Protein 7BVG (pdb70)

CATH classification: 2.60.120.610

Organism: Mycolicibacterium smegmatis (strain ATCC 700084 / mc(2)155) (NCBI:txid246196)

Sequence (2234 aa):
EPSRIARLIAVVAGIAGVLLCGLVPLLPVEETTATVLWPQGVGADGNVTELTAPLVAGAPRALDVTIPCRAVAELPADGGVVFSTNPAGGIEAGRNGMFIRANADVVYVAFRDTVAAVAPREAVDSGACSEIHVWADVSAVGADFAGIPDASGTLPVDKRPQVSGVFTDLKVPAQPGLAARIDIDTRFITSPTLLKTAVMVLGLACVIGSIVALALLDRGWRRRPPRTRGRAGLWTWITDTGVIGGLLIWHIVGAPTSDDGYNMTIARVASEAGYTTNYYRYFGASEAPFDWYQSVLSHLASISTAGVWMRLPATAAAIATWLIISRCVLPRIGRRVAANRVAMLTAGATFLAAWLPFNNGLRPEPLIAFAVITVWMLVENSIGTRRLWPAAVAIVIAMFSVTLAPQGLIALAPLLVGARAIGRVVTARRAGTGILASLAPLAASVAVVFVIIFRDQTLATVAESVRIKYVVGPTIPWYQEFLRYYFLTVEDSVDGSLTRRFAVLVLLLCLFGLIMVLLRRGRVPGAVSGPLWRLCGSTAIGLLLLILTPTKWAIQFGAFAGLAGALGGVTAFAFARVGLHSRRNLALYVTALLFILAWATSGLNGWFYVGNYGVPWFDKQPVIAHYPVTTIFLVLAIVGGLLAGWLHFRMDYAGHTEVADTGRNRALASTPLLIVATIMVVLELGSMVKATVGRYPVYTVGSANIAALRSAGDSCAMADAVLVEADPNEGMLQPVPGQRFGEYGPLGGEDPVGFTPNGVSDTLEPAEPVAANPGTPNSDGPVDKPNIGIGYAAGTGGGYGPEGVNGSRVFLPFGLDPSRTPVMGSYGENKLAAKATSAWYQLPPRTPDRPLVTVAAAGAIWYYEEDGSFNYGQSLKLQWGVHRPDGTYQALSEVQPIDIFQQKAWRNLRFPLAWAPPEANVARIVADDPNLSEDQWFAFTPPRVPVLQTAQQFLGSQTPVLMDIATAANFPCQRPFAERLGVAELPEYRIIPNFKQMVVSSNQWQSAADGGPFLFIQALLRTEAIPTYLRDDWYRDWGSIERYIRVVPQEQAPTAAIEEGSTRVFGWSRGGPIRALPGKDVRIARWVATIAGLLGFVLSVSIPLLPVTQTTATLNWPQQGRLDNVTAPLISQAPLELTATVPCSVVRDLPPEGGLVFGTAPAEGRDAALNAMLVNVTETRVDVIVRNVVVASVNRDRVAGPDCQRIEITSNLDGTYADFVGLTQISGEDAGKLQRTGYPDPNLRPAIVGVFTDLTGPAPQGLSVSAEIDTRFTTHPTALKLAAMLLAIVSTVIALLALWRLDRLDGRRMHRLIPTRWRTVTAVDGVVVGGMAIWYVIGANSSDDGYILQMARTAEHAGYMANYFRWFGSPEDPFGWYYNVLALMTKVSDASIWIRLPDLICALICWLLLSREVLPRLGPAVAGSRAAMWAAGLVLLGAWMPFNNGLRPEGQIATGALITYVLIERAVTSGRLTPAALAITTAAFTLGIQPTGLIAVAALLAGGRPILRIVMRRRRLVGTWPLIAPLLAAGTVILAVVFADQTIATVLEATRIRTAIGPSQEWWTENLRYYYLILPTTDGAISRRVAFVFTAMCLFPSLFMMLRRKHIAGVARGPAWRLMGIIFATMFFLMFTPTKWIHHFGLFAAVGGAMAALATVLVSPTVLRSARNRMAFLSLVLFVLAFCFASTNGWWYVSNFGAPFNNSVPKVGGVQISAIFFALSAIAALWAFWLHLTRRTESRVVDRLTAAPIPVAAGFMVVVMMASMAIGVVRQYPTYSNGWANIRAFAGGCGLADDVLVEPDSNAGFLTPLPGAYGPLGPLGGEDPQGFSPDGVPDRIIAEAIRLNNPQPGTDYDWNRPIKLDEPGINGSTVPLPYGLDPKRVPVAGTYSTEAQQESRLSSAWYELPARDETERAAHPLVVITAAGTITGESVANGLTTGQTVDLEYATRGPDGTLVPAGRVTPYDVGPTPSWRNLRYPRSEIPDDAVAVRVVAEDLSLSQGDWIAVTPPRVPELQSVQEYVGSDQPVLMDWAVGLAFPCQQPMLHANGVTEVPKFRISPDYYAKLQSTDTWQDGINGGLLGITDLLLRASVMSTYLSQDWGQDWGSLRKFDTVVEATPAELDFGSQTHSGLYSPGPLRIRPAATQEEIIAGLAEIIEEVTGIEPSEVTPEKSFVDDLDIDSLSMVEIAVQTEDKYGVKIPDEDLAGLRTVGDVVAYIQKLEEENPEAAAALREK

Nearest PDB structures (foldseek):
  7bvg-assembly1_B  TM=1.001E+00  e=0.000E+00  Mycolicibacterium smegmatis MC2 155
  6x0o-assembly1_A  TM=9.899E-01  e=0.000E+00  Mycolicibacterium smegmatis MC2 155
  7bwr-assembly1_A  TM=9.816E-01  e=0.000E+00  Mycolicibacterium smegmatis MC2 155
  7bx8-assembly1_B  TM=9.890E-01  e=0.000E+00  Mycolicibacterium smegmatis MC2 155
  7bvf-assembly1_B  TM=9.801E-01  e=0.000E+00  Mycobacterium tuberculosis H37Rv

Radius of gyration: 41.9 Å; Cα contacts (8 Å, |Δi|>4): 4707; chains: 3; bounding box: 106×120×107 Å

Foldseek 3Di:
DLLVVLLVLLFVLLVLLLVLLVCLLFFWWKFKWWKFKDQPDCADDQFGFWFFFQFLLFFFQKKWWWAFAQPWVPDPLAWAFFWKLFPPPFPQRLLFIFTQTQRNFWRWTGFNHRTFFIDGNVVRNNDQFRTQTQIQHQPWGKGDRHGDPDTMGTDDSLRGHTGRIIDGDIGHRDDPRGMIMTIGPRQQQIFGDPVSVVSLVSSVVSLVSSLVSQQSNCPVVFDDDPPPLDDQDDLLVVLLVVLLVLLVLCLFLHDAALFQQQLLQLLQQAVFQNHSFNAFFLSRAHLQLACPLSPVLNVQVVVFLAQSRSQPLLRVLLSLLLCCLLPQNQSQQFVVLNVPSQLQLLLSLLLLLLQRQFGRHSACLSVLLSLLSQLLSLLVVCLPSPGQSSVLVNLLSLLVQVSNAVLSNLSCQSVVLSPVSNVVSQVVCCVPSRNSSRCSSSNSSNSCSSCSRSVGAHPLSVVQSVVSCVVFFQFDALVVLCVLVVLLQDAQDQLNALSLLLSVLLLVVLLVVLVVCCVVPVAQPRGDRPVSVSLSSSVVVSSVSLSHHGDRFNSSSSNCSSSSSSRSSVSLRRQLVVCQQAVLSLLVVVLSLLLSSLSSQSHFHARDQQQRQQQDGRRHRDDDPNHGVSVVSVVVSVVSVVVSVVRVVCCVPVPRDGDDCDPVSSPPSRCPSSVVSVVSSCNNSCSRVVSDVPPPPLAHSSVQSVVCVVVVRDDFHQLFFKWFFPPQQVQFFDFDPDAQCPDFDQQFRPDFWQKDQQQADAQFWFPAFLFDDPRSSFFRDDPVDTDTWGDDDAQFRHAFDDQACRGNRGDDAQPHDRPRKTKIKRAPVLPTFTWGKGRWTFDDQDDLQQFKKKKKKQAFQWAAAPPRDIGDAFYKWKWFWAQPPVGDTDTDDIGGWADADGGRTIDMTIDTPVPDDNRGGTMMMTGTGRHRDNRRMIMMIGIGRGRTHGSDVVQHQPAAEAEFSRRSNSGSRHHHWHDHSSGTDAGFKYWFAFRSCCGGRRCRNSPCLGSGPVVNDSSWWHWGWIDMDGNPCNNDRGTTMIGIDTPDDCSGHPHTDTPMDMDIDTSNCNDRRRSRHD/DDPQVVLLVLLQPLLQLLQVLLVCLLFFWWWFWWFKFKPPAPQWNFWFFFAFLLQFFAKKKWKAWQVVLLPAPLQWFFAKWQFPPPFFCRLLFIWTQTHGNFWTWIGFNNDTWQIDTSVVSNDPQWTIWIQIAHQQWTWTFTHRDAACDDVPSGHGSTTTDRHNLRGHRGRTMHGDDGDTHDPGTMMMTIHPRQQQIAGDPVSVVSLVSSVVSLVSSLVSQVSLLCPVPDDDDDPDDPLLPDDDPLLVVLLVLLVQCLQLAFAAQQQQQLLQQLCQCVFANHSFNAFFLSRQHPALACLPSVVLNVQPVVPSASSRSQVCLSVLLNLLLSCLLRQQQVVFFPLLNVDVLLSLLLSLLLLLLCRFQSNYPPCLSVLLSLLRLLLSLLVVCLVVLGCSSVLVLLLSLQVSCSNAVLSCLSVLLCVLSVVSNVVSLVVSCVPSHNSSRVSSSSSSNSSSSSSSPRSHHPQSSVQSVVLCCVFPQQQALVNQCVLVVQQQDQDQQNALSLCSLPLLQCLLQPVLVVLVVVDVPQPTGDDSSVSSLNSSVVVSVVVVGVHRDRGSSSSSSSSSSSSNSSSSSLSCLACSNPVFLLVLLLSLLVLLLSNLSSQAHFPAHDAQLRQQFDRNADRDDPPPHGPSVVSNVVSVVSNVVSVVCVVVVHGPDDVSNVVRNSSSSVSSVVSSVSSVVRSVRSCVVPPPFARSNVQSVCVVVVDAFLLFQKKFFPQPQPFQFDFDDDDDPQFPQFQPDDWDQKAQAADDFQFAELDGADDDDFFFDFQSNDDDRFADDQACGNYRGDDAQPHDRVPWRKIKHHDPPDQDWTKGKGRWGFDDDQPCPVLVQQFWKKKKKAFQAQAAFDNPGGRDAWAWWKWFWACDPDRDTDTDDTFGWHFAGDGRHIDMTIGTCVRPDSGGGTMMIMITHPDRDHPGIMMTIRIGRGRIGGSCGVQDLPFEEAEFSSPRNSGRSHHHFHDYSSGTHDHFKYWFAFDVCCRPPRRVRSGLLGSGPSVNLSSWWGKGWTDMARHPRGSYGSTTMIGTDGPDDHHHGDTDMDMDMDGSNDDSDRRNRHD/DLDLVVLLQVLLVLCCVLPNDHSVQQDQFDWCVPSNPHDVVSLVVSQVVCCVLFNDRDDPVCSVVQTGSVSVSVVVSVVCPVCVVPPSPPPRD

Solvent-accessible surface area: 85361 Å² total; per-residue (Å²): 139,101,58,170,106,9,72,104,67,0,32,77,13,0,82,30,0,50,99,39,0,30,66,0,11,70,26,4,0,66,17,36,47,2,18,1,57,16,27,74,37,110,46,111,116,32,36,17,14,32,3,5,5,5,4,16,11,5,4,1,81,24,3,49,0,22,1,15,1,145,60,2,16,147,13,119,96,93,5,45,10,6,2,1,2,0,2,67,55,15,120,55,12,31,154,17,0,0,4,0,75,4,76,41,86,41,5,54,0,13,2,37,106,56,68,6,6,73,0,54,20,133,29,0,44,89,37,40,0,67,56,4,53,0,73,2,43,34,94,36,0,0,0,42,0,48,55,32,141,124,3,64,21,102,16,79,59,60,43,7,0,8,0,1,0,3,11,7,73,9,156,14,78,71,45,147,28,13,38,5,105,4,32,6,13,4,21,7,20,7,60,48,25,147,81,0,54,46,13,22,91,93,0,73,61,20,6,108,28,0,23,78,7,0,30,89,8,2,171,67,95,88,142,147,44,105,186,98,136,51,213,33,45,122,105,11,135,76,8,6,98,46,7,44,29,8,7,83,94,6,15,46,16,0,6,22,9,12,21,10,3,17,14,3,0,0,1,46,3,16,89,74,7,41,24,16,1,6,4,0,3,21,8,8,0,0,25,1,22,61,12,51,8,11,35,60,0,13,136,35,15,85,129,33,30,15,22,17,82,1,6,75,36,4,11,62,11,0,42,35,0,0,66,27,0,4,65,50,0,0,32,90,0,2,154,126,0,25,88,40,137,19,0,3,50,0,0,1,13,6,0,13,2,7,4,2,4,3,2,10,0,1,17,16,0,0,30,0,0,60,8,0,0,14,0,2,42,27,1,9,50,0,22,27,34,94,33,0,84,0,1,0,46,0,20,30,44,0,17,80,2,39,2,12,10,48,6,0,31,0,0,43,0,2,18,72,33,1,23,80,23,16,29,118,6,5,70,56,3,148,109,36,16,18,66,106,4,0,78,5,0,23,50,0,0,64,7,7,23,82,14,13,28,15,71,51,6,6,77,14,6,14,51,0,0,56,80,0,51,130,85,22,9,28,54,26,53,45,38,9,21,63,0,0,53,9,4,4,10,4,63,99,1,59,9,0,4,1,2,18,4,6,8,4,21,3,6,39,35,1,3,102,10,0,26,80,15,5,20,120,96,69,149,2,49,20,5,71,46,35,2,0,94,46,0,1,20,0,0,31,54,0,20,107,34,1,29,100,3,34,38,4,34,0,0,4,5,0,0,2,2,0,1,4,0,0,0,0,0,0,0,0,6,2,24,1,63,23,5,15,71,12,108,68,39,38,14,84,18,51,19,35,7,34,36,16,9,0,68,0,11,5,0,13,1,1,24,33,18,7,4,21,12,25,4,48,64,58,85,101,43,4,42,118,75,169,155,41,17,2,56,62,45,31,80,83,8,94,86,15,32,131,89,5,27,148,24,53,70,97,50,46,103,47,41,126,70,97,33,66,98,66,63,195,44,78,37,84,5,2,38,18,0,31,92,17,1,54,96,4,13,97,46,1,26,32,4,7,60,120,5,12,110,38,53,109,90,36,13,4,20,0,16,13,13,58,40,11,92,192,37,99,34,114,41,10,22,0,0,57,9,0,13,0,1,27,68,9,26,102,1,34,15,138,30,17,123,60,56,158,77,49,128,56,21,31,0,1,6,105,115,16,58,12,0,48,14,70,2,9,12,46,112,5,76,7,91,99,62,27,51,7,39,48,6,20,18,10,12,50,14,79,31,55,118,101,20,103,16,69,10,86,36,30,21,5,18,26,26,162,26,94,97,19,86,19,22,3,116,10,94,15,6,18,31,5,40,40,79,141,0,13,0,0,0,1,91,53,46,28,151,95,40,0,109,10,50,4,4,21,4,80,4,30,118,99,62,134,91,58,40,0,0,0,0,0,0,0,0,4,2,73,6,111,71,124,113,63,55,125,29,123,4,8,28,1,43,0,27,1,0,14,57,103,132,104,46,78,62,92,54,43,83,70,25,38,3,3,9,51,64,64,33,29,1,6,14,15,0,14,0,8,18,95,104,10,45,119,98,6,65,0,0,53,1,29,0,36,7,88,48,71,40,124,61,30,12,0,0,2,0,2,0,0,1,0,50,7,65,17,0,50,132,34,0,27,56,144,29,16,0,0,0,0,3,10,0,0,23,10,0,9,40,0,72,6,0,12,14,131,15,13,27,6,65,17,4,86,30,16,0,2,3,32,26,88,33,12,6,6,2,1,60,37,18,0,23,21,56,17,7,2,6,31,13,4,8,54,0,4,12,124,64,43,2,5,6,12,4,1,104,84,17,32,76,47,33,4,14,26,0,3,62,19,64,66,38,23,60,96,151,74,1,52,96,20,63,21,112,97,33,77,51,128,45,90,0,148,66,90,61,22,52,8,24,4,98,109,109,141,90,30,130,93,8,84,126,54,0,19,96,19,0,62,63,0,56,83,46,0,71,35,0,13,84,26,42,6,24,17,44,38,1,41,0,57,1,29,50,108,38,99,10,59,26,4,14,1,3,0,10,5,23,1,2,19,63,1,65,0,31,1,15,5,76,3,1,122,94,13,64,109,108,18,26,10,2,0,0,0,0,1,55,105,11,69,76,9,28,84,44,0,0,11,2,36,3,49,99,56,124,1,26,0,34,0,35,98,43,85,0,6,51,2,66,29,107,69,0,22,14,142,68,14,102,89,1,57,0,46,1,34,53,112,1,1,47,0,33,1,44,39,6,62,34,114,92,48,170,48,51,51,116,107,14,138,52,17,103,96,64,53,40,15,4,0,7,3,2,0,0,4,14,86,31,122,39,116,33,42,180,40,9,39,1,36,0,68,6,7,4,8,8,17,10,100,30,41,92,95,0,77,56,5,17,118,84,0,70,74,7,6,75,71,0,28,107,7,0,112,80,3,1,86,70,31,51,13,182,146,121,133,155,64,27,74,39,51,150,73,134,34,58,1,14,49,66,4,66,33,9,5,44,88,0,12,32,35,1,4,22,12,18,28,4,2,18,5,1,1,8,0,37,1,13,91,106,6,37,18,13,2,5,6,0,18,12,10,3,0,1,22,9,38,55,6,64,11,11,73,59,1,9,119,33,20,150,116,53,29,23,15,23,83,0,1,48,23,0,29,90,24,7,72,67,0,9,66,20,0,8,26,11,1,2,34,24,0,2,29,33,0,42,56,40,119,34,0,21,68,0,0,0,20,3,6,5,1,1,3,0,9,6,1,2,1,0,22,0,1,0,15,0,0,6,7,1,3,56,0,7,14,37,4,7,72,0,26,6,28,10,32,0,23,19,4,0,80,0,40,29,28,1,15,54,6,59,2,9,28,34,4,0,57,2,0,41,5,2,41,112,31,2,19,68,19,23,46,82,10,8,70,101,42,87,173,151,10,26,48,147,5,2,53,0,0,28,67,0,0,19,34,10,23,46,4,47,22,15,36,51,11,4,42,13,14,10,114,14,0,59,87,0,74,84,44,29,6,42,59,48,84,31,48,5,21,12,18,0,37,21,69,5,9,12,47,61,44,40,0,0,4,2,9,1,2,2,34,13,1,1,16,9,0,0,85,34,2,16,63,24,5,21,140,58,87,114,17,55,6,6,1,100,30,5,0,88,37,5,1,30,3,0,69,23,5,30,83,82,5,17,84,4,71,32,3,88,1,22,10,0,0,0,0,0,0,4,0,0,1,0,0,0,0,0,3,8,0,6,28,56,109,12,26,164,25,0,86,51,7,5,47,12,20,12,68,4,29,56,16,10,0,34,0,9,1,0,16,10,3,11,89,38,14,5,40,14,11,2,48,77,28,99,48,27,5,95,99,56,77,71,45,44,2,41,70,26,57,56,82,8,48,104,4,49,122,83,10,66,157,6,35,58,62,131,134,80,126,16,168,75,0,57,176,91,0,54,26,10,0,12,109,4,2,14,85,1,11,97,34,3,39,46,4,7,44,74,5,34,115,154,16,130,84,6,8,2,8,2,77,10,6,79,38,29,148,95,73,22,10,5,0,0,55,22,0,31,0,1,55,85,10,24,30,39,34,21,100,42,98,58,48,107,48,68,98,18,14,49,0,1,4,157,88,32,69,32,10,48,34,64,3,11,19,106,61,32,6,1,32,14,66,66,77,126,85,91,68,31,2,16,7,90,30,17,88,63,92,81,89,34,120,101,69,20,105,14,48,1,29,2,24,17,10,28,61,4,32,31,133,138,0,14,0,0,0,12,63,38,101,137,67,54,111,53,1,97,6,32,3,3,36,6,53,17,44,66,88,93,72,108,32,80,72,61,32,25,0,2,0,0,0,0,0,1,37,0,26,4,45,16,71,75,110,25,154,51,117,33,11,54,1,14,1,12,33,1,37,141,60,65,144,57,73,29,55,80,62,32,135,4,77,1,60,11,26,10,16,44,62,2,2,2,12,0,20,1,2,14,90,93,13,57,84,71,0,39,0,0,53,0,10,0,54,15,105,29,113,71,66,56,38,13,0,0,0,1,6,0,0,10,0,80,30,58,21,0,46,117,59,0,20,65,109,64,21,0,1,4,0,41,25,0,0,22,2,0,14,50,0,52,5,1,30,4,25,36,6,30,3,80,53,6,98,8,4,0,0,3,44,36,150,29,20,78,129,34,0,7,77,54,0,18,16,140,24,2,1,1,4,14,5,4,23,8,5,10,74,10,47,9,22,3,16,1,2,24,110,23,36,1,27,38,8,12,13,1,10,65,15,73,66,22,53,143,26,64,110,31,105,17,80,124,32,88,82,91,29,76,2,124,113,58,35,14,72,12,26,12,124,140,46,50,84,69,136,68,14,14,60,18,16,4,94,6,0,34,93,4,7,6,6,54,57,100,72,9,47,64,134,48,20,8,96,116,75,2,76,3,25,68,33,19,24,27,6,12,1,14,39,16,49,53,84,76,44,44,107,18,56,32,160,53,19,65,41,10,148,46,0,18,53,10,13,54,39,51,64,130,57,44,131,99,62,108,138,48,90,42,42,121,211,63,143

InterPro domains:
  IPR007680 Arabinofuranosyltransferase, central domain [PF04602] (193-652)
  IPR027451 Arabinofuranosyltransferase, domain 1 [G3DSA:2.60.120.610] (29-201)
  IPR032731 Arabinosyltransferase, C-terminal [PF14896] (688-1077)
  IPR040920 Arabinosyltransferas, concanavalin like domain [PF17689] (33-189)
  IPR042486 Arabinosyltransferase, C-terminal, subdomain 2 [G3DSA:2.60.120.940] (729-949)

B-factor: mean 56.6, std 13.9, range [20.0, 112.59]

Secondary structure (DSSP, 8-state):
-TTTHHHHHHHHTTHHHHHHHHTTTTS-EEPPPBEEES-----SSSS---BB--BSSSS-SEEE-----TTT---SSS---BSBSS-TTSTTSGGGS--B--TTSB--BB-SS-B----BHHHHTTTS-S-------SS--B---SSSTT---B--GGG----S-BB--------TT---EEE----S--EE-HHHHHHHHHHHHHHHHHHHHHHHHGGGS------------HHHHHHHHHHHHHHHSSSSS----TTTTHHHHHHHTTSSSSS-B-TTSGGG-B--SS-TTHHHHHHHTTT---HHHHTSHHHHHHHHHHHHIIIIIHHHH-HHHHS-HHHHHHHHHHHHHHHTTT-SSS-SHHHHHHHHHHHHHHHHHHHTTT-SSHHHHHHHHHHHHHTT-GGGGGGGHHHHTTHHHHHHHHTTSTTTT-SSTTTHHHHHSGGGHHHHSTTTS-HHHHHHHHHHHHHSS----GGGTHHHHHHHS-TT-SSS-HHHHHHHHHHHHHHHHHHHHHHHSS--TTS-HHHHHHHHHHHHHHHHHTTS-S---GGGGGGGHHHHHHHHHHHHHHHHHHHHS-HHHHHHHHHHHHHHHHHHTTS-----TTTTSS-TTSSS--BSSSSBHHHHHHHHHHHHHHHHHHHHHTTTTS---PPP-SHHHHTTSSSTTTHHHHHHHHHHHHHHHHHHHSS-SS--HHHHHHHHHHTTS-S-SSTTT-EE-SSTTSSB-PBPSS----SS-TT-SS--BT-BTT---S----SS---BPTT-SS----SSS-B-----SSSTT----S--SSS------TT--GGG---EE-SS-TTS--EEE---EEPPPP-TT---EEEE--S------SSS------EEEEEEEE--TTS--EEEEEEPPB-S---SS--EEEE-TTTS-TT--EEEEEEE-----SS---EE---B----EETTTSS-SSSEEEE-SSTTSS--SSEEPPEETTEEPPPSEEEE--HHHIIIIIHHHS-TTTT-TTTTTTTTEEEEEE-EE-SS-TT----EEEEEEESS-TTSS-B----B------SS---S------/--SSHHHHHHHHTTTSHHHHTTTTSSSS-EEEEEEEE-SSTTTB---EE--BSSSS-S-EE-EEESTTTSSS-SS--EEEESS-TTSTTHHHHSEEEE--SSEEEEEESS-EEEEEEHHHHTSTT--EEE--BSSS-EEEB-TT-B--STTT--SBS-EEE--TT-----SEE--S--SBPPTT---EEE----S-EEE-TTHHHHHTTTTHHHHHHHHHHHHHHGGGS-----SS-TTTS---HHHHHHHHHHSSHHHH----TTHHHHHHHHHSHHHHSS-B-TTSGGG-B--SS-TTHHHHHHHTTT---TTTTT-HHHHHHHHHHHHIIIIITGGG-TTTTT-HHHHHHHHHHHHHHHTTTTTSSSTHHHHHHHHHHHHHHHHHHHHHT-SHHHHHHHHHHHHHHTT-TTTTHHHHHHHHTSHHHHHHHHHHHHHH-SHHHHHHHHHHHGGGHHHHTSS--HHHHHHHHHHHHHHS----GGGTTHHHHHHHSSSSSS-STTSHHHHHHHHHHHHHHHHHHH-S--SS--HHHHHHHHHHHHHHHHTTTT-S---SGGGTTHHHHHHHHHHHHHHHTSTTTS--HHHHHHHHHHHHHHHHHHTSS----SSSTTTT-TTSSS--BSSSSBSHHHHHHHHHHHHHHHHHHHHTT----SHHHHHTSSHHHHHHHHHHHHHHHHHHHHHHHS-SS--TTHHHHHHTTT--STTTSEEE-SSTT-----B------SS-TTT-S--BS-BTT---TT--BSS---SS--TT--STTSS-SS-SS--SSS--PPPSTT--TTT---EEE--SS-----EEE---EE---SSSTTTTT---EEEEEEESB--B-SSS-B--SBB--EEEEEE-STT-EEE---BPPB--S-TTSBEEEEE-TTSS-TT--EEEEEEE----SSS--EEE---B----EEHHHHS-SSSBEEE-SSTTSS--SSB---EETTEEPPPSEEEE--HHHHTTTTTTTTBGGGT-TBTTTTTSEEEEE--EEETT-TT----EEEEEEESS--EE---EEEEEE--SS----------/---HHHHHHHHHHHHHHHT---TTS--TT-BTTTTS---HHHHHHHHHHHHHHS-----HHHHTT--BHHHHHHHHHHHHHS----GGGSS--

Structure (mmCIF, N/CA/C/O backbone):
data_7BVG
#
_entry.id   7BVG
#
_cell.length_a   1.00
_cell.length_b   1.00
_cell.length_c   1.00
_cell.angle_alpha   90.00
_cell.angle_beta   90.00
_cell.angle_gamma   90.00
#
_symmetry.space_group_name_H-M   'P 1'
#
loop_
_entity.id
_entity.type
_entity.pdbx_description
1 polymer 'Integral membrane indolylacetylinositol arabinosyltransferase EmbA'
2 polymer 'Integral membrane indolylacetylinositol arabinosyltransferase EmbB'
3 polymer 'Meromycolate extension acyl carrier protein'
4 branched alpha-D-arabinofuranose-(1-5)-alpha-D-arabinofuranose
5 non-polymer '[(2Z,6E,10E,14Z,18E,22Z,26Z)-3,7,11,15,19,23,27,31,35,39-decamethyltetraconta-2,6,10,14,18,22,26,30,34,38-decaenyl] [(2S,3S,4S,5R)-5-(hydroxymethyl)-3,4-bis(oxidanyl)oxolan-2-yl] hydrogen phosphate'
6 non-polymer CARDIOLIPIN
7 non-polymer 'CALCIUM ION'
8 non-polymer 'PHOSPHATE ION'
9 non-polymer "4'-PHOSPHOPANTETHEINE"
#
loop_
_atom_site.group_PDB
_atom_site.id
_atom_site.type_symbol
_atom_site.label_atom_id
_atom_site.label_alt_id
_atom_site.label_comp_id
_atom_site.label_asym_id
_atom_site.label_entity_id
_atom_site.label_seq_id
_atom_site.pdbx_PDB_ins_code
_atom_site.Cartn_x
_atom_site.Cartn_y
_atom_site.Cartn_z
_atom_site.occupancy
_atom_site.B_iso_or_equiv
_atom_site.auth_seq_id
_atom_site.auth_comp_id
_atom_site.auth_asym_id
_atom_site.auth_atom_id
_atom_site.pdbx_PDB_model_num
ATOM 1 N N . GLU A 1 11 ? 138.111 112.821 198.117 1.00 82.84 3 GLU A N 1
ATOM 2 C CA . GLU A 1 11 ? 139.058 112.527 197.049 1.00 82.84 3 GLU A CA 1
ATOM 3 C C . GLU A 1 11 ? 139.236 113.730 196.125 1.00 82.84 3 GLU A C 1
ATOM 4 O O . GLU A 1 11 ? 138.283 114.464 195.860 1.00 82.84 3 GLU A O 1
ATOM 10 N N . PRO A 1 12 ? 140.464 113.938 195.640 1.00 81.57 4 PRO A N 1
ATOM 11 C CA . PRO A 1 12 ? 140.722 115.071 194.739 1.00 81.57 4 PRO A CA 1
ATOM 12 C C . PRO A 1 12 ? 140.118 114.890 193.354 1.00 81.57 4 PRO A C 1
ATOM 13 O O . PRO A 1 12 ? 140.305 115.742 192.481 1.00 81.57 4 PRO A O 1
ATOM 17 N N . SER A 1 13 ? 139.403 113.788 193.132 1.00 80.33 5 SER A N 1
ATOM 18 C CA . SER A 1 13 ? 138.735 113.545 191.862 1.00 80.33 5 SER A CA 1
ATOM 19 C C . SER A 1 13 ? 137.339 114.152 191.799 1.00 80.33 5 SER A C 1
ATOM 20 O O . SER A 1 13 ? 136.780 114.267 190.703 1.00 80.33 5 SER A O 1
ATOM 23 N N . ARG A 1 14 ? 136.769 114.537 192.937 1.00 76.78 6 ARG A N 1
ATOM 24 C CA . ARG A 1 14 ? 135.454 115.161 193.007 1.00 76.78 6 ARG A CA 1
ATOM 25 C C . ARG A 1 14 ? 135.502 116.590 193.523 1.00 76.78 6 ARG A C 1
ATOM 26 O O . ARG A 1 14 ? 134.801 117.460 192.996 1.00 76.78 6 ARG A O 1
ATOM 34 N N . ILE A 1 15 ? 136.324 116.851 194.542 1.00 73.06 7 ILE A N 1
ATOM 35 C CA . ILE A 1 15 ? 136.487 118.213 195.039 1.00 73.06 7 ILE A CA 1
ATOM 36 C C . ILE A 1 15 ? 137.056 119.111 193.949 1.00 73.06 7 ILE A C 1
ATOM 37 O O . ILE A 1 15 ? 136.653 120.271 193.806 1.00 73.06 7 ILE A O 1
ATOM 42 N N . ALA A 1 16 ? 137.987 118.587 193.150 1.00 70.09 8 ALA A N 1
ATOM 43 C CA . ALA A 1 16 ? 138.562 119.386 192.074 1.00 70.09 8 ALA A CA 1
ATOM 44 C C . ALA A 1 16 ? 137.549 119.628 190.963 1.00 70.09 8 ALA A C 1
ATOM 45 O O . ALA A 1 16 ? 137.519 120.712 190.372 1.00 70.09 8 ALA A O 1
ATOM 47 N N . ARG A 1 17 ? 136.712 118.631 190.664 1.00 70.01 9 ARG A N 1
ATOM 48 C CA . ARG A 1 17 ? 135.653 118.837 189.681 1.00 70.01 9 ARG A CA 1
ATOM 49 C C . ARG A 1 17 ? 134.664 119.893 190.158 1.00 70.01 9 ARG A C 1
ATOM 50 O O . ARG A 1 17 ? 134.154 120.685 189.358 1.00 70.01 9 ARG A O 1
ATOM 58 N N . LEU A 1 18 ? 134.386 119.920 191.462 1.00 68.23 10 LEU A N 1
ATOM 59 C CA . LEU A 1 18 ? 133.502 120.945 192.007 1.00 68.23 10 LEU A CA 1
ATOM 60 C C . LEU A 1 18 ? 134.149 122.324 191.943 1.00 68.23 10 LEU A C 1
ATOM 61 O O . LEU A 1 18 ? 133.489 123.314 191.599 1.00 68.23 10 LEU A O 1
ATOM 66 N N . ILE A 1 19 ? 135.440 122.403 192.272 1.00 64.78 11 ILE A N 1
ATOM 67 C CA . ILE A 1 19 ? 136.128 123.688 192.310 1.00 64.78 11 ILE A CA 1
ATOM 68 C C . ILE A 1 19 ? 136.273 124.265 190.909 1.00 64.78 11 ILE A C 1
ATOM 69 O O . ILE A 1 19 ? 136.075 125.465 190.697 1.00 64.78 11 ILE A O 1
ATOM 74 N N . ALA A 1 20 ? 136.598 123.423 189.923 1.00 63.07 12 ALA A N 1
ATOM 75 C CA . ALA A 1 20 ? 136.788 123.902 188.559 1.00 63.07 12 ALA A CA 1
ATOM 76 C C . ALA A 1 20 ? 135.521 124.486 187.951 1.00 63.07 12 ALA A C 1
ATOM 77 O O . ALA A 1 20 ? 135.590 125.069 186.864 1.00 63.07 12 ALA A O 1
ATOM 79 N N . VAL A 1 21 ? 134.377 124.342 188.613 1.00 63.00 13 VAL A N 1
ATOM 80 C CA . VAL A 1 21 ? 133.130 124.965 188.193 1.00 63.00 13 VAL A CA 1
ATOM 81 C C . VAL A 1 21 ? 132.770 126.142 189.092 1.00 63.00 13 VAL A C 1
ATOM 82 O O . VAL A 1 21 ? 132.432 127.224 188.608 1.00 63.00 13 VAL A O 1
ATOM 86 N N . VAL A 1 22 ? 132.838 125.948 190.413 1.00 62.96 14 VAL A N 1
ATOM 87 C CA . VAL A 1 22 ? 132.443 127.015 191.327 1.00 62.96 14 VAL A CA 1
ATOM 88 C C . VAL A 1 22 ? 133.451 128.156 191.349 1.00 62.96 14 VAL A C 1
ATOM 89 O O . VAL A 1 22 ? 133.149 129.227 191.885 1.00 62.96 14 VAL A O 1
ATOM 93 N N . ALA A 1 23 ? 134.643 127.963 190.788 1.00 61.09 15 ALA A N 1
ATOM 94 C CA . ALA A 1 23 ? 135.614 129.036 190.642 1.00 61.09 15 ALA A CA 1
ATOM 95 C C . ALA A 1 23 ? 135.772 129.480 189.196 1.00 61.09 15 ALA A C 1
ATOM 96 O O . ALA A 1 23 ? 136.490 130.449 188.933 1.00 61.09 15 ALA A O 1
ATOM 98 N N . GLY A 1 24 ? 135.124 128.796 188.259 1.00 61.13 16 GLY A N 1
ATOM 99 C CA . GLY A 1 24 ? 135.107 129.227 186.879 1.00 61.13 16 GLY A CA 1
ATOM 100 C C . GLY A 1 24 ? 133.915 130.117 186.607 1.00 61.13 16 GLY A C 1
ATOM 101 O O . GLY A 1 24 ? 134.057 131.200 186.037 1.00 61.13 16 GLY A O 1
ATOM 102 N N . ILE A 1 25 ? 132.730 129.684 187.038 1.00 62.27 17 ILE A N 1
ATOM 103 C CA . ILE A 1 25 ? 131.540 130.513 186.871 1.00 62.27 17 ILE A CA 1
ATOM 104 C C . ILE A 1 25 ? 131.643 131.775 187.720 1.00 62.27 17 ILE A C 1
ATOM 105 O O . ILE A 1 25 ? 131.321 132.877 187.258 1.00 62.27 17 ILE A O 1
ATOM 110 N N . ALA A 1 26 ? 132.095 131.637 188.968 1.00 60.69 18 ALA A N 1
ATOM 111 C CA . ALA A 1 26 ? 132.305 132.812 189.806 1.00 60.69 18 ALA A CA 1
ATOM 112 C C . ALA A 1 26 ? 133.390 133.713 189.238 1.00 60.69 18 ALA A C 1
ATOM 113 O O . ALA A 1 26 ? 133.300 134.940 189.350 1.00 60.69 18 ALA A O 1
ATOM 115 N N . GLY A 1 27 ? 134.420 133.128 188.622 1.00 59.44 19 GLY A N 1
ATOM 116 C CA . GLY A 1 27 ? 135.446 133.927 187.982 1.00 59.44 19 GLY A CA 1
ATOM 117 C C . GLY A 1 27 ? 134.962 134.669 186.757 1.00 59.44 19 GLY A C 1
ATOM 118 O O . GLY A 1 27 ? 135.470 135.755 186.462 1.00 59.44 19 GLY A O 1
ATOM 119 N N . VAL A 1 28 ? 133.998 134.104 186.031 1.00 60.35 20 VAL A N 1
ATOM 120 C CA . VAL A 1 28 ? 133.378 134.839 184.932 1.00 60.35 20 VAL A CA 1
ATOM 121 C C . VAL A 1 28 ? 132.498 135.961 185.466 1.00 60.35 20 VAL A C 1
ATOM 122 O O . VAL A 1 28 ? 132.510 137.074 184.936 1.00 60.35 20 VAL A O 1
ATOM 126 N N . LEU A 1 29 ? 131.739 135.697 186.532 1.00 60.19 21 LEU A N 1
ATOM 127 C CA . LEU A 1 29 ? 130.810 136.700 187.049 1.00 60.19 21 LEU A CA 1
ATOM 128 C C . LEU A 1 29 ? 131.553 137.886 187.661 1.00 60.19 21 LEU A C 1
ATOM 129 O O . LEU A 1 29 ? 131.308 139.048 187.301 1.00 60.19 21 LEU A O 1
ATOM 134 N N . LEU A 1 30 ? 132.450 137.609 188.613 1.00 57.66 22 LEU A N 1
ATOM 135 C CA . LEU A 1 30 ? 133.191 138.650 189.314 1.00 57.66 22 LEU A CA 1
ATOM 136 C C . LEU A 1 30 ? 134.164 139.389 188.411 1.00 57.66 22 LEU A C 1
ATOM 137 O O . LEU A 1 30 ? 134.712 140.412 188.829 1.00 57.66 22 LEU A O 1
ATOM 142 N N . CYS A 1 31 ? 134.400 138.897 187.197 1.00 57.67 23 CYS A N 1
ATOM 143 C CA . CYS A 1 31 ? 135.216 139.611 186.228 1.00 57.67 23 CYS A CA 1
ATOM 144 C C . CYS A 1 31 ? 134.385 140.360 185.201 1.00 57.67 23 CYS A C 1
ATOM 145 O O . CYS A 1 31 ? 134.820 141.407 184.715 1.00 57.67 23 CYS A O 1
ATOM 148 N N . GLY A 1 32 ? 133.192 139.860 184.873 1.00 56.20 24 GLY A N 1
ATOM 149 C CA . GLY A 1 32 ? 132.300 140.589 183.997 1.00 56.20 24 GLY A CA 1
ATOM 150 C C . GLY A 1 32 ? 131.597 141.747 184.660 1.00 56.20 24 GLY A C 1
ATOM 151 O O . GLY A 1 32 ? 131.137 142.657 183.963 1.00 56.20 24 GLY A O 1
ATOM 152 N N . LEU A 1 33 ? 131.500 141.741 185.990 1.00 54.94 25 LEU A N 1
ATOM 153 C CA . LEU A 1 33 ? 130.934 142.882 186.699 1.00 54.94 25 LEU A CA 1
ATOM 154 C C . LEU A 1 33 ? 132.004 143.851 187.197 1.00 54.94 25 LEU A C 1
ATOM 155 O O . LEU A 1 33 ? 131.736 144.652 188.097 1.00 54.94 25 LEU A O 1
ATOM 160 N N . VAL A 1 34 ? 133.199 143.811 186.615 1.00 52.51 26 VAL A N 1
ATOM 161 C CA . VAL A 1 34 ? 134.269 144.753 186.953 1.00 52.51 26 VAL A CA 1
ATOM 162 C C . VAL A 1 34 ? 134.067 146.101 186.266 1.00 52.51 26 VAL A C 1
ATOM 163 O O . VAL A 1 34 ? 134.144 147.136 186.943 1.00 52.51 26 VAL A O 1
ATOM 167 N N . PRO A 1 35 ? 133.812 146.169 184.951 1.00 50.10 27 PRO A N 1
ATOM 168 C CA . PRO A 1 35 ? 133.708 147.487 184.302 1.00 50.10 27 PRO A CA 1
ATOM 169 C C . PRO A 1 35 ? 132.511 148.316 184.741 1.00 50.10 27 PRO A C 1
ATOM 170 O O . PRO A 1 35 ? 132.331 149.422 184.220 1.00 50.10 27 PRO A O 1
ATOM 174 N N . LEU A 1 36 ? 131.689 147.830 185.673 1.00 51.85 28 LEU A N 1
ATOM 175 C CA . LEU A 1 36 ? 130.519 148.563 186.132 1.00 51.85 28 LEU A CA 1
ATOM 176 C C . LEU A 1 36 ? 130.644 149.084 187.555 1.00 51.85 28 LEU A C 1
ATOM 177 O O . LEU A 1 36 ? 129.934 150.028 187.911 1.00 51.85 28 LEU A O 1
ATOM 182 N N . LEU A 1 37 ? 131.521 148.497 188.368 1.00 52.36 29 LEU A N 1
ATOM 183 C CA . LEU A 1 37 ? 131.639 148.878 189.764 1.00 52.36 29 LEU A CA 1
ATOM 184 C C . LEU A 1 37 ? 132.090 150.332 189.893 1.00 52.36 29 LEU A C 1
ATOM 185 O O . LEU A 1 37 ? 132.668 150.900 188.964 1.00 52.36 29 LEU A O 1
ATOM 190 N N . PRO A 1 38 ? 131.834 150.956 191.042 1.00 53.34 30 PRO A N 1
ATOM 191 C CA . PRO A 1 38 ? 132.137 152.382 191.188 1.00 53.34 30 PRO A CA 1
ATOM 192 C C . PRO A 1 38 ? 133.631 152.663 191.173 1.00 53.34 30 PRO A C 1
ATOM 193 O O . PRO A 1 38 ? 134.466 151.797 191.440 1.00 53.34 30 PRO A O 1
ATOM 197 N N . VAL A 1 39 ? 133.952 153.908 190.831 1.00 52.96 31 VAL A N 1
ATOM 198 C CA . VAL A 1 39 ? 135.287 154.468 190.947 1.00 52.96 31 VAL A CA 1
ATOM 199 C C . VAL A 1 39 ? 135.169 155.809 191.663 1.00 52.96 31 VAL A C 1
ATOM 200 O O . VAL A 1 39 ? 134.092 156.203 192.103 1.00 52.96 31 VAL A O 1
ATOM 204 N N . GLU A 1 40 ? 136.293 156.511 191.779 1.00 55.11 32 GLU A N 1
ATOM 205 C CA . GLU A 1 40 ? 136.316 157.851 192.353 1.00 55.11 32 GLU A CA 1
ATOM 206 C C . GLU A 1 40 ? 137.095 158.748 191.405 1.00 55.11 32 GLU A C 1
ATOM 207 O O . GLU A 1 40 ? 138.308 158.585 191.252 1.00 55.11 32 GLU A O 1
ATOM 213 N N . GLU A 1 41 ? 136.398 159.662 190.742 1.00 55.85 33 GLU A N 1
ATOM 214 C CA . GLU A 1 41 ? 137.029 160.600 189.828 1.00 55.85 33 GLU A CA 1
ATOM 215 C C . GLU A 1 41 ? 137.197 161.952 190.509 1.00 55.85 33 GLU A C 1
ATOM 216 O O . GLU A 1 41 ? 136.438 162.311 191.412 1.00 55.85 33 GLU A O 1
ATOM 222 N N . THR A 1 42 ? 138.209 162.694 190.074 1.00 55.41 34 THR A N 1
ATOM 223 C CA . THR A 1 42 ? 138.547 163.976 190.672 1.00 55.41 34 THR A CA 1
ATOM 224 C C . THR A 1 42 ? 137.953 165.114 189.855 1.00 55.41 34 THR A C 1
ATOM 225 O O . THR A 1 42 ? 137.973 165.085 188.622 1.00 55.41 34 THR A O 1
ATOM 229 N N . THR A 1 43 ? 137.425 166.114 190.552 1.00 56.57 35 THR A N 1
ATOM 230 C CA . THR A 1 43 ? 136.896 167.315 189.929 1.00 56.57 35 THR A CA 1
ATOM 231 C C . THR A 1 43 ? 137.993 168.367 189.824 1.00 56.57 35 THR A C 1
ATOM 232 O O . THR A 1 43 ? 139.066 168.229 190.414 1.00 56.57 35 THR A O 1
ATOM 236 N N . ALA A 1 44 ? 137.719 169.415 189.052 1.00 51.98 36 ALA A N 1
ATOM 237 C CA . ALA A 1 44 ? 138.684 170.492 188.853 1.00 51.98 36 ALA A CA 1
ATOM 238 C C . ALA A 1 44 ? 137.916 171.724 188.401 1.00 51.98 36 ALA A C 1
ATOM 239 O O . ALA A 1 44 ? 137.380 171.739 187.291 1.00 51.98 36 ALA A O 1
ATOM 241 N N . THR A 1 45 ? 137.861 172.752 189.246 1.00 49.83 37 THR A N 1
ATOM 242 C CA . THR A 1 45 ? 137.024 173.917 188.986 1.00 49.83 37 THR A CA 1
ATOM 243 C C . THR A 1 45 ? 137.870 175.175 189.083 1.00 49.83 37 THR A C 1
ATOM 244 O O . THR A 1 45 ? 138.405 175.487 190.151 1.00 49.83 37 THR A O 1
ATOM 248 N N . VAL A 1 46 ? 137.980 175.896 187.973 1.00 47.79 38 VAL A N 1
ATOM 249 C CA . VAL A 1 46 ? 138.682 177.173 187.953 1.00 47.79 38 VAL A CA 1
ATOM 250 C C . VAL A 1 46 ? 137.667 178.285 188.180 1.00 47.79 38 VAL A C 1
ATOM 251 O O . VAL A 1 46 ? 136.710 178.433 187.414 1.00 47.79 38 VAL A O 1
ATOM 255 N N . LEU A 1 47 ? 137.887 179.036 189.239 1.00 48.41 39 LEU A N 1
ATOM 256 C CA . LEU A 1 47 ? 137.002 180.173 189.532 1.00 48.41 39 LEU A CA 1
ATOM 257 C C . LEU A 1 47 ? 137.651 181.458 189.033 1.00 48.41 39 LEU A C 1
ATOM 258 O O . LEU A 1 47 ? 138.629 181.371 188.340 1.00 48.41 39 LEU A O 1
ATOM 263 N N . TRP A 1 48 ? 137.083 182.596 189.381 1.00 50.20 40 TRP A N 1
ATOM 264 C CA . TRP A 1 48 ? 137.602 183.926 188.991 1.00 50.20 40 TRP A CA 1
ATOM 265 C C . TRP A 1 48 ? 136.882 184.983 189.814 1.00 50.20 40 TRP A C 1
ATOM 266 O O . TRP A 1 48 ? 135.881 184.654 190.425 1.00 50.20 40 TRP A O 1
ATOM 277 N N . PRO A 1 49 ? 137.260 186.268 189.814 1.00 55.83 41 PRO A N 1
ATOM 278 C CA . PRO A 1 49 ? 138.517 186.829 190.250 1.00 55.83 41 PRO A CA 1
ATOM 279 C C . PRO A 1 49 ? 139.746 186.010 190.653 1.00 55.83 41 PRO A C 1
ATOM 280 O O . PRO A 1 49 ? 140.495 185.734 189.779 1.00 55.83 41 PRO A O 1
ATOM 284 N N . GLN A 1 50 ? 139.954 185.748 191.942 1.00 56.44 42 GLN A N 1
ATOM 285 C CA . GLN A 1 50 ? 141.180 185.050 192.406 1.00 56.44 42 GLN A CA 1
ATOM 286 C C . GLN A 1 50 ? 142.417 185.850 191.962 1.00 56.44 42 GLN A C 1
ATOM 287 O O . GLN A 1 50 ? 143.162 185.383 191.119 1.00 56.44 42 GLN A O 1
ATOM 293 N N . GLY A 1 51 ? 142.671 187.020 192.556 1.00 64.35 43 GLY A N 1
ATOM 294 C CA . GLY A 1 51 ? 143.789 187.823 192.104 1.00 64.35 43 GLY A CA 1
ATOM 295 C C . GLY A 1 51 ? 143.596 189.309 192.320 1.00 64.35 43 GLY A C 1
ATOM 296 O O . GLY A 1 51 ? 142.743 189.931 191.680 1.00 64.35 43 GLY A O 1
ATOM 297 N N . VAL A 1 52 ? 144.386 189.892 193.224 1.00 71.75 44 VAL A N 1
ATOM 298 C CA . VAL A 1 52 ? 144.331 191.336 193.426 1.00 71.75 44 VAL A CA 1
ATOM 299 C C . VAL A 1 52 ? 145.105 192.050 192.325 1.00 71.75 44 VAL A C 1
ATOM 300 O O . VAL A 1 52 ? 144.789 193.192 191.968 1.00 71.75 44 VAL A O 1
ATOM 304 N N . GLY A 1 53 ? 146.111 191.392 191.757 1.00 73.31 45 GLY A N 1
ATOM 305 C CA . GLY A 1 53 ? 146.795 191.910 190.591 1.00 73.31 45 GLY A CA 1
ATOM 306 C C . GLY A 1 53 ? 147.717 193.084 190.834 1.00 73.31 45 GLY A C 1
ATOM 307 O O . GLY A 1 53 ? 148.451 193.115 191.826 1.00 73.31 45 GLY A O 1
ATOM 308 N N . ALA A 1 54 ? 147.684 194.058 189.923 1.00 79.67 46 ALA A N 1
ATOM 309 C CA . ALA A 1 54 ? 148.651 195.149 189.964 1.00 79.67 46 ALA A CA 1
ATOM 310 C C . ALA A 1 54 ? 148.414 196.053 191.168 1.00 79.67 46 ALA A C 1
ATOM 311 O O . ALA A 1 54 ? 149.256 196.139 192.070 1.00 79.67 46 ALA A O 1
ATOM 313 N N . ASP A 1 55 ? 147.270 196.737 191.206 1.00 79.41 47 ASP A N 1
ATOM 314 C CA . ASP A 1 55 ? 146.959 197.618 192.325 1.00 79.41 47 ASP A CA 1
ATOM 315 C C . ASP A 1 55 ? 145.745 197.151 193.118 1.00 79.41 47 ASP A C 1
ATOM 316 O O . ASP A 1 55 ? 145.873 196.873 194.315 1.00 79.41 47 ASP A O 1
ATOM 321 N N . GLY A 1 56 ? 144.573 197.055 192.496 1.00 75.50 48 GLY A N 1
ATOM 322 C CA . GLY A 1 56 ? 143.414 196.513 193.177 1.00 75.50 48 GLY A CA 1
ATOM 323 C C . GLY A 1 56 ? 142.441 195.803 192.260 1.00 75.50 48 GLY A C 1
ATOM 324 O O . GLY A 1 56 ? 141.377 195.362 192.701 1.00 75.50 48 GLY A O 1
ATOM 325 N N . ASN A 1 57 ? 142.802 195.668 190.988 1.00 72.70 49 ASN A N 1
ATOM 326 C CA . ASN A 1 57 ? 141.875 195.196 189.970 1.00 72.70 49 ASN A CA 1
ATOM 327 C C . ASN A 1 57 ? 141.780 193.674 190.006 1.00 72.70 49 ASN A C 1
ATOM 328 O O . ASN A 1 57 ? 142.230 193.015 190.948 1.00 72.70 49 ASN A O 1
ATOM 333 N N . VAL A 1 58 ? 141.180 193.099 188.973 1.00 65.56 50 VAL A N 1
ATOM 334 C CA . VAL A 1 58 ? 141.165 191.667 188.789 1.00 65.56 50 VAL A CA 1
ATOM 335 C C . VAL A 1 58 ? 142.272 191.304 187.809 1.00 65.56 50 VAL A C 1
ATOM 336 O O . VAL A 1 58 ? 142.826 192.155 187.118 1.00 65.56 50 VAL A O 1
ATOM 340 N N . THR A 1 59 ? 142.607 190.022 187.749 1.00 58.68 51 THR A N 1
ATOM 341 C CA . THR A 1 59 ? 143.717 189.561 186.934 1.00 58.68 51 THR A CA 1
ATOM 342 C C . THR A 1 59 ? 143.241 188.465 185.997 1.00 58.68 51 THR A C 1
ATOM 343 O O . THR A 1 59 ? 142.491 187.571 186.401 1.00 58.68 51 THR A O 1
ATOM 347 N N . GLU A 1 60 ? 143.677 188.543 184.743 1.00 51.07 52 GLU A N 1
ATOM 348 C CA . GLU A 1 60 ? 143.440 187.467 183.801 1.00 51.07 52 GLU A CA 1
ATOM 349 C C . GLU A 1 60 ? 144.113 186.185 184.293 1.00 51.07 52 GLU A C 1
ATOM 350 O O . GLU A 1 60 ? 144.941 186.193 185.205 1.00 51.07 52 GLU A O 1
ATOM 356 N N . LEU A 1 61 ? 143.735 185.068 183.683 1.00 47.87 53 LEU A N 1
ATOM 357 C CA . LEU A 1 61 ? 144.249 183.765 184.075 1.00 47.87 53 LEU A CA 1
ATOM 358 C C . LEU A 1 61 ? 144.593 182.960 182.834 1.00 47.87 53 LEU A C 1
ATOM 359 O O . LEU A 1 61 ? 143.992 183.130 181.772 1.00 47.87 53 LEU A O 1
ATOM 364 N N . THR A 1 62 ? 145.547 182.046 182.993 1.00 46.54 54 THR A N 1
ATOM 365 C CA . THR A 1 62 ? 145.903 181.112 181.930 1.00 46.54 54 THR A CA 1
ATOM 366 C C . THR A 1 62 ? 145.623 179.707 182.443 1.00 46.54 54 THR A C 1
ATOM 367 O O . THR A 1 62 ? 146.163 179.308 183.478 1.00 46.54 54 THR A O 1
ATOM 371 N N . ALA A 1 63 ? 144.785 178.965 181.724 1.00 43.37 55 ALA A N 1
ATOM 372 C CA . ALA A 1 63 ? 144.424 177.598 182.096 1.00 43.37 55 ALA A CA 1
ATOM 373 C C . ALA A 1 63 ? 144.214 176.795 180.820 1.00 43.37 55 ALA A C 1
ATOM 374 O O . ALA A 1 63 ? 143.068 176.580 180.396 1.00 43.37 55 ALA A O 1
ATOM 376 N N . PRO A 1 64 ? 145.288 176.329 180.188 1.00 41.21 56 PRO A N 1
ATOM 377 C CA . PRO A 1 64 ? 145.186 175.612 178.897 1.00 41.21 56 PRO A CA 1
ATOM 378 C C . PRO A 1 64 ? 144.667 174.181 179.031 1.00 41.21 56 PRO A C 1
ATOM 379 O O . PRO A 1 64 ? 145.412 173.209 179.155 1.00 41.21 56 PRO A O 1
ATOM 383 N N . LEU A 1 65 ? 143.343 174.046 179.019 1.00 40.21 57 LEU A N 1
ATOM 384 C CA . LEU A 1 65 ? 142.725 172.728 179.080 1.00 40.21 57 LEU A CA 1
ATOM 385 C C . LEU A 1 65 ? 143.118 171.909 177.856 1.00 40.21 57 LEU A C 1
ATOM 386 O O . LEU A 1 65 ? 143.158 172.421 176.735 1.00 40.21 57 LEU A O 1
ATOM 391 N N . VAL A 1 66 ? 143.408 170.624 178.074 1.00 41.93 58 VAL A N 1
ATOM 392 C CA . VAL A 1 66 ? 143.834 169.781 176.962 1.00 41.93 58 VAL A CA 1
ATOM 393 C C . VAL A 1 66 ? 142.636 169.218 176.208 1.00 41.93 58 VAL A C 1
ATOM 394 O O . VAL A 1 66 ? 142.707 169.011 174.992 1.00 41.93 58 VAL A O 1
ATOM 398 N N . ALA A 1 67 ? 141.526 168.965 176.900 1.00 41.46 59 ALA A N 1
ATOM 399 C CA . ALA A 1 67 ? 140.335 168.438 176.247 1.00 41.46 59 ALA A CA 1
ATOM 400 C C . ALA A 1 67 ? 139.647 169.461 175.358 1.00 41.46 59 ALA A C 1
ATOM 401 O O . ALA A 1 67 ? 138.673 169.111 174.683 1.00 41.46 59 ALA A O 1
ATOM 403 N N . GLY A 1 68 ? 140.120 170.703 175.337 1.00 42.18 60 GLY A N 1
ATOM 404 C CA . GLY A 1 68 ? 139.460 171.744 174.580 1.00 42.18 60 GLY A CA 1
ATOM 405 C C . GLY A 1 68 ? 138.357 172.403 175.376 1.00 42.18 60 GLY A C 1
ATOM 406 O O . GLY A 1 68 ? 138.619 173.264 176.221 1.00 42.18 60 GLY A O 1
ATOM 407 N N . ALA A 1 69 ? 137.122 172.003 175.121 1.00 43.93 61 ALA A N 1
ATOM 408 C CA . ALA A 1 69 ? 135.983 172.565 175.822 1.00 43.93 61 ALA A CA 1
ATOM 409 C C . ALA A 1 69 ? 135.879 171.999 177.236 1.00 43.93 61 ALA A C 1
ATOM 410 O O . ALA A 1 69 ? 136.211 170.836 177.476 1.00 43.93 61 ALA A O 1
ATOM 412 N N . PRO A 1 70 ? 135.419 172.805 178.191 1.00 44.32 62 PRO A N 1
ATOM 413 C CA . PRO A 1 70 ? 135.125 172.273 179.526 1.00 44.32 62 PRO A CA 1
ATOM 414 C C . PRO A 1 70 ? 133.744 171.643 179.576 1.00 44.32 62 PRO A C 1
ATOM 415 O O . PRO A 1 70 ? 133.077 171.531 178.543 1.00 44.32 62 PRO A O 1
ATOM 419 N N . ARG A 1 71 ? 133.299 171.223 180.759 1.00 45.76 63 ARG A N 1
ATOM 420 C CA . ARG A 1 71 ? 131.959 170.663 180.887 1.00 45.76 63 ARG A CA 1
ATOM 421 C C . ARG A 1 71 ? 130.969 171.637 181.512 1.00 45.76 63 ARG A C 1
ATOM 422 O O . ARG A 1 71 ? 129.788 171.300 181.651 1.00 45.76 63 ARG A O 1
ATOM 430 N N . ALA A 1 72 ? 131.420 172.835 181.885 1.00 42.77 64 ALA A N 1
ATOM 431 C CA . ALA A 1 72 ? 130.537 173.859 182.441 1.00 42.77 64 ALA A CA 1
ATOM 432 C C . ALA A 1 72 ? 131.288 175.179 182.438 1.00 42.77 64 ALA A C 1
ATOM 433 O O . ALA A 1 72 ? 132.443 175.226 182.870 1.00 42.77 64 ALA A O 1
ATOM 435 N N . LEU A 1 73 ? 130.632 176.244 181.970 1.00 42.17 65 LEU A N 1
ATOM 436 C CA . LEU A 1 73 ? 131.272 177.538 181.752 1.00 42.17 65 LEU A CA 1
ATOM 437 C C . LEU A 1 73 ? 130.434 178.703 182.274 1.00 42.17 65 LEU A C 1
ATOM 438 O O . LEU A 1 73 ? 130.126 179.629 181.519 1.00 42.17 65 LEU A O 1
ATOM 443 N N . ASP A 1 74 ? 130.005 178.658 183.532 1.00 46.10 66 ASP A N 1
ATOM 444 C CA . ASP A 1 74 ? 129.190 179.747 184.060 1.00 46.10 66 ASP A CA 1
ATOM 445 C C . ASP A 1 74 ? 130.008 181.034 184.091 1.00 46.10 66 ASP A C 1
ATOM 446 O O . ASP A 1 74 ? 131.189 181.019 184.434 1.00 46.10 66 ASP A O 1
ATOM 451 N N . VAL A 1 75 ? 129.380 182.152 183.719 1.00 46.00 67 VAL A N 1
ATOM 452 C CA . VAL A 1 75 ? 130.122 183.405 183.596 1.00 46.00 67 VAL A CA 1
ATOM 453 C C . VAL A 1 75 ? 129.496 184.518 184.430 1.00 46.00 67 VAL A C 1
ATOM 454 O O . VAL A 1 75 ? 130.157 185.095 185.298 1.00 46.00 67 VAL A O 1
ATOM 458 N N . THR A 1 76 ? 128.225 184.832 184.163 1.00 51.77 68 THR A N 1
ATOM 459 C CA . THR A 1 76 ? 127.421 185.829 184.878 1.00 51.77 68 THR A CA 1
ATOM 460 C C . THR A 1 76 ? 128.185 187.065 185.358 1.00 51.77 68 THR A C 1
ATOM 461 O O . THR A 1 76 ? 128.170 187.378 186.551 1.00 51.77 68 THR A O 1
ATOM 465 N N . ILE A 1 77 ? 128.827 187.791 184.448 1.00 55.50 69 ILE A N 1
ATOM 466 C CA . ILE A 1 77 ? 129.487 189.045 184.813 1.00 55.50 69 ILE A CA 1
ATOM 467 C C . ILE A 1 77 ? 128.427 190.128 184.988 1.00 55.50 69 ILE A C 1
ATOM 468 O O . ILE A 1 77 ? 127.312 189.981 184.471 1.00 55.50 69 ILE A O 1
ATOM 473 N N . PRO A 1 78 ? 128.708 191.212 185.706 1.00 64.17 70 PRO A N 1
ATOM 474 C CA . PRO A 1 78 ? 127.779 192.342 185.750 1.00 64.17 70 PRO A CA 1
ATOM 475 C C . PRO A 1 78 ? 128.142 193.376 184.690 1.00 64.17 70 PRO A C 1
ATOM 476 O O . PRO A 1 78 ? 129.203 193.322 184.066 1.00 64.17 70 PRO A O 1
ATOM 480 N N . CYS A 1 79 ? 127.232 194.315 184.489 1.00 74.37 71 CYS A N 1
ATOM 481 C CA . CYS A 1 79 ? 127.480 195.292 183.435 1.00 74.37 71 CYS A CA 1
ATOM 482 C C . CYS A 1 79 ? 127.303 196.737 183.877 1.00 74.37 71 CYS A C 1
ATOM 483 O O . CYS A 1 79 ? 128.050 197.602 183.415 1.00 74.37 71 CYS A O 1
ATOM 486 N N . ARG A 1 80 ? 126.336 197.021 184.755 1.00 78.81 72 ARG A N 1
ATOM 487 C CA . ARG A 1 80 ? 125.966 198.409 185.023 1.00 78.81 72 ARG A CA 1
ATOM 488 C C . ARG A 1 80 ? 127.120 199.208 185.615 1.00 78.81 72 ARG A C 1
ATOM 489 O O . ARG A 1 80 ? 127.262 200.400 185.321 1.00 78.81 72 ARG A O 1
ATOM 497 N N . ALA A 1 81 ? 127.953 198.577 186.441 1.00 78.17 73 ALA A N 1
ATOM 498 C CA . ALA A 1 81 ? 129.127 199.226 187.004 1.00 78.17 73 ALA A CA 1
ATOM 499 C C . ALA A 1 81 ? 130.434 198.639 186.492 1.00 78.17 73 ALA A C 1
ATOM 500 O O . ALA A 1 81 ? 131.497 198.980 187.019 1.00 78.17 73 ALA A O 1
ATOM 502 N N . VAL A 1 82 ? 130.380 197.772 185.485 1.00 75.56 74 VAL A N 1
ATOM 503 C CA . VAL A 1 82 ? 131.567 197.073 185.011 1.00 75.56 74 VAL A CA 1
ATOM 504 C C . VAL A 1 82 ? 131.927 197.410 183.571 1.00 75.56 74 VAL A C 1
ATOM 505 O O . VAL A 1 82 ? 133.118 197.602 183.277 1.00 75.56 74 VAL A O 1
ATOM 509 N N . ALA A 1 83 ? 130.960 197.504 182.658 1.00 75.67 75 ALA A N 1
ATOM 510 C CA . ALA A 1 83 ? 131.247 197.787 181.250 1.00 75.67 75 ALA A CA 1
ATOM 511 C C . ALA A 1 83 ? 131.596 199.268 181.085 1.00 75.67 75 ALA A C 1
ATOM 512 O O . ALA A 1 83 ? 130.857 200.064 180.503 1.00 75.67 75 ALA A O 1
ATOM 514 N N . GLU A 1 84 ? 132.759 199.627 181.626 1.00 77.54 76 GLU A N 1
ATOM 515 C CA . GLU A 1 84 ? 133.287 200.980 181.537 1.00 77.54 76 GLU A CA 1
ATOM 516 C C . GLU A 1 84 ? 134.516 201.053 180.632 1.00 77.54 76 GLU A C 1
ATOM 517 O O . GLU A 1 84 ? 135.498 201.719 180.972 1.00 77.54 76 GLU A O 1
ATOM 523 N N . LEU A 1 85 ? 134.497 200.351 179.502 1.00 73.88 77 LEU A N 1
ATOM 524 C CA . LEU A 1 85 ? 135.587 200.435 178.540 1.00 73.88 77 LEU A CA 1
ATOM 525 C C . LEU A 1 85 ? 135.612 201.842 177.954 1.00 73.88 77 LEU A C 1
ATOM 526 O O . LEU A 1 85 ? 134.569 202.507 177.902 1.00 73.88 77 LEU A O 1
ATOM 531 N N . PRO A 1 86 ? 136.770 202.339 177.506 1.00 77.94 78 PRO A N 1
ATOM 532 C CA . PRO A 1 86 ? 136.887 203.777 177.217 1.00 77.94 78 PRO A CA 1
ATOM 533 C C . PRO A 1 86 ? 136.144 204.221 175.965 1.00 77.94 78 PRO A C 1
ATOM 534 O O . PRO A 1 86 ? 136.758 204.430 174.914 1.00 77.94 78 PRO A O 1
ATOM 538 N N . ALA A 1 87 ? 134.817 204.334 176.070 1.00 77.21 79 ALA A N 1
ATOM 539 C CA . ALA A 1 87 ? 133.961 204.948 175.057 1.00 77.21 79 ALA A CA 1
ATOM 540 C C . ALA A 1 87 ? 133.915 204.136 173.768 1.00 77.21 79 ALA A C 1
ATOM 541 O O . ALA A 1 87 ? 133.167 204.469 172.843 1.00 77.21 79 ALA A O 1
ATOM 543 N N . ASP A 1 88 ? 134.709 203.073 173.702 1.00 75.28 80 ASP A N 1
ATOM 544 C CA . ASP A 1 88 ? 134.690 202.137 172.584 1.00 75.28 80 ASP A CA 1
ATOM 545 C C . ASP A 1 88 ? 135.393 200.879 173.060 1.00 75.28 80 ASP A C 1
ATOM 546 O O . ASP A 1 88 ? 136.616 200.883 173.234 1.00 75.28 80 ASP A O 1
ATOM 551 N N . GLY A 1 89 ? 134.632 199.810 173.273 1.00 69.51 81 GLY A N 1
ATOM 552 C CA . GLY A 1 89 ? 135.172 198.611 173.879 1.00 69.51 81 GLY A CA 1
ATOM 553 C C . GLY A 1 89 ? 135.621 197.588 172.848 1.00 69.51 81 GLY A C 1
ATOM 554 O O . GLY A 1 89 ? 135.000 197.422 171.803 1.00 69.51 81 GLY A O 1
ATOM 555 N N . GLY A 1 90 ? 136.720 196.908 173.165 1.00 62.87 82 GLY A N 1
ATOM 556 C CA . GLY A 1 90 ? 137.219 195.854 172.309 1.00 62.87 82 GLY A CA 1
ATOM 557 C C . GLY A 1 90 ? 136.730 194.474 172.695 1.00 62.87 82 GLY A C 1
ATOM 558 O O . GLY A 1 90 ? 136.155 193.766 171.865 1.00 62.87 82 GLY A O 1
ATOM 559 N N . VAL A 1 91 ? 136.931 194.090 173.954 1.00 54.27 83 VAL A N 1
ATOM 560 C CA . VAL A 1 91 ? 136.650 192.734 174.423 1.00 54.27 83 VAL A CA 1
ATOM 561 C C . VAL A 1 91 ? 136.340 192.785 175.911 1.00 54.27 83 VAL A C 1
ATOM 562 O O . VAL A 1 91 ? 137.055 193.433 176.680 1.00 54.27 83 VAL A O 1
ATOM 566 N N . VAL A 1 92 ? 135.269 192.107 176.317 1.00 50.17 84 VAL A N 1
ATOM 567 C CA . VAL A 1 92 ? 134.976 191.838 177.719 1.00 50.17 84 VAL A CA 1
ATOM 568 C C . VAL A 1 92 ? 134.930 190.329 177.903 1.00 50.17 84 VAL A C 1
ATOM 569 O O . VAL A 1 92 ? 134.143 189.645 177.240 1.00 50.17 84 VAL A O 1
ATOM 573 N N . PHE A 1 93 ? 135.773 189.813 178.793 1.00 47.12 85 PHE A N 1
ATOM 574 C CA . PHE A 1 93 ? 135.794 188.394 179.150 1.00 47.12 85 PHE A CA 1
ATOM 575 C C . PHE A 1 93 ? 135.861 187.495 177.914 1.00 47.12 85 PHE A C 1
ATOM 576 O O . PHE A 1 93 ? 134.914 186.786 177.574 1.00 47.12 85 PHE A O 1
ATOM 584 N N . SER A 1 94 ? 136.990 187.556 177.220 1.00 46.02 86 SER A N 1
ATOM 585 C CA . SER A 1 94 ? 137.311 186.516 176.260 1.00 46.02 86 SER A CA 1
ATOM 586 C C . SER A 1 94 ? 137.810 185.274 176.987 1.00 46.02 86 SER A C 1
ATOM 587 O O . SER A 1 94 ? 138.375 185.351 178.082 1.00 46.02 86 SER A O 1
ATOM 590 N N . THR A 1 95 ? 137.601 184.116 176.368 1.00 43.64 87 THR A N 1
ATOM 591 C CA . THR A 1 95 ? 138.145 182.869 176.881 1.00 43.64 87 THR A CA 1
ATOM 592 C C . THR A 1 95 ? 139.425 182.463 176.165 1.00 43.64 87 THR A C 1
ATOM 593 O O . THR A 1 95 ? 140.062 181.484 176.565 1.00 43.64 87 THR A O 1
ATOM 597 N N . ASN A 1 96 ? 139.813 183.193 175.130 1.00 45.94 88 ASN A N 1
ATOM 598 C CA . ASN A 1 96 ? 141.078 183.047 174.431 1.00 45.94 88 ASN A CA 1
ATOM 599 C C . ASN A 1 96 ? 141.722 184.418 174.317 1.00 45.94 88 ASN A C 1
ATOM 600 O O . ASN A 1 96 ? 141.027 185.438 174.321 1.00 45.94 88 ASN A O 1
ATOM 605 N N . PRO A 1 97 ? 143.048 184.479 174.219 1.00 49.32 89 PRO A N 1
ATOM 606 C CA . PRO A 1 97 ? 143.697 185.775 173.987 1.00 49.32 89 PRO A CA 1
ATOM 607 C C . PRO A 1 97 ? 143.324 186.317 172.618 1.00 49.32 89 PRO A C 1
ATOM 608 O O . PRO A 1 97 ? 143.362 185.598 171.617 1.00 49.32 89 PRO A O 1
ATOM 612 N N . ALA A 1 98 ? 142.959 187.600 172.581 1.00 53.67 90 ALA A N 1
ATOM 613 C CA . ALA A 1 98 ? 142.528 188.217 171.331 1.00 53.67 90 ALA A CA 1
ATOM 614 C C . ALA A 1 98 ? 143.620 188.214 170.269 1.00 53.67 90 ALA A C 1
ATOM 615 O O . ALA A 1 98 ? 143.318 188.415 169.089 1.00 53.67 90 ALA A O 1
ATOM 617 N N . GLY A 1 99 ? 144.874 187.992 170.656 1.00 55.52 91 GLY A N 1
ATOM 618 C CA . GLY A 1 99 ? 145.971 188.020 169.710 1.00 55.52 91 GLY A CA 1
ATOM 619 C C . GLY A 1 99 ? 146.389 186.657 169.196 1.00 55.52 91 GLY A C 1
ATOM 620 O O . GLY A 1 99 ? 147.405 186.540 168.505 1.00 55.52 91 GLY A O 1
ATOM 621 N N . GLY A 1 100 ? 145.624 185.622 169.520 1.00 54.94 92 GLY A N 1
ATOM 622 C CA . GLY A 1 100 ? 145.911 184.291 169.030 1.00 54.94 92 GLY A CA 1
ATOM 623 C C . GLY A 1 100 ? 145.677 184.178 167.535 1.00 54.94 92 GLY A C 1
ATOM 624 O O . GLY A 1 100 ? 145.121 185.063 166.883 1.00 54.94 92 GLY A O 1
ATOM 625 N N . ILE A 1 101 ? 146.117 183.048 166.978 1.00 53.43 93 ILE A N 1
ATOM 626 C CA . ILE A 1 101 ? 145.974 182.834 165.540 1.00 53.43 93 ILE A CA 1
ATOM 627 C C . ILE A 1 101 ? 144.510 182.606 165.183 1.00 53.43 93 ILE A C 1
ATOM 628 O O . ILE A 1 101 ? 143.986 183.192 164.229 1.00 53.43 93 ILE A O 1
ATOM 633 N N . GLU A 1 102 ? 143.827 181.760 165.948 1.00 53.80 94 GLU A N 1
ATOM 634 C CA . GLU A 1 102 ? 142.383 181.581 165.847 1.00 53.80 94 GLU A CA 1
ATOM 635 C C . GLU A 1 102 ? 141.818 181.916 167.224 1.00 53.80 94 GLU A C 1
ATOM 636 O O . GLU A 1 102 ? 141.589 181.033 168.051 1.00 53.80 94 GLU A O 1
ATOM 642 N N . ALA A 1 103 ? 141.612 183.208 167.469 1.00 51.86 95 ALA A N 1
ATOM 643 C CA . ALA A 1 103 ? 141.118 183.647 168.768 1.00 51.86 95 ALA A CA 1
ATOM 644 C C . ALA A 1 103 ? 139.604 183.519 168.851 1.00 51.86 95 ALA A C 1
ATOM 645 O O . ALA A 1 103 ? 139.076 182.755 169.667 1.00 51.86 95 ALA A O 1
ATOM 647 N N . GLY A 1 104 ? 138.889 184.249 167.998 1.00 51.07 96 GLY A N 1
ATOM 648 C CA . GLY A 1 104 ? 137.440 184.229 168.021 1.00 51.07 96 GLY A CA 1
ATOM 649 C C . GLY A 1 104 ? 136.804 183.068 167.297 1.00 51.07 96 GLY A C 1
ATOM 650 O O . GLY A 1 104 ? 135.594 182.867 167.429 1.00 51.07 96 GLY A O 1
ATOM 651 N N . ARG A 1 105 ? 137.588 182.304 166.534 1.00 52.75 97 ARG A N 1
ATOM 652 C CA . ARG A 1 105 ? 137.027 181.188 165.781 1.00 52.75 97 ARG A CA 1
ATOM 653 C C . ARG A 1 105 ? 136.637 180.043 166.706 1.00 52.75 97 ARG A C 1
ATOM 654 O O . ARG A 1 105 ? 135.779 179.220 166.368 1.00 52.75 97 ARG A O 1
ATOM 662 N N . ASN A 1 106 ? 137.270 179.962 167.878 1.00 48.12 98 ASN A N 1
ATOM 663 C CA . ASN A 1 106 ? 136.890 178.991 168.897 1.00 48.12 98 ASN A CA 1
ATOM 664 C C . ASN A 1 106 ? 136.906 179.581 170.305 1.00 48.12 98 ASN A C 1
ATOM 665 O O . ASN A 1 106 ? 137.399 178.937 171.234 1.00 48.12 98 ASN A O 1
ATOM 670 N N . GLY A 1 107 ? 136.372 180.790 170.491 1.00 46.37 99 GLY A N 1
ATOM 671 C CA . GLY A 1 107 ? 136.349 181.428 171.790 1.00 46.37 99 GLY A CA 1
ATOM 672 C C . GLY A 1 107 ? 134.944 181.847 172.190 1.00 46.37 99 GLY A C 1
ATOM 673 O O . GLY A 1 107 ? 133.950 181.316 171.693 1.00 46.37 99 GLY A O 1
ATOM 674 N N . MET A 1 108 ? 134.892 182.810 173.112 1.00 46.28 100 MET A N 1
ATOM 675 C CA . MET A 1 108 ? 133.627 183.349 173.597 1.00 46.28 100 MET A CA 1
ATOM 676 C C . MET A 1 108 ? 133.433 184.821 173.254 1.00 46.28 100 MET A C 1
ATOM 677 O O . MET A 1 108 ? 132.441 185.164 172.605 1.00 46.28 100 MET A O 1
ATOM 682 N N . PHE A 1 109 ? 134.351 185.694 173.666 1.00 48.92 101 PHE A N 1
ATOM 683 C CA . PHE A 1 109 ? 134.472 187.041 173.109 1.00 48.92 101 PHE A CA 1
ATOM 684 C C . PHE A 1 109 ? 133.190 187.863 173.242 1.00 48.92 101 PHE A C 1
ATOM 685 O O . PHE A 1 109 ? 132.536 188.198 172.253 1.00 48.92 101 PHE A O 1
ATOM 693 N N . ILE A 1 110 ? 132.821 188.193 174.479 1.00 47.80 102 ILE A N 1
ATOM 694 C CA . ILE A 1 110 ? 131.768 189.183 174.680 1.00 47.80 102 ILE A CA 1
ATOM 695 C C . ILE A 1 110 ? 132.318 190.544 174.281 1.00 47.80 102 ILE A C 1
ATOM 696 O O . ILE A 1 110 ? 133.077 191.161 175.034 1.00 47.80 102 ILE A O 1
ATOM 701 N N . ARG A 1 111 ? 131.932 191.031 173.105 1.00 53.38 103 ARG A N 1
ATOM 702 C CA . ARG A 1 111 ? 132.491 192.272 172.587 1.00 53.38 103 ARG A CA 1
ATOM 703 C C . ARG A 1 111 ? 131.744 193.462 173.187 1.00 53.38 103 ARG A C 1
ATOM 704 O O . ARG A 1 111 ? 130.823 193.305 173.992 1.00 53.38 103 ARG A O 1
ATOM 712 N N . ALA A 1 112 ? 132.141 194.668 172.811 1.00 61.88 104 ALA A N 1
ATOM 713 C CA . ALA A 1 112 ? 131.406 195.869 173.194 1.00 61.88 104 ALA A CA 1
ATOM 714 C C . ALA A 1 112 ? 131.046 196.746 172.003 1.00 61.88 104 ALA A C 1
ATOM 715 O O . ALA A 1 112 ? 129.988 197.380 172.017 1.00 61.88 104 ALA A O 1
ATOM 717 N N . ASN A 1 113 ? 131.920 196.839 171.001 1.00 64.35 105 ASN A N 1
ATOM 718 C CA . ASN A 1 113 ? 131.645 197.403 169.679 1.00 64.35 105 ASN A CA 1
ATOM 719 C C . ASN A 1 113 ? 131.144 198.846 169.718 1.00 64.35 105 ASN A C 1
ATOM 720 O O . ASN A 1 113 ? 130.770 199.389 168.674 1.00 64.35 105 ASN A O 1
ATOM 725 N N . ALA A 1 114 ? 131.120 199.473 170.896 1.00 67.52 106 ALA A N 1
ATOM 726 C CA . ALA A 1 114 ? 130.772 200.879 171.095 1.00 67.52 106 ALA A CA 1
ATOM 727 C C . ALA A 1 114 ? 129.310 201.211 170.803 1.00 67.52 106 ALA A C 1
ATOM 728 O O . ALA A 1 114 ? 128.864 202.324 171.101 1.00 67.52 106 ALA A O 1
ATOM 730 N N . ASP A 1 115 ? 128.550 200.279 170.223 1.00 68.68 107 ASP A N 1
ATOM 731 C CA . ASP A 1 115 ? 127.098 200.440 170.180 1.00 68.68 107 ASP A CA 1
ATOM 732 C C . ASP A 1 115 ? 126.316 199.172 170.496 1.00 68.68 107 ASP A C 1
ATOM 733 O O . ASP A 1 115 ? 125.165 199.281 170.931 1.00 68.68 107 ASP A O 1
ATOM 738 N N . VAL A 1 116 ? 126.881 197.983 170.301 1.00 62.88 108 VAL A N 1
ATOM 739 C CA . VAL A 1 116 ? 126.202 196.731 170.607 1.00 62.88 108 VAL A CA 1
ATOM 740 C C . VAL A 1 116 ? 127.165 195.817 171.351 1.00 62.88 108 VAL A C 1
ATOM 741 O O . VAL A 1 116 ? 128.314 195.621 170.945 1.00 62.88 108 VAL A O 1
ATOM 745 N N . VAL A 1 117 ? 126.684 195.250 172.448 1.00 57.15 109 VAL A N 1
ATOM 746 C CA . VAL A 1 117 ? 127.471 194.354 173.289 1.00 57.15 109 VAL A CA 1
ATOM 747 C C . VAL A 1 117 ? 126.986 192.944 172.976 1.00 57.15 109 VAL A C 1
ATOM 748 O O . VAL A 1 117 ? 126.005 192.462 173.546 1.00 57.15 109 VAL A O 1
ATOM 752 N N . TYR A 1 118 ? 127.671 192.270 172.058 1.00 53.08 110 TYR A N 1
ATOM 753 C CA . TYR A 1 118 ? 127.241 190.969 171.574 1.00 53.08 110 TYR A CA 1
ATOM 754 C C . TYR A 1 118 ? 128.140 189.874 172.128 1.00 53.08 110 TYR A C 1
ATOM 755 O O . TYR A 1 118 ? 129.368 190.008 172.129 1.00 53.08 110 TYR A O 1
ATOM 764 N N . VAL A 1 119 ? 127.515 188.796 172.600 1.00 47.16 111 VAL A N 1
ATOM 765 C CA . VAL A 1 119 ? 128.219 187.647 173.157 1.00 47.16 111 VAL A CA 1
ATOM 766 C C . VAL A 1 119 ? 128.419 186.653 172.020 1.00 47.16 111 VAL A C 1
ATOM 767 O O . VAL A 1 119 ? 127.503 185.923 171.646 1.00 47.16 111 VAL A O 1
ATOM 771 N N . ALA A 1 120 ? 129.624 186.628 171.465 1.00 45.87 112 ALA A N 1
ATOM 772 C CA . ALA A 1 120 ? 129.921 185.738 170.358 1.00 45.87 112 ALA A CA 1
ATOM 773 C C . ALA A 1 120 ? 130.157 184.319 170.867 1.00 45.87 112 ALA A C 1
ATOM 774 O O . ALA A 1 120 ? 130.054 184.026 172.060 1.00 45.87 112 ALA A O 1
ATOM 776 N N . PHE A 1 121 ? 130.461 183.425 169.934 1.00 46.02 113 PHE A N 1
ATOM 777 C CA . PHE A 1 121 ? 130.828 182.046 170.223 1.00 46.02 113 PHE A CA 1
ATOM 778 C C . PHE A 1 121 ? 131.774 181.600 169.117 1.00 46.02 113 PHE A C 1
ATOM 779 O O . PHE A 1 121 ? 132.445 182.450 168.523 1.00 46.02 113 PHE A O 1
ATOM 787 N N . ARG A 1 122 ? 131.891 180.289 168.886 1.00 49.42 114 ARG A N 1
ATOM 788 C CA . ARG A 1 122 ? 132.770 179.751 167.849 1.00 49.42 114 ARG A CA 1
ATOM 789 C C . ARG A 1 122 ? 132.794 180.649 166.616 1.00 49.42 114 ARG A C 1
ATOM 790 O O . ARG A 1 122 ? 133.857 181.130 166.216 1.00 49.42 114 ARG A O 1
ATOM 798 N N . ASP A 1 123 ? 131.634 180.902 166.016 1.00 54.22 115 ASP A N 1
ATOM 799 C CA . ASP A 1 123 ? 131.521 181.974 165.034 1.00 54.22 115 ASP A CA 1
ATOM 800 C C . ASP A 1 123 ? 130.227 182.749 165.236 1.00 54.22 115 ASP A C 1
ATOM 801 O O . ASP A 1 123 ? 130.107 183.900 164.805 1.00 54.22 115 ASP A O 1
ATOM 806 N N . THR A 1 124 ? 129.263 182.127 165.903 1.00 52.39 116 THR A N 1
ATOM 807 C CA . THR A 1 124 ? 127.900 182.623 165.979 1.00 52.39 116 THR A CA 1
ATOM 808 C C . THR A 1 124 ? 127.758 183.681 167.071 1.00 52.39 116 THR A C 1
ATOM 809 O O . THR A 1 124 ? 128.470 183.674 168.078 1.00 52.39 116 THR A O 1
ATOM 813 N N . VAL A 1 125 ? 126.825 184.603 166.851 1.00 50.07 117 VAL A N 1
ATOM 814 C CA . VAL A 1 125 ? 126.412 185.579 167.853 1.00 50.07 117 VAL A CA 1
ATOM 815 C C . VAL A 1 125 ? 125.255 184.984 168.640 1.00 50.07 117 VAL A C 1
ATOM 816 O O . VAL A 1 125 ? 124.349 184.370 168.064 1.00 50.07 117 VAL A O 1
ATOM 820 N N . ALA A 1 126 ? 125.283 185.160 169.961 1.00 49.82 118 ALA A N 1
ATOM 821 C CA . ALA A 1 126 ? 124.291 184.556 170.838 1.00 49.82 118 ALA A CA 1
ATOM 822 C C . ALA A 1 126 ? 123.381 185.554 171.534 1.00 49.82 118 ALA A C 1
ATOM 823 O O . ALA A 1 126 ? 122.340 185.144 172.054 1.00 49.82 118 ALA A O 1
ATOM 825 N N . ALA A 1 127 ? 123.733 186.836 171.558 1.00 52.49 119 ALA A N 1
ATOM 826 C CA . ALA A 1 127 ? 122.900 187.857 172.175 1.00 52.49 119 ALA A CA 1
ATOM 827 C C . ALA A 1 127 ? 123.411 189.220 171.745 1.00 52.49 119 ALA A C 1
ATOM 828 O O . ALA A 1 127 ? 124.612 189.394 171.534 1.00 52.49 119 ALA A O 1
ATOM 830 N N . VAL A 1 128 ? 122.499 190.178 171.606 1.00 57.20 120 VAL A N 1
ATOM 831 C CA . VAL A 1 128 ? 122.840 191.540 171.222 1.00 57.20 120 VAL A CA 1
ATOM 832 C C . VAL A 1 128 ? 121.997 192.499 172.050 1.00 57.20 120 VAL A C 1
ATOM 833 O O . VAL A 1 128 ? 120.806 192.269 172.279 1.00 57.20 120 VAL A O 1
ATOM 837 N N . ALA A 1 129 ? 122.626 193.580 172.506 1.00 63.19 121 ALA A N 1
ATOM 838 C CA . ALA A 1 129 ? 121.941 194.615 173.264 1.00 63.19 121 ALA A CA 1
ATOM 839 C C . ALA A 1 129 ? 122.533 195.961 172.890 1.00 63.19 121 ALA A C 1
ATOM 840 O O . ALA A 1 129 ? 123.728 196.042 172.581 1.00 63.19 121 ALA A O 1
ATOM 842 N N . PRO A 1 130 ? 121.737 197.032 172.912 1.00 70.29 122 PRO A N 1
ATOM 843 C CA . PRO A 1 130 ? 122.281 198.370 172.637 1.00 70.29 122 PRO A CA 1
ATOM 844 C C . PRO A 1 130 ? 123.143 198.829 173.805 1.00 70.29 122 PRO A C 1
ATOM 845 O O . PRO A 1 130 ? 122.709 198.795 174.958 1.00 70.29 122 PRO A O 1
ATOM 849 N N . ARG A 1 131 ? 124.375 199.245 173.503 1.00 71.75 123 ARG A N 1
ATOM 850 C CA . ARG A 1 131 ? 125.325 199.549 174.570 1.00 71.75 123 ARG A CA 1
ATOM 851 C C . ARG A 1 131 ? 124.856 200.730 175.412 1.00 71.75 123 ARG A C 1
ATOM 852 O O . ARG A 1 131 ? 124.952 200.701 176.647 1.00 71.75 123 ARG A O 1
ATOM 860 N N . GLU A 1 132 ? 124.330 201.774 174.763 1.00 75.80 124 GLU A N 1
ATOM 861 C CA . GLU A 1 132 ? 123.836 202.940 175.487 1.00 75.80 124 GLU A CA 1
ATOM 862 C C . GLU A 1 132 ? 122.758 202.577 176.498 1.00 75.80 124 GLU A C 1
ATOM 863 O O . GLU A 1 132 ? 122.537 203.331 177.451 1.00 75.80 124 GLU A O 1
ATOM 869 N N . ALA A 1 133 ? 122.088 201.441 176.313 1.00 75.00 125 ALA A N 1
ATOM 870 C CA . ALA A 1 133 ? 121.109 200.953 177.271 1.00 75.00 125 ALA A CA 1
ATOM 871 C C . ALA A 1 133 ? 121.674 199.902 178.213 1.00 75.00 125 ALA A C 1
ATOM 872 O O . ALA A 1 133 ? 121.073 199.653 179.264 1.00 75.00 125 ALA A O 1
ATOM 874 N N . VAL A 1 134 ? 122.809 199.285 177.878 1.00 73.22 126 VAL A N 1
ATOM 875 C CA . VAL A 1 134 ? 123.360 198.250 178.744 1.00 73.22 126 VAL A CA 1
ATOM 876 C C . VAL A 1 134 ? 124.310 198.828 179.788 1.00 73.22 126 VAL A C 1
ATOM 877 O O . VAL A 1 134 ? 124.471 198.229 180.860 1.00 73.22 126 VAL A O 1
ATOM 881 N N . ASP A 1 135 ? 124.936 199.978 179.518 1.00 76.39 127 ASP A N 1
ATOM 882 C CA . ASP A 1 135 ? 125.747 200.608 180.557 1.00 76.39 127 ASP A CA 1
ATOM 883 C C . ASP A 1 135 ? 124.876 201.306 181.593 1.00 76.39 127 ASP A C 1
ATOM 884 O O . ASP A 1 135 ? 125.217 201.344 182.779 1.00 76.39 127 ASP A O 1
ATOM 889 N N . SER A 1 136 ? 123.744 201.865 181.160 1.00 78.68 128 SER A N 1
ATOM 890 C CA . SER A 1 136 ? 122.918 202.684 182.040 1.00 78.68 128 SER A CA 1
ATOM 891 C C . SER A 1 136 ? 122.209 201.881 183.125 1.00 78.68 128 SER A C 1
ATOM 892 O O . SER A 1 136 ? 121.483 202.474 183.930 1.00 78.68 128 SER A O 1
ATOM 895 N N . GLY A 1 137 ? 122.395 200.564 183.173 1.00 78.21 129 GLY A N 1
ATOM 896 C CA . GLY A 1 137 ? 121.835 199.780 184.256 1.00 78.21 129 GLY A CA 1
ATOM 897 C C . GLY A 1 137 ? 120.579 199.008 183.910 1.00 78.21 129 GLY A C 1
ATOM 898 O O . GLY A 1 137 ? 119.624 198.989 184.692 1.00 78.21 129 GLY A O 1
ATOM 899 N N . ALA A 1 138 ? 120.561 198.371 182.742 1.00 74.85 130 ALA A N 1
ATOM 900 C CA . ALA A 1 138 ? 119.442 197.528 182.341 1.00 74.85 130 ALA A CA 1
ATOM 901 C C . ALA A 1 138 ? 119.738 196.043 182.488 1.00 74.85 130 ALA A C 1
ATOM 902 O O . ALA A 1 138 ? 118.837 195.267 182.820 1.00 74.85 130 ALA A O 1
ATOM 904 N N . CYS A 1 139 ? 120.980 195.628 182.251 1.00 72.92 131 CYS A N 1
ATOM 905 C CA . CYS A 1 139 ? 121.378 194.225 182.350 1.00 72.92 131 CYS A CA 1
ATOM 906 C C . CYS A 1 139 ? 122.306 194.069 183.548 1.00 72.92 131 CYS A C 1
ATOM 907 O O . CYS A 1 139 ? 123.511 194.309 183.463 1.00 72.92 131 CYS A O 1
ATOM 910 N N . SER A 1 140 ? 121.732 193.664 184.682 1.00 68.93 132 SER A N 1
ATOM 911 C CA . SER A 1 140 ? 122.538 193.364 185.858 1.00 68.93 132 SER A CA 1
ATOM 912 C C . SER A 1 140 ? 123.314 192.061 185.719 1.00 68.93 132 SER A C 1
ATOM 913 O O . SER A 1 140 ? 124.171 191.781 186.564 1.00 68.93 132 SER A O 1
ATOM 916 N N . GLU A 1 141 ? 123.045 191.268 184.683 1.00 62.54 133 GLU A N 1
ATOM 917 C CA . GLU A 1 141 ? 123.737 190.005 184.475 1.00 62.54 133 GLU A CA 1
ATOM 918 C C . GLU A 1 141 ? 123.963 189.815 182.982 1.00 62.54 133 GLU A C 1
ATOM 919 O O . GLU A 1 141 ? 123.185 190.311 182.166 1.00 62.54 133 GLU A O 1
ATOM 925 N N . ILE A 1 142 ? 125.047 189.125 182.634 1.00 51.93 134 ILE A N 1
ATOM 926 C CA . ILE A 1 142 ? 125.388 188.844 181.242 1.00 51.93 134 ILE A CA 1
ATOM 927 C C . ILE A 1 142 ? 125.577 187.338 181.071 1.00 51.93 134 ILE A C 1
ATOM 928 O O . ILE A 1 142 ? 126.501 186.898 180.386 1.00 51.93 134 ILE A O 1
ATOM 933 N N . HIS A 1 143 ? 124.733 186.543 181.726 1.00 48.92 135 HIS A N 1
ATOM 934 C CA . HIS A 1 143 ? 124.942 185.103 181.885 1.00 48.92 135 HIS A CA 1
ATOM 935 C C . HIS A 1 143 ? 125.272 184.411 180.564 1.00 48.92 135 HIS A C 1
ATOM 936 O O . HIS A 1 143 ? 124.519 184.515 179.595 1.00 48.92 135 HIS A O 1
ATOM 943 N N . VAL A 1 144 ? 126.391 183.678 180.540 1.00 44.51 136 VAL A N 1
ATOM 944 C CA . VAL A 1 144 ? 126.924 183.068 179.320 1.00 44.51 136 VAL A CA 1
ATOM 945 C C . VAL A 1 144 ? 127.013 181.553 179.481 1.00 44.51 136 VAL A C 1
ATOM 946 O O . VAL A 1 144 ? 128.009 180.938 179.086 1.00 44.51 136 VAL A O 1
ATOM 950 N N . TRP A 1 145 ? 126.012 180.943 180.108 1.00 47.40 137 TRP A N 1
ATOM 951 C CA . TRP A 1 145 ? 126.126 179.531 180.466 1.00 47.40 137 TRP A CA 1
ATOM 952 C C . TRP A 1 145 ? 126.360 178.680 179.224 1.00 47.40 137 TRP A C 1
ATOM 953 O O . TRP A 1 145 ? 125.654 178.816 178.225 1.00 47.40 137 TRP A O 1
ATOM 964 N N . ALA A 1 146 ? 127.382 177.825 179.272 1.00 43.44 138 ALA A N 1
ATOM 965 C CA . ALA A 1 146 ? 127.816 177.075 178.098 1.00 43.44 138 ALA A CA 1
ATOM 966 C C . ALA A 1 146 ? 128.136 175.622 178.429 1.00 43.44 138 ALA A C 1
ATOM 967 O O . ALA A 1 146 ? 129.161 175.096 177.986 1.00 43.44 138 ALA A O 1
ATOM 969 N N . ASP A 1 147 ? 127.278 174.954 179.196 1.00 48.58 139 ASP A N 1
ATOM 970 C CA . ASP A 1 147 ? 127.543 173.571 179.576 1.00 48.58 139 ASP A CA 1
ATOM 971 C C . ASP A 1 147 ? 127.221 172.615 178.435 1.00 48.58 139 ASP A C 1
ATOM 972 O O . ASP A 1 147 ? 126.979 173.046 177.304 1.00 48.58 139 ASP A O 1
ATOM 977 N N . VAL A 1 148 ? 127.225 171.311 178.721 1.00 50.84 140 VAL A N 1
ATOM 978 C CA . VAL A 1 148 ? 127.074 170.311 177.667 1.00 50.84 140 VAL A CA 1
ATOM 979 C C . VAL A 1 148 ? 125.636 170.196 177.173 1.00 50.84 140 VAL A C 1
ATOM 980 O O . VAL A 1 148 ? 125.412 169.765 176.034 1.00 50.84 140 VAL A O 1
ATOM 984 N N . SER A 1 149 ? 124.653 170.600 177.976 1.00 52.66 141 SER A N 1
ATOM 985 C CA . SER A 1 149 ? 123.251 170.441 177.617 1.00 52.66 141 SER A CA 1
ATOM 986 C C . SER A 1 149 ? 122.618 171.690 177.022 1.00 52.66 141 SER A C 1
ATOM 987 O O . SER A 1 149 ? 121.537 171.589 176.433 1.00 52.66 141 SER A O 1
ATOM 990 N N . ALA A 1 150 ? 123.252 172.855 177.146 1.00 49.42 142 ALA A N 1
ATOM 991 C CA . ALA A 1 150 ? 122.667 174.092 176.654 1.00 49.42 142 ALA A CA 1
ATOM 992 C C . ALA A 1 150 ? 123.758 175.140 176.516 1.00 49.42 142 ALA A C 1
ATOM 993 O O . ALA A 1 150 ? 124.705 175.158 177.305 1.00 49.42 142 ALA A O 1
ATOM 995 N N . VAL A 1 151 ? 123.622 176.002 175.511 1.00 47.64 143 VAL A N 1
ATOM 996 C CA . VAL A 1 151 ? 124.587 177.066 175.258 1.00 47.64 143 VAL A CA 1
ATOM 997 C C . VAL A 1 151 ? 123.840 178.380 175.069 1.00 47.64 143 VAL A C 1
ATOM 998 O O . VAL A 1 151 ? 123.369 178.682 173.968 1.00 47.64 143 VAL A O 1
ATOM 1002 N N . GLY A 1 152 ? 123.729 179.176 176.135 1.00 46.95 144 GLY A N 1
ATOM 1003 C CA . GLY A 1 152 ? 122.942 180.385 176.097 1.00 46.95 144 GLY A CA 1
ATOM 1004 C C . GLY A 1 152 ? 123.654 181.562 176.735 1.00 46.95 144 GLY A C 1
ATOM 1005 O O . GLY A 1 152 ? 124.520 181.411 177.600 1.00 46.95 144 GLY A O 1
ATOM 1006 N N . ALA A 1 153 ? 123.234 182.758 176.308 1.00 47.52 145 ALA A N 1
ATOM 1007 C CA . ALA A 1 153 ? 123.901 184.019 176.622 1.00 47.52 145 ALA A CA 1
ATOM 1008 C C . ALA A 1 153 ? 122.924 185.094 177.088 1.00 47.52 145 ALA A C 1
ATOM 1009 O O . ALA A 1 153 ? 122.940 186.211 176.564 1.00 47.52 145 ALA A O 1
ATOM 1011 N N . ASP A 1 154 ? 122.079 184.778 178.065 1.00 52.79 146 ASP A N 1
ATOM 1012 C CA . ASP A 1 154 ? 121.013 185.684 178.477 1.00 52.79 146 ASP A CA 1
ATOM 1013 C C . ASP A 1 154 ? 121.577 186.960 179.092 1.00 52.79 146 ASP A C 1
ATOM 1014 O O . ASP A 1 154 ? 122.642 186.961 179.716 1.00 52.79 146 ASP A O 1
ATOM 1019 N N . PHE A 1 155 ? 120.837 188.060 178.915 1.00 55.84 147 PHE A N 1
ATOM 1020 C CA . PHE A 1 155 ? 121.231 189.369 179.420 1.00 55.84 147 PHE A CA 1
ATOM 1021 C C . PHE A 1 155 ? 120.387 189.867 180.584 1.00 55.84 147 PHE A C 1
ATOM 1022 O O . PHE A 1 155 ? 120.761 190.866 181.206 1.00 55.84 147 PHE A O 1
ATOM 1030 N N . ALA A 1 156 ? 119.254 189.228 180.879 1.00 63.19 148 ALA A N 1
ATOM 1031 C CA . ALA A 1 156 ? 118.495 189.485 182.107 1.00 63.19 148 ALA A CA 1
ATOM 1032 C C . ALA A 1 156 ? 118.077 190.951 182.244 1.00 63.19 148 ALA A C 1
ATOM 1033 O O . ALA A 1 156 ? 118.549 191.659 183.133 1.00 63.19 148 ALA A O 1
ATOM 1035 N N . GLY A 1 157 ? 117.193 191.413 181.363 1.00 68.78 149 GLY A N 1
ATOM 1036 C CA . GLY A 1 157 ? 116.632 192.741 181.521 1.00 68.78 149 GLY A CA 1
ATOM 1037 C C . GLY A 1 157 ? 116.299 193.479 180.240 1.00 68.78 149 GLY A C 1
ATOM 1038 O O . GLY A 1 157 ? 115.539 194.453 180.266 1.00 68.78 149 GLY A O 1
ATOM 1039 N N . ILE A 1 158 ? 116.853 193.038 179.117 1.00 70.03 150 ILE A N 1
ATOM 1040 C CA . ILE A 1 158 ? 116.472 193.570 177.811 1.00 70.03 150 ILE A CA 1
ATOM 1041 C C . ILE A 1 158 ? 115.311 192.722 177.304 1.00 70.03 150 ILE A C 1
ATOM 1042 O O . ILE A 1 158 ? 115.320 191.499 177.504 1.00 70.03 150 ILE A O 1
ATOM 1047 N N . PRO A 1 159 ? 114.279 193.321 176.679 1.00 70.94 151 PRO A N 1
ATOM 1048 C CA . PRO A 1 159 ? 113.141 192.527 176.193 1.00 70.94 151 PRO A CA 1
ATOM 1049 C C . PRO A 1 159 ? 113.545 191.320 175.360 1.00 70.94 151 PRO A C 1
ATOM 1050 O O . PRO A 1 159 ? 113.097 190.202 175.636 1.00 70.94 151 PRO A O 1
ATOM 1054 N N . ASP A 1 160 ? 114.386 191.518 174.342 1.00 69.77 152 ASP A N 1
ATOM 1055 C CA . ASP A 1 160 ? 114.898 190.411 173.532 1.00 69.77 152 ASP A CA 1
ATOM 1056 C C . ASP A 1 160 ? 116.417 190.542 173.425 1.00 69.77 152 ASP A C 1
ATOM 1057 O O . ASP A 1 160 ? 116.943 191.112 172.467 1.00 69.77 152 ASP A O 1
ATOM 1062 N N . ALA A 1 161 ? 117.119 190.004 174.421 1.00 61.88 153 ALA A N 1
ATOM 1063 C CA . ALA A 1 161 ? 118.571 189.825 174.381 1.00 61.88 153 ALA A CA 1
ATOM 1064 C C . ALA A 1 161 ? 118.842 188.469 175.017 1.00 61.88 153 ALA A C 1
ATOM 1065 O O . ALA A 1 161 ? 119.132 188.378 176.213 1.00 61.88 153 ALA A O 1
ATOM 1067 N N . SER A 1 162 ? 118.742 187.418 174.212 1.00 55.65 154 SER A N 1
ATOM 1068 C CA . SER A 1 162 ? 118.936 186.053 174.677 1.00 55.65 154 SER A CA 1
ATOM 1069 C C . SER A 1 162 ? 119.159 185.175 173.460 1.00 55.65 154 SER A C 1
ATOM 1070 O O . SER A 1 162 ? 118.816 185.553 172.338 1.00 55.65 154 SER A O 1
ATOM 1073 N N . GLY A 1 163 ? 119.737 184.000 173.692 1.00 50.97 155 GLY A N 1
ATOM 1074 C CA . GLY A 1 163 ? 120.008 183.095 172.596 1.00 50.97 155 GLY A CA 1
ATOM 1075 C C . GLY A 1 163 ? 120.280 181.691 173.083 1.00 50.97 155 GLY A C 1
ATOM 1076 O O . GLY A 1 163 ? 120.377 181.424 174.282 1.00 50.97 155 GLY A O 1
ATOM 1077 N N . THR A 1 164 ? 120.394 180.788 172.114 1.00 49.71 156 THR A N 1
ATOM 1078 C CA . THR A 1 164 ? 120.720 179.395 172.369 1.00 49.71 156 THR A CA 1
ATOM 1079 C C . THR A 1 164 ? 121.256 178.799 171.079 1.00 49.71 156 THR A C 1
ATOM 1080 O O . THR A 1 164 ? 120.714 179.026 169.995 1.00 49.71 156 THR A O 1
ATOM 1084 N N . LEU A 1 165 ? 122.329 178.037 171.207 1.00 49.75 157 LEU A N 1
ATOM 1085 C CA . LEU A 1 165 ? 123.070 177.485 170.085 1.00 49.75 157 LEU A CA 1
ATOM 1086 C C . LEU A 1 165 ? 123.043 175.971 170.162 1.00 49.75 157 LEU A C 1
ATOM 1087 O O . LEU A 1 165 ? 122.663 175.397 171.187 1.00 49.75 157 LEU A O 1
ATOM 1092 N N . PRO A 1 166 ? 123.426 175.287 169.088 1.00 51.58 158 PRO A N 1
ATOM 1093 C CA . PRO A 1 166 ? 123.617 173.838 169.178 1.00 51.58 158 PRO A CA 1
ATOM 1094 C C . PRO A 1 166 ? 124.740 173.497 170.144 1.00 51.58 158 PRO A C 1
ATOM 1095 O O . PRO A 1 166 ? 125.647 174.293 170.397 1.00 51.58 158 PRO A O 1
ATOM 1099 N N . VAL A 1 167 ? 124.659 172.285 170.695 1.00 52.00 159 VAL A N 1
ATOM 1100 C CA . VAL A 1 167 ? 125.622 171.847 171.702 1.00 52.00 159 VAL A CA 1
ATOM 1101 C C . VAL A 1 167 ? 127.036 171.836 171.136 1.00 52.00 159 VAL A C 1
ATOM 1102 O O . VAL A 1 167 ? 128.010 172.069 171.865 1.00 52.00 159 VAL A O 1
ATOM 1106 N N . ASP A 1 168 ? 127.179 171.613 169.831 1.00 52.78 160 ASP A N 1
ATOM 1107 C CA . ASP A 1 168 ? 128.489 171.555 169.197 1.00 52.78 160 ASP A CA 1
ATOM 1108 C C . ASP A 1 168 ? 129.123 172.928 169.009 1.00 52.78 160 ASP A C 1
ATOM 1109 O O . ASP A 1 168 ? 130.146 173.031 168.325 1.00 52.78 160 ASP A O 1
ATOM 1114 N N . LYS A 1 169 ? 128.548 173.975 169.594 1.00 50.17 161 LYS A N 1
ATOM 1115 C CA . LYS A 1 169 ? 129.138 175.313 169.589 1.00 50.17 161 LYS A CA 1
ATOM 1116 C C . LYS A 1 169 ? 129.755 175.652 170.937 1.00 50.17 161 LYS A C 1
ATOM 1117 O O . LYS A 1 169 ? 129.726 176.803 171.374 1.00 50.17 161 LYS A O 1
ATOM 1123 N N . ARG A 1 170 ? 130.313 174.655 171.619 1.00 48.62 162 ARG A N 1
ATOM 1124 C CA . ARG A 1 170 ? 130.932 174.893 172.910 1.00 48.62 162 ARG A CA 1
ATOM 1125 C C . ARG A 1 170 ? 132.258 175.629 172.731 1.00 48.62 162 ARG A C 1
ATOM 1126 O O . ARG A 1 170 ? 132.989 175.386 171.768 1.00 48.62 162 ARG A O 1
ATOM 1134 N N . PRO A 1 171 ? 132.591 176.534 173.646 1.00 45.47 163 PRO A N 1
ATOM 1135 C CA . PRO A 1 171 ? 133.831 177.302 173.509 1.00 45.47 163 PRO A CA 1
ATOM 1136 C C . PRO A 1 171 ? 135.049 176.432 173.770 1.00 45.47 163 PRO A C 1
ATOM 1137 O O . PRO A 1 171 ? 134.958 175.288 174.211 1.00 45.47 163 PRO A O 1
ATOM 1141 N N . GLN A 1 172 ? 136.211 177.006 173.486 1.00 42.99 164 GLN A N 1
ATOM 1142 C CA . GLN A 1 172 ? 137.492 176.432 173.871 1.00 42.99 164 GLN A CA 1
ATOM 1143 C C . GLN A 1 172 ? 138.102 177.343 174.925 1.00 42.99 164 GLN A C 1
ATOM 1144 O O . GLN A 1 172 ? 138.338 178.526 174.663 1.00 42.99 164 GLN A O 1
ATOM 1150 N N . VAL A 1 173 ? 138.338 176.802 176.113 1.00 41.44 165 VAL A N 1
ATOM 1151 C CA . VAL A 1 173 ? 138.857 177.577 177.230 1.00 41.44 165 VAL A CA 1
ATOM 1152 C C . VAL A 1 173 ? 140.354 177.333 177.319 1.00 41.44 165 VAL A C 1
ATOM 1153 O O . VAL A 1 173 ? 140.800 176.226 177.636 1.00 41.44 165 VAL A O 1
ATOM 1157 N N . SER A 1 174 ? 141.129 178.374 177.032 1.00 42.12 166 SER A N 1
ATOM 1158 C CA . SER A 1 174 ? 142.566 178.385 177.257 1.00 42.12 166 SER A CA 1
ATOM 1159 C C . SER A 1 174 ? 142.975 179.555 178.140 1.00 42.12 166 SER A C 1
ATOM 1160 O O . SER A 1 174 ? 144.070 180.100 177.979 1.00 42.12 166 SER A O 1
ATOM 1163 N N . GLY A 1 175 ? 142.111 179.952 179.055 1.00 42.02 167 GLY A N 1
ATOM 1164 C CA . GLY A 1 175 ? 142.358 181.069 179.946 1.00 42.02 167 GLY A CA 1
ATOM 1165 C C . GLY A 1 175 ? 141.119 181.933 180.073 1.00 42.02 167 GLY A C 1
ATOM 1166 O O . GLY A 1 175 ? 140.082 181.686 179.460 1.00 42.02 167 GLY A O 1
ATOM 1167 N N . VAL A 1 176 ? 141.235 182.971 180.891 1.00 44.60 168 VAL A N 1
ATOM 1168 C CA . VAL A 1 176 ? 140.184 183.960 181.098 1.00 44.60 168 VAL A CA 1
ATOM 1169 C C . VAL A 1 176 ? 140.841 185.323 180.969 1.00 44.60 168 VAL A C 1
ATOM 1170 O O . VAL A 1 176 ? 141.592 185.739 181.858 1.00 44.60 168 VAL A O 1
ATOM 1174 N N . PHE A 1 177 ? 140.595 186.012 179.859 1.00 46.06 169 PHE A N 1
ATOM 1175 C CA . PHE A 1 177 ? 141.292 187.254 179.537 1.00 46.06 169 PHE A CA 1
ATOM 1176 C C . PHE A 1 177 ? 140.258 188.361 179.366 1.00 46.06 169 PHE A C 1
ATOM 1177 O O . PHE A 1 177 ? 139.475 188.345 178.414 1.00 46.06 169 PHE A O 1
ATOM 1185 N N . THR A 1 178 ? 140.243 189.316 180.284 1.00 53.62 170 THR A N 1
ATOM 1186 C CA . THR A 1 178 ? 139.326 190.440 180.211 1.00 53.62 170 THR A CA 1
ATOM 1187 C C . THR A 1 178 ? 140.090 191.723 179.912 1.00 53.62 170 THR A C 1
ATOM 1188 O O . THR A 1 178 ? 141.323 191.759 179.907 1.00 53.62 170 THR A O 1
ATOM 1192 N N . ASP A 1 179 ? 139.333 192.788 179.658 1.00 58.60 171 ASP A N 1
ATOM 1193 C CA . ASP A 1 179 ? 139.889 194.121 179.478 1.00 58.60 171 ASP A CA 1
ATOM 1194 C C . ASP A 1 179 ? 139.277 195.132 180.438 1.00 58.60 171 ASP A C 1
ATOM 1195 O O . ASP A 1 179 ? 139.296 196.334 180.157 1.00 58.60 171 ASP A O 1
ATOM 1200 N N . LEU A 1 180 ? 138.734 194.673 181.559 1.00 64.86 172 LEU A N 1
ATOM 1201 C CA . LEU A 1 180 ? 138.112 195.540 182.544 1.00 64.86 172 LEU A CA 1
ATOM 1202 C C . LEU A 1 180 ? 139.125 195.961 183.604 1.00 64.86 172 LEU A C 1
ATOM 1203 O O . LEU A 1 180 ? 140.207 195.384 183.733 1.00 64.86 172 LEU A O 1
ATOM 1208 N N . LYS A 1 181 ? 138.752 196.984 184.373 1.00 70.66 173 LYS A N 1
ATOM 1209 C CA . LYS A 1 181 ? 139.582 197.485 185.460 1.00 70.66 173 LYS A CA 1
ATOM 1210 C C . LYS A 1 181 ? 138.839 197.523 186.788 1.00 70.66 173 LYS A C 1
ATOM 1211 O O . LYS A 1 181 ? 139.313 198.169 187.732 1.00 70.66 173 LYS A O 1
ATOM 1217 N N . VAL A 1 182 ? 137.695 196.859 186.890 1.00 72.43 174 VAL A N 1
ATOM 1218 C CA . VAL A 1 182 ? 136.922 196.893 188.137 1.00 72.43 174 VAL A CA 1
ATOM 1219 C C . VAL A 1 182 ? 137.657 196.095 189.209 1.00 72.43 174 VAL A C 1
ATOM 1220 O O . VAL A 1 182 ? 138.218 195.026 188.907 1.00 72.43 174 VAL A O 1
ATOM 1224 N N . PRO A 1 183 ? 137.728 196.588 190.447 1.00 73.19 175 PRO A N 1
ATOM 1225 C CA . PRO A 1 183 ? 138.494 195.855 191.471 1.00 73.19 175 PRO A CA 1
ATOM 1226 C C . PRO A 1 183 ? 137.904 194.498 191.819 1.00 73.19 175 PRO A C 1
ATOM 1227 O O . PRO A 1 183 ? 138.578 193.471 191.667 1.00 73.19 175 PRO A O 1
ATOM 1231 N N . ALA A 1 184 ? 136.657 194.469 192.277 1.00 72.69 176 ALA A N 1
ATOM 1232 C CA . ALA A 1 184 ? 135.952 193.243 192.625 1.00 72.69 176 ALA A CA 1
ATOM 1233 C C . ALA A 1 184 ? 134.489 193.591 192.830 1.00 72.69 176 ALA A C 1
ATOM 1234 O O . ALA A 1 184 ? 134.160 194.523 193.570 1.00 72.69 176 ALA A O 1
ATOM 1236 N N . GLN A 1 185 ? 133.616 192.834 192.179 1.00 70.92 177 GLN A N 1
ATOM 1237 C CA . GLN A 1 185 ? 132.200 193.148 192.214 1.00 70.92 177 GLN A CA 1
ATOM 1238 C C . GLN A 1 185 ? 131.432 192.060 192.946 1.00 70.92 177 GLN A C 1
ATOM 1239 O O . GLN A 1 185 ? 131.807 190.884 192.897 1.00 70.92 177 GLN A O 1
ATOM 1245 N N . PRO A 1 186 ? 130.350 192.427 193.639 1.00 70.95 178 PRO A N 1
ATOM 1246 C CA . PRO A 1 186 ? 129.487 191.412 194.260 1.00 70.95 178 PRO A CA 1
ATOM 1247 C C . PRO A 1 186 ? 128.681 190.600 193.261 1.00 70.95 178 PRO A C 1
ATOM 1248 O O . PRO A 1 186 ? 127.874 189.761 193.680 1.00 70.95 178 PRO A O 1
ATOM 1252 N N . GLY A 1 187 ? 128.867 190.820 191.962 1.00 64.48 179 GLY A N 1
ATOM 1253 C CA . GLY A 1 187 ? 128.149 190.078 190.949 1.00 64.48 179 GLY A CA 1
ATOM 1254 C C . GLY A 1 187 ? 129.061 189.552 189.862 1.00 64.48 179 GLY A C 1
ATOM 1255 O O . GLY A 1 187 ? 128.609 188.870 188.938 1.00 64.48 179 GLY A O 1
ATOM 1256 N N . LEU A 1 188 ? 130.351 189.862 189.962 1.00 58.67 180 LEU A N 1
ATOM 1257 C CA . LEU A 1 188 ? 131.336 189.395 188.996 1.00 58.67 180 LEU A CA 1
ATOM 1258 C C . LEU A 1 188 ? 131.828 188.018 189.412 1.00 58.67 180 LEU A C 1
ATOM 1259 O O . LEU A 1 188 ? 132.167 187.800 190.580 1.00 58.67 180 LEU A O 1
ATOM 1264 N N . ALA A 1 189 ? 131.868 187.094 188.460 1.00 49.96 181 ALA A N 1
ATOM 1265 C CA . ALA A 1 189 ? 132.257 185.725 188.759 1.00 49.96 181 ALA A CA 1
ATOM 1266 C C . ALA A 1 189 ? 132.629 185.022 187.463 1.00 49.96 181 ALA A C 1
ATOM 1267 O O . ALA A 1 189 ? 132.573 185.602 186.377 1.00 49.96 181 ALA A O 1
ATOM 1269 N N . ALA A 1 190 ? 133.033 183.765 187.609 1.00 46.93 182 ALA A N 1
ATOM 1270 C CA . ALA A 1 190 ? 133.296 182.844 186.516 1.00 46.93 182 ALA A CA 1
ATOM 1271 C C . ALA A 1 190 ? 133.544 181.482 187.137 1.00 46.93 182 ALA A C 1
ATOM 1272 O O . ALA A 1 190 ? 134.030 181.385 188.266 1.00 46.93 182 ALA A O 1
ATOM 1274 N N . ARG A 1 191 ? 133.204 180.432 186.398 1.00 45.16 183 ARG A N 1
ATOM 1275 C CA . ARG A 1 191 ? 133.322 179.085 186.936 1.00 45.16 183 ARG A CA 1
ATOM 1276 C C . ARG A 1 191 ? 133.437 178.114 185.775 1.00 45.16 183 ARG A C 1
ATOM 1277 O O . ARG A 1 191 ? 132.510 177.997 184.965 1.00 45.16 183 ARG A O 1
ATOM 1285 N N . ILE A 1 192 ? 134.572 177.426 185.704 1.00 44.02 184 ILE A N 1
ATOM 1286 C CA . ILE A 1 192 ? 134.897 176.521 184.611 1.00 44.02 184 ILE A CA 1
ATOM 1287 C C . ILE A 1 192 ? 135.147 175.146 185.207 1.00 44.02 184 ILE A C 1
ATOM 1288 O O . ILE A 1 192 ? 136.049 174.980 186.036 1.00 44.02 184 ILE A O 1
ATOM 1293 N N . ASP A 1 193 ? 134.358 174.164 184.787 1.00 45.24 185 ASP A N 1
ATOM 1294 C CA . ASP A 1 193 ? 134.495 172.791 185.264 1.00 45.24 185 ASP A CA 1
ATOM 1295 C C . ASP A 1 193 ? 135.247 171.987 184.211 1.00 45.24 185 ASP A C 1
ATOM 1296 O O . ASP A 1 193 ? 134.719 171.723 183.126 1.00 45.24 185 ASP A O 1
ATOM 1301 N N . ILE A 1 194 ? 136.475 171.598 184.534 1.00 46.80 186 ILE A N 1
ATOM 1302 C CA . ILE A 1 194 ? 137.324 170.879 183.593 1.00 46.80 186 ILE A CA 1
ATOM 1303 C C . ILE A 1 194 ? 136.823 169.451 183.439 1.00 46.80 186 ILE A C 1
ATOM 1304 O O . ILE A 1 194 ? 136.293 168.845 184.377 1.00 46.80 186 ILE A O 1
ATOM 1309 N N . ASP A 1 195 ? 136.994 168.903 182.235 1.00 49.93 187 ASP A N 1
ATOM 1310 C CA . ASP A 1 195 ? 136.483 167.573 181.905 1.00 49.93 187 ASP A CA 1
ATOM 1311 C C . ASP A 1 195 ? 137.505 166.511 182.311 1.00 49.93 187 ASP A C 1
ATOM 1312 O O . ASP A 1 195 ? 138.178 165.888 181.489 1.00 49.93 187 ASP A O 1
ATOM 1317 N N . THR A 1 196 ? 137.610 166.313 183.624 1.00 48.99 188 THR A N 1
ATOM 1318 C CA . THR A 1 196 ? 138.502 165.297 184.182 1.00 48.99 188 THR A CA 1
ATOM 1319 C C . THR A 1 196 ? 137.720 164.002 184.406 1.00 48.99 188 THR A C 1
ATOM 1320 O O . THR A 1 196 ? 137.454 163.573 185.530 1.00 48.99 188 THR A O 1
ATOM 1324 N N . ARG A 1 197 ? 137.349 163.377 183.290 1.00 46.99 189 ARG A N 1
ATOM 1325 C CA . ARG A 1 197 ? 136.613 162.122 183.327 1.00 46.99 189 ARG A CA 1
ATOM 1326 C C . ARG A 1 197 ? 137.512 160.899 183.222 1.00 46.99 189 ARG A C 1
ATOM 1327 O O . ARG A 1 197 ? 137.065 159.791 183.533 1.00 46.99 189 ARG A O 1
ATOM 1335 N N . PHE A 1 198 ? 138.760 161.071 182.791 1.00 41.05 190 PHE A N 1
ATOM 1336 C CA . PHE A 1 198 ? 139.695 159.969 182.624 1.00 41.05 190 PHE A CA 1
ATOM 1337 C C . PHE A 1 198 ? 140.617 159.779 183.821 1.00 41.05 190 PHE A C 1
ATOM 1338 O O . PHE A 1 198 ? 141.505 158.926 183.767 1.00 41.05 190 PHE A O 1
ATOM 1346 N N . ILE A 1 199 ? 140.422 160.535 184.900 1.00 43.64 191 ILE A N 1
ATOM 1347 C CA . ILE A 1 199 ? 141.381 160.575 185.998 1.00 43.64 191 ILE A CA 1
ATOM 1348 C C . ILE A 1 199 ? 140.803 159.809 187.183 1.00 43.64 191 ILE A C 1
ATOM 1349 O O . ILE A 1 199 ? 141.109 160.100 188.345 1.00 43.64 191 ILE A O 1
ATOM 1354 N N . THR A 1 200 ? 139.950 158.831 186.893 1.00 48.94 192 THR A N 1
ATOM 1355 C CA . THR A 1 200 ? 139.358 158.002 187.929 1.00 48.94 192 THR A CA 1
ATOM 1356 C C . THR A 1 200 ? 140.435 157.239 188.703 1.00 48.94 192 THR A C 1
ATOM 1357 O O . THR A 1 200 ? 141.583 157.105 188.273 1.00 48.94 192 THR A O 1
ATOM 1361 N N . SER A 1 201 ? 140.040 156.731 189.872 1.00 52.42 193 SER A N 1
ATOM 1362 C CA . SER A 1 201 ? 140.878 155.886 190.702 1.00 52.42 193 SER A CA 1
ATOM 1363 C C . SER A 1 201 ? 139.961 154.817 191.286 1.00 52.42 193 SER A C 1
ATOM 1364 O O . SER A 1 201 ? 138.850 155.141 191.742 1.00 52.42 193 SER A O 1
ATOM 1367 N N . PRO A 1 202 ? 140.373 153.551 191.283 1.00 51.12 194 PRO A N 1
ATOM 1368 C CA . PRO A 1 202 ? 139.474 152.491 191.752 1.00 51.12 194 PRO A CA 1
ATOM 1369 C C . PRO A 1 202 ? 139.215 152.598 193.245 1.00 51.12 194 PRO A C 1
ATOM 1370 O O . PRO A 1 202 ? 140.111 152.918 194.030 1.00 51.12 194 PRO A O 1
ATOM 1374 N N . THR A 1 203 ? 137.972 152.329 193.631 1.00 53.73 195 THR A N 1
ATOM 1375 C CA . THR A 1 203 ? 137.582 152.354 195.034 1.00 53.73 195 THR A CA 1
ATOM 1376 C C . THR A 1 203 ? 137.993 151.037 195.691 1.00 53.73 195 THR A C 1
ATOM 1377 O O . THR A 1 203 ? 138.720 150.225 195.114 1.00 53.73 195 THR A O 1
ATOM 1381 N N . LEU A 1 204 ? 137.526 150.811 196.919 1.00 53.25 196 LEU A N 1
ATOM 1382 C CA . LEU A 1 204 ? 137.865 149.574 197.614 1.00 53.25 196 LEU A CA 1
ATOM 1383 C C . LEU A 1 204 ? 137.063 148.395 197.079 1.00 53.25 196 LEU A C 1
ATOM 1384 O O . LEU A 1 204 ? 137.593 147.285 196.960 1.00 53.25 196 LEU A O 1
ATOM 1389 N N . LEU A 1 205 ? 135.787 148.618 196.753 1.00 52.49 197 LEU A N 1
ATOM 1390 C CA . LEU A 1 205 ? 134.957 147.536 196.235 1.00 52.49 197 LEU A CA 1
ATOM 1391 C C . LEU A 1 205 ? 135.486 147.025 194.901 1.00 52.49 197 LEU A C 1
ATOM 1392 O O . LEU A 1 205 ? 135.552 145.811 194.675 1.00 52.49 197 LEU A O 1
ATOM 1397 N N . LYS A 1 206 ? 135.880 147.937 194.009 1.00 51.11 198 LYS A N 1
ATOM 1398 C CA . LYS A 1 206 ? 136.392 147.516 192.710 1.00 51.11 198 LYS A CA 1
ATOM 1399 C C . LYS A 1 206 ? 137.689 146.732 192.855 1.00 51.11 198 LYS A C 1
ATOM 1400 O O . LYS A 1 206 ? 137.884 145.720 192.177 1.00 51.11 198 LYS A O 1
ATOM 1406 N N . THR A 1 207 ? 138.577 147.166 193.753 1.00 52.81 199 THR A N 1
ATOM 1407 C CA . THR A 1 207 ? 139.837 146.456 193.947 1.00 52.81 199 THR A CA 1
ATOM 1408 C C . THR A 1 207 ? 139.607 145.079 194.560 1.00 52.81 199 THR A C 1
ATOM 1409 O O . THR A 1 207 ? 140.233 144.093 194.146 1.00 52.81 199 THR A O 1
ATOM 1413 N N . ALA A 1 208 ? 138.717 144.994 195.552 1.00 53.07 200 ALA A N 1
ATOM 1414 C CA . ALA A 1 208 ? 138.408 143.703 196.156 1.00 53.07 200 ALA A CA 1
ATOM 1415 C C . ALA A 1 208 ? 137.812 142.745 195.134 1.00 53.07 200 ALA A C 1
ATOM 1416 O O . ALA A 1 208 ? 138.195 141.571 195.076 1.00 53.07 200 ALA A O 1
ATOM 1418 N N . VAL A 1 209 ? 136.881 143.227 194.311 1.00 53.48 201 VAL A N 1
ATOM 1419 C CA . VAL A 1 209 ? 136.281 142.361 193.303 1.00 53.48 201 VAL A CA 1
ATOM 1420 C C . VAL A 1 209 ? 137.310 141.963 192.251 1.00 53.48 201 VAL A C 1
ATOM 1421 O O . VAL A 1 209 ? 137.301 140.830 191.759 1.00 53.48 201 VAL A O 1
ATOM 1425 N N . MET A 1 210 ? 138.222 142.873 191.900 1.00 53.36 202 MET A N 1
ATOM 1426 C CA . MET A 1 210 ? 139.263 142.529 190.939 1.00 53.36 202 MET A CA 1
ATOM 1427 C C . MET A 1 210 ? 140.155 141.417 191.468 1.00 53.36 202 MET A C 1
ATOM 1428 O O . MET A 1 210 ? 140.412 140.433 190.764 1.00 53.36 202 MET A O 1
ATOM 1433 N N . VAL A 1 211 ? 140.625 141.540 192.712 1.00 53.95 203 VAL A N 1
ATOM 1434 C CA . VAL A 1 211 ? 141.502 140.498 193.238 1.00 53.95 203 VAL A CA 1
ATOM 1435 C C . VAL A 1 211 ? 140.736 139.194 193.449 1.00 53.95 203 VAL A C 1
ATOM 1436 O O . VAL A 1 211 ? 141.295 138.109 193.254 1.00 53.95 203 VAL A O 1
ATOM 1440 N N . LEU A 1 212 ? 139.444 139.263 193.786 1.00 55.27 204 LEU A N 1
ATOM 1441 C CA . LEU A 1 212 ? 138.668 138.040 193.972 1.00 55.27 204 LEU A CA 1
ATOM 1442 C C . LEU A 1 212 ? 138.456 137.318 192.645 1.00 55.27 204 LEU A C 1
ATOM 1443 O O . LEU A 1 212 ? 138.676 136.105 192.544 1.00 55.27 204 LEU A O 1
ATOM 1448 N N . GLY A 1 213 ? 138.026 138.046 191.615 1.00 55.18 205 GLY A N 1
ATOM 1449 C CA . GLY A 1 213 ? 137.840 137.463 190.300 1.00 55.18 205 GLY A CA 1
ATOM 1450 C C . GLY A 1 213 ? 139.124 137.109 189.582 1.00 55.18 205 GLY A C 1
ATOM 1451 O O . GLY A 1 213 ? 139.073 136.365 188.598 1.00 55.18 205 GLY A O 1
ATOM 1452 N N . LEU A 1 214 ? 140.264 137.623 190.043 1.00 54.07 206 LEU A N 1
ATOM 1453 C CA . LEU A 1 214 ? 141.550 137.206 189.507 1.00 54.07 206 LEU A CA 1
ATOM 1454 C C . LEU A 1 214 ? 142.157 136.043 190.276 1.00 54.07 206 LEU A C 1
ATOM 1455 O O . LEU A 1 214 ? 143.025 135.349 189.737 1.00 54.07 206 LEU A O 1
ATOM 1460 N N . ALA A 1 215 ? 141.722 135.818 191.516 1.00 55.86 207 ALA A N 1
ATOM 1461 C CA . ALA A 1 215 ? 142.107 134.605 192.226 1.00 55.86 207 ALA A CA 1
ATOM 1462 C C . ALA A 1 215 ? 141.217 133.429 191.851 1.00 55.86 207 ALA A C 1
ATOM 1463 O O . ALA A 1 215 ? 141.673 132.281 191.874 1.00 55.86 207 ALA A O 1
ATOM 1465 N N . CYS A 1 216 ? 139.956 133.692 191.496 1.00 57.33 208 CYS A N 1
ATOM 1466 C CA . CYS A 1 216 ? 139.078 132.613 191.053 1.00 57.33 208 CYS A CA 1
ATOM 1467 C C . CYS A 1 216 ? 139.579 131.986 189.758 1.00 57.33 208 CYS A C 1
ATOM 1468 O O . CYS A 1 216 ? 139.473 130.769 189.571 1.00 57.33 208 CYS A O 1
ATOM 1471 N N . VAL A 1 217 ? 140.129 132.796 188.852 1.00 55.21 209 VAL A N 1
ATOM 1472 C CA . VAL A 1 217 ? 140.669 132.265 187.602 1.00 55.21 209 VAL A CA 1
ATOM 1473 C C . VAL A 1 217 ? 141.830 131.319 187.886 1.00 55.21 209 VAL A C 1
ATOM 1474 O O . VAL A 1 217 ? 141.909 130.215 187.332 1.00 55.21 209 VAL A O 1
ATOM 1478 N N . ILE A 1 218 ? 142.752 131.743 188.752 1.00 55.65 210 ILE A N 1
ATOM 1479 C CA . ILE A 1 218 ? 143.900 130.907 189.084 1.00 55.65 210 ILE A CA 1
ATOM 1480 C C . ILE A 1 218 ? 143.451 129.637 189.793 1.00 55.65 210 ILE A C 1
ATOM 1481 O O . ILE A 1 218 ? 143.986 128.551 189.544 1.00 55.65 210 ILE A O 1
ATOM 1486 N N . GLY A 1 219 ? 142.463 129.749 190.683 1.00 54.98 211 GLY A N 1
ATOM 1487 C CA . GLY A 1 219 ? 141.942 128.562 191.339 1.00 54.98 211 GLY A CA 1
ATOM 1488 C C . GLY A 1 219 ? 141.320 127.583 190.363 1.00 54.98 211 GLY A C 1
ATOM 1489 O O . GLY A 1 219 ? 141.530 126.372 190.463 1.00 54.98 211 GLY A O 1
ATOM 1490 N N . SER A 1 220 ? 140.559 128.097 189.393 1.00 55.81 212 SER A N 1
ATOM 1491 C CA . SER A 1 220 ? 139.950 127.231 188.391 1.00 55.81 212 SER A CA 1
ATOM 1492 C C . SER A 1 220 ? 141.008 126.554 187.531 1.00 55.81 212 SER A C 1
ATOM 1493 O O . SER A 1 220 ? 140.883 125.371 187.195 1.00 55.81 212 SER A O 1
ATOM 1496 N N . ILE A 1 221 ? 142.069 127.281 187.173 1.00 54.28 213 ILE A N 1
ATOM 1497 C CA . ILE A 1 221 ? 143.099 126.678 186.332 1.00 54.28 213 ILE A CA 1
ATOM 1498 C C . ILE A 1 221 ? 143.905 125.644 187.111 1.00 54.28 213 ILE A C 1
ATOM 1499 O O . ILE A 1 221 ? 144.283 124.601 186.564 1.00 54.28 213 ILE A O 1
ATOM 1504 N N . VAL A 1 222 ? 144.163 125.889 188.397 1.00 55.01 214 VAL A N 1
ATOM 1505 C CA . VAL A 1 222 ? 144.847 124.887 189.209 1.00 55.01 214 VAL A CA 1
ATOM 1506 C C . VAL A 1 222 ? 143.969 123.653 189.385 1.00 55.01 214 VAL A C 1
ATOM 1507 O O . VAL A 1 222 ? 144.457 122.515 189.347 1.00 55.01 214 VAL A O 1
ATOM 1511 N N . ALA A 1 223 ? 142.661 123.851 189.566 1.00 56.61 215 ALA A N 1
ATOM 1512 C CA . ALA A 1 223 ? 141.755 122.711 189.655 1.00 56.61 215 ALA A CA 1
ATOM 1513 C C . ALA A 1 223 ? 141.705 121.937 188.349 1.00 56.61 215 ALA A C 1
ATOM 1514 O O . ALA A 1 223 ? 141.606 120.707 188.363 1.00 56.61 215 ALA A O 1
ATOM 1516 N N . LEU A 1 224 ? 141.801 122.629 187.213 1.00 54.50 216 LEU A N 1
ATOM 1517 C CA . LEU A 1 224 ? 141.873 121.937 185.931 1.00 54.50 216 LEU A CA 1
ATOM 1518 C C . LEU A 1 224 ? 143.165 121.138 185.809 1.00 54.50 216 LEU A C 1
ATOM 1519 O O . LEU A 1 224 ? 143.162 120.014 185.292 1.00 54.50 216 LEU A O 1
ATOM 1524 N N . ALA A 1 225 ? 144.278 121.706 186.278 1.00 55.85 217 ALA A N 1
ATOM 1525 C CA . ALA A 1 225 ? 145.548 120.986 186.250 1.00 55.85 217 ALA A CA 1
ATOM 1526 C C . ALA A 1 225 ? 145.483 119.723 187.098 1.00 55.85 217 ALA A C 1
ATOM 1527 O O . ALA A 1 225 ? 145.973 118.665 186.688 1.00 55.85 217 ALA A O 1
ATOM 1529 N N . LEU A 1 226 ? 144.884 119.814 188.287 1.00 57.16 218 LEU A N 1
ATOM 1530 C CA . LEU A 1 226 ? 144.711 118.626 189.118 1.00 57.16 218 LEU A CA 1
ATOM 1531 C C . LEU A 1 226 ? 143.674 117.665 188.552 1.00 57.16 218 LEU A C 1
ATOM 1532 O O . LEU A 1 226 ? 143.714 116.472 188.873 1.00 57.16 218 LEU A O 1
ATOM 1537 N N . LEU A 1 227 ? 142.750 118.151 187.726 1.00 59.90 219 LEU A N 1
ATOM 1538 C CA . LEU A 1 227 ? 141.796 117.272 187.065 1.00 59.90 219 LEU A CA 1
ATOM 1539 C C . LEU A 1 227 ? 142.402 116.554 185.869 1.00 59.90 219 LEU A C 1
ATOM 1540 O O . LEU A 1 227 ? 141.904 115.493 185.482 1.00 59.90 219 LEU A O 1
ATOM 1545 N N . ASP A 1 228 ? 143.459 117.109 185.280 1.00 59.74 220 ASP A N 1
ATOM 1546 C CA . ASP A 1 228 ? 144.149 116.473 184.165 1.00 59.74 220 ASP A CA 1
ATOM 1547 C C . ASP A 1 228 ? 145.074 115.344 184.600 1.00 59.74 220 ASP A C 1
ATOM 1548 O O . ASP A 1 228 ? 145.661 114.682 183.739 1.00 59.74 220 ASP A O 1
ATOM 1553 N N . ARG A 1 229 ? 145.219 115.110 185.905 1.00 64.76 221 ARG A N 1
ATOM 1554 C CA . ARG A 1 229 ? 146.139 114.097 186.408 1.00 64.76 221 ARG A CA 1
ATOM 1555 C C . ARG A 1 229 ? 145.734 112.678 186.033 1.00 64.76 221 ARG A C 1
ATOM 1556 O O . ARG A 1 229 ? 146.562 111.769 186.148 1.00 64.76 221 ARG A O 1
ATOM 1564 N N . GLY A 1 230 ? 144.497 112.463 185.595 1.00 65.37 222 GLY A N 1
ATOM 1565 C CA . GLY A 1 230 ? 144.042 111.127 185.267 1.00 65.37 222 GLY A CA 1
ATOM 1566 C C . GLY A 1 230 ? 144.048 110.828 183.783 1.00 65.37 222 GLY A C 1
ATOM 1567 O O . GLY A 1 230 ? 143.936 109.666 183.380 1.00 65.37 222 GLY A O 1
ATOM 1568 N N . TRP A 1 231 ? 144.180 111.866 182.957 1.00 65.44 223 TRP A N 1
ATOM 1569 C CA . TRP A 1 231 ? 144.124 111.720 181.507 1.00 65.44 223 TRP A CA 1
ATOM 1570 C C . TRP A 1 231 ? 145.409 112.175 180.825 1.00 65.44 223 TRP A C 1
ATOM 1571 O O . TRP A 1 231 ? 145.421 112.368 179.606 1.00 65.44 223 TRP A O 1
ATOM 1582 N N . ARG A 1 232 ? 146.491 112.351 181.579 1.00 65.81 224 ARG A N 1
ATOM 1583 C CA . ARG A 1 232 ? 147.747 112.823 181.006 1.00 65.81 224 ARG A CA 1
ATOM 1584 C C . ARG A 1 232 ? 148.426 111.677 180.268 1.00 65.81 224 ARG A C 1
ATOM 1585 O O . ARG A 1 232 ? 148.858 110.697 180.886 1.00 65.81 224 ARG A O 1
ATOM 1593 N N . ARG A 1 233 ? 148.513 111.792 178.946 1.00 67.91 225 ARG A N 1
ATOM 1594 C CA . ARG A 1 233 ? 149.262 110.831 178.148 1.00 67.91 225 ARG A CA 1
ATOM 1595 C C . ARG A 1 233 ? 150.751 110.995 178.428 1.00 67.91 225 ARG A C 1
ATOM 1596 O O . ARG A 1 233 ? 151.329 112.048 178.143 1.00 67.91 225 ARG A O 1
ATOM 1604 N N . ARG A 1 234 ? 151.372 109.958 178.987 1.00 74.39 226 ARG A N 1
ATOM 1605 C CA . ARG A 1 234 ? 152.774 110.030 179.377 1.00 74.39 226 ARG A CA 1
ATOM 1606 C C . ARG A 1 234 ? 153.649 109.648 178.192 1.00 74.39 226 ARG A C 1
ATOM 1607 O O . ARG A 1 234 ? 153.613 108.485 177.761 1.00 74.39 226 ARG A O 1
ATOM 1615 N N . PRO A 1 235 ? 154.437 110.565 177.642 1.00 77.61 227 PRO A N 1
ATOM 1616 C CA . PRO A 1 235 ? 155.259 110.240 176.472 1.00 77.61 227 PRO A CA 1
ATOM 1617 C C . PRO A 1 235 ? 156.404 109.318 176.847 1.00 77.61 227 PRO A C 1
ATOM 1618 O O . PRO A 1 235 ? 156.795 109.245 178.023 1.00 77.61 227 PRO A O 1
ATOM 1622 N N . PRO A 1 236 ? 156.969 108.594 175.880 1.00 81.36 228 PRO A N 1
ATOM 1623 C CA . PRO A 1 236 ? 158.065 107.664 176.175 1.00 81.36 228 PRO A CA 1
ATOM 1624 C C . PRO A 1 236 ? 159.442 108.306 176.274 1.00 81.36 228 PRO A C 1
ATOM 1625 O O . PRO A 1 236 ? 160.435 107.575 176.284 1.00 81.36 228 PRO A O 1
ATOM 1629 N N . ARG A 1 237 ? 159.528 109.636 176.346 1.00 81.92 229 ARG A N 1
ATOM 1630 C CA . ARG A 1 237 ? 160.790 110.358 176.526 1.00 81.92 229 ARG A CA 1
ATOM 1631 C C . ARG A 1 237 ? 161.781 110.021 175.406 1.00 81.92 229 ARG A C 1
ATOM 1632 O O . ARG A 1 237 ? 162.849 109.444 175.624 1.00 81.92 229 ARG A O 1
ATOM 1640 N N . THR A 1 238 ? 161.391 110.402 174.190 1.00 79.38 230 THR A N 1
ATOM 1641 C CA . THR A 1 238 ? 162.187 110.143 172.996 1.00 79.38 230 THR A CA 1
ATOM 1642 C C . THR A 1 238 ? 162.542 111.432 172.259 1.00 79.38 230 THR A C 1
ATOM 1643 O O . THR A 1 238 ? 162.529 111.476 171.027 1.00 79.38 230 THR A O 1
ATOM 1647 N N . ARG A 1 239 ? 162.871 112.489 173.003 1.00 74.11 231 ARG A N 1
ATOM 1648 C CA . ARG A 1 239 ? 163.223 113.759 172.374 1.00 74.11 231 ARG A CA 1
ATOM 1649 C C . ARG A 1 239 ? 164.686 113.780 171.938 1.00 74.11 231 ARG A C 1
ATOM 1650 O O . ARG A 1 239 ? 164.988 113.916 170.748 1.00 74.11 231 ARG A O 1
ATOM 1658 N N . GLY A 1 240 ? 165.609 113.645 172.891 1.00 73.00 232 GLY A N 1
ATOM 1659 C CA . GLY A 1 240 ? 167.028 113.674 172.605 1.00 73.00 232 GLY A CA 1
ATOM 1660 C C . GLY A 1 240 ? 167.710 114.857 173.275 1.00 73.00 232 GLY A C 1
ATOM 1661 O O . GLY A 1 240 ? 167.305 115.296 174.360 1.00 73.00 232 GLY A O 1
ATOM 1662 N N . ARG A 1 241 ? 168.748 115.366 172.616 1.00 69.24 233 ARG A N 1
ATOM 1663 C CA . ARG A 1 241 ? 169.516 116.502 173.108 1.00 69.24 233 ARG A CA 1
ATOM 1664 C C . ARG A 1 241 ? 169.565 117.579 172.031 1.00 69.24 233 ARG A C 1
ATOM 1665 O O . ARG A 1 241 ? 168.888 117.494 171.001 1.00 69.24 233 ARG A O 1
ATOM 1673 N N . ALA A 1 242 ? 170.379 118.608 172.276 1.00 60.36 234 ALA A N 1
ATOM 1674 C CA . ALA A 1 242 ? 170.410 119.764 171.386 1.00 60.36 234 ALA A CA 1
ATOM 1675 C C . ALA A 1 242 ? 171.211 119.474 170.122 1.00 60.36 234 ALA A C 1
ATOM 1676 O O . ALA A 1 242 ? 170.672 119.500 169.010 1.00 60.36 234 ALA A O 1
ATOM 1678 N N . GLY A 1 243 ? 172.498 119.189 170.272 1.00 54.95 235 GLY A N 1
ATOM 1679 C CA . GLY A 1 243 ? 173.374 119.030 169.133 1.00 54.95 235 GLY A CA 1
ATOM 1680 C C . GLY A 1 243 ? 174.230 120.264 168.893 1.00 54.95 235 GLY A C 1
ATOM 1681 O O . GLY A 1 243 ? 173.935 121.368 169.356 1.00 54.95 235 GLY A O 1
ATOM 1682 N N . LEU A 1 244 ? 175.321 120.066 168.153 1.00 51.51 236 LEU A N 1
ATOM 1683 C CA . LEU A 1 244 ? 176.268 121.151 167.926 1.00 51.51 236 LEU A CA 1
ATOM 1684 C C . LEU A 1 244 ? 175.655 122.253 167.068 1.00 51.51 236 LEU A C 1
ATOM 1685 O O . LEU A 1 244 ? 175.606 123.420 167.472 1.00 51.51 236 LEU A O 1
ATOM 1690 N N . TRP A 1 245 ? 175.176 121.898 165.877 1.00 50.00 237 TRP A N 1
ATOM 1691 C CA . TRP A 1 245 ? 174.794 122.900 164.886 1.00 50.00 237 TRP A CA 1
ATOM 1692 C C . TRP A 1 245 ? 173.562 123.705 165.272 1.00 50.00 237 TRP A C 1
ATOM 1693 O O . TRP A 1 245 ? 173.174 124.593 164.503 1.00 50.00 237 TRP A O 1
ATOM 1704 N N . THR A 1 246 ? 172.935 123.439 166.416 1.00 48.51 238 THR A N 1
ATOM 1705 C CA . THR A 1 246 ? 171.918 124.345 166.933 1.00 48.51 238 THR A CA 1
ATOM 1706 C C . THR A 1 246 ? 172.468 125.301 167.978 1.00 48.51 238 THR A C 1
ATOM 1707 O O . THR A 1 246 ? 171.991 126.436 168.073 1.00 48.51 238 THR A O 1
ATOM 1711 N N . TRP A 1 247 ? 173.484 124.886 168.740 1.00 49.34 239 TRP A N 1
ATOM 1712 C CA . TRP A 1 247 ? 174.172 125.822 169.623 1.00 49.34 239 TRP A CA 1
ATOM 1713 C C . TRP A 1 247 ? 174.864 126.915 168.822 1.00 49.34 239 TRP A C 1
ATOM 1714 O O . TRP A 1 247 ? 174.855 128.085 169.216 1.00 49.34 239 TRP A O 1
ATOM 1725 N N . ILE A 1 248 ? 175.459 126.552 167.683 1.00 47.35 240 ILE A N 1
ATOM 1726 C CA . ILE A 1 248 ? 176.117 127.541 166.836 1.00 47.35 240 ILE A CA 1
ATOM 1727 C C . ILE A 1 248 ? 175.100 128.526 166.274 1.00 47.35 240 ILE A C 1
ATOM 1728 O O . ILE A 1 248 ? 175.349 129.737 166.226 1.00 47.35 240 ILE A O 1
ATOM 1733 N N . THR A 1 249 ? 173.934 128.029 165.854 1.00 45.78 241 THR A N 1
ATOM 1734 C CA . THR A 1 249 ? 172.903 128.917 165.327 1.00 45.78 241 THR A CA 1
ATOM 1735 C C . THR A 1 249 ? 172.355 129.831 166.415 1.00 45.78 241 THR A C 1
ATOM 1736 O O . THR A 1 249 ? 172.123 131.020 166.173 1.00 45.78 241 THR A O 1
ATOM 1740 N N . ASP A 1 250 ? 172.141 129.292 167.618 1.00 45.60 242 ASP A N 1
ATOM 1741 C CA . ASP A 1 250 ? 171.695 130.124 168.729 1.00 45.60 242 ASP A CA 1
ATOM 1742 C C . ASP A 1 250 ? 172.716 131.206 169.046 1.00 45.60 242 ASP A C 1
ATOM 1743 O O . ASP A 1 250 ? 172.353 132.371 169.244 1.00 45.60 242 ASP A O 1
ATOM 1748 N N . THR A 1 251 ? 173.999 130.844 169.092 1.00 45.65 243 THR A N 1
ATOM 1749 C CA . THR A 1 251 ? 175.042 131.826 169.366 1.00 45.65 243 THR A CA 1
ATOM 1750 C C . THR A 1 251 ? 175.070 132.908 168.295 1.00 45.65 243 THR A C 1
ATOM 1751 O O . THR A 1 251 ? 175.123 134.101 168.607 1.00 45.65 243 THR A O 1
ATOM 1755 N N . GLY A 1 252 ? 175.011 132.509 167.024 1.00 44.59 244 GLY A N 1
ATOM 1756 C CA . GLY A 1 252 ? 175.042 133.489 165.950 1.00 44.59 244 GLY A CA 1
ATOM 1757 C C . GLY A 1 252 ? 173.852 134.427 165.980 1.00 44.59 244 GLY A C 1
ATOM 1758 O O . GLY A 1 252 ? 173.998 135.643 165.830 1.00 44.59 244 GLY A O 1
ATOM 1759 N N . VAL A 1 253 ? 172.654 133.875 166.184 1.00 42.27 245 VAL A N 1
ATOM 1760 C CA . VAL A 1 253 ? 171.449 134.696 166.176 1.00 42.27 245 VAL A CA 1
ATOM 1761 C C . VAL A 1 253 ? 171.430 135.631 167.378 1.00 42.27 245 VAL A C 1
ATOM 1762 O O . VAL A 1 253 ? 171.096 136.814 167.251 1.00 42.27 245 VAL A O 1
ATOM 1766 N N . ILE A 1 254 ? 171.813 135.135 168.555 1.00 42.70 246 ILE A N 1
ATOM 1767 C CA . ILE A 1 254 ? 171.814 135.984 169.740 1.00 42.70 246 ILE A CA 1
ATOM 1768 C C . ILE A 1 254 ? 172.890 137.059 169.628 1.00 42.70 246 ILE A C 1
ATOM 1769 O O . ILE A 1 254 ? 172.695 138.196 170.069 1.00 42.70 246 ILE A O 1
ATOM 1774 N N . GLY A 1 255 ? 174.026 136.735 169.007 1.00 42.82 247 GLY A N 1
ATOM 1775 C CA . GLY A 1 255 ? 175.045 137.749 168.794 1.00 42.82 247 GLY A CA 1
ATOM 1776 C C . GLY A 1 255 ? 174.586 138.835 167.842 1.00 42.82 247 GLY A C 1
ATOM 1777 O O . GLY A 1 255 ? 174.744 140.026 168.117 1.00 42.82 247 GLY A O 1
ATOM 1778 N N . GLY A 1 256 ? 174.015 138.437 166.704 1.00 42.20 248 GLY A N 1
ATOM 1779 C CA . GLY A 1 256 ? 173.488 139.411 165.762 1.00 42.20 248 GLY A CA 1
ATOM 1780 C C . GLY A 1 256 ? 172.248 140.130 166.242 1.00 42.20 248 GLY A C 1
ATOM 1781 O O . GLY A 1 256 ? 171.851 141.126 165.628 1.00 42.20 248 GLY A O 1
ATOM 1782 N N . LEU A 1 257 ? 171.632 139.646 167.318 1.00 41.53 249 LEU A N 1
ATOM 1783 C CA . LEU A 1 257 ? 170.486 140.297 167.930 1.00 41.53 249 LEU A CA 1
ATOM 1784 C C . LEU A 1 257 ? 170.873 141.202 169.088 1.00 41.53 249 LEU A C 1
ATOM 1785 O O . LEU A 1 257 ? 170.101 142.102 169.437 1.00 41.53 249 LEU A O 1
ATOM 1790 N N . LEU A 1 258 ? 172.037 140.975 169.692 1.00 41.83 250 LEU A N 1
ATOM 1791 C CA . LEU A 1 258 ? 172.561 141.848 170.733 1.00 41.83 250 LEU A CA 1
ATOM 1792 C C . LEU A 1 258 ? 173.482 142.929 170.190 1.00 41.83 250 LEU A C 1
ATOM 1793 O O . LEU A 1 258 ? 173.661 143.955 170.852 1.00 41.83 250 LEU A O 1
ATOM 1798 N N . ILE A 1 259 ? 174.067 142.729 169.009 1.00 41.99 251 ILE A N 1
ATOM 1799 C CA . ILE A 1 259 ? 174.856 143.780 168.376 1.00 41.99 251 ILE A CA 1
ATOM 1800 C C . ILE A 1 259 ? 173.950 144.544 167.420 1.00 41.99 251 ILE A C 1
ATOM 1801 O O . ILE A 1 259 ? 174.419 145.317 166.579 1.00 41.99 251 ILE A O 1
ATOM 1806 N N . TRP A 1 260 ? 172.642 144.325 167.547 1.00 41.77 252 TRP A N 1
ATOM 1807 C CA . TRP A 1 260 ? 171.637 145.158 166.912 1.00 41.77 252 TRP A CA 1
ATOM 1808 C C . TRP A 1 260 ? 170.816 145.943 167.918 1.00 41.77 252 TRP A C 1
ATOM 1809 O O . TRP A 1 260 ? 170.250 146.979 167.557 1.00 41.77 252 TRP A O 1
ATOM 1820 N N . HIS A 1 261 ? 170.751 145.486 169.170 1.00 42.98 253 HIS A N 1
ATOM 1821 C CA . HIS A 1 261 ? 170.164 146.266 170.249 1.00 42.98 253 HIS A CA 1
ATOM 1822 C C . HIS A 1 261 ? 170.931 147.554 170.509 1.00 42.98 253 HIS A C 1
ATOM 1823 O O . HIS A 1 261 ? 170.380 148.481 171.112 1.00 42.98 253 HIS A O 1
ATOM 1830 N N . ILE A 1 262 ? 172.183 147.640 170.061 1.00 42.83 254 ILE A N 1
ATOM 1831 C CA . ILE A 1 262 ? 173.025 148.812 170.281 1.00 42.83 254 ILE A CA 1
ATOM 1832 C C . ILE A 1 262 ? 173.097 149.680 169.028 1.00 42.83 254 ILE A C 1
ATOM 1833 O O . ILE A 1 262 ? 172.623 150.816 169.024 1.00 42.83 254 ILE A O 1
ATOM 1838 N N . VAL A 1 263 ? 173.685 149.158 167.952 1.00 42.12 255 VAL A N 1
ATOM 1839 C CA . VAL A 1 263 ? 173.709 149.862 166.674 1.00 42.12 255 VAL A CA 1
ATOM 1840 C C . VAL A 1 263 ? 172.517 149.437 165.820 1.00 42.12 255 VAL A C 1
ATOM 1841 O O . VAL A 1 263 ? 172.620 148.545 164.971 1.00 42.12 255 VAL A O 1
ATOM 1845 N N . GLY A 1 264 ? 171.377 150.089 166.028 1.00 44.04 256 GLY A N 1
ATOM 1846 C CA . GLY A 1 264 ? 170.169 149.737 165.309 1.00 44.04 256 GLY A CA 1
ATOM 1847 C C . GLY A 1 264 ? 169.138 150.843 165.322 1.00 44.04 256 GLY A C 1
ATOM 1848 O O . GLY A 1 264 ? 168.879 151.446 166.368 1.00 44.04 256 GLY A O 1
ATOM 1849 N N . ALA A 1 265 ? 168.539 151.118 164.168 1.00 46.71 257 ALA A N 1
ATOM 1850 C CA . ALA A 1 265 ? 167.589 152.214 164.073 1.00 46.71 257 ALA A CA 1
ATOM 1851 C C . ALA A 1 265 ? 166.291 151.857 164.791 1.00 46.71 257 ALA A C 1
ATOM 1852 O O . ALA A 1 265 ? 165.795 150.733 164.661 1.00 46.71 257 ALA A O 1
ATOM 1854 N N . PRO A 1 266 ? 165.720 152.783 165.553 1.00 46.80 258 PRO A N 1
ATOM 1855 C CA . PRO A 1 266 ? 164.415 152.539 166.167 1.00 46.80 258 PRO A CA 1
ATOM 1856 C C . PRO A 1 266 ? 163.287 152.746 165.169 1.00 46.80 258 PRO A C 1
ATOM 1857 O O . PRO A 1 266 ? 163.461 153.331 164.098 1.00 46.80 258 PRO A O 1
ATOM 1861 N N . THR A 1 267 ? 162.111 152.257 165.545 1.00 47.85 259 THR A N 1
ATOM 1862 C CA . THR A 1 267 ? 160.953 152.278 164.661 1.00 47.85 259 THR A CA 1
ATOM 1863 C C . THR A 1 267 ? 160.330 153.672 164.646 1.00 47.85 259 THR A C 1
ATOM 1864 O O . THR A 1 267 ? 160.884 154.638 165.176 1.00 47.85 259 THR A O 1
ATOM 1868 N N . SER A 1 268 ? 159.152 153.786 164.030 1.00 47.27 260 SER A N 1
ATOM 1869 C CA . SER A 1 268 ? 158.504 155.080 163.854 1.00 47.27 260 SER A CA 1
ATOM 1870 C C . SER A 1 268 ? 157.801 155.571 165.110 1.00 47.27 260 SER A C 1
ATOM 1871 O O . SER A 1 268 ? 157.499 156.765 165.206 1.00 47.27 260 SER A O 1
ATOM 1874 N N . ASP A 1 269 ? 157.553 154.666 166.065 1.00 47.12 261 ASP A N 1
ATOM 1875 C CA . ASP A 1 269 ? 156.791 155.034 167.292 1.00 47.12 261 ASP A CA 1
ATOM 1876 C C . ASP A 1 269 ? 157.647 154.949 168.563 1.00 47.12 261 ASP A C 1
ATOM 1877 O O . ASP A 1 269 ? 157.050 154.798 169.648 1.00 47.12 261 ASP A O 1
ATOM 1882 N N . ASP A 1 270 ? 158.976 155.040 168.454 1.00 45.01 262 ASP A N 1
ATOM 1883 C CA . ASP A 1 270 ? 159.805 155.010 169.650 1.00 45.01 262 ASP A CA 1
ATOM 1884 C C . ASP A 1 270 ? 159.677 156.296 170.453 1.00 45.01 262 ASP A C 1
ATOM 1885 O O . ASP A 1 270 ? 159.918 156.285 171.663 1.00 45.01 262 ASP A O 1
ATOM 1890 N N . GLY A 1 271 ? 159.293 157.396 169.813 1.00 41.56 263 GLY A N 1
ATOM 1891 C CA . GLY A 1 271 ? 159.129 158.655 170.510 1.00 41.56 263 GLY A CA 1
ATOM 1892 C C . GLY A 1 271 ? 157.705 158.882 170.970 1.00 41.56 263 GLY A C 1
ATOM 1893 O O . GLY A 1 271 ? 157.461 159.623 171.926 1.00 41.56 263 GLY A O 1
ATOM 1894 N N . TYR A 1 272 ? 156.756 158.246 170.286 1.00 41.09 264 TYR A N 1
ATOM 1895 C CA . TYR A 1 272 ? 155.359 158.317 170.698 1.00 41.09 264 TYR A CA 1
ATOM 1896 C C . TYR A 1 272 ? 155.153 157.579 172.016 1.00 41.09 264 TYR A C 1
ATOM 1897 O O . TYR A 1 272 ? 154.745 158.173 173.024 1.00 41.09 264 TYR A O 1
ATOM 1906 N N . ASN A 1 273 ? 155.481 156.283 172.016 1.00 41.05 265 ASN A N 1
ATOM 1907 C CA . ASN A 1 273 ? 155.307 155.409 173.209 1.00 41.05 265 ASN A CA 1
ATOM 1908 C C . ASN A 1 273 ? 156.223 155.849 174.360 1.00 41.05 265 ASN A C 1
ATOM 1909 O O . ASN A 1 273 ? 155.993 155.383 175.494 1.00 41.05 265 ASN A O 1
ATOM 1914 N N . MET A 1 274 ? 157.214 156.705 174.089 1.00 43.10 266 MET A N 1
ATOM 1915 C CA . MET A 1 274 ? 158.129 157.152 175.129 1.00 43.10 266 MET A CA 1
ATOM 1916 C C . MET A 1 274 ? 157.578 158.339 175.903 1.00 43.10 266 MET A C 1
ATOM 1917 O O . MET A 1 274 ? 157.544 158.315 177.135 1.00 43.10 266 MET A O 1
ATOM 1922 N N . THR A 1 275 ? 157.125 159.380 175.202 1.00 38.66 267 THR A N 1
ATOM 1923 C CA . THR A 1 275 ? 156.483 160.489 175.896 1.00 38.66 267 THR A CA 1
ATOM 1924 C C . THR A 1 275 ? 155.153 160.059 176.498 1.00 38.66 267 THR A C 1
ATOM 1925 O O . THR A 1 275 ? 154.797 160.500 177.597 1.00 38.66 267 THR A O 1
ATOM 1929 N N . ILE A 1 276 ? 154.410 159.191 175.802 1.00 38.62 268 ILE A N 1
ATOM 1930 C CA . ILE A 1 276 ? 153.163 158.673 176.364 1.00 38.62 268 ILE A CA 1
ATOM 1931 C C . ILE A 1 276 ? 153.424 158.002 177.705 1.00 38.62 268 ILE A C 1
ATOM 1932 O O . ILE A 1 276 ? 152.615 158.105 178.636 1.00 38.62 268 ILE A O 1
ATOM 1937 N N . ALA A 1 277 ? 154.567 157.329 177.839 1.00 39.92 269 ALA A N 1
ATOM 1938 C CA . ALA A 1 277 ? 154.884 156.638 179.081 1.00 39.92 269 ALA A CA 1
ATOM 1939 C C . ALA A 1 277 ? 155.507 157.565 180.115 1.00 39.92 269 ALA A C 1
ATOM 1940 O O . ALA A 1 277 ? 155.383 157.316 181.319 1.00 39.92 269 ALA A O 1
ATOM 1942 N N . ARG A 1 278 ? 156.179 158.628 179.675 1.00 39.53 270 ARG A N 1
ATOM 1943 C CA . ARG A 1 278 ? 156.800 159.541 180.627 1.00 39.53 270 ARG A CA 1
ATOM 1944 C C . ARG A 1 278 ? 155.783 160.480 181.263 1.00 39.53 270 ARG A C 1
ATOM 1945 O O . ARG A 1 278 ? 155.900 160.807 182.450 1.00 39.53 270 ARG A O 1
ATOM 1953 N N . VAL A 1 279 ? 154.780 160.924 180.506 1.00 40.28 271 VAL A N 1
ATOM 1954 C CA . VAL A 1 279 ? 153.818 161.884 181.038 1.00 40.28 271 VAL A CA 1
ATOM 1955 C C . VAL A 1 279 ? 152.628 161.152 181.644 1.00 40.28 271 VAL A C 1
ATOM 1956 O O . VAL A 1 279 ? 151.621 161.775 181.997 1.00 40.28 271 VAL A O 1
ATOM 1960 N N . ALA A 1 280 ? 152.731 159.831 181.775 1.00 39.68 272 ALA A N 1
ATOM 1961 C CA . ALA A 1 280 ? 151.632 159.035 182.303 1.00 39.68 272 ALA A CA 1
ATOM 1962 C C . ALA A 1 280 ? 151.716 158.813 183.806 1.00 39.68 272 ALA A C 1
ATOM 1963 O O . ALA A 1 280 ? 150.719 158.404 184.408 1.00 39.68 272 ALA A O 1
ATOM 1965 N N . SER A 1 281 ? 152.870 159.070 184.425 1.00 42.22 273 SER A N 1
ATOM 1966 C CA . SER A 1 281 ? 152.960 158.967 185.877 1.00 42.22 273 SER A CA 1
ATOM 1967 C C . SER A 1 281 ? 152.095 160.028 186.539 1.00 42.22 273 SER A C 1
ATOM 1968 O O . SER A 1 281 ? 151.263 159.720 187.400 1.00 42.22 273 SER A O 1
ATOM 1971 N N . GLU A 1 282 ? 152.279 161.286 186.148 1.00 44.62 274 GLU A N 1
ATOM 1972 C CA . GLU A 1 282 ? 151.314 162.330 186.456 1.00 44.62 274 GLU A CA 1
ATOM 1973 C C . GLU A 1 282 ? 150.175 162.254 185.448 1.00 44.62 274 GLU A C 1
ATOM 1974 O O . GLU A 1 282 ? 150.067 161.270 184.709 1.00 44.62 274 GLU A O 1
ATOM 1980 N N . ALA A 1 283 ? 149.304 163.265 185.442 1.00 40.43 275 ALA A N 1
ATOM 1981 C CA . ALA A 1 283 ? 148.168 163.358 184.527 1.00 40.43 275 ALA A CA 1
ATOM 1982 C C . ALA A 1 283 ? 147.096 162.323 184.843 1.00 40.43 275 ALA A C 1
ATOM 1983 O O . ALA A 1 283 ? 146.041 162.311 184.205 1.00 40.43 275 ALA A O 1
ATOM 1985 N N . GLY A 1 284 ? 147.349 161.458 185.823 1.00 40.10 276 GLY A N 1
ATOM 1986 C CA . GLY A 1 284 ? 146.348 160.542 186.324 1.00 40.10 276 GLY A CA 1
ATOM 1987 C C . GLY A 1 284 ? 146.080 159.309 185.489 1.00 40.10 276 GLY A C 1
ATOM 1988 O O . GLY A 1 284 ? 145.639 158.295 186.041 1.00 40.10 276 GLY A O 1
ATOM 1989 N N . TYR A 1 285 ? 146.324 159.348 184.180 1.00 37.96 277 TYR A N 1
ATOM 1990 C CA . TYR A 1 285 ? 145.985 158.223 183.319 1.00 37.96 277 TYR A CA 1
ATOM 1991 C 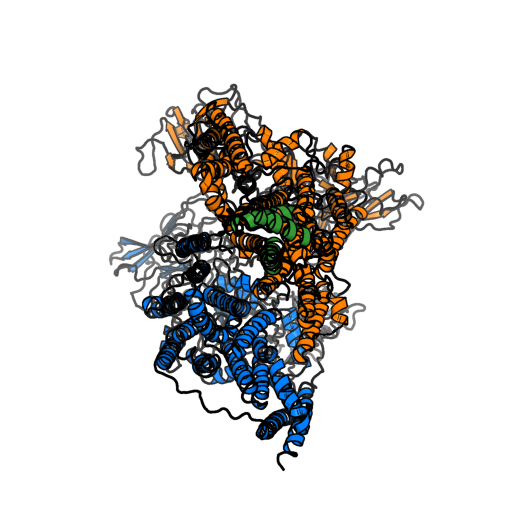C . TYR A 1 285 ? 146.967 158.162 182.156 1.00 37.96 277 TYR A C 1
ATOM 1992 O O . TYR A 1 285 ? 147.892 158.972 182.051 1.00 37.96 277 TYR A O 1
ATOM 2001 N N . THR A 1 286 ? 146.758 157.182 181.277 1.00 38.46 278 THR A N 1
ATOM 2002 C CA . THR A 1 286 ? 147.631 156.965 180.123 1.00 38.46 278 THR A CA 1
ATOM 2003 C C . THR A 1 286 ? 147.110 157.775 178.934 1.00 38.46 278 THR A C 1
ATOM 2004 O O . THR A 1 286 ? 146.517 157.262 177.987 1.00 38.46 278 THR A O 1
ATOM 2008 N N . THR A 1 287 ? 147.351 159.080 179.010 1.00 37.79 279 THR A N 1
ATOM 2009 C CA . THR A 1 287 ? 146.841 160.000 178.004 1.00 37.79 279 THR A CA 1
ATOM 2010 C C . THR A 1 287 ? 147.571 159.833 176.678 1.00 37.79 279 THR A C 1
ATOM 2011 O O . THR A 1 287 ? 148.793 159.669 176.638 1.00 37.79 279 THR A O 1
ATOM 2015 N N . ASN A 1 288 ? 146.809 159.855 175.586 1.00 37.11 280 ASN A N 1
ATOM 2016 C CA . ASN A 1 288 ? 147.396 159.974 174.256 1.00 37.11 280 ASN A CA 1
ATOM 2017 C C . ASN A 1 288 ? 147.880 161.405 174.081 1.00 37.11 280 ASN A C 1
ATOM 2018 O O . ASN A 1 288 ? 147.077 162.326 173.910 1.00 37.11 280 ASN A O 1
ATOM 2023 N N . TYR A 1 289 ? 149.180 161.594 174.297 1.00 37.15 281 TYR A N 1
ATOM 2024 C CA . TYR A 1 289 ? 149.832 162.914 174.336 1.00 37.15 281 TYR A CA 1
ATOM 2025 C C . TYR A 1 289 ? 149.916 163.831 173.113 1.00 37.15 281 TYR A C 1
ATOM 2026 O O . TYR A 1 289 ? 150.238 165.010 173.259 1.00 37.15 281 TYR A O 1
ATOM 2035 N N . TYR A 1 290 ? 149.638 163.323 171.924 1.00 37.60 282 TYR A N 1
ATOM 2036 C CA . TYR A 1 290 ? 149.747 164.161 170.739 1.00 37.60 282 TYR A CA 1
ATOM 2037 C C . TYR A 1 290 ? 148.457 164.295 169.941 1.00 37.60 282 TYR A C 1
ATOM 2038 O O . TYR A 1 290 ? 148.474 164.945 168.894 1.00 37.60 282 TYR A O 1
ATOM 2047 N N . ARG A 1 291 ? 147.349 163.718 170.389 1.00 37.70 283 ARG A N 1
ATOM 2048 C CA . ARG A 1 291 ? 146.146 163.719 169.562 1.00 37.70 283 ARG A CA 1
ATOM 2049 C C . ARG A 1 291 ? 144.947 163.315 170.417 1.00 37.70 283 ARG A C 1
ATOM 2050 O O . ARG A 1 291 ? 145.074 163.023 171.609 1.00 37.70 283 ARG A O 1
ATOM 2058 N N . TYR A 1 292 ? 143.773 163.328 169.785 1.00 37.20 284 TYR A N 1
ATOM 2059 C CA . TYR A 1 292 ? 142.534 162.749 170.298 1.00 37.20 284 TYR A CA 1
ATOM 2060 C C . TYR A 1 292 ? 141.992 163.456 171.535 1.00 37.20 284 TYR A C 1
ATOM 2061 O O . TYR A 1 292 ? 141.260 162.846 172.317 1.00 37.20 284 TYR A O 1
ATOM 2070 N N . PHE A 1 293 ? 142.323 164.733 171.726 1.00 39.20 285 PHE A N 1
ATOM 2071 C CA . PHE A 1 293 ? 141.719 165.557 172.777 1.00 39.20 285 PHE A CA 1
ATOM 2072 C C . PHE A 1 293 ? 141.914 164.942 174.160 1.00 39.20 285 PHE A C 1
ATOM 2073 O O . PHE A 1 293 ? 141.002 164.930 174.988 1.00 39.20 285 PHE A O 1
ATOM 2081 N N . GLY A 1 294 ? 143.110 164.419 174.413 1.00 39.68 286 GLY A N 1
ATOM 2082 C CA . GLY A 1 294 ? 143.399 163.836 175.706 1.00 39.68 286 GLY A CA 1
ATOM 2083 C C . GLY A 1 294 ? 142.753 162.497 175.976 1.00 39.68 286 GLY A C 1
ATOM 2084 O O . GLY A 1 294 ? 142.800 162.027 177.115 1.00 39.68 286 GLY A O 1
ATOM 2085 N N . ALA A 1 295 ? 142.146 161.871 174.971 1.00 37.87 287 ALA A N 1
ATOM 2086 C CA . ALA A 1 295 ? 141.553 160.555 175.162 1.00 37.87 287 ALA A CA 1
ATOM 2087 C C . ALA A 1 295 ? 142.634 159.533 175.481 1.00 37.87 287 ALA A C 1
ATOM 2088 O O . ALA A 1 295 ? 143.672 159.482 174.818 1.00 37.87 287 ALA A O 1
ATOM 2090 N N . SER A 1 296 ? 142.387 158.717 176.501 1.00 40.06 288 SER A N 1
ATOM 2091 C CA . SER A 1 296 ? 143.351 157.706 176.896 1.00 40.06 288 SER A CA 1
ATOM 2092 C C . SER A 1 296 ? 143.454 156.615 175.835 1.00 40.06 288 SER A C 1
ATOM 2093 O O . SER A 1 296 ? 142.692 156.569 174.867 1.00 40.06 288 SER A O 1
ATOM 2096 N N . GLU A 1 297 ? 144.424 155.727 176.029 1.00 43.07 289 GLU A N 1
ATOM 2097 C CA . GLU A 1 297 ? 144.553 154.511 175.231 1.00 43.07 289 GLU A CA 1
ATOM 2098 C C . GLU A 1 297 ? 143.864 153.420 176.041 1.00 43.07 289 GLU A C 1
ATOM 2099 O O . GLU A 1 297 ? 144.509 152.541 176.607 1.00 43.07 289 GLU A O 1
ATOM 2105 N N . ALA A 1 298 ? 142.537 153.469 176.072 1.00 43.79 290 ALA A N 1
ATOM 2106 C CA . ALA A 1 298 ? 141.760 152.785 177.097 1.00 43.79 290 ALA A CA 1
ATOM 2107 C C . ALA A 1 298 ? 141.921 151.266 177.069 1.00 43.79 290 ALA A C 1
ATOM 2108 O O . ALA A 1 298 ? 142.239 150.678 178.111 1.00 43.79 290 ALA A O 1
ATOM 2110 N N . PRO A 1 299 ? 141.721 150.579 175.935 1.00 42.14 291 PRO A N 1
ATOM 2111 C CA . PRO A 1 299 ? 141.877 149.118 175.954 1.00 42.14 291 PRO A CA 1
ATOM 2112 C C . PRO A 1 299 ? 143.318 148.649 175.868 1.00 42.14 291 PRO A C 1
ATOM 2113 O O . PRO A 1 299 ? 143.602 147.514 176.272 1.00 42.14 291 PRO A O 1
ATOM 2117 N N . PHE A 1 300 ? 144.235 149.479 175.370 1.00 43.08 292 PHE A N 1
ATOM 2118 C CA . PHE A 1 300 ? 145.580 149.048 175.018 1.00 43.08 292 PHE A CA 1
ATOM 2119 C C . PHE A 1 300 ? 146.667 149.752 175.828 1.00 43.08 292 PHE A C 1
ATOM 2120 O O . PHE A 1 300 ? 147.671 150.183 175.251 1.00 43.08 292 PHE A O 1
ATOM 2128 N N . ASP A 1 301 ? 146.497 149.882 177.144 1.00 44.10 293 ASP A N 1
ATOM 2129 C CA . ASP A 1 301 ? 147.430 150.644 177.966 1.00 44.10 293 ASP A CA 1
ATOM 2130 C C . ASP A 1 301 ? 148.052 149.828 179.097 1.00 44.10 293 ASP A C 1
ATOM 2131 O O . ASP A 1 301 ? 148.385 150.381 180.147 1.00 44.10 293 ASP A O 1
ATOM 2136 N N . TRP A 1 302 ? 148.217 148.519 178.912 1.00 42.40 294 TRP A N 1
ATOM 2137 C CA . TRP A 1 302 ? 148.979 147.748 179.887 1.00 42.40 294 TRP A CA 1
ATOM 2138 C C . TRP A 1 302 ? 150.458 147.673 179.542 1.00 42.40 294 TRP A C 1
ATOM 2139 O O . TRP A 1 302 ? 151.270 147.382 180.427 1.00 42.40 294 TRP A O 1
ATOM 2150 N N . TYR A 1 303 ? 150.826 147.944 178.289 1.00 42.48 295 TYR A N 1
ATOM 2151 C CA . TYR A 1 303 ? 152.235 148.002 177.920 1.00 42.48 295 TYR A CA 1
ATOM 2152 C C . TYR A 1 303 ? 152.833 149.366 178.235 1.00 42.48 295 TYR A C 1
ATOM 2153 O O . TYR A 1 303 ? 153.979 149.457 178.694 1.00 42.48 295 TYR A O 1
ATOM 2162 N N . GLN A 1 304 ? 152.079 150.438 177.988 1.00 42.24 296 GLN A N 1
ATOM 2163 C CA . GLN A 1 304 ? 152.542 151.759 178.392 1.00 42.24 296 GLN A CA 1
ATOM 2164 C C . GLN A 1 304 ? 152.610 151.882 179.907 1.00 42.24 296 GLN A C 1
ATOM 2165 O O . GLN A 1 304 ? 153.453 152.619 180.425 1.00 42.24 296 GLN A O 1
ATOM 2171 N N . SER A 1 305 ? 151.770 151.145 180.631 1.00 43.18 297 SER A N 1
ATOM 2172 C CA . SER A 1 305 ? 151.834 151.152 182.086 1.00 43.18 297 SER A CA 1
ATOM 2173 C C . SER A 1 305 ? 153.032 150.385 182.627 1.00 43.18 297 SER A C 1
ATOM 2174 O O . SER A 1 305 ? 153.333 150.501 183.817 1.00 43.18 297 SER A O 1
ATOM 2177 N N . VAL A 1 306 ? 153.715 149.609 181.789 1.00 41.93 298 VAL A N 1
ATOM 2178 C CA . VAL A 1 306 ? 154.980 148.992 182.173 1.00 41.93 298 VAL A CA 1
ATOM 2179 C C . VAL A 1 306 ? 156.156 149.849 181.729 1.00 41.93 298 VAL A C 1
ATOM 2180 O O . VAL A 1 306 ? 157.139 150.003 182.461 1.00 41.93 298 VAL A O 1
ATOM 2184 N N . LEU A 1 307 ? 156.059 150.419 180.525 1.00 41.60 299 LEU A N 1
ATOM 2185 C CA . LEU A 1 307 ? 157.069 151.371 180.076 1.00 41.60 299 LEU A CA 1
ATOM 2186 C C . LEU A 1 307 ? 157.171 152.563 181.018 1.00 41.60 299 LEU A C 1
ATOM 2187 O O . LEU A 1 307 ? 158.263 153.106 181.213 1.00 41.60 299 LEU A O 1
ATOM 2192 N N . SER A 1 308 ? 156.052 152.983 181.613 1.00 42.34 300 SER A N 1
ATOM 2193 C CA . SER A 1 308 ? 156.076 154.088 182.561 1.00 42.34 300 SER A CA 1
ATOM 2194 C C . SER A 1 308 ? 156.779 153.723 183.858 1.00 42.34 300 SER A C 1
ATOM 2195 O O . SER A 1 308 ? 157.202 154.623 184.591 1.00 42.34 300 SER A O 1
ATOM 2198 N N . HIS A 1 309 ? 156.912 152.434 184.162 1.00 44.32 301 HIS A N 1
ATOM 2199 C CA . HIS A 1 309 ? 157.725 152.007 185.292 1.00 44.32 301 HIS A CA 1
ATOM 2200 C C . HIS A 1 309 ? 159.170 151.762 184.899 1.00 44.32 301 HIS A C 1
ATOM 2201 O O . HIS A 1 309 ? 160.057 151.852 185.756 1.00 44.32 301 HIS A O 1
ATOM 2208 N N . LEU A 1 310 ? 159.427 151.449 183.629 1.00 42.36 302 LEU A N 1
ATOM 2209 C CA . LEU A 1 310 ? 160.801 151.418 183.143 1.00 42.36 302 LEU A CA 1
ATOM 2210 C C . LEU A 1 310 ? 161.347 152.818 182.892 1.00 42.36 302 LEU A C 1
ATOM 2211 O O . LEU A 1 310 ? 162.543 153.053 183.085 1.00 42.36 302 LEU A O 1
ATOM 2216 N N . ALA A 1 311 ? 160.497 153.755 182.470 1.00 42.59 303 ALA A N 1
ATOM 2217 C CA . ALA A 1 311 ? 160.922 155.122 182.200 1.00 42.59 303 ALA A CA 1
ATOM 2218 C C . ALA A 1 311 ? 161.150 155.940 183.462 1.00 42.59 303 ALA A C 1
ATOM 2219 O O . ALA A 1 311 ? 161.444 157.135 183.356 1.00 42.59 303 ALA A O 1
ATOM 2221 N N . SER A 1 312 ? 161.019 155.340 184.641 1.00 44.24 304 SER A N 1
ATOM 2222 C CA . SER A 1 312 ? 161.328 156.024 185.889 1.00 44.24 304 SER A CA 1
ATOM 2223 C C . SER A 1 312 ? 162.717 155.697 186.410 1.00 44.24 304 SER A C 1
ATOM 2224 O O . SER A 1 312 ? 163.315 156.521 187.109 1.00 44.24 304 SER A O 1
ATOM 2227 N N . ILE A 1 313 ? 163.243 154.516 186.083 1.00 44.59 305 ILE A N 1
ATOM 2228 C CA . ILE A 1 313 ? 164.614 154.180 186.451 1.00 44.59 305 ILE A CA 1
ATOM 2229 C C . ILE A 1 313 ? 165.595 154.967 185.591 1.00 44.59 305 ILE A C 1
ATOM 2230 O O . ILE A 1 313 ? 166.451 155.698 186.102 1.00 44.59 305 ILE A O 1
ATOM 2235 N N . SER A 1 314 ? 165.482 154.828 184.272 1.00 43.31 306 SER A N 1
ATOM 2236 C CA . SER A 1 314 ? 166.316 155.574 183.342 1.00 43.31 306 SER A CA 1
ATOM 2237 C C . SER A 1 314 ? 165.605 155.638 182.000 1.00 43.31 306 SER A C 1
ATOM 2238 O O . SER A 1 314 ? 164.987 154.661 181.574 1.00 43.31 306 SER A O 1
ATOM 2241 N N . THR A 1 315 ? 165.698 156.791 181.343 1.00 42.83 307 THR A N 1
ATOM 2242 C CA . THR A 1 315 ? 165.063 157.006 180.051 1.00 42.83 307 THR A CA 1
ATOM 2243 C C . THR A 1 315 ? 165.970 156.668 178.876 1.00 42.83 307 THR A C 1
ATOM 2244 O O . THR A 1 315 ? 165.576 156.892 177.728 1.00 42.83 307 THR A O 1
ATOM 2248 N N . ALA A 1 316 ? 167.170 156.150 179.133 1.00 41.28 308 ALA A N 1
ATOM 2249 C CA . ALA A 1 316 ? 168.083 155.796 178.055 1.00 41.28 308 ALA A CA 1
ATOM 2250 C C . ALA A 1 316 ? 167.437 154.795 177.107 1.00 41.28 308 ALA A C 1
ATOM 2251 O O . ALA A 1 316 ? 166.820 153.817 177.536 1.00 41.28 308 ALA A O 1
ATOM 2253 N N . GLY A 1 317 ? 167.580 155.050 175.805 1.00 42.00 309 GLY A N 1
ATOM 2254 C CA . GLY A 1 317 ? 166.981 154.183 174.806 1.00 42.00 309 GLY A CA 1
ATOM 2255 C C . GLY A 1 317 ? 167.535 152.777 174.789 1.00 42.00 309 GLY A C 1
ATOM 2256 O O . GLY A 1 317 ? 166.880 151.870 174.266 1.00 42.00 309 GLY A O 1
ATOM 2257 N N . VAL A 1 318 ? 168.731 152.572 175.348 1.00 42.03 310 VAL A N 1
ATOM 2258 C CA . VAL A 1 318 ? 169.304 151.230 175.432 1.00 42.03 310 VAL A CA 1
ATOM 2259 C C . VAL A 1 318 ? 168.693 150.423 176.565 1.00 42.03 310 VAL A C 1
ATOM 2260 O O . VAL A 1 318 ? 168.881 149.203 176.621 1.00 42.03 310 VAL A O 1
ATOM 2264 N N . TRP A 1 319 ? 167.944 151.068 177.457 1.00 41.31 311 TRP A N 1
ATOM 2265 C CA . TRP A 1 319 ? 167.317 150.402 178.589 1.00 41.31 311 TRP A CA 1
ATOM 2266 C C . TRP A 1 319 ? 165.813 150.249 178.444 1.00 41.31 311 TRP A C 1
ATOM 2267 O O . TRP A 1 319 ? 165.253 149.280 178.958 1.00 41.31 311 TRP A O 1
ATOM 2278 N N . MET A 1 320 ? 165.151 151.171 177.744 1.00 42.90 312 MET A N 1
ATOM 2279 C CA . MET A 1 320 ? 163.710 151.070 177.549 1.00 42.90 312 MET A CA 1
ATOM 2280 C C . MET A 1 320 ? 163.340 150.006 176.526 1.00 42.90 312 MET A C 1
ATOM 2281 O O . MET A 1 320 ? 162.234 149.460 176.581 1.00 42.90 312 MET A O 1
ATOM 2286 N N . ARG A 1 321 ? 164.242 149.699 175.592 1.00 42.27 313 ARG A N 1
ATOM 2287 C CA . ARG A 1 321 ? 164.013 148.660 174.595 1.00 42.27 313 ARG A CA 1
ATOM 2288 C C . ARG A 1 321 ? 164.559 147.308 175.031 1.00 42.27 313 ARG A C 1
ATOM 2289 O O . ARG A 1 321 ? 164.920 146.484 174.182 1.00 42.27 313 ARG A O 1
ATOM 2297 N N . LEU A 1 322 ? 164.637 147.066 176.333 1.00 41.65 314 LEU A N 1
ATOM 2298 C CA . LEU A 1 322 ? 165.096 145.792 176.870 1.00 41.65 314 LEU A CA 1
ATOM 2299 C C . LEU A 1 322 ? 164.009 144.722 176.766 1.00 41.65 314 LEU A C 1
ATOM 2300 O O . LEU A 1 322 ? 164.322 143.579 176.413 1.00 41.65 314 LEU A O 1
ATOM 2305 N N . PRO A 1 323 ? 162.736 145.020 177.063 1.00 40.80 315 PRO A N 1
ATOM 2306 C CA . PRO A 1 323 ? 161.689 144.011 176.833 1.00 40.80 315 PRO A CA 1
ATOM 2307 C C . PRO A 1 323 ? 161.436 143.703 175.366 1.00 40.80 315 PRO A C 1
ATOM 2308 O O . PRO A 1 323 ? 160.663 142.782 175.076 1.00 40.80 315 PRO A O 1
ATOM 2312 N N . ALA A 1 324 ? 162.047 144.435 174.436 1.00 40.46 316 ALA A N 1
ATOM 2313 C CA . ALA A 1 324 ? 161.943 144.135 173.016 1.00 40.46 316 ALA A CA 1
ATOM 2314 C C . ALA A 1 324 ? 163.132 143.334 172.506 1.00 40.46 316 ALA A C 1
ATOM 2315 O O . ALA A 1 324 ? 163.223 143.073 171.303 1.00 40.46 316 ALA A O 1
ATOM 2317 N N . THR A 1 325 ? 164.046 142.948 173.393 1.00 39.62 317 THR A N 1
ATOM 2318 C CA . THR A 1 325 ? 165.160 142.064 173.074 1.00 39.62 317 THR A CA 1
ATOM 2319 C C . THR A 1 325 ? 165.079 140.736 173.807 1.00 39.62 317 THR A C 1
ATOM 2320 O O . THR A 1 325 ? 165.427 139.696 173.243 1.00 39.62 317 THR A O 1
ATOM 2324 N N . ALA A 1 326 ? 164.616 140.747 175.059 1.00 37.91 318 ALA A N 1
ATOM 2325 C CA . ALA A 1 326 ? 164.316 139.495 175.742 1.00 37.91 318 ALA A CA 1
ATOM 2326 C C . ALA A 1 326 ? 163.180 138.759 175.047 1.00 37.91 318 ALA A C 1
ATOM 2327 O O . ALA A 1 326 ? 163.194 137.527 174.948 1.00 37.91 318 ALA A O 1
ATOM 2329 N N . ALA A 1 327 ? 162.192 139.500 174.544 1.00 37.68 319 ALA A N 1
ATOM 2330 C CA . ALA A 1 327 ? 161.088 138.904 173.803 1.00 37.68 319 ALA A CA 1
ATOM 2331 C C . ALA A 1 327 ? 161.498 138.418 172.423 1.00 37.68 319 ALA A C 1
ATOM 2332 O O . ALA A 1 327 ? 160.677 137.807 171.733 1.00 37.68 319 ALA A O 1
ATOM 2334 N N . ALA A 1 328 ? 162.733 138.683 172.002 1.00 37.39 320 ALA A N 1
ATOM 2335 C CA . ALA A 1 328 ? 163.300 138.115 170.788 1.00 37.39 320 ALA A CA 1
ATOM 2336 C C . ALA A 1 328 ? 164.209 136.933 171.079 1.00 37.39 320 ALA A C 1
ATOM 2337 O O . ALA A 1 328 ? 164.184 135.936 170.351 1.00 37.39 320 ALA A O 1
ATOM 2339 N N . ILE A 1 329 ? 165.002 137.027 172.147 1.00 37.07 321 ILE A N 1
ATOM 2340 C CA . ILE A 1 329 ? 165.821 135.896 172.570 1.00 37.07 321 ILE A CA 1
ATOM 2341 C C . ILE A 1 329 ? 164.936 134.716 172.953 1.00 37.07 321 ILE A C 1
ATOM 2342 O O . ILE A 1 329 ? 165.187 133.574 172.546 1.00 37.07 321 ILE A O 1
ATOM 2347 N N . ALA A 1 330 ? 163.877 134.972 173.727 1.00 36.63 322 ALA A N 1
ATOM 2348 C CA . ALA A 1 330 ? 162.954 133.905 174.095 1.00 36.63 322 ALA A CA 1
ATOM 2349 C C . ALA A 1 330 ? 162.232 133.356 172.873 1.00 36.63 322 ALA A C 1
ATOM 2350 O O . ALA A 1 330 ? 162.015 132.144 172.767 1.00 36.63 322 ALA A O 1
ATOM 2352 N N . THR A 1 331 ? 161.852 134.233 171.940 1.00 37.18 323 THR A N 1
ATOM 2353 C CA . THR A 1 331 ? 161.197 133.778 170.719 1.00 37.18 323 THR A CA 1
ATOM 2354 C C . THR A 1 331 ? 162.093 132.831 169.932 1.00 37.18 323 THR A C 1
ATOM 2355 O O . THR A 1 331 ? 161.644 131.769 169.486 1.00 37.18 323 THR A O 1
ATOM 2359 N N . TRP A 1 332 ? 163.368 133.188 169.763 1.00 38.77 324 TRP A N 1
ATOM 2360 C CA . TRP A 1 332 ? 164.262 132.320 169.005 1.00 38.77 324 TRP A CA 1
ATOM 2361 C C . TRP A 1 332 ? 164.540 131.019 169.744 1.00 38.77 324 TRP A C 1
ATOM 2362 O O . TRP A 1 332 ? 164.607 129.953 169.121 1.00 38.77 324 TRP A O 1
ATOM 2373 N N . LEU A 1 333 ? 164.720 131.079 171.067 1.00 37.68 325 LEU A N 1
ATOM 2374 C CA . LEU A 1 333 ? 164.951 129.852 171.822 1.00 37.68 325 LEU A CA 1
ATOM 2375 C C . LEU A 1 333 ? 163.758 128.912 171.714 1.00 37.68 325 LEU A C 1
ATOM 2376 O O . LEU A 1 333 ? 163.926 127.698 171.547 1.00 37.68 325 LEU A O 1
ATOM 2381 N N . ILE A 1 334 ? 162.542 129.459 171.786 1.00 38.52 326 ILE A N 1
ATOM 2382 C CA . ILE A 1 334 ? 161.349 128.646 171.581 1.00 38.52 326 ILE A CA 1
ATOM 2383 C C . ILE A 1 334 ? 161.365 128.037 170.185 1.00 38.52 326 ILE A C 1
ATOM 2384 O O . ILE A 1 334 ? 161.250 126.818 170.024 1.00 38.52 326 ILE A O 1
ATOM 2389 N N . ILE A 1 335 ? 161.556 128.875 169.162 1.00 38.35 327 ILE A N 1
ATOM 2390 C CA . ILE A 1 335 ? 161.519 128.411 167.777 1.00 38.35 327 ILE A CA 1
ATOM 2391 C C . ILE A 1 335 ? 162.516 127.280 167.554 1.00 38.35 327 ILE A C 1
ATOM 2392 O O . ILE A 1 335 ? 162.233 126.318 166.830 1.00 38.35 327 ILE A O 1
ATOM 2397 N N . SER A 1 336 ? 163.683 127.361 168.186 1.00 39.32 328 SER A N 1
ATOM 2398 C CA . SER A 1 336 ? 164.749 126.410 167.912 1.00 39.32 328 SER A CA 1
ATOM 2399 C C . SER A 1 336 ? 164.780 125.220 168.862 1.00 39.32 328 SER A C 1
ATOM 2400 O O . SER A 1 336 ? 165.524 124.270 168.600 1.00 39.32 328 SER A O 1
ATOM 2403 N N . ARG A 1 337 ? 164.009 125.231 169.947 1.00 43.59 329 ARG A N 1
ATOM 2404 C CA . ARG A 1 337 ? 164.088 124.101 170.867 1.00 43.59 329 ARG A CA 1
ATOM 2405 C C . ARG A 1 337 ? 162.753 123.444 171.182 1.00 43.59 329 ARG A C 1
ATOM 2406 O O . ARG A 1 337 ? 162.737 122.281 171.589 1.00 43.59 329 ARG A O 1
ATOM 2414 N N . CYS A 1 338 ? 161.629 124.139 171.015 1.00 44.10 330 CYS A N 1
ATOM 2415 C CA . CYS A 1 338 ? 160.324 123.568 171.323 1.00 44.10 330 CYS A CA 1
ATOM 2416 C C . CYS A 1 338 ? 159.436 123.437 170.092 1.00 44.10 330 CYS A C 1
ATOM 2417 O O . CYS A 1 338 ? 158.468 122.673 170.108 1.00 44.10 330 CYS A O 1
ATOM 2420 N N . VAL A 1 339 ? 159.743 124.171 169.023 1.00 42.73 331 VAL A N 1
ATOM 2421 C CA . VAL A 1 339 ? 158.888 124.153 167.840 1.00 42.73 331 VAL A CA 1
ATOM 2422 C C . VAL A 1 339 ? 159.463 123.234 166.771 1.00 42.73 331 VAL A C 1
ATOM 2423 O O . VAL A 1 339 ? 158.782 122.325 166.284 1.00 42.73 331 VAL A O 1
ATOM 2427 N N . LEU A 1 340 ? 160.719 123.454 166.386 1.00 42.98 332 LEU A N 1
ATOM 2428 C CA . LEU A 1 340 ? 161.335 122.670 165.321 1.00 42.98 332 LEU A CA 1
ATOM 2429 C C . LEU A 1 340 ? 161.539 121.212 165.727 1.00 42.98 332 LEU A C 1
ATOM 2430 O O . LEU A 1 340 ? 161.290 120.319 164.908 1.00 42.98 332 LEU A O 1
ATOM 2435 N N . PRO A 1 341 ? 161.986 120.907 166.952 1.00 45.77 333 PRO A N 1
ATOM 2436 C CA . PRO A 1 341 ? 162.007 119.498 167.377 1.00 45.77 333 PRO A CA 1
ATOM 2437 C C . PRO A 1 341 ? 160.629 118.868 167.477 1.00 45.77 333 PRO A C 1
ATOM 2438 O O . PRO A 1 341 ? 160.538 117.635 167.544 1.00 45.77 333 PRO A O 1
ATOM 2442 N N . ARG A 1 342 ? 159.557 119.663 167.486 1.00 45.69 334 ARG A N 1
ATOM 2443 C CA . ARG A 1 342 ? 158.210 119.105 167.519 1.00 45.69 334 ARG A CA 1
ATOM 2444 C C . ARG A 1 342 ? 157.724 118.757 166.118 1.00 45.69 334 ARG A C 1
ATOM 2445 O O . ARG A 1 342 ? 157.140 117.690 165.902 1.00 45.69 334 ARG A O 1
ATOM 2453 N N . ILE A 1 343 ? 157.953 119.655 165.155 1.00 46.25 335 ILE A N 1
ATOM 2454 C CA . ILE A 1 343 ? 157.553 119.406 163.773 1.00 46.25 335 ILE A CA 1
ATOM 2455 C C . ILE A 1 343 ? 158.200 118.137 163.239 1.00 46.25 335 ILE A C 1
ATOM 2456 O O . ILE A 1 343 ? 157.591 117.405 162.450 1.00 46.25 335 ILE A O 1
ATOM 2461 N N . GLY A 1 344 ? 159.421 117.844 163.665 1.00 48.85 336 GLY A N 1
ATOM 2462 C CA . GLY A 1 344 ? 160.073 116.617 163.254 1.00 48.85 336 GLY A CA 1
ATOM 2463 C C . GLY A 1 344 ? 161.408 116.461 163.941 1.00 48.85 336 GLY A C 1
ATOM 2464 O O . GLY A 1 344 ? 162.032 117.439 164.363 1.00 48.85 336 GLY A O 1
ATOM 2465 N N . ARG A 1 345 ? 161.835 115.207 164.055 1.00 57.46 337 ARG A N 1
ATOM 2466 C CA . ARG A 1 345 ? 163.143 114.898 164.613 1.00 57.46 337 ARG A CA 1
ATOM 2467 C C . ARG A 1 345 ? 164.265 115.071 163.599 1.00 57.46 337 ARG A C 1
ATOM 2468 O O . ARG A 1 345 ? 165.410 115.312 163.996 1.00 57.46 337 ARG A O 1
ATOM 2476 N N . ARG A 1 346 ? 163.960 114.978 162.307 1.00 54.95 338 ARG A N 1
ATOM 2477 C CA . ARG A 1 346 ? 164.954 115.131 161.255 1.00 54.95 338 ARG A CA 1
ATOM 2478 C C . ARG A 1 346 ? 164.944 116.516 160.625 1.00 54.95 338 ARG A C 1
ATOM 2479 O O . ARG A 1 346 ? 165.743 116.775 159.722 1.00 54.95 338 ARG A O 1
ATOM 2487 N N . VAL A 1 347 ? 164.061 117.409 161.073 1.00 51.00 339 VAL A N 1
ATOM 2488 C CA . VAL A 1 347 ? 164.092 118.796 160.626 1.00 51.00 339 VAL A CA 1
ATOM 2489 C C . VAL A 1 347 ? 164.897 119.672 161.584 1.00 51.00 339 VAL A C 1
ATOM 2490 O O . VAL A 1 347 ? 165.409 120.722 161.165 1.00 51.00 339 VAL A O 1
ATOM 2494 N N . ALA A 1 348 ? 165.053 119.258 162.839 1.00 51.05 340 ALA A N 1
ATOM 2495 C CA . ALA A 1 348 ? 165.915 119.961 163.779 1.00 51.05 340 ALA A CA 1
ATOM 2496 C C . ALA A 1 348 ? 167.356 119.480 163.716 1.00 51.05 340 ALA A C 1
ATOM 2497 O O . ALA A 1 348 ? 168.274 120.267 163.971 1.00 51.05 340 ALA A O 1
ATOM 2499 N N . ALA A 1 349 ? 167.573 118.210 163.384 1.00 50.78 341 ALA A N 1
ATOM 2500 C CA . ALA A 1 349 ? 168.910 117.653 163.239 1.00 50.78 341 ALA A CA 1
ATOM 2501 C C . ALA A 1 349 ? 169.490 117.868 161.848 1.00 50.78 341 ALA A C 1
ATOM 2502 O O . ALA A 1 349 ? 170.513 117.264 161.517 1.00 50.78 341 ALA A O 1
ATOM 2504 N N . ASN A 1 350 ? 168.860 118.708 161.029 1.00 50.77 342 ASN A N 1
ATOM 2505 C CA . ASN A 1 350 ? 169.363 119.031 159.699 1.00 50.77 342 ASN A CA 1
ATOM 2506 C C . ASN A 1 350 ? 170.231 120.278 159.813 1.00 50.77 342 ASN A C 1
ATOM 2507 O O . ASN A 1 350 ? 169.732 121.364 160.123 1.00 50.77 342 ASN A O 1
ATOM 2512 N N . ARG A 1 351 ? 171.534 120.120 159.566 1.00 51.84 343 ARG A N 1
ATOM 2513 C CA . ARG A 1 351 ? 172.480 121.207 159.793 1.00 51.84 343 ARG A CA 1
ATOM 2514 C C . ARG A 1 351 ? 172.229 122.407 158.889 1.00 51.84 343 ARG A C 1
ATOM 2515 O O . ARG A 1 351 ? 172.746 123.493 159.169 1.00 51.84 343 ARG A O 1
ATOM 2523 N N . VAL A 1 352 ? 171.447 122.246 157.824 1.00 48.93 344 VAL A N 1
ATOM 2524 C CA . VAL A 1 352 ? 171.170 123.338 156.898 1.00 48.93 344 VAL A CA 1
ATOM 2525 C C . VAL A 1 352 ? 169.725 123.805 156.963 1.00 48.93 344 VAL A C 1
ATOM 2526 O O . VAL A 1 352 ? 169.392 124.830 156.345 1.00 48.93 344 VAL A O 1
ATOM 2530 N N . ALA A 1 353 ? 168.860 123.106 157.694 1.00 48.06 345 ALA A N 1
ATOM 2531 C CA . ALA A 1 353 ? 167.494 123.556 157.915 1.00 48.06 345 ALA A CA 1
ATOM 2532 C C . ALA A 1 353 ? 167.345 124.352 159.201 1.00 48.06 345 ALA A C 1
ATOM 2533 O O . ALA A 1 353 ? 166.257 124.868 159.473 1.00 48.06 345 ALA A O 1
ATOM 2535 N N . MET A 1 354 ? 168.406 124.454 160.000 1.00 47.04 346 MET A N 1
ATOM 2536 C CA . MET A 1 354 ? 168.437 125.293 161.189 1.00 47.04 346 MET A CA 1
ATOM 2537 C C . MET A 1 354 ? 169.138 126.620 160.940 1.00 47.04 346 MET A C 1
ATOM 2538 O O . MET A 1 354 ? 168.686 127.661 161.431 1.00 47.04 346 MET A O 1
ATOM 2543 N N . LEU A 1 355 ? 170.239 126.603 160.185 1.00 44.82 347 LEU A N 1
ATOM 2544 C CA . LEU A 1 355 ? 170.899 127.846 159.809 1.00 44.82 347 LEU A CA 1
ATOM 2545 C C . LEU A 1 355 ? 169.972 128.729 158.986 1.00 44.82 347 LEU A C 1
ATOM 2546 O O . LEU A 1 355 ? 169.933 129.949 159.175 1.00 44.82 347 LEU A O 1
ATOM 2551 N N . THR A 1 356 ? 169.202 128.127 158.076 1.00 43.99 348 THR A N 1
ATOM 2552 C CA . THR A 1 356 ? 168.270 128.917 157.283 1.00 43.99 348 THR A CA 1
ATOM 2553 C C . THR A 1 356 ? 167.114 129.432 158.128 1.00 43.99 348 THR A C 1
ATOM 2554 O O . THR A 1 356 ? 166.619 130.536 157.886 1.00 43.99 348 THR A O 1
ATOM 2558 N N . ALA A 1 357 ? 166.698 128.674 159.146 1.00 42.52 349 ALA A N 1
ATOM 2559 C CA . ALA A 1 357 ? 165.662 129.167 160.046 1.00 42.52 349 ALA A CA 1
ATOM 2560 C C . ALA A 1 357 ? 166.160 130.361 160.842 1.00 42.52 349 ALA A C 1
ATOM 2561 O O . ALA A 1 357 ? 165.444 131.358 160.991 1.00 42.52 349 ALA A O 1
ATOM 2563 N N . GLY A 1 358 ? 167.392 130.286 161.346 1.00 41.36 350 GLY A N 1
ATOM 2564 C CA . GLY A 1 358 ? 167.966 131.426 162.043 1.00 41.36 350 GLY A CA 1
ATOM 2565 C C . GLY A 1 358 ? 168.131 132.637 161.144 1.00 41.36 350 GLY A C 1
ATOM 2566 O O . GLY A 1 358 ? 167.832 133.766 161.545 1.00 41.36 350 GLY A O 1
ATOM 2567 N N . ALA A 1 359 ? 168.597 132.419 159.913 1.00 42.01 351 ALA A N 1
ATOM 2568 C CA . ALA A 1 359 ? 168.779 133.527 158.983 1.00 42.01 351 ALA A CA 1
ATOM 2569 C C . ALA A 1 359 ? 167.449 134.173 158.620 1.00 42.01 351 ALA A C 1
ATOM 2570 O O . ALA A 1 359 ? 167.354 135.403 158.538 1.00 42.01 351 ALA A O 1
ATOM 2572 N N . THR A 1 360 ? 166.404 133.368 158.416 1.00 41.38 352 THR A N 1
ATOM 2573 C CA . THR A 1 360 ? 165.096 133.928 158.099 1.00 41.38 352 THR A CA 1
ATOM 2574 C C . THR A 1 360 ? 164.503 134.655 159.300 1.00 41.38 352 THR A C 1
ATOM 2575 O O . THR A 1 360 ? 163.884 135.714 159.146 1.00 41.38 352 THR A O 1
ATOM 2579 N N . PHE A 1 361 ? 164.694 134.112 160.505 1.00 39.51 353 PHE A N 1
ATOM 2580 C CA . PHE A 1 361 ? 164.229 134.799 161.703 1.00 39.51 353 PHE A CA 1
ATOM 2581 C C . PHE A 1 361 ? 164.906 136.153 161.854 1.00 39.51 353 PHE A C 1
ATOM 2582 O O . PHE A 1 361 ? 164.252 137.148 162.180 1.00 39.51 353 PHE A O 1
ATOM 2590 N N . LEU A 1 362 ? 166.217 136.214 161.615 1.00 40.49 354 LEU A N 1
ATOM 2591 C CA . LEU A 1 362 ? 166.920 137.491 161.691 1.00 40.49 354 LEU A CA 1
ATOM 2592 C C . LEU A 1 362 ? 166.423 138.457 160.623 1.00 40.49 354 LEU A C 1
ATOM 2593 O O . LEU A 1 362 ? 166.118 139.620 160.911 1.00 40.49 354 LEU A O 1
ATOM 2598 N N . ALA A 1 363 ? 166.334 137.991 159.374 1.00 41.25 355 ALA A N 1
ATOM 2599 C CA . ALA A 1 363 ? 165.914 138.857 158.279 1.00 41.25 355 ALA A CA 1
ATOM 2600 C C . ALA A 1 363 ? 164.470 139.318 158.420 1.00 41.25 355 ALA A C 1
ATOM 2601 O O . ALA A 1 363 ? 164.088 140.315 157.798 1.00 41.25 355 ALA A O 1
ATOM 2603 N N . ALA A 1 364 ? 163.657 138.617 159.209 1.00 40.97 356 ALA A N 1
ATOM 2604 C CA . ALA A 1 364 ? 162.283 139.036 159.443 1.00 40.97 356 ALA A CA 1
ATOM 2605 C C . ALA A 1 364 ? 162.101 139.816 160.738 1.00 40.97 356 ALA A C 1
ATOM 2606 O O . ALA A 1 364 ? 161.096 140.521 160.877 1.00 40.97 356 ALA A O 1
ATOM 2608 N N . TRP A 1 365 ? 163.034 139.708 161.683 1.00 39.71 357 TRP A N 1
ATOM 2609 C CA . TRP A 1 365 ? 162.913 140.424 162.944 1.00 39.71 357 TRP A CA 1
ATOM 2610 C C . TRP A 1 365 ? 163.624 141.770 162.926 1.00 39.71 357 TRP A C 1
ATOM 2611 O O . TRP A 1 365 ? 163.135 142.731 163.529 1.00 39.71 357 TRP A O 1
ATOM 2622 N N . LEU A 1 366 ? 164.774 141.862 162.257 1.00 40.26 358 LEU A N 1
ATOM 2623 C CA . LEU A 1 366 ? 165.539 143.108 162.281 1.00 40.26 358 LEU A CA 1
ATOM 2624 C C . LEU A 1 366 ? 164.794 144.291 161.673 1.00 40.26 358 LEU A C 1
ATOM 2625 O O . LEU A 1 366 ? 164.755 145.356 162.312 1.00 40.26 358 LEU A O 1
ATOM 2630 N N . PRO A 1 367 ? 164.196 144.200 160.477 1.00 41.74 359 PRO A N 1
ATOM 2631 C CA . PRO A 1 367 ? 163.583 145.401 159.887 1.00 41.74 359 PRO A CA 1
ATOM 2632 C C . PRO A 1 367 ? 162.352 145.899 160.622 1.00 41.74 359 PRO A C 1
ATOM 2633 O O . PRO A 1 367 ? 161.996 147.073 160.460 1.00 41.74 359 PRO A O 1
ATOM 2637 N N . PHE A 1 368 ? 161.691 145.064 161.423 1.00 42.85 360 PHE A N 1
ATOM 2638 C CA . PHE A 1 368 ? 160.409 145.429 162.014 1.00 42.85 360 PHE A CA 1
ATOM 2639 C C . PHE A 1 368 ? 160.438 145.685 163.512 1.00 42.85 360 PHE A C 1
ATOM 2640 O O . PHE A 1 368 ? 159.911 146.717 163.943 1.00 42.85 360 PHE A O 1
ATOM 2648 N N . ASN A 1 369 ? 161.029 144.802 164.320 1.00 42.54 361 ASN A N 1
ATOM 2649 C CA . ASN A 1 369 ? 160.822 144.798 165.769 1.00 42.54 361 ASN A CA 1
ATOM 2650 C C . ASN A 1 369 ? 162.114 145.199 166.479 1.00 42.54 361 ASN A C 1
ATOM 2651 O O . ASN A 1 369 ? 162.920 144.347 166.855 1.00 42.54 361 ASN A O 1
ATOM 2656 N N . ASN A 1 370 ? 162.306 146.504 166.669 1.00 45.24 362 ASN A N 1
ATOM 2657 C CA . ASN A 1 370 ? 163.408 147.007 167.474 1.00 45.24 362 ASN A CA 1
ATOM 2658 C C . ASN A 1 370 ? 163.001 148.109 168.443 1.00 45.24 362 ASN A C 1
ATOM 2659 O O . ASN A 1 370 ? 163.670 148.289 169.466 1.00 45.24 362 ASN A O 1
ATOM 2664 N N . GLY A 1 371 ? 161.924 148.839 168.166 1.00 43.68 363 GLY A N 1
ATOM 2665 C CA . GLY A 1 371 ? 161.559 149.966 169.000 1.00 43.68 363 GLY A CA 1
ATOM 2666 C C . GLY A 1 371 ? 160.645 149.595 170.148 1.00 43.68 363 GLY A C 1
ATOM 2667 O O . GLY A 1 371 ? 160.679 148.462 170.636 1.00 43.68 363 GLY A O 1
ATOM 2668 N N . LEU A 1 372 ? 159.822 150.546 170.589 1.00 40.93 364 LEU A N 1
ATOM 2669 C CA . LEU A 1 372 ? 158.858 150.319 171.655 1.00 40.93 364 LEU A CA 1
ATOM 2670 C C . LEU A 1 372 ? 157.487 149.922 171.125 1.00 40.93 364 LEU A C 1
ATOM 2671 O O . LEU A 1 372 ? 156.480 150.131 171.811 1.00 40.93 364 LEU A O 1
ATOM 2676 N N . ARG A 1 373 ? 157.429 149.362 169.921 1.00 43.41 365 ARG A N 1
ATOM 2677 C CA . ARG A 1 373 ? 156.188 148.841 169.386 1.00 43.41 365 ARG A CA 1
ATOM 2678 C C . ARG A 1 373 ? 155.757 147.607 170.174 1.00 43.41 365 ARG A C 1
ATOM 2679 O O . ARG A 1 373 ? 156.574 146.965 170.838 1.00 43.41 365 ARG A O 1
ATOM 2687 N N . PRO A 1 374 ? 154.468 147.260 170.130 1.00 42.46 366 PRO A N 1
ATOM 2688 C CA . PRO A 1 374 ? 154.008 146.029 170.781 1.00 42.46 366 PRO A CA 1
ATOM 2689 C C . PRO A 1 374 ? 154.239 144.767 169.966 1.00 42.46 366 PRO A C 1
ATOM 2690 O O . PRO A 1 374 ? 153.933 143.674 170.455 1.00 42.46 366 PRO A O 1
ATOM 2694 N N . GLU A 1 375 ? 154.766 144.880 168.751 1.00 42.54 367 GLU A N 1
ATOM 2695 C CA . GLU A 1 375 ? 155.010 143.726 167.892 1.00 42.54 367 GLU A CA 1
ATOM 2696 C C . GLU A 1 375 ? 156.116 142.812 168.420 1.00 42.54 367 GLU A C 1
ATOM 2697 O O . GLU A 1 375 ? 156.001 141.588 168.278 1.00 42.54 367 GLU A O 1
ATOM 2703 N N . PRO A 1 376 ? 157.210 143.337 169.020 1.00 41.25 368 PRO A N 1
ATOM 2704 C CA . PRO A 1 376 ? 158.193 142.434 169.638 1.00 41.25 368 PRO A CA 1
ATOM 2705 C C . PRO A 1 376 ? 157.593 141.508 170.684 1.00 41.25 368 PRO A C 1
ATOM 2706 O O . PRO A 1 376 ? 158.178 140.470 171.004 1.00 41.25 368 PRO A O 1
ATOM 2710 N N . LEU A 1 377 ? 156.430 141.871 171.222 1.00 39.21 369 LEU A N 1
ATOM 2711 C CA . LEU A 1 377 ? 155.728 141.041 172.191 1.00 39.21 369 LEU A CA 1
ATOM 2712 C C . LEU A 1 377 ? 154.598 140.235 171.572 1.00 39.21 369 LEU A C 1
ATOM 2713 O O . LEU A 1 377 ? 154.331 139.117 172.024 1.00 39.21 369 LEU A O 1
ATOM 2718 N N . ILE A 1 378 ? 153.934 140.770 170.547 1.00 38.44 370 ILE A N 1
ATOM 2719 C CA . ILE A 1 378 ? 152.903 140.004 169.852 1.00 38.44 370 ILE A CA 1
ATOM 2720 C C . ILE A 1 378 ? 153.520 138.810 169.136 1.00 38.44 370 ILE A C 1
ATOM 2721 O O . ILE A 1 378 ? 152.963 137.704 169.145 1.00 38.44 370 ILE A O 1
ATOM 2726 N N . ALA A 1 379 ? 154.683 139.009 168.507 1.00 38.19 371 ALA A N 1
ATOM 2727 C CA . ALA A 1 379 ? 155.362 137.920 167.815 1.00 38.19 371 ALA A CA 1
ATOM 2728 C C . ALA A 1 379 ? 155.850 136.843 168.772 1.00 38.19 371 ALA A C 1
ATOM 2729 O O . ALA A 1 379 ? 156.028 135.695 168.356 1.00 38.19 371 ALA A O 1
ATOM 2731 N N . PHE A 1 380 ? 156.072 137.189 170.038 1.00 36.39 372 PHE A N 1
ATOM 2732 C CA . PHE A 1 380 ? 156.443 136.191 171.033 1.00 36.39 372 PHE A CA 1
ATOM 2733 C C . PHE A 1 380 ? 155.212 135.481 171.580 1.00 36.39 372 PHE A C 1
ATOM 2734 O O . PHE A 1 380 ? 155.232 134.261 171.786 1.00 36.39 372 PHE A O 1
ATOM 2742 N N . ALA A 1 381 ? 154.131 136.232 171.808 1.00 36.25 373 ALA A N 1
ATOM 2743 C CA . ALA A 1 381 ? 152.898 135.636 172.302 1.00 36.25 373 ALA A CA 1
ATOM 2744 C C . ALA A 1 381 ? 152.301 134.668 171.293 1.00 36.25 373 ALA A C 1
ATOM 2745 O O . ALA A 1 381 ? 151.734 133.645 171.687 1.00 36.25 373 ALA A O 1
ATOM 2747 N N . VAL A 1 382 ? 152.436 134.954 169.998 1.00 36.05 374 VAL A N 1
ATOM 2748 C CA . VAL A 1 382 ? 151.899 134.052 168.981 1.00 36.05 374 VAL A CA 1
ATOM 2749 C C . VAL A 1 382 ? 152.573 132.688 169.073 1.00 36.05 374 VAL A C 1
ATOM 2750 O O . VAL A 1 382 ? 151.908 131.646 169.108 1.00 36.05 374 VAL A O 1
ATOM 2754 N N . ILE A 1 383 ? 153.905 132.673 169.138 1.00 36.69 375 ILE A N 1
ATOM 2755 C CA . ILE A 1 383 ? 154.611 131.397 169.143 1.00 36.69 375 ILE A CA 1
ATOM 2756 C C . ILE A 1 383 ? 154.477 130.702 170.494 1.00 36.69 375 ILE A C 1
ATOM 2757 O O . ILE A 1 383 ? 154.439 129.466 170.557 1.00 36.69 375 ILE A O 1
ATOM 2762 N N . THR A 1 384 ? 154.355 131.458 171.590 1.00 36.50 376 THR A N 1
ATOM 2763 C CA . THR A 1 384 ? 154.177 130.811 172.883 1.00 36.50 376 THR A CA 1
ATOM 2764 C C . THR A 1 384 ? 152.742 130.363 173.117 1.00 36.50 376 THR A C 1
ATOM 2765 O O . THR A 1 384 ? 152.495 129.597 174.054 1.00 36.50 376 THR A O 1
ATOM 2769 N N . VAL A 1 385 ? 151.798 130.823 172.297 1.00 36.76 377 VAL A N 1
ATOM 2770 C CA . VAL A 1 385 ? 150.463 130.239 172.296 1.00 36.76 377 VAL A CA 1
ATOM 2771 C C . VAL A 1 385 ? 150.428 129.015 171.392 1.00 36.76 377 VAL A C 1
ATOM 2772 O O . VAL A 1 385 ? 149.776 128.014 171.708 1.00 36.76 377 VAL A O 1
ATOM 2776 N N . TRP A 1 386 ? 151.144 129.069 170.267 1.00 38.16 378 TRP A N 1
ATOM 2777 C CA . TRP A 1 386 ? 151.235 127.912 169.382 1.00 38.16 378 TRP A CA 1
ATOM 2778 C C . TRP A 1 386 ? 151.853 126.718 170.099 1.00 38.16 378 TRP A C 1
ATOM 2779 O O . TRP A 1 386 ? 151.319 125.602 170.043 1.00 38.16 378 TRP A O 1
ATOM 2790 N N . MET A 1 387 ? 152.983 126.932 170.778 1.00 39.55 379 MET A N 1
ATOM 2791 C CA . MET A 1 387 ? 153.642 125.820 171.455 1.00 39.55 379 MET A CA 1
ATOM 2792 C C . MET A 1 387 ? 152.787 125.264 172.589 1.00 39.55 379 MET A C 1
ATOM 2793 O O . MET A 1 387 ? 152.776 124.050 172.809 1.00 39.55 379 MET A O 1
ATOM 2798 N N . LEU A 1 388 ? 152.030 126.116 173.285 1.00 38.14 380 LEU A N 1
ATOM 2799 C CA . LEU A 1 388 ? 151.187 125.625 174.369 1.00 38.14 380 LEU A CA 1
ATOM 2800 C C . LEU A 1 388 ? 149.985 124.859 173.832 1.00 38.14 380 LEU A C 1
ATOM 2801 O O . LEU A 1 388 ? 149.579 123.844 174.409 1.00 38.14 380 LEU A O 1
ATOM 2806 N N . VAL A 1 389 ? 149.407 125.320 172.722 1.00 39.27 381 VAL A N 1
ATOM 2807 C CA . VAL A 1 389 ? 148.322 124.575 172.092 1.00 39.27 381 VAL A CA 1
ATOM 2808 C C . VAL A 1 389 ? 148.814 123.210 171.628 1.00 39.27 381 VAL A C 1
ATOM 2809 O O . VAL A 1 389 ? 148.133 122.195 171.807 1.00 39.27 381 VAL A O 1
ATOM 2813 N N . GLU A 1 390 ? 150.009 123.160 171.031 1.00 40.79 382 GLU A N 1
ATOM 2814 C CA . GLU A 1 390 ? 150.551 121.875 170.596 1.00 40.79 382 GLU A CA 1
ATOM 2815 C C . GLU A 1 390 ? 150.906 120.981 171.776 1.00 40.79 382 GLU A C 1
ATOM 2816 O O . GLU A 1 390 ? 150.844 119.754 171.661 1.00 40.79 382 GLU A O 1
ATOM 2822 N N . ASN A 1 391 ? 151.287 121.572 172.911 1.00 42.43 383 ASN A N 1
ATOM 2823 C CA . ASN A 1 391 ? 151.534 120.788 174.115 1.00 42.43 383 ASN A CA 1
ATOM 2824 C C . ASN A 1 391 ? 150.238 120.298 174.743 1.00 42.43 383 ASN A C 1
ATOM 2825 O O . ASN A 1 391 ? 150.254 119.316 175.489 1.00 42.43 383 ASN A O 1
ATOM 2830 N N . SER A 1 392 ? 149.122 120.974 174.472 1.00 44.05 384 SER A N 1
ATOM 2831 C CA . SER A 1 392 ? 147.831 120.512 174.967 1.00 44.05 384 SER A CA 1
ATOM 2832 C C . SER A 1 392 ? 147.210 119.450 174.069 1.00 44.05 384 SER A C 1
ATOM 2833 O O . SER A 1 392 ? 146.538 118.543 174.572 1.00 44.05 384 SER A O 1
ATOM 2836 N N . ILE A 1 393 ? 147.407 119.546 172.754 1.00 43.62 385 ILE A N 1
ATOM 2837 C CA . ILE A 1 393 ? 146.805 118.581 171.835 1.00 43.62 385 ILE A CA 1
ATOM 2838 C C . ILE A 1 393 ? 147.396 117.195 172.064 1.00 43.62 385 ILE A C 1
ATOM 2839 O O . ILE A 1 393 ? 146.697 116.265 172.479 1.00 43.62 385 ILE A O 1
ATOM 2844 N N . GLY A 1 394 ? 148.691 117.036 171.798 1.00 45.60 386 GLY A N 1
ATOM 2845 C CA . GLY A 1 394 ? 149.393 115.865 172.275 1.00 45.60 386 GLY A CA 1
ATOM 2846 C C . GLY A 1 394 ? 149.625 115.945 173.769 1.00 45.60 386 GLY A C 1
ATOM 2847 O O . GLY A 1 394 ? 149.510 117.007 174.378 1.00 45.60 386 GLY A O 1
ATOM 2848 N N . THR A 1 395 ? 149.964 114.806 174.373 1.00 49.70 387 THR A N 1
ATOM 2849 C CA . THR A 1 395 ? 150.094 114.711 175.827 1.00 49.70 387 THR A CA 1
ATOM 2850 C C . THR A 1 395 ? 148.858 115.311 176.499 1.00 49.70 387 THR A C 1
ATOM 2851 O O . THR A 1 395 ? 148.904 116.365 177.129 1.00 49.70 387 THR A O 1
ATOM 2855 N N . ARG A 1 396 ? 147.745 114.597 176.335 1.00 52.40 388 ARG A N 1
ATOM 2856 C CA . ARG A 1 396 ? 146.419 115.206 176.379 1.00 52.40 388 ARG A CA 1
ATOM 2857 C C . ARG A 1 396 ? 146.169 115.845 177.738 1.00 52.40 388 ARG A C 1
ATOM 2858 O O . ARG A 1 396 ? 145.934 115.154 178.734 1.00 52.40 388 ARG A O 1
ATOM 2866 N N . ARG A 1 397 ? 146.209 117.174 177.761 1.00 50.21 389 ARG A N 1
ATOM 2867 C CA . ARG A 1 397 ? 145.997 117.986 178.946 1.00 50.21 389 ARG A CA 1
ATOM 2868 C C . ARG A 1 397 ? 145.287 119.263 178.526 1.00 50.21 389 ARG A C 1
ATOM 2869 O O . ARG A 1 397 ? 145.353 119.677 177.366 1.00 50.21 389 ARG A O 1
ATOM 2877 N N . LEU A 1 398 ? 144.606 119.894 179.481 1.00 49.78 390 LEU A N 1
ATOM 2878 C CA . LEU A 1 398 ? 143.828 121.085 179.178 1.00 49.78 390 LEU A CA 1
ATOM 2879 C C . LEU A 1 398 ? 144.354 122.359 179.822 1.00 49.78 390 LEU A C 1
ATOM 2880 O O . LEU A 1 398 ? 143.984 123.447 179.373 1.00 49.78 390 LEU A O 1
ATOM 2885 N N . TRP A 1 399 ? 145.198 122.261 180.847 1.00 47.13 391 TRP A N 1
ATOM 2886 C CA . TRP A 1 399 ? 145.706 123.475 181.479 1.00 47.13 391 TRP A CA 1
ATOM 2887 C C . TRP A 1 399 ? 146.680 124.241 180.581 1.00 47.13 391 TRP A C 1
ATOM 2888 O O . TRP A 1 399 ? 146.736 125.475 180.679 1.00 47.13 391 TRP A O 1
ATOM 2899 N N . PRO A 1 400 ? 147.457 123.593 179.696 1.00 44.45 392 PRO A N 1
ATOM 2900 C CA . PRO A 1 400 ? 148.195 124.394 178.705 1.00 44.45 392 PRO A CA 1
ATOM 2901 C C . PRO A 1 400 ? 147.277 125.173 177.785 1.00 44.45 392 PRO A C 1
ATOM 2902 O O . PRO A 1 400 ? 147.549 126.342 177.488 1.00 44.45 392 PRO A O 1
ATOM 2906 N N . ALA A 1 401 ? 146.183 124.558 177.334 1.00 42.62 393 ALA A N 1
ATOM 2907 C CA . ALA A 1 401 ? 145.200 125.252 176.513 1.00 42.62 393 ALA A CA 1
ATOM 2908 C C . ALA A 1 401 ? 144.362 126.238 177.308 1.00 42.62 393 ALA A C 1
ATOM 2909 O O . ALA A 1 401 ? 143.538 126.938 176.713 1.00 42.62 393 ALA A O 1
ATOM 2911 N N . ALA A 1 402 ? 144.536 126.301 178.628 1.00 43.15 394 ALA A N 1
ATOM 2912 C CA . ALA A 1 402 ? 143.912 127.327 179.451 1.00 43.15 394 ALA A CA 1
ATOM 2913 C C . ALA A 1 402 ? 144.848 128.484 179.754 1.00 43.15 394 ALA A C 1
ATOM 2914 O O . ALA A 1 402 ? 144.383 129.616 179.917 1.00 43.15 394 ALA A O 1
ATOM 2916 N N . VAL A 1 403 ? 146.154 128.226 179.835 1.00 41.72 395 VAL A N 1
ATOM 2917 C CA . VAL A 1 403 ? 147.117 129.316 179.961 1.00 41.72 395 VAL A CA 1
ATOM 2918 C C . VAL A 1 403 ? 147.355 129.979 178.608 1.00 41.72 395 VAL A C 1
ATOM 2919 O O . VAL A 1 403 ? 147.676 131.175 178.541 1.00 41.72 395 VAL A O 1
ATOM 2923 N N . ALA A 1 404 ? 147.198 129.230 177.513 1.00 40.50 396 ALA A N 1
ATOM 2924 C CA . ALA A 1 404 ? 147.316 129.827 176.190 1.00 40.50 396 ALA A CA 1
ATOM 2925 C C . ALA A 1 404 ? 146.246 130.882 175.957 1.00 40.50 396 ALA A C 1
ATOM 2926 O O . ALA A 1 404 ? 146.509 131.895 175.303 1.00 40.50 396 ALA A O 1
ATOM 2928 N N . ILE A 1 405 ? 145.046 130.680 176.503 1.00 41.43 397 ILE A N 1
ATOM 2929 C CA . ILE A 1 405 ? 144.004 131.690 176.352 1.00 41.43 397 ILE A CA 1
ATOM 2930 C C . ILE A 1 405 ? 144.330 132.930 177.173 1.00 41.43 397 ILE A C 1
ATOM 2931 O O . ILE A 1 405 ? 144.048 134.052 176.744 1.00 41.43 397 ILE A O 1
ATOM 2936 N N . VAL A 1 406 ? 144.941 132.762 178.346 1.00 40.22 398 VAL A N 1
ATOM 2937 C CA . VAL A 1 406 ? 145.354 133.922 179.134 1.00 40.22 398 VAL A CA 1
ATOM 2938 C C . VAL A 1 406 ? 146.427 134.710 178.394 1.00 40.22 398 VAL A C 1
ATOM 2939 O O . VAL A 1 406 ? 146.404 135.947 178.361 1.00 40.22 398 VAL A O 1
ATOM 2943 N N . ILE A 1 407 ? 147.376 134.007 177.774 1.00 39.21 399 ILE A N 1
ATOM 2944 C CA . ILE A 1 407 ? 148.416 134.694 177.012 1.00 39.21 399 ILE A CA 1
ATOM 2945 C C . ILE A 1 407 ? 147.816 135.397 175.799 1.00 39.21 399 ILE A C 1
ATOM 2946 O O . ILE A 1 407 ? 148.197 136.526 175.465 1.00 39.21 399 ILE A O 1
ATOM 2951 N N . ALA A 1 408 ? 146.862 134.753 175.125 1.00 39.91 400 ALA A N 1
ATOM 2952 C CA . ALA A 1 408 ? 146.210 135.391 173.990 1.00 39.91 400 ALA A CA 1
ATOM 2953 C C . ALA A 1 408 ? 145.401 136.608 174.419 1.00 39.91 400 ALA A C 1
ATOM 2954 O O . ALA A 1 408 ? 145.321 137.586 173.673 1.00 39.91 400 ALA A O 1
ATOM 2956 N N . MET A 1 409 ? 144.810 136.574 175.614 1.00 42.57 401 MET A N 1
ATOM 2957 C CA . MET A 1 409 ? 144.076 137.734 176.104 1.00 42.57 401 MET A CA 1
ATOM 2958 C C . MET A 1 409 ? 145.017 138.860 176.503 1.00 42.57 401 MET A C 1
ATOM 2959 O O . MET A 1 409 ? 144.658 140.036 176.387 1.00 42.57 401 MET A O 1
ATOM 2964 N N . PHE A 1 410 ? 146.219 138.525 176.974 1.00 40.28 402 PHE A N 1
ATOM 2965 C CA . PHE A 1 410 ? 147.217 139.560 177.221 1.00 40.28 402 PHE A CA 1
ATOM 2966 C C . PHE A 1 410 ? 147.760 140.131 175.918 1.00 40.28 402 PHE A C 1
ATOM 2967 O O . PHE A 1 410 ? 148.204 141.283 175.886 1.00 40.28 402 PHE A O 1
ATOM 2975 N N . SER A 1 411 ? 147.739 139.344 174.845 1.00 40.26 403 SER A N 1
ATOM 2976 C CA . SER A 1 411 ? 148.222 139.805 173.548 1.00 40.26 403 SER A CA 1
ATOM 2977 C C . SER A 1 411 ? 147.181 140.583 172.756 1.00 40.26 403 SER A C 1
ATOM 2978 O O . SER A 1 411 ? 147.555 141.428 171.936 1.00 40.26 403 SER A O 1
ATOM 2981 N N . VAL A 1 412 ? 145.892 140.319 172.974 1.00 41.21 404 VAL A N 1
ATOM 2982 C CA . VAL A 1 412 ? 144.854 141.062 172.265 1.00 41.21 404 VAL A CA 1
ATOM 2983 C C . VAL A 1 412 ? 144.803 142.508 172.739 1.00 41.21 404 VAL A C 1
ATOM 2984 O O . VAL A 1 412 ? 144.520 143.418 171.951 1.00 41.21 404 VAL A O 1
ATOM 2988 N N . THR A 1 413 ? 145.105 142.754 174.014 1.00 42.26 405 THR A N 1
ATOM 2989 C CA . THR A 1 413 ? 145.054 144.094 174.584 1.00 42.26 405 THR A CA 1
ATOM 2990 C C . THR A 1 413 ? 146.391 144.816 174.501 1.00 42.26 405 THR A C 1
ATOM 2991 O O . THR A 1 413 ? 146.684 145.674 175.341 1.00 42.26 405 THR A O 1
ATOM 2995 N N . LEU A 1 414 ? 147.210 144.487 173.503 1.00 41.59 406 LEU A N 1
ATOM 2996 C CA . LEU A 1 414 ? 148.443 145.202 173.208 1.00 41.59 406 LEU A CA 1
ATOM 2997 C C . LEU A 1 414 ? 148.265 146.188 172.063 1.00 41.59 406 LEU A C 1
ATOM 2998 O O . LEU A 1 414 ? 148.717 147.333 172.147 1.00 41.59 406 LEU A O 1
ATOM 3003 N N . ALA A 1 415 ? 147.606 145.758 170.993 1.00 42.32 407 ALA A N 1
ATOM 3004 C CA . ALA A 1 415 ? 147.333 146.598 169.838 1.00 42.32 407 ALA A CA 1
ATOM 3005 C C . ALA A 1 415 ? 146.227 145.940 169.029 1.00 42.32 407 ALA A C 1
ATOM 3006 O O . ALA A 1 415 ? 145.992 144.734 169.166 1.00 42.32 407 ALA A O 1
ATOM 3008 N N . PRO A 1 416 ? 145.514 146.706 168.199 1.00 44.35 408 PRO A N 1
ATOM 3009 C CA . PRO A 1 416 ? 144.480 146.096 167.349 1.00 44.35 408 PRO A CA 1
ATOM 3010 C C . PRO A 1 416 ? 144.989 144.947 166.500 1.00 44.35 408 PRO A C 1
ATOM 3011 O O . PRO A 1 416 ? 144.232 144.009 166.229 1.00 44.35 408 PRO A O 1
ATOM 3015 N N . GLN A 1 417 ? 146.250 144.986 166.075 1.00 44.29 409 GLN A N 1
ATOM 3016 C CA . GLN A 1 417 ? 146.853 143.876 165.348 1.00 44.29 409 GLN A CA 1
ATOM 3017 C C . GLN A 1 417 ? 147.226 142.712 166.253 1.00 44.29 409 GLN A C 1
ATOM 3018 O O . GLN A 1 417 ? 147.842 141.752 165.779 1.00 44.29 409 GLN A O 1
ATOM 3024 N N . GLY A 1 418 ? 146.872 142.770 167.536 1.00 41.21 410 GLY A N 1
ATOM 3025 C CA . GLY A 1 418 ? 147.244 141.734 168.475 1.00 41.21 410 GLY A CA 1
ATOM 3026 C C . GLY A 1 418 ? 146.390 140.490 168.446 1.00 41.21 410 GLY A C 1
ATOM 3027 O O . GLY A 1 418 ? 146.778 139.482 169.044 1.00 41.21 410 GLY A O 1
ATOM 3028 N N . LEU A 1 419 ? 145.238 140.524 167.772 1.00 42.42 411 LEU A N 1
ATOM 3029 C CA . LEU A 1 419 ? 144.386 139.343 167.728 1.00 42.42 411 LEU A CA 1
ATOM 3030 C C . LEU A 1 419 ? 144.952 138.245 166.841 1.00 42.42 411 LEU A C 1
ATOM 3031 O O . LEU A 1 419 ? 144.294 137.212 166.672 1.00 42.42 411 LEU A O 1
ATOM 3036 N N . ILE A 1 420 ? 146.141 138.445 166.269 1.00 42.31 412 ILE A N 1
ATOM 3037 C CA . ILE A 1 420 ? 146.822 137.375 165.549 1.00 42.31 412 ILE A CA 1
ATOM 3038 C C . ILE A 1 420 ? 147.097 136.203 166.479 1.00 42.31 412 ILE A C 1
ATOM 3039 O O . ILE A 1 420 ? 147.086 135.043 166.052 1.00 42.31 412 ILE A O 1
ATOM 3044 N N . ALA A 1 421 ? 147.329 136.481 167.764 1.00 40.58 413 ALA A N 1
ATOM 3045 C CA . ALA A 1 421 ? 147.579 135.430 168.743 1.00 40.58 413 ALA A CA 1
ATOM 3046 C C . ALA A 1 421 ? 146.390 134.501 168.933 1.00 40.58 413 ALA A C 1
ATOM 3047 O O . ALA A 1 421 ? 146.527 133.485 169.622 1.00 40.58 413 ALA A O 1
ATOM 3049 N N . LEU A 1 422 ? 145.234 134.818 168.352 1.00 41.85 414 LEU A N 1
ATOM 3050 C CA . LEU A 1 422 ? 144.081 133.932 168.405 1.00 41.85 414 LEU A CA 1
ATOM 3051 C C . LEU A 1 422 ? 144.085 132.889 167.299 1.00 41.85 414 LEU A C 1
ATOM 3052 O O . LEU A 1 422 ? 143.415 131.860 167.436 1.00 41.85 414 LEU A O 1
ATOM 3057 N N . ALA A 1 423 ? 144.811 133.134 166.208 1.00 40.79 415 ALA A N 1
ATOM 3058 C CA . ALA A 1 423 ? 144.865 132.162 165.118 1.00 40.79 415 ALA A CA 1
ATOM 3059 C C . ALA A 1 423 ? 145.394 130.804 165.561 1.00 40.79 415 ALA A C 1
ATOM 3060 O O . ALA A 1 423 ? 144.789 129.783 165.186 1.00 40.79 415 ALA A O 1
ATOM 3062 N N . PRO A 1 424 ? 146.487 130.698 166.329 1.00 38.49 416 PRO A N 1
ATOM 3063 C CA . PRO A 1 424 ? 146.896 129.373 166.822 1.00 38.49 416 PRO A CA 1
ATOM 3064 C C . PRO A 1 424 ? 145.897 128.742 167.773 1.00 38.49 416 PRO A C 1
ATOM 3065 O O . PRO A 1 424 ? 145.996 127.536 168.030 1.00 38.49 416 PRO A O 1
ATOM 3069 N N . LEU A 1 425 ? 144.947 129.510 168.302 1.00 39.51 417 LEU A N 1
ATOM 3070 C CA . LEU A 1 425 ? 143.885 128.959 169.133 1.00 39.51 417 LEU A CA 1
ATOM 3071 C C . LEU A 1 425 ? 142.663 128.557 168.324 1.00 39.51 417 LEU A C 1
ATOM 3072 O O . LEU A 1 425 ? 141.923 127.657 168.737 1.00 39.51 417 LEU A O 1
ATOM 3077 N N . LEU A 1 426 ? 142.434 129.206 167.182 1.00 40.75 418 LEU A N 1
ATOM 3078 C CA . LEU A 1 426 ? 141.293 128.860 166.345 1.00 40.75 418 LEU A CA 1
ATOM 3079 C C . LEU A 1 426 ? 141.606 127.686 165.427 1.00 40.75 418 LEU A C 1
ATOM 3080 O O . LEU A 1 426 ? 140.749 126.823 165.210 1.00 40.75 418 LEU A O 1
ATOM 3085 N N . VAL A 1 427 ? 142.824 127.630 164.879 1.00 40.26 419 VAL A N 1
ATOM 3086 C CA . VAL A 1 427 ? 143.187 126.503 164.029 1.00 40.26 419 VAL A CA 1
ATOM 3087 C C . VAL A 1 427 ? 143.364 125.225 164.832 1.00 40.26 419 VAL A C 1
ATOM 3088 O O . VAL A 1 427 ? 143.276 124.127 164.271 1.00 40.26 419 VAL A O 1
ATOM 3092 N N . GLY A 1 428 ? 143.609 125.333 166.134 1.00 42.02 420 GLY A N 1
ATOM 3093 C CA . GLY A 1 428 ? 143.759 124.161 166.971 1.00 42.02 420 GLY A CA 1
ATOM 3094 C C . GLY A 1 428 ? 142.612 123.995 167.943 1.00 42.02 420 GLY A C 1
ATOM 3095 O O . GLY A 1 428 ? 142.819 123.611 169.096 1.00 42.02 420 GLY A O 1
ATOM 3096 N N . ALA A 1 429 ? 141.393 124.281 167.488 1.00 43.24 421 ALA A N 1
ATOM 3097 C CA . ALA A 1 429 ? 140.208 124.157 168.323 1.00 43.24 421 ALA A CA 1
ATOM 3098 C C . ALA A 1 429 ? 139.502 122.821 168.166 1.00 43.24 421 ALA A C 1
ATOM 3099 O O . ALA A 1 429 ? 138.926 122.323 169.137 1.00 43.24 421 ALA A O 1
ATOM 3101 N N . ARG A 1 430 ? 139.546 122.218 166.978 1.00 47.39 422 ARG A N 1
ATOM 3102 C CA . ARG A 1 430 ? 138.929 120.909 166.798 1.00 47.39 422 ARG A CA 1
ATOM 3103 C C . ARG A 1 430 ? 139.662 119.839 167.598 1.00 47.39 422 ARG A C 1
ATOM 3104 O O . ARG A 1 430 ? 139.029 118.969 168.205 1.00 47.39 422 ARG A O 1
ATOM 3112 N N . ALA A 1 431 ? 140.995 119.891 167.623 1.00 46.02 423 ALA A N 1
ATOM 3113 C CA . ALA A 1 431 ? 141.748 118.913 168.401 1.00 46.02 423 ALA A CA 1
ATOM 3114 C C . ALA A 1 431 ? 141.536 119.101 169.899 1.00 46.02 423 ALA A C 1
ATOM 3115 O O . ALA A 1 431 ? 141.496 118.117 170.647 1.00 46.02 423 ALA A O 1
ATOM 3117 N N . ILE A 1 432 ? 141.383 120.344 170.356 1.00 46.15 424 ILE A N 1
ATOM 3118 C CA . ILE A 1 432 ? 141.088 120.561 171.768 1.00 46.15 424 ILE A CA 1
ATOM 3119 C C . ILE A 1 432 ? 139.678 120.086 172.093 1.00 46.15 424 ILE A C 1
ATOM 3120 O O . ILE A 1 432 ? 139.439 119.519 173.164 1.00 46.15 424 ILE A O 1
ATOM 3125 N N . GLY A 1 433 ? 138.728 120.278 171.178 1.00 48.98 425 GLY A N 1
ATOM 3126 C CA . GLY A 1 433 ? 137.419 119.680 171.366 1.00 48.98 425 GLY A CA 1
ATOM 3127 C C . GLY A 1 433 ? 137.484 118.166 171.423 1.00 48.98 425 GLY A C 1
ATOM 3128 O O . GLY A 1 433 ? 136.733 117.527 172.162 1.00 48.98 425 GLY A O 1
ATOM 3129 N N . ARG A 1 434 ? 138.395 117.574 170.650 1.00 51.71 426 ARG A N 1
ATOM 3130 C CA . ARG A 1 434 ? 138.545 116.124 170.659 1.00 51.71 426 ARG A CA 1
ATOM 3131 C C . ARG A 1 434 ? 139.155 115.629 171.964 1.00 51.71 426 ARG A C 1
ATOM 3132 O O . ARG A 1 434 ? 138.788 114.555 172.450 1.00 51.71 426 ARG A O 1
ATOM 3140 N N . VAL A 1 435 ? 140.080 116.395 172.551 1.00 50.62 427 VAL A N 1
ATOM 3141 C CA . VAL A 1 435 ? 140.623 116.011 173.855 1.00 50.62 427 VAL A CA 1
ATOM 3142 C C . VAL A 1 435 ? 139.701 116.394 175.000 1.00 50.62 427 VAL A C 1
ATOM 3143 O O . VAL A 1 435 ? 139.921 115.947 176.132 1.00 50.62 427 VAL A O 1
ATOM 3147 N N . VAL A 1 436 ? 138.684 117.210 174.742 1.00 52.45 428 VAL A N 1
ATOM 3148 C CA . VAL A 1 436 ? 137.673 117.524 175.751 1.00 52.45 428 VAL A CA 1
ATOM 3149 C C . VAL A 1 436 ? 136.565 116.480 175.770 1.00 52.45 428 VAL A C 1
ATOM 3150 O O . VAL A 1 436 ? 136.180 115.990 176.835 1.00 52.45 428 VAL A O 1
ATOM 3154 N N . THR A 1 437 ? 136.040 116.118 174.600 1.00 56.14 429 THR A N 1
ATOM 3155 C CA . THR A 1 437 ? 134.928 115.175 174.516 1.00 56.14 429 THR A CA 1
ATOM 3156 C C . THR A 1 437 ? 135.337 113.772 174.948 1.00 56.14 429 THR A C 1
ATOM 3157 O O . THR A 1 437 ? 134.491 112.878 175.042 1.00 56.14 429 THR A O 1
ATOM 3161 N N . ALA A 1 438 ? 136.626 113.565 175.209 1.00 58.96 430 ALA A N 1
ATOM 3162 C CA . ALA A 1 438 ? 137.087 112.316 175.797 1.00 58.96 430 ALA A CA 1
ATOM 3163 C C . ALA A 1 438 ? 136.932 112.296 177.311 1.00 58.96 430 ALA A C 1
ATOM 3164 O O . ALA A 1 438 ? 137.341 111.320 177.948 1.00 58.96 430 ALA A O 1
ATOM 3166 N N . ARG A 1 439 ? 136.356 113.346 177.894 1.00 62.58 431 ARG A N 1
ATOM 3167 C CA . ARG A 1 439 ? 136.114 113.417 179.326 1.00 62.58 431 ARG A CA 1
ATOM 3168 C C . ARG A 1 439 ? 134.641 113.574 179.673 1.00 62.58 431 ARG A C 1
ATOM 3169 O O . ARG A 1 439 ? 134.312 113.680 180.859 1.00 62.58 431 ARG A O 1
ATOM 3177 N N . ARG A 1 440 ? 133.750 113.609 178.677 1.00 66.25 432 ARG A N 1
ATOM 3178 C CA . ARG A 1 440 ? 132.326 113.766 178.954 1.00 66.25 432 ARG A CA 1
ATOM 3179 C C . ARG A 1 440 ? 131.805 112.664 179.866 1.00 66.25 432 ARG A C 1
ATOM 3180 O O . ARG A 1 440 ? 130.863 112.889 180.634 1.00 66.25 432 ARG A O 1
ATOM 3188 N N . ALA A 1 441 ? 132.400 111.473 179.799 1.00 68.17 433 ALA A N 1
ATOM 3189 C CA . ALA A 1 441 ? 132.018 110.398 180.707 1.00 68.17 433 ALA A CA 1
ATOM 3190 C C . ALA A 1 441 ? 132.682 110.564 182.069 1.00 68.17 433 ALA A C 1
ATOM 3191 O O . ALA A 1 441 ? 132.049 110.345 183.107 1.00 68.17 433 ALA A O 1
ATOM 3193 N N . GLY A 1 442 ? 133.954 110.952 182.081 1.00 68.35 434 GLY A N 1
ATOM 3194 C CA . GLY A 1 442 ? 134.697 111.078 183.318 1.00 68.35 434 GLY A CA 1
ATOM 3195 C C . GLY A 1 442 ? 134.253 112.227 184.200 1.00 68.35 434 GLY A C 1
ATOM 3196 O O . GLY A 1 442 ? 133.716 112.005 185.289 1.00 68.35 434 GLY A O 1
ATOM 3197 N N . THR A 1 443 ? 134.466 113.462 183.742 1.00 66.61 435 THR A N 1
ATOM 3198 C CA . THR A 1 443 ? 134.163 114.642 184.537 1.00 66.61 435 THR A CA 1
ATOM 3199 C C . THR A 1 443 ? 133.024 115.488 183.988 1.00 66.61 435 THR A C 1
ATOM 3200 O O . THR A 1 443 ? 132.278 116.071 184.782 1.00 66.61 435 THR A O 1
ATOM 3204 N N . GLY A 1 444 ? 132.864 115.573 182.672 1.00 65.57 436 GLY A N 1
ATOM 3205 C CA . GLY A 1 444 ? 131.806 116.381 182.099 1.00 65.57 436 GLY A CA 1
ATOM 3206 C C . GLY A 1 444 ? 132.325 117.503 181.226 1.00 65.57 436 GLY A C 1
ATOM 3207 O O . GLY A 1 444 ? 133.460 117.958 181.397 1.00 65.57 436 GLY A O 1
ATOM 3208 N N . ILE A 1 445 ? 131.500 117.960 180.281 1.00 63.76 437 ILE A N 1
ATOM 3209 C CA . ILE A 1 445 ? 131.906 119.043 179.387 1.00 63.76 437 ILE A CA 1
ATOM 3210 C C . ILE A 1 445 ? 131.832 120.406 180.054 1.00 63.76 437 ILE A C 1
ATOM 3211 O O . ILE A 1 445 ? 132.290 121.397 179.472 1.00 63.76 437 ILE A O 1
ATOM 3216 N N . LEU A 1 446 ? 131.281 120.484 181.264 1.00 63.24 438 LEU A N 1
ATOM 3217 C CA . LEU A 1 446 ? 131.207 121.748 181.987 1.00 63.24 438 LEU A CA 1
ATOM 3218 C C . LEU A 1 446 ? 132.427 121.977 182.868 1.00 63.24 438 LEU A C 1
ATOM 3219 O O . LEU A 1 446 ? 132.967 123.089 182.898 1.00 63.24 438 LEU A O 1
ATOM 3224 N N . ALA A 1 447 ? 132.878 120.944 183.580 1.00 61.49 439 ALA A N 1
ATOM 3225 C CA . ALA A 1 447 ? 134.043 121.071 184.447 1.00 61.49 439 ALA A CA 1
ATOM 3226 C C . ALA A 1 447 ? 135.346 121.201 183.671 1.00 61.49 439 ALA A C 1
ATOM 3227 O O . ALA A 1 447 ? 136.388 121.445 184.287 1.00 61.49 439 ALA A O 1
ATOM 3229 N N . SER A 1 448 ? 135.316 121.044 182.349 1.00 59.35 440 SER A N 1
ATOM 3230 C CA . SER A 1 448 ? 136.500 121.197 181.517 1.00 59.35 440 SER A CA 1
ATOM 3231 C C . SER A 1 448 ? 136.406 122.391 180.579 1.00 59.35 440 SER A C 1
ATOM 3232 O O . SER A 1 448 ? 137.384 122.697 179.889 1.00 59.35 440 SER A O 1
ATOM 3235 N N . LEU A 1 449 ? 135.260 123.069 180.532 1.00 57.27 441 LEU A N 1
ATOM 3236 C CA . LEU A 1 449 ? 135.109 124.296 179.766 1.00 57.27 441 LEU A CA 1
ATOM 3237 C C . LEU A 1 449 ? 134.877 125.522 180.635 1.00 57.27 441 LEU A C 1
ATOM 3238 O O . LEU A 1 449 ? 135.033 126.645 180.142 1.00 57.27 441 LEU A O 1
ATOM 3243 N N . ALA A 1 450 ? 134.510 125.345 181.900 1.00 57.27 442 ALA A N 1
ATOM 3244 C CA . ALA A 1 450 ? 134.392 126.472 182.815 1.00 57.27 442 ALA A CA 1
ATOM 3245 C C . ALA A 1 450 ? 135.759 127.090 183.101 1.00 57.27 442 ALA A C 1
ATOM 3246 O O . ALA A 1 450 ? 135.872 128.322 183.117 1.00 57.27 442 ALA A O 1
ATOM 3248 N N . PRO A 1 451 ? 136.819 126.303 183.337 1.00 55.26 443 PRO A N 1
ATOM 3249 C CA . PRO A 1 451 ? 138.149 126.923 183.439 1.00 55.26 443 PRO A CA 1
ATOM 3250 C C . PRO A 1 451 ? 138.620 127.539 182.135 1.00 55.26 443 PRO A C 1
ATOM 3251 O O . PRO A 1 451 ? 139.376 128.516 182.164 1.00 55.26 443 PRO A O 1
ATOM 3255 N N . LEU A 1 452 ? 138.199 126.997 180.990 1.00 52.79 444 LEU A N 1
ATOM 3256 C CA . LEU A 1 452 ? 138.549 127.589 179.707 1.00 52.79 444 LEU A CA 1
ATOM 3257 C C . LEU A 1 452 ? 137.721 128.826 179.392 1.00 52.79 444 LEU A C 1
ATOM 3258 O O . LEU A 1 452 ? 138.105 129.603 178.513 1.00 52.79 444 LEU A O 1
ATOM 3263 N N . ALA A 1 453 ? 136.602 129.024 180.085 1.00 53.39 445 ALA A N 1
ATOM 3264 C CA . ALA A 1 453 ? 135.781 130.214 179.908 1.00 53.39 445 ALA A CA 1
ATOM 3265 C C . ALA A 1 453 ? 136.098 131.306 180.916 1.00 53.39 445 ALA A C 1
ATOM 3266 O O . ALA A 1 453 ? 135.885 132.486 180.622 1.00 53.39 445 ALA A O 1
ATOM 3268 N N . ALA A 1 454 ? 136.600 130.941 182.097 1.00 54.19 446 ALA A N 1
ATOM 3269 C CA . ALA A 1 454 ? 137.030 131.943 183.062 1.00 54.19 446 ALA A CA 1
ATOM 3270 C C . ALA A 1 454 ? 138.361 132.570 182.678 1.00 54.19 446 ALA A C 1
ATOM 3271 O O . ALA A 1 454 ? 138.716 133.620 183.223 1.00 54.19 446 ALA A O 1
ATOM 3273 N N . SER A 1 455 ? 139.100 131.960 181.752 1.00 50.75 447 SER A N 1
ATOM 3274 C CA . SER A 1 455 ? 140.357 132.544 181.301 1.00 50.75 447 SER A CA 1
ATOM 3275 C C . SER A 1 455 ? 140.121 133.641 180.273 1.00 50.75 447 SER A C 1
ATOM 3276 O O . SER A 1 455 ? 140.850 134.637 180.245 1.00 50.75 447 SER A O 1
ATOM 3279 N N . VAL A 1 456 ? 139.108 133.474 179.419 1.00 50.44 448 VAL A N 1
ATOM 3280 C CA . VAL A 1 456 ? 138.743 134.516 178.468 1.00 50.44 448 VAL A CA 1
ATOM 3281 C C . VAL A 1 456 ? 138.233 135.759 179.183 1.00 50.44 448 VAL A C 1
ATOM 3282 O O . VAL A 1 456 ? 138.225 136.849 178.602 1.00 50.44 448 VAL A O 1
ATOM 3286 N N . ALA A 1 457 ? 137.814 135.625 180.443 1.00 51.88 449 ALA A N 1
ATOM 3287 C CA . ALA A 1 457 ? 137.269 136.734 181.215 1.00 51.88 449 ALA A CA 1
ATOM 3288 C C . ALA A 1 457 ? 138.332 137.475 182.014 1.00 51.88 449 ALA A C 1
ATOM 3289 O O . ALA A 1 457 ? 138.017 138.076 183.048 1.00 51.88 449 ALA A O 1
ATOM 3291 N N . VAL A 1 458 ? 139.589 137.442 181.571 1.00 49.97 450 VAL A N 1
ATOM 3292 C CA . VAL A 1 458 ? 140.638 138.240 182.197 1.00 49.97 450 VAL A CA 1
ATOM 3293 C C . VAL A 1 458 ? 140.875 139.544 181.446 1.00 49.97 450 VAL A C 1
ATOM 3294 O O . VAL A 1 458 ? 141.531 140.451 181.986 1.00 49.97 450 VAL A O 1
ATOM 3298 N N . VAL A 1 459 ? 140.346 139.679 180.227 1.00 48.92 451 VAL A N 1
ATOM 3299 C CA . VAL A 1 459 ? 140.415 140.958 179.531 1.00 48.92 451 VAL A CA 1
ATOM 3300 C C . VAL A 1 459 ? 139.636 142.018 180.288 1.00 48.92 451 VAL A C 1
ATOM 3301 O O . VAL A 1 459 ? 139.993 143.200 180.260 1.00 48.92 451 VAL A O 1
ATOM 3305 N N . PHE A 1 460 ? 138.571 141.622 180.987 1.00 49.64 452 PHE A N 1
ATOM 3306 C CA . PHE A 1 460 ? 137.784 142.589 181.739 1.00 49.64 452 PHE A CA 1
ATOM 3307 C C . PHE A 1 460 ? 138.532 143.122 182.953 1.00 49.64 452 PHE A C 1
ATOM 3308 O O . PHE A 1 460 ? 138.155 144.170 183.485 1.00 49.64 452 PHE A O 1
ATOM 3316 N N . VAL A 1 461 ? 139.575 142.429 183.401 1.00 48.77 453 VAL A N 1
ATOM 3317 C CA . VAL A 1 461 ? 140.442 142.970 184.439 1.00 48.77 453 VAL A CA 1
ATOM 3318 C C . VAL A 1 461 ? 141.640 143.694 183.832 1.00 48.77 453 VAL A C 1
ATOM 3319 O O . VAL A 1 461 ? 142.112 144.687 184.394 1.00 48.77 453 VAL A O 1
ATOM 3323 N N . ILE A 1 462 ? 142.131 143.228 182.683 1.00 45.77 454 ILE A N 1
ATOM 3324 C CA . ILE A 1 462 ? 143.273 143.876 182.045 1.00 45.77 454 ILE A CA 1
ATOM 3325 C C . ILE A 1 462 ? 142.890 145.261 181.533 1.00 45.77 454 ILE A C 1
ATOM 3326 O O . ILE A 1 462 ? 143.670 146.215 181.644 1.00 45.77 454 ILE A O 1
ATOM 3331 N N . ILE A 1 463 ? 141.686 145.402 180.982 1.00 44.79 455 ILE A N 1
ATOM 3332 C CA . ILE A 1 463 ? 141.268 146.671 180.396 1.00 44.79 455 ILE A CA 1
ATOM 3333 C C . ILE A 1 463 ? 140.725 147.610 181.465 1.00 44.79 455 ILE A C 1
ATOM 3334 O O . ILE A 1 463 ? 141.219 148.728 181.646 1.00 44.79 455 ILE A O 1
ATOM 3339 N N . PHE A 1 464 ? 139.701 147.170 182.188 1.00 45.91 456 PHE A N 1
ATOM 3340 C CA . PHE A 1 464 ? 139.007 148.019 183.155 1.00 45.91 456 PHE A CA 1
ATOM 3341 C C . PHE A 1 464 ? 139.596 147.844 184.553 1.00 45.91 456 PHE A C 1
ATOM 3342 O O . PHE A 1 464 ? 138.910 147.488 185.509 1.00 45.91 456 PHE A O 1
ATOM 3350 N N . ARG A 1 465 ? 140.897 148.109 184.666 1.00 46.08 457 ARG A N 1
ATOM 3351 C CA . ARG A 1 465 ? 141.551 148.123 185.966 1.00 46.08 457 ARG A CA 1
ATOM 3352 C C . ARG A 1 465 ? 141.729 149.526 186.522 1.00 46.08 457 ARG A C 1
ATOM 3353 O O . ARG A 1 465 ? 141.846 149.683 187.742 1.00 46.08 457 ARG A O 1
ATOM 3361 N N . ASP A 1 466 ? 141.748 150.539 185.664 1.00 47.32 458 ASP A N 1
ATOM 3362 C CA . ASP A 1 466 ? 141.781 151.934 186.079 1.00 47.32 458 ASP A CA 1
ATOM 3363 C C . ASP A 1 466 ? 140.557 152.714 185.631 1.00 47.32 458 ASP A C 1
ATOM 3364 O O . ASP A 1 466 ? 140.080 153.578 186.369 1.00 47.32 458 ASP A O 1
ATOM 3369 N N . GLN A 1 467 ? 140.030 152.423 184.444 1.00 45.02 459 GLN A N 1
ATOM 3370 C CA . GLN A 1 467 ? 138.941 153.184 183.858 1.00 45.02 459 GLN A CA 1
ATOM 3371 C C . GLN A 1 467 ? 137.683 152.330 183.751 1.00 45.02 459 GLN A C 1
ATOM 3372 O O . GLN A 1 467 ? 137.739 151.098 183.739 1.00 45.02 459 GLN A O 1
ATOM 3378 N N . THR A 1 468 ? 136.542 153.009 183.672 1.00 47.77 460 THR A N 1
ATOM 3379 C CA . THR A 1 468 ? 135.241 152.364 183.630 1.00 47.77 460 THR A CA 1
ATOM 3380 C C . THR A 1 468 ? 134.878 151.977 182.198 1.00 47.77 460 THR A C 1
ATOM 3381 O O . THR A 1 468 ? 135.704 152.011 181.285 1.00 47.77 460 THR A O 1
ATOM 3385 N N . LEU A 1 469 ? 133.614 151.591 182.001 1.00 46.95 461 LEU A N 1
ATOM 3386 C CA . LEU A 1 469 ? 133.142 151.241 180.665 1.00 46.95 461 LEU A CA 1
ATOM 3387 C C . LEU A 1 469 ? 132.775 152.487 179.867 1.00 46.95 461 LEU A C 1
ATOM 3388 O O . LEU A 1 469 ? 133.092 152.586 178.675 1.00 46.95 461 LEU A O 1
ATOM 3393 N N . ALA A 1 470 ? 132.107 153.446 180.510 1.00 46.76 462 ALA A N 1
ATOM 3394 C CA . ALA A 1 470 ? 131.740 154.697 179.860 1.00 46.76 462 ALA A CA 1
ATOM 3395 C C . ALA A 1 470 ? 132.950 155.525 179.457 1.00 46.76 462 ALA A C 1
ATOM 3396 O O . ALA A 1 470 ? 132.806 156.451 178.653 1.00 46.76 462 ALA A O 1
ATOM 3398 N N . THR A 1 471 ? 134.127 155.220 179.999 1.00 43.80 463 THR A N 1
ATOM 3399 C CA . THR A 1 471 ? 135.364 155.889 179.619 1.00 43.80 463 THR A CA 1
ATOM 3400 C C . THR A 1 471 ? 136.010 155.236 178.405 1.00 43.80 463 THR A C 1
ATOM 3401 O O . THR A 1 471 ? 136.437 155.934 177.478 1.00 43.80 463 THR A O 1
ATOM 3405 N N . VAL A 1 472 ? 136.077 153.904 178.388 1.00 42.00 464 VAL A N 1
ATOM 3406 C CA . VAL A 1 472 ? 136.626 153.200 177.235 1.00 42.00 464 VAL A CA 1
ATOM 3407 C C . VAL A 1 472 ? 135.748 153.420 176.009 1.00 42.00 464 VAL A C 1
ATOM 3408 O O . VAL A 1 472 ? 136.249 153.564 174.885 1.00 42.00 464 VAL A O 1
ATOM 3412 N N . ALA A 1 473 ? 134.428 153.461 176.205 1.00 42.62 465 ALA A N 1
ATOM 3413 C CA . ALA A 1 473 ? 133.527 153.726 175.089 1.00 42.62 465 ALA A CA 1
ATOM 3414 C C . ALA A 1 473 ? 133.807 155.090 174.473 1.00 42.62 465 ALA A C 1
ATOM 3415 O O . ALA A 1 473 ? 133.898 155.224 173.247 1.00 42.62 465 ALA A O 1
ATOM 3417 N N . GLU A 1 474 ? 133.970 156.114 175.313 1.00 44.63 466 GLU A N 1
ATOM 3418 C CA . GLU A 1 474 ? 134.242 157.451 174.799 1.00 44.63 466 GLU A CA 1
ATOM 3419 C C . GLU A 1 474 ? 135.615 157.525 174.144 1.00 44.63 466 GLU A C 1
ATOM 3420 O O . GLU A 1 474 ? 135.787 158.210 173.130 1.00 44.63 466 GLU A O 1
ATOM 3426 N N . SER A 1 475 ? 136.604 156.829 174.706 1.00 40.65 467 SER A N 1
ATOM 3427 C CA . SER A 1 475 ? 137.930 156.804 174.096 1.00 40.65 467 SER A CA 1
ATOM 3428 C C . SER A 1 475 ? 137.878 156.214 172.692 1.00 40.65 467 SER A C 1
ATOM 3429 O O . SER A 1 475 ? 138.445 156.776 171.745 1.00 40.65 467 SER A O 1
ATOM 3432 N N . VAL A 1 476 ? 137.195 155.078 172.538 1.00 39.79 468 VAL A N 1
ATOM 3433 C CA . VAL A 1 476 ? 137.095 154.450 171.224 1.00 39.79 468 VAL A CA 1
ATOM 3434 C C . VAL A 1 476 ? 136.292 155.327 170.271 1.00 39.79 468 VAL A C 1
ATOM 3435 O O . VAL A 1 476 ? 136.614 155.431 169.081 1.00 39.79 468 VAL A O 1
ATOM 3439 N N . ARG A 1 477 ? 135.251 155.993 170.778 1.00 40.52 469 ARG A N 1
ATOM 3440 C CA . ARG A 1 477 ? 134.466 156.880 169.929 1.00 40.52 469 ARG A CA 1
ATOM 3441 C C . ARG A 1 477 ? 135.308 158.039 169.412 1.00 40.52 469 ARG A C 1
ATOM 3442 O O . ARG A 1 477 ? 135.214 158.405 168.235 1.00 40.52 469 ARG A O 1
ATOM 3450 N N . ILE A 1 478 ? 136.135 158.633 170.277 1.00 39.18 470 ILE A N 1
ATOM 3451 C CA . ILE A 1 478 ? 137.011 159.719 169.841 1.00 39.18 470 ILE A CA 1
ATOM 3452 C C . ILE A 1 478 ? 138.005 159.212 168.808 1.00 39.18 470 ILE A C 1
ATOM 3453 O O . ILE A 1 478 ? 138.203 159.829 167.754 1.00 39.18 470 ILE A O 1
ATOM 3458 N N . LYS A 1 479 ? 138.648 158.077 169.095 1.00 38.44 471 LYS A N 1
ATOM 3459 C CA . LYS A 1 479 ? 139.641 157.542 168.171 1.00 38.44 471 LYS A CA 1
ATOM 3460 C C . LYS A 1 479 ? 139.033 157.155 166.831 1.00 38.44 471 LYS A C 1
ATOM 3461 O O . LYS A 1 479 ? 139.751 157.118 165.826 1.00 38.44 471 LYS A O 1
ATOM 3467 N N . TYR A 1 480 ? 137.733 156.865 166.790 1.00 40.40 472 TYR A N 1
ATOM 3468 C CA . TYR A 1 480 ? 137.088 156.576 165.513 1.00 40.40 472 TYR A CA 1
ATOM 3469 C C . TYR A 1 480 ? 136.675 157.846 164.779 1.00 40.40 472 TYR A C 1
ATOM 3470 O O . TYR A 1 480 ? 136.881 157.953 163.567 1.00 40.40 472 TYR A O 1
ATOM 3479 N N . VAL A 1 481 ? 136.087 158.815 165.486 1.00 38.87 473 VAL A N 1
ATOM 3480 C CA . VAL A 1 481 ? 135.568 159.991 164.794 1.00 38.87 473 VAL A CA 1
ATOM 3481 C C . VAL A 1 481 ? 136.692 160.935 164.389 1.00 38.87 473 VAL A C 1
ATOM 3482 O O . VAL A 1 481 ? 136.516 161.763 163.488 1.00 38.87 473 VAL A O 1
ATOM 3486 N N . VAL A 1 482 ? 137.856 160.838 165.029 1.00 38.54 474 VAL A N 1
ATOM 3487 C CA . VAL A 1 482 ? 138.939 161.780 164.778 1.00 38.54 474 VAL A CA 1
ATOM 3488 C C . VAL A 1 482 ? 140.052 161.201 163.915 1.00 38.54 474 VAL A C 1
ATOM 3489 O O . VAL A 1 482 ? 140.327 161.756 162.840 1.00 38.54 474 VAL A O 1
ATOM 3493 N N . GLY A 1 483 ? 140.688 160.111 164.330 1.00 41.57 475 GLY A N 1
ATOM 3494 C CA . GLY A 1 483 ? 141.916 159.666 163.718 1.00 41.57 475 GLY A CA 1
ATOM 3495 C C . GLY A 1 483 ? 141.728 158.982 162.382 1.00 41.57 475 GLY A C 1
ATOM 3496 O O . GLY A 1 483 ? 140.608 158.680 161.958 1.00 41.57 475 GLY A O 1
ATOM 3497 N N . PRO A 1 484 ? 142.836 158.727 161.689 1.00 43.03 476 PRO A N 1
ATOM 3498 C CA . PRO A 1 484 ? 142.780 158.084 160.370 1.00 43.03 476 PRO A CA 1
ATOM 3499 C C . PRO A 1 484 ? 142.563 156.585 160.498 1.00 43.03 476 PRO A C 1
ATOM 3500 O O . PRO A 1 484 ? 143.462 155.840 160.899 1.00 43.03 476 PRO A O 1
ATOM 3504 N N . THR A 1 485 ? 141.359 156.138 160.154 1.00 43.70 477 THR A N 1
ATOM 3505 C CA . THR A 1 485 ? 141.016 154.724 160.131 1.00 43.70 477 THR A CA 1
ATOM 3506 C C . THR A 1 485 ? 140.488 154.378 158.749 1.00 43.70 477 THR A C 1
ATOM 3507 O O . THR A 1 485 ? 139.618 155.078 158.222 1.00 43.70 477 THR A O 1
ATOM 3511 N N . ILE A 1 486 ? 141.011 153.306 158.165 1.00 44.89 478 ILE A N 1
ATOM 3512 C CA . ILE A 1 486 ? 140.598 152.902 156.825 1.00 44.89 478 ILE A CA 1
ATOM 3513 C C . ILE A 1 486 ? 139.725 151.656 156.932 1.00 44.89 478 ILE A C 1
ATOM 3514 O O . ILE A 1 486 ? 139.942 150.820 157.820 1.00 44.89 478 ILE A O 1
ATOM 3519 N N . PRO A 1 487 ? 138.719 151.506 156.071 1.00 44.80 479 PRO A N 1
ATOM 3520 C CA . PRO A 1 487 ? 137.755 150.411 156.243 1.00 44.80 479 PRO A CA 1
ATOM 3521 C C . PRO A 1 487 ? 138.339 149.038 155.958 1.00 44.80 479 PRO A C 1
ATOM 3522 O O . PRO A 1 487 ? 139.520 148.905 155.631 1.00 44.80 479 PRO A O 1
ATOM 3526 N N . TRP A 1 488 ? 137.502 148.006 156.081 1.00 45.20 480 TRP A N 1
ATOM 3527 C CA . TRP A 1 488 ? 137.970 146.641 155.874 1.00 45.20 480 TRP A CA 1
ATOM 3528 C C . TRP A 1 488 ? 138.140 146.312 154.396 1.00 45.20 480 TRP A C 1
ATOM 3529 O O . TRP A 1 488 ? 139.015 145.515 154.042 1.00 45.20 480 TRP A O 1
ATOM 3540 N N . TYR A 1 489 ? 137.322 146.903 153.522 1.00 44.99 481 TYR A N 1
ATOM 3541 C CA . TYR A 1 489 ? 137.400 146.574 152.103 1.00 44.99 481 TYR A CA 1
ATOM 3542 C C . TYR A 1 489 ? 138.623 147.174 151.427 1.00 44.99 481 TYR A C 1
ATOM 3543 O O . TYR A 1 489 ? 138.897 146.843 150.269 1.00 44.99 481 TYR A O 1
ATOM 3552 N N . GLN A 1 490 ? 139.356 148.044 152.115 1.00 45.53 482 GLN A N 1
ATOM 3553 C CA . GLN A 1 490 ? 140.618 148.557 151.602 1.00 45.53 482 GLN A CA 1
ATOM 3554 C C . GLN A 1 490 ? 141.823 147.862 152.217 1.00 45.53 482 GLN A C 1
ATOM 3555 O O . GLN A 1 490 ? 142.831 148.525 152.471 1.00 45.53 482 GLN A O 1
ATOM 3561 N N . GLU A 1 491 ? 141.735 146.556 152.482 1.00 47.37 483 GLU A N 1
ATOM 3562 C CA . GLU A 1 491 ? 142.827 145.856 153.149 1.00 47.37 483 GLU A CA 1
ATOM 3563 C C . GLU A 1 491 ? 144.070 145.787 152.274 1.00 47.37 483 GLU A C 1
ATOM 3564 O O . GLU A 1 491 ? 145.192 145.882 152.786 1.00 47.37 483 GLU A O 1
ATOM 3570 N N . PHE A 1 492 ? 143.898 145.625 150.959 1.00 45.93 484 PHE A N 1
ATOM 3571 C CA . PHE A 1 492 ? 145.038 145.603 150.048 1.00 45.93 484 PHE A CA 1
ATOM 3572 C C . PHE A 1 492 ? 145.902 146.851 150.168 1.00 45.93 484 PHE A C 1
ATOM 3573 O O . PHE A 1 492 ? 147.046 146.843 149.699 1.00 45.93 484 PHE A O 1
ATOM 3581 N N . LEU A 1 493 ? 145.388 147.912 150.791 1.00 46.35 485 LEU A N 1
ATOM 3582 C CA . LEU A 1 493 ? 146.190 149.107 151.007 1.00 46.35 485 LEU A CA 1
ATOM 3583 C C . LEU A 1 493 ? 147.413 148.812 151.864 1.00 46.35 485 LEU A C 1
ATOM 3584 O O . LEU A 1 493 ? 148.431 149.495 151.740 1.00 46.35 485 LEU A O 1
ATOM 3589 N N . ARG A 1 494 ? 147.346 147.783 152.713 1.00 45.04 486 ARG A N 1
ATOM 3590 C CA . ARG A 1 494 ? 148.509 147.404 153.509 1.00 45.04 486 ARG A CA 1
ATOM 3591 C C . ARG A 1 494 ? 149.629 146.866 152.627 1.00 45.04 486 ARG A C 1
ATOM 3592 O O . ARG A 1 494 ? 150.773 147.335 152.696 1.00 45.04 486 ARG A O 1
ATOM 3600 N N . TYR A 1 495 ? 149.318 145.879 151.784 1.00 45.49 487 TYR A N 1
ATOM 3601 C CA . TYR A 1 495 ? 150.311 145.348 150.859 1.00 45.49 487 TYR A CA 1
ATOM 3602 C C . TYR A 1 495 ? 150.743 146.380 149.830 1.00 45.49 487 TYR A C 1
ATOM 3603 O O . TYR A 1 495 ? 151.840 146.261 149.275 1.00 45.49 487 TYR A O 1
ATOM 3612 N N . TYR A 1 496 ? 149.909 147.385 149.562 1.00 46.92 488 TYR A N 1
ATOM 3613 C CA . TYR A 1 496 ? 150.348 148.492 148.720 1.00 46.92 488 TYR A CA 1
ATOM 3614 C C . TYR A 1 496 ? 151.384 149.341 149.444 1.00 46.92 488 TYR A C 1
ATOM 3615 O O . TYR A 1 496 ? 152.465 149.606 148.909 1.00 46.92 488 TYR A O 1
ATOM 3624 N N . PHE A 1 497 ? 151.063 149.778 150.666 1.00 45.50 489 PHE A N 1
ATOM 3625 C CA . PHE A 1 497 ? 152.010 150.526 151.489 1.00 45.50 489 PHE A CA 1
ATOM 3626 C C . PHE A 1 497 ? 153.338 149.798 151.611 1.00 45.50 489 PHE A C 1
ATOM 3627 O O . PHE A 1 497 ? 154.401 150.427 151.657 1.00 45.50 489 PHE A O 1
ATOM 3635 N N . LEU A 1 498 ? 153.296 148.466 151.676 1.00 45.16 490 LEU A N 1
ATOM 3636 C CA . LEU A 1 498 ? 154.531 147.698 151.794 1.00 45.16 490 LEU A CA 1
ATOM 3637 C C . LEU A 1 498 ? 155.424 147.892 150.576 1.00 45.16 490 LEU A C 1
ATOM 3638 O O . LEU A 1 498 ? 156.654 147.932 150.699 1.00 45.16 490 LEU A O 1
ATOM 3643 N N . THR A 1 499 ? 154.830 148.019 149.393 1.00 47.35 491 THR A N 1
ATOM 3644 C CA . THR A 1 499 ? 155.571 148.169 148.141 1.00 47.35 491 THR A CA 1
ATOM 3645 C C . THR A 1 499 ? 155.164 149.487 147.490 1.00 47.35 491 THR A C 1
ATOM 3646 O O . THR A 1 499 ? 154.270 149.529 146.644 1.00 47.35 491 THR A O 1
ATOM 3650 N N . VAL A 1 500 ? 155.842 150.564 147.877 1.00 50.45 492 VAL A N 1
ATOM 3651 C CA . VAL A 1 500 ? 155.651 151.882 147.285 1.00 50.45 492 VAL A CA 1
ATOM 3652 C C . VAL A 1 500 ? 156.998 152.372 146.776 1.00 50.45 492 VAL A C 1
ATOM 3653 O O . VAL A 1 500 ? 158.013 152.257 147.472 1.00 50.45 492 VAL A O 1
ATOM 3657 N N . GLU A 1 501 ? 157.006 152.914 145.562 1.00 54.60 493 GLU A N 1
ATOM 3658 C CA . GLU A 1 501 ? 158.236 153.433 144.983 1.00 54.60 493 GLU A CA 1
ATOM 3659 C C . GLU A 1 501 ? 158.724 154.642 145.774 1.00 54.60 493 GLU A C 1
ATOM 3660 O O . GLU A 1 501 ? 157.942 155.539 146.100 1.00 54.60 493 GLU A O 1
ATOM 3666 N N . ASP A 1 502 ? 160.021 154.650 146.092 1.00 59.13 494 ASP A N 1
ATOM 3667 C CA . ASP A 1 502 ? 160.669 155.777 146.765 1.00 59.13 494 ASP A CA 1
ATOM 3668 C C . ASP A 1 502 ? 160.042 156.046 148.133 1.00 59.13 494 ASP A C 1
ATOM 3669 O O . ASP A 1 502 ? 159.659 157.172 148.458 1.00 59.13 494 ASP A O 1
ATOM 3674 N N . SER A 1 503 ? 159.942 154.995 148.943 1.00 55.28 495 SER A N 1
ATOM 3675 C CA . SER A 1 503 ? 159.367 155.096 150.275 1.00 55.28 495 SER A CA 1
ATOM 3676 C C . SER A 1 503 ? 160.276 154.411 151.285 1.00 55.28 495 SER A C 1
ATOM 3677 O O . SER A 1 503 ? 161.019 153.485 150.950 1.00 55.28 495 SER A O 1
ATOM 3680 N N . VAL A 1 504 ? 160.208 154.880 152.530 1.00 51.25 496 VAL A N 1
ATOM 3681 C CA . VAL A 1 504 ? 160.961 154.292 153.631 1.00 51.25 496 VAL A CA 1
ATOM 3682 C C . VAL A 1 504 ? 160.084 153.469 154.554 1.00 51.25 496 VAL A C 1
ATOM 3683 O O . VAL A 1 504 ? 160.611 152.805 155.459 1.00 51.25 496 VAL A O 1
ATOM 3687 N N . ASP A 1 505 ? 158.764 153.487 154.363 1.00 51.75 497 ASP A N 1
ATOM 3688 C CA . ASP A 1 505 ? 157.908 152.559 155.094 1.00 51.75 497 ASP A CA 1
ATOM 3689 C C . ASP A 1 505 ? 158.153 151.132 154.629 1.00 51.75 497 ASP A C 1
ATOM 3690 O O . ASP A 1 505 ? 158.413 150.238 155.442 1.00 51.75 497 ASP A O 1
ATOM 3695 N N . GLY A 1 506 ? 158.060 150.896 153.325 1.00 49.54 498 GLY A N 1
ATOM 3696 C CA . GLY A 1 506 ? 158.506 149.639 152.768 1.00 49.54 498 GLY A CA 1
ATOM 3697 C C . GLY A 1 506 ? 159.883 149.760 152.150 1.00 49.54 498 GLY A C 1
ATOM 3698 O O . GLY A 1 506 ? 160.022 150.206 151.008 1.00 49.54 498 GLY A O 1
ATOM 3699 N N . SER A 1 507 ? 160.908 149.364 152.895 1.00 47.58 499 SER A N 1
ATOM 3700 C CA . SER A 1 507 ? 162.267 149.331 152.375 1.00 47.58 499 SER A CA 1
ATOM 3701 C C . SER A 1 507 ? 162.448 148.039 151.585 1.00 47.58 499 SER A C 1
ATOM 3702 O O . SER A 1 507 ? 161.501 147.280 151.372 1.00 47.58 499 SER A O 1
ATOM 3705 N N . LEU A 1 508 ? 163.672 147.763 151.139 1.00 46.34 500 LEU A N 1
ATOM 3706 C CA . LEU A 1 508 ? 163.930 146.457 150.553 1.00 46.34 500 LEU A CA 1
ATOM 3707 C C . LEU A 1 508 ? 164.041 145.386 151.628 1.00 46.34 500 LEU A C 1
ATOM 3708 O O . LEU A 1 508 ? 163.590 144.253 151.423 1.00 46.34 500 LEU A O 1
ATOM 3713 N N . THR A 1 509 ? 164.607 145.738 152.784 1.00 45.65 501 THR A N 1
ATOM 3714 C CA . THR A 1 509 ? 164.700 144.803 153.895 1.00 45.65 501 THR A CA 1
ATOM 3715 C C . THR A 1 509 ? 163.335 144.442 154.460 1.00 45.65 501 THR A C 1
ATOM 3716 O O . THR A 1 509 ? 163.191 143.376 155.067 1.00 45.65 501 THR A O 1
ATOM 3720 N N . ARG A 1 510 ? 162.332 145.301 154.278 1.00 45.43 502 ARG A N 1
ATOM 3721 C CA . ARG A 1 510 ? 160.982 144.998 154.735 1.00 45.43 502 ARG A CA 1
ATOM 3722 C C . ARG A 1 510 ? 160.156 144.282 153.680 1.00 45.43 502 ARG A C 1
ATOM 3723 O O . ARG A 1 510 ? 159.303 143.458 154.030 1.00 45.43 502 ARG A O 1
ATOM 3731 N N . ARG A 1 511 ? 160.376 144.582 152.399 1.00 45.81 503 ARG A N 1
ATOM 3732 C CA . ARG A 1 511 ? 159.718 143.816 151.346 1.00 45.81 503 ARG A CA 1
ATOM 3733 C C . ARG A 1 511 ? 160.215 142.378 151.326 1.00 45.81 503 ARG A C 1
ATOM 3734 O O . ARG A 1 511 ? 159.429 141.449 151.108 1.00 45.81 503 ARG A O 1
ATOM 3742 N N . PHE A 1 512 ? 161.518 142.182 151.539 1.00 46.29 504 PHE A N 1
ATOM 3743 C CA . PHE A 1 512 ? 162.090 140.842 151.459 1.00 46.29 504 PHE A CA 1
ATOM 3744 C C . PHE A 1 512 ? 161.469 139.916 152.494 1.00 46.29 504 PHE A C 1
ATOM 3745 O O . PHE A 1 512 ? 161.110 138.775 152.185 1.00 46.29 504 PHE A O 1
ATOM 3753 N N . ALA A 1 513 ? 161.337 140.392 153.735 1.00 44.64 505 ALA A N 1
ATOM 3754 C CA . ALA A 1 513 ? 160.788 139.554 154.796 1.00 44.64 505 ALA A CA 1
ATOM 3755 C C . ALA A 1 513 ? 159.385 139.068 154.465 1.00 44.64 505 ALA A C 1
ATOM 3756 O O . ALA A 1 513 ? 159.109 137.865 154.552 1.00 44.64 505 ALA A O 1
ATOM 3758 N N . VAL A 1 514 ? 158.497 139.973 154.067 1.00 44.18 506 VAL A N 1
ATOM 3759 C CA . VAL A 1 514 ? 157.115 139.606 153.783 1.00 44.18 506 VAL A CA 1
ATOM 3760 C C . VAL A 1 514 ? 157.014 138.741 152.534 1.00 44.18 506 VAL A C 1
ATOM 3761 O O . VAL A 1 514 ? 156.234 137.785 152.499 1.00 44.18 506 VAL A O 1
ATOM 3765 N N . LEU A 1 515 ? 157.790 139.051 151.490 1.00 44.55 507 LEU A N 1
ATOM 3766 C CA . LEU A 1 515 ? 157.742 138.233 150.284 1.00 44.55 507 LEU A CA 1
ATOM 3767 C C . LEU A 1 515 ? 158.235 136.819 150.558 1.00 44.55 507 LEU A C 1
ATOM 3768 O O . LEU A 1 515 ? 157.664 135.849 150.051 1.00 44.55 507 LEU A O 1
ATOM 3773 N N . VAL A 1 516 ? 159.275 136.677 151.381 1.00 44.62 508 VAL A N 1
ATOM 3774 C CA . VAL A 1 516 ? 159.769 135.345 151.713 1.00 44.62 508 VAL A CA 1
ATOM 3775 C C . VAL A 1 516 ? 158.773 134.609 152.600 1.00 44.62 508 VAL A C 1
ATOM 3776 O O . VAL A 1 516 ? 158.587 133.394 152.466 1.00 44.62 508 VAL A O 1
ATOM 3780 N N . LEU A 1 517 ? 158.108 135.325 153.510 1.00 44.38 509 LEU A N 1
ATOM 3781 C CA . LEU A 1 517 ? 157.081 134.689 154.331 1.00 44.38 509 LEU A CA 1
ATOM 3782 C C . LEU A 1 517 ? 155.951 134.148 153.464 1.00 44.38 509 LEU A C 1
ATOM 3783 O O . LEU A 1 517 ? 155.507 133.006 153.640 1.00 44.38 509 LEU A O 1
ATOM 3788 N N . LEU A 1 518 ? 155.482 134.954 152.509 1.00 44.35 510 LEU A N 1
ATOM 3789 C CA . LEU A 1 518 ? 154.407 134.507 151.628 1.00 44.35 510 LEU A CA 1
ATOM 3790 C C . LEU A 1 518 ? 154.864 133.364 150.731 1.00 44.35 510 LEU A C 1
ATOM 3791 O O . LEU A 1 518 ? 154.103 132.421 150.486 1.00 44.35 510 LEU A O 1
ATOM 3796 N N . LEU A 1 519 ? 156.102 133.427 150.236 1.00 44.44 511 LEU A N 1
ATOM 3797 C CA . LEU A 1 519 ? 156.640 132.337 149.429 1.00 44.44 511 LEU A CA 1
ATOM 3798 C C . LEU A 1 519 ? 156.665 131.036 150.216 1.00 44.44 511 LEU A C 1
ATOM 3799 O O . LEU A 1 519 ? 156.193 130.000 149.737 1.00 44.44 511 LEU A O 1
ATOM 3804 N N . CYS A 1 520 ? 157.222 131.071 151.428 1.00 46.92 512 CYS A N 1
ATOM 3805 C CA . CYS A 1 520 ? 157.279 129.873 152.254 1.00 46.92 512 CYS A CA 1
ATOM 3806 C C . CYS A 1 520 ? 155.889 129.339 152.562 1.00 46.92 512 CYS A C 1
ATOM 3807 O O . CYS A 1 520 ? 155.654 128.131 152.455 1.00 46.92 512 CYS A O 1
ATOM 3810 N N . LEU A 1 521 ? 154.954 130.218 152.926 1.00 46.29 513 LEU A N 1
ATOM 3811 C CA . LEU A 1 521 ? 153.602 129.778 153.251 1.00 46.29 513 LEU A CA 1
ATOM 3812 C C . LEU A 1 521 ? 152.925 129.114 152.055 1.00 46.29 513 LEU A C 1
ATOM 3813 O O . LEU A 1 521 ? 152.438 127.981 152.160 1.00 46.29 513 LEU A O 1
ATOM 3818 N N . PHE A 1 522 ? 152.887 129.801 150.912 1.00 47.43 514 PHE A N 1
ATOM 3819 C CA . PHE A 1 522 ? 152.192 129.283 149.741 1.00 47.43 514 PHE A CA 1
ATOM 3820 C C . PHE A 1 522 ? 152.959 128.179 149.029 1.00 47.43 514 PHE A C 1
ATOM 3821 O O . PHE A 1 522 ? 152.398 127.545 148.130 1.00 47.43 514 PHE A O 1
ATOM 3829 N N . GLY A 1 523 ? 154.215 127.936 149.391 1.00 47.95 515 GLY A N 1
ATOM 3830 C CA . GLY A 1 523 ? 154.922 126.785 148.874 1.00 47.95 515 GLY A CA 1
ATOM 3831 C C . GLY A 1 523 ? 154.692 125.572 149.746 1.00 47.95 515 GLY A C 1
ATOM 3832 O O . GLY A 1 523 ? 154.495 124.464 149.240 1.00 47.95 515 GLY A O 1
ATOM 3833 N N . LEU A 1 524 ? 154.690 125.775 151.064 1.00 47.85 516 LEU A N 1
ATOM 3834 C CA . LEU A 1 524 ? 154.415 124.673 151.975 1.00 47.85 516 LEU A CA 1
ATOM 3835 C C . LEU A 1 524 ? 152.978 124.191 151.836 1.00 47.85 516 LEU A C 1
ATOM 3836 O O . LEU A 1 524 ? 152.715 122.986 151.899 1.00 47.85 516 LEU A O 1
ATOM 3841 N N . ILE A 1 525 ? 152.035 125.113 151.628 1.00 47.15 517 ILE A N 1
ATOM 3842 C CA . ILE A 1 525 ? 150.647 124.705 151.427 1.00 47.15 517 ILE A CA 1
ATOM 3843 C C . ILE A 1 525 ? 150.509 123.909 150.135 1.00 47.15 517 ILE A C 1
ATOM 3844 O O . ILE A 1 525 ? 149.814 122.886 150.088 1.00 47.15 517 ILE A O 1
ATOM 3849 N N . MET A 1 526 ? 151.183 124.352 149.071 1.00 48.86 518 MET A N 1
ATOM 3850 C CA . MET A 1 526 ? 151.126 123.625 147.807 1.00 48.86 518 MET A CA 1
ATOM 3851 C C . MET A 1 526 ? 151.757 122.245 147.930 1.00 48.86 518 MET A C 1
ATOM 3852 O O . MET A 1 526 ? 151.271 121.279 147.335 1.00 48.86 518 MET A O 1
ATOM 3857 N N . VAL A 1 527 ? 152.848 122.132 148.690 1.00 47.60 519 VAL A N 1
ATOM 3858 C CA . VAL A 1 527 ? 153.484 120.831 148.866 1.00 47.60 519 VAL A CA 1
ATOM 3859 C C . VAL A 1 527 ? 152.618 119.918 149.724 1.00 47.60 519 VAL A C 1
ATOM 3860 O O . VAL A 1 527 ? 152.567 118.704 149.496 1.00 47.60 519 VAL A O 1
ATOM 3864 N N . LEU A 1 528 ? 151.905 120.478 150.702 1.00 46.52 520 LEU A N 1
ATOM 3865 C CA . LEU A 1 528 ? 151.037 119.665 151.545 1.00 46.52 520 LEU A CA 1
ATOM 3866 C C . LEU A 1 528 ? 149.763 119.250 150.823 1.00 46.52 520 LEU A C 1
ATOM 3867 O O . LEU A 1 528 ? 149.158 118.234 151.180 1.00 46.52 520 LEU A O 1
ATOM 3872 N N . LEU A 1 529 ? 149.332 120.023 149.825 1.00 46.13 521 LEU A N 1
ATOM 3873 C CA . LEU A 1 529 ? 148.182 119.617 149.023 1.00 46.13 521 LEU A CA 1
ATOM 3874 C C . LEU A 1 529 ? 148.583 118.616 147.946 1.00 46.13 521 LEU A C 1
ATOM 3875 O O . LEU A 1 529 ? 148.008 117.524 147.860 1.00 46.13 521 LEU A O 1
ATOM 3880 N N . ARG A 1 530 ? 149.560 118.975 147.113 1.00 51.13 522 ARG A N 1
ATOM 3881 C CA . ARG A 1 530 ? 150.033 118.126 146.027 1.00 51.13 522 ARG A CA 1
ATOM 3882 C C . ARG A 1 530 ? 150.509 116.778 146.550 1.00 51.13 522 ARG A C 1
ATOM 3883 O O . ARG A 1 530 ? 149.930 115.739 146.220 1.00 51.13 522 ARG A O 1
ATOM 3891 N N . ARG A 1 531 ? 151.557 116.786 147.367 1.00 54.25 523 ARG A N 1
ATOM 3892 C CA . ARG A 1 531 ? 151.982 115.582 148.064 1.00 54.25 523 ARG A CA 1
ATOM 3893 C C . ARG A 1 531 ? 151.216 115.455 149.371 1.00 54.25 523 ARG A C 1
ATOM 3894 O O . ARG A 1 531 ? 150.930 116.452 150.038 1.00 54.25 523 ARG A O 1
ATOM 3902 N N . GLY A 1 532 ? 150.879 114.218 149.737 1.00 55.72 524 GLY A N 1
ATOM 3903 C CA . GLY A 1 532 ? 150.094 113.996 150.938 1.00 55.72 524 GLY A CA 1
ATOM 3904 C C . GLY A 1 532 ? 150.750 114.493 152.208 1.00 55.72 524 GLY A C 1
ATOM 3905 O O . GLY A 1 532 ? 150.048 114.818 153.172 1.00 55.72 524 GLY A O 1
ATOM 3906 N N . ARG A 1 533 ? 152.076 114.569 152.232 1.00 59.53 525 ARG A N 1
ATOM 3907 C CA . ARG A 1 533 ? 152.812 114.913 153.439 1.00 59.53 525 ARG A CA 1
ATOM 3908 C C . ARG A 1 533 ? 154.215 115.352 153.042 1.00 59.53 525 ARG A C 1
ATOM 3909 O O . ARG A 1 533 ? 154.583 115.338 151.864 1.00 59.53 525 ARG A O 1
ATOM 3917 N N . VAL A 1 534 ? 154.996 115.747 154.040 1.00 56.98 526 VAL A N 1
ATOM 3918 C CA . VAL A 1 534 ? 156.413 116.046 153.885 1.00 56.98 526 VAL A CA 1
ATOM 3919 C C . VAL A 1 534 ? 157.188 114.997 154.680 1.00 56.98 526 VAL A C 1
ATOM 3920 O O . VAL A 1 534 ? 157.062 114.940 155.911 1.00 56.98 526 VAL A O 1
ATOM 3924 N N . PRO A 1 535 ? 157.982 114.145 154.031 1.00 57.44 527 PRO A N 1
ATOM 3925 C CA . PRO A 1 535 ? 158.659 113.066 154.765 1.00 57.44 527 PRO A CA 1
ATOM 3926 C C . PRO A 1 535 ? 159.716 113.620 155.709 1.00 57.44 527 PRO A C 1
ATOM 3927 O O . PRO A 1 535 ? 160.523 114.471 155.332 1.00 57.44 527 PRO A O 1
ATOM 3931 N N . GLY A 1 536 ? 159.701 113.127 156.945 1.00 53.88 528 GLY A N 1
ATOM 3932 C CA . GLY A 1 536 ? 160.625 113.589 157.960 1.00 53.88 528 GLY A CA 1
ATOM 3933 C C . GLY A 1 536 ? 159.954 114.469 158.993 1.00 53.88 528 GLY A C 1
ATOM 3934 O O . GLY A 1 536 ? 160.222 114.351 160.192 1.00 53.88 528 GLY A O 1
ATOM 3935 N N . ALA A 1 537 ? 159.076 115.355 158.536 1.00 49.91 529 ALA A N 1
ATOM 3936 C CA . ALA A 1 537 ? 158.317 116.238 159.408 1.00 49.91 529 ALA A CA 1
ATOM 3937 C C . ALA A 1 537 ? 156.905 115.695 159.572 1.00 49.91 529 ALA A C 1
ATOM 3938 O O . ALA A 1 537 ? 156.214 115.445 158.580 1.00 49.91 529 ALA A O 1
ATOM 3940 N N . VAL A 1 538 ? 156.481 115.510 160.824 1.00 46.70 530 VAL A N 1
ATOM 3941 C CA . VAL A 1 538 ? 155.137 115.008 161.079 1.00 46.70 530 VAL A CA 1
ATOM 3942 C C . VAL A 1 538 ? 154.114 116.007 160.558 1.00 46.70 530 VAL A C 1
ATOM 3943 O O . VAL A 1 538 ? 154.279 117.228 160.687 1.00 46.70 530 VAL A O 1
ATOM 3947 N N . SER A 1 539 ? 153.062 115.490 159.929 1.00 47.57 531 SER A N 1
ATOM 3948 C CA . SER A 1 539 ? 152.093 116.316 159.221 1.00 47.57 531 SER A CA 1
ATOM 3949 C C . SER A 1 539 ? 150.982 116.846 160.114 1.00 47.57 531 SER A C 1
ATOM 3950 O O . SER A 1 539 ? 150.097 117.550 159.620 1.00 47.57 531 SER A O 1
ATOM 3953 N N . GLY A 1 540 ? 150.998 116.529 161.405 1.00 46.41 532 GLY A N 1
ATOM 3954 C CA . GLY A 1 540 ? 149.999 117.038 162.311 1.00 46.41 532 GLY A CA 1
ATOM 3955 C C . GLY A 1 540 ? 150.161 118.522 162.568 1.00 46.41 532 GLY A C 1
ATOM 3956 O O . GLY A 1 540 ? 149.343 119.343 162.141 1.00 46.41 532 GLY A O 1
ATOM 3957 N N . PRO A 1 541 ? 151.233 118.899 163.271 1.00 43.96 533 PRO A N 1
ATOM 3958 C CA . PRO A 1 541 ? 151.469 120.326 163.532 1.00 43.96 533 PRO A CA 1
ATOM 3959 C C . PRO A 1 541 ? 151.951 121.097 162.322 1.00 43.96 533 PRO A C 1
ATOM 3960 O O . PRO A 1 541 ? 151.880 122.332 162.331 1.00 43.96 533 PRO A O 1
ATOM 3964 N N . LEU A 1 542 ? 152.448 120.422 161.284 1.00 44.91 534 LEU A N 1
ATOM 3965 C CA . LEU A 1 542 ? 152.856 121.122 160.074 1.00 44.91 534 LEU A CA 1
ATOM 3966 C C . LEU A 1 542 ? 151.676 121.762 159.360 1.00 44.91 534 LEU A C 1
ATOM 3967 O O . LEU A 1 542 ? 151.862 122.745 158.634 1.00 44.91 534 LEU A O 1
ATOM 3972 N N . TRP A 1 543 ? 150.468 121.234 159.556 1.00 43.30 535 TRP A N 1
ATOM 3973 C CA . TRP A 1 543 ? 149.278 121.850 158.983 1.00 43.30 535 TRP A CA 1
ATOM 3974 C C . TRP A 1 543 ? 148.808 123.025 159.829 1.00 43.30 535 TRP A C 1
ATOM 3975 O O . TRP A 1 543 ? 148.371 124.048 159.291 1.00 43.30 535 TRP A O 1
ATOM 3986 N N . ARG A 1 544 ? 148.905 122.901 161.154 1.00 42.72 536 ARG A N 1
ATOM 3987 C CA . ARG A 1 544 ? 148.486 123.988 162.030 1.00 42.72 536 ARG A CA 1
ATOM 3988 C C . ARG A 1 544 ? 149.450 125.163 161.967 1.00 42.72 536 ARG A C 1
ATOM 3989 O O . ARG A 1 544 ? 149.035 126.309 162.165 1.00 42.72 536 ARG A O 1
ATOM 3997 N N . LEU A 1 545 ? 150.726 124.911 161.663 1.00 43.20 537 LEU A N 1
ATOM 3998 C CA . LEU A 1 545 ? 151.675 126.012 161.532 1.00 43.20 537 LEU A CA 1
ATOM 3999 C C . LEU A 1 545 ? 151.357 126.890 160.328 1.00 43.20 537 LEU A C 1
ATOM 4000 O O . LEU A 1 545 ? 151.616 128.098 160.359 1.00 43.20 537 LEU A O 1
ATOM 4005 N N . CYS A 1 546 ? 150.801 126.309 159.266 1.00 44.49 538 CYS A N 1
ATOM 4006 C CA . CYS A 1 546 ? 150.355 127.089 158.119 1.00 44.49 538 CYS A CA 1
ATOM 4007 C C . CYS A 1 546 ? 148.964 127.667 158.324 1.00 44.49 538 CYS A C 1
ATOM 4008 O O . CYS A 1 546 ? 148.685 128.781 157.859 1.00 44.49 538 CYS A O 1
ATOM 4011 N N . GLY A 1 547 ? 148.089 126.930 159.010 1.00 43.89 539 GLY A N 1
ATOM 4012 C CA . GLY A 1 547 ? 146.786 127.474 159.343 1.00 43.89 539 GLY A CA 1
ATOM 4013 C C . GLY A 1 547 ? 146.882 128.713 160.209 1.00 43.89 539 GLY A C 1
ATOM 4014 O O . GLY A 1 547 ? 146.125 129.667 160.026 1.00 43.89 539 GLY A O 1
ATOM 4015 N N . SER A 1 548 ? 147.817 128.719 161.162 1.00 42.25 540 SER A N 1
ATOM 4016 C CA . SER A 1 548 ? 148.001 129.886 162.016 1.00 42.25 540 SER A CA 1
ATOM 4017 C C . SER A 1 548 ? 148.383 131.109 161.194 1.00 42.25 540 SER A C 1
ATOM 4018 O O . SER A 1 548 ? 147.815 132.192 161.369 1.00 42.25 540 SER A O 1
ATOM 4021 N N . THR A 1 549 ? 149.331 130.949 160.269 1.00 42.92 541 THR A N 1
ATOM 4022 C CA . THR A 1 549 ? 149.766 132.078 159.454 1.00 42.92 541 THR A CA 1
ATOM 4023 C C . THR A 1 549 ? 148.656 132.554 158.527 1.00 42.92 541 THR A C 1
ATOM 4024 O O . THR A 1 549 ? 148.461 133.763 158.354 1.00 42.92 541 THR A O 1
ATOM 4028 N N . ALA A 1 550 ? 147.910 131.621 157.928 1.00 43.22 542 ALA A N 1
ATOM 4029 C CA . ALA A 1 550 ? 146.828 132.018 157.032 1.00 43.22 542 ALA A CA 1
ATOM 4030 C C . ALA A 1 550 ? 145.720 132.742 157.787 1.00 43.22 542 ALA A C 1
ATOM 4031 O O . ALA A 1 550 ? 145.236 133.790 157.341 1.00 43.22 542 ALA A O 1
ATOM 4033 N N . ILE A 1 551 ? 145.309 132.208 158.940 1.00 42.49 543 ILE A N 1
ATOM 4034 C CA . ILE A 1 551 ? 144.261 132.853 159.719 1.00 42.49 543 ILE A CA 1
ATOM 4035 C C . ILE A 1 551 ? 144.745 134.182 160.281 1.00 42.49 543 ILE A C 1
ATOM 4036 O O . ILE A 1 551 ? 143.952 135.109 160.451 1.00 42.49 543 ILE A O 1
ATOM 4041 N N . GLY A 1 552 ? 146.044 134.323 160.549 1.00 41.95 544 GLY A N 1
ATOM 4042 C CA . GLY A 1 552 ? 146.555 135.619 160.966 1.00 41.95 544 GLY A CA 1
ATOM 4043 C C . GLY A 1 552 ? 146.499 136.644 159.850 1.00 41.95 544 GLY A C 1
ATOM 4044 O O . GLY A 1 552 ? 146.052 137.779 160.048 1.00 41.95 544 GLY A O 1
ATOM 4045 N N . LEU A 1 553 ? 146.952 136.255 158.655 1.00 41.86 545 LEU A N 1
ATOM 4046 C CA . LEU A 1 553 ? 146.885 137.159 157.513 1.00 41.86 545 LEU A CA 1
ATOM 4047 C C . LEU A 1 553 ? 145.445 137.505 157.154 1.00 41.86 545 LEU A C 1
ATOM 4048 O O . LEU A 1 553 ? 145.189 138.560 156.565 1.00 41.86 545 LEU A O 1
ATOM 4053 N N . LEU A 1 554 ? 144.497 136.630 157.492 1.00 41.66 546 LEU A N 1
ATOM 4054 C CA . LEU A 1 554 ? 143.092 136.946 157.256 1.00 41.66 546 LEU A CA 1
ATOM 4055 C C . LEU A 1 554 ? 142.529 137.860 158.340 1.00 41.66 546 LEU A C 1
ATOM 4056 O O . LEU A 1 554 ? 141.835 138.834 158.033 1.00 41.66 546 LEU A O 1
ATOM 4061 N N . LEU A 1 555 ? 142.811 137.561 159.611 1.00 42.38 547 LEU A N 1
ATOM 4062 C CA . LEU A 1 555 ? 142.366 138.403 160.715 1.00 42.38 547 LEU A CA 1
ATOM 4063 C C . LEU A 1 555 ? 142.974 139.796 160.659 1.00 42.38 547 LEU A C 1
ATOM 4064 O O . LEU A 1 555 ? 142.431 140.720 161.274 1.00 42.38 547 LEU A O 1
ATOM 4069 N N . LEU A 1 556 ? 144.083 139.969 159.947 1.00 43.49 548 LEU A N 1
ATOM 4070 C CA . LEU A 1 556 ? 144.638 141.315 159.802 1.00 43.49 548 LEU A CA 1
ATOM 4071 C C . LEU A 1 556 ? 143.751 142.244 158.970 1.00 43.49 548 LEU A C 1
ATOM 4072 O O . LEU A 1 556 ? 144.153 143.384 158.712 1.00 43.49 548 LEU A O 1
ATOM 4077 N N . ILE A 1 557 ? 142.571 141.790 158.546 1.00 43.83 549 ILE A N 1
ATOM 4078 C CA . ILE A 1 557 ? 141.649 142.642 157.804 1.00 43.83 549 ILE A CA 1
ATOM 4079 C C . ILE A 1 557 ? 140.932 143.608 158.740 1.00 43.83 549 ILE A C 1
ATOM 4080 O O . ILE A 1 557 ? 140.689 144.768 158.389 1.00 43.83 549 ILE A O 1
ATOM 4085 N N . LEU A 1 558 ? 140.607 143.156 159.953 1.00 44.15 550 LEU A N 1
ATOM 4086 C CA . LEU A 1 558 ? 139.748 143.916 160.852 1.00 44.15 550 LEU A CA 1
ATOM 4087 C C . LEU A 1 558 ? 140.445 145.105 161.502 1.00 44.15 550 LEU A C 1
ATOM 4088 O O . LEU A 1 558 ? 139.758 145.981 162.038 1.00 44.15 550 LEU A O 1
ATOM 4093 N N . THR A 1 559 ? 141.773 145.158 161.478 1.00 44.66 551 THR A N 1
ATOM 4094 C CA . THR A 1 559 ? 142.481 146.225 162.170 1.00 44.66 551 THR A CA 1
ATOM 4095 C C . THR A 1 559 ? 142.164 147.577 161.534 1.00 44.66 551 THR A C 1
ATOM 4096 O O . THR A 1 559 ? 142.053 147.678 160.308 1.00 44.66 551 THR A O 1
ATOM 4100 N N . PRO A 1 560 ? 142.006 148.632 162.340 1.00 45.08 552 PRO A N 1
ATOM 4101 C CA . PRO A 1 560 ? 141.651 149.946 161.787 1.00 45.08 552 PRO A CA 1
ATOM 4102 C C . PRO A 1 560 ? 142.777 150.583 160.992 1.00 45.08 552 PRO A C 1
ATOM 4103 O O . PRO A 1 560 ? 142.561 151.074 159.880 1.00 45.08 552 PRO A O 1
ATOM 4107 N N . THR A 1 561 ? 143.980 150.583 161.555 1.00 44.43 553 THR A N 1
ATOM 4108 C CA . THR A 1 561 ? 145.155 151.162 160.915 1.00 44.43 553 THR A CA 1
ATOM 4109 C C . THR A 1 561 ? 145.939 150.041 160.250 1.00 44.43 553 THR A C 1
ATOM 4110 O O . THR A 1 561 ? 146.205 149.010 160.877 1.00 44.43 553 THR A O 1
ATOM 4114 N N . LYS A 1 562 ? 146.309 150.245 158.987 1.00 43.79 554 LYS A N 1
ATOM 4115 C CA . LYS A 1 562 ? 146.919 149.206 158.172 1.00 43.79 554 LYS A CA 1
ATOM 4116 C C . LYS A 1 562 ? 148.299 149.599 157.656 1.00 43.79 554 LYS A C 1
ATOM 4117 O O . LYS A 1 562 ? 148.588 149.425 156.467 1.00 43.79 554 LYS A O 1
ATOM 4123 N N . TRP A 1 563 ? 149.156 150.134 158.524 1.00 43.77 555 TRP A N 1
ATOM 4124 C CA . TRP A 1 563 ? 150.522 150.467 158.138 1.00 43.77 555 TRP A CA 1
ATOM 4125 C C . TRP A 1 563 ? 151.284 149.212 157.734 1.00 43.77 555 TRP A C 1
ATOM 4126 O O . TRP A 1 563 ? 150.837 148.092 157.999 1.00 43.77 555 TRP A O 1
ATOM 4137 N N . ALA A 1 564 ? 152.441 149.388 157.100 1.00 44.46 556 ALA A N 1
ATOM 4138 C CA . ALA A 1 564 ? 153.251 148.265 156.655 1.00 44.46 556 ALA A CA 1
ATOM 4139 C C . ALA A 1 564 ? 154.181 147.734 157.735 1.00 44.46 556 ALA A C 1
ATOM 4140 O O . ALA A 1 564 ? 154.826 146.702 157.523 1.00 44.46 556 ALA A O 1
ATOM 4142 N N . ILE A 1 565 ? 154.267 148.409 158.886 1.00 43.54 557 ILE A N 1
ATOM 4143 C CA . ILE A 1 565 ? 155.116 147.950 159.979 1.00 43.54 557 ILE A CA 1
ATOM 4144 C C . ILE A 1 565 ? 154.407 146.949 160.880 1.00 43.54 557 ILE A C 1
ATOM 4145 O O . ILE A 1 565 ? 155.028 146.412 161.807 1.00 43.54 557 ILE A O 1
ATOM 4150 N N . GLN A 1 566 ? 153.132 146.665 160.630 1.00 44.18 558 GLN A N 1
ATOM 4151 C CA . GLN A 1 566 ? 152.397 145.704 161.440 1.00 44.18 558 GLN A CA 1
ATOM 4152 C C . GLN A 1 566 ? 152.617 144.266 160.995 1.00 44.18 558 GLN A C 1
ATOM 4153 O O . GLN A 1 566 ? 152.009 143.358 161.572 1.00 44.18 558 GLN A O 1
ATOM 4159 N N . PHE A 1 567 ? 153.458 144.037 159.990 1.00 42.55 559 PHE A N 1
ATOM 4160 C CA . PHE A 1 567 ? 153.851 142.686 159.614 1.00 42.55 559 PHE A CA 1
ATOM 4161 C C . PHE A 1 567 ? 154.887 142.096 160.557 1.00 42.55 559 PHE A C 1
ATOM 4162 O O . PHE A 1 567 ? 155.237 140.921 160.408 1.00 42.55 559 PHE A O 1
ATOM 4170 N N . GLY A 1 568 ? 155.387 142.877 161.513 1.00 42.06 560 GLY A N 1
ATOM 4171 C CA . GLY A 1 568 ? 156.368 142.381 162.458 1.00 42.06 560 GLY A CA 1
ATOM 4172 C C . GLY A 1 568 ? 155.838 141.355 163.432 1.00 42.06 560 GLY A C 1
ATOM 4173 O O . GLY A 1 568 ? 156.637 140.717 164.126 1.00 42.06 560 GLY A O 1
ATOM 4174 N N . ALA A 1 569 ? 154.517 141.181 163.504 1.00 41.15 561 ALA A N 1
ATOM 4175 C CA . ALA A 1 569 ? 153.936 140.166 164.369 1.00 41.15 561 ALA A CA 1
ATOM 4176 C C . ALA A 1 569 ? 154.124 138.757 163.827 1.00 41.15 561 ALA A C 1
ATOM 4177 O O . ALA A 1 569 ? 153.878 137.792 164.559 1.00 41.15 561 ALA A O 1
ATOM 4179 N N . PHE A 1 570 ? 154.551 138.615 162.574 1.00 42.02 562 PHE A N 1
ATOM 4180 C CA . PHE A 1 570 ? 154.791 137.316 161.964 1.00 42.02 562 PHE A CA 1
ATOM 4181 C C . PHE A 1 570 ? 156.266 136.947 161.937 1.00 42.02 562 PHE A C 1
ATOM 4182 O O . PHE A 1 570 ? 156.641 135.998 161.244 1.00 42.02 562 PHE A O 1
ATOM 4190 N N . ALA A 1 571 ? 157.112 137.680 162.662 1.00 41.32 563 ALA A N 1
ATOM 4191 C CA . ALA A 1 571 ? 158.529 137.350 162.704 1.00 41.32 563 ALA A CA 1
ATOM 4192 C C . ALA A 1 571 ? 158.818 136.118 163.549 1.00 41.32 563 ALA A C 1
ATOM 4193 O O . ALA A 1 571 ? 159.950 135.628 163.531 1.00 41.32 563 ALA A O 1
ATOM 4195 N N . GLY A 1 572 ? 157.830 135.613 164.281 1.00 43.56 564 GLY A N 1
ATOM 4196 C CA . GLY A 1 572 ? 157.986 134.377 165.019 1.00 43.56 564 GLY A CA 1
ATOM 4197 C C . GLY A 1 572 ? 157.525 133.189 164.205 1.00 43.56 564 GLY A C 1
ATOM 4198 O O . GLY A 1 572 ? 158.002 132.068 164.395 1.00 43.56 564 GLY A O 1
ATOM 4199 N N . LEU A 1 573 ? 156.586 133.425 163.289 1.00 44.11 565 LEU A N 1
ATOM 4200 C CA . LEU A 1 573 ? 156.135 132.362 162.403 1.00 44.11 565 LEU A CA 1
ATOM 4201 C C . LEU A 1 573 ? 157.035 132.219 161.183 1.00 44.11 565 LEU A C 1
ATOM 4202 O O . LEU A 1 573 ? 157.237 131.099 160.703 1.00 44.11 565 LEU A O 1
ATOM 4207 N N . ALA A 1 574 ? 157.590 133.323 160.679 1.00 43.45 566 ALA A N 1
ATOM 4208 C CA . ALA A 1 574 ? 158.447 133.247 159.501 1.00 43.45 566 ALA A CA 1
ATOM 4209 C C . ALA A 1 574 ? 159.729 132.481 159.793 1.00 43.45 566 ALA A C 1
ATOM 4210 O O . ALA A 1 574 ? 160.203 131.713 158.950 1.00 43.45 566 ALA A O 1
ATOM 4212 N N . GLY A 1 575 ? 160.301 132.669 160.983 1.00 43.51 567 GLY A N 1
ATOM 4213 C CA . GLY A 1 575 ? 161.511 131.944 161.330 1.00 43.51 567 GLY A CA 1
ATOM 4214 C C . GLY A 1 575 ? 161.291 130.446 161.411 1.00 43.51 567 GLY A C 1
ATOM 4215 O O . GLY A 1 575 ? 162.114 129.662 160.932 1.00 43.51 567 GLY A O 1
ATOM 4216 N N . ALA A 1 576 ? 160.180 130.027 162.018 1.00 43.97 568 ALA A N 1
ATOM 4217 C CA . ALA A 1 576 ? 159.868 128.608 162.125 1.00 43.97 568 ALA A CA 1
ATOM 4218 C C . ALA A 1 576 ? 159.311 128.027 160.834 1.00 43.97 568 ALA A C 1
ATOM 4219 O O . ALA A 1 576 ? 159.259 126.802 160.697 1.00 43.97 568 ALA A O 1
ATOM 4221 N N . LEU A 1 577 ? 158.890 128.870 159.893 1.00 47.06 569 LEU A N 1
ATOM 4222 C CA . LEU A 1 577 ? 158.335 128.384 158.638 1.00 47.06 569 LEU A CA 1
ATOM 4223 C C . LEU A 1 577 ? 159.391 128.274 157.544 1.00 47.06 569 LEU A C 1
ATOM 4224 O O . LEU A 1 577 ? 159.344 127.343 156.731 1.00 47.06 569 LEU A O 1
ATOM 4229 N N . GLY A 1 578 ? 160.346 129.202 157.509 1.00 46.26 570 GLY A N 1
ATOM 4230 C CA . GLY A 1 578 ? 161.441 129.123 156.564 1.00 46.26 570 GLY A CA 1
ATOM 4231 C C . GLY A 1 578 ? 162.465 128.057 156.867 1.00 46.26 570 GLY A C 1
ATOM 4232 O O . GLY A 1 578 ? 163.370 127.839 156.057 1.00 46.26 570 GLY A O 1
ATOM 4233 N N . GLY A 1 579 ? 162.354 127.390 158.011 1.00 47.76 571 GLY A N 1
ATOM 4234 C CA . GLY A 1 579 ? 163.237 126.291 158.335 1.00 47.76 571 GLY A CA 1
ATOM 4235 C C . GLY A 1 579 ? 162.601 124.958 158.011 1.00 47.76 571 GLY A C 1
ATOM 4236 O O . GLY A 1 579 ? 163.266 123.919 158.030 1.00 47.76 571 GLY A O 1
ATOM 4237 N N . VAL A 1 580 ? 161.303 124.980 157.713 1.00 49.77 572 VAL A N 1
ATOM 4238 C CA . VAL A 1 580 ? 160.590 123.793 157.258 1.00 49.77 572 VAL A CA 1
ATOM 4239 C C . VAL A 1 580 ? 160.461 123.859 155.745 1.00 49.77 572 VAL A C 1
ATOM 4240 O O . VAL A 1 580 ? 160.435 122.827 155.065 1.00 49.77 572 VAL A O 1
ATOM 4244 N N . THR A 1 581 ? 160.384 125.076 155.205 1.00 52.22 573 THR A N 1
ATOM 4245 C CA . THR A 1 581 ? 160.347 125.230 153.755 1.00 52.22 573 THR A CA 1
ATOM 4246 C C . THR A 1 581 ? 161.661 124.788 153.121 1.00 52.22 573 THR A C 1
ATOM 4247 O O . THR A 1 581 ? 161.662 124.057 152.125 1.00 52.22 573 THR A O 1
ATOM 4251 N N . ALA A 1 582 ? 162.790 125.214 153.688 1.00 53.09 574 ALA A N 1
ATOM 4252 C CA . ALA A 1 582 ? 164.090 124.832 153.153 1.00 53.09 574 ALA A CA 1
ATOM 4253 C C . ALA A 1 582 ? 164.436 123.375 153.414 1.00 53.09 574 ALA A C 1
ATOM 4254 O O . ALA A 1 582 ? 165.500 122.924 152.976 1.00 53.09 574 ALA A O 1
ATOM 4256 N N . PHE A 1 583 ? 163.583 122.633 154.112 1.00 54.38 575 PHE A N 1
ATOM 4257 C CA . PHE A 1 583 ? 163.740 121.196 154.282 1.00 54.38 575 PHE A CA 1
ATOM 4258 C C . PHE A 1 583 ? 162.789 120.398 153.410 1.00 54.38 575 PHE A C 1
ATOM 4259 O O . PHE A 1 583 ? 163.166 119.345 152.894 1.00 54.38 575 PHE A O 1
ATOM 4267 N N . ALA A 1 584 ? 161.558 120.880 153.235 1.00 56.46 576 ALA A N 1
ATOM 4268 C CA . ALA A 1 584 ? 160.631 120.233 152.314 1.00 56.46 576 ALA A CA 1
ATOM 4269 C C . ALA A 1 584 ? 161.083 120.413 150.871 1.00 56.46 576 ALA A C 1
ATOM 4270 O O . ALA A 1 584 ? 161.079 119.458 150.083 1.00 56.46 576 ALA A O 1
ATOM 4272 N N . PHE A 1 585 ? 161.484 121.634 150.506 1.00 58.22 577 PHE A N 1
ATOM 4273 C CA . PHE A 1 585 ? 161.887 121.895 149.133 1.00 58.22 577 PHE A CA 1
ATOM 4274 C C . PHE A 1 585 ? 163.164 121.164 148.752 1.00 58.22 577 PHE A C 1
ATOM 4275 O O . PHE A 1 585 ? 163.389 120.934 147.563 1.00 58.22 577 PHE A O 1
ATOM 4283 N N . ALA A 1 586 ? 163.988 120.769 149.723 1.00 62.70 578 ALA A N 1
ATOM 4284 C CA . ALA A 1 586 ? 165.142 119.933 149.413 1.00 62.70 578 ALA A CA 1
ATOM 4285 C C . ALA A 1 586 ? 164.703 118.620 148.778 1.00 62.70 578 ALA A C 1
ATOM 4286 O O . ALA A 1 586 ? 165.097 118.291 147.653 1.00 62.70 578 ALA A O 1
ATOM 4288 N N . ARG A 1 587 ? 163.872 117.857 149.494 1.00 66.65 579 ARG A N 1
ATOM 4289 C CA . ARG A 1 587 ? 163.350 116.610 148.948 1.00 66.65 579 ARG A CA 1
ATOM 4290 C C . ARG A 1 587 ? 162.508 116.849 147.701 1.00 66.65 579 ARG A C 1
ATOM 4291 O O . ARG A 1 587 ? 162.485 116.003 146.801 1.00 66.65 579 ARG A O 1
ATOM 4299 N N . VAL A 1 588 ? 161.806 117.983 147.630 1.00 64.45 580 VAL A N 1
ATOM 4300 C CA . VAL A 1 588 ? 160.956 118.251 146.472 1.00 64.45 580 VAL A CA 1
ATOM 4301 C C . VAL A 1 588 ? 161.802 118.455 145.219 1.00 64.45 580 VAL A C 1
ATOM 4302 O O . VAL A 1 588 ? 161.635 117.750 144.218 1.00 64.45 580 VAL A O 1
ATOM 4306 N N . GLY A 1 589 ? 162.723 119.419 145.253 1.00 66.38 581 GLY A N 1
ATOM 4307 C CA . GLY A 1 589 ? 163.595 119.730 144.146 1.00 66.38 581 GLY A CA 1
ATOM 4308 C C . GLY A 1 589 ? 164.756 118.787 143.952 1.00 66.38 581 GLY A C 1
ATOM 4309 O O . GLY A 1 589 ? 165.567 119.001 143.047 1.00 66.38 581 GLY A O 1
ATOM 4310 N N . LEU A 1 590 ? 164.876 117.754 144.783 1.00 72.98 582 LEU A N 1
ATOM 4311 C CA . LEU A 1 590 ? 165.844 116.697 144.525 1.00 72.98 582 LEU A CA 1
ATOM 4312 C C . LEU A 1 590 ? 165.279 115.618 143.614 1.00 72.98 582 LEU A C 1
ATOM 4313 O O . LEU A 1 590 ? 166.044 114.920 142.940 1.00 72.98 582 LEU A O 1
ATOM 4318 N N . HIS A 1 591 ? 163.958 115.468 143.576 1.00 75.25 583 HIS A N 1
ATOM 4319 C CA . HIS A 1 591 ? 163.314 114.486 142.716 1.00 75.25 583 HIS A CA 1
ATOM 4320 C C . HIS A 1 591 ? 163.132 114.972 141.285 1.00 75.25 583 HIS A C 1
ATOM 4321 O O . HIS A 1 591 ? 162.616 114.215 140.455 1.00 75.25 583 HIS A O 1
ATOM 4328 N N . SER A 1 592 ? 163.547 116.197 140.973 1.00 67.99 584 SER A N 1
ATOM 4329 C CA . SER A 1 592 ? 163.377 116.744 139.635 1.00 67.99 584 SER A CA 1
ATOM 4330 C C . SER A 1 592 ? 164.296 117.941 139.466 1.00 67.99 584 SER A C 1
ATOM 4331 O O . SER A 1 592 ? 164.632 118.625 140.436 1.00 67.99 584 SER A O 1
ATOM 4334 N N . ARG A 1 593 ? 164.701 118.187 138.222 1.00 66.18 585 ARG A N 1
ATOM 4335 C CA . ARG A 1 593 ? 165.536 119.335 137.900 1.00 66.18 585 ARG A CA 1
ATOM 4336 C C . ARG A 1 593 ? 164.728 120.572 137.538 1.00 66.18 585 ARG A C 1
ATOM 4337 O O . ARG A 1 593 ? 165.312 121.649 137.383 1.00 66.18 585 ARG A O 1
ATOM 4345 N N . ARG A 1 594 ? 163.408 120.448 137.404 1.00 61.05 586 ARG A N 1
ATOM 4346 C CA . ARG A 1 594 ? 162.560 121.585 137.071 1.00 61.05 586 ARG A CA 1
ATOM 4347 C C . ARG A 1 594 ? 162.046 122.298 138.313 1.00 61.05 586 ARG A C 1
ATOM 4348 O O . ARG A 1 594 ? 161.958 123.531 138.327 1.00 61.05 586 ARG A O 1
ATOM 4356 N N . ASN A 1 595 ? 161.698 121.546 139.360 1.00 58.89 587 ASN A N 1
ATOM 4357 C CA . ASN A 1 595 ? 161.250 122.171 140.600 1.00 58.89 587 ASN A CA 1
ATOM 4358 C C . ASN A 1 595 ? 162.363 122.996 141.229 1.00 58.89 587 ASN A C 1
ATOM 4359 O O . ASN A 1 595 ? 162.110 124.069 141.789 1.00 58.89 587 ASN A O 1
ATOM 4364 N N . LEU A 1 596 ? 163.606 122.517 141.139 1.00 57.57 588 LEU A N 1
ATOM 4365 C CA . LEU A 1 596 ? 164.734 123.282 141.658 1.00 57.57 588 LEU A CA 1
ATOM 4366 C C . LEU A 1 596 ? 164.908 124.589 140.895 1.00 57.57 588 LEU A C 1
ATOM 4367 O O . LEU A 1 596 ? 165.139 125.643 141.501 1.00 57.57 588 LEU A O 1
ATOM 4372 N N . ALA A 1 597 ? 164.794 124.542 139.566 1.00 54.90 589 ALA A N 1
ATOM 4373 C CA . ALA A 1 597 ? 164.912 125.758 138.772 1.00 54.90 589 ALA A CA 1
ATOM 4374 C C . ALA A 1 597 ? 163.781 126.729 139.080 1.00 54.90 589 ALA A C 1
ATOM 4375 O O . ALA A 1 597 ? 164.003 127.942 139.150 1.00 54.90 589 ALA A O 1
ATOM 4377 N N . LEU A 1 598 ? 162.565 126.214 139.281 1.00 53.66 590 LEU A N 1
ATOM 4378 C CA . LEU A 1 598 ? 161.441 127.080 139.627 1.00 53.66 590 LEU A CA 1
ATOM 4379 C C . LEU A 1 598 ? 161.646 127.731 140.987 1.00 53.66 590 LEU A C 1
ATOM 4380 O O . LEU A 1 598 ? 161.375 128.924 141.161 1.00 53.66 590 LEU A O 1
ATOM 4385 N N . TYR A 1 599 ? 162.120 126.959 141.962 1.00 52.76 591 TYR A N 1
ATOM 4386 C CA . TYR A 1 599 ? 162.444 127.498 143.279 1.00 52.76 591 TYR A CA 1
ATOM 4387 C C . TYR A 1 599 ? 163.482 128.611 143.175 1.00 52.76 591 TYR A C 1
ATOM 4388 O O . TYR A 1 599 ? 163.313 129.699 143.748 1.00 52.76 591 TYR A O 1
ATOM 4397 N N . VAL A 1 600 ? 164.562 128.359 142.431 1.00 50.19 592 VAL A N 1
ATOM 4398 C CA . VAL A 1 600 ? 165.639 129.337 142.321 1.00 50.19 592 VAL A CA 1
ATOM 4399 C C . VAL A 1 600 ? 165.155 130.600 141.619 1.00 50.19 592 VAL A C 1
ATOM 4400 O O . VAL A 1 600 ? 165.482 131.719 142.035 1.00 50.19 592 VAL A O 1
ATOM 4404 N N . THR A 1 601 ? 164.358 130.455 140.554 1.00 51.86 593 THR A N 1
ATOM 4405 C CA . THR A 1 601 ? 163.914 131.651 139.844 1.00 51.86 593 THR A CA 1
ATOM 4406 C C . THR A 1 601 ? 162.856 132.408 140.635 1.00 51.86 593 THR A C 1
ATOM 4407 O O . THR A 1 601 ? 162.763 133.632 140.512 1.00 51.86 593 THR A O 1
ATOM 4411 N N . ALA A 1 602 ? 162.074 131.719 141.470 1.00 49.56 594 ALA A N 1
ATOM 4412 C CA . ALA A 1 602 ? 161.163 132.427 142.362 1.00 49.56 594 ALA A CA 1
ATOM 4413 C C . ALA A 1 602 ? 161.934 133.245 143.386 1.00 49.56 594 ALA A C 1
ATOM 4414 O O . ALA A 1 602 ? 161.592 134.404 143.654 1.00 49.56 594 ALA A O 1
ATOM 4416 N N . LEU A 1 603 ? 162.989 132.661 143.963 1.00 48.88 595 LEU A N 1
ATOM 4417 C CA . LEU A 1 603 ? 163.839 133.423 144.875 1.00 48.88 595 LEU A CA 1
ATOM 4418 C C . LEU A 1 603 ? 164.472 134.620 144.175 1.00 48.88 595 LEU A C 1
ATOM 4419 O O . LEU A 1 603 ? 164.533 135.719 144.738 1.00 48.88 595 LEU A O 1
ATOM 4424 N N . LEU A 1 604 ? 164.941 134.428 142.939 1.00 49.50 596 LEU A N 1
ATOM 4425 C CA . LEU A 1 604 ? 165.581 135.521 142.216 1.00 49.50 596 LEU A CA 1
ATOM 4426 C C . LEU A 1 604 ? 164.588 136.616 141.849 1.00 49.50 596 LEU A C 1
ATOM 4427 O O . LEU A 1 604 ? 164.938 137.800 141.875 1.00 49.50 596 LEU A O 1
ATOM 4432 N N . PHE A 1 605 ? 163.346 136.253 141.526 1.00 50.36 597 PHE A N 1
ATOM 4433 C CA . PHE A 1 605 ? 162.340 137.268 141.240 1.00 50.36 597 PHE A CA 1
ATOM 4434 C C . PHE A 1 605 ? 161.945 138.020 142.504 1.00 50.36 597 PHE A C 1
ATOM 4435 O O . PHE A 1 605 ? 161.710 139.233 142.463 1.00 50.36 597 PHE A O 1
ATOM 4443 N N . ILE A 1 606 ? 161.872 137.322 143.639 1.00 47.65 598 ILE A N 1
ATOM 4444 C CA . ILE A 1 606 ? 161.603 138.000 144.903 1.00 47.65 598 ILE A CA 1
ATOM 4445 C C . ILE A 1 606 ? 162.724 138.979 145.227 1.00 47.65 598 ILE A C 1
ATOM 4446 O O . ILE A 1 606 ? 162.479 140.097 145.695 1.00 47.65 598 ILE A O 1
ATOM 4451 N N . LEU A 1 607 ? 163.971 138.583 144.964 1.00 47.40 599 LEU A N 1
ATOM 4452 C CA . LEU A 1 607 ? 165.095 139.491 145.177 1.00 47.40 599 LEU A CA 1
ATOM 4453 C C . LEU A 1 607 ? 165.024 140.693 144.242 1.00 47.40 599 LEU A C 1
ATOM 4454 O O . LEU A 1 607 ? 165.286 141.826 144.661 1.00 47.40 599 LEU A O 1
ATOM 4459 N N . ALA A 1 608 ? 164.688 140.464 142.970 1.00 48.68 600 ALA A N 1
ATOM 4460 C CA . ALA A 1 608 ? 164.583 141.565 142.018 1.00 48.68 600 ALA A CA 1
ATOM 4461 C C . ALA A 1 608 ? 163.461 142.521 142.387 1.00 48.68 600 ALA A C 1
ATOM 4462 O O . ALA A 1 608 ? 163.563 143.726 142.138 1.00 48.68 600 ALA A O 1
ATOM 4464 N N . TRP A 1 609 ? 162.383 142.003 142.975 1.00 47.61 601 TRP A N 1
ATOM 4465 C CA . TRP A 1 609 ? 161.286 142.862 143.402 1.00 47.61 601 TRP A CA 1
ATOM 4466 C C . TRP A 1 609 ? 161.671 143.655 144.644 1.00 47.61 601 TRP A C 1
ATOM 4467 O O . TRP A 1 609 ? 161.401 144.857 144.733 1.00 47.61 601 TRP A O 1
ATOM 4478 N N . ALA A 1 610 ? 162.307 142.997 145.615 1.00 47.00 602 ALA A N 1
ATOM 4479 C CA . ALA A 1 610 ? 162.694 143.678 146.845 1.00 47.00 602 ALA A CA 1
ATOM 4480 C C . ALA A 1 610 ? 163.731 144.761 146.576 1.00 47.00 602 ALA A C 1
ATOM 4481 O O . ALA A 1 610 ? 163.588 145.899 147.036 1.00 47.00 602 ALA A O 1
ATOM 4483 N N . THR A 1 611 ? 164.776 144.433 145.812 1.00 47.56 603 THR A N 1
ATOM 4484 C CA . THR A 1 611 ? 165.890 145.346 145.579 1.00 47.56 603 THR A CA 1
ATOM 4485 C C . THR A 1 611 ? 165.497 146.567 144.750 1.00 47.56 603 THR A C 1
ATOM 4486 O O . THR A 1 611 ? 166.345 147.434 144.510 1.00 47.56 603 THR A O 1
ATOM 4490 N N . SER A 1 612 ? 164.243 146.674 144.324 1.00 47.94 604 SER A N 1
ATOM 4491 C CA . SER A 1 612 ? 163.776 147.826 143.567 1.00 47.94 604 SER A CA 1
ATOM 4492 C C . SER A 1 612 ? 163.379 148.996 144.457 1.00 47.94 604 SER A C 1
ATOM 4493 O O . SER A 1 612 ? 162.969 150.039 143.938 1.00 47.94 604 SER A O 1
ATOM 4496 N N . GLY A 1 613 ? 163.487 148.850 145.777 1.00 48.48 605 GLY A N 1
ATOM 4497 C CA . GLY A 1 613 ? 163.160 149.900 146.712 1.00 48.48 605 GLY A CA 1
ATOM 4498 C C . GLY A 1 613 ? 164.391 150.475 147.393 1.00 48.48 605 GLY A C 1
ATOM 4499 O O . GLY A 1 613 ? 165.526 150.075 147.151 1.00 48.48 605 GLY A O 1
ATOM 4500 N N . LEU A 1 614 ? 164.134 151.442 148.269 1.00 49.95 606 LEU A N 1
ATOM 4501 C CA . LEU A 1 614 ? 165.199 152.132 148.977 1.00 49.95 606 LEU A CA 1
ATOM 4502 C C . LEU A 1 614 ? 165.751 151.260 150.102 1.00 49.95 606 LEU A C 1
ATOM 4503 O O . LEU A 1 614 ? 165.314 150.127 150.325 1.00 49.95 606 LEU A O 1
ATOM 4508 N N . ASN A 1 615 ? 166.729 151.803 150.826 1.00 48.36 607 ASN A N 1
ATOM 4509 C CA . ASN A 1 615 ? 167.289 151.158 152.007 1.00 48.36 607 ASN A CA 1
ATOM 4510 C C . ASN A 1 615 ? 167.158 152.044 153.242 1.00 48.36 607 ASN A C 1
ATOM 4511 O O . ASN A 1 615 ? 167.834 151.810 154.248 1.00 48.36 607 ASN A O 1
ATOM 4516 N N . GLY A 1 616 ? 166.298 153.056 153.187 1.00 49.36 608 GLY A N 1
ATOM 4517 C CA . GLY A 1 616 ? 166.160 153.962 154.310 1.00 49.36 608 GLY A CA 1
ATOM 4518 C C . GLY A 1 616 ? 165.461 153.309 155.485 1.00 49.36 608 GLY A C 1
ATOM 4519 O O . GLY A 1 616 ? 164.675 152.374 155.334 1.00 49.36 608 GLY A O 1
ATOM 4520 N N . TRP A 1 617 ? 165.753 153.817 156.683 1.00 47.06 609 TRP A N 1
ATOM 4521 C CA . TRP A 1 617 ? 165.182 153.260 157.903 1.00 47.06 609 TRP A CA 1
ATOM 4522 C C . TRP A 1 617 ? 164.235 154.228 158.597 1.00 47.06 609 TRP A C 1
ATOM 4523 O O . TRP A 1 617 ? 163.058 153.901 158.773 1.00 47.06 609 TRP A O 1
ATOM 4534 N N . PHE A 1 618 ? 164.698 155.413 158.978 1.00 46.51 610 PHE A N 1
ATOM 4535 C CA . PHE A 1 618 ? 163.849 156.401 159.638 1.00 46.51 610 PHE A CA 1
ATOM 4536 C C . PHE A 1 618 ? 164.606 157.726 159.703 1.00 46.51 610 PHE A C 1
ATOM 4537 O O . PHE A 1 618 ? 165.654 157.898 159.069 1.00 46.51 610 PHE A O 1
ATOM 4545 N N . TYR A 1 619 ? 164.056 158.655 160.478 1.00 44.02 611 TYR A N 1
ATOM 4546 C CA . TYR A 1 619 ? 164.627 159.987 160.642 1.00 44.02 611 TYR A CA 1
ATOM 4547 C C . TYR A 1 619 ? 166.118 159.996 160.971 1.00 44.02 611 TYR A C 1
ATOM 4548 O O . TYR A 1 619 ? 166.903 160.644 160.279 1.00 44.02 611 TYR A O 1
ATOM 4557 N N . VAL A 1 620 ? 166.510 159.283 162.022 1.00 44.50 612 VAL A N 1
ATOM 4558 C CA . VAL A 1 620 ? 167.917 159.270 162.419 1.00 44.50 612 VAL A CA 1
ATOM 4559 C C . VAL A 1 620 ? 168.649 158.019 161.947 1.00 44.50 612 VAL A C 1
ATOM 4560 O O . VAL A 1 620 ? 169.882 158.051 161.802 1.00 44.50 612 VAL A O 1
ATOM 4564 N N . GLY A 1 621 ? 167.929 156.939 161.642 1.00 45.67 613 GLY A N 1
ATOM 4565 C CA . GLY A 1 621 ? 168.582 155.714 161.217 1.00 45.67 613 GLY A CA 1
ATOM 4566 C C . GLY A 1 621 ? 169.292 155.816 159.884 1.00 45.67 613 GLY A C 1
ATOM 4567 O O . GLY A 1 621 ? 170.121 154.957 159.571 1.00 45.67 613 GLY A O 1
ATOM 4568 N N . ASN A 1 622 ? 168.994 156.850 159.098 1.00 46.28 614 ASN A N 1
ATOM 4569 C CA . ASN A 1 622 ? 169.559 157.019 157.767 1.00 46.28 614 ASN A CA 1
ATOM 4570 C C . ASN A 1 622 ? 170.836 157.852 157.763 1.00 46.28 614 ASN A C 1
ATOM 4571 O O . ASN A 1 622 ? 171.153 158.473 156.744 1.00 46.28 614 ASN A O 1
ATOM 4576 N N . TYR A 1 623 ? 171.573 157.884 158.870 1.00 45.86 615 TYR A N 1
ATOM 4577 C CA . TYR A 1 623 ? 172.791 158.688 158.959 1.00 45.86 615 TYR A CA 1
ATOM 4578 C C . TYR A 1 623 ? 173.976 157.791 158.630 1.00 45.86 615 TYR A C 1
ATOM 4579 O O . TYR A 1 623 ? 174.568 157.160 159.504 1.00 45.86 615 TYR A O 1
ATOM 4588 N N . GLY A 1 624 ? 174.326 157.738 157.347 1.00 46.30 616 GLY A N 1
ATOM 4589 C CA . GLY A 1 624 ? 175.430 156.925 156.884 1.00 46.30 616 GLY A CA 1
ATOM 4590 C C . GLY A 1 624 ? 175.039 155.634 156.200 1.00 46.30 616 GLY A C 1
ATOM 4591 O O . GLY A 1 624 ? 175.928 154.898 155.757 1.00 46.30 616 GLY A O 1
ATOM 4592 N N . VAL A 1 625 ? 173.747 155.332 156.109 1.00 47.12 617 VAL A N 1
ATOM 4593 C CA . VAL A 1 625 ? 173.311 154.111 155.423 1.00 47.12 617 VAL A CA 1
ATOM 4594 C C . VAL A 1 625 ? 173.665 154.220 153.945 1.00 47.12 617 VAL A C 1
ATOM 4595 O O . VAL A 1 625 ? 173.541 155.314 153.359 1.00 47.12 617 VAL A O 1
ATOM 4599 N N . PRO A 1 626 ? 174.134 153.146 153.298 1.00 47.75 618 PRO A N 1
ATOM 4600 C CA . PRO A 1 626 ? 174.593 153.274 151.902 1.00 47.75 618 PRO A CA 1
ATOM 4601 C C . PRO A 1 626 ? 173.549 153.801 150.928 1.00 47.75 618 PRO A C 1
ATOM 4602 O O . PRO A 1 626 ? 173.787 154.819 150.267 1.00 47.75 618 PRO A O 1
ATOM 4606 N N . TRP A 1 627 ? 172.393 153.141 150.817 1.00 48.85 619 TRP A N 1
ATOM 4607 C CA . TRP A 1 627 ? 171.433 153.440 149.758 1.00 48.85 619 TRP A CA 1
ATOM 4608 C C . TRP A 1 627 ? 170.100 153.947 150.296 1.00 48.85 619 TRP A C 1
ATOM 4609 O O . TRP A 1 627 ? 169.045 153.508 149.831 1.00 48.85 619 TRP A O 1
ATOM 4620 N N . PHE A 1 628 ? 170.119 154.862 151.266 1.00 49.43 620 PHE A N 1
ATOM 4621 C CA . PHE A 1 628 ? 168.867 155.307 151.871 1.00 49.43 620 PHE A CA 1
ATOM 4622 C C . PHE A 1 628 ? 168.089 156.245 150.957 1.00 49.43 620 PHE A C 1
ATOM 4623 O O . PHE A 1 628 ? 166.853 156.252 150.985 1.00 49.43 620 PHE A O 1
ATOM 4631 N N . ASP A 1 629 ? 168.783 157.040 150.142 1.00 52.26 621 ASP A N 1
ATOM 4632 C CA . ASP A 1 629 ? 168.131 158.059 149.329 1.00 52.26 621 ASP A CA 1
ATOM 4633 C C . ASP A 1 629 ? 167.780 157.598 147.922 1.00 52.26 621 ASP A C 1
ATOM 4634 O O . ASP A 1 629 ? 166.911 158.208 147.290 1.00 52.26 621 ASP A O 1
ATOM 4639 N N . LYS A 1 630 ? 168.424 156.550 147.416 1.00 51.70 622 LYS A N 1
ATOM 4640 C CA . LYS A 1 630 ? 168.176 156.070 146.065 1.00 51.70 622 LYS A CA 1
ATOM 4641 C C . LYS A 1 630 ? 168.216 154.550 146.055 1.00 51.70 622 LYS A C 1
ATOM 4642 O O . LYS A 1 630 ? 168.774 153.918 146.954 1.00 51.70 622 LYS A O 1
ATOM 4648 N N . GLN A 1 631 ? 167.613 153.967 145.023 1.00 51.48 623 GLN A N 1
ATOM 4649 C CA . GLN A 1 631 ? 167.576 152.519 144.917 1.00 51.48 623 GLN A CA 1
ATOM 4650 C C . GLN A 1 631 ? 168.968 151.982 144.578 1.00 51.48 623 GLN A C 1
ATOM 4651 O O . GLN A 1 631 ? 169.785 152.688 143.982 1.00 51.48 623 GLN A O 1
ATOM 4657 N N . PRO A 1 632 ? 169.268 150.742 144.966 1.00 52.22 624 PRO A N 1
ATOM 4658 C CA . PRO A 1 632 ? 170.651 150.249 144.874 1.00 52.22 624 PRO A CA 1
ATOM 4659 C C . PRO A 1 632 ? 171.135 150.147 143.435 1.00 52.22 624 PRO A C 1
ATOM 4660 O O . PRO A 1 632 ? 170.430 149.644 142.557 1.00 52.22 624 PRO A O 1
ATOM 4664 N N . VAL A 1 633 ? 172.353 150.633 143.202 1.00 55.55 625 VAL A N 1
ATOM 4665 C CA . VAL A 1 633 ? 173.053 150.477 141.933 1.00 55.55 625 VAL A CA 1
ATOM 4666 C C . VAL A 1 633 ? 174.452 149.962 142.237 1.00 55.55 625 VAL A C 1
ATOM 4667 O O . VAL A 1 633 ? 175.000 150.227 143.312 1.00 55.55 625 VAL A O 1
ATOM 4671 N N . ILE A 1 634 ? 175.034 149.221 141.297 1.00 60.08 626 ILE A N 1
ATOM 4672 C CA . ILE A 1 634 ? 176.337 148.604 141.506 1.00 60.08 626 ILE A CA 1
ATOM 4673 C C . ILE A 1 634 ? 177.469 149.498 141.016 1.00 60.08 626 ILE A C 1
ATOM 4674 O O . ILE A 1 634 ? 178.314 149.916 141.807 1.00 60.08 626 ILE A O 1
ATOM 4679 N N . ALA A 1 635 ? 177.504 149.801 139.719 1.00 63.98 627 ALA A N 1
ATOM 4680 C CA . ALA A 1 635 ? 178.410 150.823 139.211 1.00 63.98 627 ALA A CA 1
ATOM 4681 C C . ALA A 1 635 ? 177.593 151.956 138.609 1.00 63.98 627 ALA A C 1
ATOM 4682 O O . ALA A 1 635 ? 177.658 153.100 139.072 1.00 63.98 627 ALA A O 1
ATOM 4684 N N . HIS A 1 636 ? 176.817 151.636 137.574 1.00 66.32 628 HIS A N 1
ATOM 4685 C CA . HIS A 1 636 ? 175.763 152.504 137.078 1.00 66.32 628 HIS A CA 1
ATOM 4686 C C . HIS A 1 636 ? 174.483 151.751 136.751 1.00 66.32 628 HIS A C 1
ATOM 4687 O O . HIS A 1 636 ? 173.466 152.390 136.463 1.00 66.32 628 HIS A O 1
ATOM 4694 N N . TYR A 1 637 ? 174.512 150.424 136.788 1.00 62.60 629 TYR A N 1
ATOM 4695 C CA . TYR A 1 637 ? 173.329 149.621 136.512 1.00 62.60 629 TYR A CA 1
ATOM 4696 C C . TYR A 1 637 ? 172.557 149.380 137.803 1.00 62.60 629 TYR A C 1
ATOM 4697 O O . TYR A 1 637 ? 173.167 149.091 138.835 1.00 62.60 629 TYR A O 1
ATOM 4706 N N . PRO A 1 638 ? 171.230 149.492 137.788 1.00 57.33 630 PRO A N 1
ATOM 4707 C CA . PRO A 1 638 ? 170.454 149.113 138.972 1.00 57.33 630 PRO A CA 1
ATOM 4708 C C . PRO A 1 638 ? 170.594 147.625 139.254 1.00 57.33 630 PRO A C 1
ATOM 4709 O O . PRO A 1 638 ? 170.821 146.818 138.351 1.00 57.33 630 PRO A O 1
ATOM 4713 N N . VAL A 1 639 ? 170.458 147.266 140.531 1.00 53.25 631 VAL A N 1
ATOM 4714 C CA . VAL A 1 639 ? 170.591 145.865 140.914 1.00 53.25 631 VAL A CA 1
ATOM 4715 C C . VAL A 1 639 ? 169.332 145.089 140.551 1.00 53.25 631 VAL A C 1
ATOM 4716 O O . VAL A 1 639 ? 169.387 143.879 140.289 1.00 53.25 631 VAL A O 1
ATOM 4720 N N . THR A 1 640 ? 168.183 145.770 140.512 1.00 52.35 632 THR A N 1
ATOM 4721 C CA . THR A 1 640 ? 166.936 145.090 140.184 1.00 52.35 632 THR A CA 1
ATOM 4722 C C . THR A 1 640 ? 166.942 144.566 138.754 1.00 52.35 632 THR A C 1
ATOM 4723 O O . THR A 1 640 ? 166.414 143.481 138.498 1.00 52.35 632 THR A O 1
ATOM 4727 N N . THR A 1 641 ? 167.568 145.284 137.820 1.00 53.57 633 THR A N 1
ATOM 4728 C CA . THR A 1 641 ? 167.641 144.783 136.453 1.00 53.57 633 THR A CA 1
ATOM 4729 C C . THR A 1 641 ? 168.590 143.598 136.341 1.00 53.57 633 THR A C 1
ATOM 4730 O O . THR A 1 641 ? 168.340 142.681 135.553 1.00 53.57 633 THR A O 1
ATOM 4734 N N . ILE A 1 642 ? 169.672 143.593 137.121 1.00 53.96 634 ILE A N 1
ATOM 4735 C CA . ILE A 1 642 ? 170.569 142.438 137.147 1.00 53.96 634 ILE A CA 1
ATOM 4736 C C . ILE A 1 642 ? 169.826 141.206 137.648 1.00 53.96 634 ILE A C 1
ATOM 4737 O O . ILE A 1 642 ? 169.872 140.130 137.036 1.00 53.96 634 ILE A O 1
ATOM 4742 N N . PHE A 1 643 ? 169.120 141.347 138.771 1.00 51.93 635 PHE A N 1
ATOM 4743 C CA . PHE A 1 643 ? 168.384 140.202 139.293 1.00 51.93 635 PHE A CA 1
ATOM 4744 C C . PHE A 1 643 ? 167.235 139.806 138.372 1.00 51.93 635 PHE A C 1
ATOM 4745 O O . PHE A 1 643 ? 166.879 138.627 138.306 1.00 51.93 635 PHE A O 1
ATOM 4753 N N . LEU A 1 644 ? 166.681 140.756 137.614 1.00 53.68 636 LEU A N 1
ATOM 4754 C CA . LEU A 1 644 ? 165.617 140.415 136.676 1.00 53.68 636 LEU A CA 1
ATOM 4755 C C . LEU A 1 644 ? 166.156 139.646 135.475 1.00 53.68 636 LEU A C 1
ATOM 4756 O O . LEU A 1 644 ? 165.525 138.688 135.015 1.00 53.68 636 LEU A O 1
ATOM 4761 N N . VAL A 1 645 ? 167.314 140.049 134.946 1.00 54.56 637 VAL A N 1
ATOM 4762 C CA . VAL A 1 645 ? 167.904 139.310 133.835 1.00 54.56 637 VAL A CA 1
ATOM 4763 C C . VAL A 1 645 ? 168.513 137.994 134.285 1.00 54.56 637 VAL A C 1
ATOM 4764 O O . VAL A 1 645 ? 168.823 137.147 133.441 1.00 54.56 637 VAL A O 1
ATOM 4768 N N . LEU A 1 646 ? 168.700 137.802 135.593 1.00 54.99 638 LEU A N 1
ATOM 4769 C CA . LEU A 1 646 ? 169.010 136.464 136.090 1.00 54.99 638 LEU A CA 1
ATOM 4770 C C . LEU A 1 646 ? 167.747 135.623 136.247 1.00 54.99 638 LEU A C 1
ATOM 4771 O O . LEU A 1 646 ? 167.752 134.421 135.948 1.00 54.99 638 LEU A O 1
ATOM 4776 N N . ALA A 1 647 ? 166.656 136.239 136.708 1.00 55.41 639 ALA A N 1
ATOM 4777 C CA . ALA A 1 647 ? 165.408 135.508 136.892 1.00 55.41 639 ALA A CA 1
ATOM 4778 C C . ALA A 1 647 ? 164.820 135.065 135.560 1.00 55.41 639 ALA A C 1
ATOM 4779 O O . ALA A 1 647 ? 164.238 133.979 135.466 1.00 55.41 639 ALA A O 1
ATOM 4781 N N . ILE A 1 648 ? 164.965 135.882 134.513 1.00 58.17 640 ILE A N 1
ATOM 4782 C CA . ILE A 1 648 ? 164.441 135.474 133.213 1.00 58.17 640 ILE A CA 1
ATOM 4783 C C . ILE A 1 648 ? 165.275 134.340 132.629 1.00 58.17 640 ILE A C 1
ATOM 4784 O O . ILE A 1 648 ? 164.740 133.457 131.949 1.00 58.17 640 ILE A O 1
ATOM 4789 N N . VAL A 1 649 ? 166.582 134.324 132.898 1.00 58.57 641 VAL A N 1
ATOM 4790 C CA . VAL A 1 649 ? 167.408 133.196 132.478 1.00 58.57 641 VAL A CA 1
ATOM 4791 C C . VAL A 1 649 ? 166.986 131.930 133.213 1.00 58.57 641 VAL A C 1
ATOM 4792 O O . VAL A 1 649 ? 166.856 130.857 132.609 1.00 58.57 641 VAL A O 1
ATOM 4796 N N . GLY A 1 650 ? 166.761 132.036 134.523 1.00 58.91 642 GLY A N 1
ATOM 4797 C CA . GLY A 1 650 ? 166.258 130.894 135.270 1.00 58.91 642 GLY A CA 1
ATOM 4798 C C . GLY A 1 650 ? 164.920 130.403 134.751 1.00 58.91 642 GLY A C 1
ATOM 4799 O O . GLY A 1 650 ? 164.674 129.197 134.678 1.00 58.91 642 GLY A O 1
ATOM 4800 N N . GLY A 1 651 ? 164.043 131.332 134.368 1.00 60.20 643 GLY A N 1
ATOM 4801 C CA . GLY A 1 651 ? 162.748 130.940 133.838 1.00 60.20 643 GLY A CA 1
ATOM 4802 C C . GLY A 1 651 ? 162.847 130.262 132.485 1.00 60.20 643 GLY A C 1
ATOM 4803 O O . GLY A 1 651 ? 162.140 129.288 132.216 1.00 60.20 643 GLY A O 1
ATOM 4804 N N . LEU A 1 652 ? 163.723 130.767 131.613 1.00 60.24 644 LEU A N 1
ATOM 4805 C CA . LEU A 1 652 ? 163.942 130.109 130.329 1.00 60.24 644 LEU A CA 1
ATOM 4806 C C . LEU A 1 652 ? 164.526 128.715 130.519 1.00 60.24 644 LEU A C 1
ATOM 4807 O O . LEU A 1 652 ? 164.165 127.779 129.797 1.00 60.24 644 LEU A O 1
ATOM 4812 N N . LEU A 1 653 ? 165.416 128.552 131.500 1.00 61.56 645 LEU A N 1
ATOM 4813 C CA . LEU A 1 653 ? 165.977 127.229 131.760 1.00 61.56 645 LEU A CA 1
ATOM 4814 C C . LEU A 1 653 ? 164.918 126.285 132.319 1.00 61.56 645 LEU A C 1
ATOM 4815 O O . LEU A 1 653 ? 164.881 125.100 131.964 1.00 61.56 645 LEU A O 1
ATOM 4820 N N . ALA A 1 654 ? 164.040 126.793 133.188 1.00 61.14 646 ALA A N 1
ATOM 4821 C CA . ALA A 1 654 ? 162.941 125.976 133.690 1.00 61.14 646 ALA A CA 1
ATOM 4822 C C . ALA A 1 654 ? 161.996 125.578 132.565 1.00 61.14 646 ALA A C 1
ATOM 4823 O O . ALA A 1 654 ? 161.510 124.443 132.524 1.00 61.14 646 ALA A O 1
ATOM 4825 N N . GLY A 1 655 ? 161.734 126.494 131.631 1.00 63.84 647 GLY A N 1
ATOM 4826 C CA . GLY A 1 655 ? 160.894 126.156 130.495 1.00 63.84 647 GLY A CA 1
ATOM 4827 C C . GLY A 1 655 ? 161.533 125.125 129.585 1.00 63.84 647 GLY A C 1
ATOM 4828 O O . GLY A 1 655 ? 160.851 124.243 129.055 1.00 63.84 647 GLY A O 1
ATOM 4829 N N . TRP A 1 656 ? 162.851 125.219 129.390 1.00 64.44 648 TRP A N 1
ATOM 4830 C CA . TRP A 1 656 ? 163.539 124.236 128.562 1.00 64.44 648 TRP A CA 1
ATOM 4831 C C . TRP A 1 656 ? 163.588 122.872 129.235 1.00 64.44 648 TRP A C 1
ATOM 4832 O O . TRP A 1 656 ? 163.565 121.845 128.549 1.00 64.44 648 TRP A O 1
ATOM 4843 N N . LEU A 1 657 ? 163.654 122.837 130.566 1.00 63.84 649 LEU A N 1
ATOM 4844 C CA . LEU A 1 657 ? 163.578 121.564 131.274 1.00 63.84 649 LEU A CA 1
ATOM 4845 C C . LEU A 1 657 ? 162.153 121.035 131.366 1.00 63.84 649 LEU A C 1
ATOM 4846 O O . LEU A 1 657 ? 161.962 119.836 131.590 1.00 63.84 649 LEU A O 1
ATOM 4851 N N . HIS A 1 658 ? 161.156 121.903 131.204 1.00 65.04 650 HIS A N 1
ATOM 4852 C CA . HIS A 1 658 ? 159.766 121.462 131.198 1.00 65.04 650 HIS A CA 1
ATOM 4853 C C . HIS A 1 658 ? 159.373 120.885 129.844 1.00 65.04 650 HIS A C 1
ATOM 4854 O O . HIS A 1 658 ? 158.704 119.849 129.773 1.00 65.04 650 HIS A O 1
ATOM 4861 N N . PHE A 1 659 ? 159.783 121.544 128.760 1.00 64.08 651 PHE A N 1
ATOM 4862 C CA . PHE A 1 659 ? 159.399 121.110 127.423 1.00 64.08 651 PHE A CA 1
ATOM 4863 C C . PHE A 1 659 ? 160.041 119.793 127.010 1.00 64.08 651 PHE A C 1
ATOM 4864 O O . PHE A 1 659 ? 159.581 119.183 126.039 1.00 64.08 651 PHE A O 1
ATOM 4872 N N . ARG A 1 660 ? 161.080 119.335 127.710 1.00 68.95 652 ARG A N 1
ATOM 4873 C CA . ARG A 1 660 ? 161.776 118.106 127.343 1.00 68.95 652 ARG A CA 1
ATOM 4874 C C . ARG A 1 660 ? 161.538 116.983 128.347 1.00 68.95 652 ARG A C 1
ATOM 4875 O O . ARG A 1 660 ? 162.246 115.971 128.318 1.00 68.95 652 ARG A O 1
ATOM 4883 N N . MET A 1 661 ? 160.545 117.128 129.226 1.00 71.70 653 MET A N 1
ATOM 4884 C CA . MET A 1 661 ? 160.211 116.061 130.161 1.00 71.70 653 MET A CA 1
ATOM 4885 C C . MET A 1 661 ? 159.550 114.868 129.483 1.00 71.70 653 MET A C 1
ATOM 4886 O O . MET A 1 661 ? 159.361 113.836 130.133 1.00 71.70 653 MET A O 1
ATOM 4891 N N . ASP A 1 662 ? 159.192 114.985 128.204 1.00 73.32 654 ASP A N 1
ATOM 4892 C CA . ASP A 1 662 ? 158.572 113.899 127.461 1.00 73.32 654 ASP A CA 1
ATOM 4893 C C . ASP A 1 662 ? 159.550 113.125 126.584 1.00 73.32 654 ASP A C 1
ATOM 4894 O O . ASP A 1 662 ? 159.201 112.040 126.107 1.00 73.32 654 ASP A O 1
ATOM 4899 N N . TYR A 1 663 ? 160.756 113.646 126.363 1.00 74.94 655 TYR A N 1
ATOM 4900 C CA . TYR A 1 663 ? 161.760 112.982 125.539 1.00 74.94 655 TYR A CA 1
ATOM 4901 C C . TYR A 1 663 ? 162.838 112.301 126.372 1.00 74.94 655 TYR A C 1
ATOM 4902 O O . TYR A 1 663 ? 163.178 111.142 126.119 1.00 74.94 655 TYR A O 1
ATOM 4911 N N . ALA A 1 664 ? 163.383 112.998 127.361 1.00 79.44 656 ALA A N 1
ATOM 4912 C CA . ALA A 1 664 ? 164.350 112.395 128.272 1.00 79.44 656 ALA A CA 1
ATOM 4913 C C . ALA A 1 664 ? 163.698 111.542 129.343 1.00 79.44 656 ALA A C 1
ATOM 4914 O O . ALA A 1 664 ? 164.387 111.151 130.296 1.00 79.44 656 ALA A O 1
ATOM 4916 N N . GLY A 1 665 ? 162.409 111.237 129.214 1.00 82.94 657 GLY A N 1
ATOM 4917 C CA . GLY A 1 665 ? 161.714 110.522 130.268 1.00 82.94 657 GLY A CA 1
ATOM 4918 C C . GLY A 1 665 ? 161.654 111.361 131.526 1.00 82.94 657 GLY A C 1
ATOM 4919 O O . GLY A 1 665 ? 161.484 112.584 131.483 1.00 82.94 657 GLY A O 1
ATOM 4920 N N . HIS A 1 666 ? 161.796 110.699 132.671 1.00 85.88 658 HIS A N 1
ATOM 4921 C CA . HIS A 1 666 ? 161.893 111.378 133.955 1.00 85.88 658 HIS A CA 1
ATOM 4922 C C . HIS A 1 666 ? 163.066 110.788 134.720 1.00 85.88 658 HIS A C 1
ATOM 4923 O O . HIS A 1 666 ? 162.939 109.720 135.327 1.00 85.88 658 HIS A O 1
ATOM 4930 N N . THR A 1 667 ? 164.198 111.483 134.693 1.00 85.94 659 THR A N 1
ATOM 4931 C CA . THR A 1 667 ? 165.400 111.058 135.391 1.00 85.94 659 THR A CA 1
ATOM 4932 C C . THR A 1 667 ? 165.658 111.990 136.565 1.00 85.94 659 THR A C 1
ATOM 4933 O O . THR A 1 667 ? 165.513 113.211 136.448 1.00 85.94 659 THR A O 1
ATOM 4937 N N . GLU A 1 668 ? 166.023 111.405 137.700 1.00 85.54 660 GLU A N 1
ATOM 4938 C CA . GLU A 1 668 ? 166.259 112.161 138.916 1.00 85.54 660 GLU A CA 1
ATOM 4939 C C . GLU A 1 668 ? 167.745 112.493 139.033 1.00 85.54 660 GLU A C 1
ATOM 4940 O O . GLU A 1 668 ? 168.579 112.001 138.269 1.00 85.54 660 GLU A O 1
ATOM 4946 N N . VAL A 1 669 ? 168.085 113.335 139.995 1.00 85.64 661 VAL A N 1
ATOM 4947 C CA . VAL A 1 669 ? 169.481 113.661 140.258 1.00 85.64 661 VAL A CA 1
ATOM 4948 C C . VAL A 1 669 ? 170.040 112.629 141.226 1.00 85.64 661 VAL A C 1
ATOM 4949 O O . VAL A 1 669 ? 169.319 112.068 142.059 1.00 85.64 661 VAL A O 1
ATOM 4953 N N . ALA A 1 670 ? 171.337 112.363 141.107 1.00 89.14 662 ALA A N 1
ATOM 4954 C CA . ALA A 1 670 ? 171.978 111.403 141.994 1.00 89.14 662 ALA A CA 1
ATOM 4955 C C . ALA A 1 670 ? 172.135 111.999 143.387 1.00 89.14 662 ALA A C 1
ATOM 4956 O O . ALA A 1 670 ? 172.512 113.163 143.543 1.00 89.14 662 ALA A O 1
ATOM 4958 N N . ASP A 1 671 ? 171.843 111.191 144.403 1.00 90.81 663 ASP A N 1
ATOM 4959 C CA . ASP A 1 671 ? 171.893 111.640 145.792 1.00 90.81 663 ASP A CA 1
ATOM 4960 C C . ASP A 1 671 ? 173.340 111.572 146.263 1.00 90.81 663 ASP A C 1
ATOM 4961 O O . ASP A 1 671 ? 173.710 110.704 147.056 1.00 90.81 663 ASP A O 1
ATOM 4966 N N . THR A 1 672 ? 174.161 112.492 145.772 1.00 88.70 664 THR A N 1
ATOM 4967 C CA . THR A 1 672 ? 175.552 112.621 146.183 1.00 88.70 664 THR A CA 1
ATOM 4968 C C . THR A 1 672 ? 175.692 113.835 147.096 1.00 88.70 664 THR A C 1
ATOM 4969 O O . THR A 1 672 ? 174.719 114.524 147.407 1.00 88.70 664 THR A O 1
ATOM 4973 N N . GLY A 1 673 ? 176.927 114.096 147.526 1.00 85.79 665 GLY A N 1
ATOM 4974 C CA . GLY A 1 673 ? 177.172 115.236 148.390 1.00 85.79 665 GLY A CA 1
ATOM 4975 C C . GLY A 1 673 ? 176.948 116.567 147.703 1.00 85.79 665 GLY A C 1
ATOM 4976 O O . GLY A 1 673 ? 176.463 117.516 148.325 1.00 85.79 665 GLY A O 1
ATOM 4977 N N . ARG A 1 674 ? 177.293 116.659 146.417 1.00 86.90 666 ARG A N 1
ATOM 4978 C CA . ARG A 1 674 ? 177.160 117.924 145.704 1.00 86.90 666 ARG A CA 1
ATOM 4979 C C . ARG A 1 674 ? 175.701 118.294 145.468 1.00 86.90 666 ARG A C 1
ATOM 4980 O O . ARG A 1 674 ? 175.393 119.470 145.245 1.00 86.90 666 ARG A O 1
ATOM 4988 N N . ASN A 1 675 ? 174.794 117.319 145.516 1.00 84.44 667 ASN A N 1
ATOM 4989 C CA . ASN A 1 675 ? 173.376 117.583 145.307 1.00 84.44 667 ASN A CA 1
ATOM 4990 C C . ASN A 1 675 ? 172.548 117.473 146.579 1.00 84.44 667 ASN A C 1
ATOM 4991 O O . ASN A 1 675 ? 171.445 118.029 146.629 1.00 84.44 667 ASN A O 1
ATOM 4996 N N . ARG A 1 676 ? 173.044 116.771 147.598 1.00 81.10 668 ARG A N 1
ATOM 4997 C CA . ARG A 1 676 ? 172.321 116.696 148.863 1.00 81.10 668 ARG A CA 1
ATOM 4998 C C . ARG A 1 676 ? 172.243 118.055 149.543 1.00 81.10 668 ARG A C 1
ATOM 4999 O O . ARG A 1 676 ? 171.292 118.325 150.286 1.00 81.10 668 ARG A O 1
ATOM 5007 N N . ALA A 1 677 ? 173.225 118.925 149.300 1.00 75.37 669 ALA A N 1
ATOM 5008 C CA . ALA A 1 677 ? 173.285 120.233 149.938 1.00 75.37 669 ALA A CA 1
ATOM 5009 C C . ALA A 1 677 ? 173.187 121.381 148.941 1.00 75.37 669 ALA A C 1
ATOM 5010 O O . ALA A 1 677 ? 173.486 122.526 149.301 1.00 75.37 669 ALA A O 1
ATOM 5012 N N . LEU A 1 678 ? 172.782 121.111 147.702 1.00 72.24 670 LEU A N 1
ATOM 5013 C CA . LEU A 1 678 ? 172.585 122.158 146.708 1.00 72.24 670 LEU A CA 1
ATOM 5014 C C . LEU A 1 678 ? 171.123 122.543 146.550 1.00 72.24 670 LEU A C 1
ATOM 5015 O O . LEU A 1 678 ? 170.826 123.713 146.288 1.00 72.24 670 LEU A O 1
ATOM 5020 N N . ALA A 1 679 ? 170.205 121.594 146.721 1.00 65.99 671 ALA A N 1
ATOM 5021 C CA . ALA A 1 679 ? 168.780 121.868 146.613 1.00 65.99 671 ALA A CA 1
ATOM 5022 C C . ALA A 1 679 ? 168.209 122.560 147.845 1.00 65.99 671 ALA A C 1
ATOM 5023 O O . ALA A 1 679 ? 167.041 122.960 147.821 1.00 65.99 671 ALA A O 1
ATOM 5025 N N . SER A 1 680 ? 168.995 122.710 148.912 1.00 62.66 672 SER A N 1
ATOM 5026 C CA . SER A 1 680 ? 168.522 123.321 150.146 1.00 62.66 672 SER A CA 1
ATOM 5027 C C . SER A 1 680 ? 169.272 124.584 150.541 1.00 62.66 672 SER A C 1
ATOM 5028 O O . SER A 1 680 ? 168.826 125.283 151.458 1.00 62.66 672 SER A O 1
ATOM 5031 N N . THR A 1 681 ? 170.387 124.899 149.887 1.00 60.10 673 THR A N 1
ATOM 5032 C CA . THR A 1 681 ? 171.188 126.083 150.181 1.00 60.10 673 THR A CA 1
ATOM 5033 C C . THR A 1 681 ? 170.489 127.377 149.755 1.00 60.10 673 THR A C 1
ATOM 5034 O O . THR A 1 681 ? 170.683 128.415 150.406 1.00 60.10 673 THR A O 1
ATOM 5038 N N . PRO A 1 682 ? 169.699 127.385 148.674 1.00 55.52 674 PRO A N 1
ATOM 5039 C CA . PRO A 1 682 ? 168.830 128.540 148.426 1.00 55.52 674 PRO A CA 1
ATOM 5040 C C . PRO A 1 682 ? 167.912 128.819 149.607 1.00 55.52 674 PRO A C 1
ATOM 5041 O O . PRO A 1 682 ? 167.551 127.919 150.369 1.00 55.52 674 PRO A O 1
ATOM 5045 N N . LEU A 1 683 ? 167.566 130.101 149.760 1.00 52.38 675 LEU A N 1
ATOM 5046 C CA . LEU A 1 683 ? 166.780 130.651 150.865 1.00 52.38 675 LEU A CA 1
ATOM 5047 C C . LEU A 1 683 ? 167.611 130.675 152.140 1.00 52.38 675 LEU A C 1
ATOM 5048 O O . LEU A 1 683 ? 167.186 131.223 153.161 1.00 52.38 675 LEU A O 1
ATOM 5053 N N . LEU A 1 684 ? 168.803 130.088 152.088 1.00 50.79 676 LEU A N 1
ATOM 5054 C CA . LEU A 1 684 ? 169.842 130.387 153.059 1.00 50.79 676 LEU A CA 1
ATOM 5055 C C . LEU A 1 684 ? 170.825 131.390 152.483 1.00 50.79 676 LEU A C 1
ATOM 5056 O O . LEU A 1 684 ? 171.212 132.340 153.168 1.00 50.79 676 LEU A O 1
ATOM 5061 N N . ILE A 1 685 ? 171.194 131.211 151.213 1.00 50.46 677 ILE A N 1
ATOM 5062 C CA . ILE A 1 685 ? 172.088 132.157 150.547 1.00 50.46 677 ILE A CA 1
ATOM 5063 C C . ILE A 1 685 ? 171.489 133.559 150.566 1.00 50.46 677 ILE A C 1
ATOM 5064 O O . ILE A 1 685 ? 172.096 134.507 151.078 1.00 50.46 677 ILE A O 1
ATOM 5069 N N . VAL A 1 686 ? 170.283 133.710 150.014 1.00 49.63 678 VAL A N 1
ATOM 5070 C CA . VAL A 1 686 ? 169.687 135.038 149.905 1.00 49.63 678 VAL A CA 1
ATOM 5071 C C . VAL A 1 686 ? 169.327 135.593 151.279 1.00 49.63 678 VAL A C 1
ATOM 5072 O O . VAL A 1 686 ? 169.424 136.805 151.513 1.00 49.63 678 VAL A O 1
ATOM 5076 N N . ALA A 1 687 ? 168.942 134.726 152.217 1.00 49.31 679 ALA A N 1
ATOM 5077 C CA . ALA A 1 687 ? 168.583 135.203 153.547 1.00 49.31 679 ALA A CA 1
ATOM 5078 C C . ALA A 1 687 ? 169.802 135.735 154.288 1.00 49.31 679 ALA A C 1
ATOM 5079 O O . ALA A 1 687 ? 169.737 136.797 154.917 1.00 49.31 679 ALA A O 1
ATOM 5081 N N . THR A 1 688 ? 170.933 135.026 154.211 1.00 49.47 680 THR A N 1
ATOM 5082 C CA . THR A 1 688 ? 172.132 135.530 154.865 1.00 49.47 680 THR A CA 1
ATOM 5083 C C . THR A 1 688 ? 172.703 136.727 154.119 1.00 49.47 680 THR A C 1
ATOM 5084 O O . THR A 1 688 ? 173.331 137.589 154.737 1.00 49.47 680 THR A O 1
ATOM 5088 N N . ILE A 1 689 ? 172.455 136.831 152.810 1.00 50.21 681 ILE A N 1
ATOM 5089 C CA . ILE A 1 689 ? 172.846 138.040 152.091 1.00 50.21 681 ILE A CA 1
ATOM 5090 C C . ILE A 1 689 ? 172.065 139.241 152.606 1.00 50.21 681 ILE A C 1
ATOM 5091 O O . ILE A 1 689 ? 172.639 140.304 152.862 1.00 50.21 681 ILE A O 1
ATOM 5096 N N . MET A 1 690 ? 170.752 139.087 152.788 1.00 49.59 682 MET A N 1
ATOM 5097 C CA . MET A 1 690 ? 169.950 140.191 153.313 1.00 49.59 682 MET A CA 1
ATOM 5098 C C . MET A 1 690 ? 170.336 140.527 154.748 1.00 49.59 682 MET A C 1
ATOM 5099 O O . MET A 1 690 ? 170.379 141.705 155.125 1.00 49.59 682 MET A O 1
ATOM 5104 N N . VAL A 1 691 ? 170.616 139.509 155.566 1.00 47.95 683 VAL A N 1
ATOM 5105 C CA . VAL A 1 691 ? 171.029 139.753 156.946 1.00 47.95 683 VAL A CA 1
ATOM 5106 C C . VAL A 1 691 ? 172.348 140.517 156.979 1.00 47.95 683 VAL A C 1
ATOM 5107 O O . VAL A 1 691 ? 172.497 141.505 157.708 1.00 47.95 683 VAL A O 1
ATOM 5111 N N . VAL A 1 692 ? 173.324 140.071 156.185 1.00 47.69 684 VAL A N 1
ATOM 5112 C CA . VAL A 1 692 ? 174.617 140.744 156.139 1.00 47.69 684 VAL A CA 1
ATOM 5113 C C . VAL A 1 692 ? 174.456 142.166 155.624 1.00 47.69 684 VAL A C 1
ATOM 5114 O O . VAL A 1 692 ? 175.098 143.093 156.121 1.00 47.69 684 VAL A O 1
ATOM 5118 N N . LEU A 1 693 ? 173.573 142.367 154.645 1.00 48.48 685 LEU A N 1
ATOM 5119 C CA . LEU A 1 693 ? 173.354 143.708 154.114 1.00 48.48 685 LEU A CA 1
ATOM 5120 C C . LEU A 1 693 ? 172.779 144.634 155.180 1.00 48.48 685 LEU A C 1
ATOM 5121 O O . LEU A 1 693 ? 173.310 145.723 155.419 1.00 48.48 685 LEU A O 1
ATOM 5126 N N . GLU A 1 694 ? 171.701 144.212 155.839 1.00 47.76 686 GLU A N 1
ATOM 5127 C CA . GLU A 1 694 ? 171.030 145.079 156.800 1.00 47.76 686 GLU A CA 1
ATOM 5128 C C . GLU A 1 694 ? 171.730 145.135 158.151 1.00 47.76 686 GLU A C 1
ATOM 5129 O O . GLU A 1 694 ? 171.302 145.905 159.016 1.00 47.76 686 GLU A O 1
ATOM 5135 N N . LEU A 1 695 ? 172.780 144.345 158.361 1.00 46.26 687 LEU A N 1
ATOM 5136 C CA . LEU A 1 695 ? 173.638 144.523 159.526 1.00 46.26 687 LEU A CA 1
ATOM 5137 C C . LEU A 1 695 ? 174.878 145.349 159.216 1.00 46.26 687 LEU A C 1
ATOM 5138 O O . LEU A 1 695 ? 175.300 146.164 160.046 1.00 46.26 687 LEU A O 1
ATOM 5143 N N . GLY A 1 696 ? 175.465 145.166 158.034 1.00 47.66 688 GLY A N 1
ATOM 5144 C CA . GLY A 1 696 ? 176.593 145.986 157.642 1.00 47.66 688 GLY A CA 1
ATOM 5145 C C . GLY A 1 696 ? 176.195 147.421 157.371 1.00 47.66 688 GLY A C 1
ATOM 5146 O O . GLY A 1 696 ? 176.943 148.345 157.690 1.00 47.66 688 GLY A O 1
ATOM 5147 N N . SER A 1 697 ? 175.000 147.636 156.814 1.00 47.44 689 SER A N 1
ATOM 5148 C CA . SER A 1 697 ? 174.540 148.995 156.559 1.00 47.44 689 SER A CA 1
ATOM 5149 C C . SER A 1 697 ? 174.354 149.802 157.834 1.00 47.44 689 SER A C 1
ATOM 5150 O O . SER A 1 697 ? 174.127 151.012 157.750 1.00 47.44 689 SER A O 1
ATOM 5153 N N . MET A 1 698 ? 174.446 149.170 159.000 1.00 45.79 690 MET A N 1
ATOM 5154 C CA . MET A 1 698 ? 174.428 149.858 160.283 1.00 45.79 690 MET A CA 1
ATOM 5155 C C . MET A 1 698 ? 175.776 149.843 160.983 1.00 45.79 690 MET A C 1
ATOM 5156 O O . MET A 1 698 ? 176.201 150.872 161.513 1.00 45.79 690 MET A O 1
ATOM 5161 N N . VAL A 1 699 ? 176.474 148.703 160.983 1.00 45.84 691 VAL A N 1
ATOM 5162 C CA . VAL A 1 699 ? 177.794 148.663 161.604 1.00 45.84 691 VAL A CA 1
ATOM 5163 C C . VAL A 1 699 ? 178.768 149.575 160.870 1.00 45.84 691 VAL A C 1
ATOM 5164 O O . VAL A 1 699 ? 179.585 150.253 161.502 1.00 45.84 691 VAL A O 1
ATOM 5168 N N . LYS A 1 700 ? 178.687 149.632 159.538 1.00 46.62 692 LYS A N 1
ATOM 5169 C CA . LYS A 1 700 ? 179.531 150.545 158.778 1.00 46.62 692 LYS A CA 1
ATOM 5170 C C . LYS A 1 700 ? 179.132 151.994 159.021 1.00 46.62 692 LYS A C 1
ATOM 5171 O O . LYS A 1 700 ? 179.997 152.861 159.187 1.00 46.62 692 LYS A O 1
ATOM 5177 N N . ALA A 1 701 ? 177.828 152.274 159.054 1.00 46.76 693 ALA A N 1
ATOM 5178 C CA . ALA A 1 701 ? 177.376 153.634 159.321 1.00 46.76 693 ALA A CA 1
ATOM 5179 C C . ALA A 1 701 ? 177.795 154.102 160.707 1.00 46.76 693 ALA A C 1
ATOM 5180 O O . ALA A 1 701 ? 177.943 155.306 160.933 1.00 46.76 693 ALA A O 1
ATOM 5182 N N . THR A 1 702 ? 177.995 153.174 161.641 1.00 45.35 694 THR A N 1
ATOM 5183 C CA . THR A 1 702 ? 178.437 153.544 162.981 1.00 45.35 694 THR A CA 1
ATOM 5184 C C . THR A 1 702 ? 179.954 153.665 163.087 1.00 45.35 694 THR A C 1
ATOM 5185 O O . THR A 1 702 ? 180.452 154.632 163.673 1.00 45.35 694 THR A O 1
ATOM 5189 N N . VAL A 1 703 ? 180.707 152.713 162.529 1.00 46.75 695 VAL A N 1
ATOM 5190 C CA . VAL A 1 703 ? 182.166 152.794 162.592 1.00 46.75 695 VAL A CA 1
ATOM 5191 C C . VAL A 1 703 ? 182.668 153.979 161.778 1.00 46.75 695 VAL A C 1
ATOM 5192 O O . VAL A 1 703 ? 183.423 154.819 162.281 1.00 46.75 695 VAL A O 1
ATOM 5196 N N . GLY A 1 704 ? 182.269 154.064 160.512 1.00 48.79 696 GLY A N 1
ATOM 5197 C CA . GLY A 1 704 ? 182.432 155.309 159.790 1.00 48.79 696 GLY A CA 1
ATOM 5198 C C . GLY A 1 704 ? 181.608 156.409 160.429 1.00 48.79 696 GLY A C 1
ATOM 5199 O O . GLY A 1 704 ? 180.588 156.150 161.067 1.00 48.79 696 GLY A O 1
ATOM 5200 N N . ARG A 1 705 ? 181.948 157.646 160.135 1.00 48.06 697 ARG A N 1
ATOM 5201 C CA . ARG A 1 705 ? 181.024 158.634 160.695 1.00 48.06 697 ARG A CA 1
ATOM 5202 C C . ARG A 1 705 ? 181.063 158.430 162.192 1.00 48.06 697 ARG A C 1
ATOM 5203 O O . ARG A 1 705 ? 180.092 158.032 162.734 1.00 48.06 697 ARG A O 1
ATOM 5211 N N . TYR A 1 706 ? 182.217 158.619 162.798 1.00 51.83 698 TYR A N 1
ATOM 5212 C CA . TYR A 1 706 ? 182.297 158.522 164.265 1.00 51.83 698 TYR A CA 1
ATOM 5213 C C . TYR A 1 706 ? 183.304 159.553 164.750 1.00 51.83 698 TYR A C 1
ATOM 5214 O O . TYR A 1 706 ? 184.403 159.509 164.246 1.00 51.83 698 TYR A O 1
ATOM 5223 N N . PRO A 1 707 ? 183.007 160.474 165.689 1.00 51.46 699 PRO A N 1
ATOM 5224 C CA . PRO A 1 707 ? 181.654 160.704 166.212 1.00 51.46 699 PRO A CA 1
ATOM 5225 C C . PRO A 1 707 ? 180.548 161.270 165.307 1.00 51.46 699 PRO A C 1
ATOM 5226 O O . PRO A 1 707 ? 179.613 160.581 165.103 1.00 51.46 699 PRO A O 1
ATOM 5230 N N . VAL A 1 708 ? 180.702 162.481 164.792 1.00 49.54 700 VAL A N 1
ATOM 5231 C CA . VAL A 1 708 ? 179.664 163.145 163.951 1.00 49.54 700 VAL A CA 1
ATOM 5232 C C . VAL A 1 708 ? 178.270 162.925 164.552 1.00 49.54 700 VAL A C 1
ATOM 5233 O O . VAL A 1 708 ? 177.673 163.917 165.012 1.00 49.54 700 VAL A O 1
ATOM 5237 N N . TYR A 1 709 ? 177.830 161.660 164.603 1.00 46.04 701 TYR A N 1
ATOM 5238 C CA . TYR A 1 709 ? 176.593 161.303 165.346 1.00 46.04 701 TYR A CA 1
ATOM 5239 C C . TYR A 1 709 ? 175.882 160.199 164.613 1.00 46.04 701 TYR A C 1
ATOM 5240 O O . TYR A 1 709 ? 175.758 160.439 163.403 1.00 46.04 701 TYR A O 1
ATOM 5249 N N . THR A 1 710 ? 175.550 159.091 165.316 1.00 46.42 702 THR A N 1
ATOM 5250 C CA . THR A 1 710 ? 174.811 157.939 164.811 1.00 46.42 702 THR A CA 1
ATOM 5251 C C . THR A 1 710 ? 173.909 157.444 165.928 1.00 46.42 702 THR A C 1
ATOM 5252 O O . THR A 1 710 ? 174.161 157.699 167.109 1.00 46.42 702 THR A O 1
ATOM 5256 N N . VAL A 1 711 ? 172.851 156.727 165.543 1.00 45.09 703 VAL A N 1
ATOM 5257 C CA . VAL A 1 711 ? 171.966 156.118 166.531 1.00 45.09 703 VAL A CA 1
ATOM 5258 C C . VAL A 1 711 ? 172.652 155.006 167.310 1.00 45.09 703 VAL A C 1
ATOM 5259 O O . VAL A 1 711 ? 172.113 154.541 168.319 1.00 45.09 703 VAL A O 1
ATOM 5263 N N . GLY A 1 712 ? 173.834 154.577 166.873 1.00 44.68 704 GLY A N 1
ATOM 5264 C CA . GLY A 1 712 ? 174.606 153.592 167.600 1.00 44.68 704 GLY A CA 1
ATOM 5265 C C . GLY A 1 712 ? 175.623 154.233 168.521 1.00 44.68 704 GLY A C 1
ATOM 5266 O O . GLY A 1 712 ? 175.906 153.713 169.604 1.00 44.68 704 GLY A O 1
ATOM 5267 N N . SER A 1 713 ? 176.174 155.374 168.104 1.00 46.01 705 SER A N 1
ATOM 5268 C CA . SER A 1 713 ? 177.112 156.091 168.960 1.00 46.01 705 SER A CA 1
ATOM 5269 C C . SER A 1 713 ? 176.425 156.638 170.202 1.00 46.01 705 SER A C 1
ATOM 5270 O O . SER A 1 713 ? 177.030 156.669 171.279 1.00 46.01 705 SER A O 1
ATOM 5273 N N . ALA A 1 714 ? 175.167 157.067 170.077 1.00 45.39 706 ALA A N 1
ATOM 5274 C CA . ALA A 1 714 ? 174.414 157.506 171.246 1.00 45.39 706 ALA A CA 1
ATOM 5275 C C . ALA A 1 714 ? 174.268 156.377 172.259 1.00 45.39 706 ALA A C 1
ATOM 5276 O O . ALA A 1 714 ? 174.466 156.575 173.462 1.00 45.39 706 ALA A O 1
ATOM 5278 N N . ASN A 1 715 ? 173.928 155.177 171.783 1.00 45.43 707 ASN A N 1
ATOM 5279 C CA . ASN A 1 715 ? 173.769 154.043 172.687 1.00 45.43 707 ASN A CA 1
ATOM 5280 C C . ASN A 1 715 ? 175.103 153.617 173.284 1.00 45.43 707 ASN A C 1
ATOM 5281 O O . ASN A 1 715 ? 175.167 153.224 174.453 1.00 45.43 707 ASN A O 1
ATOM 5286 N N . ILE A 1 716 ? 176.184 153.696 172.505 1.00 46.56 708 ILE A N 1
ATOM 5287 C CA . ILE A 1 716 ? 177.503 153.363 173.040 1.00 46.56 708 ILE A CA 1
ATOM 5288 C C . ILE A 1 716 ? 177.900 154.352 174.129 1.00 46.56 708 ILE A C 1
ATOM 5289 O O . ILE A 1 716 ? 178.453 153.969 175.167 1.00 46.56 708 ILE A O 1
ATOM 5294 N N . ALA A 1 717 ? 177.608 155.638 173.920 1.00 48.41 709 ALA A N 1
ATOM 5295 C CA . ALA A 1 717 ? 177.909 156.640 174.937 1.00 48.41 709 ALA A CA 1
ATOM 5296 C C . ALA A 1 717 ? 177.051 156.443 176.179 1.00 48.41 709 ALA A C 1
ATOM 5297 O O . ALA A 1 717 ? 177.522 156.645 177.303 1.00 48.41 709 ALA A O 1
ATOM 5299 N N . ALA A 1 718 ? 175.788 156.048 175.997 1.00 49.77 710 ALA A N 1
ATOM 5300 C CA . ALA A 1 718 ? 174.928 155.781 177.146 1.00 49.77 710 ALA A CA 1
ATOM 5301 C C . ALA A 1 718 ? 175.390 154.553 177.918 1.00 49.77 710 ALA A C 1
ATOM 5302 O O . ALA A 1 718 ? 175.240 154.502 179.144 1.00 49.77 710 ALA A O 1
ATOM 5304 N N . LEU A 1 719 ? 175.949 153.559 177.225 1.00 48.99 711 LEU A N 1
ATOM 5305 C CA . LEU A 1 719 ? 176.503 152.398 177.913 1.00 48.99 711 LEU A CA 1
ATOM 5306 C C . LEU A 1 719 ? 177.773 152.760 178.670 1.00 48.99 711 LEU A C 1
ATOM 5307 O O . LEU A 1 719 ? 177.965 152.330 179.812 1.00 48.99 711 LEU A O 1
ATOM 5312 N N . ARG A 1 720 ? 178.654 153.547 178.048 1.00 54.19 712 ARG A N 1
ATOM 5313 C CA . ARG A 1 720 ? 179.909 153.911 178.700 1.00 54.19 712 ARG A CA 1
ATOM 5314 C C . ARG A 1 720 ? 179.673 154.823 179.897 1.00 54.19 712 ARG A C 1
ATOM 5315 O O . ARG A 1 720 ? 180.319 154.664 180.940 1.00 54.19 712 ARG A O 1
ATOM 5323 N N . SER A 1 721 ? 178.757 155.779 179.772 1.00 56.86 713 SER A N 1
ATOM 5324 C CA . SER A 1 721 ? 178.484 156.742 180.830 1.00 56.86 713 SER A CA 1
ATOM 5325 C C . SER A 1 721 ? 177.434 156.257 181.820 1.00 56.86 713 SER A C 1
ATOM 5326 O O . SER A 1 721 ? 176.927 157.061 182.607 1.00 56.86 713 SER A O 1
ATOM 5329 N N . ALA A 1 722 ? 177.082 154.970 181.782 1.00 58.16 714 ALA A N 1
ATOM 5330 C CA . ALA A 1 722 ? 176.147 154.346 182.717 1.00 58.16 714 ALA A CA 1
ATOM 5331 C C . ALA A 1 722 ? 174.745 154.943 182.643 1.00 58.16 714 ALA A C 1
ATOM 5332 O O . ALA A 1 722 ? 173.884 154.610 183.464 1.00 58.16 714 ALA A O 1
ATOM 5334 N N . GLY A 1 723 ? 174.488 155.821 181.677 1.00 60.50 715 GLY A N 1
ATOM 5335 C CA . GLY A 1 723 ? 173.148 156.336 181.475 1.00 60.50 715 GLY A CA 1
ATOM 5336 C C . GLY A 1 723 ? 172.904 157.737 182.000 1.00 60.50 715 GLY A C 1
ATOM 5337 O O . GLY A 1 723 ? 171.822 158.020 182.524 1.00 60.50 715 GLY A O 1
ATOM 5338 N N . ASP A 1 724 ? 173.890 158.625 181.867 1.00 61.43 716 ASP A N 1
ATOM 5339 C CA . ASP A 1 724 ? 173.722 160.027 182.237 1.00 61.43 716 ASP A CA 1
ATOM 5340 C C . ASP A 1 724 ? 174.275 160.954 181.161 1.00 61.43 716 ASP A C 1
ATOM 5341 O O . ASP A 1 724 ? 174.684 162.082 181.453 1.00 61.43 716 ASP A O 1
ATOM 5346 N N . SER A 1 725 ? 174.288 160.497 179.912 1.00 56.27 717 SER A N 1
ATOM 5347 C CA . SER A 1 725 ? 174.727 161.296 178.776 1.00 56.27 717 SER A CA 1
ATOM 5348 C C . SER A 1 725 ? 173.603 161.323 177.751 1.00 56.27 717 SER A C 1
ATOM 5349 O O . SER A 1 725 ? 173.213 160.274 177.230 1.00 56.27 717 SER A O 1
ATOM 5352 N N . CYS A 1 726 ? 173.086 162.516 177.467 1.00 50.98 718 CYS A N 1
ATOM 5353 C CA . CYS A 1 726 ? 171.969 162.639 176.544 1.00 50.98 718 CYS A CA 1
ATOM 5354 C C . CYS A 1 726 ? 172.410 162.305 175.124 1.00 50.98 718 CYS A C 1
ATOM 5355 O O . CYS A 1 726 ? 173.572 162.490 174.750 1.00 50.98 718 CYS A O 1
ATOM 5358 N N . ALA A 1 727 ? 171.465 161.809 174.326 1.00 44.96 719 ALA A N 1
ATOM 5359 C CA . ALA A 1 727 ? 171.819 161.229 173.032 1.00 44.96 719 ALA A CA 1
ATOM 5360 C C . ALA A 1 727 ? 172.113 162.300 171.985 1.00 44.96 719 ALA A C 1
ATOM 5361 O O . ALA A 1 727 ? 173.232 162.388 171.473 1.00 44.96 719 ALA A O 1
ATOM 5363 N N . MET A 1 728 ? 171.122 163.129 171.661 1.00 42.65 720 MET A N 1
ATOM 5364 C CA . MET A 1 728 ? 171.272 164.093 170.581 1.00 42.65 720 MET A CA 1
ATOM 5365 C C . MET A 1 728 ? 171.429 165.528 171.064 1.00 42.65 720 MET A C 1
ATOM 5366 O O . MET A 1 728 ? 171.811 166.390 170.267 1.00 42.65 720 MET A O 1
ATOM 5371 N N . ALA A 1 729 ? 171.157 165.809 172.336 1.00 43.59 721 ALA A N 1
ATOM 5372 C CA . ALA A 1 729 ? 171.407 167.153 172.842 1.00 43.59 721 ALA A CA 1
ATOM 5373 C C . ALA A 1 729 ? 172.885 167.440 173.028 1.00 43.59 721 ALA A C 1
ATOM 5374 O O . ALA A 1 729 ? 173.238 168.577 173.354 1.00 43.59 721 ALA A O 1
ATOM 5376 N N . ASP A 1 730 ? 173.751 166.446 172.838 1.00 47.09 722 ASP A N 1
ATOM 5377 C CA . ASP A 1 730 ? 175.190 166.653 172.877 1.00 47.09 722 ASP A CA 1
ATOM 5378 C C . ASP A 1 730 ? 175.788 166.898 171.500 1.00 47.09 722 ASP A C 1
ATOM 5379 O O . ASP A 1 730 ? 176.840 167.537 171.405 1.00 47.09 722 ASP A O 1
ATOM 5384 N N . ALA A 1 731 ? 175.145 166.406 170.440 1.00 44.44 723 ALA A N 1
ATOM 5385 C CA . ALA A 1 731 ? 175.626 166.654 169.087 1.00 44.44 723 ALA A CA 1
ATOM 5386 C C . ALA A 1 731 ? 175.142 168.001 168.567 1.00 44.44 723 ALA A C 1
ATOM 5387 O O . ALA A 1 731 ? 175.925 168.775 168.009 1.00 44.44 723 ALA A O 1
ATOM 5389 N N . VAL A 1 732 ? 173.853 168.293 168.740 1.00 41.73 724 VAL A N 1
ATOM 5390 C CA . VAL A 1 732 ? 173.272 169.522 168.214 1.00 41.73 724 VAL A CA 1
ATOM 5391 C C . VAL A 1 732 ? 173.895 170.727 168.903 1.00 41.73 724 VAL A C 1
ATOM 5392 O O . VAL A 1 732 ? 174.032 170.758 170.133 1.00 41.73 724 VAL A O 1
ATOM 5396 N N . LEU A 1 733 ? 174.278 171.725 168.113 1.00 43.19 725 LEU A N 1
ATOM 5397 C CA . LEU A 1 733 ? 174.786 172.995 168.615 1.00 43.19 725 LEU A CA 1
ATOM 5398 C C . LEU A 1 733 ? 173.784 174.085 168.263 1.00 43.19 725 LEU A C 1
ATOM 5399 O O . LEU A 1 733 ? 173.476 174.288 167.085 1.00 43.19 725 LEU A O 1
ATOM 5404 N N . VAL A 1 734 ? 173.281 174.781 169.277 1.00 45.30 726 VAL A N 1
ATOM 5405 C CA . VAL A 1 734 ? 172.303 175.840 169.080 1.00 45.30 726 VAL A CA 1
ATOM 5406 C C . VAL A 1 734 ? 172.986 177.185 169.296 1.00 45.30 726 VAL A C 1
ATOM 5407 O O . VAL A 1 734 ? 174.128 177.266 169.747 1.00 45.30 726 VAL A O 1
ATOM 5411 N N . GLU A 1 735 ? 172.270 178.256 168.958 1.00 53.14 727 GLU A N 1
ATOM 5412 C CA . GLU A 1 735 ? 172.808 179.615 169.049 1.00 53.14 727 GLU A CA 1
ATOM 5413 C C . GLU A 1 735 ? 171.711 180.529 169.591 1.00 53.14 727 GLU A C 1
ATOM 5414 O O . GLU A 1 735 ? 170.854 181.003 168.840 1.00 53.14 727 GLU A O 1
ATOM 5420 N N . ALA A 1 736 ? 171.735 180.763 170.897 1.00 56.58 728 ALA A N 1
ATOM 5421 C CA . ALA A 1 736 ? 170.893 181.788 171.489 1.00 56.58 728 ALA A CA 1
ATOM 5422 C C . ALA A 1 736 ? 171.507 183.160 171.240 1.00 56.58 728 ALA A C 1
ATOM 5423 O O . ALA A 1 736 ? 172.730 183.306 171.150 1.00 56.58 728 ALA A O 1
ATOM 5425 N N . ASP A 1 737 ? 170.640 184.172 171.138 1.00 61.35 729 ASP A N 1
ATOM 5426 C CA . ASP A 1 737 ? 171.055 185.541 170.842 1.00 61.35 729 ASP A CA 1
ATOM 5427 C C . ASP A 1 737 ? 171.908 185.566 169.577 1.00 61.35 729 ASP A C 1
ATOM 5428 O O . ASP A 1 737 ? 173.126 185.761 169.656 1.00 61.35 729 ASP A O 1
ATOM 5433 N N . PRO A 1 738 ? 171.314 185.366 168.397 1.00 59.14 730 PRO A N 1
ATOM 5434 C CA . PRO A 1 738 ? 172.122 185.253 167.175 1.00 59.14 730 PRO A CA 1
ATOM 5435 C C . PRO A 1 738 ? 172.634 186.588 166.657 1.00 59.14 730 PRO A C 1
ATOM 5436 O O . PRO A 1 738 ? 173.114 186.669 165.522 1.00 59.14 730 PRO A O 1
ATOM 5440 N N . ASN A 1 739 ? 172.533 187.643 167.467 1.00 61.51 731 ASN A N 1
ATOM 5441 C CA . ASN A 1 739 ? 173.102 188.931 167.105 1.00 61.51 731 ASN A CA 1
ATOM 5442 C C . ASN A 1 739 ? 174.316 189.312 167.936 1.00 61.51 731 ASN A C 1
ATOM 5443 O O . ASN A 1 739 ? 174.853 190.407 167.745 1.00 61.51 731 ASN A O 1
ATOM 5448 N N . GLU A 1 740 ? 174.757 188.448 168.852 1.00 63.40 732 GLU A N 1
ATOM 5449 C CA . GLU A 1 740 ? 176.033 188.644 169.526 1.00 63.40 732 GLU A CA 1
ATOM 5450 C C . GLU A 1 740 ? 177.183 187.976 168.791 1.00 63.40 732 GLU A C 1
ATOM 5451 O O . GLU A 1 740 ? 178.322 188.038 169.267 1.00 63.40 732 GLU A O 1
ATOM 5457 N N . GLY A 1 741 ? 176.912 187.336 167.657 1.00 61.25 733 GLY A N 1
ATOM 5458 C CA . GLY A 1 741 ? 177.940 186.684 166.874 1.00 61.25 733 GLY A CA 1
ATOM 5459 C C . GLY A 1 741 ? 178.202 187.400 165.568 1.00 61.25 733 GLY A C 1
ATOM 5460 O O . GLY A 1 741 ? 179.053 186.976 164.780 1.00 61.25 733 GLY A O 1
ATOM 5461 N N . MET A 1 742 ? 177.470 188.486 165.325 1.00 62.86 734 MET A N 1
ATOM 5462 C CA . MET A 1 742 ? 177.671 189.279 164.124 1.00 62.86 734 MET A CA 1
ATOM 5463 C C . MET A 1 742 ? 179.088 189.839 164.084 1.00 62.86 734 MET A C 1
ATOM 5464 O O . MET A 1 742 ? 179.780 189.933 165.101 1.00 62.86 734 MET A O 1
ATOM 5469 N N . LEU A 1 743 ? 179.516 190.218 162.886 1.00 64.01 735 LEU A N 1
ATOM 5470 C CA . LEU A 1 743 ? 180.868 190.701 162.655 1.00 64.01 735 LEU A CA 1
ATOM 5471 C C . LEU A 1 743 ? 180.839 192.185 162.320 1.00 64.01 735 LEU A C 1
ATOM 5472 O O . LEU A 1 743 ? 179.949 192.653 161.604 1.00 64.01 735 LEU A O 1
ATOM 5477 N N . GLN A 1 744 ? 181.814 192.918 162.845 1.00 69.77 736 GLN A N 1
ATOM 5478 C CA . GLN A 1 744 ? 181.879 194.343 162.567 1.00 69.77 736 GLN A CA 1
ATOM 5479 C C . GLN A 1 744 ? 182.897 194.629 161.473 1.00 69.77 736 GLN A C 1
ATOM 5480 O O . GLN A 1 744 ? 183.969 194.016 161.448 1.00 69.77 736 GLN A O 1
ATOM 5486 N N . PRO A 1 745 ? 182.587 195.546 160.558 1.00 72.64 737 PRO A N 1
ATOM 5487 C CA . PRO A 1 745 ? 183.542 195.874 159.494 1.00 72.64 737 PRO A CA 1
ATOM 5488 C C . PRO A 1 745 ? 184.817 196.475 160.063 1.00 72.64 737 PRO A C 1
ATOM 5489 O O . PRO A 1 745 ? 184.830 197.040 161.159 1.00 72.64 737 PRO A O 1
ATOM 5493 N N . VAL A 1 746 ? 185.900 196.338 159.306 1.00 77.57 738 VAL A N 1
ATOM 5494 C CA . VAL A 1 746 ? 187.144 197.011 159.691 1.00 77.57 738 VAL A CA 1
ATOM 5495 C C . VAL A 1 746 ? 186.925 198.519 159.616 1.00 77.57 738 VAL A C 1
ATOM 5496 O O . VAL A 1 746 ? 186.325 199.006 158.637 1.00 77.57 738 VAL A O 1
ATOM 5500 N N . PRO A 1 747 ? 187.362 199.296 160.614 1.00 81.26 739 PRO A N 1
ATOM 5501 C CA . PRO A 1 747 ? 186.973 200.720 160.670 1.00 81.26 739 PRO A CA 1
ATOM 5502 C C . PRO A 1 747 ? 187.222 201.522 159.399 1.00 81.26 739 PRO A C 1
ATOM 5503 O O . PRO A 1 747 ? 186.285 202.131 158.869 1.00 81.26 739 PRO A O 1
ATOM 5507 N N . GLY A 1 748 ? 188.450 201.539 158.888 1.00 82.52 740 GLY A N 1
ATOM 5508 C CA . GLY A 1 748 ? 188.758 202.412 157.772 1.00 82.52 740 GLY A CA 1
ATOM 5509 C C . GLY A 1 748 ? 188.433 201.827 156.413 1.00 82.52 740 GLY A C 1
ATOM 5510 O O . GLY A 1 748 ? 189.207 201.036 155.866 1.00 82.52 740 GLY A O 1
ATOM 5511 N N . GLN A 1 749 ? 187.294 202.227 155.851 1.00 80.08 741 GLN A N 1
ATOM 5512 C CA . GLN A 1 749 ? 186.847 201.757 154.545 1.00 80.08 741 GLN A CA 1
ATOM 5513 C C . GLN A 1 749 ? 186.064 202.879 153.872 1.00 80.08 741 GLN A C 1
ATOM 5514 O O . GLN A 1 749 ? 185.970 203.995 154.392 1.00 80.08 741 GLN A O 1
ATOM 5520 N N . ARG A 1 750 ? 185.499 202.577 152.705 1.00 85.20 742 ARG A N 1
ATOM 5521 C CA . ARG A 1 750 ? 184.637 203.493 151.956 1.00 85.20 742 ARG A CA 1
ATOM 5522 C C . ARG A 1 750 ? 183.301 202.786 151.744 1.00 85.20 742 ARG A C 1
ATOM 5523 O O . ARG A 1 750 ? 183.150 201.976 150.826 1.00 85.20 742 ARG A O 1
ATOM 5531 N N . PHE A 1 751 ? 182.330 203.097 152.601 1.00 83.67 743 PHE A N 1
ATOM 5532 C CA . PHE A 1 751 ? 181.061 202.380 152.605 1.00 83.67 743 PHE A CA 1
ATOM 5533 C C . PHE A 1 751 ? 180.164 202.787 151.444 1.00 83.67 743 PHE A C 1
ATOM 5534 O O . PHE A 1 751 ? 179.857 201.963 150.580 1.00 83.67 743 PHE A O 1
ATOM 5542 N N . GLY A 1 752 ? 179.747 204.054 151.398 1.00 84.59 744 GLY A N 1
ATOM 5543 C CA . GLY A 1 752 ? 178.870 204.540 150.352 1.00 84.59 744 GLY A CA 1
ATOM 5544 C C . GLY A 1 752 ? 177.621 205.191 150.929 1.00 84.59 744 GLY A C 1
ATOM 5545 O O . GLY A 1 752 ? 177.673 205.851 151.974 1.00 84.59 744 GLY A O 1
ATOM 5546 N N . GLU A 1 753 ? 176.497 204.998 150.238 1.00 84.55 745 GLU A N 1
ATOM 5547 C CA . GLU A 1 753 ? 175.269 205.707 150.575 1.00 84.55 745 GLU A CA 1
ATOM 5548 C C . GLU A 1 753 ? 174.377 204.957 151.561 1.00 84.55 745 GLU A C 1
ATOM 5549 O O . GLU A 1 753 ? 173.640 205.600 152.316 1.00 84.55 745 GLU A O 1
ATOM 5555 N N . TYR A 1 754 ? 174.412 203.624 151.584 1.00 79.28 746 TYR A N 1
ATOM 5556 C CA . TYR A 1 754 ? 173.692 202.868 152.610 1.00 79.28 746 TYR A CA 1
ATOM 5557 C C . TYR A 1 754 ? 174.502 201.642 153.014 1.00 79.28 746 TYR A C 1
ATOM 5558 O O . TYR A 1 754 ? 174.745 200.753 152.194 1.00 79.28 746 TYR A O 1
ATOM 5567 N N . GLY A 1 755 ? 174.940 201.615 154.271 1.00 77.17 747 GLY A N 1
ATOM 5568 C CA . GLY A 1 755 ? 175.443 200.416 154.898 1.00 77.17 747 GLY A CA 1
ATOM 5569 C C . GLY A 1 755 ? 176.776 199.921 154.374 1.00 77.17 747 GLY A C 1
ATOM 5570 O O . GLY A 1 755 ? 177.157 200.167 153.227 1.00 77.17 747 GLY A O 1
ATOM 5571 N N . PRO A 1 756 ? 177.525 199.212 155.230 1.00 73.74 748 PRO A N 1
ATOM 5572 C CA . PRO A 1 756 ? 178.727 198.490 154.792 1.00 73.74 748 PRO A CA 1
ATOM 5573 C C . PRO A 1 756 ? 178.429 197.087 154.263 1.00 73.74 748 PRO A C 1
ATOM 5574 O O . PRO A 1 756 ? 179.111 196.118 154.600 1.00 73.74 748 PRO A O 1
ATOM 5578 N N . LEU A 1 757 ? 177.397 196.980 153.426 1.00 69.13 749 LEU A N 1
ATOM 5579 C CA . LEU A 1 757 ? 177.111 195.757 152.686 1.00 69.13 749 LEU A CA 1
ATOM 5580 C C . LEU A 1 757 ? 177.267 195.964 151.188 1.00 69.13 749 LEU A C 1
ATOM 5581 O O . LEU A 1 757 ? 176.980 195.050 150.405 1.00 69.13 749 LEU A O 1
ATOM 5586 N N . GLY A 1 758 ? 177.702 197.147 150.774 1.00 74.23 750 GLY A N 1
ATOM 5587 C CA . GLY A 1 758 ? 178.160 197.395 149.427 1.00 74.23 750 GLY A CA 1
ATOM 5588 C C . GLY A 1 758 ? 179.163 198.523 149.485 1.00 74.23 750 GLY A C 1
ATOM 5589 O O . GLY A 1 758 ? 178.824 199.627 149.915 1.00 74.23 750 GLY A O 1
ATOM 5590 N N . GLY A 1 759 ? 180.396 198.271 149.057 1.00 80.34 751 GLY A N 1
ATOM 5591 C CA . GLY A 1 759 ? 181.446 199.254 149.224 1.00 80.34 751 GLY A CA 1
ATOM 5592 C C . GLY A 1 759 ? 181.471 200.258 148.096 1.00 80.34 751 GLY A C 1
ATOM 5593 O O . GLY A 1 759 ? 181.495 201.471 148.325 1.00 80.34 751 GLY A O 1
ATOM 5594 N N . GLU A 1 760 ? 181.477 199.756 146.866 1.00 83.56 752 GLU A N 1
ATOM 5595 C CA . GLU A 1 760 ? 181.432 200.587 145.674 1.00 83.56 752 GLU A CA 1
ATOM 5596 C C . GLU A 1 760 ? 180.226 200.181 144.845 1.00 83.56 752 GLU A C 1
ATOM 5597 O O . GLU A 1 760 ? 179.983 198.988 144.633 1.00 83.56 752 GLU A O 1
ATOM 5603 N N . ASP A 1 761 ? 179.452 201.186 144.421 1.00 83.54 753 ASP A N 1
ATOM 5604 C CA . ASP A 1 761 ? 178.328 201.146 143.484 1.00 83.54 753 ASP A CA 1
ATOM 5605 C C . ASP A 1 761 ? 177.578 199.814 143.486 1.00 83.54 753 ASP A C 1
ATOM 5606 O O . ASP A 1 761 ? 177.626 199.071 142.496 1.00 83.54 753 ASP A O 1
ATOM 5611 N N . PRO A 1 762 ? 176.859 199.479 144.567 1.00 79.57 754 PRO A N 1
ATOM 5612 C CA . PRO A 1 762 ? 176.078 198.234 144.561 1.00 79.57 754 PRO A CA 1
ATOM 5613 C C . PRO A 1 762 ? 174.957 198.298 143.539 1.00 79.57 754 PRO A C 1
ATOM 5614 O O . PRO A 1 762 ? 173.985 199.042 143.708 1.00 79.57 754 PRO A O 1
ATOM 5618 N N . VAL A 1 763 ? 175.088 197.520 142.469 1.00 79.52 755 VAL A N 1
ATOM 5619 C CA . VAL A 1 763 ? 174.172 197.595 141.337 1.00 79.52 755 VAL A CA 1
ATOM 5620 C C . VAL A 1 763 ? 172.898 196.836 141.688 1.00 79.52 755 VAL A C 1
ATOM 5621 O O . VAL A 1 763 ? 172.919 195.617 141.858 1.00 79.52 755 VAL A O 1
ATOM 5625 N N . GLY A 1 764 ? 171.789 197.562 141.815 1.00 77.65 756 GLY A N 1
ATOM 5626 C CA . GLY A 1 764 ? 170.483 196.933 141.934 1.00 77.65 756 GLY A CA 1
ATOM 5627 C C . GLY A 1 764 ? 170.296 196.070 143.160 1.00 77.65 756 GLY A C 1
ATOM 5628 O O . GLY A 1 764 ? 169.559 195.080 143.103 1.00 77.65 756 GLY A O 1
ATOM 5629 N N . PHE A 1 765 ? 170.939 196.415 144.271 1.00 74.50 757 PHE A N 1
ATOM 5630 C CA . PHE A 1 765 ? 170.783 195.699 145.536 1.00 74.50 757 PHE A CA 1
ATOM 5631 C C . PHE A 1 765 ? 170.298 196.705 146.576 1.00 74.50 757 PHE A C 1
ATOM 5632 O O . PHE A 1 765 ? 171.098 197.375 147.233 1.00 74.50 757 PHE A O 1
ATOM 5640 N N . THR A 1 766 ? 168.979 196.805 146.720 1.00 75.05 758 THR A N 1
ATOM 5641 C CA . THR A 1 766 ? 168.273 197.728 147.597 1.00 75.05 758 THR A CA 1
ATOM 5642 C C . THR A 1 766 ? 167.982 197.078 148.943 1.00 75.05 758 THR A C 1
ATOM 5643 O O . THR A 1 766 ? 167.633 195.894 148.996 1.00 75.05 758 THR A O 1
ATOM 5647 N N . PRO A 1 767 ? 168.126 197.829 150.037 1.00 72.60 759 PRO A N 1
ATOM 5648 C CA . PRO A 1 767 ? 167.837 197.253 151.360 1.00 72.60 759 PRO A CA 1
ATOM 5649 C C . PRO A 1 767 ? 166.412 196.753 151.500 1.00 72.60 759 PRO A C 1
ATOM 5650 O O . PRO A 1 767 ? 166.174 195.786 152.234 1.00 72.60 759 PRO A O 1
ATOM 5654 N N . ASN A 1 768 ? 165.455 197.372 150.809 1.00 74.19 760 ASN A N 1
ATOM 5655 C CA . ASN A 1 768 ? 164.069 196.918 150.808 1.00 74.19 760 ASN A CA 1
ATOM 5656 C C . ASN A 1 768 ? 163.780 195.944 149.675 1.00 74.19 760 ASN A C 1
ATOM 5657 O O . ASN A 1 768 ? 162.626 195.826 149.239 1.00 74.19 760 ASN A O 1
ATOM 5662 N N . GLY A 1 769 ? 164.801 195.237 149.186 1.00 73.24 761 GLY A N 1
ATOM 5663 C CA . GLY A 1 769 ? 164.633 194.373 148.033 1.00 73.24 761 GLY A CA 1
ATOM 5664 C C . GLY A 1 769 ? 164.028 193.021 148.327 1.00 73.24 761 GLY A C 1
ATOM 5665 O O . GLY A 1 769 ? 163.624 192.324 147.393 1.00 73.24 761 GLY A O 1
ATOM 5666 N N . VAL A 1 770 ? 163.953 192.625 149.598 1.00 71.72 762 VAL A N 1
ATOM 5667 C CA . VAL A 1 770 ? 163.455 191.297 149.931 1.00 71.72 762 VAL A CA 1
ATOM 5668 C C . VAL A 1 770 ? 161.963 191.215 149.640 1.00 71.72 762 VAL A C 1
ATOM 5669 O O . VAL A 1 770 ? 161.197 192.137 149.950 1.00 71.72 762 VAL A O 1
ATOM 5673 N N . SER A 1 771 ? 161.541 190.101 149.046 1.00 72.96 763 SER A N 1
ATOM 5674 C CA . SER A 1 771 ? 160.131 189.864 148.792 1.00 72.96 763 SER A CA 1
ATOM 5675 C C . SER A 1 771 ? 159.394 189.603 150.104 1.00 72.96 763 SER A C 1
ATOM 5676 O O . SER A 1 771 ? 159.978 189.607 151.191 1.00 72.96 763 SER A O 1
ATOM 5679 N N . ASP A 1 772 ? 158.086 189.373 149.996 1.00 74.13 764 ASP A N 1
ATOM 5680 C CA . ASP A 1 772 ? 157.246 189.182 151.168 1.00 74.13 764 ASP A CA 1
ATOM 5681 C C . ASP A 1 772 ? 156.344 187.959 151.076 1.00 74.13 764 ASP A C 1
ATOM 5682 O O . ASP A 1 772 ? 155.514 187.753 151.969 1.00 74.13 764 ASP A O 1
ATOM 5687 N N . THR A 1 773 ? 156.480 187.145 150.032 1.00 74.61 765 THR A N 1
ATOM 5688 C CA . THR A 1 773 ? 155.736 185.899 149.903 1.00 74.61 765 THR A CA 1
ATOM 5689 C C . THR A 1 773 ? 156.698 184.753 149.588 1.00 74.61 765 THR A C 1
ATOM 5690 O O . THR A 1 773 ? 156.516 184.009 148.622 1.00 74.61 765 THR A O 1
ATOM 5694 N N . LEU A 1 774 ? 157.770 184.644 150.372 1.00 70.07 766 LEU A N 1
ATOM 5695 C CA . LEU A 1 774 ? 158.754 183.589 150.171 1.00 70.07 766 LEU A CA 1
ATOM 5696 C C . LEU A 1 774 ? 158.102 182.229 150.362 1.00 70.07 766 LEU A C 1
ATOM 5697 O O . LEU A 1 774 ? 157.752 181.849 151.482 1.00 70.07 766 LEU A O 1
ATOM 5702 N N . GLU A 1 775 ? 157.948 181.495 149.260 1.00 76.63 767 GLU A N 1
ATOM 5703 C CA . GLU A 1 775 ? 157.159 180.280 149.252 1.00 76.63 767 GLU A CA 1
ATOM 5704 C C . GLU A 1 775 ? 157.829 179.243 148.361 1.00 76.63 767 GLU A C 1
ATOM 5705 O O . GLU A 1 775 ? 158.148 179.554 147.202 1.00 76.63 767 GLU A O 1
ATOM 5711 N N . PRO A 1 776 ? 158.061 178.030 148.864 1.00 77.98 768 PRO A N 1
ATOM 5712 C CA . PRO A 1 776 ? 158.717 177.001 148.045 1.00 77.98 768 PRO A CA 1
ATOM 5713 C C . PRO A 1 776 ? 157.897 176.672 146.807 1.00 77.98 768 PRO A C 1
ATOM 5714 O O . PRO A 1 776 ? 156.707 176.367 146.893 1.00 77.98 768 PRO A O 1
ATOM 5718 N N . ALA A 1 777 ? 158.559 176.722 145.647 1.00 81.54 769 ALA A N 1
ATOM 5719 C CA . ALA A 1 777 ? 157.859 176.594 144.371 1.00 81.54 769 ALA A CA 1
ATOM 5720 C C . ALA A 1 777 ? 157.122 175.266 144.248 1.00 81.54 769 ALA A C 1
ATOM 5721 O O . ALA A 1 777 ? 156.115 175.182 143.537 1.00 81.54 769 ALA A O 1
ATOM 5723 N N . GLU A 1 778 ? 157.600 174.224 144.924 1.00 82.69 770 GLU A N 1
ATOM 5724 C CA . GLU A 1 778 ? 156.948 172.929 144.866 1.00 82.69 770 GLU A CA 1
ATOM 5725 C C . GLU A 1 778 ? 156.636 172.438 146.274 1.00 82.69 770 GLU A C 1
ATOM 5726 O O . GLU A 1 778 ? 157.416 172.673 147.206 1.00 82.69 770 GLU A O 1
ATOM 5732 N N . PRO A 1 779 ? 155.495 171.775 146.465 1.00 78.52 771 PRO A N 1
ATOM 5733 C CA . PRO A 1 779 ? 155.184 171.211 147.783 1.00 78.52 771 PRO A CA 1
ATOM 5734 C C . PRO A 1 779 ? 156.014 169.972 148.080 1.00 78.52 771 PRO A C 1
ATOM 5735 O O . PRO A 1 779 ? 156.907 169.615 147.304 1.00 78.52 771 PRO A O 1
ATOM 5739 N N . VAL A 1 780 ? 155.731 169.309 149.196 1.00 71.23 772 VAL A N 1
ATOM 5740 C CA . VAL A 1 780 ? 156.522 168.151 149.599 1.00 71.23 772 VAL A CA 1
ATOM 5741 C C . VAL A 1 780 ? 155.968 166.859 149.013 1.00 71.23 772 VAL A C 1
ATOM 5742 O O . VAL A 1 780 ? 156.735 165.971 148.634 1.00 71.23 772 VAL A O 1
ATOM 5746 N N . ALA A 1 781 ? 154.641 166.737 148.924 1.00 69.87 773 ALA A N 1
ATOM 5747 C CA . ALA A 1 781 ? 153.988 165.576 148.312 1.00 69.87 773 ALA A CA 1
ATOM 5748 C C . ALA A 1 781 ? 154.403 164.276 148.999 1.00 69.87 773 ALA A C 1
ATOM 5749 O O . ALA A 1 781 ? 155.036 163.405 148.401 1.00 69.87 773 ALA A O 1
ATOM 5751 N N . ALA A 1 782 ? 154.052 164.163 150.282 1.00 65.49 774 ALA A N 1
ATOM 5752 C CA . ALA A 1 782 ? 154.381 162.992 151.089 1.00 65.49 774 ALA A CA 1
ATOM 5753 C C . ALA A 1 782 ? 153.958 161.689 150.425 1.00 65.49 774 ALA A C 1
ATOM 5754 O O . ALA A 1 782 ? 152.899 161.618 149.794 1.00 65.49 774 ALA A O 1
ATOM 5756 N N . ASN A 1 783 ? 154.777 160.657 150.570 1.00 58.77 775 ASN A N 1
ATOM 5757 C CA . ASN A 1 783 ? 154.459 159.347 150.034 1.00 58.77 775 ASN A CA 1
ATOM 5758 C C . ASN A 1 783 ? 153.455 158.624 150.930 1.00 58.77 775 ASN A C 1
ATOM 5759 O O . ASN A 1 783 ? 153.448 158.809 152.149 1.00 58.77 775 ASN A O 1
ATOM 5764 N N . PRO A 1 784 ? 152.577 157.811 150.343 1.00 52.76 776 PRO A N 1
ATOM 5765 C CA . PRO A 1 784 ? 151.561 157.127 151.151 1.00 52.76 776 PRO A CA 1
ATOM 5766 C C . PRO A 1 784 ? 152.178 156.036 152.010 1.00 52.76 776 PRO A C 1
ATOM 5767 O O . PRO A 1 784 ? 153.070 155.305 151.575 1.00 52.76 776 PRO A O 1
ATOM 5771 N N . GLY A 1 785 ? 151.689 155.934 153.245 1.00 49.77 777 GLY A N 1
ATOM 5772 C CA . GLY A 1 785 ? 152.162 154.939 154.184 1.00 49.77 777 GLY A CA 1
ATOM 5773 C C . GLY A 1 785 ? 152.920 155.482 155.373 1.00 49.77 777 GLY A C 1
ATOM 5774 O O . GLY A 1 785 ? 153.329 154.690 156.230 1.00 49.77 777 GLY A O 1
ATOM 5775 N N . THR A 1 786 ? 153.129 156.791 155.459 1.00 48.53 778 THR A N 1
ATOM 5776 C CA . THR A 1 786 ? 153.826 157.359 156.605 1.00 48.53 778 THR A CA 1
ATOM 5777 C C . THR A 1 786 ? 153.052 157.035 157.880 1.00 48.53 778 THR A C 1
ATOM 5778 O O . THR A 1 786 ? 151.850 157.318 157.956 1.00 48.53 778 THR A O 1
ATOM 5782 N N . PRO A 1 787 ? 153.695 156.447 158.892 1.00 46.63 779 PRO A N 1
ATOM 5783 C CA . PRO A 1 787 ? 152.935 155.889 160.022 1.00 46.63 779 PRO A CA 1
ATOM 5784 C C . PRO A 1 787 ? 152.184 156.920 160.848 1.00 46.63 779 PRO A C 1
ATOM 5785 O O . PRO A 1 787 ? 151.265 156.539 161.583 1.00 46.63 779 PRO A O 1
ATOM 5789 N N . ASN A 1 788 ? 152.578 158.192 160.738 1.00 45.43 780 ASN A N 1
ATOM 5790 C CA . ASN A 1 788 ? 151.920 159.276 161.517 1.00 45.43 780 ASN A CA 1
ATOM 5791 C C . ASN A 1 788 ? 151.480 160.401 160.573 1.00 45.43 780 ASN A C 1
ATOM 5792 O O . ASN A 1 788 ? 152.217 161.400 160.462 1.00 45.43 780 ASN A O 1
ATOM 5797 N N . SER A 1 789 ? 150.322 160.236 159.926 1.00 48.73 781 SER A N 1
ATOM 5798 C CA . SER A 1 789 ? 149.802 161.250 159.022 1.00 48.73 781 SER A CA 1
ATOM 5799 C C . SER A 1 789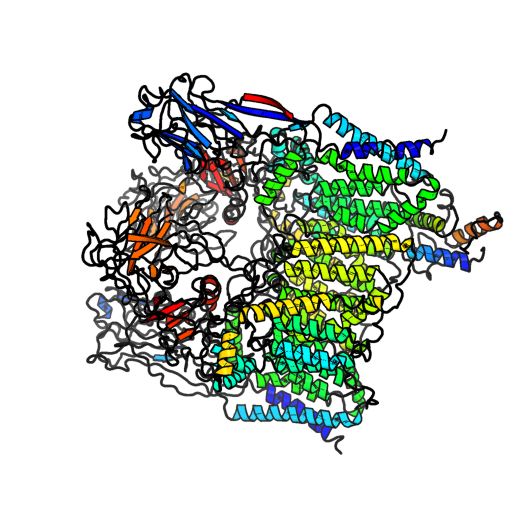 ? 148.321 160.989 158.802 1.00 48.73 781 SER A C 1
ATOM 5800 O O . SER A 1 789 ? 147.911 159.871 158.479 1.00 48.73 781 SER A O 1
ATOM 5803 N N . ASP A 1 790 ? 147.519 162.036 158.979 1.00 50.21 782 ASP A N 1
ATOM 5804 C CA . ASP A 1 790 ? 146.072 161.933 158.862 1.00 50.21 782 ASP A CA 1
ATOM 5805 C C . ASP A 1 790 ? 145.576 162.187 157.445 1.00 50.21 782 ASP A C 1
ATOM 5806 O O . ASP A 1 790 ? 144.362 162.268 157.231 1.00 50.21 782 ASP A O 1
ATOM 5811 N N . GLY A 1 791 ? 146.480 162.320 156.479 1.00 56.55 783 GLY A N 1
ATOM 5812 C CA . GLY A 1 791 ? 146.102 162.565 155.109 1.00 56.55 783 GLY A CA 1
ATOM 5813 C C . GLY A 1 791 ? 145.320 161.415 154.509 1.00 56.55 783 GLY A C 1
ATOM 5814 O O . GLY A 1 791 ? 145.516 160.249 154.864 1.00 56.55 783 GLY A O 1
ATOM 5815 N N . PRO A 1 792 ? 144.406 161.728 153.591 1.00 63.04 784 PRO A N 1
ATOM 5816 C CA . PRO A 1 792 ? 143.621 160.669 152.947 1.00 63.04 784 PRO A CA 1
ATOM 5817 C C . PRO A 1 792 ? 144.506 159.760 152.108 1.00 63.04 784 PRO A C 1
ATOM 5818 O O . PRO A 1 792 ? 145.579 160.156 151.649 1.00 63.04 784 PRO A O 1
ATOM 5822 N N . VAL A 1 793 ? 144.041 158.524 151.910 1.00 63.16 785 VAL A N 1
ATOM 5823 C CA . VAL A 1 793 ? 144.834 157.524 151.199 1.00 63.16 785 VAL A CA 1
ATOM 5824 C C . VAL A 1 793 ? 144.535 157.464 149.711 1.00 63.16 785 VAL A C 1
ATOM 5825 O O . VAL A 1 793 ? 145.267 156.795 148.971 1.00 63.16 785 VAL A O 1
ATOM 5829 N N . ASP A 1 794 ? 143.485 158.141 149.249 1.00 67.44 786 ASP A N 1
ATOM 5830 C CA . ASP A 1 794 ? 143.094 158.119 147.847 1.00 67.44 786 ASP A CA 1
ATOM 5831 C C . ASP A 1 794 ? 143.570 159.351 147.084 1.00 67.44 786 ASP A C 1
ATOM 5832 O O . ASP A 1 794 ? 143.094 159.607 145.973 1.00 67.44 786 ASP A O 1
ATOM 5837 N N . LYS A 1 795 ? 144.499 160.112 147.653 1.00 70.59 787 LYS A N 1
ATOM 5838 C CA . LYS A 1 795 ? 145.025 161.308 147.011 1.00 70.59 787 LYS A CA 1
ATOM 5839 C C . LYS A 1 795 ? 146.355 161.655 147.663 1.00 70.59 787 LYS A C 1
ATOM 5840 O O . LYS A 1 795 ? 146.602 161.273 148.813 1.00 70.59 787 LYS A O 1
ATOM 5846 N N . PRO A 1 796 ? 147.235 162.361 146.954 1.00 72.99 788 PRO A N 1
ATOM 5847 C CA . PRO A 1 796 ? 148.534 162.719 147.534 1.00 72.99 788 PRO A CA 1
ATOM 5848 C C . PRO A 1 796 ? 148.387 163.602 148.766 1.00 72.99 788 PRO A C 1
ATOM 5849 O O . PRO A 1 796 ? 147.369 164.265 148.979 1.00 72.99 788 PRO A O 1
ATOM 5853 N N . ASN A 1 797 ? 149.436 163.598 149.586 1.00 69.94 789 ASN A N 1
ATOM 5854 C CA . ASN A 1 797 ? 149.483 164.370 150.827 1.00 69.94 789 ASN A CA 1
ATOM 5855 C C . ASN A 1 797 ? 150.306 165.628 150.561 1.00 69.94 789 ASN A C 1
ATOM 5856 O O . ASN A 1 797 ? 151.511 165.671 150.809 1.00 69.94 789 ASN A O 1
ATOM 5861 N N . ILE A 1 798 ? 149.643 166.659 150.051 1.00 73.71 790 ILE A N 1
ATOM 5862 C CA . ILE A 1 798 ? 150.302 167.911 149.696 1.00 73.71 790 ILE A CA 1
ATOM 5863 C C . ILE A 1 798 ? 150.284 168.843 150.900 1.00 73.71 790 ILE A C 1
ATOM 5864 O O . ILE A 1 798 ? 149.224 169.100 151.483 1.00 73.71 790 ILE A O 1
ATOM 5869 N N . GLY A 1 799 ? 151.460 169.349 151.274 1.00 71.37 791 GLY A N 1
ATOM 5870 C CA . GLY A 1 799 ? 151.569 170.292 152.368 1.00 71.37 791 GLY A CA 1
ATOM 5871 C C . GLY A 1 799 ? 152.753 171.212 152.160 1.00 71.37 791 GLY A C 1
ATOM 5872 O O . GLY A 1 799 ? 153.567 171.019 151.254 1.00 71.37 791 GLY A O 1
ATOM 5873 N N . ILE A 1 800 ? 152.838 172.227 153.020 1.00 69.59 792 ILE A N 1
ATOM 5874 C CA . ILE A 1 800 ? 153.935 173.186 152.978 1.00 69.59 792 ILE A CA 1
ATOM 5875 C C . ILE A 1 800 ? 153.971 173.915 154.313 1.00 69.59 792 ILE A C 1
ATOM 5876 O O . ILE A 1 800 ? 152.947 174.056 154.985 1.00 69.59 792 ILE A O 1
ATOM 5881 N N . GLY A 1 801 ? 155.163 174.362 154.705 1.00 64.93 793 GLY A N 1
ATOM 5882 C CA . GLY A 1 801 ? 155.309 175.062 155.969 1.00 64.93 793 GLY A CA 1
ATOM 5883 C C . GLY A 1 801 ? 156.579 175.882 156.011 1.00 64.93 793 GLY A C 1
ATOM 5884 O O . GLY A 1 801 ? 157.455 175.767 155.153 1.00 64.93 793 GLY A O 1
ATOM 5885 N N . TYR A 1 802 ? 156.659 176.727 157.037 1.00 66.95 794 TYR A N 1
ATOM 5886 C CA . TYR A 1 802 ? 157.822 177.560 157.293 1.00 66.95 794 TYR A CA 1
ATOM 5887 C C . TYR A 1 802 ? 158.241 177.361 158.741 1.00 66.95 794 TYR A C 1
ATOM 5888 O O . TYR A 1 802 ? 157.445 176.922 159.575 1.00 66.95 794 TYR A O 1
ATOM 5897 N N . ALA A 1 803 ? 159.507 177.667 159.041 1.00 60.47 795 ALA A N 1
ATOM 5898 C CA . ALA A 1 803 ? 160.023 177.344 160.366 1.00 60.47 795 ALA A CA 1
ATOM 5899 C C . ALA A 1 803 ? 159.303 178.134 161.454 1.00 60.47 795 ALA A C 1
ATOM 5900 O O . ALA A 1 803 ? 158.439 177.598 162.154 1.00 60.47 795 ALA A O 1
ATOM 5902 N N . ALA A 1 804 ? 159.611 179.424 161.587 1.00 58.02 796 ALA A N 1
ATOM 5903 C CA . ALA A 1 804 ? 158.884 180.251 162.542 1.00 58.02 796 ALA A CA 1
ATOM 5904 C C . ALA A 1 804 ? 158.336 181.518 161.902 1.00 58.02 796 ALA A C 1
ATOM 5905 O O . ALA A 1 804 ? 157.142 181.820 162.009 1.00 58.02 796 ALA A O 1
ATOM 5907 N N . GLY A 1 805 ? 159.212 182.261 161.237 1.00 62.93 797 GLY A N 1
ATOM 5908 C CA . GLY A 1 805 ? 158.861 183.511 160.600 1.00 62.93 797 GLY A CA 1
ATOM 5909 C C . GLY A 1 805 ? 159.668 183.693 159.335 1.00 62.93 797 GLY A C 1
ATOM 5910 O O . GLY A 1 805 ? 159.572 184.719 158.656 1.00 62.93 797 GLY A O 1
ATOM 5911 N N . THR A 1 806 ? 160.479 182.688 159.020 1.00 62.45 798 THR A N 1
ATOM 5912 C CA . THR A 1 806 ? 161.258 182.669 157.789 1.00 62.45 798 THR A CA 1
ATOM 5913 C C . THR A 1 806 ? 160.289 182.540 156.623 1.00 62.45 798 THR A C 1
ATOM 5914 O O . THR A 1 806 ? 159.747 181.465 156.363 1.00 62.45 798 THR A O 1
ATOM 5918 N N . GLY A 1 807 ? 160.053 183.649 155.931 1.00 65.98 799 GLY A N 1
ATOM 5919 C CA . GLY A 1 807 ? 159.060 183.688 154.879 1.00 65.98 799 GLY A CA 1
ATOM 5920 C C . GLY A 1 807 ? 157.929 184.631 155.229 1.00 65.98 799 GLY A C 1
ATOM 5921 O O . GLY A 1 807 ? 156.803 184.468 154.753 1.00 65.98 799 GLY A O 1
ATOM 5922 N N . GLY A 1 808 ? 158.223 185.620 156.059 1.00 69.46 800 GLY A N 1
ATOM 5923 C CA . GLY A 1 808 ? 157.239 186.544 156.579 1.00 69.46 800 GLY A CA 1
ATOM 5924 C C . GLY A 1 808 ? 157.116 187.802 155.747 1.00 69.46 800 GLY A C 1
ATOM 5925 O O . GLY A 1 808 ? 157.379 187.806 154.539 1.00 69.46 800 GLY A O 1
ATOM 5926 N N . GLY A 1 809 ? 156.711 188.887 156.402 1.00 72.99 801 GLY A N 1
ATOM 5927 C CA . GLY A 1 809 ? 156.450 190.133 155.709 1.00 72.99 801 GLY A CA 1
ATOM 5928 C C . GLY A 1 809 ? 157.331 191.290 156.131 1.00 72.99 801 GLY A C 1
ATOM 5929 O O . GLY A 1 809 ? 158.557 191.228 156.001 1.00 72.99 801 GLY A O 1
ATOM 5930 N N . TYR A 1 810 ? 156.714 192.349 156.641 1.00 75.72 802 TYR A N 1
ATOM 5931 C CA . TYR A 1 810 ? 157.390 193.601 156.944 1.00 75.72 802 TYR A CA 1
ATOM 5932 C C . TYR A 1 810 ? 157.601 193.747 158.446 1.00 75.72 802 TYR A C 1
ATOM 5933 O O . TYR A 1 810 ? 157.034 193.011 159.258 1.00 75.72 802 TYR A O 1
ATOM 5942 N N . GLY A 1 811 ? 158.436 194.719 158.803 1.00 76.10 803 GLY A N 1
ATOM 5943 C CA . GLY A 1 811 ? 158.731 195.015 160.185 1.00 76.10 803 GLY A CA 1
ATOM 5944 C C . GLY A 1 811 ? 159.151 196.458 160.373 1.00 76.10 803 GLY A C 1
ATOM 5945 O O . GLY A 1 811 ? 158.940 197.307 159.502 1.00 76.10 803 GLY A O 1
ATOM 5946 N N . PRO A 1 812 ? 159.755 196.764 161.518 1.00 78.20 804 PRO A N 1
ATOM 5947 C CA . PRO A 1 812 ? 160.187 198.141 161.783 1.00 78.20 804 PRO A CA 1
ATOM 5948 C C . PRO A 1 812 ? 161.421 198.505 160.971 1.00 78.20 804 PRO A C 1
ATOM 5949 O O . PRO A 1 812 ? 162.037 197.677 160.298 1.00 78.20 804 PRO A O 1
ATOM 5953 N N . GLU A 1 813 ? 161.779 199.786 161.047 1.00 77.97 805 GLU A N 1
ATOM 5954 C CA . GLU A 1 813 ? 162.918 200.301 160.297 1.00 77.97 805 GLU A CA 1
ATOM 5955 C C . GLU A 1 813 ? 164.219 199.708 160.823 1.00 77.97 805 GLU A C 1
ATOM 5956 O O . GLU A 1 813 ? 164.456 199.677 162.034 1.00 77.97 805 GLU A O 1
ATOM 5962 N N . GLY A 1 814 ? 165.063 199.240 159.907 1.00 76.64 806 GLY A N 1
ATOM 5963 C CA . GLY A 1 814 ? 166.344 198.668 160.275 1.00 76.64 806 GLY A CA 1
ATOM 5964 C C . GLY A 1 814 ? 167.445 199.698 160.420 1.00 76.64 806 GLY A C 1
ATOM 5965 O O . GLY A 1 814 ? 167.211 200.797 160.931 1.00 76.64 806 GLY A O 1
ATOM 5966 N N . VAL A 1 815 ? 168.651 199.355 159.974 1.00 73.66 807 VAL A N 1
ATOM 5967 C CA . VAL A 1 815 ? 169.782 200.276 160.045 1.00 73.66 807 VAL A CA 1
ATOM 5968 C C . VAL A 1 815 ? 169.906 201.098 158.770 1.00 73.66 807 VAL A C 1
ATOM 5969 O O . VAL A 1 815 ? 170.154 202.305 158.822 1.00 73.66 807 VAL A O 1
ATOM 5973 N N . ASN A 1 816 ? 169.735 200.459 157.616 1.00 73.62 808 ASN A N 1
ATOM 5974 C CA . ASN A 1 816 ? 169.794 201.113 156.314 1.00 73.62 808 ASN A CA 1
ATOM 5975 C C . ASN A 1 816 ? 168.410 201.185 155.678 1.00 73.62 808 ASN A C 1
ATOM 5976 O O . ASN A 1 816 ? 168.252 201.006 154.469 1.00 73.62 808 ASN A O 1
ATOM 5981 N N . GLY A 1 817 ? 167.398 201.450 156.488 1.00 75.40 809 GLY A N 1
ATOM 5982 C CA . GLY A 1 817 ? 166.009 201.339 156.037 1.00 75.40 809 GLY A CA 1
ATOM 5983 C C . GLY A 1 817 ? 165.501 199.904 156.167 1.00 75.40 809 GLY A C 1
ATOM 5984 O O . GLY A 1 817 ? 165.404 199.387 157.274 1.00 75.40 809 GLY A O 1
ATOM 5985 N N . SER A 1 818 ? 165.196 199.279 155.032 1.00 74.65 810 SER A N 1
ATOM 5986 C CA . SER A 1 818 ? 164.918 197.845 154.952 1.00 74.65 810 SER A CA 1
ATOM 5987 C C . SER A 1 818 ? 163.840 197.422 155.949 1.00 74.65 810 SER A C 1
ATOM 5988 O O . SER A 1 818 ? 164.087 196.681 156.902 1.00 74.65 810 SER A O 1
ATOM 5991 N N . ARG A 1 819 ? 162.625 197.913 155.720 1.00 75.82 811 ARG A N 1
ATOM 5992 C CA . ARG A 1 819 ? 161.482 197.526 156.544 1.00 75.82 811 ARG A CA 1
ATOM 5993 C C . ARG A 1 819 ? 161.086 196.106 156.161 1.00 75.82 811 ARG A C 1
ATOM 5994 O O . ARG A 1 819 ? 160.047 195.879 155.539 1.00 75.82 811 ARG A O 1
ATOM 6002 N N . VAL A 1 820 ? 161.920 195.141 156.545 1.00 71.30 812 VAL A N 1
ATOM 6003 C CA . VAL A 1 820 ? 161.690 193.735 156.240 1.00 71.30 812 VAL A CA 1
ATOM 6004 C C . VAL A 1 820 ? 161.843 192.947 157.533 1.00 71.30 812 VAL A C 1
ATOM 6005 O O . VAL A 1 820 ? 162.629 193.309 158.412 1.00 71.30 812 VAL A O 1
ATOM 6009 N N . PHE A 1 821 ? 161.070 191.870 157.652 1.00 68.06 813 PHE A N 1
ATOM 6010 C CA . PHE A 1 821 ? 161.043 191.069 158.871 1.00 68.06 813 PHE A CA 1
ATOM 6011 C C . PHE A 1 821 ? 162.284 190.188 158.927 1.00 68.06 813 PHE A C 1
ATOM 6012 O O . PHE A 1 821 ? 162.454 189.287 158.100 1.00 68.06 813 PHE A O 1
ATOM 6020 N N . LEU A 1 822 ? 163.154 190.448 159.902 1.00 63.33 814 LEU A N 1
ATOM 6021 C CA . LEU A 1 822 ? 164.357 189.650 160.086 1.00 63.33 814 LEU A CA 1
ATOM 6022 C C . LEU A 1 822 ? 164.050 188.460 160.983 1.00 63.33 814 LEU A C 1
ATOM 6023 O O . LEU A 1 822 ? 163.614 188.657 162.124 1.00 63.33 814 LEU A O 1
ATOM 6028 N N . PRO A 1 823 ? 164.262 187.231 160.525 1.00 58.07 815 PRO A N 1
ATOM 6029 C CA . PRO A 1 823 ? 163.927 186.065 161.349 1.00 58.07 815 PRO A CA 1
ATOM 6030 C C . PRO A 1 823 ? 165.003 185.734 162.370 1.00 58.07 815 PRO A C 1
ATOM 6031 O O . PRO A 1 823 ? 165.968 186.487 162.533 1.00 58.07 815 PRO A O 1
ATOM 6035 N N . PHE A 1 824 ? 164.816 184.621 163.082 1.00 54.05 816 PHE A N 1
ATOM 6036 C CA . PHE A 1 824 ? 165.790 184.075 164.022 1.00 54.05 816 PHE A CA 1
ATOM 6037 C C . PHE A 1 824 ? 166.012 184.986 165.223 1.00 54.05 816 PHE A C 1
ATOM 6038 O O . PHE A 1 824 ? 166.808 184.664 166.108 1.00 54.05 816 PHE A O 1
ATOM 6046 N N . GLY A 1 825 ? 165.307 186.110 165.278 1.00 56.58 817 GLY A N 1
ATOM 6047 C CA . GLY A 1 825 ? 165.513 187.066 166.345 1.00 56.58 817 GLY A CA 1
ATOM 6048 C C . GLY A 1 825 ? 166.646 188.036 166.111 1.00 56.58 817 GLY A C 1
ATOM 6049 O O . GLY A 1 825 ? 167.209 188.558 167.079 1.00 56.58 817 GLY A O 1
ATOM 6050 N N . LEU A 1 826 ? 167.003 188.290 164.855 1.00 59.76 818 LEU A N 1
ATOM 6051 C CA . LEU A 1 826 ? 168.057 189.247 164.546 1.00 59.76 818 LEU A CA 1
ATOM 6052 C C . LEU A 1 826 ? 167.555 190.660 164.804 1.00 59.76 818 LEU A C 1
ATOM 6053 O O . LEU A 1 826 ? 166.529 191.071 164.253 1.00 59.76 818 LEU A O 1
ATOM 6058 N N . ASP A 1 827 ? 168.272 191.398 165.638 1.00 66.54 819 ASP A N 1
ATOM 6059 C CA . ASP A 1 827 ? 167.871 192.754 165.989 1.00 66.54 819 ASP A CA 1
ATOM 6060 C C . ASP A 1 827 ? 167.980 193.649 164.761 1.00 66.54 819 ASP A C 1
ATOM 6061 O O . ASP A 1 827 ? 169.074 193.782 164.201 1.00 66.54 819 ASP A O 1
ATOM 6066 N N . PRO A 1 828 ? 166.889 194.274 164.310 1.00 68.20 820 PRO A N 1
ATOM 6067 C CA . PRO A 1 828 ? 166.976 195.143 163.127 1.00 68.20 820 PRO A CA 1
ATOM 6068 C C . PRO A 1 828 ? 167.719 196.443 163.375 1.00 68.20 820 PRO A C 1
ATOM 6069 O O . PRO A 1 828 ? 168.106 197.104 162.403 1.00 68.20 820 PRO A O 1
ATOM 6073 N N . SER A 1 829 ? 167.938 196.830 164.633 1.00 69.38 821 SER A N 1
ATOM 6074 C CA . SER A 1 829 ? 168.712 198.032 164.913 1.00 69.38 821 SER A CA 1
ATOM 6075 C C . SER A 1 829 ? 170.211 197.797 164.784 1.00 69.38 821 SER A C 1
ATOM 6076 O O . SER A 1 829 ? 170.992 198.729 165.000 1.00 69.38 821 SER A O 1
ATOM 6079 N N . ARG A 1 830 ? 170.627 196.579 164.440 1.00 67.92 822 ARG A N 1
ATOM 6080 C CA . ARG A 1 830 ? 172.036 196.244 164.283 1.00 67.92 822 ARG A CA 1
ATOM 6081 C C . ARG A 1 830 ? 172.295 195.344 163.080 1.00 67.92 822 ARG A C 1
ATOM 6082 O O . ARG A 1 830 ? 173.310 194.639 163.059 1.00 67.92 822 ARG A O 1
ATOM 6090 N N . THR A 1 831 ? 171.413 195.343 162.082 1.00 65.81 823 THR A N 1
ATOM 6091 C CA . THR A 1 831 ? 171.479 194.373 160.991 1.00 65.81 823 THR A CA 1
ATOM 6092 C C . THR A 1 831 ? 171.001 195.004 159.689 1.00 65.81 823 THR A C 1
ATOM 6093 O O . THR A 1 831 ? 169.789 195.176 159.481 1.00 65.81 823 THR A O 1
ATOM 6097 N N . PRO A 1 832 ? 171.916 195.381 158.801 1.00 63.61 824 PRO A N 1
ATOM 6098 C CA . PRO A 1 832 ? 171.512 195.832 157.465 1.00 63.61 824 PRO A CA 1
ATOM 6099 C C . PRO A 1 832 ? 171.083 194.659 156.597 1.00 63.61 824 PRO A C 1
ATOM 6100 O O . PRO A 1 832 ? 171.325 193.491 156.905 1.00 63.61 824 PRO A O 1
ATOM 6104 N N . VAL A 1 833 ? 170.422 194.991 155.488 1.00 66.29 825 VAL A N 1
ATOM 6105 C CA . VAL A 1 833 ? 169.904 194.004 154.548 1.00 66.29 825 VAL A CA 1
ATOM 6106 C C . VAL A 1 833 ? 170.171 194.500 153.132 1.00 66.29 825 VAL A C 1
ATOM 6107 O O . VAL A 1 833 ? 170.265 195.707 152.886 1.00 66.29 825 VAL A O 1
ATOM 6111 N N . MET A 1 834 ? 170.309 193.557 152.201 1.00 67.46 826 MET A N 1
ATOM 6112 C CA . MET A 1 834 ? 170.387 193.851 150.776 1.00 67.46 826 MET A CA 1
ATOM 6113 C C . MET A 1 834 ? 169.576 192.807 150.023 1.00 67.46 826 MET A C 1
ATOM 6114 O O . MET A 1 834 ? 169.443 191.668 150.472 1.00 67.46 826 MET A O 1
ATOM 6119 N N . GLY A 1 835 ? 169.037 193.200 148.871 1.00 70.97 827 GLY A N 1
ATOM 6120 C CA . GLY A 1 835 ? 168.166 192.313 148.121 1.00 70.97 827 GLY A CA 1
ATOM 6121 C C . GLY A 1 835 ? 168.054 192.637 146.645 1.00 70.97 827 GLY A C 1
ATOM 6122 O O . GLY A 1 835 ? 168.169 193.799 146.247 1.00 70.97 827 GLY A O 1
ATOM 6123 N N . SER A 1 836 ? 167.826 191.613 145.823 1.00 73.73 828 SER A N 1
ATOM 6124 C CA . SER A 1 836 ? 167.771 191.770 144.376 1.00 73.73 828 SER A CA 1
ATOM 6125 C C . SER A 1 836 ? 166.394 191.495 143.786 1.00 73.73 828 SER A C 1
ATOM 6126 O O . SER A 1 836 ? 166.289 191.314 142.568 1.00 73.73 828 SER A O 1
ATOM 6129 N N . TYR A 1 837 ? 165.344 191.453 144.599 1.00 74.54 829 TYR A N 1
ATOM 6130 C CA . TYR A 1 837 ? 163.988 191.244 144.108 1.00 74.54 829 TYR A CA 1
ATOM 6131 C C . TYR A 1 837 ? 163.327 192.597 143.887 1.00 74.54 829 TYR A C 1
ATOM 6132 O O . TYR A 1 837 ? 163.221 193.402 144.820 1.00 74.54 829 TYR A O 1
ATOM 6141 N N . GLY A 1 838 ? 162.881 192.841 142.660 1.00 81.40 830 GLY A N 1
ATOM 6142 C CA . GLY A 1 838 ? 162.305 194.119 142.296 1.00 81.40 830 GLY A CA 1
ATOM 6143 C C . GLY A 1 838 ? 163.083 194.774 141.177 1.00 81.40 830 GLY A C 1
ATOM 6144 O O . GLY A 1 838 ? 162.504 195.391 140.277 1.00 81.40 830 GLY A O 1
ATOM 6145 N N . GLU A 1 839 ? 164.407 194.643 141.228 1.00 82.75 831 GLU A N 1
ATOM 6146 C CA . GLU A 1 839 ? 165.284 195.094 140.148 1.00 82.75 831 GLU A CA 1
ATOM 6147 C C . GLU A 1 839 ? 165.575 193.931 139.198 1.00 82.75 831 GLU A C 1
ATOM 6148 O O . GLU A 1 839 ? 166.718 193.546 138.955 1.00 82.75 831 GLU A O 1
ATOM 6154 N N . ASN A 1 840 ? 164.492 193.370 138.658 1.00 84.73 832 ASN A N 1
ATOM 6155 C CA . ASN A 1 840 ? 164.577 192.155 137.859 1.00 84.73 832 ASN A CA 1
ATOM 6156 C C . ASN A 1 840 ? 165.159 192.386 136.470 1.00 84.73 832 ASN A C 1
ATOM 6157 O O . ASN A 1 840 ? 165.383 191.410 135.749 1.00 84.73 832 ASN A O 1
ATOM 6162 N N . LYS A 1 841 ? 165.412 193.635 136.079 1.00 85.05 833 LYS A N 1
ATOM 6163 C CA . LYS A 1 841 ? 165.930 193.954 134.753 1.00 85.05 833 LYS A CA 1
ATOM 6164 C C . LYS A 1 841 ? 167.272 194.678 134.799 1.00 85.05 833 LYS A C 1
ATOM 6165 O O . LYS A 1 841 ? 167.525 195.537 133.948 1.00 85.05 833 LYS A O 1
ATOM 6171 N N . LEU A 1 842 ? 168.139 194.358 135.761 1.00 84.65 834 LEU A N 1
ATOM 6172 C CA . LEU A 1 842 ? 169.363 195.121 135.953 1.00 84.65 834 LEU A CA 1
ATOM 6173 C C . LEU A 1 842 ? 170.619 194.267 136.101 1.00 84.65 834 LEU A C 1
ATOM 6174 O O . LEU A 1 842 ? 171.724 194.813 136.010 1.00 84.65 834 LEU A O 1
ATOM 6179 N N . ALA A 1 843 ? 170.488 192.953 136.301 1.00 83.32 835 ALA A N 1
ATOM 6180 C CA . ALA A 1 843 ? 171.631 192.063 136.513 1.00 83.32 835 ALA A CA 1
ATOM 6181 C C . ALA A 1 843 ? 172.455 192.525 137.719 1.00 83.32 835 ALA A C 1
ATOM 6182 O O . ALA A 1 843 ? 173.610 192.942 137.602 1.00 83.32 835 ALA A O 1
ATOM 6184 N N . ALA A 1 844 ? 171.823 192.449 138.887 1.00 80.21 836 ALA A N 1
ATOM 6185 C CA . ALA A 1 844 ? 172.368 193.060 140.092 1.00 80.21 836 ALA A CA 1
ATOM 6186 C C . ALA A 1 844 ? 173.670 192.395 140.526 1.00 80.21 836 ALA A C 1
ATOM 6187 O O . ALA A 1 844 ? 173.844 191.180 140.398 1.00 80.21 836 ALA A O 1
ATOM 6189 N N . LYS A 1 845 ? 174.589 193.211 141.045 1.00 77.06 837 LYS A N 1
ATOM 6190 C CA . LYS A 1 845 ? 175.872 192.752 141.562 1.00 77.06 837 LYS A CA 1
ATOM 6191 C C . LYS A 1 845 ? 176.241 193.604 142.769 1.00 77.06 837 LYS A C 1
ATOM 6192 O O . LYS A 1 845 ? 175.870 194.778 142.850 1.00 77.06 837 LYS A O 1
ATOM 6198 N N . ALA A 1 846 ? 176.979 193.008 143.704 1.00 71.77 838 ALA A N 1
ATOM 6199 C CA . ALA A 1 846 ? 177.312 193.679 144.955 1.00 71.77 838 ALA A CA 1
ATOM 6200 C C . ALA A 1 846 ? 178.472 192.961 145.634 1.00 71.77 838 ALA A C 1
ATOM 6201 O O . ALA A 1 846 ? 178.662 191.749 145.478 1.00 71.77 838 ALA A O 1
ATOM 6203 N N . THR A 1 847 ? 179.228 193.733 146.413 1.00 69.34 839 THR A N 1
ATOM 6204 C CA . THR A 1 847 ? 180.399 193.253 147.132 1.00 69.34 839 THR A CA 1
ATOM 6205 C C . THR A 1 847 ? 180.444 193.926 148.497 1.00 69.34 839 THR A C 1
ATOM 6206 O O . THR A 1 847 ? 180.278 195.142 148.608 1.00 69.34 839 THR A O 1
ATOM 6210 N N . SER A 1 848 ? 180.685 193.129 149.533 1.00 67.55 840 SER A N 1
ATOM 6211 C CA . SER A 1 848 ? 180.610 193.570 150.919 1.00 67.55 840 SER A CA 1
ATOM 6212 C C . SER A 1 848 ? 181.861 194.360 151.292 1.00 67.55 840 SER A C 1
ATOM 6213 O O . SER A 1 848 ? 182.666 194.737 150.437 1.00 67.55 840 SER A O 1
ATOM 6216 N N . ALA A 1 849 ? 182.016 194.618 152.594 1.00 69.90 841 ALA A N 1
ATOM 6217 C CA . ALA A 1 849 ? 182.998 195.572 153.094 1.00 69.90 841 ALA A CA 1
ATOM 6218 C C . ALA A 1 849 ? 183.975 194.965 154.098 1.00 69.90 841 ALA A C 1
ATOM 6219 O O . ALA A 1 849 ? 184.220 195.560 155.152 1.00 69.90 841 ALA A O 1
ATOM 6221 N N . TRP A 1 850 ? 184.535 193.789 153.794 1.00 70.82 842 TRP A N 1
ATOM 6222 C CA . TRP A 1 850 ? 185.666 193.224 154.543 1.00 70.82 842 TRP A CA 1
ATOM 6223 C C . TRP A 1 850 ? 185.371 193.112 156.040 1.00 70.82 842 TRP A C 1
ATOM 6224 O O . TRP A 1 850 ? 185.999 193.776 156.865 1.00 70.82 842 TRP A O 1
ATOM 6235 N N . TYR A 1 851 ? 184.404 192.269 156.389 1.00 67.45 843 TYR A N 1
ATOM 6236 C CA . TYR A 1 851 ? 184.103 192.036 157.794 1.00 67.45 843 TYR A CA 1
ATOM 6237 C C . TYR A 1 851 ? 185.246 191.283 158.464 1.00 67.45 843 TYR A C 1
ATOM 6238 O O . TYR A 1 851 ? 185.817 190.352 157.892 1.00 67.45 843 TYR A O 1
ATOM 6247 N N . GLN A 1 852 ? 185.573 191.688 159.688 1.00 67.55 844 GLN A N 1
ATOM 6248 C CA . GLN A 1 852 ? 186.774 191.224 160.371 1.00 67.55 844 GLN A CA 1
ATOM 6249 C C . GLN A 1 852 ? 186.450 190.006 161.228 1.00 67.55 844 GLN A C 1
ATOM 6250 O O . GLN A 1 852 ? 185.604 190.079 162.126 1.00 67.55 844 GLN A O 1
ATOM 6256 N N . LEU A 1 853 ? 187.136 188.892 160.955 1.00 66.52 845 LEU A N 1
ATOM 6257 C CA . LEU A 1 853 ? 186.929 187.635 161.656 1.00 66.52 845 LEU A CA 1
ATOM 6258 C C . LEU A 1 853 ? 187.699 187.612 162.975 1.00 66.52 845 LEU A C 1
ATOM 6259 O O . LEU A 1 853 ? 188.779 188.196 163.083 1.00 66.52 845 LEU A O 1
ATOM 6264 N N . PRO A 1 854 ? 187.161 186.942 163.989 1.00 67.56 846 PRO A N 1
ATOM 6265 C CA . PRO A 1 854 ? 187.858 186.844 165.274 1.00 67.56 846 PRO A CA 1
ATOM 6266 C C . PRO A 1 854 ? 189.005 185.854 165.193 1.00 67.56 846 PRO A C 1
ATOM 6267 O O . PRO A 1 854 ? 189.118 185.107 164.209 1.00 67.56 846 PRO A O 1
ATOM 6271 N N . PRO A 1 855 ? 189.882 185.820 166.198 1.00 70.71 847 PRO A N 1
ATOM 6272 C CA . PRO A 1 855 ? 190.947 184.812 166.205 1.00 70.71 847 PRO A CA 1
ATOM 6273 C C . PRO A 1 855 ? 190.377 183.403 166.254 1.00 70.71 847 PRO A C 1
ATOM 6274 O O . PRO A 1 855 ? 189.322 183.153 166.840 1.00 70.71 847 PRO A O 1
ATOM 6278 N N . ARG A 1 856 ? 191.092 182.479 165.619 1.00 71.85 848 ARG A N 1
ATOM 6279 C CA . ARG A 1 856 ? 190.597 181.119 165.463 1.00 71.85 848 ARG A CA 1
ATOM 6280 C C . ARG A 1 856 ? 190.507 180.401 166.804 1.00 71.85 848 ARG A C 1
ATOM 6281 O O . ARG A 1 856 ? 191.354 180.577 167.684 1.00 71.85 848 ARG A O 1
ATOM 6289 N N . THR A 1 857 ? 189.460 179.584 166.949 1.00 72.34 849 THR A N 1
ATOM 6290 C CA . THR A 1 857 ? 189.244 178.751 168.123 1.00 72.34 849 THR A CA 1
ATOM 6291 C C . THR A 1 857 ? 188.349 177.596 167.709 1.00 72.34 849 THR A C 1
ATOM 6292 O O . THR A 1 857 ? 187.429 177.804 166.906 1.00 72.34 849 THR A O 1
ATOM 6296 N N . PRO A 1 858 ? 188.594 176.380 168.197 1.00 70.28 850 PRO A N 1
ATOM 6297 C CA . PRO A 1 858 ? 187.821 175.224 167.720 1.00 70.28 850 PRO A CA 1
ATOM 6298 C C . PRO A 1 858 ? 186.382 175.198 168.214 1.00 70.28 850 PRO A C 1
ATOM 6299 O O . PRO A 1 858 ? 185.659 174.228 167.967 1.00 70.28 850 PRO A O 1
ATOM 6303 N N . ASP A 1 859 ? 185.951 176.250 168.909 1.00 68.44 851 ASP A N 1
ATOM 6304 C CA . ASP A 1 859 ? 184.607 176.295 169.468 1.00 68.44 851 ASP A CA 1
ATOM 6305 C C . ASP A 1 859 ? 183.599 177.002 168.571 1.00 68.44 851 ASP A C 1
ATOM 6306 O O . ASP A 1 859 ? 182.392 176.844 168.784 1.00 68.44 851 ASP A O 1
ATOM 6311 N N . ARG A 1 860 ? 184.052 177.772 167.583 1.00 59.65 852 ARG A N 1
ATOM 6312 C CA . ARG A 1 860 ? 183.171 178.475 166.649 1.00 59.65 852 ARG A CA 1
ATOM 6313 C C . ARG A 1 860 ? 183.616 178.179 165.221 1.00 59.65 852 ARG A C 1
ATOM 6314 O O . ARG A 1 860 ? 184.157 179.051 164.532 1.00 59.65 852 ARG A O 1
ATOM 6322 N N . PRO A 1 861 ? 183.404 176.941 164.741 1.00 56.35 853 PRO A N 1
ATOM 6323 C CA . PRO A 1 861 ? 183.888 176.534 163.418 1.00 56.35 853 PRO A CA 1
ATOM 6324 C C . PRO A 1 861 ? 182.914 176.821 162.276 1.00 56.35 853 PRO A C 1
ATOM 6325 O O . PRO A 1 861 ? 182.617 175.951 161.452 1.00 56.35 853 PRO A O 1
ATOM 6329 N N . LEU A 1 862 ? 182.413 178.053 162.208 1.00 50.97 854 LEU A N 1
ATOM 6330 C CA . LEU A 1 862 ? 181.445 178.399 161.178 1.00 50.97 854 LEU A CA 1
ATOM 6331 C C . LEU A 1 862 ? 181.455 179.899 160.928 1.00 50.97 854 LEU A C 1
ATOM 6332 O O . LEU A 1 862 ? 181.782 180.690 161.814 1.00 50.97 854 LEU A O 1
ATOM 6337 N N . VAL A 1 863 ? 181.094 180.275 159.703 1.00 51.41 855 VAL A N 1
ATOM 6338 C CA . VAL A 1 863 ? 180.735 181.642 159.354 1.00 51.41 855 VAL A CA 1
ATOM 6339 C C . VAL A 1 863 ? 179.408 181.563 158.617 1.00 51.41 855 VAL A C 1
ATOM 6340 O O . VAL A 1 863 ? 179.326 180.953 157.547 1.00 51.41 855 VAL A O 1
ATOM 6344 N N . THR A 1 864 ? 178.370 182.162 159.188 1.00 52.59 856 THR A N 1
ATOM 6345 C CA . THR A 1 864 ? 177.011 181.930 158.729 1.00 52.59 856 THR A CA 1
ATOM 6346 C C . THR A 1 864 ? 176.386 183.228 158.241 1.00 52.59 856 THR A C 1
ATOM 6347 O O . THR A 1 864 ? 176.711 184.315 158.727 1.00 52.59 856 THR A O 1
ATOM 6351 N N . VAL A 1 865 ? 175.488 183.102 157.261 1.00 54.22 857 VAL A N 1
ATOM 6352 C CA . VAL A 1 865 ? 174.706 184.224 156.752 1.00 54.22 857 VAL A CA 1
ATOM 6353 C C . VAL A 1 865 ? 173.264 183.766 156.561 1.00 54.22 857 VAL A C 1
ATOM 6354 O O . VAL A 1 865 ? 172.931 182.595 156.735 1.00 54.22 857 VAL A O 1
ATOM 6358 N N . ALA A 1 866 ? 172.405 184.716 156.204 1.00 55.44 858 ALA A N 1
ATOM 6359 C CA . ALA A 1 866 ? 170.997 184.456 155.932 1.00 55.44 858 ALA A CA 1
ATOM 6360 C C . ALA A 1 866 ? 170.726 184.708 154.456 1.00 55.44 858 ALA A C 1
ATOM 6361 O O . ALA A 1 866 ? 171.230 185.682 153.892 1.00 55.44 858 ALA A O 1
ATOM 6363 N N . ALA A 1 867 ? 169.933 183.839 153.833 1.00 58.87 859 ALA A N 1
ATOM 6364 C CA . ALA A 1 867 ? 169.829 183.820 152.378 1.00 58.87 859 ALA A CA 1
ATOM 6365 C C . ALA A 1 867 ? 168.535 184.407 151.836 1.00 58.87 859 ALA A C 1
ATOM 6366 O O . ALA A 1 867 ? 168.577 185.372 151.067 1.00 58.87 859 ALA A O 1
ATOM 6368 N N . ALA A 1 868 ? 167.384 183.852 152.214 1.00 63.05 860 ALA A N 1
ATOM 6369 C CA . ALA A 1 868 ? 166.089 184.353 151.764 1.00 63.05 860 ALA A CA 1
ATOM 6370 C C . ALA A 1 868 ? 165.983 184.468 150.247 1.00 63.05 860 ALA A C 1
ATOM 6371 O O . ALA A 1 868 ? 165.803 185.572 149.728 1.00 63.05 860 ALA A O 1
ATOM 6373 N N . GLY A 1 869 ? 166.092 183.362 149.528 1.00 64.14 861 GLY A N 1
ATOM 6374 C CA . GLY A 1 869 ? 165.926 183.437 148.082 1.00 64.14 861 GLY A CA 1
ATOM 6375 C C . GLY A 1 869 ? 166.243 182.105 147.424 1.00 64.14 861 GLY A C 1
ATOM 6376 O O . GLY A 1 869 ? 165.967 181.043 147.981 1.00 64.14 861 GLY A O 1
ATOM 6377 N N . ALA A 1 870 ? 166.823 182.196 146.229 1.00 67.33 862 ALA A N 1
ATOM 6378 C CA . ALA A 1 870 ? 167.255 181.037 145.448 1.00 67.33 862 ALA A CA 1
ATOM 6379 C C . ALA A 1 870 ? 168.739 181.215 145.148 1.00 67.33 862 ALA A C 1
ATOM 6380 O O . ALA A 1 870 ? 169.123 182.137 144.421 1.00 67.33 862 ALA A O 1
ATOM 6382 N N . ILE A 1 871 ? 169.571 180.338 145.705 1.00 66.32 863 ILE A N 1
ATOM 6383 C CA . ILE A 1 871 ? 171.019 180.469 145.616 1.00 66.32 863 ILE A CA 1
ATOM 6384 C C . ILE A 1 871 ? 171.622 179.163 145.118 1.00 66.32 863 ILE A C 1
ATOM 6385 O O . ILE A 1 871 ? 171.172 178.069 145.472 1.00 66.32 863 ILE A O 1
ATOM 6390 N N . TRP A 1 872 ? 172.648 179.293 144.279 1.00 69.70 864 TRP A N 1
ATOM 6391 C CA . TRP A 1 872 ? 173.359 178.157 143.708 1.00 69.70 864 TRP A CA 1
ATOM 6392 C C . TRP A 1 872 ? 174.363 177.621 144.719 1.00 69.70 864 TRP A C 1
ATOM 6393 O O . TRP A 1 872 ? 175.278 178.338 145.133 1.00 69.70 864 TRP A O 1
ATOM 6404 N N . TYR A 1 873 ? 174.189 176.362 145.110 1.00 67.86 865 TYR A N 1
ATOM 6405 C CA . TYR A 1 873 ? 175.096 175.724 146.051 1.00 67.86 865 TYR A CA 1
ATOM 6406 C C . TYR A 1 873 ? 175.282 174.271 145.648 1.00 67.86 865 TYR A C 1
ATOM 6407 O O . TYR A 1 873 ? 174.388 173.652 145.066 1.00 67.86 865 TYR A O 1
ATOM 6416 N N . TYR A 1 874 ? 176.456 173.733 145.964 1.00 72.40 866 TYR A N 1
ATOM 6417 C CA . TYR A 1 874 ? 176.753 172.331 145.721 1.00 72.40 866 TYR A CA 1
ATOM 6418 C C . TYR A 1 874 ? 176.201 171.483 146.856 1.00 72.40 866 TYR A C 1
ATOM 6419 O O . TYR A 1 874 ? 176.272 171.869 148.026 1.00 72.40 866 TYR A O 1
ATOM 6428 N N . GLU A 1 875 ? 175.652 170.324 146.508 1.00 71.58 867 GLU A N 1
ATOM 6429 C CA . GLU A 1 875 ? 175.161 169.392 147.511 1.00 71.58 867 GLU A CA 1
ATOM 6430 C C . GLU A 1 875 ? 176.343 168.614 148.084 1.00 71.58 867 GLU A C 1
ATOM 6431 O O . GLU A 1 875 ? 177.508 168.940 147.842 1.00 71.58 867 GLU A O 1
ATOM 6437 N N . GLU A 1 876 ? 176.056 167.570 148.862 1.00 71.10 868 GLU A N 1
ATOM 6438 C CA . GLU A 1 876 ? 177.133 166.818 149.498 1.00 71.10 868 GLU A CA 1
ATOM 6439 C C . GLU A 1 876 ? 177.966 166.064 148.470 1.00 71.10 868 GLU A C 1
ATOM 6440 O O . GLU A 1 876 ? 179.188 165.945 148.621 1.00 71.10 868 GLU A O 1
ATOM 6446 N N . ASP A 1 877 ? 177.327 165.547 147.416 1.00 74.22 869 ASP A N 1
ATOM 6447 C CA . ASP A 1 877 ? 178.009 164.765 146.382 1.00 74.22 869 ASP A CA 1
ATOM 6448 C C . ASP A 1 877 ? 177.708 165.352 145.001 1.00 74.22 869 ASP A C 1
ATOM 6449 O O . ASP A 1 877 ? 176.834 164.873 144.274 1.00 74.22 869 ASP A O 1
ATOM 6454 N N . GLY A 1 878 ? 178.447 166.395 144.631 1.00 73.81 870 GLY A N 1
ATOM 6455 C CA . GLY A 1 878 ? 178.423 166.870 143.261 1.00 73.81 870 GLY A CA 1
ATOM 6456 C C . GLY A 1 878 ? 177.169 167.613 142.848 1.00 73.81 870 GLY A C 1
ATOM 6457 O O . GLY A 1 878 ? 177.250 168.684 142.239 1.00 73.81 870 GLY A O 1
ATOM 6458 N N . SER A 1 879 ? 176.006 167.037 143.162 1.00 74.31 871 SER A N 1
ATOM 6459 C CA . SER A 1 879 ? 174.728 167.547 142.677 1.00 74.31 871 SER A CA 1
ATOM 6460 C C . SER A 1 879 ? 174.561 169.029 142.988 1.00 74.31 871 SER A C 1
ATOM 6461 O O . SER A 1 879 ? 175.083 169.538 143.984 1.00 74.31 871 SER A O 1
ATOM 6464 N N . PHE A 1 880 ? 173.826 169.717 142.123 1.00 74.32 872 PHE A N 1
ATOM 6465 C CA . PHE A 1 880 ? 173.684 171.163 142.171 1.00 74.32 872 PHE A CA 1
ATOM 6466 C C . PHE A 1 880 ? 172.238 171.559 142.440 1.00 74.32 872 PHE A C 1
ATOM 6467 O O . PHE A 1 880 ? 171.328 170.727 142.476 1.00 74.32 872 PHE A O 1
ATOM 6475 N N . ASN A 1 881 ? 172.045 172.862 142.631 1.00 72.12 873 ASN A N 1
ATOM 6476 C CA . ASN A 1 881 ? 170.725 173.475 142.697 1.00 72.12 873 ASN A CA 1
ATOM 6477 C C . ASN A 1 881 ? 170.828 174.833 142.024 1.00 72.12 873 ASN A C 1
ATOM 6478 O O . ASN A 1 881 ? 171.731 175.611 142.347 1.00 72.12 873 ASN A O 1
ATOM 6483 N N . TYR A 1 882 ? 169.914 175.109 141.087 1.00 73.72 874 TYR A N 1
ATOM 6484 C CA . TYR A 1 882 ? 170.095 176.195 140.127 1.00 73.72 874 TYR A CA 1
ATOM 6485 C C . TYR A 1 882 ? 170.424 177.531 140.788 1.00 73.72 874 TYR A C 1
ATOM 6486 O O . TYR A 1 882 ? 171.529 178.058 140.625 1.00 73.72 874 TYR A O 1
ATOM 6495 N N . GLY A 1 883 ? 169.476 178.084 141.541 1.00 71.66 875 GLY A N 1
ATOM 6496 C CA . GLY A 1 883 ? 169.706 179.280 142.334 1.00 71.66 875 GLY A CA 1
ATOM 6497 C C . GLY A 1 883 ? 170.425 180.426 141.647 1.00 71.66 875 GLY A C 1
ATOM 6498 O O . GLY A 1 883 ? 170.329 180.596 140.429 1.00 71.66 875 GLY A O 1
ATOM 6499 N N . GLN A 1 884 ? 171.151 181.221 142.432 1.00 71.99 876 GLN A N 1
ATOM 6500 C CA . GLN A 1 884 ? 171.976 182.308 141.924 1.00 71.99 876 GLN A CA 1
ATOM 6501 C C . GLN A 1 884 ? 173.317 182.282 142.642 1.00 71.99 876 GLN A C 1
ATOM 6502 O O . GLN A 1 884 ? 173.537 181.495 143.566 1.00 71.99 876 GLN A O 1
ATOM 6508 N N . SER A 1 885 ? 174.217 183.163 142.217 1.00 70.33 877 SER A N 1
ATOM 6509 C CA . SER A 1 885 ? 175.589 183.146 142.711 1.00 70.33 877 SER A CA 1
ATOM 6510 C C . SER A 1 885 ? 175.687 183.880 144.043 1.00 70.33 877 SER A C 1
ATOM 6511 O O . SER A 1 885 ? 175.317 185.054 144.143 1.00 70.33 877 SER A O 1
ATOM 6514 N N . LEU A 1 886 ? 176.188 183.186 145.061 1.00 66.60 878 LEU A N 1
ATOM 6515 C CA . LEU A 1 886 ? 176.579 183.802 146.321 1.00 66.60 878 LEU A CA 1
ATOM 6516 C C . LEU A 1 886 ? 177.782 183.038 146.847 1.00 66.60 878 LEU A C 1
ATOM 6517 O O . LEU A 1 886 ? 177.750 181.807 146.921 1.00 66.60 878 LEU A O 1
ATOM 6522 N N . LYS A 1 887 ? 178.841 183.761 147.200 1.00 63.74 879 LYS A N 1
ATOM 6523 C CA . LYS A 1 887 ? 180.072 183.151 147.675 1.00 63.74 879 LYS A CA 1
ATOM 6524 C C . LYS A 1 887 ? 180.609 183.971 148.836 1.00 63.74 879 LYS A C 1
ATOM 6525 O O . LYS A 1 887 ? 180.095 185.044 149.155 1.00 63.74 879 LYS A O 1
ATOM 6531 N N . LEU A 1 888 ? 181.655 183.455 149.472 1.00 61.85 880 LEU A N 1
ATOM 6532 C CA . LEU A 1 888 ? 182.339 184.181 150.535 1.00 61.85 880 LEU A CA 1
ATOM 6533 C C . LEU A 1 888 ? 183.831 184.159 150.251 1.00 61.85 880 LEU A C 1
ATOM 6534 O O . LEU A 1 888 ? 184.408 183.087 150.055 1.00 61.85 880 LEU A O 1
ATOM 6539 N N . GLN A 1 889 ? 184.450 185.335 150.226 1.00 64.62 881 GLN A N 1
ATOM 6540 C CA . GLN A 1 889 ? 185.847 185.480 149.837 1.00 64.62 881 GLN A CA 1
ATOM 6541 C C . GLN A 1 889 ? 186.670 185.880 151.053 1.00 64.62 881 GLN A C 1
ATOM 6542 O O . GLN A 1 889 ? 186.488 186.973 151.598 1.00 64.62 881 GLN A O 1
ATOM 6548 N N . TRP A 1 890 ? 187.577 184.999 151.466 1.00 63.57 882 TRP A N 1
ATOM 6549 C CA . TRP A 1 890 ? 188.446 185.273 152.599 1.00 63.57 882 TRP A CA 1
ATOM 6550 C C . TRP A 1 890 ? 189.503 186.306 152.216 1.00 63.57 882 TRP A C 1
ATOM 6551 O O . TRP A 1 890 ? 189.554 186.803 151.088 1.00 63.57 882 TRP A O 1
ATOM 6562 N N . GLY A 1 891 ? 190.363 186.630 153.175 1.00 69.41 883 GLY A N 1
ATOM 6563 C CA . GLY A 1 891 ? 191.425 187.584 152.938 1.00 69.41 883 GLY A CA 1
ATOM 6564 C C . GLY A 1 891 ? 192.197 187.917 154.195 1.00 69.41 883 GLY A C 1
ATOM 6565 O O . GLY A 1 891 ? 191.644 187.877 155.297 1.00 69.41 883 GLY A O 1
ATOM 6566 N N . VAL A 1 892 ? 193.474 188.239 154.047 1.00 76.61 884 VAL A N 1
ATOM 6567 C CA . VAL A 1 892 ? 194.312 188.625 155.174 1.00 76.61 884 VAL A CA 1
ATOM 6568 C C . VAL A 1 892 ? 194.362 190.143 155.237 1.00 76.61 884 VAL A C 1
ATOM 6569 O O . VAL A 1 892 ? 194.202 190.839 154.228 1.00 76.61 884 VAL A O 1
ATOM 6573 N N . HIS A 1 893 ? 194.567 190.663 156.441 1.00 83.28 885 HIS A N 1
ATOM 6574 C CA . HIS A 1 893 ? 194.636 192.100 156.689 1.00 83.28 885 HIS A CA 1
ATOM 6575 C C . HIS A 1 893 ? 196.064 192.426 157.109 1.00 83.28 885 HIS A C 1
ATOM 6576 O O . HIS A 1 893 ? 196.446 192.211 158.263 1.00 83.28 885 HIS A O 1
ATOM 6583 N N . ARG A 1 894 ? 196.849 192.937 156.166 1.00 89.03 886 ARG A N 1
ATOM 6584 C CA . ARG A 1 894 ? 198.217 193.325 156.467 1.00 89.03 886 ARG A CA 1
ATOM 6585 C C . ARG A 1 894 ? 198.219 194.450 157.502 1.00 89.03 886 ARG A C 1
ATOM 6586 O O . ARG A 1 894 ? 197.240 195.192 157.626 1.00 89.03 886 ARG A O 1
ATOM 6594 N N . PRO A 1 895 ? 199.311 194.609 158.258 1.00 92.78 887 PRO A N 1
ATOM 6595 C CA . PRO A 1 895 ? 199.330 195.633 159.313 1.00 92.78 887 PRO A CA 1
ATOM 6596 C C . PRO A 1 895 ? 199.410 197.054 158.777 1.00 92.78 887 PRO A C 1
ATOM 6597 O O . PRO A 1 895 ? 199.599 198.001 159.548 1.00 92.78 887 PRO A O 1
ATOM 6601 N N . ASP A 1 896 ? 199.271 197.220 157.458 1.00 93.13 888 ASP A N 1
ATOM 6602 C CA . ASP A 1 896 ? 199.301 198.538 156.834 1.00 93.13 888 ASP A CA 1
ATOM 6603 C C . ASP A 1 896 ? 198.085 198.789 155.945 1.00 93.13 888 ASP A C 1
ATOM 6604 O O . ASP A 1 896 ? 198.142 199.651 155.061 1.00 93.13 888 ASP A O 1
ATOM 6609 N N . GLY A 1 897 ? 196.990 198.062 156.158 1.00 91.60 889 GLY A N 1
ATOM 6610 C CA . GLY A 1 897 ? 195.754 198.301 155.435 1.00 91.60 889 GLY A CA 1
ATOM 6611 C C . GLY A 1 897 ? 195.834 198.066 153.940 1.00 91.60 889 GLY A C 1
ATOM 6612 O O . GLY A 1 897 ? 195.556 198.971 153.147 1.00 91.60 889 GLY A O 1
ATOM 6613 N N . THR A 1 898 ? 196.215 196.855 153.545 1.00 88.97 890 THR A N 1
ATOM 6614 C CA . THR A 1 898 ? 196.411 196.476 152.146 1.00 88.97 890 THR A CA 1
ATOM 6615 C C . THR A 1 898 ? 195.773 195.122 151.860 1.00 88.97 890 THR A C 1
ATOM 6616 O O . THR A 1 898 ? 196.433 194.192 151.392 1.00 88.97 890 THR A O 1
ATOM 6620 N N . TYR A 1 899 ? 194.487 194.990 152.197 1.00 81.42 891 TYR A N 1
ATOM 6621 C CA . TYR A 1 899 ? 193.722 193.762 151.985 1.00 81.42 891 TYR A CA 1
ATOM 6622 C C . TYR A 1 899 ? 194.095 193.086 150.673 1.00 81.42 891 TYR A C 1
ATOM 6623 O O . TYR A 1 899 ? 194.100 193.718 149.613 1.00 81.42 891 TYR A O 1
ATOM 6632 N N . GLN A 1 900 ? 194.411 191.796 150.747 1.00 78.25 892 GLN A N 1
ATOM 6633 C CA . GLN A 1 900 ? 194.591 190.968 149.564 1.00 78.25 892 GLN A CA 1
ATOM 6634 C C . GLN A 1 900 ? 193.602 189.813 149.635 1.00 78.25 892 GLN A C 1
ATOM 6635 O O . GLN A 1 900 ? 193.500 189.138 150.664 1.00 78.25 892 GLN A O 1
ATOM 6641 N N . ALA A 1 901 ? 192.864 189.607 148.551 1.00 72.91 893 ALA A N 1
ATOM 6642 C CA . ALA A 1 901 ? 191.784 188.633 148.530 1.00 72.91 893 ALA A CA 1
ATOM 6643 C C . ALA A 1 901 ? 192.324 187.251 148.196 1.00 72.91 893 ALA A C 1
ATOM 6644 O O . ALA A 1 901 ? 193.003 187.068 147.181 1.00 72.91 893 ALA A O 1
ATOM 6646 N N . LEU A 1 902 ? 192.021 186.284 149.052 1.00 68.86 894 LEU A N 1
ATOM 6647 C CA . LEU A 1 902 ? 192.309 184.885 148.781 1.00 68.86 894 LEU A CA 1
ATOM 6648 C C . LEU A 1 902 ? 191.134 184.262 148.037 1.00 68.86 894 LEU A C 1
ATOM 6649 O O . LEU A 1 902 ? 190.206 184.948 147.604 1.00 68.86 894 LEU A O 1
ATOM 6654 N N . SER A 1 903 ? 191.186 182.940 147.884 1.00 67.52 895 SER A N 1
ATOM 6655 C CA . SER A 1 903 ? 190.158 182.232 147.131 1.00 67.52 895 SER A CA 1
ATOM 6656 C C . SER A 1 903 ? 188.790 182.393 147.781 1.00 67.52 895 SER A C 1
ATOM 6657 O O . SER A 1 903 ? 188.693 182.624 148.990 1.00 67.52 895 SER A O 1
ATOM 6660 N N . GLU A 1 904 ? 187.731 182.272 146.988 1.00 66.08 896 GLU A N 1
ATOM 6661 C CA . GLU A 1 904 ? 186.366 182.373 147.475 1.00 66.08 896 GLU A CA 1
ATOM 6662 C C . GLU A 1 904 ? 185.705 181.002 147.438 1.00 66.08 896 GLU A C 1
ATOM 6663 O O . GLU A 1 904 ? 186.059 180.146 146.623 1.00 66.08 896 GLU A O 1
ATOM 6669 N N . VAL A 1 905 ? 184.739 180.800 148.332 1.00 62.73 897 VAL A N 1
ATOM 6670 C CA . VAL A 1 905 ? 184.138 179.490 148.540 1.00 62.73 897 VAL A CA 1
ATOM 6671 C C . VAL A 1 905 ? 182.626 179.580 148.407 1.00 62.73 897 VAL A C 1
ATOM 6672 O O . VAL A 1 905 ? 182.010 180.615 148.688 1.00 62.73 897 VAL A O 1
ATOM 6676 N N . GLN A 1 906 ? 182.037 178.471 147.952 1.00 63.13 898 GLN A N 1
ATOM 6677 C CA . GLN A 1 906 ? 180.600 178.321 147.814 1.00 63.13 898 GLN A CA 1
ATOM 6678 C C . GLN A 1 906 ? 179.954 178.180 149.191 1.00 63.13 898 GLN A C 1
ATOM 6679 O O . GLN A 1 906 ? 180.628 177.896 150.182 1.00 63.13 898 GLN A O 1
ATOM 6685 N N . PRO A 1 907 ? 178.640 178.365 149.284 1.00 59.42 899 PRO A N 1
ATOM 6686 C CA . PRO A 1 907 ? 177.944 178.123 150.547 1.00 59.42 899 PRO A CA 1
ATOM 6687 C C . PRO A 1 907 ? 177.423 176.699 150.662 1.00 59.42 899 PRO A C 1
ATOM 6688 O O . PRO A 1 907 ? 177.133 176.023 149.673 1.00 59.42 899 PRO A O 1
ATOM 6692 N N . ILE A 1 908 ? 177.317 176.247 151.900 1.00 55.92 900 ILE A N 1
ATOM 6693 C CA . ILE A 1 908 ? 176.687 174.971 152.212 1.00 55.92 900 ILE A CA 1
ATOM 6694 C C . ILE A 1 908 ? 175.219 175.222 152.523 1.00 55.92 900 ILE A C 1
ATOM 6695 O O . ILE A 1 908 ? 174.863 176.239 153.126 1.00 55.92 900 ILE A O 1
ATOM 6700 N N . ASP A 1 909 ? 174.360 174.297 152.103 1.00 60.96 901 ASP A N 1
ATOM 6701 C CA . ASP A 1 909 ? 172.939 174.402 152.386 1.00 60.96 901 ASP A CA 1
ATOM 6702 C C . ASP A 1 909 ? 172.367 173.003 152.548 1.00 60.96 901 ASP A C 1
ATOM 6703 O O . ASP A 1 909 ? 172.919 172.022 152.044 1.00 60.96 901 ASP A O 1
ATOM 6708 N N . ILE A 1 910 ? 171.246 172.924 153.258 1.00 57.05 902 ILE A N 1
ATOM 6709 C CA . ILE A 1 910 ? 170.642 171.644 153.598 1.00 57.05 902 ILE A CA 1
ATOM 6710 C C . ILE A 1 910 ? 169.312 171.406 152.896 1.00 57.05 902 ILE A C 1
ATOM 6711 O O . ILE A 1 910 ? 168.881 170.246 152.806 1.00 57.05 902 ILE A O 1
ATOM 6716 N N . PHE A 1 911 ? 168.651 172.447 152.395 1.00 61.24 903 PHE A N 1
ATOM 6717 C CA . PHE A 1 911 ? 167.354 172.285 151.758 1.00 61.24 903 PHE A CA 1
ATOM 6718 C C . PHE A 1 911 ? 167.193 173.339 150.672 1.00 61.24 903 PHE A C 1
ATOM 6719 O O . PHE A 1 911 ? 167.689 174.460 150.806 1.00 61.24 903 PHE A O 1
ATOM 6727 N N . GLN A 1 912 ? 166.500 172.968 149.597 1.00 66.47 904 GLN A N 1
ATOM 6728 C CA . GLN A 1 912 ? 166.207 173.885 148.497 1.00 66.47 904 GLN A CA 1
ATOM 6729 C C . GLN A 1 912 ? 164.845 174.514 148.765 1.00 66.47 904 GLN A C 1
ATOM 6730 O O . GLN A 1 912 ? 163.805 173.886 148.558 1.00 66.47 904 GLN A O 1
ATOM 6736 N N . GLN A 1 913 ? 164.853 175.758 149.233 1.00 63.68 905 GLN A N 1
ATOM 6737 C CA . GLN A 1 913 ? 163.628 176.460 149.584 1.00 63.68 905 GLN A CA 1
ATOM 6738 C C . GLN A 1 913 ? 163.788 177.930 149.224 1.00 63.68 905 GLN A C 1
ATOM 6739 O O . GLN A 1 913 ? 164.842 178.364 148.750 1.00 63.68 905 GLN A O 1
ATOM 6745 N N . LYS A 1 914 ? 162.728 178.702 149.456 1.00 65.95 906 LYS A N 1
ATOM 6746 C CA . LYS A 1 914 ? 162.736 180.131 149.177 1.00 65.95 906 LYS A CA 1
ATOM 6747 C C . LYS A 1 914 ? 162.863 180.989 150.425 1.00 65.95 906 LYS A C 1
ATOM 6748 O O . LYS A 1 914 ? 163.454 182.071 150.360 1.00 65.95 906 LYS A O 1
ATOM 6754 N N . ALA A 1 915 ? 162.331 180.532 151.555 1.00 61.43 907 ALA A N 1
ATOM 6755 C CA . ALA A 1 915 ? 162.303 181.332 152.768 1.00 61.43 907 ALA A CA 1
ATOM 6756 C C . ALA A 1 915 ? 163.715 181.563 153.302 1.00 61.43 907 ALA A C 1
ATOM 6757 O O . ALA A 1 915 ? 164.704 181.050 152.775 1.00 61.43 907 ALA A O 1
ATOM 6759 N N . TRP A 1 916 ? 163.796 182.358 154.367 1.00 59.05 908 TRP A N 1
ATOM 6760 C CA . TRP A 1 916 ? 165.072 182.611 155.015 1.00 59.05 908 TRP A CA 1
ATOM 6761 C C . TRP A 1 916 ? 165.690 181.304 155.502 1.00 59.05 908 TRP A C 1
ATOM 6762 O O . TRP A 1 916 ? 165.003 180.306 155.736 1.00 59.05 908 TRP A O 1
ATOM 6773 N N . ARG A 1 917 ? 167.005 181.324 155.661 1.00 58.14 909 ARG A N 1
ATOM 6774 C CA . ARG A 1 917 ? 167.771 180.132 156.005 1.00 58.14 909 ARG A CA 1
ATOM 6775 C C . ARG A 1 917 ? 169.159 180.592 156.421 1.00 58.14 909 ARG A C 1
ATOM 6776 O O . ARG A 1 917 ? 169.440 181.792 156.494 1.00 58.14 909 ARG A O 1
ATOM 6784 N N . ASN A 1 918 ? 170.029 179.628 156.700 1.00 54.29 910 ASN A N 1
ATOM 6785 C CA . ASN A 1 918 ? 171.401 179.905 157.099 1.00 54.29 910 ASN A CA 1
ATOM 6786 C C . ASN A 1 918 ? 172.346 179.226 156.120 1.00 54.29 910 ASN A C 1
ATOM 6787 O O . ASN A 1 918 ? 172.326 177.998 155.985 1.00 54.29 910 ASN A O 1
ATOM 6792 N N . LEU A 1 919 ? 173.167 180.021 155.441 1.00 53.48 911 LEU A N 1
ATOM 6793 C CA . LEU A 1 919 ? 174.251 179.498 154.624 1.00 53.48 911 LEU A CA 1
ATOM 6794 C C . LEU A 1 919 ? 175.510 179.430 155.474 1.00 53.48 911 LEU A C 1
ATOM 6795 O O . LEU A 1 919 ? 175.845 180.393 156.173 1.00 53.48 911 LEU A O 1
ATOM 6800 N N . ARG A 1 920 ? 176.206 178.300 155.401 1.00 52.55 912 ARG A N 1
ATOM 6801 C CA . ARG A 1 920 ? 177.346 178.017 156.257 1.00 52.55 912 ARG A CA 1
ATOM 6802 C C . ARG A 1 920 ? 178.636 178.000 155.450 1.00 52.55 912 ARG A C 1
ATOM 6803 O O . ARG A 1 920 ? 178.665 177.514 154.316 1.00 52.55 912 ARG A O 1
ATOM 6811 N N . PHE A 1 921 ? 179.697 178.534 156.046 1.00 55.60 913 PHE A N 1
ATOM 6812 C CA . PHE A 1 921 ? 181.041 178.505 155.478 1.00 55.60 913 PHE A CA 1
ATOM 6813 C C . PHE A 1 921 ? 181.951 178.017 156.597 1.00 55.60 913 PHE A C 1
ATOM 6814 O O . PHE A 1 921 ? 182.283 178.796 157.506 1.00 55.60 913 PHE A O 1
ATOM 6822 N N . PRO A 1 922 ? 182.324 176.741 156.610 1.00 54.34 914 PRO A N 1
ATOM 6823 C CA . PRO A 1 922 ? 183.190 176.252 157.689 1.00 54.34 914 PRO A CA 1
ATOM 6824 C C . PRO A 1 922 ? 184.534 176.961 157.681 1.00 54.34 914 PRO A C 1
ATOM 6825 O O . PRO A 1 922 ? 185.121 177.212 156.628 1.00 54.34 914 PRO A O 1
ATOM 6829 N N . LEU A 1 923 ? 185.021 177.285 158.876 1.00 59.33 915 LEU A N 1
ATOM 6830 C CA . LEU A 1 923 ? 186.315 177.935 159.023 1.00 59.33 915 LEU A CA 1
ATOM 6831 C C . LEU A 1 923 ? 187.482 176.978 158.819 1.00 59.33 915 LEU A C 1
ATOM 6832 O O . LEU A 1 923 ? 188.633 177.368 159.045 1.00 59.33 915 LEU A O 1
ATOM 6837 N N . ALA A 1 924 ? 187.213 175.743 158.402 1.00 61.31 916 ALA A N 1
ATOM 6838 C CA . ALA A 1 924 ? 188.254 174.826 157.968 1.00 61.31 916 ALA A CA 1
ATOM 6839 C C . ALA A 1 924 ? 188.546 174.938 156.480 1.00 61.31 916 ALA A C 1
ATOM 6840 O O . ALA A 1 924 ? 189.551 174.389 156.016 1.00 61.31 916 ALA A O 1
ATOM 6842 N N . TRP A 1 925 ? 187.690 175.628 155.722 1.00 59.07 917 TRP A N 1
ATOM 6843 C CA . TRP A 1 925 ? 187.974 175.893 154.318 1.00 59.07 917 TRP A CA 1
ATOM 6844 C C . TRP A 1 925 ? 188.963 177.034 154.144 1.00 59.07 917 TRP A C 1
ATOM 6845 O O . TRP A 1 925 ? 189.777 177.009 153.215 1.00 59.07 917 TRP A O 1
ATOM 6856 N N . ALA A 1 926 ? 188.906 178.032 155.019 1.00 65.74 918 ALA A N 1
ATOM 6857 C CA . ALA A 1 926 ? 189.739 179.209 154.863 1.00 65.74 918 ALA A CA 1
ATOM 6858 C C . ALA A 1 926 ? 191.205 178.871 155.114 1.00 65.74 918 ALA A C 1
ATOM 6859 O O . ALA A 1 926 ? 191.519 178.002 155.931 1.00 65.74 918 ALA A O 1
ATOM 6861 N N . PRO A 1 927 ? 192.120 179.534 154.411 1.00 71.42 919 PRO A N 1
ATOM 6862 C CA . PRO A 1 927 ? 193.532 179.391 154.740 1.00 71.42 919 PRO A CA 1
ATOM 6863 C C . PRO A 1 927 ? 193.790 179.835 156.164 1.00 71.42 919 PRO A C 1
ATOM 6864 O O . PRO A 1 927 ? 193.016 180.624 156.738 1.00 71.42 919 PRO A O 1
ATOM 6868 N N . PRO A 1 928 ? 194.876 179.360 156.778 1.00 74.26 920 PRO A N 1
ATOM 6869 C CA . PRO A 1 928 ? 195.111 179.662 158.198 1.00 74.26 920 PRO A CA 1
ATOM 6870 C C . PRO A 1 928 ? 195.468 181.117 158.465 1.00 74.26 920 PRO A C 1
ATOM 6871 O O . PRO A 1 928 ? 195.797 181.477 159.600 1.00 74.26 920 PRO A O 1
ATOM 6875 N N . GLU A 1 929 ? 195.406 181.963 157.437 1.00 75.26 921 GLU A N 1
ATOM 6876 C CA . GLU A 1 929 ? 195.722 183.381 157.563 1.00 75.26 921 GLU A CA 1
ATOM 6877 C C . GLU A 1 929 ? 194.552 184.257 157.122 1.00 75.26 921 GLU A C 1
ATOM 6878 O O . GLU A 1 929 ? 194.754 185.351 156.594 1.00 75.26 921 GLU A O 1
ATOM 6884 N N . ALA A 1 930 ? 193.325 183.790 157.329 1.00 71.60 922 ALA A N 1
ATOM 6885 C CA . ALA A 1 930 ? 192.134 184.537 156.935 1.00 71.60 922 ALA A CA 1
ATOM 6886 C C . ALA A 1 930 ? 191.674 185.389 158.112 1.00 71.60 922 ALA A C 1
ATOM 6887 O O . ALA A 1 930 ? 191.068 184.879 159.060 1.00 71.60 922 ALA A O 1
ATOM 6889 N N . ASN A 1 931 ? 191.961 186.689 158.052 1.00 70.94 923 ASN A N 1
ATOM 6890 C CA . ASN A 1 931 ? 191.561 187.619 159.099 1.00 70.94 923 ASN A CA 1
ATOM 6891 C C . ASN A 1 931 ? 190.254 188.338 158.801 1.00 70.94 923 ASN A C 1
ATOM 6892 O O . ASN A 1 931 ? 189.551 188.728 159.739 1.00 70.94 923 ASN A O 1
ATOM 6897 N N . VAL A 1 932 ? 189.915 188.529 157.526 1.00 68.96 924 VAL A N 1
ATOM 6898 C CA . VAL A 1 932 ? 188.722 189.265 157.129 1.00 68.96 924 VAL A CA 1
ATOM 6899 C C . VAL A 1 932 ? 187.992 188.484 156.043 1.00 68.96 924 VAL A C 1
ATOM 6900 O O . VAL A 1 932 ? 188.553 187.599 155.396 1.00 68.96 924 VAL A O 1
ATOM 6904 N N . ALA A 1 933 ? 186.719 188.827 155.853 1.00 66.52 925 ALA A N 1
ATOM 6905 C CA . ALA A 1 933 ? 185.885 188.161 154.862 1.00 66.52 925 ALA A CA 1
ATOM 6906 C C . ALA A 1 933 ? 184.824 189.131 154.362 1.00 66.52 925 ALA A C 1
ATOM 6907 O O . ALA A 1 933 ? 184.527 190.141 155.005 1.00 66.52 925 ALA A O 1
ATOM 6909 N N . ARG A 1 934 ? 184.253 188.810 153.203 1.00 66.31 926 ARG A N 1
ATOM 6910 C CA . ARG A 1 934 ? 183.227 189.647 152.599 1.00 66.31 926 ARG A CA 1
ATOM 6911 C C . ARG A 1 934 ? 182.424 188.815 151.608 1.00 66.31 926 ARG A C 1
ATOM 6912 O O . ARG A 1 934 ? 182.942 187.873 151.006 1.00 66.31 926 ARG A O 1
ATOM 6920 N N . ILE A 1 935 ? 181.152 189.171 151.459 1.00 64.44 927 ILE A N 1
ATOM 6921 C CA . ILE A 1 935 ? 180.245 188.471 150.555 1.00 64.44 927 ILE A CA 1
ATOM 6922 C C . ILE A 1 935 ? 180.306 189.138 149.188 1.00 64.44 927 ILE A C 1
ATOM 6923 O O . ILE A 1 935 ? 180.075 190.345 149.067 1.00 64.44 927 ILE A O 1
ATOM 6928 N N . VAL A 1 936 ? 180.615 188.359 148.159 1.00 64.90 928 VAL A N 1
ATOM 6929 C CA . VAL A 1 936 ? 180.592 188.824 146.779 1.00 64.90 928 VAL A CA 1
ATOM 6930 C C . VAL A 1 936 ? 179.392 188.157 146.116 1.00 64.90 928 VAL A C 1
ATOM 6931 O O . VAL A 1 936 ? 179.461 187.000 145.687 1.00 64.90 928 VAL A O 1
ATOM 6935 N N . ALA A 1 937 ? 178.275 188.878 146.039 1.00 69.08 929 ALA A N 1
ATOM 6936 C CA . ALA A 1 937 ? 177.010 188.294 145.611 1.00 69.08 929 ALA A CA 1
ATOM 6937 C C . ALA A 1 937 ? 176.543 188.995 144.348 1.00 69.08 929 ALA A C 1
ATOM 6938 O O . ALA A 1 937 ? 176.679 190.215 144.230 1.00 69.08 929 ALA A O 1
ATOM 6940 N N . ASP A 1 938 ? 175.989 188.230 143.411 1.00 73.32 930 ASP A N 1
ATOM 6941 C CA . ASP A 1 938 ? 175.531 188.768 142.141 1.00 73.32 930 ASP A CA 1
ATOM 6942 C C . ASP A 1 938 ? 174.644 187.754 141.433 1.00 73.32 930 ASP A C 1
ATOM 6943 O O . ASP A 1 938 ? 174.979 186.572 141.337 1.00 73.32 930 ASP A O 1
ATOM 6948 N N . ASP A 1 939 ? 173.496 188.226 140.954 1.00 77.44 931 ASP A N 1
ATOM 6949 C CA . ASP A 1 939 ? 172.592 187.404 140.161 1.00 77.44 931 ASP A CA 1
ATOM 6950 C C . ASP A 1 939 ? 172.567 187.918 138.727 1.00 77.44 931 ASP A C 1
ATOM 6951 O O . ASP A 1 939 ? 172.112 189.049 138.481 1.00 77.44 931 ASP A O 1
ATOM 6956 N N . PRO A 1 940 ? 173.067 187.153 137.761 1.00 80.46 932 PRO A N 1
ATOM 6957 C CA . PRO A 1 940 ? 173.028 187.607 136.365 1.00 80.46 932 PRO A CA 1
ATOM 6958 C C . PRO A 1 940 ? 171.654 187.430 135.743 1.00 80.46 932 PRO A C 1
ATOM 6959 O O . PRO A 1 940 ? 171.248 188.220 134.884 1.00 80.46 932 PRO A O 1
ATOM 6963 N N . ASN A 1 941 ? 170.935 186.394 136.168 1.00 80.42 933 ASN A N 1
ATOM 6964 C CA . ASN A 1 941 ? 169.635 186.091 135.588 1.00 80.42 933 ASN A CA 1
ATOM 6965 C C . ASN A 1 941 ? 168.648 187.221 135.860 1.00 80.42 933 ASN A C 1
ATOM 6966 O O . ASN A 1 941 ? 168.762 187.956 136.845 1.00 80.42 933 ASN A O 1
ATOM 6971 N N . LEU A 1 942 ? 167.665 187.349 134.969 1.00 82.32 934 LEU A N 1
ATOM 6972 C CA . LEU A 1 942 ? 166.664 188.405 135.049 1.00 82.32 934 LEU A CA 1
ATOM 6973 C C . LEU A 1 942 ? 165.249 187.863 135.196 1.00 82.32 934 LEU A C 1
ATOM 6974 O O . LEU A 1 942 ? 164.288 188.623 135.030 1.00 82.32 934 LEU A O 1
ATOM 6979 N N . SER A 1 943 ? 165.093 186.575 135.494 1.00 81.84 935 SER A N 1
ATOM 6980 C CA . SER A 1 943 ? 163.769 185.988 135.623 1.00 81.84 935 SER A CA 1
ATOM 6981 C C . SER A 1 943 ? 163.017 186.607 136.802 1.00 81.84 935 SER A C 1
ATOM 6982 O O . SER A 1 943 ? 163.575 187.334 137.627 1.00 81.84 935 SER A O 1
ATOM 6985 N N . GLU A 1 944 ? 161.720 186.302 136.871 1.00 81.48 936 GLU A N 1
ATOM 6986 C CA . GLU A 1 944 ? 160.866 186.929 137.876 1.00 81.48 936 GLU A CA 1
ATOM 6987 C C . GLU A 1 944 ? 161.113 186.365 139.270 1.00 81.48 936 GLU A C 1
ATOM 6988 O O . GLU A 1 944 ? 160.934 187.080 140.262 1.00 81.48 936 GLU A O 1
ATOM 6994 N N . ASP A 1 945 ? 161.524 185.102 139.372 1.00 78.47 937 ASP A N 1
ATOM 6995 C CA . ASP A 1 945 ? 161.709 184.450 140.659 1.00 78.47 937 ASP A CA 1
ATOM 6996 C C . ASP A 1 945 ? 163.168 184.188 141.006 1.00 78.47 937 ASP A C 1
ATOM 6997 O O . ASP A 1 945 ? 163.446 183.673 142.093 1.00 78.47 937 ASP A O 1
ATOM 7002 N N . GLN A 1 946 ? 164.104 184.526 140.122 1.00 75.35 938 GLN A N 1
ATOM 7003 C CA . GLN A 1 946 ? 165.523 184.291 140.375 1.00 75.35 938 GLN A CA 1
ATOM 7004 C C . GLN A 1 946 ? 166.094 185.523 141.064 1.00 75.35 938 GLN A C 1
ATOM 7005 O O . GLN A 1 946 ? 166.551 186.471 140.425 1.00 75.35 938 GLN A O 1
ATOM 7011 N N . TRP A 1 947 ? 166.062 185.501 142.394 1.00 69.85 939 TRP A N 1
ATOM 7012 C CA . TRP A 1 947 ? 166.560 186.589 143.217 1.00 69.85 939 TRP A CA 1
ATOM 7013 C C . TRP A 1 947 ? 167.095 185.989 144.510 1.00 69.85 939 TRP A C 1
ATOM 7014 O O . TRP A 1 947 ? 167.007 184.779 144.735 1.00 69.85 939 TRP A O 1
ATOM 7025 N N . PHE A 1 948 ? 167.644 186.844 145.365 1.00 66.99 940 PHE A N 1
ATOM 7026 C CA . PHE A 1 948 ? 168.068 186.430 146.698 1.00 66.99 940 PHE A CA 1
ATOM 7027 C C . PHE A 1 948 ? 168.349 187.679 147.523 1.00 66.99 940 PHE A C 1
ATOM 7028 O O . PHE A 1 948 ? 168.236 188.810 147.041 1.00 66.99 940 PHE A O 1
ATOM 7036 N N . ALA A 1 949 ? 168.715 187.456 148.780 1.00 62.63 941 ALA A N 1
ATOM 7037 C CA . ALA A 1 949 ? 169.101 188.514 149.695 1.00 62.63 941 ALA A CA 1
ATOM 7038 C C . ALA A 1 949 ? 170.255 187.994 150.535 1.00 62.63 941 ALA A C 1
ATOM 7039 O O . ALA A 1 949 ? 170.717 186.867 150.351 1.00 62.63 941 ALA A O 1
ATOM 7041 N N . PHE A 1 950 ? 170.728 188.822 151.456 1.00 59.84 942 PHE A N 1
ATOM 7042 C CA . PHE A 1 950 ? 171.725 188.361 152.417 1.00 59.84 942 PHE A CA 1
ATOM 7043 C C . PHE A 1 950 ? 171.773 189.338 153.583 1.00 59.84 942 PHE A C 1
ATOM 7044 O O . PHE A 1 950 ? 170.942 190.243 153.704 1.00 59.84 942 PHE A O 1
ATOM 7052 N N . THR A 1 951 ? 172.762 189.133 154.446 1.00 59.70 943 THR A N 1
ATOM 7053 C CA . THR A 1 951 ? 172.852 189.704 155.779 1.00 59.70 943 THR A CA 1
ATOM 7054 C C . THR A 1 951 ? 174.319 189.651 156.171 1.00 59.70 943 THR A C 1
ATOM 7055 O O . THR A 1 951 ? 175.035 188.751 155.717 1.00 59.70 943 THR A O 1
ATOM 7059 N N . PRO A 1 952 ? 174.808 190.605 156.962 1.00 60.68 944 PRO A N 1
ATOM 7060 C CA . PRO A 1 952 ? 176.216 190.581 157.369 1.00 60.68 944 PRO A CA 1
ATOM 7061 C C . PRO A 1 952 ? 176.609 189.227 157.928 1.00 60.68 944 PRO A C 1
ATOM 7062 O O . PRO A 1 952 ? 175.807 188.563 158.603 1.00 60.68 944 PRO A O 1
ATOM 7066 N N . PRO A 1 953 ? 177.835 188.783 157.669 1.00 58.74 945 PRO A N 1
ATOM 7067 C CA . PRO A 1 953 ? 178.243 187.453 158.121 1.00 58.74 945 PRO A CA 1
ATOM 7068 C C . PRO A 1 953 ? 178.468 187.436 159.620 1.00 58.74 945 PRO A C 1
ATOM 7069 O O . PRO A 1 953 ? 178.895 188.424 160.222 1.00 58.74 945 PRO A O 1
ATOM 7073 N N . ARG A 1 954 ? 178.171 186.291 160.225 1.00 53.36 946 ARG A N 1
ATOM 7074 C CA . ARG A 1 954 ? 178.316 186.137 161.663 1.00 53.36 946 ARG A CA 1
ATOM 7075 C C . ARG A 1 954 ? 178.972 184.802 161.964 1.00 53.36 946 ARG A C 1
ATOM 7076 O O . ARG A 1 954 ? 178.605 183.777 161.383 1.00 53.36 946 ARG A O 1
ATOM 7084 N N . VAL A 1 955 ? 179.952 184.823 162.862 1.00 53.69 947 VAL A N 1
ATOM 7085 C CA . VAL A 1 955 ? 180.564 183.611 163.394 1.00 53.69 947 VAL A CA 1
ATOM 7086 C C . VAL A 1 955 ? 179.882 183.297 164.725 1.00 53.69 947 VAL A C 1
ATOM 7087 O O . VAL A 1 955 ? 180.090 184.029 165.706 1.00 53.69 947 VAL A O 1
ATOM 7091 N N . PRO A 1 956 ? 179.043 182.264 164.796 1.00 50.81 948 PRO A N 1
ATOM 7092 C CA . PRO A 1 956 ? 178.217 182.054 165.993 1.00 50.81 948 PRO A CA 1
ATOM 7093 C C . PRO A 1 956 ? 179.020 181.731 167.242 1.00 50.81 948 PRO A C 1
ATOM 7094 O O . PRO A 1 956 ? 180.246 181.599 167.192 1.00 50.81 948 PRO A O 1
ATOM 7098 N N . VAL A 1 957 ? 178.329 181.603 168.372 1.00 52.91 949 VAL A N 1
ATOM 7099 C CA . VAL A 1 957 ? 178.963 181.201 169.620 1.00 52.91 949 VAL A CA 1
ATOM 7100 C C . VAL A 1 957 ? 178.764 179.722 169.918 1.00 52.91 949 VAL A C 1
ATOM 7101 O O . VAL A 1 957 ? 179.579 179.144 170.655 1.00 52.91 949 VAL A O 1
ATOM 7105 N N . LEU A 1 958 ? 177.717 179.098 169.378 1.00 48.99 950 LEU A N 1
ATOM 7106 C CA . LEU A 1 958 ? 177.580 177.642 169.337 1.00 48.99 950 LEU A CA 1
ATOM 7107 C C . LEU A 1 958 ? 177.614 177.014 170.729 1.00 48.99 950 LEU A C 1
ATOM 7108 O O . LEU A 1 958 ? 178.518 176.250 171.073 1.00 48.99 950 LEU A O 1
ATOM 7113 N N . GLN A 1 959 ? 176.615 177.348 171.540 1.00 47.00 951 GLN A N 1
ATOM 7114 C CA . GLN A 1 959 ? 176.380 176.612 172.773 1.00 47.00 951 GLN A CA 1
ATOM 7115 C C . GLN A 1 959 ? 175.576 175.356 172.465 1.00 47.00 951 GLN A C 1
ATOM 7116 O O . GLN A 1 959 ? 174.616 175.393 171.693 1.00 47.00 951 GLN A O 1
ATOM 7122 N N . THR A 1 960 ? 175.977 174.235 173.059 1.00 43.89 952 THR A N 1
ATOM 7123 C CA . THR A 1 960 ? 175.339 172.967 172.739 1.00 43.89 952 THR A CA 1
ATOM 7124 C C . THR A 1 960 ? 173.887 172.958 173.211 1.00 43.89 952 THR A C 1
ATOM 7125 O O . THR A 1 960 ? 173.469 173.766 174.044 1.00 43.89 952 THR A O 1
ATOM 7129 N N . ALA A 1 961 ? 173.113 172.023 172.660 1.00 42.35 953 ALA A N 1
ATOM 7130 C CA . ALA A 1 961 ? 171.677 171.961 172.890 1.00 42.35 953 ALA A CA 1
ATOM 7131 C C . ALA A 1 961 ? 171.310 171.223 174.168 1.00 42.35 953 ALA A C 1
ATOM 7132 O O . ALA A 1 961 ? 170.156 170.813 174.325 1.00 42.35 953 ALA A O 1
ATOM 7134 N N . GLN A 1 962 ? 172.261 171.041 175.080 1.00 44.47 954 GLN A N 1
ATOM 7135 C CA . GLN A 1 962 ? 171.980 170.480 176.393 1.00 44.47 954 GLN A CA 1
ATOM 7136 C C . GLN A 1 962 ? 172.214 171.472 177.519 1.00 44.47 954 GLN A C 1
ATOM 7137 O O . GLN A 1 962 ? 171.452 171.480 178.487 1.00 44.47 954 GLN A O 1
ATOM 7143 N N . GLN A 1 963 ? 173.238 172.318 177.404 1.00 46.85 955 GLN A N 1
ATOM 7144 C CA . GLN A 1 963 ? 173.392 173.422 178.343 1.00 46.85 955 GLN A CA 1
ATOM 7145 C C . GLN A 1 963 ? 172.362 174.511 178.083 1.00 46.85 955 GLN A C 1
ATOM 7146 O O . GLN A 1 963 ? 172.007 175.261 178.999 1.00 46.85 955 GLN A O 1
ATOM 7152 N N . PHE A 1 964 ? 171.879 174.614 176.844 1.00 43.51 956 PHE A N 1
ATOM 7153 C CA . PHE A 1 964 ? 170.906 175.644 176.500 1.00 43.51 956 PHE A CA 1
ATOM 7154 C C . PHE A 1 964 ? 169.554 175.349 177.136 1.00 43.51 956 PHE A C 1
ATOM 7155 O O . PHE A 1 964 ? 169.045 176.136 177.942 1.00 43.51 956 PHE A O 1
ATOM 7163 N N . LEU A 1 965 ? 168.960 174.216 176.788 1.00 41.32 957 LEU A N 1
ATOM 7164 C CA . LEU A 1 965 ? 167.687 173.778 177.351 1.00 41.32 957 LEU A CA 1
ATOM 7165 C C . LEU A 1 965 ? 167.944 172.526 178.188 1.00 41.32 957 LEU A C 1
ATOM 7166 O O . LEU A 1 965 ? 168.077 171.421 177.658 1.00 41.32 957 LEU A O 1
ATOM 7171 N N . GLY A 1 966 ? 168.041 172.716 179.501 1.00 43.40 958 GLY A N 1
ATOM 7172 C CA . GLY A 1 966 ? 168.400 171.648 180.413 1.00 43.40 958 GLY A CA 1
ATOM 7173 C C . GLY A 1 966 ? 167.324 170.605 180.629 1.00 43.40 958 GLY A C 1
ATOM 7174 O O . GLY A 1 966 ? 166.423 170.444 179.801 1.00 43.40 958 GLY A O 1
ATOM 7175 N N . SER A 1 967 ? 167.413 169.885 181.747 1.00 45.80 959 SER A N 1
ATOM 7176 C CA . SER A 1 967 ? 166.462 168.825 182.056 1.00 45.80 959 SER A CA 1
ATOM 7177 C C . SER A 1 967 ? 165.285 169.300 182.893 1.00 45.80 959 SER A C 1
ATOM 7178 O O . SER A 1 967 ? 164.583 168.465 183.472 1.00 45.80 959 SER A O 1
ATOM 7181 N N . GLN A 1 968 ? 165.053 170.609 182.976 1.00 46.41 960 GLN A N 1
ATOM 7182 C CA . GLN A 1 968 ? 163.925 171.156 183.717 1.00 46.41 960 GLN A CA 1
ATOM 7183 C C . GLN A 1 968 ? 163.000 172.015 182.873 1.00 46.41 960 GLN A C 1
ATOM 7184 O O . GLN A 1 968 ? 161.843 172.206 183.250 1.00 46.41 960 GLN A O 1
ATOM 7190 N N . THR A 1 969 ? 163.477 172.532 181.751 1.00 41.72 961 THR A N 1
ATOM 7191 C CA . THR A 1 969 ? 162.636 173.357 180.894 1.00 41.72 961 THR A CA 1
ATOM 7192 C C . THR A 1 969 ? 161.604 172.484 180.188 1.00 41.72 961 THR A C 1
ATOM 7193 O O . THR A 1 969 ? 161.971 171.476 179.574 1.00 41.72 961 THR A O 1
ATOM 7197 N N . PRO A 1 970 ? 160.317 172.826 180.254 1.00 39.04 962 PRO A N 1
ATOM 7198 C CA . PRO A 1 970 ? 159.309 172.023 179.551 1.00 39.04 962 PRO A CA 1
ATOM 7199 C C . PRO A 1 970 ? 159.344 172.266 178.053 1.00 39.04 962 PRO A C 1
ATOM 7200 O O . PRO A 1 970 ? 159.021 173.365 177.592 1.00 39.04 962 PRO A O 1
ATOM 7204 N N . VAL A 1 971 ? 159.742 171.258 177.286 1.00 36.72 963 VAL A N 1
ATOM 7205 C CA . VAL A 1 971 ? 159.836 171.375 175.841 1.00 36.72 963 VAL A CA 1
ATOM 7206 C C . VAL A 1 971 ? 158.748 170.523 175.204 1.00 36.72 963 VAL A C 1
ATOM 7207 O O . VAL A 1 971 ? 158.241 169.565 175.793 1.00 36.72 963 VAL A O 1
ATOM 7211 N N . LEU A 1 972 ? 158.377 170.892 173.984 1.00 36.33 964 LEU A N 1
ATOM 7212 C CA . LEU A 1 972 ? 157.431 170.120 173.184 1.00 36.33 964 LEU A CA 1
ATOM 7213 C C . LEU A 1 972 ? 158.236 169.385 172.120 1.00 36.33 964 LEU A C 1
ATOM 7214 O O . LEU A 1 972 ? 158.697 169.984 171.147 1.00 36.33 964 LEU A O 1
ATOM 7219 N N . MET A 1 973 ? 158.424 168.086 172.321 1.00 38.03 965 MET A N 1
ATOM 7220 C CA . MET A 1 973 ? 159.146 167.244 171.380 1.00 38.03 965 MET A CA 1
ATOM 7221 C C . MET A 1 973 ? 158.135 166.550 170.480 1.00 38.03 965 MET A C 1
ATOM 7222 O O . MET A 1 973 ? 157.207 165.900 170.972 1.00 38.03 965 MET A O 1
ATOM 7227 N N . ASP A 1 974 ? 158.314 166.686 169.171 1.00 40.06 966 ASP A N 1
ATOM 7228 C CA . ASP A 1 974 ? 157.389 166.085 168.225 1.00 40.06 966 ASP A CA 1
ATOM 7229 C C . ASP A 1 974 ? 157.512 164.563 168.259 1.00 40.06 966 ASP A C 1
ATOM 7230 O O . ASP A 1 974 ? 158.297 163.986 169.015 1.00 40.06 966 ASP A O 1
ATOM 7235 N N . ILE A 1 975 ? 156.711 163.904 167.420 1.00 41.11 967 ILE A N 1
ATOM 7236 C CA . ILE A 1 975 ? 156.623 162.449 167.462 1.00 41.11 967 ILE A CA 1
ATOM 7237 C C . ILE A 1 975 ? 157.951 161.800 167.098 1.00 41.11 967 ILE A C 1
ATOM 7238 O O . ILE A 1 975 ? 158.301 160.745 167.639 1.00 41.11 967 ILE A O 1
ATOM 7243 N N . ALA A 1 976 ? 158.715 162.409 166.194 1.00 40.94 968 ALA A N 1
ATOM 7244 C CA . ALA A 1 976 ? 159.948 161.792 165.721 1.00 40.94 968 ALA A CA 1
ATOM 7245 C C . ALA A 1 976 ? 161.148 162.112 166.604 1.00 40.94 968 ALA A C 1
ATOM 7246 O O . ALA A 1 976 ? 162.026 161.261 166.779 1.00 40.94 968 ALA A O 1
ATOM 7248 N N . THR A 1 977 ? 161.206 163.317 167.170 1.00 39.97 969 THR A N 1
ATOM 7249 C CA . THR A 1 977 ? 162.366 163.776 167.925 1.00 39.97 969 THR A CA 1
ATOM 7250 C C . THR A 1 977 ? 162.205 163.587 169.427 1.00 39.97 969 THR A C 1
ATOM 7251 O O . THR A 1 977 ? 162.722 164.389 170.210 1.00 39.97 969 THR A O 1
ATOM 7255 N N . ALA A 1 978 ? 161.497 162.542 169.850 1.00 39.95 970 ALA A N 1
ATOM 7256 C CA . ALA A 1 978 ? 161.301 162.282 171.267 1.00 39.95 970 ALA A CA 1
ATOM 7257 C C . ALA A 1 978 ? 162.172 161.154 171.796 1.00 39.95 970 ALA A C 1
ATOM 7258 O O . ALA A 1 978 ? 162.319 161.027 173.016 1.00 39.95 970 ALA A O 1
ATOM 7260 N N . ALA A 1 979 ? 162.747 160.334 170.918 1.00 41.66 971 ALA A N 1
ATOM 7261 C CA . ALA A 1 979 ? 163.652 159.274 171.336 1.00 41.66 971 ALA A CA 1
ATOM 7262 C C . ALA A 1 979 ? 165.111 159.698 171.310 1.00 41.66 971 ALA A C 1
ATOM 7263 O O . ALA A 1 979 ? 165.937 159.068 171.980 1.00 41.66 971 ALA A O 1
ATOM 7265 N N . ASN A 1 980 ? 165.445 160.746 170.556 1.00 42.12 972 ASN A N 1
ATOM 7266 C CA . ASN A 1 980 ? 166.820 161.219 170.481 1.00 42.12 972 ASN A CA 1
ATOM 7267 C C . ASN A 1 980 ? 167.162 162.170 171.619 1.00 42.12 972 ASN A C 1
ATOM 7268 O O . ASN A 1 980 ? 168.342 162.365 171.923 1.00 42.12 972 ASN A O 1
ATOM 7273 N N . PHE A 1 981 ? 166.155 162.778 172.242 1.00 41.34 973 PHE A N 1
ATOM 7274 C CA . PHE A 1 981 ? 166.351 163.672 173.379 1.00 41.34 973 PHE A CA 1
ATOM 7275 C C . PHE A 1 981 ? 165.740 163.037 174.621 1.00 41.34 973 PHE A C 1
ATOM 7276 O O . PHE A 1 981 ? 164.629 163.411 175.023 1.00 41.34 973 PHE A O 1
ATOM 7284 N N . PRO A 1 982 ? 166.410 162.079 175.263 1.00 43.69 974 PRO A N 1
ATOM 7285 C CA . PRO A 1 982 ? 165.810 161.373 176.408 1.00 43.69 974 PRO A CA 1
ATOM 7286 C C . PRO A 1 982 ? 166.097 161.990 177.771 1.00 43.69 974 PRO A C 1
ATOM 7287 O O . PRO A 1 982 ? 165.675 161.408 178.776 1.00 43.69 974 PRO A O 1
ATOM 7291 N N . CYS A 1 983 ? 166.786 163.126 177.832 1.00 45.58 975 CYS A N 1
ATOM 7292 C CA . CYS A 1 983 ? 167.048 163.804 179.093 1.00 45.58 975 CYS A CA 1
ATOM 7293 C C . CYS A 1 983 ? 166.233 165.069 179.281 1.00 45.58 975 CYS A C 1
ATOM 7294 O O . CYS A 1 983 ? 166.230 165.628 180.377 1.00 45.58 975 CYS A O 1
ATOM 7297 N N . GLN A 1 984 ? 165.545 165.531 178.242 1.00 42.53 976 GLN A N 1
ATOM 7298 C CA . GLN A 1 984 ? 164.682 166.692 178.363 1.00 42.53 976 GLN A CA 1
ATOM 7299 C C . GLN A 1 984 ? 163.327 166.291 178.931 1.00 42.53 976 GLN A C 1
ATOM 7300 O O . GLN A 1 984 ? 162.928 165.125 178.880 1.00 42.53 976 GLN A O 1
ATOM 7306 N N . ARG A 1 985 ? 162.618 167.276 179.477 1.00 39.29 977 ARG A N 1
ATOM 7307 C CA . ARG A 1 985 ? 161.350 167.023 180.141 1.00 39.29 977 ARG A CA 1
ATOM 7308 C C . ARG A 1 985 ? 160.212 167.572 179.297 1.00 39.29 977 ARG A C 1
ATOM 7309 O O . ARG A 1 985 ? 160.122 168.796 179.123 1.00 39.29 977 ARG A O 1
ATOM 7317 N N . PRO A 1 986 ? 159.326 166.733 178.764 1.00 37.57 978 PRO A N 1
ATOM 7318 C CA . PRO A 1 986 ? 158.177 167.259 178.022 1.00 37.57 978 PRO A CA 1
ATOM 7319 C C . PRO A 1 986 ? 157.176 167.896 178.971 1.00 37.57 978 PRO A C 1
ATOM 7320 O O . PRO A 1 986 ? 157.035 167.475 180.121 1.00 37.57 978 PRO A O 1
ATOM 7324 N N . PHE A 1 987 ? 156.491 168.931 178.485 1.00 36.43 979 PHE A N 1
ATOM 7325 C CA . PHE A 1 987 ? 155.559 169.658 179.336 1.00 36.43 979 PHE A CA 1
ATOM 7326 C C . PHE A 1 987 ? 154.475 168.721 179.850 1.00 36.43 979 PHE A C 1
ATOM 7327 O O . PHE A 1 987 ? 153.963 167.871 179.118 1.00 36.43 979 PHE A O 1
ATOM 7335 N N . ALA A 1 988 ? 154.139 168.868 181.125 1.00 39.66 980 ALA A N 1
ATOM 7336 C CA . ALA A 1 988 ? 153.301 167.910 181.828 1.00 39.66 980 ALA A CA 1
ATOM 7337 C C . ALA A 1 988 ? 151.864 168.401 181.895 1.00 39.66 980 ALA A C 1
ATOM 7338 O O . ALA A 1 988 ? 151.610 169.545 182.288 1.00 39.66 980 ALA A O 1
ATOM 7340 N N . GLU A 1 989 ? 150.934 167.535 181.513 1.00 41.72 981 GLU A N 1
ATOM 7341 C CA . GLU A 1 989 ? 149.517 167.771 181.733 1.00 41.72 981 GLU A CA 1
ATOM 7342 C C . GLU A 1 989 ? 149.128 167.206 183.090 1.00 41.72 981 GLU A C 1
ATOM 7343 O O . GLU A 1 989 ? 149.645 166.169 183.513 1.00 41.72 981 GLU A O 1
ATOM 7349 N N . ARG A 1 990 ? 148.229 167.899 183.782 1.00 44.26 982 ARG A N 1
ATOM 7350 C CA . ARG A 1 990 ? 147.808 167.455 185.102 1.00 44.26 982 ARG A CA 1
ATOM 7351 C C . ARG A 1 990 ? 146.438 168.029 185.420 1.00 44.26 982 ARG A C 1
ATOM 7352 O O . ARG A 1 990 ? 146.236 169.241 185.309 1.00 44.26 982 ARG A O 1
ATOM 7360 N N . LEU A 1 991 ? 145.506 167.156 185.807 1.00 44.48 983 LEU A N 1
ATOM 7361 C CA . LEU A 1 991 ? 144.162 167.555 186.222 1.00 44.48 983 LEU A CA 1
ATOM 7362 C C . LEU A 1 991 ? 143.414 168.288 185.113 1.00 44.48 983 LEU A C 1
ATOM 7363 O O . LEU A 1 991 ? 142.585 169.161 185.381 1.00 44.48 983 LEU A O 1
ATOM 7368 N N . GLY A 1 992 ? 143.698 167.943 183.861 1.00 42.63 984 GLY A N 1
ATOM 7369 C CA . GLY A 1 992 ? 143.014 168.561 182.743 1.00 42.63 984 GLY A CA 1
ATOM 7370 C C . GLY A 1 992 ? 143.780 169.715 182.135 1.00 42.63 984 GLY A C 1
ATOM 7371 O O . GLY A 1 992 ? 143.785 169.885 180.913 1.00 42.63 984 GLY A O 1
ATOM 7372 N N . VAL A 1 993 ? 144.424 170.525 182.972 1.00 41.55 985 VAL A N 1
ATOM 7373 C CA . VAL A 1 993 ? 145.209 171.641 182.465 1.00 41.55 985 VAL A CA 1
ATOM 7374 C C . VAL A 1 993 ? 146.613 171.167 182.112 1.00 41.55 985 VAL A C 1
ATOM 7375 O O . VAL A 1 993 ? 147.113 170.161 182.621 1.00 41.55 985 VAL A O 1
ATOM 7379 N N . ALA A 1 994 ? 147.254 171.903 181.213 1.00 41.46 986 ALA A N 1
ATOM 7380 C CA . ALA A 1 994 ? 148.627 171.645 180.819 1.00 41.46 986 ALA A CA 1
ATOM 7381 C C . ALA A 1 994 ? 149.493 172.843 181.174 1.00 41.46 986 ALA A C 1
ATOM 7382 O O . ALA A 1 994 ? 149.010 173.970 181.305 1.00 41.46 986 ALA A O 1
ATOM 7384 N N . GLU A 1 995 ? 150.787 172.591 181.329 1.00 40.20 987 GLU A N 1
ATOM 7385 C CA . GLU A 1 995 ? 151.758 173.652 181.535 1.00 40.20 987 GLU A CA 1
ATOM 7386 C C . GLU A 1 995 ? 152.380 174.020 180.195 1.00 40.20 987 GLU A C 1
ATOM 7387 O O . GLU A 1 995 ? 152.657 173.149 179.366 1.00 40.20 987 GLU A O 1
ATOM 7393 N N . LEU A 1 996 ? 152.563 175.308 179.977 1.00 38.98 988 LEU A N 1
ATOM 7394 C CA . LEU A 1 996 ? 152.928 175.782 178.648 1.00 38.98 988 LEU A CA 1
ATOM 7395 C C . LEU A 1 996 ? 154.406 175.523 178.385 1.00 38.98 988 LEU A C 1
ATOM 7396 O O . LEU A 1 996 ? 155.247 175.857 179.224 1.00 38.98 988 LEU A O 1
ATOM 7401 N N . PRO A 1 997 ? 154.757 174.937 177.242 1.00 36.79 989 PRO A N 1
ATOM 7402 C CA . PRO A 1 997 ? 156.167 174.688 176.942 1.00 36.79 989 PRO A CA 1
ATOM 7403 C C . PRO A 1 997 ? 156.924 175.982 176.702 1.00 36.79 989 PRO A C 1
ATOM 7404 O O . PRO A 1 997 ? 156.345 177.048 176.484 1.00 36.79 989 PRO A O 1
ATOM 7408 N N . GLU A 1 998 ? 158.249 175.875 176.752 1.00 39.59 990 GLU A N 1
ATOM 7409 C CA . GLU A 1 998 ? 159.124 177.003 176.468 1.00 39.59 990 GLU A CA 1
ATOM 7410 C C . GLU A 1 998 ? 159.838 176.890 175.133 1.00 39.59 990 GLU A C 1
ATOM 7411 O O . GLU A 1 998 ? 160.103 177.914 174.503 1.00 39.59 990 GLU A O 1
ATOM 7417 N N . TYR A 1 999 ? 160.145 175.675 174.688 1.00 38.44 991 TYR A N 1
ATOM 7418 C CA . TYR A 1 999 ? 160.764 175.442 173.395 1.00 38.44 991 TYR A CA 1
ATOM 7419 C C . TYR A 1 999 ? 160.044 174.308 172.685 1.00 38.44 991 TYR A C 1
ATOM 7420 O O . TYR A 1 999 ? 159.281 173.549 173.287 1.00 38.44 991 TYR A O 1
ATOM 7429 N N . ARG A 1 1000 ? 160.291 174.204 171.383 1.00 38.14 992 ARG A N 1
ATOM 7430 C CA . ARG A 1 1000 ? 159.812 173.089 170.584 1.00 38.14 992 ARG A CA 1
ATOM 7431 C C . ARG A 1 1000 ? 160.982 172.463 169.845 1.00 38.14 992 ARG A C 1
ATOM 7432 O O . ARG A 1 1000 ? 161.915 173.151 169.426 1.00 38.14 992 ARG A O 1
ATOM 7440 N N . ILE A 1 1001 ? 160.915 171.149 169.678 1.00 38.58 993 ILE A N 1
ATOM 7441 C CA . ILE A 1 1001 ? 161.931 170.386 168.969 1.00 38.58 993 ILE A CA 1
ATOM 7442 C C . ILE A 1 1001 ? 161.267 169.712 167.779 1.00 38.58 993 ILE A C 1
ATOM 7443 O O . ILE A 1 1001 ? 160.258 169.016 167.937 1.00 38.58 993 ILE A O 1
ATOM 7448 N N . ILE A 1 1002 ? 161.833 169.921 166.595 1.00 41.26 994 ILE A N 1
ATOM 7449 C CA . ILE A 1 1002 ? 161.163 169.588 165.340 1.00 41.26 994 ILE A CA 1
ATOM 7450 C C . ILE A 1 1002 ? 162.010 168.623 164.518 1.00 41.26 994 ILE A C 1
ATOM 7451 O O . ILE A 1 1002 ? 163.244 168.730 164.516 1.00 41.26 994 ILE A O 1
ATOM 7456 N N . PRO A 1 1003 ? 161.401 167.674 163.805 1.00 43.54 995 PRO A N 1
ATOM 7457 C CA . PRO A 1 1003 ? 162.167 166.856 162.856 1.00 43.54 995 PRO A CA 1
ATOM 7458 C C . PRO A 1 1003 ? 162.563 167.654 161.626 1.00 43.54 995 PRO A C 1
ATOM 7459 O O . PRO A 1 1003 ? 162.360 168.870 161.582 1.00 43.54 995 PRO A O 1
ATOM 7463 N N . ASN A 1 1004 ? 163.133 166.988 160.624 1.00 48.08 996 ASN A N 1
ATOM 7464 C CA . ASN A 1 1004 ? 163.494 167.675 159.396 1.00 48.08 996 ASN A CA 1
ATOM 7465 C C . ASN A 1 1004 ? 162.243 168.214 158.700 1.00 48.08 996 ASN A C 1
ATOM 7466 O O . ASN A 1 1004 ? 161.109 167.951 159.102 1.00 48.08 996 ASN A O 1
ATOM 7471 N N . PHE A 1 1005 ? 162.468 168.978 157.631 1.00 52.52 997 PHE A N 1
ATOM 7472 C CA . PHE A 1 1005 ? 161.382 169.713 156.990 1.00 52.52 997 PHE A CA 1
ATOM 7473 C C . PHE A 1 1005 ? 160.318 168.772 156.438 1.00 52.52 997 PHE A C 1
ATOM 7474 O O . PHE A 1 1005 ? 159.126 168.910 156.743 1.00 52.52 997 PHE A O 1
ATOM 7482 N N . LYS A 1 1006 ? 160.730 167.821 155.595 1.00 51.65 998 LYS A N 1
ATOM 7483 C CA . LYS A 1 1006 ? 159.761 166.936 154.957 1.00 51.65 998 LYS A CA 1
ATOM 7484 C C . LYS A 1 1006 ? 159.023 166.094 155.987 1.00 51.65 998 LYS A C 1
ATOM 7485 O O . LYS A 1 1006 ? 157.813 165.878 155.868 1.00 51.65 998 LYS A O 1
ATOM 7491 N N . GLN A 1 1007 ? 159.731 165.615 157.010 1.00 50.07 999 GLN A N 1
ATOM 7492 C CA . GLN A 1 1007 ? 159.061 164.880 158.077 1.00 50.07 999 GLN A CA 1
ATOM 7493 C C . GLN A 1 1007 ? 158.120 165.786 158.856 1.00 50.07 999 GLN A C 1
ATOM 7494 O O . GLN A 1 1007 ? 157.006 165.378 159.203 1.00 50.07 999 GLN A O 1
ATOM 7500 N N . MET A 1 1008 ? 158.549 167.019 159.134 1.00 49.52 1000 MET A N 1
ATOM 7501 C CA . MET A 1 1008 ? 157.704 167.957 159.863 1.00 49.52 1000 MET A CA 1
ATOM 7502 C C . MET A 1 1008 ? 156.379 168.168 159.145 1.00 49.52 1000 MET A C 1
ATOM 7503 O O . MET A 1 1008 ? 155.322 167.780 159.650 1.00 49.52 1000 MET A O 1
ATOM 7508 N N . VAL A 1 1009 ? 156.431 168.726 157.935 1.00 50.81 1001 VAL A N 1
ATOM 7509 C CA . VAL A 1 1009 ? 155.232 169.182 157.244 1.00 50.81 1001 VAL A CA 1
ATOM 7510 C C . VAL A 1 1009 ? 154.240 168.070 156.933 1.00 50.81 1001 VAL A C 1
ATOM 7511 O O . VAL A 1 1009 ? 153.117 168.364 156.519 1.00 50.81 1001 VAL A O 1
ATOM 7515 N N . VAL A 1 1010 ? 154.613 166.807 157.116 1.00 48.69 1002 VAL A N 1
ATOM 7516 C CA . VAL A 1 1010 ? 153.736 165.696 156.766 1.00 48.69 1002 VAL A CA 1
ATOM 7517 C C . VAL A 1 1010 ? 153.397 164.833 157.975 1.00 48.69 1002 VAL A C 1
ATOM 7518 O O . VAL A 1 1010 ? 152.471 164.024 157.912 1.00 48.69 1002 VAL A O 1
ATOM 7522 N N . SER A 1 1011 ? 154.123 164.972 159.086 1.00 47.04 1003 SER A N 1
ATOM 7523 C CA . SER A 1 1011 ? 153.876 164.121 160.237 1.00 47.04 1003 SER A CA 1
ATOM 7524 C C . SER A 1 1011 ? 153.659 164.869 161.542 1.00 47.04 1003 SER A C 1
ATOM 7525 O O . SER A 1 1011 ? 152.982 164.336 162.426 1.00 47.04 1003 SER A O 1
ATOM 7528 N N . SER A 1 1012 ? 154.209 166.069 161.704 1.00 45.45 1004 SER A N 1
ATOM 7529 C CA . SER A 1 1012 ? 154.068 166.815 162.946 1.00 45.45 1004 SER A CA 1
ATOM 7530 C C . SER A 1 1012 ? 153.003 167.896 162.861 1.00 45.45 1004 SER A C 1
ATOM 7531 O O . SER A 1 1012 ? 152.319 168.164 163.850 1.00 45.45 1004 SER A O 1
ATOM 7534 N N . ASN A 1 1013 ? 152.851 168.525 161.696 1.00 46.82 1005 ASN A N 1
ATOM 7535 C CA . ASN A 1 1013 ? 151.815 169.528 161.511 1.00 46.82 1005 ASN A CA 1
ATOM 7536 C C . ASN A 1 1013 ? 150.459 168.914 161.195 1.00 46.82 1005 ASN A C 1
ATOM 7537 O O . ASN A 1 1013 ? 149.439 169.598 161.324 1.00 46.82 1005 ASN A O 1
ATOM 7542 N N . GLN A 1 1014 ? 150.424 167.648 160.786 1.00 46.55 1006 GLN A N 1
ATOM 7543 C CA . GLN A 1 1014 ? 149.183 166.966 160.444 1.00 46.55 1006 GLN A CA 1
ATOM 7544 C C . GLN A 1 1014 ? 148.667 166.070 161.560 1.00 46.55 1006 GLN A C 1
ATOM 7545 O O . GLN A 1 1014 ? 147.453 165.960 161.747 1.00 46.55 1006 GLN A O 1
ATOM 7551 N N . TRP A 1 1015 ? 149.561 165.419 162.305 1.00 40.76 1007 TRP A N 1
ATOM 7552 C CA . TRP A 1 1015 ? 149.121 164.564 163.403 1.00 40.76 1007 TRP A CA 1
ATOM 7553 C C . TRP A 1 1015 ? 148.701 165.388 164.611 1.00 40.76 1007 TRP A C 1
ATOM 7554 O O . TRP A 1 1015 ? 147.642 165.143 165.199 1.00 40.76 1007 TRP A O 1
ATOM 7565 N N . GLN A 1 1016 ? 149.512 166.372 164.995 1.00 41.04 1008 GLN A N 1
ATOM 7566 C CA . GLN A 1 1016 ? 149.262 167.171 166.184 1.00 41.04 1008 GLN A CA 1
ATOM 7567 C C . GLN A 1 1016 ? 148.493 168.451 165.889 1.00 41.04 1008 GLN A C 1
ATOM 7568 O O . GLN A 1 1016 ? 148.641 169.432 166.624 1.00 41.04 1008 GLN A O 1
ATOM 7574 N N . SER A 1 1017 ? 147.682 168.469 164.835 1.00 41.57 1009 SER A N 1
ATOM 7575 C CA . SER A 1 1017 ? 146.952 169.678 164.492 1.00 41.57 1009 SER A CA 1
ATOM 7576 C C . SER A 1 1017 ? 145.940 170.020 165.580 1.00 41.57 1009 SER A C 1
ATOM 7577 O O . SER A 1 1017 ? 145.580 169.189 166.416 1.00 41.57 1009 SER A O 1
ATOM 7580 N N . ALA A 1 1018 ? 145.481 171.270 165.563 1.00 40.90 1010 ALA A N 1
ATOM 7581 C CA . ALA A 1 1018 ? 144.455 171.701 166.501 1.00 40.90 1010 ALA A CA 1
ATOM 7582 C C . ALA A 1 1018 ? 143.074 171.199 166.114 1.00 40.90 1010 ALA A C 1
ATOM 7583 O O . ALA A 1 1018 ? 142.188 171.136 166.971 1.00 40.90 1010 ALA A O 1
ATOM 7585 N N . ALA A 1 1019 ? 142.874 170.847 164.847 1.00 43.25 1011 ALA A N 1
ATOM 7586 C CA . ALA A 1 1019 ? 141.633 170.247 164.382 1.00 43.25 1011 ALA A CA 1
ATOM 7587 C C . ALA A 1 1019 ? 141.595 168.740 164.589 1.00 43.25 1011 ALA A C 1
ATOM 7588 O O . ALA A 1 1019 ? 140.762 168.067 163.975 1.00 43.25 1011 ALA A O 1
ATOM 7590 N N . ASP A 1 1020 ? 142.491 168.194 165.408 1.00 41.45 1012 ASP A N 1
ATOM 7591 C CA . ASP A 1 1020 ? 142.488 166.776 165.726 1.00 41.45 1012 ASP A CA 1
ATOM 7592 C C . ASP A 1 1020 ? 142.748 166.495 167.198 1.00 41.45 1012 ASP A C 1
ATOM 7593 O O . ASP A 1 1020 ? 142.771 165.326 167.590 1.00 41.45 1012 ASP A O 1
ATOM 7598 N N . GLY A 1 1021 ? 142.947 167.523 168.018 1.00 39.47 1013 GLY A N 1
ATOM 7599 C CA . GLY A 1 1021 ? 143.148 167.349 169.439 1.00 39.47 1013 GLY A CA 1
ATOM 7600 C C . GLY A 1 1021 ? 144.582 167.433 169.906 1.00 39.47 1013 GLY A C 1
ATOM 7601 O O . GLY A 1 1021 ? 144.831 167.276 171.107 1.00 39.47 1013 GLY A O 1
ATOM 7602 N N . GLY A 1 1022 ? 145.529 167.674 169.006 1.00 38.93 1014 GLY A N 1
ATOM 7603 C CA . GLY A 1 1022 ? 146.928 167.688 169.356 1.00 38.93 1014 GLY A CA 1
ATOM 7604 C C . GLY A 1 1022 ? 147.284 168.788 170.331 1.00 38.93 1014 GLY A C 1
ATOM 7605 O O . GLY A 1 1022 ? 146.443 169.600 170.725 1.00 38.93 1014 GLY A O 1
ATOM 7606 N N . PRO A 1 1023 ? 148.556 168.838 170.740 1.00 39.49 1015 PRO A N 1
ATOM 7607 C CA . PRO A 1 1023 ? 148.990 169.884 171.675 1.00 39.49 1015 PRO A CA 1
ATOM 7608 C C . PRO A 1 1023 ? 148.940 171.286 171.097 1.00 39.49 1015 PRO A C 1
ATOM 7609 O O . PRO A 1 1023 ? 149.297 172.236 171.801 1.00 39.49 1015 PRO A O 1
ATOM 7613 N N . PHE A 1 1024 ? 148.509 171.452 169.847 1.00 40.81 1016 PHE A N 1
ATOM 7614 C CA . PHE A 1 1024 ? 148.439 172.781 169.257 1.00 40.81 1016 PHE A CA 1
ATOM 7615 C C . PHE A 1 1024 ? 147.186 173.536 169.669 1.00 40.81 1016 PHE A C 1
ATOM 7616 O O . PHE A 1 1024 ? 147.170 174.764 169.551 1.00 40.81 1016 PHE A O 1
ATOM 7624 N N . LEU A 1 1025 ? 146.166 172.832 170.170 1.00 40.40 1017 LEU A N 1
ATOM 7625 C CA . LEU A 1 1025 ? 144.912 173.464 170.580 1.00 40.40 1017 LEU A CA 1
ATOM 7626 C C . LEU A 1 1025 ? 145.153 174.701 171.433 1.00 40.40 1017 LEU A C 1
ATOM 7627 O O . LEU A 1 1025 ? 144.645 175.787 171.135 1.00 40.40 1017 LEU A O 1
ATOM 7632 N N . PHE A 1 1026 ? 145.930 174.554 172.502 1.00 39.47 1018 PHE A N 1
ATOM 7633 C CA . PHE A 1 1026 ? 146.216 175.644 173.419 1.00 39.47 1018 PHE A CA 1
ATOM 7634 C C . PHE A 1 1026 ? 147.570 176.290 173.167 1.00 39.47 1018 PHE A C 1
ATOM 7635 O O . PHE A 1 1026 ? 147.907 177.272 173.835 1.00 39.47 1018 PHE A O 1
ATOM 7643 N N . ILE A 1 1027 ? 148.352 175.769 172.227 1.00 40.28 1019 ILE A N 1
ATOM 7644 C CA . ILE A 1 1027 ? 149.650 176.359 171.928 1.00 40.28 1019 ILE A CA 1
ATOM 7645 C C . ILE A 1 1027 ? 149.548 177.416 170.834 1.00 40.28 1019 ILE A C 1
ATOM 7646 O O . ILE A 1 1027 ? 150.234 178.441 170.899 1.00 40.28 1019 ILE A O 1
ATOM 7651 N N . GLN A 1 1028 ? 148.683 177.209 169.843 1.00 42.00 1020 GLN A N 1
ATOM 7652 C CA . GLN A 1 1028 ? 148.497 178.197 168.793 1.00 42.00 1020 GLN A CA 1
ATOM 7653 C C . GLN A 1 1028 ? 147.730 179.418 169.275 1.00 42.00 1020 GLN A C 1
ATOM 7654 O O . GLN A 1 1028 ? 147.876 180.496 168.691 1.00 42.00 1020 GLN A O 1
ATOM 7660 N N . ALA A 1 1029 ? 146.935 179.279 170.333 1.00 42.18 1021 ALA A N 1
ATOM 7661 C CA . ALA A 1 1029 ? 146.143 180.387 170.842 1.00 42.18 1021 ALA A CA 1
ATOM 7662 C C . ALA A 1 1029 ? 146.801 181.111 172.004 1.00 42.18 1021 ALA A C 1
ATOM 7663 O O . ALA A 1 1029 ? 146.249 182.105 172.483 1.00 42.18 1021 ALA A O 1
ATOM 7665 N N . LEU A 1 1030 ? 147.961 180.643 172.470 1.00 41.51 1022 LEU A N 1
ATOM 7666 C CA . LEU A 1 1030 ? 148.614 181.225 173.632 1.00 41.51 1022 LEU A CA 1
ATOM 7667 C C . LEU A 1 1030 ? 150.093 181.522 173.444 1.00 41.51 1022 LEU A C 1
ATOM 7668 O O . LEU A 1 1030 ? 150.670 182.212 174.292 1.00 41.51 1022 LEU A O 1
ATOM 7673 N N . LEU A 1 1031 ? 150.725 181.031 172.381 1.00 40.59 1023 LEU A N 1
ATOM 7674 C CA . LEU A 1 1031 ? 152.164 181.165 172.203 1.00 40.59 1023 LEU A CA 1
ATOM 7675 C C . LEU A 1 1031 ? 152.490 181.549 170.768 1.00 40.59 1023 LEU A C 1
ATOM 7676 O O . LEU A 1 1031 ? 151.861 181.058 169.826 1.00 40.59 1023 LEU A O 1
ATOM 7681 N N . ARG A 1 1032 ? 153.477 182.426 170.610 1.00 45.44 1024 ARG A N 1
ATOM 7682 C CA . ARG A 1 1032 ? 154.043 182.785 169.320 1.00 45.44 1024 ARG A CA 1
ATOM 7683 C C . ARG A 1 1032 ? 155.402 182.117 169.163 1.00 45.44 1024 ARG A C 1
ATOM 7684 O O . ARG A 1 1032 ? 156.111 181.879 170.143 1.00 45.44 1024 ARG A O 1
ATOM 7692 N N . THR A 1 1033 ? 155.766 181.825 167.921 1.00 46.40 1025 THR A N 1
ATOM 7693 C CA . THR A 1 1033 ? 156.973 181.072 167.622 1.00 46.40 1025 THR A CA 1
ATOM 7694 C C . THR A 1 1033 ? 158.134 181.996 167.269 1.00 46.40 1025 THR A C 1
ATOM 7695 O O . THR A 1 1033 ? 157.950 183.144 166.856 1.00 46.40 1025 THR A O 1
ATOM 7699 N N . GLU A 1 1034 ? 159.344 181.468 167.433 1.00 46.88 1026 GLU A N 1
ATOM 7700 C CA . GLU A 1 1034 ? 160.555 182.118 166.957 1.00 46.88 1026 GLU A CA 1
ATOM 7701 C C . GLU A 1 1034 ? 161.587 181.033 166.686 1.00 46.88 1026 GLU A C 1
ATOM 7702 O O . GLU A 1 1034 ? 161.680 180.060 167.432 1.00 46.88 1026 GLU A O 1
ATOM 7708 N N . ALA A 1 1035 ? 162.352 181.190 165.615 1.00 47.09 1027 ALA A N 1
ATOM 7709 C CA . ALA A 1 1035 ? 163.274 180.132 165.231 1.00 47.09 1027 ALA A CA 1
ATOM 7710 C C . ALA A 1 1035 ? 164.608 180.285 165.952 1.00 47.09 1027 ALA A C 1
ATOM 7711 O O . ALA A 1 1035 ? 164.969 181.367 166.420 1.00 47.09 1027 ALA A O 1
ATOM 7713 N N . ILE A 1 1036 ? 165.342 179.180 166.042 1.00 45.13 1028 ILE A N 1
ATOM 7714 C CA . ILE A 1 1036 ? 166.694 179.206 166.591 1.00 45.13 1028 ILE A CA 1
ATOM 7715 C C . ILE A 1 1036 ? 167.619 178.488 165.616 1.00 45.13 1028 ILE A C 1
ATOM 7716 O O . ILE A 1 1036 ? 167.316 177.364 165.193 1.00 45.13 1028 ILE A O 1
ATOM 7721 N N . PRO A 1 1037 ? 168.741 179.091 165.224 1.00 47.01 1029 PRO A N 1
ATOM 7722 C CA . PRO A 1 1037 ? 169.666 178.409 164.306 1.00 47.01 1029 PRO A CA 1
ATOM 7723 C C . PRO A 1 1037 ? 170.427 177.307 165.030 1.00 47.01 1029 PRO A C 1
ATOM 7724 O O . PRO A 1 1037 ? 171.177 177.567 165.972 1.00 47.01 1029 PRO A O 1
ATOM 7728 N N . THR A 1 1038 ? 170.226 176.066 164.584 1.00 45.23 1030 THR A N 1
ATOM 7729 C CA . THR A 1 1038 ? 170.867 174.904 165.179 1.00 45.23 1030 THR A CA 1
ATOM 7730 C C . THR A 1 1038 ? 171.650 174.151 164.114 1.00 45.23 1030 THR A C 1
ATOM 7731 O O . THR A 1 1038 ? 171.286 174.152 162.935 1.00 45.23 1030 THR A O 1
ATOM 7735 N N . TYR A 1 1039 ? 172.728 173.496 164.544 1.00 45.82 1031 TYR A N 1
ATOM 7736 C CA . TYR A 1 1039 ? 173.591 172.736 163.652 1.00 45.82 1031 TYR A CA 1
ATOM 7737 C C . TYR A 1 1039 ? 174.046 171.465 164.349 1.00 45.82 1031 TYR A C 1
ATOM 7738 O O . TYR A 1 1039 ? 174.240 171.458 165.568 1.00 45.82 1031 TYR A O 1
ATOM 7747 N N . LEU A 1 1040 ? 174.212 170.391 163.580 1.00 43.62 1032 LEU A N 1
ATOM 7748 C CA . LEU A 1 1040 ? 174.920 169.231 164.098 1.00 43.62 1032 LEU A CA 1
ATOM 7749 C C . LEU A 1 1040 ? 176.388 169.582 164.309 1.00 43.62 1032 LEU A C 1
ATOM 7750 O O . LEU A 1 1040 ? 176.899 170.568 163.772 1.00 43.62 1032 LEU A O 1
ATOM 7755 N N . ARG A 1 1041 ? 177.075 168.761 165.103 1.00 46.03 1033 ARG A N 1
ATOM 7756 C CA . ARG A 1 1041 ? 178.407 169.138 165.560 1.00 46.03 1033 ARG A CA 1
ATOM 7757 C C . ARG A 1 1041 ? 179.421 169.114 164.421 1.00 46.03 1033 ARG A C 1
ATOM 7758 O O . ARG A 1 1041 ? 180.300 169.977 164.341 1.00 46.03 1033 ARG A O 1
ATOM 7766 N N . ASP A 1 1042 ? 179.319 168.129 163.529 1.00 47.94 1034 ASP A N 1
ATOM 7767 C CA . ASP A 1 1042 ? 180.271 168.017 162.435 1.00 47.94 1034 ASP A CA 1
ATOM 7768 C C . ASP A 1 1042 ? 179.653 167.639 161.100 1.00 47.94 1034 ASP A C 1
ATOM 7769 O O . ASP A 1 1042 ? 180.393 167.474 160.125 1.00 47.94 1034 ASP A O 1
ATOM 7774 N N . ASP A 1 1043 ? 178.332 167.495 161.023 1.00 49.91 1035 ASP A N 1
ATOM 7775 C CA . ASP A 1 1043 ? 177.663 167.233 159.750 1.00 49.91 1035 ASP A CA 1
ATOM 7776 C C . ASP A 1 1043 ? 176.984 168.521 159.295 1.00 49.91 1035 ASP A C 1
ATOM 7777 O O . ASP A 1 1043 ? 175.794 168.754 159.520 1.00 49.91 1035 ASP A O 1
ATOM 7782 N N . TRP A 1 1044 ? 177.767 169.376 158.639 1.00 47.62 1036 TRP A N 1
ATOM 7783 C CA . TRP A 1 1044 ? 177.264 170.666 158.187 1.00 47.62 1036 TRP A CA 1
ATOM 7784 C C . TRP A 1 1044 ? 176.317 170.556 157.000 1.00 47.62 1036 TRP A C 1
ATOM 7785 O O . TRP A 1 1044 ? 175.795 171.583 156.557 1.00 47.62 1036 TRP A O 1
ATOM 7796 N N . TYR A 1 1045 ? 176.080 169.356 156.477 1.00 52.12 1037 TYR A N 1
ATOM 7797 C CA . TYR A 1 1045 ? 175.167 169.148 155.363 1.00 52.12 1037 TYR A CA 1
ATOM 7798 C C . TYR A 1 1045 ? 173.845 168.534 155.797 1.00 52.12 1037 TYR A C 1
ATOM 7799 O O . TYR A 1 1045 ? 173.023 168.191 154.942 1.00 52.12 1037 TYR A O 1
ATOM 7808 N N . ARG A 1 1046 ? 173.619 168.390 157.098 1.00 49.41 1038 ARG A N 1
ATOM 7809 C CA . ARG A 1 1046 ? 172.513 167.596 157.615 1.00 49.41 1038 ARG A CA 1
ATOM 7810 C C . ARG A 1 1046 ? 171.387 168.496 158.100 1.00 49.41 1038 ARG A C 1
ATOM 7811 O O . ARG A 1 1046 ? 171.618 169.427 158.878 1.00 49.41 1038 ARG A O 1
ATOM 7819 N N . ASP A 1 1047 ? 170.170 168.210 157.636 1.00 49.35 1039 ASP A N 1
ATOM 7820 C CA . ASP A 1 1047 ? 168.964 168.872 158.130 1.00 49.35 1039 ASP A CA 1
ATOM 7821 C C . ASP A 1 1047 ? 168.405 168.030 159.273 1.00 49.35 1039 ASP A C 1
ATOM 7822 O O . ASP A 1 1047 ? 167.447 167.270 159.123 1.00 49.35 1039 ASP A O 1
ATOM 7827 N N . TRP A 1 1048 ? 169.033 168.170 160.441 1.00 44.43 1040 TRP A N 1
ATOM 7828 C CA . TRP A 1 1048 ? 168.630 167.360 161.586 1.00 44.43 1040 TRP A CA 1
ATOM 7829 C C . TRP A 1 1048 ? 167.255 167.760 162.099 1.00 44.43 1040 TRP A C 1
ATOM 7830 O O . TRP A 1 1048 ? 166.542 166.926 162.664 1.00 44.43 1040 TRP A O 1
ATOM 7841 N N . GLY A 1 1049 ? 166.867 169.006 161.914 1.00 45.20 1041 GLY A N 1
ATOM 7842 C CA . GLY A 1 1049 ? 165.592 169.492 162.392 1.00 45.20 1041 GLY A CA 1
ATOM 7843 C C . GLY A 1 1049 ? 165.670 170.990 162.651 1.00 45.20 1041 GLY A C 1
ATOM 7844 O O . GLY A 1 1049 ? 166.245 171.731 161.851 1.00 45.20 1041 GLY A O 1
ATOM 7845 N N . SER A 1 1050 ? 165.096 171.408 163.775 1.00 44.04 1042 SER A N 1
ATOM 7846 C CA . SER A 1 1050 ? 165.073 172.814 164.157 1.00 44.04 1042 SER A CA 1
ATOM 7847 C C . SER A 1 1050 ? 164.608 172.912 165.603 1.00 44.04 1042 SER A C 1
ATOM 7848 O O . SER A 1 1050 ? 164.136 171.936 166.191 1.00 44.04 1042 SER A O 1
ATOM 7851 N N . ILE A 1 1051 ? 164.750 174.107 166.168 1.00 42.54 1043 ILE A N 1
ATOM 7852 C CA . ILE A 1 1051 ? 164.293 174.407 167.521 1.00 42.54 1043 ILE A CA 1
ATOM 7853 C C . ILE A 1 1051 ? 163.588 175.754 167.492 1.00 42.54 1043 ILE A C 1
ATOM 7854 O O . ILE A 1 1051 ? 164.016 176.678 166.791 1.00 42.54 1043 ILE A O 1
ATOM 7859 N N . GLU A 1 1052 ? 162.493 175.861 168.238 1.00 43.32 1044 GLU A N 1
ATOM 7860 C CA . GLU A 1 1052 ? 161.688 177.070 168.278 1.00 43.32 1044 GLU A CA 1
ATOM 7861 C C . GLU A 1 1052 ? 161.477 177.520 169.713 1.00 43.32 1044 GLU A C 1
ATOM 7862 O O . GLU A 1 1052 ? 161.059 176.737 170.568 1.00 43.32 1044 GLU A O 1
ATOM 7868 N N . ARG A 1 1053 ? 161.767 178.788 169.962 1.00 41.44 1045 ARG A N 1
ATOM 7869 C CA . ARG A 1 1053 ? 161.459 179.446 171.218 1.00 41.44 1045 ARG A CA 1
ATOM 7870 C C . ARG A 1 1053 ? 160.017 179.931 171.185 1.00 41.44 1045 ARG A C 1
ATOM 7871 O O . ARG A 1 1053 ? 159.535 180.411 170.154 1.00 41.44 1045 ARG A O 1
ATOM 7879 N N . TYR A 1 1054 ? 159.328 179.791 172.314 1.00 39.65 1046 TYR A N 1
ATOM 7880 C CA . TYR A 1 1054 ? 157.936 180.201 172.457 1.00 39.65 1046 TYR A CA 1
ATOM 7881 C C . TYR A 1 1054 ? 157.864 181.466 173.299 1.00 39.65 1046 TYR A C 1
ATOM 7882 O O . TYR A 1 1054 ? 158.410 181.512 174.406 1.00 39.65 1046 TYR A O 1
ATOM 7891 N N . ILE A 1 1055 ? 157.186 182.483 172.776 1.00 44.38 1047 ILE A N 1
ATOM 7892 C CA . ILE A 1 1055 ? 156.980 183.748 173.470 1.00 44.38 1047 ILE A CA 1
ATOM 7893 C C . ILE A 1 1055 ? 155.493 183.884 173.760 1.00 44.38 1047 ILE A C 1
ATOM 7894 O O . ILE A 1 1055 ? 154.667 183.765 172.850 1.00 44.38 1047 ILE A O 1
ATOM 7899 N N . ARG A 1 1056 ? 155.150 184.127 175.021 1.00 50.21 1048 ARG A N 1
ATOM 7900 C CA . ARG A 1 1056 ? 153.746 184.177 175.405 1.00 50.21 1048 ARG A CA 1
ATOM 7901 C C . ARG A 1 1056 ? 153.051 185.375 174.772 1.00 50.21 1048 ARG A C 1
ATOM 7902 O O . ARG A 1 1056 ? 153.623 186.461 174.663 1.00 50.21 1048 ARG A O 1
ATOM 7910 N N . VAL A 1 1057 ? 151.802 185.167 174.350 1.00 50.98 1049 VAL A N 1
ATOM 7911 C CA . VAL A 1 1057 ? 151.011 186.261 173.795 1.00 50.98 1049 VAL A CA 1
ATOM 7912 C C . VAL A 1 1057 ? 150.648 187.253 174.891 1.00 50.98 1049 VAL A C 1
ATOM 7913 O O . VAL A 1 1057 ? 150.804 188.470 174.731 1.00 50.98 1049 VAL A O 1
ATOM 7917 N N . VAL A 1 1058 ? 150.158 186.750 176.018 1.00 53.67 1050 VAL A N 1
ATOM 7918 C CA . VAL A 1 1058 ? 149.887 187.548 177.206 1.00 53.67 1050 VAL A CA 1
ATOM 7919 C C . VAL A 1 1058 ? 151.019 187.287 178.198 1.00 53.67 1050 VAL A C 1
ATOM 7920 O O . VAL A 1 1058 ? 151.164 186.157 178.685 1.00 53.67 1050 VAL A O 1
ATOM 7924 N N . PRO A 1 1059 ? 151.845 188.283 178.519 1.00 56.19 1051 PRO A N 1
ATOM 7925 C CA . PRO A 1 1059 ? 152.985 188.043 179.410 1.00 56.19 1051 PRO A CA 1
ATOM 7926 C C . PRO A 1 1059 ? 152.534 187.577 180.784 1.00 56.19 1051 PRO A C 1
ATOM 7927 O O . PRO A 1 1059 ? 151.424 187.865 181.234 1.00 56.19 1051 PRO A O 1
ATOM 7931 N N . GLN A 1 1060 ? 153.421 186.843 181.454 1.00 56.87 1052 GLN A N 1
ATOM 7932 C CA . GLN A 1 1060 ? 153.100 186.237 182.740 1.00 56.87 1052 GLN A CA 1
ATOM 7933 C C . GLN A 1 1060 ? 153.066 187.240 183.887 1.00 56.87 1052 GLN A C 1
ATOM 7934 O O . GLN A 1 1060 ? 152.793 186.840 185.024 1.00 56.87 1052 GLN A O 1
ATOM 7940 N N . GLU A 1 1061 ? 153.337 188.520 183.628 1.00 59.00 1053 GLU A N 1
ATOM 7941 C CA . GLU A 1 1061 ? 153.147 189.537 184.658 1.00 59.00 1053 GLU A CA 1
ATOM 7942 C C . GLU A 1 1061 ? 151.696 189.557 185.117 1.00 59.00 1053 GLU A C 1
ATOM 7943 O O . GLU A 1 1061 ? 151.393 189.302 186.288 1.00 59.00 1053 GLU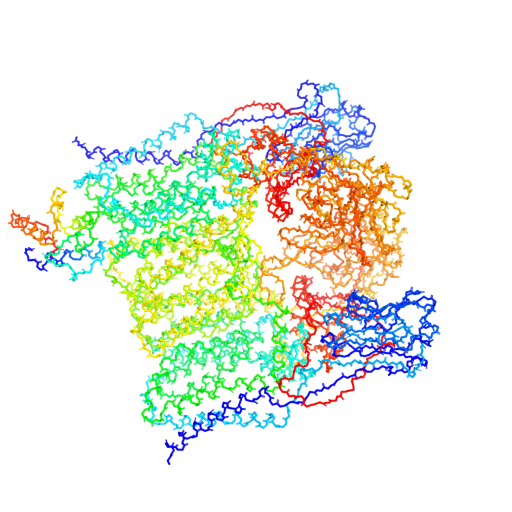 A O 1
ATOM 7949 N N . GLN A 1 1062 ? 150.782 189.861 184.201 1.00 56.95 1054 GLN A N 1
ATOM 7950 C CA . GLN A 1 1062 ? 149.385 189.518 184.394 1.00 56.95 1054 GLN A CA 1
ATOM 7951 C C . GLN A 1 1062 ? 149.159 188.090 183.905 1.00 56.95 1054 GLN A C 1
ATOM 7952 O O . GLN A 1 1062 ? 150.086 187.399 183.479 1.00 56.95 1054 GLN A O 1
ATOM 7958 N N . ALA A 1 1063 ? 147.913 187.636 183.972 1.00 52.15 1055 ALA A N 1
ATOM 7959 C CA . ALA A 1 1063 ? 147.519 186.318 183.486 1.00 52.15 1055 ALA A CA 1
ATOM 7960 C C . ALA A 1 1063 ? 148.424 185.182 183.970 1.00 52.15 1055 ALA A C 1
ATOM 7961 O O . ALA A 1 1063 ? 149.019 184.467 183.156 1.00 52.15 1055 ALA A O 1
ATOM 7963 N N . PRO A 1 1064 ? 148.555 184.986 185.279 1.00 50.73 1056 PRO A N 1
ATOM 7964 C CA . PRO A 1 1064 ? 149.312 183.838 185.781 1.00 50.73 1056 PRO A CA 1
ATOM 7965 C C . PRO A 1 1064 ? 148.483 182.564 185.684 1.00 50.73 1056 PRO A C 1
ATOM 7966 O O . PRO A 1 1064 ? 147.332 182.568 185.250 1.00 50.73 1056 PRO A O 1
ATOM 7970 N N . THR A 1 1065 ? 149.095 181.459 186.098 1.00 49.34 1057 THR A N 1
ATOM 7971 C CA . THR A 1 1065 ? 148.386 180.192 186.104 1.00 49.34 1057 THR A CA 1
ATOM 7972 C C . THR A 1 1065 ? 147.239 180.231 187.114 1.00 49.34 1057 THR A C 1
ATOM 7973 O O . THR A 1 1065 ? 147.155 181.112 187.974 1.00 49.34 1057 THR A O 1
ATOM 7977 N N . ALA A 1 1066 ? 146.348 179.252 187.005 1.00 52.41 1058 ALA A N 1
ATOM 7978 C CA . ALA A 1 1066 ? 145.109 179.226 187.766 1.00 52.41 1058 ALA A CA 1
ATOM 7979 C C . ALA A 1 1066 ? 145.143 178.124 188.814 1.00 52.41 1058 ALA A C 1
ATOM 7980 O O . ALA A 1 1066 ? 145.737 177.064 188.597 1.00 52.41 1058 ALA A O 1
ATOM 7982 N N . ALA A 1 1067 ? 144.502 178.382 189.951 1.00 54.43 1059 ALA A N 1
ATOM 7983 C CA . ALA A 1 1067 ? 144.345 177.368 190.982 1.00 54.43 1059 ALA A CA 1
ATOM 7984 C C . ALA A 1 1067 ? 143.207 176.430 190.600 1.00 54.43 1059 ALA A C 1
ATOM 7985 O O . ALA A 1 1067 ? 142.127 176.879 190.203 1.00 54.43 1059 ALA A O 1
ATOM 7987 N N . ILE A 1 1068 ? 143.449 175.127 190.725 1.00 53.28 1060 ILE A N 1
ATOM 7988 C CA . ILE A 1 1068 ? 142.539 174.125 190.184 1.00 53.28 1060 ILE A CA 1
ATOM 7989 C C . ILE A 1 1068 ? 141.433 173.725 191.159 1.00 53.28 1060 ILE A C 1
ATOM 7990 O O . ILE A 1 1068 ? 140.296 173.483 190.720 1.00 53.28 1060 ILE A O 1
ATOM 7995 N N . GLU A 1 1069 ? 141.720 173.670 192.460 1.00 55.48 1061 GLU A N 1
ATOM 7996 C CA . GLU A 1 1069 ? 140.708 173.406 193.482 1.00 55.48 1061 GLU A CA 1
ATOM 7997 C C . GLU A 1 1069 ? 140.002 172.076 193.223 1.00 55.48 1061 GLU A C 1
ATOM 7998 O O . GLU A 1 1069 ? 138.801 172.016 192.952 1.00 55.48 1061 GLU A O 1
ATOM 8004 N N . GLU A 1 1070 ? 140.771 170.993 193.297 1.00 58.17 1062 GLU A N 1
ATOM 8005 C CA . GLU A 1 1070 ? 140.245 169.687 192.940 1.00 58.17 1062 GLU A CA 1
ATOM 8006 C C . GLU A 1 1070 ? 139.434 169.095 194.092 1.00 58.17 1062 GLU A C 1
ATOM 8007 O O . GLU A 1 1070 ? 139.468 169.569 195.231 1.00 58.17 1062 GLU A O 1
ATOM 8013 N N . GLY A 1 1071 ? 138.695 168.037 193.773 1.00 59.93 1063 GLY A N 1
ATOM 8014 C CA . GLY A 1 1071 ? 137.877 167.333 194.754 1.00 59.93 1063 GLY A CA 1
ATOM 8015 C C . GLY A 1 1071 ? 137.786 165.872 194.410 1.00 59.93 1063 GLY A C 1
ATOM 8016 O O . GLY A 1 1071 ? 138.756 165.285 193.911 1.00 59.93 1063 GLY A O 1
ATOM 8017 N N . SER A 1 1072 ? 136.625 165.271 194.667 1.00 61.93 1064 SER A N 1
ATOM 8018 C CA . SER A 1 1072 ? 136.427 163.860 194.368 1.00 61.93 1064 SER A CA 1
ATOM 8019 C C . SER A 1 1072 ? 134.939 163.542 194.380 1.00 61.93 1064 SER A C 1
ATOM 8020 O O . SER A 1 1072 ? 134.168 164.142 195.132 1.00 61.93 1064 SER A O 1
ATOM 8023 N N . THR A 1 1073 ? 134.551 162.590 193.533 1.00 59.49 1065 THR A N 1
ATOM 8024 C CA . THR A 1 1073 ? 133.189 162.073 193.505 1.00 59.49 1065 THR A CA 1
ATOM 8025 C C . THR A 1 1073 ? 133.250 160.553 193.536 1.00 59.49 1065 THR A C 1
ATOM 8026 O O . THR A 1 1073 ? 134.313 159.958 193.716 1.00 59.49 1065 THR A O 1
ATOM 8030 N N . ARG A 1 1074 ? 132.086 159.927 193.362 1.00 58.57 1066 ARG A N 1
ATOM 8031 C CA . ARG A 1 1074 ? 131.996 158.472 193.387 1.00 58.57 1066 ARG A CA 1
ATOM 8032 C C . ARG A 1 1074 ? 131.137 157.950 192.242 1.00 58.57 1066 ARG A C 1
ATOM 8033 O O . ARG A 1 1074 ? 130.232 157.140 192.463 1.00 58.57 1066 ARG A O 1
ATOM 8041 N N . VAL A 1 1075 ? 131.399 158.421 191.021 1.00 57.35 1067 VAL A N 1
ATOM 8042 C CA . VAL A 1 1075 ? 130.594 158.025 189.871 1.00 57.35 1067 VAL A CA 1
ATOM 8043 C C . VAL A 1 1075 ? 130.673 156.519 189.663 1.00 57.35 1067 VAL A C 1
ATOM 8044 O O . VAL A 1 1075 ? 131.640 155.862 190.072 1.00 57.35 1067 VAL A O 1
ATOM 8048 N N . PHE A 1 1076 ? 129.642 155.963 189.032 1.00 57.87 1068 PHE A N 1
ATOM 8049 C CA . PHE A 1 1076 ? 129.589 154.541 1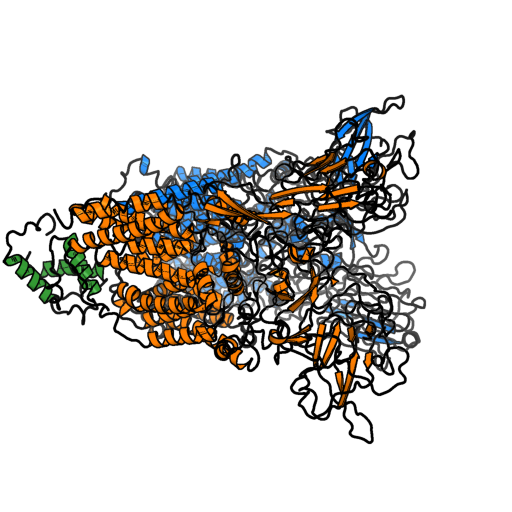88.737 1.00 57.87 1068 PHE A CA 1
ATOM 8050 C C . PHE A 1 1076 ? 130.338 154.245 187.441 1.00 57.87 1068 PHE A C 1
ATOM 8051 O O . PHE A 1 1076 ? 131.073 155.079 186.908 1.00 57.87 1068 PHE A O 1
ATOM 8059 N N . GLY A 1 1077 ? 130.152 153.034 186.923 1.00 54.81 1069 GLY A N 1
ATOM 8060 C CA . GLY A 1 1077 ? 130.841 152.610 185.726 1.00 54.81 1069 GLY A CA 1
ATOM 8061 C C . GLY A 1 1077 ? 130.070 152.732 184.433 1.00 54.81 1069 GLY A C 1
ATOM 8062 O O . GLY A 1 1077 ? 130.472 152.132 183.433 1.00 54.81 1069 GLY A O 1
ATOM 8063 N N . TRP A 1 1078 ? 128.972 153.486 184.412 1.00 58.27 1070 TRP A N 1
ATOM 8064 C CA . TRP A 1 1078 ? 128.169 153.642 183.209 1.00 58.27 1070 TRP A CA 1
ATOM 8065 C C . TRP A 1 1078 ? 127.616 155.048 183.021 1.00 58.27 1070 TRP A C 1
ATOM 8066 O O . TRP A 1 1078 ? 126.749 155.240 182.160 1.00 58.27 1070 TRP A O 1
ATOM 8077 N N . SER A 1 1079 ? 128.076 156.031 183.800 1.00 58.58 1071 SER A N 1
ATOM 8078 C CA . SER A 1 1079 ? 127.436 157.344 183.793 1.00 58.58 1071 SER A CA 1
ATOM 8079 C C . SER A 1 1079 ? 127.535 158.012 182.427 1.00 58.58 1071 SER A C 1
ATOM 8080 O O . SER A 1 1079 ? 126.521 158.210 181.747 1.00 58.58 1071 SER A O 1
ATOM 8083 N N . ARG A 1 1080 ? 128.754 158.344 181.998 1.00 56.43 1072 ARG A N 1
ATOM 8084 C CA . ARG A 1 1080 ? 128.991 159.074 180.755 1.00 56.43 1072 ARG A CA 1
ATOM 8085 C C . ARG A 1 1080 ? 128.086 160.293 180.631 1.00 56.43 1072 ARG A C 1
ATOM 8086 O O . ARG A 1 1080 ? 127.242 160.356 179.733 1.00 56.43 1072 ARG A O 1
ATOM 8094 N N . GLY A 1 1081 ? 128.232 161.257 181.536 1.00 57.20 1073 GLY A N 1
ATOM 8095 C CA . GLY A 1 1081 ? 127.439 162.464 181.426 1.00 57.20 1073 GLY A CA 1
ATOM 8096 C C . GLY A 1 1081 ? 127.908 163.342 180.287 1.00 57.20 1073 GLY A C 1
ATOM 8097 O O . GLY A 1 1081 ? 128.951 163.995 180.385 1.00 57.20 1073 GLY A O 1
ATOM 8098 N N . GLY A 1 1082 ? 127.141 163.371 179.200 1.00 54.88 1074 GLY A N 1
ATOM 8099 C CA . GLY A 1 1082 ? 127.476 164.167 178.044 1.00 54.88 1074 GLY A CA 1
ATOM 8100 C C . GLY A 1 1082 ? 128.671 163.633 177.278 1.00 54.88 1074 GLY A C 1
ATOM 8101 O O . GLY A 1 1082 ? 129.549 162.967 177.833 1.00 54.88 1074 GLY A O 1
ATOM 8102 N N . PRO A 1 1083 ? 128.724 163.915 175.980 1.00 53.27 1075 PRO A N 1
ATOM 8103 C CA . PRO A 1 1083 ? 129.895 163.521 175.189 1.00 53.27 1075 PRO A CA 1
ATOM 8104 C C . PRO A 1 1083 ? 131.027 164.522 175.324 1.00 53.27 1075 PRO A C 1
ATOM 8105 O O . PRO A 1 1083 ? 130.933 165.475 176.103 1.00 53.27 1075 PRO A O 1
ATOM 8109 N N . ILE A 1 1084 ? 132.099 164.318 174.574 1.00 49.65 1076 ILE A N 1
ATOM 8110 C CA . ILE A 1 1084 ? 133.231 165.234 174.566 1.00 49.65 1076 ILE A CA 1
ATOM 8111 C C . ILE A 1 1084 ? 133.183 166.044 173.280 1.00 49.65 1076 ILE A C 1
ATOM 8112 O O . ILE A 1 1084 ? 132.706 165.576 172.239 1.00 49.65 1076 ILE A O 1
ATOM 8117 N N . ARG A 1 1085 ? 133.653 167.290 173.356 1.00 50.70 1077 ARG A N 1
ATOM 8118 C CA . ARG A 1 1085 ? 133.663 168.183 172.199 1.00 50.70 1077 ARG A CA 1
ATOM 8119 C C . ARG A 1 1085 ? 134.867 167.826 171.332 1.00 50.70 1077 ARG A C 1
ATOM 8120 O O . ARG A 1 1085 ? 135.918 168.469 171.365 1.00 50.70 1077 ARG A O 1
ATOM 8128 N N . ALA A 1 1086 ? 134.714 166.756 170.555 1.00 49.31 1078 ALA A N 1
ATOM 8129 C CA . ALA A 1 1086 ? 135.726 166.355 169.582 1.00 49.31 1078 ALA A CA 1
ATOM 8130 C C . ALA A 1 1086 ? 135.079 166.323 168.204 1.00 49.31 1078 ALA A C 1
ATOM 8131 O O . ALA A 1 1086 ? 134.703 165.261 167.705 1.00 49.31 1078 ALA A O 1
ATOM 8133 N N . LEU A 1 1087 ? 134.966 167.494 167.583 1.00 52.28 1079 LEU A N 1
ATOM 8134 C CA . LEU A 1 1087 ? 134.581 167.589 166.183 1.00 52.28 1079 LEU A CA 1
ATOM 8135 C C . LEU A 1 1087 ? 135.006 168.946 165.630 1.00 52.28 1079 LEU A C 1
ATOM 8136 O O . LEU A 1 1087 ? 134.478 169.985 166.042 1.00 52.28 1079 LEU A O 1
ATOM 8141 N N . PRO A 1 1088 ? 135.999 168.982 164.738 1.00 53.86 1080 PRO A N 1
ATOM 8142 C CA . PRO A 1 1088 ? 136.363 170.202 164.020 1.00 53.86 1080 PRO A CA 1
ATOM 8143 C C . PRO A 1 1088 ? 136.323 170.031 162.504 1.00 53.86 1080 PRO A C 1
ATOM 8144 O O . PRO A 1 1088 ? 136.067 168.923 162.033 1.00 53.86 1080 PRO A O 1
ATOM 8148 N N . GLY B 2 20 ? 158.358 112.497 91.021 1.00 74.56 20 GLY B N 1
ATOM 8149 C CA . GLY B 2 20 ? 157.007 113.022 90.946 1.00 74.56 20 GLY B CA 1
ATOM 8150 C C . GLY B 2 20 ? 156.106 112.508 92.051 1.00 74.56 20 GLY B C 1
ATOM 8151 O O . GLY B 2 20 ? 155.954 111.299 92.228 1.00 74.56 20 GLY B O 1
ATOM 8152 N N . LYS B 2 21 ? 155.502 113.433 92.793 1.00 71.97 21 LYS B N 1
ATOM 8153 C CA . LYS B 2 21 ? 154.635 113.091 93.913 1.00 71.97 21 LYS B CA 1
ATOM 8154 C C . LYS B 2 21 ? 153.888 114.345 94.339 1.00 71.97 21 LYS B C 1
ATOM 8155 O O . LYS B 2 21 ? 154.305 115.467 94.039 1.00 71.97 21 LYS B O 1
ATOM 8161 N N . ASP B 2 22 ? 152.775 114.139 95.037 1.00 69.38 22 ASP B N 1
ATOM 8162 C CA . ASP B 2 22 ? 152.018 115.236 95.624 1.00 69.38 22 ASP B CA 1
ATOM 8163 C C . ASP B 2 22 ? 152.483 115.574 97.033 1.00 69.38 22 ASP B C 1
ATOM 8164 O O . ASP B 2 22 ? 151.943 116.501 97.645 1.00 69.38 22 ASP B O 1
ATOM 8169 N N . VAL B 2 23 ? 153.469 114.844 97.558 1.00 66.43 23 VAL B N 1
ATOM 8170 C CA . VAL B 2 23 ? 154.042 115.112 98.868 1.00 66.43 23 VAL B CA 1
ATOM 8171 C C . VAL B 2 23 ? 155.492 115.566 98.765 1.00 66.43 23 VAL B C 1
ATOM 8172 O O . VAL B 2 23 ? 155.927 116.447 99.518 1.00 66.43 23 VAL B O 1
ATOM 8176 N N . ARG B 2 24 ? 156.260 114.978 97.845 1.00 66.26 24 ARG B N 1
ATOM 8177 C CA . ARG B 2 24 ? 157.627 115.427 97.618 1.00 66.26 24 ARG B CA 1
ATOM 8178 C C . ARG B 2 24 ? 157.682 116.870 97.145 1.00 66.26 24 ARG B C 1
ATOM 8179 O O . ARG B 2 24 ? 158.692 117.545 97.363 1.00 66.26 24 ARG B O 1
ATOM 8187 N N . ILE B 2 25 ? 156.621 117.355 96.505 1.00 62.82 25 ILE B N 1
ATOM 8188 C CA . ILE B 2 25 ? 156.559 118.752 96.103 1.00 62.82 25 ILE B CA 1
ATOM 8189 C C . ILE B 2 25 ? 155.991 119.625 97.219 1.00 62.82 25 ILE B C 1
ATOM 8190 O O . ILE B 2 25 ? 156.417 120.772 97.382 1.00 62.82 25 ILE B O 1
ATOM 8195 N N . ALA B 2 26 ? 155.055 119.096 98.009 1.00 59.96 26 ALA B N 1
ATOM 8196 C CA . ALA B 2 26 ? 154.521 119.859 99.131 1.00 59.96 26 ALA B CA 1
ATOM 8197 C C . ALA B 2 26 ? 155.582 120.112 100.192 1.00 59.96 26 ALA B C 1
ATOM 8198 O O . ALA B 2 26 ? 155.574 121.169 100.832 1.00 59.96 26 ALA B O 1
ATOM 8200 N N . ARG B 2 27 ? 156.518 119.178 100.377 1.00 59.60 27 ARG B N 1
ATOM 8201 C CA . ARG B 2 27 ? 157.605 119.414 101.324 1.00 59.60 27 ARG B CA 1
ATOM 8202 C C . ARG B 2 27 ? 158.486 120.573 100.870 1.00 59.60 27 ARG B C 1
ATOM 8203 O O . ARG B 2 27 ? 158.878 121.424 101.679 1.00 59.60 27 ARG B O 1
ATOM 8211 N N . TRP B 2 28 ? 158.793 120.633 99.574 1.00 59.60 28 TRP B N 1
ATOM 8212 C CA . TRP B 2 28 ? 159.593 121.739 99.060 1.00 59.60 28 TRP B CA 1
ATOM 8213 C C . TRP B 2 28 ? 158.826 123.053 99.127 1.00 59.60 28 TRP B C 1
ATOM 8214 O O . TRP B 2 28 ? 159.405 124.100 99.432 1.00 59.60 28 TRP B O 1
ATOM 8225 N N . VAL B 2 29 ? 157.523 123.021 98.839 1.00 56.04 29 VAL B N 1
ATOM 8226 C CA . VAL B 2 29 ? 156.717 124.236 98.889 1.00 56.04 29 VAL B CA 1
ATOM 8227 C C . VAL B 2 29 ? 156.486 124.687 100.328 1.00 56.04 29 VAL B C 1
ATOM 8228 O O . VAL B 2 29 ? 156.156 125.853 100.568 1.00 56.04 29 VAL B O 1
ATOM 8232 N N . ALA B 2 30 ? 156.678 123.798 101.301 1.00 56.41 30 ALA B N 1
ATOM 8233 C CA . ALA B 2 30 ? 156.623 124.200 102.700 1.00 56.41 30 ALA B CA 1
ATOM 8234 C C . ALA B 2 30 ? 157.968 124.679 103.229 1.00 56.41 30 ALA B C 1
ATOM 8235 O O . ALA B 2 30 ? 158.000 125.511 104.143 1.00 56.41 30 ALA B O 1
ATOM 8237 N N . THR B 2 31 ? 159.078 124.178 102.681 1.00 58.59 31 THR B N 1
ATOM 8238 C CA . THR B 2 31 ? 160.389 124.670 103.103 1.00 58.59 31 THR B CA 1
ATOM 8239 C C . THR B 2 31 ? 160.742 125.977 102.399 1.00 58.59 31 THR B C 1
ATOM 8240 O O . THR B 2 31 ? 160.900 127.021 103.043 1.00 58.59 31 THR B O 1
ATOM 8244 N N . ILE B 2 32 ? 160.889 125.932 101.072 1.00 58.02 32 ILE B N 1
ATOM 8245 C CA . ILE B 2 32 ? 160.912 127.157 100.289 1.00 58.02 32 ILE B CA 1
ATOM 8246 C C . ILE B 2 32 ? 159.507 127.739 100.293 1.00 58.02 32 ILE B C 1
ATOM 8247 O O . ILE B 2 32 ? 158.524 127.033 100.550 1.00 58.02 32 ILE B O 1
ATOM 8252 N N . ALA B 2 33 ? 159.399 129.039 100.028 1.00 56.78 33 ALA B N 1
ATOM 8253 C CA . ALA B 2 33 ? 158.157 129.798 100.145 1.00 56.78 33 ALA B CA 1
ATOM 8254 C C . ALA B 2 33 ? 157.590 129.743 101.555 1.00 56.78 33 ALA B C 1
ATOM 8255 O O . ALA B 2 33 ? 156.447 130.148 101.764 1.00 56.78 33 ALA B O 1
ATOM 8257 N N . GLY B 2 34 ? 158.337 129.213 102.521 1.00 56.24 34 GLY B N 1
ATOM 8258 C CA . GLY B 2 34 ? 158.028 129.355 103.925 1.00 56.24 34 GLY B CA 1
ATOM 8259 C C . GLY B 2 34 ? 159.226 129.957 104.623 1.00 56.24 34 GLY B C 1
ATOM 8260 O O . GLY B 2 34 ? 159.101 130.596 105.672 1.00 56.24 34 GLY B O 1
ATOM 8261 N N . LEU B 2 35 ? 160.406 129.750 104.034 1.00 59.20 35 LEU B N 1
ATOM 8262 C CA . LEU B 2 35 ? 161.622 130.412 104.492 1.00 59.20 35 LEU B CA 1
ATOM 8263 C C . LEU B 2 35 ? 161.785 131.803 103.890 1.00 59.20 35 LEU B C 1
ATOM 8264 O O . LEU B 2 35 ? 162.188 132.739 104.591 1.00 59.20 35 LEU B O 1
ATOM 8269 N N . LEU B 2 36 ? 161.492 131.960 102.597 1.00 57.82 36 LEU B N 1
ATOM 8270 C CA . LEU B 2 36 ? 161.571 133.290 102.007 1.00 57.82 36 LEU B CA 1
ATOM 8271 C C . LEU B 2 36 ? 160.449 134.180 102.517 1.00 57.82 36 LEU B C 1
ATOM 8272 O O . LEU B 2 36 ? 160.639 135.392 102.652 1.00 57.82 36 LEU B O 1
ATOM 8277 N N . GLY B 2 37 ? 159.289 133.600 102.830 1.00 56.48 37 GLY B N 1
ATOM 8278 C CA . GLY B 2 37 ? 158.219 134.359 103.454 1.00 56.48 37 GLY B CA 1
ATOM 8279 C C . GLY B 2 37 ? 158.530 134.803 104.865 1.00 56.48 37 GLY B C 1
ATOM 8280 O O . GLY B 2 37 ? 157.728 135.519 105.474 1.00 56.48 37 GLY B O 1
ATOM 8281 N N . PHE B 2 38 ? 159.676 134.389 105.401 1.00 58.39 38 PHE B N 1
ATOM 8282 C CA . PHE B 2 38 ? 160.163 134.858 106.686 1.00 58.39 38 PHE B CA 1
ATOM 8283 C C . PHE B 2 38 ? 161.372 135.768 106.542 1.00 58.39 38 PHE B C 1
ATOM 8284 O O . PHE B 2 38 ? 161.521 136.707 107.332 1.00 58.39 38 PHE B O 1
ATOM 8292 N N . VAL B 2 39 ? 162.234 135.526 105.554 1.00 58.57 39 VAL B N 1
ATOM 8293 C CA . VAL B 2 39 ? 163.356 136.435 105.343 1.00 58.57 39 VAL B CA 1
ATOM 8294 C C . VAL B 2 39 ? 162.893 137.721 104.661 1.00 58.57 39 VAL B C 1
ATOM 8295 O O . VAL B 2 39 ? 163.576 138.747 104.743 1.00 58.57 39 VAL B O 1
ATOM 8299 N N . LEU B 2 40 ? 161.745 137.698 103.984 1.00 57.93 40 LEU B N 1
ATOM 8300 C CA . LEU B 2 40 ? 161.159 138.895 103.402 1.00 57.93 40 LEU B CA 1
ATOM 8301 C C . LEU B 2 40 ? 160.221 139.612 104.358 1.00 57.93 40 LEU B C 1
ATOM 8302 O O . LEU B 2 40 ? 159.607 140.611 103.969 1.00 57.93 40 LEU B O 1
ATOM 8307 N N . SER B 2 41 ? 160.089 139.127 105.591 1.00 57.94 41 SER B N 1
ATOM 8308 C CA . SER B 2 41 ? 159.223 139.752 106.577 1.00 57.94 41 SER B CA 1
ATOM 8309 C C . SER B 2 41 ? 159.987 140.476 107.672 1.00 57.94 41 SER B C 1
ATOM 8310 O O . SER B 2 41 ? 159.446 141.418 108.257 1.00 57.94 41 SER B O 1
ATOM 8313 N N . VAL B 2 42 ? 161.225 140.063 107.963 1.00 59.09 42 VAL B N 1
ATOM 8314 C CA . VAL B 2 42 ? 162.079 140.812 108.882 1.00 59.09 42 VAL B CA 1
ATOM 8315 C C . VAL B 2 42 ? 162.863 141.900 108.174 1.00 59.09 42 VAL B C 1
ATOM 8316 O O . VAL B 2 42 ? 163.630 142.621 108.826 1.00 59.09 42 VAL B O 1
ATOM 8320 N N . SER B 2 43 ? 162.695 142.046 106.860 1.00 57.67 43 SER B N 1
ATOM 8321 C CA . SER B 2 43 ? 163.338 143.102 106.094 1.00 57.67 43 SER B CA 1
ATOM 8322 C C . SER B 2 43 ? 162.356 144.180 105.663 1.00 57.67 43 SER B C 1
ATOM 8323 O O . SER B 2 43 ? 162.697 145.020 104.824 1.00 57.67 43 SER B O 1
ATOM 8326 N N . ILE B 2 44 ? 161.145 144.175 106.211 1.00 57.26 44 ILE B N 1
ATOM 8327 C CA . ILE B 2 44 ? 160.154 145.211 105.932 1.00 57.26 44 ILE B CA 1
ATOM 8328 C C . ILE B 2 44 ? 160.488 146.476 106.718 1.00 57.26 44 ILE B C 1
ATOM 8329 O O . ILE B 2 44 ? 160.431 147.572 106.143 1.00 57.26 44 ILE B O 1
ATOM 8334 N N . PRO B 2 45 ? 160.838 146.403 108.010 1.00 55.39 45 PRO B N 1
ATOM 8335 C CA . PRO B 2 45 ? 161.254 147.632 108.706 1.00 55.39 45 PRO B CA 1
ATOM 8336 C C . PRO B 2 45 ? 162.476 148.297 108.101 1.00 55.39 45 PRO B C 1
ATOM 8337 O O . PRO B 2 45 ? 162.752 149.456 108.431 1.00 55.39 45 PRO B O 1
ATOM 8341 N N . LEU B 2 46 ? 163.210 147.615 107.226 1.00 56.42 46 LEU B N 1
ATOM 8342 C CA . LEU B 2 46 ? 164.458 148.126 106.663 1.00 56.42 46 LEU B CA 1
ATOM 8343 C C . LEU B 2 46 ? 164.321 148.118 105.146 1.00 56.42 46 LEU B C 1
ATOM 8344 O O . LEU B 2 46 ? 164.757 147.179 104.479 1.00 56.42 46 LEU B O 1
ATOM 8349 N N . LEU B 2 47 ? 163.733 149.181 104.601 1.00 53.83 47 LEU B N 1
ATOM 8350 C CA . LEU B 2 47 ? 163.498 149.296 103.168 1.00 53.83 47 LEU B CA 1
ATOM 8351 C C . LEU B 2 47 ? 163.238 150.757 102.845 1.00 53.83 47 LEU B C 1
ATOM 8352 O O . LEU B 2 47 ? 162.743 151.494 103.704 1.00 53.83 47 LEU B O 1
ATOM 8357 N N . PRO B 2 48 ? 163.561 151.207 101.634 1.00 52.60 48 PRO B N 1
ATOM 8358 C CA . PRO B 2 48 ? 163.361 152.622 101.299 1.00 52.60 48 PRO B CA 1
ATOM 8359 C C . PRO B 2 48 ? 161.888 153.002 101.319 1.00 52.60 48 PRO B C 1
ATOM 8360 O O . PRO B 2 48 ? 161.033 152.274 100.810 1.00 52.60 48 PRO B O 1
ATOM 8364 N N . VAL B 2 49 ? 161.599 154.156 101.915 1.00 50.98 49 VAL B N 1
ATOM 8365 C CA . VAL B 2 49 ? 160.249 154.696 101.992 1.00 50.98 49 VAL B CA 1
ATOM 8366 C C . VAL B 2 49 ? 160.297 156.169 101.609 1.00 50.98 49 VAL B C 1
ATOM 8367 O O . VAL B 2 49 ? 161.225 156.890 101.991 1.00 50.98 49 VAL B O 1
ATOM 8371 N N . THR B 2 50 ? 159.318 156.608 100.825 1.00 52.19 50 THR B N 1
ATOM 8372 C CA . THR B 2 50 ? 159.280 157.974 100.322 1.00 52.19 50 THR B CA 1
ATOM 8373 C C . THR B 2 50 ? 158.542 158.876 101.302 1.00 52.19 50 THR B C 1
ATOM 8374 O O . THR B 2 50 ? 157.492 158.505 101.834 1.00 52.19 50 THR B O 1
ATOM 8378 N N . GLN B 2 51 ? 159.095 160.064 101.536 1.00 55.00 51 GLN B N 1
ATOM 8379 C CA . GLN B 2 51 ? 158.565 161.018 102.494 1.00 55.00 51 GLN B CA 1
ATOM 8380 C C . GLN B 2 51 ? 158.349 162.363 101.816 1.00 55.00 51 GLN B C 1
ATOM 8381 O O . GLN B 2 51 ? 159.200 162.828 101.049 1.00 55.00 51 GLN B O 1
ATOM 8387 N N . THR B 2 52 ? 157.212 162.989 102.109 1.00 55.44 52 THR B N 1
ATOM 8388 C CA . THR B 2 52 ? 156.885 164.300 101.568 1.00 55.44 52 THR B CA 1
ATOM 8389 C C . THR B 2 52 ? 157.346 165.379 102.544 1.00 55.44 52 THR B C 1
ATOM 8390 O O . THR B 2 52 ? 157.012 165.340 103.734 1.00 55.44 52 THR B O 1
ATOM 8394 N N . THR B 2 53 ? 158.140 166.317 102.045 1.00 56.54 53 THR B N 1
ATOM 8395 C CA . THR B 2 53 ? 158.713 167.386 102.843 1.00 56.54 53 THR B CA 1
ATOM 8396 C C . THR B 2 53 ? 157.974 168.691 102.586 1.00 56.54 53 THR B C 1
ATOM 8397 O O . THR B 2 53 ? 157.551 168.976 101.463 1.00 56.54 53 THR B O 1
ATOM 8401 N N . ALA B 2 54 ? 157.830 169.485 103.644 1.00 54.27 54 ALA B N 1
ATOM 8402 C CA . ALA B 2 54 ? 157.169 170.777 103.577 1.00 54.27 54 ALA B CA 1
ATOM 8403 C C . ALA B 2 54 ? 158.116 171.856 104.076 1.00 54.27 54 ALA B C 1
ATOM 8404 O O . ALA B 2 54 ? 158.851 171.650 105.046 1.00 54.27 54 ALA B O 1
ATOM 8406 N N . THR B 2 55 ? 158.092 173.004 103.408 1.00 55.47 55 THR B N 1
ATOM 8407 C CA . THR B 2 55 ? 158.933 174.142 103.741 1.00 55.47 55 THR B CA 1
ATOM 8408 C C . THR B 2 55 ? 158.076 175.397 103.755 1.00 55.47 55 THR B C 1
ATOM 8409 O O . THR B 2 55 ? 157.270 175.617 102.843 1.00 55.47 55 THR B O 1
ATOM 8413 N N . LEU B 2 56 ? 158.243 176.211 104.793 1.00 54.09 56 LEU B N 1
ATOM 8414 C CA . LEU B 2 56 ? 157.458 177.426 104.983 1.00 54.09 56 LEU B CA 1
ATOM 8415 C C . LEU B 2 56 ? 158.364 178.622 104.710 1.00 54.09 56 LEU B C 1
ATOM 8416 O O . LEU B 2 56 ? 159.226 178.960 105.527 1.00 54.09 56 LEU B O 1
ATOM 8421 N N . ASN B 2 57 ? 158.134 179.365 103.627 1.00 58.31 57 ASN B N 1
ATOM 8422 C CA . ASN B 2 57 ? 158.920 180.601 103.335 1.00 58.31 57 ASN B CA 1
ATOM 8423 C C . ASN B 2 57 ? 158.027 181.828 103.482 1.00 58.31 57 ASN B C 1
ATOM 8424 O O . ASN B 2 57 ? 156.853 181.641 103.369 1.00 58.31 57 ASN B O 1
ATOM 8429 N N . TRP B 2 58 ? 158.554 183.038 103.658 1.00 60.85 58 TRP B N 1
ATOM 8430 C CA . TRP B 2 58 ? 157.637 184.176 103.906 1.00 60.85 58 TRP B CA 1
ATOM 8431 C C . TRP B 2 58 ? 158.295 185.529 103.679 1.00 60.85 58 TRP B C 1
ATOM 8432 O O . TRP B 2 58 ? 158.856 186.028 104.587 1.00 60.85 58 TRP B O 1
ATOM 8443 N N . PRO B 2 59 ? 158.042 186.276 102.606 1.00 63.17 59 PRO B N 1
ATOM 8444 C CA . PRO B 2 59 ? 156.889 187.127 102.550 1.00 63.17 59 PRO B CA 1
ATOM 8445 C C . PRO B 2 59 ? 155.816 186.636 101.562 1.00 63.17 59 PRO B C 1
ATOM 8446 O O . PRO B 2 59 ? 154.997 187.424 101.153 1.00 63.17 59 PRO B O 1
ATOM 8450 N N . GLN B 2 60 ? 155.833 185.342 101.242 1.00 65.52 60 GLN B N 1
ATOM 8451 C CA . GLN B 2 60 ? 154.872 184.687 100.318 1.00 65.52 60 GLN B CA 1
ATOM 8452 C C . GLN B 2 60 ? 154.902 185.355 98.946 1.00 65.52 60 GLN B C 1
ATOM 8453 O O . GLN B 2 60 ? 155.829 185.077 98.188 1.00 65.52 60 GLN B O 1
ATOM 8459 N N . GLN B 2 61 ? 153.957 186.259 98.694 1.00 72.30 61 GLN B N 1
ATOM 8460 C CA . GLN B 2 61 ? 153.710 186.863 97.390 1.00 72.30 61 GLN B CA 1
ATOM 8461 C C . GLN B 2 61 ? 154.002 188.360 97.379 1.00 72.30 61 GLN B C 1
ATOM 8462 O O . GLN B 2 61 ? 153.212 189.133 96.828 1.00 72.30 61 GLN B O 1
ATOM 8468 N N . GLY B 2 62 ? 155.110 188.785 97.973 1.00 75.57 62 GLY B N 1
ATOM 8469 C CA . GLY B 2 62 ? 155.480 190.183 97.964 1.00 75.57 62 GLY B CA 1
ATOM 8470 C C . GLY B 2 62 ? 154.753 191.053 98.961 1.00 75.57 62 GLY B C 1
ATOM 8471 O O . GLY B 2 62 ? 154.965 192.272 98.963 1.00 75.57 62 GLY B O 1
ATOM 8472 N N . ARG B 2 63 ? 153.902 190.475 99.805 1.00 74.13 63 ARG B N 1
ATOM 8473 C CA . ARG B 2 63 ? 153.167 191.217 100.819 1.00 74.13 63 ARG B CA 1
ATOM 8474 C C . ARG B 2 63 ? 153.550 190.691 102.193 1.00 74.13 63 ARG B C 1
ATOM 8475 O O . ARG B 2 63 ? 153.612 189.474 102.401 1.00 74.13 63 ARG B O 1
ATOM 8483 N N . LEU B 2 64 ? 153.806 191.604 103.125 1.00 70.56 64 LEU B N 1
ATOM 8484 C CA . LEU B 2 64 ? 154.237 191.238 104.474 1.00 70.56 64 LEU B CA 1
ATOM 8485 C C . LEU B 2 64 ? 153.051 191.024 105.409 1.00 70.56 64 LEU B C 1
ATOM 8486 O O . LEU B 2 64 ? 152.977 191.598 106.493 1.00 70.56 64 LEU B O 1
ATOM 8491 N N . ASP B 2 65 ? 152.109 190.185 104.992 1.00 65.78 65 ASP B N 1
ATOM 8492 C CA . ASP B 2 65 ? 150.986 189.849 105.849 1.00 65.78 65 ASP B CA 1
ATOM 8493 C C . ASP B 2 65 ? 151.413 188.835 106.906 1.00 65.78 65 ASP B C 1
ATOM 8494 O O . ASP B 2 65 ? 152.359 188.066 106.721 1.00 65.78 65 ASP B O 1
ATOM 8499 N N . ASN B 2 66 ? 150.705 188.845 108.032 1.00 58.20 66 ASN B N 1
ATOM 8500 C CA . ASN B 2 66 ? 150.890 187.795 109.021 1.00 58.20 66 ASN B CA 1
ATOM 8501 C C . ASN B 2 66 ? 150.435 186.464 108.439 1.00 58.20 66 ASN B C 1
ATOM 8502 O O . ASN B 2 66 ? 149.473 186.397 107.670 1.00 58.20 66 ASN B O 1
ATOM 8507 N N . VAL B 2 67 ? 151.130 185.391 108.807 1.00 52.42 67 VAL B N 1
ATOM 8508 C CA . VAL B 2 67 ? 150.870 184.081 108.219 1.00 52.42 67 VAL B CA 1
ATOM 8509 C C . VAL B 2 67 ? 150.808 183.051 109.333 1.00 52.42 67 VAL B C 1
ATOM 8510 O O . VAL B 2 67 ? 151.803 182.822 110.023 1.00 52.42 67 VAL B O 1
ATOM 8514 N N . THR B 2 68 ? 149.653 182.416 109.502 1.00 50.07 68 THR B N 1
ATOM 8515 C CA . THR B 2 68 ? 149.472 181.395 110.526 1.00 50.07 68 THR B CA 1
ATOM 8516 C C . THR B 2 68 ? 149.747 180.031 109.900 1.00 50.07 68 THR B C 1
ATOM 8517 O O . THR B 2 68 ? 149.238 179.719 108.819 1.00 50.07 68 THR B O 1
ATOM 8521 N N . ALA B 2 69 ? 150.577 179.234 110.569 1.00 45.49 69 ALA B N 1
ATOM 8522 C CA . ALA B 2 69 ? 150.902 177.881 110.124 1.00 45.49 69 ALA B CA 1
ATOM 8523 C C . ALA B 2 69 ? 151.266 177.063 111.354 1.00 45.49 69 ALA B C 1
ATOM 8524 O O . ALA B 2 69 ? 152.432 176.673 111.525 1.00 45.49 69 ALA B O 1
ATOM 8526 N N . PRO B 2 70 ? 150.300 176.775 112.228 1.00 43.24 70 PRO B N 1
ATOM 8527 C CA . PRO B 2 70 ? 150.632 176.147 113.514 1.00 43.24 70 PRO B CA 1
ATOM 8528 C C . PRO B 2 70 ? 151.061 174.697 113.375 1.00 43.24 70 PRO B C 1
ATOM 8529 O O . PRO B 2 70 ? 150.255 173.829 113.028 1.00 43.24 70 PRO B O 1
ATOM 8533 N N . LEU B 2 71 ? 152.334 174.427 113.644 1.00 43.28 71 LEU B N 1
ATOM 8534 C CA . LEU B 2 71 ? 152.855 173.075 113.523 1.00 43.28 71 LEU B CA 1
ATOM 8535 C C . LEU B 2 71 ? 152.280 172.172 114.605 1.00 43.28 71 LEU B C 1
ATOM 8536 O O . LEU B 2 71 ? 151.891 172.625 115.684 1.00 43.28 71 LEU B O 1
ATOM 8541 N N . ILE B 2 72 ? 152.224 170.875 114.301 1.00 44.03 72 ILE B N 1
ATOM 8542 C CA . ILE B 2 72 ? 151.730 169.910 115.274 1.00 44.03 72 ILE B CA 1
ATOM 8543 C C . ILE B 2 72 ? 152.852 169.448 116.196 1.00 44.03 72 ILE B C 1
ATOM 8544 O O . ILE B 2 72 ? 152.610 169.138 117.368 1.00 44.03 72 ILE B O 1
ATOM 8549 N N . SER B 2 73 ? 154.090 169.415 115.703 1.00 45.96 73 SER B N 1
ATOM 8550 C CA . SER B 2 73 ? 155.226 168.967 116.495 1.00 45.96 73 SER B CA 1
ATOM 8551 C C . SER B 2 73 ? 155.844 170.077 117.331 1.00 45.96 73 SER B C 1
ATOM 8552 O O . SER B 2 73 ? 156.740 169.799 118.135 1.00 45.96 73 SER B O 1
ATOM 8555 N N . GLN B 2 74 ? 155.401 171.321 117.147 1.00 46.39 74 GLN B N 1
ATOM 8556 C CA . GLN B 2 74 ? 155.776 172.477 117.955 1.00 46.39 74 GLN B CA 1
ATOM 8557 C C . GLN B 2 74 ? 157.249 172.841 117.846 1.00 46.39 74 GLN B C 1
ATOM 8558 O O . GLN B 2 74 ? 157.769 173.528 118.731 1.00 46.39 74 GLN B O 1
ATOM 8564 N N . ALA B 2 75 ? 157.942 172.395 116.800 1.00 47.63 75 ALA B N 1
ATOM 8565 C CA . ALA B 2 75 ? 159.331 172.770 116.574 1.00 47.63 75 ALA B CA 1
ATOM 8566 C C . ALA B 2 75 ? 159.714 172.372 115.161 1.00 47.63 75 ALA B C 1
ATOM 8567 O O . ALA B 2 75 ? 159.443 171.240 114.747 1.00 47.63 75 ALA B O 1
ATOM 8569 N N . PRO B 2 76 ? 160.346 173.262 114.401 1.00 47.94 76 PRO B N 1
ATOM 8570 C CA . PRO B 2 76 ? 160.791 172.892 113.054 1.00 47.94 76 PRO B CA 1
ATOM 8571 C C . PRO B 2 76 ? 162.074 172.080 113.083 1.00 47.94 76 PRO B C 1
ATOM 8572 O O . PRO B 2 76 ? 162.583 171.751 114.159 1.00 47.94 76 PRO B O 1
ATOM 8576 N N . LEU B 2 77 ? 162.606 171.749 111.910 1.00 50.57 77 LEU B N 1
ATOM 8577 C CA . LEU B 2 77 ? 163.917 171.114 111.826 1.00 50.57 77 LEU B CA 1
ATOM 8578 C C . LEU B 2 77 ? 165.018 172.167 111.738 1.00 50.57 77 LEU B C 1
ATOM 8579 O O . LEU B 2 77 ? 165.910 172.219 112.590 1.00 50.57 77 LEU B O 1
ATOM 8584 N N . GLU B 2 78 ? 164.964 173.007 110.711 1.00 51.80 78 GLU B N 1
ATOM 8585 C CA . GLU B 2 78 ? 165.856 174.145 110.570 1.00 51.80 78 GLU B CA 1
ATOM 8586 C C . GLU B 2 78 ? 165.042 175.430 110.611 1.00 51.80 78 GLU B C 1
ATOM 8587 O O . GLU B 2 78 ? 163.814 175.410 110.492 1.00 51.80 78 GLU B O 1
ATOM 8593 N N . LEU B 2 79 ? 165.736 176.549 110.790 1.00 50.52 79 LEU B N 1
ATOM 8594 C CA . LEU B 2 79 ? 165.139 177.866 110.624 1.00 50.52 79 LEU B CA 1
ATOM 8595 C C . LEU B 2 79 ? 166.228 178.832 110.193 1.00 50.52 79 LEU B C 1
ATOM 8596 O O . LEU B 2 79 ? 167.192 179.056 110.932 1.00 50.52 79 LEU B O 1
ATOM 8601 N N . THR B 2 80 ? 166.074 179.403 109.004 1.00 51.81 80 THR B N 1
ATOM 8602 C CA . THR B 2 80 ? 167.035 180.350 108.451 1.00 51.81 80 THR B CA 1
ATOM 8603 C C . THR B 2 80 ? 166.284 181.614 108.076 1.00 51.81 80 THR B C 1
ATOM 8604 O O . THR B 2 80 ? 165.462 181.597 107.155 1.00 51.81 80 THR B O 1
ATOM 8608 N N . ALA B 2 81 ? 166.566 182.708 108.784 1.00 52.89 81 ALA B N 1
ATOM 8609 C CA . ALA B 2 81 ? 165.822 183.960 108.633 1.00 52.89 81 ALA B CA 1
ATOM 8610 C C . ALA B 2 81 ? 166.808 185.097 108.387 1.00 52.89 81 ALA B C 1
ATOM 8611 O O . ALA B 2 81 ? 167.245 185.772 109.320 1.00 52.89 81 ALA B O 1
ATOM 8613 N N . THR B 2 82 ? 167.150 185.311 107.121 1.00 59.51 82 THR B N 1
ATOM 8614 C CA . THR B 2 82 ? 167.963 186.461 106.755 1.00 59.51 82 THR B CA 1
ATOM 8615 C C . THR B 2 82 ? 167.110 187.721 106.764 1.00 59.51 82 THR B C 1
ATOM 8616 O O . THR B 2 82 ? 166.099 187.804 106.061 1.00 59.51 82 THR B O 1
ATOM 8620 N N . VAL B 2 83 ? 167.517 188.702 107.559 1.00 63.60 83 VAL B N 1
ATOM 8621 C CA . VAL B 2 83 ? 166.819 189.974 107.673 1.00 63.60 83 VAL B CA 1
ATOM 8622 C C . VAL B 2 83 ? 167.760 191.070 107.186 1.00 63.60 83 VAL B C 1
ATOM 8623 O O . VAL B 2 83 ? 168.869 191.205 107.706 1.00 63.60 83 VAL B O 1
ATOM 8627 N N . PRO B 2 84 ? 167.376 191.869 106.192 1.00 71.06 84 PRO B N 1
ATOM 8628 C CA . PRO B 2 84 ? 168.227 192.992 105.786 1.00 71.06 84 PRO B CA 1
ATOM 8629 C C . PRO B 2 84 ? 168.170 194.113 106.807 1.00 71.06 84 PRO B C 1
ATOM 8630 O O . PRO B 2 84 ? 167.466 193.998 107.815 1.00 71.06 84 PRO B O 1
ATOM 8634 N N . CYS B 2 85 ? 168.892 195.203 106.562 1.00 81.25 85 CYS B N 1
ATOM 8635 C CA . CYS B 2 85 ? 168.953 196.305 107.508 1.00 81.25 85 CYS B CA 1
ATOM 8636 C C . CYS B 2 85 ? 168.342 197.590 106.975 1.00 81.25 85 CYS B C 1
ATOM 8637 O O . CYS B 2 85 ? 168.340 198.600 107.687 1.00 81.25 85 CYS B O 1
ATOM 8640 N N . SER B 2 86 ? 167.828 197.585 105.748 1.00 83.81 86 SER B N 1
ATOM 8641 C CA . SER B 2 86 ? 167.007 198.689 105.272 1.00 83.81 86 SER B CA 1
ATOM 8642 C C . SER B 2 86 ? 165.602 198.654 105.855 1.00 83.81 86 SER B C 1
ATOM 8643 O O . SER B 2 86 ? 164.789 199.523 105.524 1.00 83.81 86 SER B O 1
ATOM 8646 N N . VAL B 2 87 ? 165.304 197.674 106.708 1.00 82.44 87 VAL B N 1
ATOM 8647 C CA . VAL B 2 87 ? 164.011 197.555 107.370 1.00 82.44 87 VAL B CA 1
ATOM 8648 C C . VAL B 2 87 ? 164.084 197.909 108.842 1.00 82.44 87 VAL B C 1
ATOM 8649 O O . VAL B 2 87 ? 163.057 197.857 109.534 1.00 82.44 87 VAL B O 1
ATOM 8653 N N . VAL B 2 88 ? 165.264 198.260 109.349 1.00 84.84 88 VAL B N 1
ATOM 8654 C CA . VAL B 2 88 ? 165.417 198.666 110.741 1.00 84.84 88 VAL B CA 1
ATOM 8655 C C . VAL B 2 88 ? 165.465 200.186 110.796 1.00 84.84 88 VAL B C 1
ATOM 8656 O O . VAL B 2 88 ? 164.948 200.805 111.735 1.00 84.84 88 VAL B O 1
ATOM 8660 N N . ARG B 2 89 ? 166.071 200.801 109.778 1.00 87.94 89 ARG B N 1
ATOM 8661 C CA . ARG B 2 89 ? 166.184 202.255 109.753 1.00 87.94 89 ARG B CA 1
ATOM 8662 C C . ARG B 2 89 ? 164.840 202.925 109.493 1.00 87.94 89 ARG B C 1
ATOM 8663 O O . ARG B 2 89 ? 164.641 204.080 109.888 1.00 87.94 89 ARG B O 1
ATOM 8671 N N . ASP B 2 90 ? 163.910 202.229 108.836 1.00 87.26 90 ASP B N 1
ATOM 8672 C CA . ASP B 2 90 ? 162.609 202.809 108.526 1.00 87.26 90 ASP B CA 1
ATOM 8673 C C . ASP B 2 90 ? 161.563 202.547 109.601 1.00 87.26 90 ASP B C 1
ATOM 8674 O O . ASP B 2 90 ? 160.511 203.198 109.591 1.00 87.26 90 ASP B O 1
ATOM 8679 N N . LEU B 2 91 ? 161.818 201.611 110.512 1.00 84.57 91 LEU B N 1
ATOM 8680 C CA . LEU B 2 91 ? 160.893 201.356 111.603 1.00 84.57 91 LEU B CA 1
ATOM 8681 C C . LEU B 2 91 ? 160.723 202.618 112.449 1.00 84.57 91 LEU B C 1
ATOM 8682 O O . LEU B 2 91 ? 161.645 203.431 112.557 1.00 84.57 91 LEU B O 1
ATOM 8687 N N . PRO B 2 92 ? 159.550 202.813 113.049 1.00 85.84 92 PRO B N 1
ATOM 8688 C CA . PRO B 2 92 ? 159.322 204.002 113.882 1.00 85.84 92 PRO B CA 1
ATOM 8689 C C . PRO B 2 92 ? 160.289 204.046 115.053 1.00 85.84 92 PRO B C 1
ATOM 8690 O O . PRO B 2 92 ? 160.886 203.020 115.414 1.00 85.84 92 PRO B O 1
ATOM 8694 N N . PRO B 2 93 ? 160.473 205.219 115.669 1.00 85.59 93 PRO B N 1
ATOM 8695 C CA . PRO B 2 93 ? 161.506 205.343 116.712 1.00 85.59 93 PRO B CA 1
ATOM 8696 C C . PRO B 2 93 ? 161.326 204.397 117.885 1.00 85.59 93 PRO B C 1
ATOM 8697 O O . PRO B 2 93 ? 162.328 203.918 118.432 1.00 85.59 93 PRO B O 1
ATOM 8701 N N . GLU B 2 94 ? 160.091 204.105 118.295 1.00 83.96 94 GLU B N 1
ATOM 8702 C CA . GLU B 2 94 ? 159.912 203.159 119.391 1.00 83.96 94 GLU B CA 1
ATOM 8703 C C . GLU B 2 94 ? 160.019 201.718 118.912 1.00 83.96 94 GLU B C 1
ATOM 8704 O O . GLU B 2 94 ? 160.453 200.848 119.674 1.00 83.96 94 GLU B O 1
ATOM 8710 N N . GLY B 2 95 ? 159.642 201.450 117.663 1.00 79.14 95 GLY B N 1
ATOM 8711 C CA . GLY B 2 95 ? 159.831 200.145 117.064 1.00 79.14 95 GLY B CA 1
ATOM 8712 C C . GLY B 2 95 ? 158.986 199.035 117.654 1.00 79.14 95 GLY B C 1
ATOM 8713 O O . GLY B 2 95 ? 158.449 199.160 118.759 1.00 79.14 95 GLY B O 1
ATOM 8714 N N . GLY B 2 96 ? 158.862 197.938 116.915 1.00 68.59 96 GLY B N 1
ATOM 8715 C CA . GLY B 2 96 ? 158.154 196.770 117.395 1.00 68.59 96 GLY B CA 1
ATOM 8716 C C . GLY B 2 96 ? 158.861 195.499 116.981 1.00 68.59 96 GLY B C 1
ATOM 8717 O O . GLY B 2 96 ? 160.069 195.360 117.190 1.00 68.59 96 GLY B O 1
ATOM 8718 N N . LEU B 2 97 ? 158.121 194.561 116.400 1.00 60.71 97 LEU B N 1
ATOM 8719 C CA . LEU B 2 97 ? 158.746 193.380 115.834 1.00 60.71 97 LEU B CA 1
ATOM 8720 C C . LEU B 2 97 ? 159.334 193.689 114.462 1.00 60.71 97 LEU B C 1
ATOM 8721 O O . LEU B 2 97 ? 158.993 194.683 113.815 1.00 60.71 97 LEU B O 1
ATOM 8726 N N . VAL B 2 98 ? 160.239 192.824 114.030 1.00 56.83 98 VAL B N 1
ATOM 8727 C CA . VAL B 2 98 ? 160.621 192.704 112.630 1.00 56.83 98 VAL B CA 1
ATOM 8728 C C . VAL B 2 98 ? 160.024 191.443 112.023 1.00 56.83 98 VAL B C 1
ATOM 8729 O O . VAL B 2 98 ? 159.438 191.478 110.940 1.00 56.83 98 VAL B O 1
ATOM 8733 N N . PHE B 2 99 ? 160.153 190.322 112.724 1.00 53.51 99 PHE B N 1
ATOM 8734 C CA . PHE B 2 99 ? 159.370 189.127 112.459 1.00 53.51 99 PHE B CA 1
ATOM 8735 C C . PHE B 2 99 ? 159.354 188.311 113.742 1.00 53.51 99 PHE B C 1
ATOM 8736 O O . PHE B 2 99 ? 160.157 188.531 114.650 1.00 53.51 99 PHE B O 1
ATOM 8744 N N . GLY B 2 100 ? 158.425 187.368 113.808 1.00 51.23 100 GLY B N 1
ATOM 8745 C CA . GLY B 2 100 ? 158.297 186.526 114.980 1.00 51.23 100 GLY B CA 1
ATOM 8746 C C . GLY B 2 100 ? 157.423 185.337 114.670 1.00 51.23 100 GLY B C 1
ATOM 8747 O O . GLY B 2 100 ? 156.512 185.418 113.842 1.00 51.23 100 GLY B O 1
ATOM 8748 N N . THR B 2 101 ? 157.700 184.224 115.343 1.00 48.01 101 THR B N 1
ATOM 8749 C CA . THR B 2 101 ? 156.995 182.970 115.095 1.00 48.01 101 THR B CA 1
ATOM 8750 C C . THR B 2 101 ? 155.876 182.745 116.099 1.00 48.01 101 THR B C 1
ATOM 8751 O O . THR B 2 101 ? 155.549 181.607 116.442 1.00 48.01 101 THR B O 1
ATOM 8755 N N . ALA B 2 102 ? 155.272 183.834 116.573 1.00 51.34 102 ALA B N 1
ATOM 8756 C CA . ALA B 2 102 ? 154.135 183.841 117.481 1.00 51.34 102 ALA B CA 1
ATOM 8757 C C . ALA B 2 102 ? 153.648 185.277 117.625 1.00 51.34 102 ALA B C 1
ATOM 8758 O O . ALA B 2 102 ? 154.438 186.212 117.450 1.00 51.34 102 ALA B O 1
ATOM 8760 N N . PRO B 2 103 ? 152.368 185.497 117.921 1.00 54.80 103 PRO B N 1
ATOM 8761 C CA . PRO B 2 103 ? 151.903 186.868 118.162 1.00 54.80 103 PRO B CA 1
ATOM 8762 C C . PRO B 2 103 ? 152.646 187.488 119.335 1.00 54.80 103 PRO B C 1
ATOM 8763 O O . PRO B 2 103 ? 152.897 186.834 120.348 1.00 54.80 103 PRO B O 1
ATOM 8767 N N . ALA B 2 104 ? 153.005 188.766 119.180 1.00 59.55 104 ALA B N 1
ATOM 8768 C CA . ALA B 2 104 ? 153.849 189.433 120.168 1.00 59.55 104 ALA B CA 1
ATOM 8769 C C . ALA B 2 104 ? 153.226 189.426 121.558 1.00 59.55 104 ALA B C 1
ATOM 8770 O O . ALA B 2 104 ? 153.950 189.476 122.559 1.00 59.55 104 ALA B O 1
ATOM 8772 N N . GLU B 2 105 ? 151.896 189.361 121.647 1.00 63.17 105 GLU B N 1
ATOM 8773 C CA . GLU B 2 105 ? 151.202 189.413 122.929 1.00 63.17 105 GLU B CA 1
ATOM 8774 C C . GLU B 2 105 ? 150.464 188.116 123.245 1.00 63.17 105 GLU B C 1
ATOM 8775 O O . GLU B 2 105 ? 149.547 188.117 124.071 1.00 63.17 105 GLU B O 1
ATOM 8781 N N . GLY B 2 106 ? 150.844 187.010 122.610 1.00 60.26 106 GLY B N 1
ATOM 8782 C CA . GLY B 2 106 ? 150.278 185.729 122.973 1.00 60.26 106 GLY B CA 1
ATOM 8783 C C . GLY B 2 106 ? 150.710 185.287 124.358 1.00 60.26 106 GLY B C 1
ATOM 8784 O O . GLY B 2 106 ? 151.652 185.816 124.948 1.00 60.26 106 GLY B O 1
ATOM 8785 N N . ARG B 2 107 ? 149.999 184.297 124.889 1.00 60.83 107 ARG B N 1
ATOM 8786 C CA . ARG B 2 107 ? 150.325 183.766 126.207 1.00 60.83 107 ARG B CA 1
ATOM 8787 C C . ARG B 2 107 ? 151.674 183.061 126.151 1.00 60.83 107 ARG B C 1
ATOM 8788 O O . ARG B 2 107 ? 151.823 182.049 125.458 1.00 60.83 107 ARG B O 1
ATOM 8796 N N . ASP B 2 108 ? 152.654 183.599 126.881 1.00 59.31 108 ASP B N 1
ATOM 8797 C CA . ASP B 2 108 ? 154.037 183.126 126.839 1.00 59.31 108 ASP B CA 1
ATOM 8798 C C . ASP B 2 108 ? 154.577 183.174 125.408 1.00 59.31 108 ASP B C 1
ATOM 8799 O O . ASP B 2 108 ? 154.966 182.164 124.821 1.00 59.31 108 ASP B O 1
ATOM 8804 N N . ALA B 2 109 ? 154.594 184.389 124.855 1.00 57.17 109 ALA B N 1
ATOM 8805 C CA . ALA B 2 109 ? 154.997 184.565 123.465 1.00 57.17 109 ALA B CA 1
ATOM 8806 C C . ALA B 2 109 ? 156.504 184.418 123.296 1.00 57.17 109 ALA B C 1
ATOM 8807 O O . ALA B 2 109 ? 156.969 183.849 122.303 1.00 57.17 109 ALA B O 1
ATOM 8809 N N . ALA B 2 110 ? 157.280 184.926 124.251 1.00 56.03 110 ALA B N 1
ATOM 8810 C CA . ALA B 2 110 ? 158.733 184.857 124.166 1.00 56.03 110 ALA B CA 1
ATOM 8811 C C . ALA B 2 110 ? 159.308 183.611 124.818 1.00 56.03 110 ALA B C 1
ATOM 8812 O O . ALA B 2 110 ? 160.421 183.204 124.468 1.00 56.03 110 ALA B O 1
ATOM 8814 N N . LEU B 2 111 ? 158.582 182.997 125.754 1.00 55.43 111 LEU B N 1
ATOM 8815 C CA . LEU B 2 111 ? 159.070 181.791 126.407 1.00 55.43 111 LEU B CA 1
ATOM 8816 C C . LEU B 2 111 ? 159.060 180.586 125.476 1.00 55.43 111 LEU B C 1
ATOM 8817 O O . LEU B 2 111 ? 159.756 179.601 125.746 1.00 55.43 111 LEU B O 1
ATOM 8822 N N . ASN B 2 112 ? 158.314 180.647 124.372 1.00 53.49 112 ASN B N 1
ATOM 8823 C CA . ASN B 2 112 ? 158.172 179.500 123.488 1.00 53.49 112 ASN B CA 1
ATOM 8824 C C . ASN B 2 112 ? 158.539 179.765 122.037 1.00 53.49 112 ASN B C 1
ATOM 8825 O O . ASN B 2 112 ? 158.610 178.806 121.264 1.00 53.49 112 ASN B O 1
ATOM 8830 N N . ALA B 2 113 ? 158.783 181.009 121.638 1.00 50.85 113 ALA B N 1
ATOM 8831 C CA . ALA B 2 113 ? 158.993 181.322 120.235 1.00 50.85 113 ALA B CA 1
ATOM 8832 C C . ALA B 2 113 ? 160.183 182.258 120.080 1.00 50.85 113 ALA B C 1
ATOM 8833 O O . ALA B 2 113 ? 160.815 182.670 121.057 1.00 50.85 113 ALA B O 1
ATOM 8835 N N . MET B 2 114 ? 160.485 182.589 118.829 1.00 51.27 114 MET B N 1
ATOM 8836 C CA . MET B 2 114 ? 161.557 183.511 118.491 1.00 51.27 114 MET B CA 1
ATOM 8837 C C . MET B 2 114 ? 160.972 184.878 118.170 1.00 51.27 114 MET B C 1
ATOM 8838 O O . MET B 2 114 ? 159.957 184.983 117.476 1.00 51.27 114 MET B O 1
ATOM 8843 N N . LEU B 2 115 ? 161.617 185.924 118.680 1.00 54.97 115 LEU B N 1
ATOM 8844 C CA . LEU B 2 115 ? 161.167 187.298 118.480 1.00 54.97 115 LEU B CA 1
ATOM 8845 C C . LEU B 2 115 ? 162.388 188.156 118.190 1.00 54.97 115 LEU B C 1
ATOM 8846 O O . LEU B 2 115 ? 163.245 188.333 119.061 1.00 54.97 115 LEU B O 1
ATOM 8851 N N . VAL B 2 116 ? 162.481 188.668 116.966 1.00 55.94 116 VAL B N 1
ATOM 8852 C CA . VAL B 2 116 ? 163.559 189.601 116.602 1.00 55.94 116 VAL B CA 1
ATOM 8853 C C . VAL B 2 116 ? 162.991 190.998 116.821 1.00 55.94 116 VAL B C 1
ATOM 8854 O O . VAL B 2 116 ? 162.442 191.641 115.923 1.00 55.94 116 VAL B O 1
ATOM 8858 N N . ASN B 2 117 ? 163.124 191.480 118.053 1.00 62.26 117 ASN B N 1
ATOM 8859 C CA . ASN B 2 117 ? 162.523 192.754 118.408 1.00 62.26 117 ASN B CA 1
ATOM 8860 C C . ASN B 2 117 ? 163.389 193.913 117.921 1.00 62.26 117 ASN B C 1
ATOM 8861 O O . ASN B 2 117 ? 164.541 193.743 117.512 1.00 62.26 117 ASN B O 1
ATOM 8866 N N . VAL B 2 118 ? 162.811 195.111 117.972 1.00 70.42 118 VAL B N 1
ATOM 8867 C CA . VAL B 2 118 ? 163.534 196.355 117.735 1.00 70.42 118 VAL B CA 1
ATOM 8868 C C . VAL B 2 118 ? 163.004 197.357 118.751 1.00 70.42 118 VAL B C 1
ATOM 8869 O O . VAL B 2 118 ? 161.879 197.849 118.613 1.00 70.42 118 VAL B O 1
ATOM 8873 N N . THR B 2 119 ? 163.792 197.634 119.783 1.00 76.73 119 THR B N 1
ATOM 8874 C CA . THR B 2 119 ? 163.419 198.597 120.803 1.00 76.73 119 THR B CA 1
ATOM 8875 C C . THR B 2 119 ? 163.847 199.978 120.296 1.00 76.73 119 THR B C 1
ATOM 8876 O O . THR B 2 119 ? 164.274 200.124 119.147 1.00 76.73 119 THR B O 1
ATOM 8880 N N . GLU B 2 120 ? 163.745 201.012 121.129 1.00 82.08 120 GLU B N 1
ATOM 8881 C CA . GLU B 2 120 ? 164.184 202.334 120.698 1.00 82.08 120 GLU B CA 1
ATOM 8882 C C . GLU B 2 120 ? 165.696 202.503 120.778 1.00 82.08 120 GLU B C 1
ATOM 8883 O O . GLU B 2 120 ? 166.226 203.471 120.223 1.00 82.08 120 GLU B O 1
ATOM 8889 N N . THR B 2 121 ? 166.398 201.592 121.455 1.00 81.23 121 THR B N 1
ATOM 8890 C CA . THR B 2 121 ? 167.852 201.630 121.544 1.00 81.23 121 THR B CA 1
ATOM 8891 C C . THR B 2 121 ? 168.537 200.353 121.083 1.00 81.23 121 THR B C 1
ATOM 8892 O O . THR B 2 121 ? 169.684 200.419 120.635 1.00 81.23 121 THR B O 1
ATOM 8896 N N . ARG B 2 122 ? 167.882 199.201 121.185 1.00 78.96 122 ARG B N 1
ATOM 8897 C CA . ARG B 2 122 ? 168.525 197.918 120.939 1.00 78.96 122 ARG B CA 1
ATOM 8898 C C . ARG B 2 122 ? 167.781 197.120 119.877 1.00 78.96 122 ARG B C 1
ATOM 8899 O O . ARG B 2 122 ? 166.665 197.452 119.468 1.00 78.96 122 ARG B O 1
ATOM 8907 N N . VAL B 2 123 ? 168.433 196.048 119.434 1.00 70.90 123 VAL B N 1
ATOM 8908 C CA . VAL B 2 123 ? 167.866 195.048 118.542 1.00 70.90 123 VAL B CA 1
ATOM 8909 C C . VAL B 2 123 ? 168.291 193.701 119.103 1.00 70.90 123 VAL B C 1
ATOM 8910 O O . VAL B 2 123 ? 169.475 193.344 119.038 1.00 70.90 123 VAL B O 1
ATOM 8914 N N . ASP B 2 124 ? 167.348 192.976 119.691 1.00 64.84 124 ASP B N 1
ATOM 8915 C CA . ASP B 2 124 ? 167.623 191.690 120.309 1.00 64.84 124 ASP B CA 1
ATOM 8916 C C . ASP B 2 124 ? 166.856 190.586 119.598 1.00 64.84 124 ASP B C 1
ATOM 8917 O O . ASP B 2 124 ? 165.821 190.823 118.969 1.00 64.84 124 ASP B O 1
ATOM 8922 N N . VAL B 2 125 ? 167.396 189.379 119.685 1.00 56.88 125 VAL B N 1
ATOM 8923 C CA . VAL B 2 125 ? 166.798 188.191 119.083 1.00 56.88 125 VAL B CA 1
ATOM 8924 C C . VAL B 2 125 ? 166.545 187.220 120.229 1.00 56.88 125 VAL B C 1
ATOM 8925 O O . VAL B 2 125 ? 167.422 186.445 120.617 1.00 56.88 125 VAL B O 1
ATOM 8929 N N . ILE B 2 126 ? 165.341 187.253 120.780 1.00 56.25 126 ILE B N 1
ATOM 8930 C CA . ILE B 2 126 ? 165.005 186.439 121.939 1.00 56.25 126 ILE B CA 1
ATOM 8931 C C . ILE B 2 126 ? 164.474 185.097 121.465 1.00 56.25 126 ILE B C 1
ATOM 8932 O O . ILE B 2 126 ? 163.604 185.032 120.591 1.00 56.25 126 ILE B O 1
ATOM 8937 N N . VAL B 2 127 ? 165.001 184.018 122.039 1.00 53.46 127 VAL B N 1
ATOM 8938 C CA . VAL B 2 127 ? 164.594 182.662 121.686 1.00 53.46 127 VAL B CA 1
ATOM 8939 C C . VAL B 2 127 ? 164.391 181.892 122.983 1.00 53.46 127 VAL B C 1
ATOM 8940 O O . VAL B 2 127 ? 165.367 181.514 123.640 1.00 53.46 127 VAL B O 1
ATOM 8944 N N . ARG B 2 128 ? 163.132 181.660 123.352 1.00 52.81 128 ARG B N 1
ATOM 8945 C CA . ARG B 2 128 ? 162.780 180.899 124.550 1.00 52.81 128 ARG B CA 1
ATOM 8946 C C . ARG B 2 128 ? 163.426 181.499 125.797 1.00 52.81 128 ARG B C 1
ATOM 8947 O O . ARG B 2 128 ? 164.044 180.804 126.606 1.00 52.81 128 ARG B O 1
ATOM 8955 N N . ASN B 2 129 ? 163.280 182.819 125.938 1.00 56.10 129 ASN B N 1
ATOM 8956 C CA . ASN B 2 129 ? 163.812 183.565 127.080 1.00 56.10 129 ASN B CA 1
ATOM 8957 C C . ASN B 2 129 ? 165.327 183.418 127.189 1.00 56.10 129 ASN B C 1
ATOM 8958 O O . ASN B 2 129 ? 165.885 183.330 128.283 1.00 56.10 129 ASN B O 1
ATOM 8963 N N . VAL B 2 130 ? 165.999 183.391 126.041 1.00 55.72 130 VAL B N 1
ATOM 8964 C CA . VAL B 2 130 ? 167.453 183.288 125.971 1.00 55.72 130 VAL B CA 1
ATOM 8965 C C . VAL B 2 130 ? 167.906 184.341 124.968 1.00 55.72 130 VAL B C 1
ATOM 8966 O O . VAL B 2 130 ? 167.824 184.128 123.754 1.00 55.72 130 VAL B O 1
ATOM 8970 N N . VAL B 2 131 ? 168.367 185.487 125.472 1.00 57.73 131 VAL B N 1
ATOM 8971 C CA . VAL B 2 131 ? 168.772 186.586 124.602 1.00 57.73 131 VAL B CA 1
ATOM 8972 C C . VAL B 2 131 ? 169.955 186.144 123.756 1.00 57.73 131 VAL B C 1
ATOM 8973 O O . VAL B 2 131 ? 171.021 185.798 124.281 1.00 57.73 131 VAL B O 1
ATOM 8977 N N . VAL B 2 132 ? 169.773 186.150 122.440 1.00 58.87 132 VAL B N 1
ATOM 8978 C CA . VAL B 2 132 ? 170.815 185.763 121.497 1.00 58.87 132 VAL B CA 1
ATOM 8979 C C . VAL B 2 132 ? 171.207 186.978 120.670 1.00 58.87 132 VAL B C 1
ATOM 8980 O O . VAL B 2 132 ? 170.390 187.507 119.906 1.00 58.87 132 VAL B O 1
ATOM 8984 N N . ALA B 2 133 ? 172.453 187.422 120.826 1.00 64.03 133 ALA B N 1
ATOM 8985 C CA . ALA B 2 133 ? 173.044 188.457 119.977 1.00 64.03 133 ALA B CA 1
ATOM 8986 C C . ALA B 2 133 ? 172.243 189.757 120.005 1.00 64.03 133 ALA B C 1
ATOM 8987 O O . ALA B 2 133 ? 171.755 190.233 118.979 1.00 64.03 133 ALA B O 1
ATOM 8989 N N . SER B 2 134 ? 172.102 190.339 121.193 1.00 68.07 134 SER B N 1
ATOM 8990 C CA . SER B 2 134 ? 171.595 191.700 121.287 1.00 68.07 134 SER B CA 1
ATOM 8991 C C . SER B 2 134 ? 172.648 192.680 120.784 1.00 68.07 134 SER B C 1
ATOM 8992 O O . SER B 2 134 ? 173.839 192.535 121.072 1.00 68.07 134 SER B O 1
ATOM 8995 N N . VAL B 2 135 ? 172.209 193.684 120.027 1.00 74.53 135 VAL B N 1
ATOM 8996 C CA . VAL B 2 135 ? 173.112 194.654 119.417 1.00 74.53 135 VAL B CA 1
ATOM 8997 C C . VAL B 2 135 ? 172.476 196.035 119.497 1.00 74.53 135 VAL B C 1
ATOM 8998 O O . VAL B 2 135 ? 171.283 196.193 119.227 1.00 74.53 135 VAL B O 1
ATOM 9002 N N . ASN B 2 136 ? 173.274 197.037 119.861 1.00 81.95 136 ASN B N 1
ATOM 9003 C CA . ASN B 2 136 ? 172.759 198.399 119.936 1.00 81.95 136 ASN B CA 1
ATOM 9004 C C . ASN B 2 136 ? 172.255 198.847 118.569 1.00 81.95 136 ASN B C 1
ATOM 9005 O O . ASN B 2 136 ? 172.919 198.650 117.547 1.00 81.95 136 ASN B O 1
ATOM 9010 N N . ARG B 2 137 ? 171.069 199.461 118.557 1.00 83.76 137 ARG B N 1
ATOM 9011 C CA . ARG B 2 137 ? 170.371 199.709 117.300 1.00 83.76 137 ARG B CA 1
ATOM 9012 C C . ARG B 2 137 ? 171.051 200.789 116.466 1.00 83.76 137 ARG B C 1
ATOM 9013 O O . ARG B 2 137 ? 170.979 200.752 115.232 1.00 83.76 137 ARG B O 1
ATOM 9021 N N . ASP B 2 138 ? 171.716 201.752 117.110 1.00 86.49 138 ASP B N 1
ATOM 9022 C CA . ASP B 2 138 ? 172.404 202.800 116.365 1.00 86.49 138 ASP B CA 1
ATOM 9023 C C . ASP B 2 138 ? 173.516 202.247 115.485 1.00 86.49 138 ASP B C 1
ATOM 9024 O O . ASP B 2 138 ? 173.873 202.875 114.482 1.00 86.49 138 ASP B O 1
ATOM 9029 N N . ARG B 2 139 ? 174.071 201.086 115.838 1.00 87.10 139 ARG B N 1
ATOM 9030 C CA . ARG B 2 139 ? 175.102 200.464 115.015 1.00 87.10 139 ARG B CA 1
ATOM 9031 C C . ARG B 2 139 ? 174.489 199.704 113.846 1.00 87.10 139 ARG B C 1
ATOM 9032 O O . ARG B 2 139 ? 174.922 199.859 112.698 1.00 87.10 139 ARG B O 1
ATOM 9040 N N . VAL B 2 140 ? 173.478 198.877 114.120 1.00 85.00 140 VAL B N 1
ATOM 9041 C CA . VAL B 2 140 ? 172.886 198.053 113.072 1.00 85.00 140 VAL B CA 1
ATOM 9042 C C . VAL B 2 140 ? 172.150 198.915 112.054 1.00 85.00 140 VAL B C 1
ATOM 9043 O O . VAL B 2 140 ? 172.081 198.564 110.869 1.00 85.00 140 VAL B O 1
ATOM 9047 N N . ALA B 2 141 ? 171.600 200.052 112.480 1.00 87.86 141 ALA B N 1
ATOM 9048 C CA . ALA B 2 141 ? 170.914 200.952 111.562 1.00 87.86 141 ALA B CA 1
ATOM 9049 C C . ALA B 2 141 ? 171.870 201.796 110.732 1.00 87.86 141 ALA B C 1
ATOM 9050 O O . ALA B 2 141 ? 171.415 202.516 109.836 1.00 87.86 141 ALA B O 1
ATOM 9052 N N . GLY B 2 142 ? 173.175 201.729 111.002 1.00 90.44 142 GLY B N 1
ATOM 9053 C CA . GLY B 2 142 ? 174.130 202.520 110.282 1.00 90.44 142 GLY B CA 1
ATOM 9054 C C . GLY B 2 142 ? 174.410 201.962 108.899 1.00 90.44 142 GLY B C 1
ATOM 9055 O O . GLY B 2 142 ? 173.813 200.966 108.466 1.00 90.44 142 GLY B O 1
ATOM 9056 N N . PRO B 2 143 ? 175.333 202.609 108.184 1.00 91.20 143 PRO B N 1
ATOM 9057 C CA . PRO B 2 143 ? 175.685 202.146 106.836 1.00 91.20 143 PRO B CA 1
ATOM 9058 C C . PRO B 2 143 ? 176.744 201.055 106.850 1.00 91.20 143 PRO B C 1
ATOM 9059 O O . PRO B 2 143 ? 177.335 200.739 105.812 1.00 91.20 143 PRO B O 1
ATOM 9063 N N . ASP B 2 144 ? 176.995 200.474 108.024 1.00 90.63 144 ASP B N 1
ATOM 9064 C CA . ASP B 2 144 ? 178.059 199.497 108.193 1.00 90.63 144 ASP B CA 1
ATOM 9065 C C . ASP B 2 144 ? 177.576 198.055 108.259 1.00 90.63 144 ASP B C 1
ATOM 9066 O O . ASP B 2 144 ? 178.413 197.148 108.309 1.00 90.63 144 ASP B O 1
ATOM 9071 N N . CYS B 2 145 ? 176.268 197.813 108.258 1.00 84.67 145 CYS B N 1
ATOM 9072 C CA . CYS B 2 145 ? 175.725 196.468 108.389 1.00 84.67 145 CYS B CA 1
ATOM 9073 C C . CYS B 2 145 ? 175.006 196.085 107.104 1.00 84.67 145 CYS B C 1
ATOM 9074 O O . CYS B 2 145 ? 174.473 196.953 106.405 1.00 84.67 145 CYS B O 1
ATOM 9077 N N . GLN B 2 146 ? 174.994 194.789 106.799 1.00 81.24 146 GLN B N 1
ATOM 9078 C CA . GLN B 2 146 ? 174.366 194.292 105.583 1.00 81.24 146 GLN B CA 1
ATOM 9079 C C . GLN B 2 146 ? 173.185 193.368 105.842 1.00 81.24 146 GLN B C 1
ATOM 9080 O O . GLN B 2 146 ? 172.138 193.534 105.208 1.00 81.24 146 GLN B O 1
ATOM 9086 N N . ARG B 2 147 ? 173.315 192.411 106.756 1.00 72.00 147 ARG B N 1
ATOM 9087 C CA . ARG B 2 147 ? 172.282 191.402 106.950 1.00 72.00 147 ARG B CA 1
ATOM 9088 C C . ARG B 2 147 ? 172.311 190.931 108.399 1.00 72.00 147 ARG B C 1
ATOM 9089 O O . ARG B 2 147 ? 173.189 191.304 109.181 1.00 72.00 147 ARG B O 1
ATOM 9097 N N . ILE B 2 148 ? 171.327 190.103 108.746 1.00 64.38 148 ILE B N 1
ATOM 9098 C CA . ILE B 2 148 ? 171.232 189.453 110.048 1.00 64.38 148 ILE B CA 1
ATOM 9099 C C . ILE B 2 148 ? 170.765 188.030 109.780 1.00 64.38 148 ILE B C 1
ATOM 9100 O O . ILE B 2 148 ? 169.628 187.823 109.345 1.00 64.38 148 ILE B O 1
ATOM 9105 N N . GLU B 2 149 ? 171.632 187.053 110.025 1.00 62.48 149 GLU B N 1
ATOM 9106 C CA . GLU B 2 149 ? 171.335 185.654 109.741 1.00 62.48 149 GLU B CA 1
ATOM 9107 C C . GLU B 2 149 ? 171.102 184.925 111.056 1.00 62.48 149 GLU B C 1
ATOM 9108 O O . GLU B 2 149 ? 172.005 184.845 111.891 1.00 62.48 149 GLU B O 1
ATOM 9114 N N . ILE B 2 150 ? 169.909 184.361 111.218 1.00 56.35 150 ILE B N 1
ATOM 9115 C CA . ILE B 2 150 ? 169.438 183.910 112.523 1.00 56.35 150 ILE B CA 1
ATOM 9116 C C . ILE B 2 150 ? 169.279 182.395 112.524 1.00 56.35 150 ILE B C 1
ATOM 9117 O O . ILE B 2 150 ? 168.333 181.860 113.112 1.00 56.35 150 ILE B O 1
ATOM 9122 N N . THR B 2 151 ? 170.180 181.703 111.823 1.00 55.63 151 THR B N 1
ATOM 9123 C CA . THR B 2 151 ? 170.149 180.247 111.727 1.00 55.63 151 THR B CA 1
ATOM 9124 C C . THR B 2 151 ? 169.919 179.590 113.083 1.00 55.63 151 THR B C 1
ATOM 9125 O O . THR B 2 151 ? 170.470 180.009 114.106 1.00 55.63 151 THR B O 1
ATOM 9129 N N . SER B 2 152 ? 169.076 178.560 113.072 1.00 54.05 152 SER B N 1
ATOM 9130 C CA . SER B 2 152 ? 168.695 177.834 114.279 1.00 54.05 152 SER B CA 1
ATOM 9131 C C . SER B 2 152 ? 168.362 176.409 113.864 1.00 54.05 152 SER B C 1
ATOM 9132 O O . SER B 2 152 ? 167.360 176.183 113.180 1.00 54.05 152 SER B O 1
ATOM 9135 N N . ASN B 2 153 ? 169.203 175.460 114.258 1.00 56.97 153 ASN B N 1
ATOM 9136 C CA . ASN B 2 153 ? 169.043 174.069 113.853 1.00 56.97 153 ASN B CA 1
ATOM 9137 C C . ASN B 2 153 ? 169.586 173.181 114.968 1.00 56.97 153 ASN B C 1
ATOM 9138 O O . ASN B 2 153 ? 169.772 173.632 116.102 1.00 56.97 153 ASN B O 1
ATOM 9143 N N . LEU B 2 154 ? 169.830 171.907 114.645 1.00 60.01 154 LEU B N 1
ATOM 9144 C CA . LEU B 2 154 ? 170.272 170.949 115.653 1.00 60.01 154 LEU B CA 1
ATOM 9145 C C . LEU B 2 154 ? 171.622 171.330 116.248 1.00 60.01 154 LEU B C 1
ATOM 9146 O O . LEU B 2 154 ? 171.90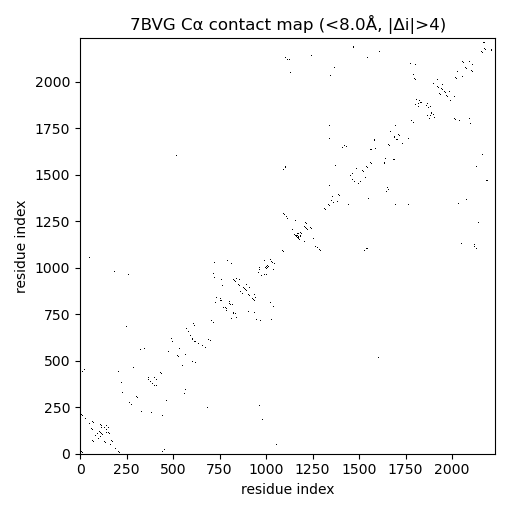7 170.992 117.402 1.00 60.01 154 LEU B O 1
ATOM 9151 N N . ASP B 2 155 ? 172.466 172.023 115.481 1.00 61.70 155 ASP B N 1
ATOM 9152 C CA . ASP B 2 155 ? 173.767 172.439 115.994 1.00 61.70 155 ASP B CA 1
ATOM 9153 C C . ASP B 2 155 ? 173.612 173.490 117.088 1.00 61.70 155 ASP B C 1
ATOM 9154 O O . ASP B 2 155 ? 174.066 173.297 118.221 1.00 61.70 155 ASP B O 1
ATOM 9159 N N . GLY B 2 156 ? 172.973 174.607 116.765 1.00 59.86 156 GLY B N 1
ATOM 9160 C CA . GLY B 2 156 ? 172.770 175.662 117.741 1.00 59.86 156 GLY B CA 1
ATOM 9161 C C . GLY B 2 156 ? 172.118 176.860 117.089 1.00 59.86 156 GLY B C 1
ATOM 9162 O O . GLY B 2 156 ? 172.040 176.965 115.861 1.00 59.86 156 GLY B O 1
ATOM 9163 N N . THR B 2 157 ? 171.657 177.773 117.939 1.00 59.51 157 THR B N 1
ATOM 9164 C CA . THR B 2 157 ? 170.949 178.979 117.507 1.00 59.51 157 THR B CA 1
ATOM 9165 C C . THR B 2 157 ? 171.949 180.131 117.500 1.00 59.51 157 THR B C 1
ATOM 9166 O O . THR B 2 157 ? 172.345 180.635 118.549 1.00 59.51 157 THR B O 1
ATOM 9170 N N . TYR B 2 158 ? 172.358 180.555 116.307 1.00 62.52 158 TYR B N 1
ATOM 9171 C CA . TYR B 2 158 ? 173.404 181.562 116.162 1.00 62.52 158 TYR B CA 1
ATOM 9172 C C . TYR B 2 158 ? 172.885 182.725 115.328 1.00 62.52 158 TYR B C 1
ATOM 9173 O O . TYR B 2 158 ? 172.529 182.544 114.160 1.00 62.52 158 TYR B O 1
ATOM 9182 N N . ALA B 2 159 ? 172.850 183.918 115.926 1.00 62.86 159 ALA B N 1
ATOM 9183 C CA . ALA B 2 159 ? 172.345 185.115 115.254 1.00 62.86 159 ALA B CA 1
ATOM 9184 C C . ALA B 2 159 ? 173.526 185.986 114.834 1.00 62.86 159 ALA B C 1
ATOM 9185 O O . ALA B 2 159 ? 173.931 186.920 115.525 1.00 62.86 159 ALA B O 1
ATOM 9187 N N . ASP B 2 160 ? 174.076 185.669 113.668 1.00 67.95 160 ASP B N 1
ATOM 9188 C CA . ASP B 2 160 ? 175.178 186.438 113.112 1.00 67.95 160 ASP B CA 1
ATOM 9189 C C . ASP B 2 160 ? 174.682 187.775 112.574 1.00 67.95 160 ASP B C 1
ATOM 9190 O O . ASP B 2 160 ? 173.579 187.884 112.032 1.00 67.95 160 ASP B O 1
ATOM 9195 N N . PHE B 2 161 ? 175.528 188.800 112.715 1.00 69.41 161 PHE B N 1
ATOM 9196 C CA . PHE B 2 161 ? 175.280 190.147 112.191 1.00 69.41 161 PHE B CA 1
ATOM 9197 C C . PHE B 2 161 ? 176.377 190.431 111.168 1.00 69.41 161 PHE B C 1
ATOM 9198 O O . PHE B 2 161 ? 177.442 190.946 111.515 1.00 69.41 161 PHE B O 1
ATOM 9206 N N . VAL B 2 162 ? 176.114 190.082 109.908 1.00 75.16 162 VAL B N 1
ATOM 9207 C CA . VAL B 2 162 ? 177.110 190.253 108.858 1.00 75.16 162 VAL B CA 1
ATOM 9208 C C . VAL B 2 162 ? 177.469 191.723 108.723 1.00 75.16 162 VAL B C 1
ATOM 9209 O O . VAL B 2 162 ? 176.617 192.560 108.409 1.00 75.16 162 VAL B O 1
ATOM 9213 N N . GLY B 2 163 ? 178.742 192.041 108.959 1.00 81.45 163 GLY B N 1
ATOM 9214 C CA . GLY B 2 163 ? 179.251 193.385 108.820 1.00 81.45 163 GLY B CA 1
ATOM 9215 C C . GLY B 2 163 ? 179.596 194.074 110.123 1.00 81.45 163 GLY B C 1
ATOM 9216 O O . GLY B 2 163 ? 180.245 195.127 110.097 1.00 81.45 163 GLY B O 1
ATOM 9217 N N . LEU B 2 164 ? 179.187 193.516 111.257 1.00 85.64 164 LEU B N 1
ATOM 9218 C CA . LEU B 2 164 ? 179.420 194.121 112.560 1.00 85.64 164 LEU B CA 1
ATOM 9219 C C . LEU B 2 164 ? 180.461 193.330 113.339 1.00 85.64 164 LEU B C 1
ATOM 9220 O O . LEU B 2 164 ? 180.412 192.097 113.388 1.00 85.64 164 LEU B O 1
ATOM 9225 N N . THR B 2 165 ? 181.400 194.051 113.942 1.00 92.51 165 THR B N 1
ATOM 9226 C CA . THR B 2 165 ? 182.412 193.479 114.811 1.00 92.51 165 THR B CA 1
ATOM 9227 C C . THR B 2 165 ? 182.080 193.818 116.258 1.00 92.51 165 THR B C 1
ATOM 9228 O O . THR B 2 165 ? 181.556 194.895 116.553 1.00 92.51 165 THR B O 1
ATOM 9232 N N . GLN B 2 166 ? 182.374 192.881 117.157 1.00 95.80 166 GLN B N 1
ATOM 9233 C CA . GLN B 2 166 ? 182.097 193.095 118.571 1.00 95.80 166 GLN B CA 1
ATOM 9234 C C . GLN B 2 166 ? 182.872 194.299 119.093 1.00 95.80 166 GLN B C 1
ATOM 9235 O O . GLN B 2 166 ? 184.000 194.566 118.671 1.00 95.80 166 GLN B O 1
ATOM 9241 N N . ILE B 2 167 ? 182.249 195.034 120.009 1.00 100.59 167 ILE B N 1
ATOM 9242 C CA . ILE B 2 167 ? 182.886 196.186 120.631 1.00 100.59 167 ILE B CA 1
ATOM 9243 C C . ILE B 2 167 ? 183.108 196.000 122.126 1.00 100.59 167 ILE B C 1
ATOM 9244 O O . ILE B 2 167 ? 184.087 196.542 122.666 1.00 100.59 167 ILE B O 1
ATOM 9249 N N . SER B 2 168 ? 182.268 195.229 122.813 1.00 106.59 168 SER B N 1
ATOM 9250 C CA . SER B 2 168 ? 182.446 194.969 124.234 1.00 106.59 168 SER B CA 1
ATOM 9251 C C . SER B 2 168 ? 182.458 193.469 124.491 1.00 106.59 168 SER B C 1
ATOM 9252 O O . SER B 2 168 ? 182.462 192.673 123.546 1.00 106.59 168 SER B O 1
ATOM 9255 N N . GLY B 2 169 ? 182.457 193.072 125.758 1.00 110.06 169 GLY B N 1
ATOM 9256 C CA . GLY B 2 169 ? 182.528 191.660 126.089 1.00 110.06 169 GLY B CA 1
ATOM 9257 C C . GLY B 2 169 ? 183.932 191.097 126.060 1.00 110.06 169 GLY B C 1
ATOM 9258 O O . GLY B 2 169 ? 184.153 190.030 125.472 1.00 110.06 169 GLY B O 1
ATOM 9259 N N . GLU B 2 170 ? 184.900 191.839 126.607 1.00 110.76 170 GLU B N 1
ATOM 9260 C CA . GLU B 2 170 ? 186.268 191.416 126.916 1.00 110.76 170 GLU B CA 1
ATOM 9261 C C . GLU B 2 170 ? 187.041 190.924 125.696 1.00 110.76 170 GLU B C 1
ATOM 9262 O O . GLU B 2 170 ? 188.204 190.525 125.821 1.00 110.76 170 GLU B O 1
ATOM 9268 N N . ASP B 2 171 ? 186.430 190.959 124.512 1.00 106.39 171 ASP B N 1
ATOM 9269 C CA . ASP B 2 171 ? 187.112 190.577 123.281 1.00 106.39 171 ASP B CA 1
ATOM 9270 C C . ASP B 2 171 ? 187.212 191.750 122.313 1.00 106.39 171 ASP B C 1
ATOM 9271 O O . ASP B 2 171 ? 188.316 192.135 121.922 1.00 106.39 171 ASP B O 1
ATOM 9276 N N . ALA B 2 172 ? 186.080 192.332 121.915 1.00 104.51 172 ALA B N 1
ATOM 9277 C CA . ALA B 2 172 ? 185.985 193.402 120.926 1.00 104.51 172 ALA B CA 1
ATOM 9278 C C . ALA B 2 172 ? 186.658 193.058 119.602 1.00 104.51 172 ALA B C 1
ATOM 9279 O O . ALA B 2 172 ? 186.890 193.960 118.787 1.00 104.51 172 ALA B O 1
ATOM 9281 N N . GLY B 2 173 ? 186.984 191.790 119.359 1.00 102.43 173 GLY B N 1
ATOM 9282 C CA . GLY B 2 173 ? 187.681 191.420 118.143 1.00 102.43 173 GLY B CA 1
ATOM 9283 C C . GLY B 2 173 ? 186.974 190.427 117.242 1.00 102.43 173 GLY B C 1
ATOM 9284 O O . GLY B 2 173 ? 187.152 190.466 116.022 1.00 102.43 173 GLY B O 1
ATOM 9285 N N . LYS B 2 174 ? 186.172 189.532 117.817 1.00 100.01 174 LYS B N 1
ATOM 9286 C CA . LYS B 2 174 ? 185.503 188.529 117.002 1.00 100.01 174 LYS B CA 1
ATOM 9287 C C . LYS B 2 174 ? 184.356 189.152 116.211 1.00 100.01 174 LYS B C 1
ATOM 9288 O O . LYS B 2 174 ? 183.992 190.317 116.393 1.00 100.01 174 LYS B O 1
ATOM 9294 N N . LEU B 2 175 ? 183.786 188.352 115.315 1.00 91.57 175 LEU B N 1
ATOM 9295 C CA . LEU B 2 175 ? 182.601 188.767 114.585 1.00 91.57 175 LEU B CA 1
ATOM 9296 C C . LEU B 2 175 ? 181.382 188.737 115.504 1.00 91.57 175 LEU B C 1
ATOM 9297 O O . LEU B 2 175 ? 181.399 188.153 116.591 1.00 91.57 175 LEU B O 1
ATOM 9302 N N . GLN B 2 176 ? 180.307 189.381 115.052 1.00 80.91 176 GLN B N 1
ATOM 9303 C CA . GLN B 2 176 ? 179.118 189.543 115.879 1.00 80.91 176 GLN B CA 1
ATOM 9304 C C . GLN B 2 176 ? 178.320 188.253 116.047 1.00 80.91 176 GLN B C 1
ATOM 9305 O O . GLN B 2 176 ? 177.294 188.273 116.736 1.00 80.91 176 GLN B O 1
ATOM 9311 N N . ARG B 2 177 ? 178.754 187.140 115.455 1.00 72.27 177 ARG B N 1
ATOM 9312 C CA . ARG B 2 177 ? 178.019 185.888 115.587 1.00 72.27 177 ARG B CA 1
ATOM 9313 C C . ARG B 2 177 ? 177.955 185.450 117.044 1.00 72.27 177 ARG B C 1
ATOM 9314 O O . ARG B 2 177 ? 178.972 185.068 117.631 1.00 72.27 177 ARG B O 1
ATOM 9322 N N . THR B 2 178 ? 176.762 185.500 117.629 1.00 67.88 178 THR B N 1
ATOM 9323 C CA . THR B 2 178 ? 176.550 185.140 119.021 1.00 67.88 178 THR B CA 1
ATOM 9324 C C . THR B 2 178 ? 175.393 184.159 119.116 1.00 67.88 178 THR B C 1
ATOM 9325 O O . THR B 2 178 ? 174.433 184.230 118.343 1.00 67.88 178 THR B O 1
ATOM 9329 N N . GLY B 2 179 ? 175.489 183.237 120.068 1.00 62.94 179 GLY B N 1
ATOM 9330 C CA . GLY B 2 179 ? 174.413 182.280 120.262 1.00 62.94 179 GLY B CA 1
ATOM 9331 C C . GLY B 2 179 ? 174.794 181.198 121.245 1.00 62.94 179 GLY B C 1
ATOM 9332 O O . GLY B 2 179 ? 175.621 181.410 122.139 1.00 62.94 179 GLY B O 1
ATOM 9333 N N . TYR B 2 180 ? 174.174 180.030 121.066 1.00 61.87 180 TYR B N 1
ATOM 9334 C CA . TYR B 2 180 ? 174.374 178.900 121.952 1.00 61.87 180 TYR B CA 1
ATOM 9335 C C . TYR B 2 180 ? 174.245 177.616 121.147 1.00 61.87 180 TYR B C 1
ATOM 9336 O O . TYR B 2 180 ? 173.324 177.501 120.325 1.00 61.87 180 TYR B O 1
ATOM 9345 N N . PRO B 2 181 ? 175.145 176.649 121.347 1.00 61.42 181 PRO B N 1
ATOM 9346 C CA . PRO B 2 181 ? 175.077 175.360 120.647 1.00 61.42 181 PRO B CA 1
ATOM 9347 C C . PRO B 2 181 ? 174.140 174.358 121.320 1.00 61.42 181 PRO B C 1
ATOM 9348 O O . PRO B 2 181 ? 174.496 173.201 121.546 1.00 61.42 181 PRO B O 1
ATOM 9352 N N . ASP B 2 182 ? 172.929 174.810 121.644 1.00 60.20 182 ASP B N 1
ATOM 9353 C CA . ASP B 2 182 ? 171.955 173.969 122.321 1.00 60.20 182 ASP B CA 1
ATOM 9354 C C . ASP B 2 182 ? 170.887 173.534 121.333 1.00 60.20 182 ASP B C 1
ATOM 9355 O O . ASP B 2 182 ? 170.210 174.396 120.752 1.00 60.20 182 ASP B O 1
ATOM 9360 N N . PRO B 2 183 ? 170.696 172.231 121.108 1.00 57.38 183 PRO B N 1
ATOM 9361 C CA . PRO B 2 183 ? 169.656 171.794 120.165 1.00 57.38 183 PRO B CA 1
ATOM 9362 C C . PRO B 2 183 ? 168.241 172.010 120.670 1.00 57.38 183 PRO B C 1
ATOM 9363 O O . PRO B 2 183 ? 167.300 171.914 119.872 1.00 57.38 183 PRO B O 1
ATOM 9367 N N . ASN B 2 184 ? 168.055 172.300 121.959 1.00 56.59 184 ASN B N 1
ATOM 9368 C CA . ASN B 2 184 ? 166.732 172.503 122.536 1.00 56.59 184 ASN B CA 1
ATOM 9369 C C . ASN B 2 184 ? 166.306 173.964 122.530 1.00 56.59 184 ASN B C 1
ATOM 9370 O O . ASN B 2 184 ? 165.506 174.377 123.380 1.00 56.59 184 ASN B O 1
ATOM 9375 N N . LEU B 2 185 ? 166.818 174.763 121.594 1.00 54.84 185 LEU B N 1
ATOM 9376 C CA . LEU B 2 185 ? 166.459 176.169 121.476 1.00 54.84 185 LEU B CA 1
ATOM 9377 C C . LEU B 2 185 ? 165.774 176.463 120.145 1.00 54.84 185 LEU B C 1
ATOM 9378 O O . LEU B 2 185 ? 165.834 177.585 119.643 1.00 54.84 185 LEU B O 1
ATOM 9383 N N . ARG B 2 186 ? 165.138 175.465 119.558 1.00 51.35 186 ARG B N 1
ATOM 9384 C CA . ARG B 2 186 ? 164.387 175.695 118.330 1.00 51.35 186 ARG B CA 1
ATOM 9385 C C . ARG B 2 186 ? 163.018 176.274 118.672 1.00 51.35 186 ARG B C 1
ATOM 9386 O O . ARG B 2 186 ? 162.291 175.695 119.485 1.00 51.35 186 ARG B O 1
ATOM 9394 N N . PRO B 2 187 ? 162.635 177.403 118.081 1.00 48.06 187 PRO B N 1
ATOM 9395 C CA . PRO B 2 187 ? 161.409 178.083 118.512 1.00 48.06 187 PRO B CA 1
ATOM 9396 C C . PRO B 2 187 ? 160.157 177.377 118.018 1.00 48.06 187 PRO B C 1
ATOM 9397 O O . PRO B 2 187 ? 160.083 176.922 116.874 1.00 48.06 187 PRO B O 1
ATOM 9401 N N . ALA B 2 188 ? 159.161 177.299 118.897 1.00 45.99 188 ALA B N 1
ATOM 9402 C CA . ALA B 2 188 ? 157.882 176.688 118.551 1.00 45.99 188 ALA B CA 1
ATOM 9403 C C . ALA B 2 188 ? 157.175 177.550 117.515 1.00 45.99 188 ALA B C 1
ATOM 9404 O O . ALA B 2 188 ? 156.727 178.658 117.819 1.00 45.99 188 ALA B O 1
ATOM 9406 N N . ILE B 2 189 ? 157.078 177.046 116.290 1.00 46.47 189 ILE B N 1
ATOM 9407 C CA . ILE B 2 189 ? 156.472 177.802 115.201 1.00 46.47 189 ILE B CA 1
ATOM 9408 C C . ILE B 2 189 ? 154.956 177.742 115.328 1.00 46.47 189 ILE B C 1
ATOM 9409 O O . ILE B 2 189 ? 154.368 176.659 115.401 1.00 46.47 189 ILE B O 1
ATOM 9414 N N . VAL B 2 190 ? 154.325 178.912 115.369 1.00 45.64 190 VAL B N 1
ATOM 9415 C CA . VAL B 2 190 ? 152.892 179.045 115.144 1.00 45.64 190 VAL B CA 1
ATOM 9416 C C . VAL B 2 190 ? 152.599 179.786 113.851 1.00 45.64 190 VAL B C 1
ATOM 9417 O O . VAL B 2 190 ? 151.605 179.470 113.177 1.00 45.64 190 VAL B O 1
ATOM 9421 N N . GLY B 2 191 ? 153.464 180.712 113.456 1.00 47.54 191 GLY B N 1
ATOM 9422 C CA . GLY B 2 191 ? 153.369 181.355 112.156 1.00 47.54 191 GLY B CA 1
ATOM 9423 C C . GLY B 2 191 ? 154.566 182.253 111.945 1.00 47.54 191 GLY B C 1
ATOM 9424 O O . GLY B 2 191 ? 155.666 181.966 112.424 1.00 47.54 191 GLY B O 1
ATOM 9425 N N . VAL B 2 192 ? 154.341 183.334 111.208 1.00 51.38 192 VAL B N 1
ATOM 9426 C CA . VAL B 2 192 ? 155.267 184.454 111.115 1.00 51.38 192 VAL B CA 1
ATOM 9427 C C . VAL B 2 192 ? 154.419 185.711 111.218 1.00 51.38 192 VAL B C 1
ATOM 9428 O O . VAL B 2 192 ? 153.581 185.975 110.344 1.00 51.38 192 VAL B O 1
ATOM 9432 N N . PHE B 2 193 ? 154.608 186.465 112.296 1.00 52.06 193 PHE B N 1
ATOM 9433 C CA . PHE B 2 193 ? 153.785 187.628 112.616 1.00 52.06 193 PHE B CA 1
ATOM 9434 C C . PHE B 2 193 ? 154.693 188.851 112.687 1.00 52.06 193 PHE B C 1
ATOM 9435 O O . PHE B 2 193 ? 155.185 189.212 113.758 1.00 52.06 193 PHE B O 1
ATOM 9443 N N . THR B 2 194 ? 154.906 189.492 111.544 1.00 57.91 194 THR B N 1
ATOM 9444 C CA . THR B 2 194 ? 155.748 190.673 111.484 1.00 57.91 194 THR B CA 1
ATOM 9445 C C . THR B 2 194 ? 155.016 191.882 112.060 1.00 57.91 194 THR B C 1
ATOM 9446 O O . THR B 2 194 ? 153.868 191.802 112.504 1.00 57.91 194 THR B O 1
ATOM 9450 N N . ASP B 2 195 ? 155.701 193.023 112.053 1.00 64.33 195 ASP B N 1
ATOM 9451 C CA . ASP B 2 195 ? 155.098 194.295 112.414 1.00 64.33 195 ASP B CA 1
ATOM 9452 C C . ASP B 2 195 ? 155.247 195.329 111.308 1.00 64.33 195 ASP B C 1
ATOM 9453 O O . ASP B 2 195 ? 154.802 196.468 111.483 1.00 64.33 195 ASP B O 1
ATOM 9458 N N . LEU B 2 196 ? 155.854 194.964 110.182 1.00 70.17 196 LEU B N 1
ATOM 9459 C CA . LEU B 2 196 ? 156.025 195.864 109.051 1.00 70.17 196 LEU B CA 1
ATOM 9460 C C . LEU B 2 196 ? 154.733 195.912 108.239 1.00 70.17 196 LEU B C 1
ATOM 9461 O O . LEU B 2 196 ? 153.693 195.387 108.645 1.00 70.17 196 LEU B O 1
ATOM 9466 N N . THR B 2 197 ? 154.790 196.539 107.067 1.00 75.57 197 THR B N 1
ATOM 9467 C CA . THR B 2 197 ? 153.639 196.642 106.180 1.00 75.57 197 THR B CA 1
ATOM 9468 C C . THR B 2 197 ? 154.130 197.078 104.807 1.00 75.57 197 THR B C 1
ATOM 9469 O O . THR B 2 197 ? 155.299 197.428 104.626 1.00 75.57 197 THR B O 1
ATOM 9473 N N . GLY B 2 198 ? 153.216 197.054 103.840 1.00 77.83 198 GLY B N 1
ATOM 9474 C CA . GLY B 2 198 ? 153.520 197.469 102.492 1.00 77.83 198 GLY B CA 1
ATOM 9475 C C . GLY B 2 198 ? 154.036 196.330 101.639 1.00 77.83 198 GLY B C 1
ATOM 9476 O O . GLY B 2 198 ? 153.794 195.152 101.918 1.00 77.83 198 GLY B O 1
ATOM 9477 N N . PRO B 2 199 ? 154.762 196.661 100.576 1.00 78.77 199 PRO B N 1
ATOM 9478 C CA . PRO B 2 199 ? 155.350 195.623 99.727 1.00 78.77 199 PRO B CA 1
ATOM 9479 C C . PRO B 2 199 ? 156.587 195.015 100.372 1.00 78.77 199 PRO B C 1
ATOM 9480 O O . PRO B 2 199 ? 157.203 195.588 101.273 1.00 78.77 199 PRO B O 1
ATOM 9484 N N . ALA B 2 200 ? 156.942 193.834 99.890 1.00 78.62 200 ALA B N 1
ATOM 9485 C CA . ALA B 2 200 ? 158.056 193.093 100.469 1.00 78.62 200 ALA B CA 1
ATOM 9486 C C . ALA B 2 200 ? 159.382 193.733 100.085 1.00 78.62 200 ALA B C 1
ATOM 9487 O O . ALA B 2 200 ? 159.674 193.863 98.889 1.00 78.62 200 ALA B O 1
ATOM 9489 N N . PRO B 2 201 ? 160.205 194.147 101.044 1.00 76.82 201 PRO B N 1
ATOM 9490 C CA . PRO B 2 201 ? 161.549 194.622 100.703 1.00 76.82 201 PRO B CA 1
ATOM 9491 C C . PRO B 2 201 ? 162.445 193.460 100.307 1.00 76.82 201 PRO B C 1
ATOM 9492 O O . PRO B 2 201 ? 162.400 192.385 100.910 1.00 76.82 201 PRO B O 1
ATOM 9496 N N . GLN B 2 202 ? 163.260 193.684 99.280 1.00 75.72 202 GLN B N 1
ATOM 9497 C CA . GLN B 2 202 ? 164.112 192.625 98.758 1.00 75.72 202 GLN B CA 1
ATOM 9498 C C . GLN B 2 202 ? 165.172 192.239 99.781 1.00 75.72 202 GLN B C 1
ATOM 9499 O O . GLN B 2 202 ? 165.842 193.103 100.356 1.00 75.72 202 GLN B O 1
ATOM 9505 N N . GLY B 2 203 ? 165.323 190.936 100.008 1.00 69.75 203 GLY B N 1
ATOM 9506 C CA . GLY B 2 203 ? 166.295 190.443 100.962 1.00 69.75 203 GLY B CA 1
ATOM 9507 C C . GLY B 2 203 ? 165.673 189.732 102.145 1.00 69.75 203 GLY B C 1
ATOM 9508 O O . GLY B 2 203 ? 166.209 188.730 102.626 1.00 69.75 203 GLY B O 1
ATOM 9509 N N . LEU B 2 204 ? 164.541 190.245 102.624 1.00 63.58 204 LEU B N 1
ATOM 9510 C CA . LEU B 2 204 ? 163.884 189.657 103.784 1.00 63.58 204 LEU B CA 1
ATOM 9511 C C . LEU B 2 204 ? 163.387 188.254 103.465 1.00 63.58 204 LEU B C 1
ATOM 9512 O O . LEU B 2 204 ? 162.854 187.996 102.383 1.00 63.58 204 LEU B O 1
ATOM 9517 N N . SER B 2 205 ? 163.564 187.345 104.420 1.00 56.51 205 SER B N 1
ATOM 9518 C CA . SER B 2 205 ? 163.126 185.970 104.244 1.00 56.51 205 SER B CA 1
ATOM 9519 C C . SER B 2 205 ? 163.056 185.287 105.599 1.00 56.51 205 SER B C 1
ATOM 9520 O O . SER B 2 205 ? 163.808 185.622 106.517 1.00 56.51 205 SER B O 1
ATOM 9523 N N . VAL B 2 206 ? 162.142 184.325 105.707 1.00 53.21 206 VAL B N 1
ATOM 9524 C CA . VAL B 2 206 ? 162.034 183.440 106.861 1.00 53.21 206 VAL B CA 1
ATOM 9525 C C . VAL B 2 206 ? 161.694 182.063 106.306 1.00 53.21 206 VAL B C 1
ATOM 9526 O O . VAL B 2 206 ? 160.590 181.856 105.791 1.00 53.21 206 VAL B O 1
ATOM 9530 N N . SER B 2 207 ? 162.636 181.127 106.398 1.00 50.92 207 SER B N 1
ATOM 9531 C CA . SER B 2 207 ? 162.522 179.827 105.741 1.00 50.92 207 SER B CA 1
ATOM 9532 C C . SER B 2 207 ? 162.580 178.722 106.788 1.00 50.92 207 SER B C 1
ATOM 9533 O O . SER B 2 207 ? 163.650 178.191 107.091 1.00 50.92 207 SER B O 1
ATOM 9536 N N . ALA B 2 208 ? 161.424 178.368 107.337 1.00 51.61 208 ALA B N 1
ATOM 9537 C CA . ALA B 2 208 ? 161.351 177.235 108.243 1.00 51.61 208 ALA B CA 1
ATOM 9538 C C . ALA B 2 208 ? 161.199 175.940 107.452 1.00 51.61 208 ALA B C 1
ATOM 9539 O O . ALA B 2 208 ? 160.696 175.921 106.328 1.00 51.61 208 ALA B O 1
ATOM 9541 N N . GLU B 2 209 ? 161.618 174.840 108.067 1.00 52.95 209 GLU B N 1
ATOM 9542 C CA . GLU B 2 209 ? 161.522 173.524 107.452 1.00 52.95 209 GLU B CA 1
ATOM 9543 C C . GLU B 2 209 ? 160.736 172.612 108.378 1.00 52.95 209 GLU B C 1
ATOM 9544 O O . GLU B 2 209 ? 161.206 172.271 109.467 1.00 52.95 209 GLU B O 1
ATOM 9550 N N . ILE B 2 210 ? 159.548 172.228 107.945 1.00 52.77 210 ILE B N 1
ATOM 9551 C CA . ILE B 2 210 ? 158.606 171.481 108.768 1.00 52.77 210 ILE B CA 1
ATOM 9552 C C . ILE B 2 210 ? 159.177 170.095 109.028 1.00 52.77 210 ILE B C 1
ATOM 9553 O O . ILE B 2 210 ? 159.949 169.561 108.226 1.00 52.77 210 ILE B O 1
ATOM 9558 N N . ASP B 2 211 ? 158.796 169.501 110.158 1.00 55.04 211 ASP B N 1
ATOM 9559 C CA . ASP B 2 211 ? 159.251 168.160 110.518 1.00 55.04 211 ASP B CA 1
ATOM 9560 C C . ASP B 2 211 ? 158.150 167.167 110.159 1.00 55.04 211 ASP B C 1
ATOM 9561 O O . ASP B 2 211 ? 157.361 166.729 110.997 1.00 55.04 211 ASP B O 1
ATOM 9566 N N . THR B 2 212 ? 158.094 166.816 108.876 1.00 53.48 212 THR B N 1
ATOM 9567 C CA . THR B 2 212 ? 157.158 165.811 108.378 1.00 53.48 212 THR B CA 1
ATOM 9568 C C . THR B 2 212 ? 157.932 164.511 108.199 1.00 53.48 212 THR B C 1
ATOM 9569 O O . THR B 2 212 ? 158.231 164.094 107.081 1.00 53.48 212 THR B O 1
ATOM 9573 N N . ARG B 2 213 ? 158.257 163.863 109.317 1.00 51.80 213 ARG B N 1
ATOM 9574 C CA . ARG B 2 213 ? 158.993 162.609 109.289 1.00 51.80 213 ARG B CA 1
ATOM 9575 C C . ARG B 2 213 ? 158.104 161.387 109.447 1.00 51.80 213 ARG B C 1
ATOM 9576 O O . ARG B 2 213 ? 158.578 160.268 109.225 1.00 51.80 213 ARG B O 1
ATOM 9584 N N . PHE B 2 214 ? 156.838 161.565 109.818 1.00 45.95 214 PHE B N 1
ATOM 9585 C CA . PHE B 2 214 ? 155.906 160.457 109.951 1.00 45.95 214 PHE B CA 1
ATOM 9586 C C . PHE B 2 214 ? 154.988 160.303 108.746 1.00 45.95 214 PHE B C 1
ATOM 9587 O O . PHE B 2 214 ? 154.300 159.285 108.639 1.00 45.95 214 PHE B O 1
ATOM 9595 N N . THR B 2 215 ? 154.963 161.282 107.840 1.00 47.54 215 THR B N 1
ATOM 9596 C CA . THR B 2 215 ? 154.088 161.236 106.669 1.00 47.54 215 THR B CA 1
ATOM 9597 C C . THR B 2 215 ? 154.857 160.608 105.511 1.00 47.54 215 THR B C 1
ATOM 9598 O O . THR B 2 215 ? 155.273 161.270 104.559 1.00 47.54 215 THR B O 1
ATOM 9602 N N . THR B 2 216 ? 155.042 159.295 105.603 1.00 50.65 216 THR B N 1
ATOM 9603 C CA . THR B 2 216 ? 155.740 158.516 104.595 1.00 50.65 216 THR B CA 1
ATOM 9604 C C . THR B 2 216 ? 154.775 157.557 103.908 1.00 50.65 216 THR B C 1
ATOM 9605 O O . THR B 2 216 ? 153.694 157.256 104.419 1.00 50.65 216 THR B O 1
ATOM 9609 N N . HIS B 2 217 ? 155.181 157.079 102.730 1.00 50.62 217 HIS B N 1
ATOM 9610 C CA . HIS B 2 217 ? 154.404 156.091 101.997 1.00 50.62 217 HIS B CA 1
ATOM 9611 C C . HIS B 2 217 ? 155.368 155.140 101.305 1.00 50.62 217 HIS B C 1
ATOM 9612 O O . HIS B 2 217 ? 156.393 155.591 100.777 1.00 50.62 217 HIS B O 1
ATOM 9619 N N . PRO B 2 218 ? 155.076 153.838 101.297 1.00 51.08 218 PRO B N 1
ATOM 9620 C CA . PRO B 2 218 ? 156.055 152.862 100.806 1.00 51.08 218 PRO B CA 1
ATOM 9621 C C . PRO B 2 218 ? 156.444 153.101 99.354 1.00 51.08 218 PRO B C 1
ATOM 9622 O O . PRO B 2 218 ? 155.675 153.640 98.558 1.00 51.08 218 PRO B O 1
ATOM 9626 N N . THR B 2 219 ? 157.664 152.685 99.021 1.00 54.31 219 THR B N 1
ATOM 9627 C CA . THR B 2 219 ? 158.197 152.820 97.673 1.00 54.31 219 THR B CA 1
ATOM 9628 C C . THR B 2 219 ? 157.664 151.666 96.820 1.00 54.31 219 THR B C 1
ATOM 9629 O O . THR B 2 219 ? 156.767 150.924 97.230 1.00 54.31 219 THR B O 1
ATOM 9633 N N . ALA B 2 220 ? 158.206 151.501 95.615 1.00 55.05 220 ALA B N 1
ATOM 9634 C CA . ALA B 2 220 ? 157.830 150.393 94.748 1.00 55.05 220 ALA B CA 1
ATOM 9635 C C . ALA B 2 220 ? 158.541 149.096 95.104 1.00 55.05 220 ALA B C 1
ATOM 9636 O O . ALA B 2 220 ? 158.322 148.084 94.431 1.00 55.05 220 ALA B O 1
ATOM 9638 N N . LEU B 2 221 ? 159.382 149.100 96.134 1.00 54.04 221 LEU B N 1
ATOM 9639 C CA . LEU B 2 221 ? 160.061 147.903 96.616 1.00 54.04 221 LEU B CA 1
ATOM 9640 C C . LEU B 2 221 ? 159.509 147.402 97.939 1.00 54.04 221 LEU B C 1
ATOM 9641 O O . LEU B 2 221 ? 159.347 146.191 98.119 1.00 54.04 221 LEU B O 1
ATOM 9646 N N . LYS B 2 222 ? 159.215 148.309 98.873 1.00 52.54 222 LYS B N 1
ATOM 9647 C CA . LYS B 2 222 ? 158.538 147.905 100.099 1.00 52.54 222 LYS B CA 1
ATOM 9648 C C . LYS B 2 222 ? 157.177 147.293 99.798 1.00 52.54 222 LYS B C 1
ATOM 9649 O O . LYS B 2 222 ? 156.770 146.329 100.456 1.00 52.54 222 LYS B O 1
ATOM 9655 N N . LEU B 2 223 ? 156.472 147.820 98.795 1.00 56.11 223 LEU B N 1
ATOM 9656 C CA . LEU B 2 223 ? 155.202 147.227 98.390 1.00 56.11 223 LEU B CA 1
ATOM 9657 C C . LEU B 2 223 ? 155.405 145.840 97.797 1.00 56.11 223 LEU B C 1
ATOM 9658 O O . LEU B 2 223 ? 154.624 144.921 98.074 1.00 56.11 223 LEU B O 1
ATOM 9663 N N . ALA B 2 224 ? 156.440 145.673 96.970 1.00 55.96 224 ALA B N 1
ATOM 9664 C CA . ALA B 2 224 ? 156.717 144.365 96.386 1.00 55.96 224 ALA B CA 1
ATOM 9665 C C . ALA B 2 224 ? 157.087 143.345 97.450 1.00 55.96 224 ALA B C 1
ATOM 9666 O O . ALA B 2 224 ? 156.808 142.152 97.291 1.00 55.96 224 ALA B O 1
ATOM 9668 N N . ALA B 2 225 ? 157.717 143.790 98.537 1.00 56.21 225 ALA B N 1
ATOM 9669 C CA . ALA B 2 225 ? 158.050 142.866 99.616 1.00 56.21 225 ALA B CA 1
ATOM 9670 C C . ALA B 2 225 ? 156.838 142.562 100.490 1.00 56.21 225 ALA B C 1
ATOM 9671 O O . ALA B 2 225 ? 156.675 141.429 100.958 1.00 56.21 225 ALA B O 1
ATOM 9673 N N . MET B 2 226 ? 155.974 143.556 100.710 1.00 57.47 226 MET B N 1
ATOM 9674 C CA . MET B 2 226 ? 154.808 143.349 101.562 1.00 57.47 226 MET B CA 1
ATOM 9675 C C . MET B 2 226 ? 153.740 142.515 100.870 1.00 57.47 226 MET B C 1
ATOM 9676 O O . MET B 2 226 ? 153.021 141.761 101.534 1.00 57.47 226 MET B O 1
ATOM 9681 N N . LEU B 2 227 ? 153.613 142.635 99.551 1.00 58.11 227 LEU B N 1
ATOM 9682 C CA . LEU B 2 227 ? 152.675 141.824 98.792 1.00 58.11 227 LEU B CA 1
ATOM 9683 C C . LEU B 2 227 ? 153.259 140.474 98.405 1.00 58.11 227 LEU B C 1
ATOM 9684 O O . LEU B 2 227 ? 152.619 139.724 97.662 1.00 58.11 227 LEU B O 1
ATOM 9689 N N . LEU B 2 228 ? 154.451 140.153 98.891 1.00 56.93 228 LEU B N 1
ATOM 9690 C CA . LEU B 2 228 ? 155.079 138.857 98.679 1.00 56.93 228 LEU B CA 1
ATOM 9691 C C . LEU B 2 228 ? 155.228 138.064 99.963 1.00 56.93 228 LEU B C 1
ATOM 9692 O O . LEU B 2 228 ? 155.055 136.841 99.952 1.00 56.93 228 LEU B O 1
ATOM 9697 N N . ALA B 2 229 ? 155.523 138.733 101.081 1.00 55.76 229 ALA B N 1
ATOM 9698 C CA . ALA B 2 229 ? 155.613 138.072 102.381 1.00 55.76 229 ALA B CA 1
ATOM 9699 C C . ALA B 2 229 ? 154.257 137.631 102.918 1.00 55.76 229 ALA B C 1
ATOM 9700 O O . ALA B 2 229 ? 154.178 137.149 104.054 1.00 55.76 229 ALA B O 1
ATOM 9702 N N . ILE B 2 230 ? 153.198 137.795 102.123 1.00 55.67 230 ILE B N 1
ATOM 9703 C CA . ILE B 2 230 ? 151.870 137.305 102.455 1.00 55.67 230 ILE B CA 1
ATOM 9704 C C . ILE B 2 230 ? 151.424 136.208 101.499 1.00 55.67 230 ILE B C 1
ATOM 9705 O O . ILE B 2 230 ? 150.834 135.205 101.922 1.00 55.67 230 ILE B O 1
ATOM 9710 N N . VAL B 2 231 ? 151.696 136.377 100.203 1.00 55.26 231 VAL B N 1
ATOM 9711 C CA . VAL B 2 231 ? 151.476 135.300 99.243 1.00 55.26 231 VAL B CA 1
ATOM 9712 C C . VAL B 2 231 ? 152.307 134.083 99.624 1.00 55.26 231 VAL B C 1
ATOM 9713 O O . VAL B 2 231 ? 151.805 132.953 99.672 1.00 55.26 231 VAL B O 1
ATOM 9717 N N . SER B 2 232 ? 153.588 134.298 99.925 1.00 55.65 232 SER B N 1
ATOM 9718 C CA . SER B 2 232 ? 154.463 133.218 100.347 1.00 55.65 232 SER B CA 1
ATOM 9719 C C . SER B 2 232 ? 154.370 132.942 101.837 1.00 55.65 232 SER B C 1
ATOM 9720 O O . SER B 2 232 ? 155.319 132.422 102.429 1.00 55.65 232 SER B O 1
ATOM 9723 N N . THR B 2 233 ? 153.261 133.327 102.456 1.00 55.97 233 THR B N 1
ATOM 9724 C CA . THR B 2 233 ? 152.837 132.802 103.746 1.00 55.97 233 THR B CA 1
ATOM 9725 C C . THR B 2 233 ? 151.580 131.961 103.627 1.00 55.97 233 THR B C 1
ATOM 9726 O O . THR B 2 233 ? 151.504 130.874 104.209 1.00 55.97 233 THR B O 1
ATOM 9730 N N . VAL B 2 234 ? 150.602 132.430 102.847 1.00 54.69 234 VAL B N 1
ATOM 9731 C CA . VAL B 2 234 ? 149.421 131.613 102.588 1.00 54.69 234 VAL B CA 1
ATOM 9732 C C . VAL B 2 234 ? 149.793 130.377 101.781 1.00 54.69 234 VAL B C 1
ATOM 9733 O O . VAL B 2 234 ? 149.193 129.310 101.960 1.00 54.69 234 VAL B O 1
ATOM 9737 N N . ILE B 2 235 ? 150.813 130.471 100.922 1.00 52.92 235 ILE B N 1
ATOM 9738 C CA . ILE B 2 235 ? 151.245 129.292 100.176 1.00 52.92 235 ILE B CA 1
ATOM 9739 C C . ILE B 2 235 ? 151.925 128.293 101.104 1.00 52.92 235 ILE B C 1
ATOM 9740 O O . ILE B 2 235 ? 151.712 127.078 100.996 1.00 52.92 235 ILE B O 1
ATOM 9745 N N . ALA B 2 236 ? 152.744 128.784 102.036 1.00 52.69 236 ALA B N 1
ATOM 9746 C CA . ALA B 2 236 ? 153.356 127.904 103.026 1.00 52.69 236 ALA B CA 1
ATOM 9747 C C . ALA B 2 236 ? 152.298 127.214 103.878 1.00 52.69 236 ALA B C 1
ATOM 9748 O O . ALA B 2 236 ? 152.412 126.020 104.177 1.00 52.69 236 ALA B O 1
ATOM 9750 N N . LEU B 2 237 ? 151.259 127.951 104.276 1.00 52.47 237 LEU B N 1
ATOM 9751 C CA . LEU B 2 237 ? 150.193 127.345 105.068 1.00 52.47 237 LEU B CA 1
ATOM 9752 C C . LEU B 2 237 ? 149.397 126.327 104.260 1.00 52.47 237 LEU B C 1
ATOM 9753 O O . LEU B 2 237 ? 148.987 125.297 104.803 1.00 52.47 237 LEU B O 1
ATOM 9758 N N . LEU B 2 238 ? 149.181 126.581 102.967 1.00 53.04 238 LEU B N 1
ATOM 9759 C CA . LEU B 2 238 ? 148.499 125.595 102.134 1.00 53.04 238 LEU B CA 1
ATOM 9760 C C . LEU B 2 238 ? 149.337 124.332 101.975 1.00 53.04 238 LEU B C 1
ATOM 9761 O O . LEU B 2 238 ? 148.799 123.218 101.970 1.00 53.04 238 LEU B O 1
ATOM 9766 N N . ALA B 2 239 ? 150.657 124.483 101.856 1.00 52.79 239 ALA B N 1
ATOM 9767 C CA . ALA B 2 239 ? 151.524 123.310 101.786 1.00 52.79 239 ALA B CA 1
ATOM 9768 C C . ALA B 2 239 ? 151.502 122.531 103.096 1.00 52.79 239 ALA B C 1
ATOM 9769 O O . ALA B 2 239 ? 151.455 121.295 103.093 1.00 52.79 239 ALA B O 1
ATOM 9771 N N . LEU B 2 240 ? 151.542 123.240 104.226 1.00 52.97 240 LEU B N 1
ATOM 9772 C CA . LEU B 2 240 ? 151.444 122.574 105.521 1.00 52.97 240 LEU B CA 1
ATOM 9773 C C . LEU B 2 240 ? 150.112 121.846 105.665 1.00 52.97 240 LEU B C 1
ATOM 9774 O O . LEU B 2 240 ? 150.050 120.763 106.253 1.00 52.97 240 LEU B O 1
ATOM 9779 N N . TRP B 2 241 ? 149.037 122.422 105.124 1.00 55.34 241 TRP B N 1
ATOM 9780 C CA . TRP B 2 241 ? 147.735 121.761 105.165 1.00 55.34 241 TRP B CA 1
ATOM 9781 C C . TRP B 2 241 ? 147.722 120.503 104.303 1.00 55.34 241 TRP B C 1
ATOM 9782 O O . TRP B 2 241 ? 147.176 119.468 104.708 1.00 55.34 241 TRP B O 1
ATOM 9793 N N . ARG B 2 242 ? 148.309 120.578 103.106 1.00 56.83 242 ARG B N 1
ATOM 9794 C CA . ARG B 2 242 ? 148.400 119.393 102.256 1.00 56.83 242 ARG B CA 1
ATOM 9795 C C . ARG B 2 242 ? 149.246 118.308 102.908 1.00 56.83 242 ARG B C 1
ATOM 9796 O O . ARG B 2 242 ? 149.002 117.115 102.695 1.00 56.83 242 ARG B O 1
ATOM 9804 N N . LEU B 2 243 ? 150.235 118.700 103.715 1.00 55.60 243 LEU B N 1
ATOM 9805 C CA . LEU B 2 243 ? 151.006 117.714 104.465 1.00 55.60 243 LEU B CA 1
ATOM 9806 C C . LEU B 2 243 ? 150.185 117.120 105.603 1.00 55.60 243 LEU B C 1
ATOM 9807 O O . LEU B 2 243 ? 150.241 115.911 105.855 1.00 55.60 243 LEU B O 1
ATOM 9812 N N . ASP B 2 244 ? 149.421 117.960 106.304 1.00 56.52 244 ASP B N 1
ATOM 9813 C CA . ASP B 2 244 ? 148.622 117.491 107.432 1.00 56.52 244 ASP B CA 1
ATOM 9814 C C . ASP B 2 244 ? 147.495 116.572 106.987 1.00 56.52 244 ASP B C 1
ATOM 9815 O O . ASP B 2 244 ? 147.040 115.732 107.770 1.00 56.52 244 ASP B O 1
ATOM 9820 N N . ARG B 2 245 ? 147.034 116.710 105.747 1.00 57.93 245 ARG B N 1
ATOM 9821 C CA . ARG B 2 245 ? 145.965 115.857 105.243 1.00 57.93 245 ARG B CA 1
ATOM 9822 C C . ARG B 2 245 ? 146.447 114.459 104.868 1.00 57.93 245 ARG B C 1
ATOM 9823 O O . ARG B 2 245 ? 145.731 113.736 104.166 1.00 57.93 245 ARG B O 1
ATOM 9831 N N . LEU B 2 246 ? 147.641 114.066 105.319 1.00 59.02 246 LEU B N 1
ATOM 9832 C CA . LEU B 2 246 ? 148.173 112.751 104.982 1.00 59.02 246 LEU B CA 1
ATOM 9833 C C . LEU B 2 246 ? 147.494 111.636 105.769 1.00 59.02 246 LEU B C 1
ATOM 9834 O O . LEU B 2 246 ? 147.356 110.520 105.259 1.00 59.02 246 LEU B O 1
ATOM 9839 N N . ASP B 2 247 ? 147.070 111.913 107.005 1.00 62.42 247 ASP B N 1
ATOM 9840 C CA . ASP B 2 247 ? 146.554 110.866 107.879 1.00 62.42 247 ASP B CA 1
ATOM 9841 C C . ASP B 2 247 ? 145.254 110.247 107.382 1.00 62.42 247 ASP B C 1
ATOM 9842 O O . ASP B 2 247 ? 144.850 109.204 107.907 1.00 62.42 247 ASP B O 1
ATOM 9847 N N . GLY B 2 248 ? 144.596 110.849 106.398 1.00 64.41 248 GLY B N 1
ATOM 9848 C CA . GLY B 2 248 ? 143.395 110.270 105.835 1.00 64.41 248 GLY B CA 1
ATOM 9849 C C . GLY B 2 248 ? 142.098 110.749 106.440 1.00 64.41 248 GLY B C 1
ATOM 9850 O O . GLY B 2 248 ? 141.094 110.032 106.358 1.00 64.41 248 GLY B O 1
ATOM 9851 N N . ARG B 2 249 ? 142.079 111.932 107.043 1.00 64.96 249 ARG B N 1
ATOM 9852 C CA . ARG B 2 249 ? 140.885 112.479 107.667 1.00 64.96 249 ARG B CA 1
ATOM 9853 C C . ARG B 2 249 ? 140.378 113.668 106.865 1.00 64.96 249 ARG B C 1
ATOM 9854 O O . ARG B 2 249 ? 141.169 114.434 106.306 1.00 64.96 249 ARG B O 1
ATOM 9862 N N . ARG B 2 250 ? 139.057 113.818 106.814 1.00 68.78 250 ARG B N 1
ATOM 9863 C CA . ARG B 2 250 ? 138.412 114.908 106.098 1.00 68.78 250 ARG B CA 1
ATOM 9864 C C . ARG B 2 250 ? 137.381 115.572 107.001 1.00 68.78 250 ARG B C 1
ATOM 9865 O O . ARG B 2 250 ? 137.250 115.246 108.183 1.00 68.78 250 ARG B O 1
ATOM 9873 N N . MET B 2 251 ? 136.646 116.518 106.423 1.00 69.18 251 MET B N 1
ATOM 9874 C CA . MET B 2 251 ? 135.582 117.230 107.118 1.00 69.18 251 MET B CA 1
ATOM 9875 C C . MET B 2 251 ? 134.244 116.776 106.552 1.00 69.18 251 MET B C 1
ATOM 9876 O O . MET B 2 251 ? 133.966 116.981 105.366 1.00 69.18 251 MET B O 1
ATOM 9881 N N . HIS B 2 252 ? 133.422 116.159 107.398 1.00 71.02 252 HIS B N 1
ATOM 9882 C CA . HIS B 2 252 ? 132.138 115.630 106.959 1.00 71.02 252 HIS B CA 1
ATOM 9883 C C . HIS B 2 252 ? 130.990 116.611 107.137 1.00 71.02 252 HIS B C 1
ATOM 9884 O O . HIS B 2 252 ? 130.022 116.553 106.369 1.00 71.02 252 HIS B O 1
ATOM 9891 N N . ARG B 2 253 ? 131.104 117.498 108.112 1.00 64.73 253 ARG B N 1
ATOM 9892 C CA . ARG B 2 253 ? 130.061 118.418 108.420 1.00 64.73 253 ARG B CA 1
ATOM 9893 C C . ARG B 2 253 ? 130.597 119.825 108.590 1.00 64.73 253 ARG B C 1
ATOM 9894 O O . ARG B 2 253 ? 131.630 120.010 109.215 1.00 64.73 253 ARG B O 1
ATOM 9902 N N . LEU B 2 254 ? 129.913 120.826 108.040 1.00 62.15 254 LEU B N 1
ATOM 9903 C CA . LEU B 2 254 ? 130.360 122.201 108.228 1.00 62.15 254 LEU B CA 1
ATOM 9904 C C . LEU B 2 254 ? 130.105 122.679 109.651 1.00 62.15 254 LEU B C 1
ATOM 9905 O O . LEU B 2 254 ? 130.804 123.572 110.140 1.00 62.15 254 LEU B O 1
ATOM 9910 N N . ILE B 2 255 ? 129.121 122.090 110.332 1.00 58.69 255 ILE B N 1
ATOM 9911 C CA . ILE B 2 255 ? 128.762 122.471 111.688 1.00 58.69 255 ILE B CA 1
ATOM 9912 C C . ILE B 2 255 ? 128.758 121.214 112.548 1.00 58.69 255 ILE B C 1
ATOM 9913 O O . ILE B 2 255 ? 127.976 120.294 112.290 1.00 58.69 255 ILE B O 1
ATOM 9918 N N . PRO B 2 256 ? 129.620 121.109 113.557 1.00 57.34 256 PRO B N 1
ATOM 9919 C CA . PRO B 2 256 ? 129.607 119.923 114.419 1.00 57.34 256 PRO B CA 1
ATOM 9920 C C . PRO B 2 256 ? 128.266 119.760 115.116 1.00 57.34 256 PRO B C 1
ATOM 9921 O O . PRO B 2 256 ? 127.563 120.732 115.394 1.00 57.34 256 PRO B O 1
ATOM 9925 N N . THR B 2 257 ? 127.914 118.505 115.398 1.00 57.80 257 THR B N 1
ATOM 9926 C CA . THR B 2 257 ? 126.621 118.213 116.006 1.00 57.80 257 THR B CA 1
ATOM 9927 C C . THR B 2 257 ? 126.496 118.743 117.427 1.00 57.80 257 THR B C 1
ATOM 9928 O O . THR B 2 257 ? 125.375 118.803 117.944 1.00 57.80 257 THR B O 1
ATOM 9932 N N . ARG B 2 258 ? 127.597 119.126 118.068 1.00 55.86 258 ARG B N 1
ATOM 9933 C CA . ARG B 2 258 ? 127.515 119.773 119.371 1.00 55.86 258 ARG B CA 1
ATOM 9934 C C . ARG B 2 258 ? 127.260 121.270 119.264 1.00 55.86 258 ARG B C 1
ATOM 9935 O O . ARG B 2 258 ? 127.105 121.932 120.296 1.00 55.86 258 ARG B O 1
ATOM 9943 N N . TRP B 2 259 ? 127.216 121.813 118.048 1.00 53.98 259 TRP B N 1
ATOM 9944 C CA . TRP B 2 259 ? 126.861 123.207 117.831 1.00 53.98 259 TRP B CA 1
ATOM 9945 C C . TRP B 2 259 ? 125.371 123.416 117.611 1.00 53.98 259 TRP B C 1
ATOM 9946 O O . TRP B 2 259 ? 124.819 124.397 118.121 1.00 53.98 259 TRP B O 1
ATOM 9957 N N . ARG B 2 260 ? 124.712 122.524 116.876 1.00 59.18 260 ARG B N 1
ATOM 9958 C CA . ARG B 2 260 ? 123.296 122.678 116.547 1.00 59.18 260 ARG B CA 1
ATOM 9959 C C . ARG B 2 260 ? 122.475 122.354 117.788 1.00 59.18 260 ARG B C 1
ATOM 9960 O O . ARG B 2 260 ? 121.837 121.305 117.887 1.00 59.18 260 ARG B O 1
ATOM 9968 N N . THR B 2 261 ? 122.500 123.272 118.749 1.00 56.31 261 THR B N 1
ATOM 9969 C CA . THR B 2 261 ? 121.672 123.182 119.942 1.00 56.31 261 THR B CA 1
ATOM 9970 C C . THR B 2 261 ? 121.446 124.590 120.466 1.00 56.31 261 THR B C 1
ATOM 9971 O O . THR B 2 261 ? 122.301 125.467 120.314 1.00 56.31 261 THR B O 1
ATOM 9975 N N . VAL B 2 262 ? 120.280 124.803 121.068 1.00 52.52 262 VAL B N 1
ATOM 9976 C CA . VAL B 2 262 ? 119.903 126.101 121.612 1.00 52.52 262 VAL B CA 1
ATOM 9977 C C . VAL B 2 262 ? 119.452 125.904 123.049 1.00 52.52 262 VAL B C 1
ATOM 9978 O O . VAL B 2 262 ? 118.676 124.987 123.341 1.00 52.52 262 VAL B O 1
ATOM 9982 N N . THR B 2 263 ? 119.938 126.758 123.943 1.00 50.62 263 THR B N 1
ATOM 9983 C CA . THR B 2 263 ? 119.615 126.701 125.358 1.00 50.62 263 THR B CA 1
ATOM 9984 C C . THR B 2 263 ? 118.954 128.013 125.766 1.00 50.62 263 THR B C 1
ATOM 9985 O O . THR B 2 263 ? 118.913 128.978 125.000 1.00 50.62 263 THR B O 1
ATOM 9989 N N . ALA B 2 264 ? 118.426 128.045 126.988 1.00 46.49 264 ALA B N 1
ATOM 9990 C CA . ALA B 2 264 ? 117.857 129.267 127.538 1.00 46.49 264 ALA B CA 1
ATOM 9991 C C . ALA B 2 264 ? 118.920 130.272 127.956 1.00 46.49 264 ALA B C 1
ATOM 9992 O O . ALA B 2 264 ? 118.571 131.392 128.345 1.00 46.49 264 ALA B O 1
ATOM 9994 N N . VAL B 2 265 ? 120.196 129.903 127.887 1.00 46.33 265 VAL B N 1
ATOM 9995 C CA . VAL B 2 265 ? 121.271 130.841 128.184 1.00 46.33 265 VAL B CA 1
ATOM 9996 C C . VAL B 2 265 ? 121.686 131.618 126.939 1.00 46.33 265 VAL B C 1
ATOM 9997 O O . VAL B 2 265 ? 122.081 132.785 127.044 1.00 46.33 265 VAL B O 1
ATOM 10001 N N . ASP B 2 266 ? 121.610 130.992 125.761 1.00 48.11 266 ASP B N 1
ATOM 10002 C CA . ASP B 2 266 ? 121.936 131.691 124.524 1.00 48.11 266 ASP B CA 1
ATOM 10003 C C . ASP B 2 266 ? 121.021 132.888 124.321 1.00 48.11 266 ASP B C 1
ATOM 10004 O O . ASP B 2 266 ? 121.483 133.989 124.002 1.00 48.11 266 ASP B O 1
ATOM 10009 N N . GLY B 2 267 ? 119.713 132.689 124.502 1.00 47.04 267 GLY B N 1
ATOM 10010 C CA . GLY B 2 267 ? 118.774 133.789 124.413 1.00 47.04 267 GLY B CA 1
ATOM 10011 C C . GLY B 2 267 ? 119.068 134.915 125.378 1.00 47.04 267 GLY B C 1
ATOM 10012 O O . GLY B 2 267 ? 119.075 136.079 124.972 1.00 47.04 267 GLY B O 1
ATOM 10013 N N . VAL B 2 268 ? 119.337 134.594 126.640 1.00 46.23 268 VAL B N 1
ATOM 10014 C CA . VAL B 2 268 ? 119.634 135.609 127.643 1.00 46.23 268 VAL B CA 1
ATOM 10015 C C . VAL B 2 268 ? 120.891 136.388 127.289 1.00 46.23 268 VAL B C 1
ATOM 10016 O O . VAL B 2 268 ? 120.892 137.620 127.313 1.00 46.23 268 VAL B O 1
ATOM 10020 N N . VAL B 2 269 ? 121.971 135.694 126.928 1.00 46.75 269 VAL B N 1
ATOM 10021 C CA . VAL B 2 269 ? 123.225 136.387 126.641 1.00 46.75 269 VAL B CA 1
ATOM 10022 C C . VAL B 2 269 ? 123.095 137.242 125.386 1.00 46.75 269 VAL B C 1
ATOM 10023 O O . VAL B 2 269 ? 123.553 138.392 125.353 1.00 46.75 269 VAL B O 1
ATOM 10027 N N . VAL B 2 270 ? 122.455 136.712 124.340 1.00 46.86 270 VAL B N 1
ATOM 10028 C CA . VAL B 2 270 ? 122.316 137.467 123.098 1.00 46.86 270 VAL B CA 1
ATOM 10029 C C . VAL B 2 270 ? 121.436 138.692 123.317 1.00 46.86 270 VAL B C 1
ATOM 10030 O O . VAL B 2 270 ? 121.766 139.800 122.879 1.00 46.86 270 VAL B O 1
ATOM 10034 N N . GLY B 2 271 ? 120.307 138.517 124.007 1.00 46.28 271 GLY B N 1
ATOM 10035 C CA . GLY B 2 271 ? 119.426 139.639 124.253 1.00 46.28 271 GLY B CA 1
ATOM 10036 C C . GLY B 2 271 ? 119.919 140.592 125.318 1.00 46.28 271 GLY B C 1
ATOM 10037 O O . GLY B 2 271 ? 119.355 141.679 125.463 1.00 46.28 271 GLY B O 1
ATOM 10038 N N . GLY B 2 272 ? 120.949 140.213 126.068 1.00 46.17 272 GLY B N 1
ATOM 10039 C CA . GLY B 2 272 ? 121.518 141.113 127.049 1.00 46.17 272 GLY B CA 1
ATOM 10040 C C . GLY B 2 272 ? 122.763 141.802 126.542 1.00 46.17 272 GLY B C 1
ATOM 10041 O O . GLY B 2 272 ? 123.236 142.769 127.145 1.00 46.17 272 GLY B O 1
ATOM 10042 N N . MET B 2 273 ? 123.314 141.304 125.438 1.00 47.43 273 MET B N 1
ATOM 10043 C CA . MET B 2 273 ? 124.387 142.003 124.747 1.00 47.43 273 MET B CA 1
ATOM 10044 C C . MET B 2 273 ? 123.891 142.781 123.536 1.00 47.43 273 MET B C 1
ATOM 10045 O O . MET B 2 273 ? 124.640 143.602 122.997 1.00 47.43 273 MET B O 1
ATOM 10050 N N . ALA B 2 274 ? 122.654 142.551 123.102 1.00 46.09 274 ALA B N 1
ATOM 10051 C CA . ALA B 2 274 ? 122.079 143.320 122.009 1.00 46.09 274 ALA B CA 1
ATOM 10052 C C . ALA B 2 274 ? 121.228 144.489 122.479 1.00 46.09 274 ALA B C 1
ATOM 10053 O O . ALA B 2 274 ? 120.888 145.348 121.661 1.00 46.09 274 ALA B O 1
ATOM 10055 N N . ILE B 2 275 ? 120.868 144.547 123.762 1.00 44.90 275 ILE B N 1
ATOM 10056 C CA . ILE B 2 275 ? 120.182 145.709 124.316 1.00 44.90 275 ILE B CA 1
ATOM 10057 C C . ILE B 2 275 ? 121.057 146.480 125.278 1.00 44.90 275 ILE B C 1
ATOM 10058 O O . ILE B 2 275 ? 120.654 147.554 125.739 1.00 44.90 275 ILE B O 1
ATOM 10063 N N . TRP B 2 276 ? 122.239 145.968 125.605 1.00 42.29 276 TRP B N 1
ATOM 10064 C CA . TRP B 2 276 ? 123.266 146.749 126.273 1.00 42.29 276 TRP B CA 1
ATOM 10065 C C . TRP B 2 276 ? 124.183 147.440 125.280 1.00 42.29 276 TRP B C 1
ATOM 10066 O O . TRP B 2 276 ? 124.871 148.397 125.646 1.00 42.29 276 TRP B O 1
ATOM 10077 N N . TYR B 2 277 ? 124.093 147.036 124.018 1.00 44.37 277 TYR B N 1
ATOM 10078 C CA . TYR B 2 277 ? 124.867 147.660 122.959 1.00 44.37 277 TYR B CA 1
ATOM 10079 C C . TYR B 2 277 ? 124.157 148.943 122.518 1.00 44.37 277 TYR B C 1
ATOM 10080 O O . TYR B 2 277 ? 124.748 149.789 121.847 1.00 44.37 277 TYR B O 1
ATOM 10089 N N . VAL B 2 278 ? 122.886 149.082 122.899 1.00 43.13 278 VAL B N 1
ATOM 10090 C CA . VAL B 2 278 ? 122.103 150.261 122.548 1.00 43.13 278 VAL B CA 1
ATOM 10091 C C . VAL B 2 278 ? 122.033 151.251 123.703 1.00 43.13 278 VAL B C 1
ATOM 10092 O O . VAL B 2 278 ? 122.287 152.444 123.525 1.00 43.13 278 VAL B O 1
ATOM 10096 N N . ILE B 2 279 ? 121.689 150.781 124.905 1.00 42.30 279 ILE B N 1
ATOM 10097 C CA . ILE B 2 279 ? 121.483 151.671 126.043 1.00 42.30 279 ILE B CA 1
ATOM 10098 C C . ILE B 2 279 ? 122.638 151.643 127.029 1.00 42.30 279 ILE B C 1
ATOM 10099 O O . ILE B 2 279 ? 122.571 152.319 128.061 1.00 42.30 279 ILE B O 1
ATOM 10104 N N . GLY B 2 280 ? 123.692 150.891 126.747 1.00 42.32 280 GLY B N 1
ATOM 10105 C CA . GLY B 2 280 ? 124.730 150.673 127.732 1.00 42.32 280 GLY B CA 1
ATOM 10106 C C . GLY B 2 280 ? 125.787 151.756 127.749 1.00 42.32 280 GLY B C 1
ATOM 10107 O O . GLY B 2 280 ? 125.863 152.610 126.870 1.00 42.32 280 GLY B O 1
ATOM 10108 N N . ALA B 2 281 ? 126.617 151.700 128.786 1.00 47.05 281 ALA B N 1
ATOM 10109 C CA . ALA B 2 281 ? 127.663 152.688 128.981 1.00 47.05 281 ALA B CA 1
ATOM 10110 C C . ALA B 2 281 ? 128.806 152.471 127.995 1.00 47.05 281 ALA B C 1
ATOM 10111 O O . ALA B 2 281 ? 128.912 151.435 127.335 1.00 47.05 281 ALA B O 1
ATOM 10113 N N . ASN B 2 282 ? 129.672 153.475 127.905 1.00 48.16 282 ASN B N 1
ATOM 10114 C CA . ASN B 2 282 ? 130.845 153.439 127.050 1.00 48.16 282 ASN B CA 1
ATOM 10115 C C . ASN B 2 282 ? 132.087 153.735 127.880 1.00 48.16 282 ASN B C 1
ATOM 10116 O O . ASN B 2 282 ? 132.015 154.418 128.905 1.00 48.16 282 ASN B O 1
ATOM 10121 N N . SER B 2 283 ? 133.227 153.217 127.432 1.00 50.87 283 SER B N 1
ATOM 10122 C CA . SER B 2 283 ? 134.474 153.406 128.161 1.00 50.87 283 SER B CA 1
ATOM 10123 C C . SER B 2 283 ? 134.922 154.865 128.075 1.00 50.87 283 SER B C 1
ATOM 10124 O O . SER B 2 283 ? 134.295 155.706 127.425 1.00 50.87 283 SER B O 1
ATOM 10127 N N . SER B 2 284 ? 136.031 155.168 128.745 1.00 52.15 284 SER B N 1
ATOM 10128 C CA . SER B 2 284 ? 136.557 156.524 128.811 1.00 52.15 284 SER B CA 1
ATOM 10129 C C . SER B 2 284 ? 137.424 156.890 127.614 1.00 52.15 284 SER B C 1
ATOM 10130 O O . SER B 2 284 ? 137.747 158.068 127.438 1.00 52.15 284 SER B O 1
ATOM 10133 N N . ASP B 2 285 ? 137.810 155.919 126.791 1.00 53.89 285 ASP B N 1
ATOM 10134 C CA . ASP B 2 285 ? 138.692 156.165 125.660 1.00 53.89 285 ASP B CA 1
ATOM 10135 C C . ASP B 2 285 ? 137.994 156.014 124.318 1.00 53.89 285 ASP B C 1
ATOM 10136 O O . ASP B 2 285 ? 138.602 155.505 123.374 1.00 53.89 285 ASP B O 1
ATOM 10141 N N . ASP B 2 286 ? 136.736 156.436 124.206 1.00 50.72 286 ASP B N 1
ATOM 10142 C CA . ASP B 2 286 ? 136.066 156.368 122.914 1.00 50.72 286 ASP B CA 1
ATOM 10143 C C . ASP B 2 286 ? 136.193 157.678 122.153 1.00 50.72 286 ASP B C 1
ATOM 10144 O O . ASP B 2 286 ? 136.362 157.669 120.930 1.00 50.72 286 ASP B O 1
ATOM 10149 N N . GLY B 2 287 ? 136.109 158.808 122.854 1.00 49.07 287 GLY B N 1
ATOM 10150 C CA . GLY B 2 287 ? 136.380 160.079 122.207 1.00 49.07 287 GLY B CA 1
ATOM 10151 C C . GLY B 2 287 ? 137.806 160.170 121.709 1.00 49.07 287 GLY B C 1
ATOM 10152 O O . GLY B 2 287 ? 138.056 160.631 120.595 1.00 49.07 287 GLY B O 1
ATOM 10153 N N . TYR B 2 288 ? 138.659 159.599 122.527 1.00 47.92 288 TYR B N 1
ATOM 10154 C CA . TYR B 2 288 ? 140.104 159.587 122.306 1.00 47.92 288 TYR B CA 1
ATOM 10155 C C . TYR B 2 288 ? 140.433 158.907 121.010 1.00 47.92 288 TYR B C 1
ATOM 10156 O O . TYR B 2 288 ? 141.203 159.439 120.321 1.00 47.92 288 TYR B O 1
ATOM 10165 N N . ILE B 2 289 ? 139.932 157.716 120.793 1.00 45.33 289 ILE B N 1
ATOM 10166 C CA . ILE B 2 289 ? 140.163 156.874 119.624 1.00 45.33 289 ILE B CA 1
ATOM 10167 C C . ILE B 2 289 ? 139.355 157.367 118.428 1.00 45.33 289 ILE B C 1
ATOM 10168 O O . ILE B 2 289 ? 139.832 157.336 117.289 1.00 45.33 289 ILE B O 1
ATOM 10173 N N . LEU B 2 290 ? 138.137 157.851 118.663 1.00 43.79 290 LEU B N 1
ATOM 10174 C CA . LEU B 2 290 ? 137.330 158.350 117.554 1.00 43.79 290 LEU B CA 1
ATOM 10175 C C . LEU B 2 290 ? 137.944 159.600 116.936 1.00 43.79 290 LEU B C 1
ATOM 10176 O O . LEU B 2 290 ? 137.932 159.760 115.710 1.00 43.79 290 LEU B O 1
ATOM 10181 N N . GLN B 2 291 ? 138.446 160.469 117.785 1.00 43.50 291 GLN B N 1
ATOM 10182 C CA . GLN B 2 291 ? 139.095 161.716 117.355 1.00 43.50 291 GLN B CA 1
ATOM 10183 C C . GLN B 2 291 ? 140.364 161.351 116.632 1.00 43.50 291 GLN B C 1
ATOM 10184 O O . GLN B 2 291 ? 140.691 162.060 115.755 1.00 43.50 291 GLN B O 1
ATOM 10190 N N . MET B 2 292 ? 141.061 160.293 117.063 1.00 30.00 292 MET B N 1
ATOM 10191 C CA . MET B 2 292 ? 142.363 159.902 116.451 1.00 30.00 292 MET B CA 1
ATOM 10192 C C . MET B 2 292 ? 142.143 159.067 115.183 1.00 30.00 292 MET B C 1
ATOM 10193 O O . MET B 2 292 ? 143.122 158.850 114.442 1.00 30.00 292 MET B O 1
ATOM 10198 N N . ALA B 2 293 ? 140.906 158.622 114.951 1.00 42.68 293 ALA B N 1
ATOM 10199 C CA . ALA B 2 293 ? 140.570 157.809 113.791 1.00 42.68 293 ALA B CA 1
ATOM 10200 C C . ALA B 2 293 ? 139.845 158.591 112.705 1.00 42.68 293 ALA B C 1
ATOM 10201 O O . ALA B 2 293 ? 139.898 158.195 111.536 1.00 42.68 293 ALA B O 1
ATOM 10203 N N . ARG B 2 294 ? 139.168 159.682 113.061 1.00 42.25 294 ARG B N 1
ATOM 10204 C CA . ARG B 2 294 ? 138.525 160.507 112.046 1.00 42.25 294 ARG B CA 1
ATOM 10205 C C . ARG B 2 294 ? 139.537 161.322 111.250 1.00 42.25 294 ARG B C 1
ATOM 10206 O O . ARG B 2 294 ? 139.271 161.681 110.098 1.00 42.25 294 ARG B O 1
ATOM 10214 N N . THR B 2 295 ? 140.690 161.629 111.842 1.00 43.01 295 THR B N 1
ATOM 10215 C CA . THR B 2 295 ? 141.701 162.470 111.214 1.00 43.01 295 THR B CA 1
ATOM 10216 C C . THR B 2 295 ? 142.831 161.677 110.570 1.00 43.01 295 THR B C 1
ATOM 10217 O O . THR B 2 295 ? 143.719 162.280 109.956 1.00 43.01 295 THR B O 1
ATOM 10221 N N . ALA B 2 296 ? 142.825 160.350 110.689 1.00 42.65 296 ALA B N 1
ATOM 10222 C CA . ALA B 2 296 ? 143.923 159.536 110.186 1.00 42.65 296 ALA B CA 1
ATOM 10223 C C . ALA B 2 296 ? 143.950 159.436 108.669 1.00 42.65 296 ALA B C 1
ATOM 10224 O O . ALA B 2 296 ? 144.998 159.107 108.107 1.00 42.65 296 ALA B O 1
ATOM 10226 N N . GLU B 2 297 ? 142.835 159.709 107.991 1.00 43.87 297 GLU B N 1
ATOM 10227 C CA . GLU B 2 297 ? 142.839 159.693 106.534 1.00 43.87 297 GLU B CA 1
ATOM 10228 C C . GLU B 2 297 ? 143.439 160.969 105.965 1.00 43.87 297 GLU B C 1
ATOM 10229 O O . GLU B 2 297 ? 144.093 160.931 104.917 1.00 43.87 297 GLU B O 1
ATOM 10235 N N . HIS B 2 298 ? 143.230 162.099 106.641 1.00 45.00 298 HIS B N 1
ATOM 10236 C CA . HIS B 2 298 ? 143.787 163.368 106.191 1.00 45.00 298 HIS B CA 1
ATOM 10237 C C . HIS B 2 298 ? 145.240 163.523 106.618 1.00 45.00 298 HIS B C 1
ATOM 10238 O O . HIS B 2 298 ? 146.064 164.022 105.844 1.00 45.00 298 HIS B O 1
ATOM 10245 N N . ALA B 2 299 ? 145.568 163.110 107.845 1.00 42.10 299 ALA B N 1
ATOM 10246 C CA . ALA B 2 299 ? 146.931 163.277 108.340 1.00 42.10 299 ALA B CA 1
ATOM 10247 C C . ALA B 2 299 ? 147.928 162.471 107.518 1.00 42.10 299 ALA B C 1
ATOM 10248 O O . ALA B 2 299 ? 149.056 162.919 107.285 1.00 42.10 299 ALA B O 1
ATOM 10250 N N . GLY B 2 300 ? 147.532 161.283 107.071 1.00 42.84 300 GLY B N 1
ATOM 10251 C CA . GLY B 2 300 ? 148.424 160.390 106.366 1.00 42.84 300 GLY B CA 1
ATOM 10252 C C . GLY B 2 300 ? 149.026 159.298 107.218 1.00 42.84 300 GLY B C 1
ATOM 10253 O O . GLY B 2 300 ? 149.777 158.469 106.691 1.00 42.84 300 GLY B O 1
ATOM 10254 N N . TYR B 2 301 ? 148.721 159.272 108.512 1.00 41.44 301 TYR B N 1
ATOM 10255 C CA . TYR B 2 301 ? 149.224 158.248 109.418 1.00 41.44 301 TYR B CA 1
ATOM 10256 C C . TYR B 2 301 ? 148.366 158.268 110.674 1.00 41.44 301 TYR B C 1
ATOM 10257 O O . TYR B 2 301 ? 147.568 159.181 110.890 1.00 41.44 301 TYR B O 1
ATOM 10266 N N . MET B 2 302 ? 148.542 157.243 111.507 1.00 45.73 302 MET B N 1
ATOM 10267 C CA . MET B 2 302 ? 147.727 157.079 112.710 1.00 45.73 302 MET B CA 1
ATOM 10268 C C . MET B 2 302 ? 148.344 157.898 113.839 1.00 45.73 302 MET B C 1
ATOM 10269 O O . MET B 2 302 ? 148.978 157.380 114.760 1.00 45.73 302 MET B O 1
ATOM 10274 N N . ALA B 2 303 ? 148.133 159.207 113.767 1.00 42.99 303 ALA B N 1
ATOM 10275 C CA . ALA B 2 303 ? 148.728 160.128 114.724 1.00 42.99 303 ALA B CA 1
ATOM 10276 C C . ALA B 2 303 ? 148.019 160.050 116.066 1.00 42.99 303 ALA B C 1
ATOM 10277 O O . ALA B 2 303 ? 146.786 160.077 116.129 1.00 42.99 303 ALA B O 1
ATOM 10279 N N . ASN B 2 304 ? 148.798 159.949 117.141 1.00 43.96 304 ASN B N 1
ATOM 10280 C CA . ASN B 2 304 ? 148.260 160.166 118.479 1.00 43.96 304 ASN B CA 1
ATOM 10281 C C . ASN B 2 304 ? 147.901 161.639 118.602 1.00 43.96 304 ASN B C 1
ATOM 10282 O O . ASN B 2 304 ? 148.783 162.498 118.692 1.00 43.96 304 ASN B O 1
ATOM 10287 N N . TYR B 2 305 ? 146.618 161.928 118.407 1.00 41.66 305 TYR B N 1
ATOM 10288 C CA . TYR B 2 305 ? 146.085 163.297 118.308 1.00 41.66 305 TYR B CA 1
ATOM 10289 C C . TYR B 2 305 ? 146.134 164.310 119.454 1.00 41.66 305 TYR B C 1
ATOM 10290 O O . TYR B 2 305 ? 146.142 165.515 119.202 1.00 41.66 305 TYR B O 1
ATOM 10299 N N . PHE B 2 306 ? 146.164 163.854 120.695 1.00 42.58 306 PHE B N 1
ATOM 10300 C CA . PHE B 2 306 ? 146.133 164.789 121.811 1.00 42.58 306 PHE B CA 1
ATOM 10301 C C . PHE B 2 306 ? 147.437 164.876 122.592 1.00 42.58 306 PHE B C 1
ATOM 10302 O O . PHE B 2 306 ? 147.480 165.591 123.597 1.00 42.58 306 PHE B O 1
ATOM 10310 N N . ARG B 2 307 ? 148.498 164.192 122.174 1.00 43.31 307 ARG B N 1
ATOM 10311 C CA . ARG B 2 307 ? 149.691 164.166 123.010 1.00 43.31 307 ARG B CA 1
ATOM 10312 C C . ARG B 2 307 ? 150.883 163.686 122.193 1.00 43.31 307 ARG B C 1
ATOM 10313 O O . ARG B 2 307 ? 150.729 163.119 121.108 1.00 43.31 307 ARG B O 1
ATOM 10321 N N . TRP B 2 308 ? 152.077 163.947 122.731 1.00 43.80 308 TRP B N 1
ATOM 10322 C CA . TRP B 2 308 ? 153.342 163.411 122.227 1.00 43.80 308 TRP B CA 1
ATOM 10323 C C . TRP B 2 308 ? 153.696 163.928 120.835 1.00 43.80 308 TRP B C 1
ATOM 10324 O O . TRP B 2 308 ? 154.282 163.202 120.030 1.00 43.80 308 TRP B O 1
ATOM 10335 N N . PHE B 2 309 ? 153.349 165.183 120.544 1.00 43.68 309 PHE B N 1
ATOM 10336 C CA . PHE B 2 309 ? 153.821 165.883 119.347 1.00 43.68 309 PHE B CA 1
ATOM 10337 C C . PHE B 2 309 ? 153.424 165.156 118.065 1.00 43.68 309 PHE B C 1
ATOM 10338 O O . PHE B 2 309 ? 154.191 165.092 117.103 1.00 43.68 309 PHE B O 1
ATOM 10346 N N . GLY B 2 310 ? 152.216 164.603 118.048 1.00 43.93 310 GLY B N 1
ATOM 10347 C CA . GLY B 2 310 ? 151.753 163.915 116.862 1.00 43.93 310 GLY B CA 1
ATOM 10348 C C . GLY B 2 310 ? 152.505 162.651 116.522 1.00 43.93 310 GLY B C 1
ATOM 10349 O O . GLY B 2 310 ? 152.512 162.242 115.360 1.00 43.93 310 GLY B O 1
ATOM 10350 N N . SER B 2 311 ? 153.145 162.020 117.502 1.00 44.25 311 SER B N 1
ATOM 10351 C CA . SER B 2 311 ? 153.838 160.768 117.243 1.00 44.25 311 SER B CA 1
ATOM 10352 C C . SER B 2 311 ? 152.823 159.638 117.083 1.00 44.25 311 SER B C 1
ATOM 10353 O O . SER B 2 311 ? 151.876 159.541 117.864 1.00 44.25 311 SER B O 1
ATOM 10356 N N . PRO B 2 312 ? 153.000 158.769 116.090 1.00 45.34 312 PRO B N 1
ATOM 10357 C CA . PRO B 2 312 ? 151.951 157.793 115.774 1.00 45.34 312 PRO B CA 1
ATOM 10358 C C . PRO B 2 312 ? 151.857 156.658 116.776 1.00 45.34 312 PRO B C 1
ATOM 10359 O O . PRO B 2 312 ? 152.672 156.562 117.696 1.00 45.34 312 PRO B O 1
ATOM 10363 N N . GLU B 2 313 ? 150.855 155.799 116.604 1.00 50.03 313 GLU B N 1
ATOM 10364 C CA . GLU B 2 313 ? 150.780 154.523 117.310 1.00 50.03 313 GLU B CA 1
ATOM 10365 C C . GLU B 2 313 ? 151.700 153.577 116.552 1.00 50.03 313 GLU B C 1
ATOM 10366 O O . GLU B 2 313 ? 151.302 152.920 115.589 1.00 50.03 313 GLU B O 1
ATOM 10372 N N . ASP B 2 314 ? 152.966 153.685 116.945 1.00 51.96 314 ASP B N 1
ATOM 10373 C CA . ASP B 2 314 ? 154.096 152.968 116.377 1.00 51.96 314 ASP B CA 1
ATOM 10374 C C . ASP B 2 314 ? 153.775 151.606 115.807 1.00 51.96 314 ASP B C 1
ATOM 10375 O O . ASP B 2 314 ? 153.301 151.492 114.677 1.00 51.96 314 ASP B O 1
ATOM 10380 N N . PRO B 2 315 ? 154.036 150.562 116.596 1.00 51.08 315 PRO B N 1
ATOM 10381 C CA . PRO B 2 315 ? 153.817 149.197 116.108 1.00 51.08 315 PRO B CA 1
ATOM 10382 C C . PRO B 2 315 ? 152.434 148.646 116.425 1.00 51.08 315 PRO B C 1
ATOM 10383 O O . PRO B 2 315 ? 152.042 147.600 115.901 1.00 51.08 315 PRO B O 1
ATOM 10387 N N . PHE B 2 316 ? 151.682 149.346 117.267 1.00 51.01 316 PHE B N 1
ATOM 10388 C CA . PHE B 2 316 ? 150.460 148.803 117.841 1.00 51.01 316 PHE B CA 1
ATOM 10389 C C . PHE B 2 316 ? 149.193 149.434 117.282 1.00 51.01 316 PHE B C 1
ATOM 10390 O O . PHE B 2 316 ? 148.254 149.672 118.048 1.00 51.01 316 PHE B O 1
ATOM 10398 N N . GLY B 2 317 ? 149.131 149.710 115.984 1.00 52.02 317 GLY B N 1
ATOM 10399 C CA . GLY B 2 317 ? 147.981 150.411 115.454 1.00 52.02 317 GLY B CA 1
ATOM 10400 C C . GLY B 2 317 ? 147.385 149.839 114.186 1.00 52.02 317 GLY B C 1
ATOM 10401 O O . GLY B 2 317 ? 146.868 150.595 113.358 1.00 52.02 317 GLY B O 1
ATOM 10402 N N . TRP B 2 318 ? 147.449 148.517 114.004 1.00 49.36 318 TRP B N 1
ATOM 10403 C CA . TRP B 2 318 ? 146.790 147.923 112.847 1.00 49.36 318 TRP B CA 1
ATOM 10404 C C . TRP B 2 318 ? 145.281 147.853 113.028 1.00 49.36 318 TRP B C 1
ATOM 10405 O O . TRP B 2 318 ? 144.557 147.746 112.034 1.00 49.36 318 TRP B O 1
ATOM 10416 N N . TYR B 2 319 ? 144.792 147.929 114.266 1.00 48.94 319 TYR B N 1
ATOM 10417 C CA . TYR B 2 319 ? 143.355 147.861 114.503 1.00 48.94 319 TYR B CA 1
ATOM 10418 C C . TYR B 2 319 ? 142.683 149.209 114.281 1.00 48.94 319 TYR B C 1
ATOM 10419 O O . TYR B 2 319 ? 141.576 149.270 113.738 1.00 48.94 319 TYR B O 1
ATOM 10428 N N . TYR B 2 320 ? 143.329 150.299 114.700 1.00 47.67 320 TYR B N 1
ATOM 10429 C CA . TYR B 2 320 ? 142.748 151.621 114.504 1.00 47.67 320 TYR B CA 1
ATOM 10430 C C . TYR B 2 320 ? 142.647 151.990 113.031 1.00 47.67 320 TYR B C 1
ATOM 10431 O O . TYR B 2 320 ? 141.832 152.848 112.673 1.00 47.67 320 TYR B O 1
ATOM 10440 N N . ASN B 2 321 ? 143.436 151.355 112.167 1.00 48.56 321 ASN B N 1
ATOM 10441 C CA . ASN B 2 321 ? 143.291 151.550 110.732 1.00 48.56 321 ASN B CA 1
ATOM 10442 C C . ASN B 2 321 ? 142.071 150.837 110.167 1.00 48.56 321 ASN B C 1
ATOM 10443 O O . ASN B 2 321 ? 141.789 150.977 108.973 1.00 48.56 321 ASN B O 1
ATOM 10448 N N . VAL B 2 322 ? 141.351 150.081 110.991 1.00 46.95 322 VAL B N 1
ATOM 10449 C CA . VAL B 2 322 ? 140.060 149.532 110.596 1.00 46.95 322 VAL B CA 1
ATOM 10450 C C . VAL B 2 322 ? 138.930 150.479 110.978 1.00 46.95 322 VAL B C 1
ATOM 10451 O O . VAL B 2 322 ? 137.984 150.673 110.210 1.00 46.95 322 VAL B O 1
ATOM 10455 N N . LEU B 2 323 ? 139.017 151.095 112.160 1.00 45.53 323 LEU B N 1
ATOM 10456 C CA . LEU B 2 323 ? 138.087 152.166 112.497 1.00 45.53 323 LEU B CA 1
ATOM 10457 C C . LEU B 2 323 ? 138.260 153.361 111.570 1.00 45.53 323 LEU B C 1
ATOM 10458 O O . LEU B 2 323 ? 137.283 154.053 111.263 1.00 45.53 323 LEU B O 1
ATOM 10463 N N . ALA B 2 324 ? 139.488 153.618 111.113 1.00 44.39 324 ALA B N 1
ATOM 10464 C CA . ALA B 2 324 ? 139.705 154.692 110.151 1.00 44.39 324 ALA B CA 1
ATOM 10465 C C . ALA B 2 324 ? 139.012 154.418 108.824 1.00 44.39 324 ALA B C 1
ATOM 10466 O O . ALA B 2 324 ? 138.702 155.363 108.093 1.00 44.39 324 ALA B O 1
ATOM 10468 N N . LEU B 2 325 ? 138.761 153.153 108.498 1.00 45.50 325 LEU B N 1
ATOM 10469 C CA . LEU B 2 325 ? 137.978 152.818 107.317 1.00 45.50 325 LEU B CA 1
ATOM 10470 C C . LEU B 2 325 ? 136.487 152.806 107.606 1.00 45.50 325 LEU B C 1
ATOM 10471 O O . LEU B 2 325 ? 135.689 153.175 106.738 1.00 45.50 325 LEU B O 1
ATOM 10476 N N . MET B 2 326 ? 136.100 152.388 108.811 1.00 44.27 326 MET B N 1
ATOM 10477 C CA . MET B 2 326 ? 134.688 152.382 109.182 1.00 44.27 326 MET B CA 1
ATOM 10478 C C . MET B 2 326 ? 134.127 153.797 109.258 1.00 44.27 326 MET B C 1
ATOM 10479 O O . MET B 2 326 ? 132.957 154.022 108.930 1.00 44.27 326 MET B O 1
ATOM 10484 N N . THR B 2 327 ? 134.941 154.764 109.687 1.00 43.32 327 THR B N 1
ATOM 10485 C CA . THR B 2 327 ? 134.472 156.143 109.798 1.00 43.32 327 THR B CA 1
ATOM 10486 C C . THR B 2 327 ? 134.188 156.796 108.452 1.00 43.32 327 THR B C 1
ATOM 10487 O O . THR B 2 327 ? 133.714 157.936 108.433 1.00 43.32 327 THR B O 1
ATOM 10491 N N . LYS B 2 328 ? 134.462 156.120 107.334 1.00 44.82 328 LYS B N 1
ATOM 10492 C CA . LYS B 2 328 ? 134.117 156.685 106.035 1.00 44.82 328 LYS B CA 1
ATOM 10493 C C . LYS B 2 328 ? 132.623 156.564 105.762 1.00 44.82 328 LYS B C 1
ATOM 10494 O O . LYS B 2 328 ? 132.025 157.449 105.140 1.00 44.82 328 LYS B O 1
ATOM 10500 N N . VAL B 2 329 ? 132.006 155.473 106.217 1.00 44.69 329 VAL B N 1
ATOM 10501 C CA . VAL B 2 329 ? 130.565 155.306 106.058 1.00 44.69 329 VAL B CA 1
ATOM 10502 C C . VAL B 2 329 ? 129.820 156.265 106.979 1.00 44.69 329 VAL B C 1
ATOM 10503 O O . VAL B 2 329 ? 129.045 157.116 106.528 1.00 44.69 329 VAL B O 1
ATOM 10507 N N . SER B 2 330 ? 130.050 156.139 108.282 1.00 44.98 330 SER B N 1
ATOM 10508 C CA . SER B 2 330 ? 129.461 157.011 109.288 1.00 44.98 330 SER B CA 1
ATOM 10509 C C . SER B 2 330 ? 130.235 156.828 110.582 1.00 44.98 330 SER B C 1
ATOM 10510 O O . SER B 2 330 ? 130.852 155.784 110.803 1.00 44.98 330 SER B O 1
ATOM 10513 N N . ASP B 2 331 ? 130.209 157.857 111.428 1.00 45.25 331 ASP B N 1
ATOM 10514 C CA . ASP B 2 331 ? 130.909 157.829 112.705 1.00 45.25 331 ASP B CA 1
ATOM 10515 C C . ASP B 2 331 ? 129.945 157.846 113.887 1.00 45.25 331 ASP B C 1
ATOM 10516 O O . ASP B 2 331 ? 130.331 158.193 115.004 1.00 45.25 331 ASP B O 1
ATOM 10521 N N . ALA B 2 332 ? 128.689 157.471 113.654 1.00 43.13 332 ALA B N 1
ATOM 10522 C CA . ALA B 2 332 ? 127.709 157.419 114.727 1.00 43.13 332 ALA B CA 1
ATOM 10523 C C . ALA B 2 332 ? 128.146 156.429 115.804 1.00 43.13 332 ALA B C 1
ATOM 10524 O O . ALA B 2 332 ? 128.963 155.537 115.573 1.00 43.13 332 ALA B O 1
ATOM 10526 N N . SER B 2 333 ? 127.582 156.596 116.999 1.00 44.80 333 SER B N 1
ATOM 10527 C CA . SER B 2 333 ? 127.936 155.732 118.117 1.00 44.80 333 SER B CA 1
ATOM 10528 C C . SER B 2 333 ? 127.327 154.343 118.000 1.00 44.80 333 SER B C 1
ATOM 10529 O O . SER B 2 333 ? 127.855 153.399 118.595 1.00 44.80 333 SER B O 1
ATOM 10532 N N . ILE B 2 334 ? 126.250 154.209 117.232 1.00 43.07 334 ILE B N 1
ATOM 10533 C CA . ILE B 2 334 ? 125.582 152.918 117.068 1.00 43.07 334 ILE B CA 1
ATOM 10534 C C . ILE B 2 334 ? 126.168 152.064 115.943 1.00 43.07 334 ILE B C 1
ATOM 10535 O O . ILE B 2 334 ? 125.818 150.892 115.800 1.00 43.07 334 ILE B O 1
ATOM 10540 N N . TRP B 2 335 ? 127.056 152.651 115.148 1.00 42.15 335 TRP B N 1
ATOM 10541 C CA . TRP B 2 335 ? 127.680 151.943 114.037 1.00 42.15 335 TRP B CA 1
ATOM 10542 C C . TRP B 2 335 ? 129.172 151.729 114.218 1.00 42.15 335 TRP B C 1
ATOM 10543 O O . TRP B 2 335 ? 129.681 150.662 113.872 1.00 42.15 335 TRP B O 1
ATOM 10554 N N . ILE B 2 336 ? 129.888 152.720 114.752 1.00 43.78 336 ILE B N 1
ATOM 10555 C CA . ILE B 2 336 ? 131.333 152.610 114.911 1.00 43.78 336 ILE B CA 1
ATOM 10556 C C . ILE B 2 336 ? 131.733 151.603 115.977 1.00 43.78 336 ILE B C 1
ATOM 10557 O O . ILE B 2 336 ? 132.918 151.272 116.088 1.00 43.78 336 ILE B O 1
ATOM 10562 N N . ARG B 2 337 ? 130.780 151.093 116.755 1.00 44.73 337 ARG B N 1
ATOM 10563 C CA . ARG B 2 337 ? 131.058 150.119 117.802 1.00 44.73 337 ARG B CA 1
ATOM 10564 C C . ARG B 2 337 ? 130.550 148.728 117.435 1.00 44.73 337 ARG B C 1
ATOM 10565 O O . ARG B 2 337 ? 130.168 147.950 118.310 1.00 44.73 337 ARG B O 1
ATOM 10573 N N . LEU B 2 338 ? 130.550 148.400 116.148 1.00 44.98 338 LEU B N 1
ATOM 10574 C CA . LEU B 2 338 ? 130.084 147.098 115.685 1.00 44.98 338 LEU B CA 1
ATOM 10575 C C . LEU B 2 338 ? 131.098 145.990 115.963 1.00 44.98 338 LEU B C 1
ATOM 10576 O O . LEU B 2 338 ? 130.696 144.906 116.408 1.00 44.98 338 LEU B O 1
ATOM 10581 N N . PRO B 2 339 ? 132.415 146.196 115.722 1.00 45.62 339 PRO B N 1
ATOM 10582 C CA . PRO B 2 339 ? 133.380 145.136 116.048 1.00 45.62 339 PRO B CA 1
ATOM 10583 C C . PRO B 2 339 ? 133.459 144.815 117.532 1.00 45.62 339 PRO B C 1
ATOM 10584 O O . PRO B 2 339 ? 134.192 143.909 117.932 1.00 45.62 339 PRO B O 1
ATOM 10588 N N . ASP B 2 340 ? 132.722 145.552 118.358 1.00 47.25 340 ASP B N 1
ATOM 10589 C CA . ASP B 2 340 ? 132.620 145.251 119.778 1.00 47.25 340 ASP B CA 1
ATOM 10590 C C . ASP B 2 340 ? 131.388 144.428 120.117 1.00 47.25 340 ASP B C 1
ATOM 10591 O O . ASP B 2 340 ? 131.310 143.882 121.221 1.00 47.25 340 ASP B O 1
ATOM 10596 N N . LEU B 2 341 ? 130.430 144.328 119.198 1.00 44.29 341 LEU B N 1
ATOM 10597 C CA . LEU B 2 341 ? 129.299 143.416 119.315 1.00 44.29 341 LEU B CA 1
ATOM 10598 C C . LEU B 2 341 ? 129.526 142.119 118.555 1.00 44.29 341 LEU B C 1
ATOM 10599 O O . LEU B 2 341 ? 129.131 141.046 119.024 1.00 44.29 341 LEU B O 1
ATOM 10604 N N . ILE B 2 342 ? 130.158 142.200 117.382 1.00 44.88 342 ILE B N 1
ATOM 10605 C CA . ILE B 2 342 ? 130.505 140.991 116.643 1.00 44.88 342 ILE B CA 1
ATOM 10606 C C . ILE B 2 342 ? 131.515 140.163 117.426 1.00 44.88 342 ILE B C 1
ATOM 10607 O O . ILE B 2 342 ? 131.402 138.934 117.507 1.00 44.88 342 ILE B O 1
ATOM 10612 N N . CYS B 2 343 ? 132.508 140.820 118.024 1.00 47.40 343 CYS B N 1
ATOM 10613 C CA . CYS B 2 343 ? 133.506 140.127 118.828 1.00 47.40 343 CYS B CA 1
ATOM 10614 C C . CYS B 2 343 ? 132.989 139.725 120.201 1.00 47.40 343 CYS B C 1
ATOM 10615 O O . CYS B 2 343 ? 133.755 139.167 120.992 1.00 47.40 343 CYS B O 1
ATOM 10618 N N . ALA B 2 344 ? 131.723 139.997 120.504 1.00 44.06 344 ALA B N 1
ATOM 10619 C CA . ALA B 2 344 ? 131.064 139.450 121.682 1.00 44.06 344 ALA B CA 1
ATOM 10620 C C . ALA B 2 344 ? 130.159 138.281 121.331 1.00 44.06 344 ALA B C 1
ATOM 10621 O O . ALA B 2 344 ? 130.134 137.280 122.054 1.00 44.06 344 ALA B O 1
ATOM 10623 N N . LEU B 2 345 ? 129.434 138.382 120.216 1.00 44.69 345 LEU B N 1
ATOM 10624 C CA . LEU B 2 345 ? 128.687 137.232 119.717 1.00 44.69 345 LEU B CA 1
ATOM 10625 C C . LEU B 2 345 ? 129.623 136.081 119.372 1.00 44.69 345 LEU B C 1
ATOM 10626 O O . LEU B 2 345 ? 129.335 134.922 119.691 1.00 44.69 345 LEU B O 1
ATOM 10631 N N . ILE B 2 346 ? 130.759 136.381 118.737 1.00 43.84 346 ILE B N 1
ATOM 10632 C CA . ILE B 2 346 ? 131.738 135.344 118.427 1.00 43.84 346 ILE B CA 1
ATOM 10633 C C . ILE B 2 346 ? 132.342 134.782 119.707 1.00 43.84 346 ILE B C 1
ATOM 10634 O O . ILE B 2 346 ? 132.542 133.568 119.836 1.00 43.84 346 ILE B O 1
ATOM 10639 N N . CYS B 2 347 ? 132.635 135.654 120.674 1.00 44.31 347 CYS B N 1
ATOM 10640 C CA . CYS B 2 347 ? 133.190 135.198 121.944 1.00 44.31 347 CYS B CA 1
ATOM 10641 C C . CYS B 2 347 ? 132.242 134.238 122.648 1.00 44.31 347 CYS B C 1
ATOM 10642 O O . CYS B 2 347 ? 132.673 133.207 123.174 1.00 44.31 347 CYS B O 1
ATOM 10645 N N . TRP B 2 348 ? 130.944 134.546 122.650 1.00 42.87 348 TRP B N 1
ATOM 10646 C CA . TRP B 2 348 ? 129.983 133.648 123.281 1.00 42.87 348 TRP B CA 1
ATOM 10647 C C . TRP B 2 348 ? 129.828 132.354 122.490 1.00 42.87 348 TRP B C 1
ATOM 10648 O O . TRP B 2 348 ? 129.767 131.268 123.076 1.00 42.87 348 TRP B O 1
ATOM 10659 N N . LEU B 2 349 ? 129.754 132.451 121.159 1.00 43.92 349 LEU B N 1
ATOM 10660 C CA . LEU B 2 349 ? 129.619 131.256 120.331 1.00 43.92 349 LEU B CA 1
ATOM 10661 C C . LEU B 2 349 ? 130.788 130.304 120.543 1.00 43.92 349 LEU B C 1
ATOM 10662 O O . LEU B 2 349 ? 130.614 129.081 120.520 1.00 43.92 349 LEU B O 1
ATOM 10667 N N . LEU B 2 350 ? 131.986 130.846 120.758 1.00 42.97 350 LEU B N 1
ATOM 10668 C CA . LEU B 2 350 ? 133.131 129.995 121.059 1.00 42.97 350 LEU B CA 1
ATOM 10669 C C . LEU B 2 350 ? 133.049 129.455 122.481 1.00 42.97 350 LEU B C 1
ATOM 10670 O O . LEU B 2 350 ? 133.109 128.241 122.698 1.00 42.97 350 LEU B O 1
ATOM 10675 N N . LEU B 2 351 ? 132.885 130.344 123.461 1.00 43.27 351 LEU B N 1
ATOM 10676 C CA . LEU B 2 351 ? 132.956 129.944 124.862 1.00 43.27 351 LEU B CA 1
ATOM 10677 C C . LEU B 2 351 ? 131.884 128.927 125.227 1.00 43.27 351 LEU B C 1
ATOM 10678 O O . LEU B 2 351 ? 132.090 128.116 126.137 1.00 43.27 351 LEU B O 1
ATOM 10683 N N . SER B 2 352 ? 130.749 128.928 124.531 1.00 43.76 352 SER B N 1
ATOM 10684 C CA . SER B 2 352 ? 129.651 128.047 124.899 1.00 43.76 352 SER B CA 1
ATOM 10685 C C . SER B 2 352 ? 129.612 126.750 124.106 1.00 43.76 352 SER B C 1
ATOM 10686 O O . SER B 2 352 ? 128.873 125.838 124.487 1.00 43.76 352 SER B O 1
ATOM 10689 N N . ARG B 2 353 ? 130.379 126.635 123.025 1.00 47.83 353 ARG B N 1
ATOM 10690 C CA . ARG B 2 353 ? 130.281 125.480 122.140 1.00 47.83 353 ARG B CA 1
ATOM 10691 C C . ARG B 2 353 ? 131.605 124.784 121.869 1.00 47.83 353 ARG B C 1
ATOM 10692 O O . ARG B 2 353 ? 131.603 123.619 121.467 1.00 47.83 353 ARG B O 1
ATOM 10700 N N . GLU B 2 354 ? 132.741 125.450 122.075 1.00 49.02 354 GLU B N 1
ATOM 10701 C CA . GLU B 2 354 ? 134.047 124.846 121.844 1.00 49.02 354 GLU B CA 1
ATOM 10702 C C . GLU B 2 354 ? 134.868 124.718 123.121 1.00 49.02 354 GLU B C 1
ATOM 10703 O O . GLU B 2 354 ? 135.657 123.781 123.258 1.00 49.02 354 GLU B O 1
ATOM 10709 N N . VAL B 2 355 ? 134.700 125.649 124.061 1.00 46.33 355 VAL B N 1
ATOM 10710 C CA . VAL B 2 355 ? 135.520 125.635 125.266 1.00 46.33 355 VAL B CA 1
ATOM 10711 C C . VAL B 2 355 ? 134.874 124.795 126.361 1.00 46.33 355 VAL B C 1
ATOM 10712 O O . VAL B 2 355 ? 135.537 123.961 126.987 1.00 46.33 355 VAL B O 1
ATOM 10716 N N . LEU B 2 356 ? 133.574 124.990 126.611 1.00 44.99 356 LEU B N 1
ATOM 10717 C CA . LEU B 2 356 ? 132.925 124.238 127.685 1.00 44.99 356 LEU B CA 1
ATOM 10718 C C . LEU B 2 356 ? 132.761 122.762 127.346 1.00 44.99 356 LEU B C 1
ATOM 10719 O O . LEU B 2 356 ? 133.054 121.920 128.212 1.00 44.99 356 LEU B O 1
ATOM 10724 N N . PRO B 2 357 ? 132.295 122.369 126.155 1.00 47.07 357 PRO B N 1
ATOM 10725 C CA . PRO B 2 357 ? 132.266 120.933 125.836 1.00 47.07 357 PRO B CA 1
ATOM 10726 C C . PRO B 2 357 ? 133.633 120.275 125.868 1.00 47.07 357 PRO B C 1
ATOM 10727 O O . PRO B 2 357 ? 133.711 119.057 126.070 1.00 47.07 357 PRO B O 1
ATOM 10731 N N . ARG B 2 358 ? 134.711 121.037 125.678 1.00 48.57 358 ARG B N 1
ATOM 10732 C CA . ARG B 2 358 ? 136.048 120.457 125.735 1.00 48.57 358 ARG B CA 1
ATOM 10733 C C . ARG B 2 358 ? 136.452 120.110 127.161 1.00 48.57 358 ARG B C 1
ATOM 10734 O O . ARG B 2 358 ? 137.182 119.135 127.376 1.00 48.57 358 ARG B O 1
ATOM 10742 N N . LEU B 2 359 ? 135.986 120.877 128.144 1.00 46.33 359 LEU B N 1
ATOM 10743 C CA . LEU B 2 359 ? 136.378 120.687 129.540 1.00 46.33 359 LEU B CA 1
ATOM 10744 C C . LEU B 2 359 ? 135.799 119.430 130.167 1.00 46.33 359 LEU B C 1
ATOM 10745 O O . LEU B 2 359 ? 135.989 119.252 131.373 1.00 46.33 359 LEU B O 1
ATOM 10750 N N . GLY B 2 360 ? 135.110 118.556 129.440 1.00 48.64 360 GLY B N 1
ATOM 10751 C CA . GLY B 2 360 ? 134.617 117.326 130.009 1.00 48.64 360 GLY B CA 1
ATOM 10752 C C . GLY B 2 360 ? 133.107 117.239 130.014 1.00 48.64 360 GLY B C 1
ATOM 10753 O O . GLY B 2 360 ? 132.401 118.251 129.976 1.00 48.64 360 GLY B O 1
ATOM 10754 N N . PRO B 2 361 ? 132.579 116.013 130.059 1.00 53.06 361 PRO B N 1
ATOM 10755 C CA . PRO B 2 361 ? 131.120 115.827 130.060 1.00 53.06 361 PRO B CA 1
ATOM 10756 C C . PRO B 2 361 ? 130.428 116.287 131.332 1.00 53.06 361 PRO B C 1
ATOM 10757 O O . PRO B 2 361 ? 129.198 116.195 131.408 1.00 53.06 361 PRO B O 1
ATOM 10761 N N . ALA B 2 362 ? 131.161 116.774 132.332 1.00 48.99 362 ALA B N 1
ATOM 10762 C CA . ALA B 2 362 ? 130.542 117.310 133.537 1.00 48.99 362 ALA B CA 1
ATOM 10763 C C . ALA B 2 362 ? 130.404 118.823 133.510 1.00 48.99 362 ALA B C 1
ATOM 10764 O O . ALA B 2 362 ? 129.542 119.362 134.211 1.00 48.99 362 ALA B O 1
ATOM 10766 N N . VAL B 2 363 ? 131.230 119.512 132.728 1.00 47.82 363 VAL B N 1
ATOM 10767 C CA . VAL B 2 363 ? 131.065 120.947 132.541 1.00 47.82 363 VAL B CA 1
ATOM 10768 C C . VAL B 2 363 ? 130.117 121.243 131.384 1.00 47.82 363 VAL B C 1
ATOM 10769 O O . VAL B 2 363 ? 129.436 122.273 131.389 1.00 47.82 363 VAL B O 1
ATOM 10773 N N . ALA B 2 364 ? 130.046 120.351 130.397 1.00 49.23 364 ALA B N 1
ATOM 10774 C CA . ALA B 2 364 ? 129.127 120.519 129.281 1.00 49.23 364 ALA B CA 1
ATOM 10775 C C . ALA B 2 364 ? 127.713 120.058 129.604 1.00 49.23 364 ALA B C 1
ATOM 10776 O O . ALA B 2 364 ? 126.770 120.488 128.934 1.00 49.23 364 ALA B O 1
ATOM 10778 N N . GLY B 2 365 ? 127.546 119.198 130.605 1.00 50.13 365 GLY B N 1
ATOM 10779 C CA . GLY B 2 365 ? 126.247 118.623 130.892 1.00 50.13 365 GLY B CA 1
ATOM 10780 C C . GLY B 2 365 ? 125.483 119.313 132.001 1.00 50.13 365 GLY B C 1
ATOM 10781 O O . GLY B 2 365 ? 124.267 119.140 132.119 1.00 50.13 365 GLY B O 1
ATOM 10782 N N . SER B 2 366 ? 126.176 120.100 132.818 1.00 48.30 366 SER B N 1
ATOM 10783 C CA . SER B 2 366 ? 125.547 120.795 133.933 1.00 48.30 366 SER B CA 1
ATOM 10784 C C . SER B 2 366 ? 125.098 122.181 133.490 1.00 48.30 366 SER B C 1
ATOM 10785 O O . SER B 2 366 ? 125.884 122.943 132.921 1.00 48.30 366 SER B O 1
ATOM 10788 N N . ARG B 2 367 ? 123.831 122.503 133.759 1.00 47.70 367 ARG B N 1
ATOM 10789 C CA . ARG B 2 367 ? 123.261 123.770 133.316 1.00 47.70 367 ARG B CA 1
ATOM 10790 C C . ARG B 2 367 ? 123.776 124.948 134.132 1.00 47.70 367 ARG B C 1
ATOM 10791 O O . ARG B 2 367 ? 123.916 126.057 133.598 1.00 47.70 367 ARG B O 1
ATOM 10799 N N . ALA B 2 368 ? 124.059 124.730 135.419 1.00 44.62 368 ALA B N 1
ATOM 10800 C CA . ALA B 2 368 ? 124.600 125.801 136.247 1.00 44.62 368 ALA B CA 1
ATOM 10801 C C . ALA B 2 368 ? 125.927 126.310 135.706 1.00 44.62 368 ALA B C 1
ATOM 10802 O O . ALA B 2 368 ? 126.224 127.503 135.821 1.00 44.62 368 ALA B O 1
ATOM 10804 N N . ALA B 2 369 ? 126.722 125.435 135.086 1.00 45.11 369 ALA B N 1
ATOM 10805 C CA . ALA B 2 369 ? 127.986 125.873 134.504 1.00 45.11 369 ALA B CA 1
ATOM 10806 C C . ALA B 2 369 ? 127.757 126.798 133.317 1.00 45.11 369 ALA B C 1
ATOM 10807 O O . ALA B 2 369 ? 128.438 127.821 133.181 1.00 45.11 369 ALA B O 1
ATOM 10809 N N . MET B 2 370 ? 126.804 126.459 132.447 1.00 46.64 370 MET B N 1
ATOM 10810 C CA . MET B 2 370 ? 126.487 127.334 131.323 1.00 46.64 370 MET B CA 1
ATOM 10811 C C . MET B 2 370 ? 125.949 128.674 131.805 1.00 46.64 370 MET B C 1
ATOM 10812 O O . MET B 2 370 ? 126.322 129.730 131.277 1.00 46.64 370 MET B O 1
ATOM 10817 N N . TRP B 2 371 ? 125.072 128.652 132.812 1.00 42.49 371 TRP B N 1
ATOM 10818 C CA . TRP B 2 371 ? 124.548 129.905 133.349 1.00 42.49 371 TRP B CA 1
ATOM 10819 C C . TRP B 2 371 ? 125.661 130.758 133.942 1.00 42.49 371 TRP B C 1
ATOM 10820 O O . TRP B 2 371 ? 125.706 131.972 133.717 1.00 42.49 371 TRP B O 1
ATOM 10831 N N . ALA B 2 372 ? 126.572 130.138 134.695 1.00 42.08 372 ALA B N 1
ATOM 10832 C CA . ALA B 2 372 ? 127.672 130.888 135.288 1.00 42.08 372 ALA B CA 1
ATOM 10833 C C . ALA B 2 372 ? 128.581 131.471 134.218 1.00 42.08 372 ALA B C 1
ATOM 10834 O O . ALA B 2 372 ? 128.990 132.632 134.309 1.00 42.08 372 ALA B O 1
ATOM 10836 N N . ALA B 2 373 ? 128.902 130.682 133.189 1.00 42.81 373 ALA B N 1
ATOM 10837 C CA . ALA B 2 373 ? 129.749 131.180 132.111 1.00 42.81 373 ALA B CA 1
ATOM 10838 C C . ALA B 2 373 ? 129.104 132.372 131.419 1.00 42.81 373 ALA B C 1
ATOM 10839 O O . ALA B 2 373 ? 129.749 133.407 131.210 1.00 42.81 373 ALA B O 1
ATOM 10841 N N . GLY B 2 374 ? 127.820 132.252 131.074 1.00 41.99 374 GLY B N 1
ATOM 10842 C CA . GLY B 2 374 ? 127.141 133.350 130.405 1.00 41.99 374 GLY B CA 1
ATOM 10843 C C . GLY B 2 374 ? 127.074 134.601 131.259 1.00 41.99 374 GLY B C 1
ATOM 10844 O O . GLY B 2 374 ? 127.363 135.706 130.791 1.00 41.99 374 GLY B O 1
ATOM 10845 N N . LEU B 2 375 ? 126.705 134.443 132.533 1.00 41.91 375 LEU B N 1
ATOM 10846 C CA . LEU B 2 375 ? 126.541 135.607 133.394 1.00 41.91 375 LEU B CA 1
ATOM 10847 C C . LEU B 2 375 ? 127.874 136.268 133.719 1.00 41.91 375 LEU B C 1
ATOM 10848 O O . LEU B 2 375 ? 127.934 137.495 133.831 1.00 41.91 375 LEU B O 1
ATOM 10853 N N . VAL B 2 376 ? 128.954 135.497 133.837 1.00 42.04 376 VAL B N 1
ATOM 10854 C CA . VAL B 2 376 ? 130.249 136.112 134.103 1.00 42.04 376 VAL B CA 1
ATOM 10855 C C . VAL B 2 376 ? 130.797 136.777 132.846 1.00 42.04 376 VAL B C 1
ATOM 10856 O O . VAL B 2 376 ? 131.405 137.851 132.918 1.00 42.04 376 VAL B O 1
ATOM 10860 N N . LEU B 2 377 ? 130.572 136.173 131.675 1.00 42.55 377 LEU B N 1
ATOM 10861 C CA . LEU B 2 377 ? 130.893 136.851 130.424 1.00 42.55 377 LEU B CA 1
ATOM 10862 C C . LEU B 2 377 ? 130.185 138.195 130.340 1.00 42.55 377 LEU B C 1
ATOM 10863 O O . LEU B 2 377 ? 130.798 139.215 130.006 1.00 42.55 377 LEU B O 1
ATOM 10868 N N . LEU B 2 378 ? 128.889 138.218 130.657 1.00 42.79 378 LEU B N 1
ATOM 10869 C CA . LEU B 2 378 ? 128.140 139.469 130.619 1.00 42.79 378 LEU B CA 1
ATOM 10870 C C . LEU B 2 378 ? 128.686 140.474 131.627 1.00 42.79 378 LEU B C 1
ATOM 10871 O O . LEU B 2 378 ? 128.930 141.637 131.292 1.00 42.79 378 LEU B O 1
ATOM 10876 N N . GLY B 2 379 ? 128.886 140.039 132.872 1.00 42.79 379 GLY B N 1
ATOM 10877 C CA . GLY B 2 379 ? 129.340 140.950 133.907 1.00 42.79 379 GLY B CA 1
ATOM 10878 C C . GLY B 2 379 ? 130.718 141.521 133.650 1.00 42.79 379 GLY B C 1
ATOM 10879 O O . GLY B 2 379 ? 131.013 142.645 134.064 1.00 42.79 379 GLY B O 1
ATOM 10880 N N . ALA B 2 380 ? 131.583 140.766 132.974 1.00 43.67 380 ALA B N 1
ATOM 10881 C CA . ALA B 2 380 ? 132.918 141.257 132.666 1.00 43.67 380 ALA B CA 1
ATOM 10882 C C . ALA B 2 380 ? 132.995 141.986 131.332 1.00 43.67 380 ALA B C 1
ATOM 10883 O O . ALA B 2 380 ? 133.960 142.721 131.102 1.00 43.67 380 ALA B O 1
ATOM 10885 N N . TRP B 2 381 ? 132.008 141.805 130.455 1.00 44.42 381 TRP B N 1
ATOM 10886 C CA . TRP B 2 381 ? 131.986 142.488 129.172 1.00 44.42 381 TRP B CA 1
ATOM 10887 C C . TRP B 2 381 ? 131.214 143.799 129.207 1.00 44.42 381 TRP B C 1
ATOM 10888 O O . TRP B 2 381 ? 131.464 144.669 128.367 1.00 44.42 381 TRP B O 1
ATOM 10899 N N . MET B 2 382 ? 130.287 143.962 130.160 1.00 42.53 382 MET B N 1
ATOM 10900 C CA . MET B 2 382 ? 129.431 145.149 130.148 1.00 42.53 382 MET B CA 1
ATOM 10901 C C . MET B 2 382 ? 130.207 146.432 130.418 1.00 42.53 382 MET B C 1
ATOM 10902 O O . MET B 2 382 ? 130.149 147.355 129.586 1.00 42.53 382 MET B O 1
ATOM 10907 N N . PRO B 2 383 ? 130.935 146.577 131.534 1.00 41.89 383 PRO B N 1
ATOM 10908 C CA . PRO B 2 383 ? 131.550 147.881 131.822 1.00 41.89 383 PRO B CA 1
ATOM 10909 C C . PRO B 2 383 ? 132.833 148.157 131.057 1.00 41.89 383 PRO B C 1
ATOM 10910 O O . PRO B 2 383 ? 133.174 149.332 130.871 1.00 41.89 383 PRO B O 1
ATOM 10914 N N . PHE B 2 384 ? 133.550 147.129 130.608 1.00 43.97 384 PHE B N 1
ATOM 10915 C CA . PHE B 2 384 ? 134.882 147.304 130.042 1.00 43.97 384 PHE B CA 1
ATOM 10916 C C . PHE B 2 384 ? 134.901 147.265 128.519 1.00 43.97 384 PHE B C 1
ATOM 10917 O O . PHE B 2 384 ? 135.480 148.151 127.887 1.00 43.97 384 PHE B O 1
ATOM 10925 N N . ASN B 2 385 ? 134.278 146.256 127.915 1.00 46.43 385 ASN B N 1
ATOM 10926 C CA . ASN B 2 385 ? 134.440 145.971 126.489 1.00 46.43 385 ASN B CA 1
ATOM 10927 C C . ASN B 2 385 ? 133.285 146.500 125.648 1.00 46.43 385 ASN B C 1
ATOM 10928 O O . ASN B 2 385 ? 132.929 145.897 124.633 1.00 46.43 385 ASN B O 1
ATOM 10933 N N . ASN B 2 386 ? 132.677 147.623 126.032 1.00 46.66 386 ASN B N 1
ATOM 10934 C CA . ASN B 2 386 ? 131.579 148.190 125.263 1.00 46.66 386 ASN B CA 1
ATOM 10935 C C . ASN B 2 386 ? 131.948 149.451 124.498 1.00 46.66 386 ASN B C 1
ATOM 10936 O O . ASN B 2 386 ? 131.225 149.821 123.570 1.00 46.66 386 ASN B O 1
ATOM 10941 N N . GLY B 2 387 ? 133.046 150.111 124.854 1.00 48.05 387 GLY B N 1
ATOM 10942 C CA . GLY B 2 387 ? 133.430 151.336 124.182 1.00 48.05 387 GLY B CA 1
ATOM 10943 C C . GLY B 2 387 ? 134.171 151.094 122.885 1.00 48.05 387 GLY B C 1
ATOM 10944 O O . GLY B 2 387 ? 133.767 150.246 122.087 1.00 48.05 387 GLY B O 1
ATOM 10945 N N . LEU B 2 388 ? 135.250 151.841 122.658 1.00 48.35 388 LEU B N 1
ATOM 10946 C CA . LEU B 2 388 ? 136.094 151.663 121.486 1.00 48.35 388 LEU B CA 1
ATOM 10947 C C . LEU B 2 388 ? 137.480 151.142 121.832 1.00 48.35 388 LEU B C 1
ATOM 10948 O O . LEU B 2 388 ? 138.279 150.899 120.922 1.00 48.35 388 LEU B O 1
ATOM 10953 N N . ARG B 2 389 ? 137.790 150.981 123.115 1.00 52.41 389 ARG B N 1
ATOM 10954 C CA . ARG B 2 389 ? 139.056 150.380 123.502 1.00 52.41 389 ARG B CA 1
ATOM 10955 C C . ARG B 2 389 ? 139.146 148.964 122.943 1.00 52.41 389 ARG B C 1
ATOM 10956 O O . ARG B 2 389 ? 138.162 148.216 122.981 1.00 52.41 389 ARG B O 1
ATOM 10964 N N . PRO B 2 390 ? 140.303 148.559 122.417 1.00 50.69 390 PRO B N 1
ATOM 10965 C CA . PRO B 2 390 ? 140.445 147.234 121.802 1.00 50.69 390 PRO B CA 1
ATOM 10966 C C . PRO B 2 390 ? 140.760 146.133 122.812 1.00 50.69 390 PRO B C 1
ATOM 10967 O O . PRO B 2 390 ? 141.688 145.339 122.628 1.00 50.69 390 PRO B O 1
ATOM 10971 N N . GLU B 2 391 ? 139.985 146.078 123.894 1.00 50.32 391 GLU B N 1
ATOM 10972 C CA . GLU B 2 391 ? 140.102 144.983 124.848 1.00 50.32 391 GLU B CA 1
ATOM 10973 C C . GLU B 2 391 ? 139.154 143.839 124.527 1.00 50.32 391 GLU B C 1
ATOM 10974 O O . GLU B 2 391 ? 139.495 142.674 124.762 1.00 50.32 391 GLU B O 1
ATOM 10980 N N . GLY B 2 392 ? 137.978 144.145 123.977 1.00 49.52 392 GLY B N 1
ATOM 10981 C CA . GLY B 2 392 ? 137.064 143.102 123.554 1.00 49.52 392 GLY B CA 1
ATOM 10982 C C . GLY B 2 392 ? 137.550 142.314 122.359 1.00 49.52 392 GLY B C 1
ATOM 10983 O O . GLY B 2 392 ? 137.058 141.207 122.117 1.00 49.52 392 GLY B O 1
ATOM 10984 N N . GLN B 2 393 ? 138.501 142.859 121.604 1.00 48.73 393 GLN B N 1
ATOM 10985 C CA . GLN B 2 393 ? 139.110 142.134 120.499 1.00 48.73 393 GLN B CA 1
ATOM 10986 C C . GLN B 2 393 ? 140.311 141.315 120.944 1.00 48.73 393 GLN B C 1
ATOM 10987 O O . GLN B 2 393 ? 140.544 140.227 120.410 1.00 48.73 393 GLN B O 1
ATOM 10993 N N . ILE B 2 394 ? 141.072 141.811 121.919 1.00 47.59 394 ILE B N 1
ATOM 10994 C CA . ILE B 2 394 ? 142.142 141.009 122.499 1.00 47.59 394 ILE B CA 1
ATOM 10995 C C . ILE B 2 394 ? 141.562 139.822 123.256 1.00 47.59 394 ILE B C 1
ATOM 10996 O O . ILE B 2 394 ? 142.097 138.707 123.197 1.00 47.59 394 ILE B O 1
ATOM 11001 N N . ALA B 2 395 ? 140.454 140.036 123.969 1.00 47.39 395 ALA B N 1
ATOM 11002 C CA . ALA B 2 395 ? 139.801 138.944 124.681 1.00 47.39 395 ALA B CA 1
ATOM 11003 C C . ALA B 2 395 ? 139.255 137.885 123.735 1.00 47.39 395 ALA B C 1
ATOM 11004 O O . ALA B 2 395 ? 139.078 136.734 124.148 1.00 47.39 395 ALA B O 1
ATOM 11006 N N . THR B 2 396 ? 138.989 138.239 122.479 1.00 46.49 396 THR B N 1
ATOM 11007 C CA . THR B 2 396 ? 138.535 137.275 121.489 1.00 46.49 396 THR B CA 1
ATOM 11008 C C . THR B 2 396 ? 139.682 136.616 120.740 1.00 46.49 396 THR B C 1
ATOM 11009 O O . THR B 2 396 ? 139.585 135.436 120.393 1.00 46.49 396 THR B O 1
ATOM 11013 N N . GLY B 2 397 ? 140.770 137.345 120.497 1.00 45.84 397 GLY B N 1
ATOM 11014 C CA . GLY B 2 397 ? 141.947 136.721 119.917 1.00 45.84 397 GLY B CA 1
ATOM 11015 C C . GLY B 2 397 ? 142.579 135.706 120.850 1.00 45.84 397 GLY B C 1
ATOM 11016 O O . GLY B 2 397 ? 142.976 134.617 120.423 1.00 45.84 397 GLY B O 1
ATOM 11017 N N . ALA B 2 398 ? 142.672 136.043 122.139 1.00 46.05 398 ALA B N 1
ATOM 11018 C CA . ALA B 2 398 ? 143.211 135.122 123.130 1.00 46.05 398 ALA B CA 1
ATOM 11019 C C . ALA B 2 398 ? 142.310 133.922 123.371 1.00 46.05 398 ALA B C 1
ATOM 11020 O O . ALA B 2 398 ? 142.735 132.976 124.041 1.00 46.05 398 ALA B O 1
ATOM 11022 N N . LEU B 2 399 ? 141.084 133.940 122.854 1.00 45.05 399 LEU B N 1
ATOM 11023 C CA . LEU B 2 399 ? 140.187 132.795 122.909 1.00 45.05 399 LEU B CA 1
ATOM 11024 C C . LEU B 2 399 ? 140.217 131.977 121.627 1.00 45.05 399 LEU B C 1
ATOM 11025 O O . LEU B 2 399 ? 140.176 130.746 121.683 1.00 45.05 399 LEU B O 1
ATOM 11030 N N . ILE B 2 400 ? 140.300 132.641 120.472 1.00 44.32 400 ILE B N 1
ATOM 11031 C CA . ILE B 2 400 ? 140.479 131.925 119.212 1.00 44.32 400 ILE B CA 1
ATOM 11032 C C . ILE B 2 400 ? 141.802 131.175 119.209 1.00 44.32 400 ILE B C 1
ATOM 11033 O O . ILE B 2 400 ? 141.893 130.065 118.670 1.00 44.32 400 ILE B O 1
ATOM 11038 N N . THR B 2 401 ? 142.841 131.744 119.826 1.00 44.93 401 THR B N 1
ATOM 11039 C CA . THR B 2 401 ? 144.119 131.043 119.916 1.00 44.93 401 THR B CA 1
ATOM 11040 C C . THR B 2 401 ? 143.982 129.761 120.729 1.00 44.93 401 THR B C 1
ATOM 11041 O O . THR B 2 401 ? 144.443 128.691 120.311 1.00 44.93 401 THR B O 1
ATOM 11045 N N . TYR B 2 402 ? 143.350 129.854 121.902 1.00 44.35 402 TYR B N 1
ATOM 11046 C CA . TYR B 2 402 ? 143.133 128.673 122.732 1.00 44.35 402 TYR B CA 1
ATOM 11047 C C . TYR B 2 402 ? 142.287 127.635 122.006 1.00 44.35 402 TYR B C 1
ATOM 11048 O O . TYR B 2 402 ? 142.571 126.434 122.076 1.00 44.35 402 TYR B O 1
ATOM 11057 N N . VAL B 2 403 ? 141.253 128.079 121.288 1.00 43.98 403 VAL B N 1
ATOM 11058 C CA . VAL B 2 403 ? 140.373 127.145 120.595 1.00 43.98 403 VAL B CA 1
ATOM 11059 C C . VAL B 2 403 ? 141.117 126.436 119.471 1.00 43.98 403 VAL B C 1
ATOM 11060 O O . VAL B 2 403 ? 140.972 125.223 119.281 1.00 43.98 403 VAL B O 1
ATOM 11064 N N . LEU B 2 404 ? 141.939 127.170 118.720 1.00 45.05 404 LEU B N 1
ATOM 11065 C CA . LEU B 2 404 ? 142.695 126.550 117.637 1.00 45.05 404 LEU B CA 1
ATOM 11066 C C . LEU B 2 404 ? 143.753 125.597 118.177 1.00 45.05 404 LEU B C 1
ATOM 11067 O O . LEU B 2 404 ? 144.009 124.544 117.582 1.00 45.05 404 LEU B O 1
ATOM 11072 N N . ILE B 2 405 ? 144.368 125.937 119.311 1.00 46.66 405 ILE B N 1
ATOM 11073 C CA . ILE B 2 405 ? 145.335 125.030 119.923 1.00 46.66 405 ILE B CA 1
ATOM 11074 C C . ILE B 2 405 ? 144.647 123.754 120.390 1.00 46.66 405 ILE B C 1
ATOM 11075 O O . ILE B 2 405 ? 145.177 122.647 120.225 1.00 46.66 405 ILE B O 1
ATOM 11080 N N . GLU B 2 406 ? 143.454 123.884 120.975 1.00 47.09 406 GLU B N 1
ATOM 11081 C CA . GLU B 2 406 ? 142.713 122.701 121.396 1.00 47.09 406 GLU B CA 1
ATOM 11082 C C . GLU B 2 406 ? 142.307 121.852 120.199 1.00 47.09 406 GLU B C 1
ATOM 11083 O O . GLU B 2 406 ? 142.322 120.620 120.272 1.00 47.09 406 GLU B O 1
ATOM 11089 N N . ARG B 2 407 ? 141.951 122.492 119.083 1.00 48.14 407 ARG B N 1
ATOM 11090 C CA . ARG B 2 407 ? 141.629 121.739 117.874 1.00 48.14 407 ARG B CA 1
ATOM 11091 C C . ARG B 2 407 ? 142.851 120.997 117.347 1.00 48.14 407 ARG B C 1
ATOM 11092 O O . ARG B 2 407 ? 142.741 119.852 116.894 1.00 48.14 407 ARG B O 1
ATOM 11100 N N . ALA B 2 408 ? 144.020 121.639 117.391 1.00 49.71 408 ALA B N 1
ATOM 11101 C CA . ALA B 2 408 ? 145.250 120.978 116.965 1.00 49.71 408 ALA B CA 1
ATOM 11102 C C . ALA B 2 408 ? 145.550 119.769 117.839 1.00 49.71 408 ALA B C 1
ATOM 11103 O O . ALA B 2 408 ? 145.899 118.695 117.337 1.00 49.71 408 ALA B O 1
ATOM 11105 N N . VAL B 2 409 ? 145.428 119.932 119.157 1.00 48.97 409 VAL B N 1
ATOM 11106 C CA . VAL B 2 409 ? 145.669 118.820 120.074 1.00 48.97 409 VAL B CA 1
ATOM 11107 C C . VAL B 2 409 ? 144.669 117.696 119.828 1.00 48.97 409 VAL B C 1
ATOM 11108 O O . VAL B 2 409 ? 145.027 116.511 119.848 1.00 48.97 409 VAL B O 1
ATOM 11112 N N . THR B 2 410 ? 143.405 118.046 119.585 1.00 52.58 410 THR B N 1
ATOM 11113 C CA . THR B 2 410 ? 142.373 117.042 119.349 1.00 52.58 410 THR B CA 1
ATOM 11114 C C . THR B 2 410 ? 142.653 116.249 118.079 1.00 52.58 410 THR B C 1
ATOM 11115 O O . THR B 2 410 ? 142.827 115.026 118.118 1.00 52.58 410 THR B O 1
ATOM 11119 N N . SER B 2 411 ? 142.703 116.934 116.936 1.00 53.18 411 SER B N 1
ATOM 11120 C CA . SER B 2 411 ? 142.839 116.241 115.661 1.00 53.18 411 SER B CA 1
ATOM 11121 C C . SER B 2 411 ? 144.248 115.725 115.415 1.00 53.18 411 SER B C 1
ATOM 11122 O O . SER B 2 411 ? 144.433 114.861 114.550 1.00 53.18 411 SER B O 1
ATOM 11125 N N . GLY B 2 412 ? 145.239 116.225 116.146 1.00 53.48 412 GLY B N 1
ATOM 11126 C CA . GLY B 2 412 ? 146.604 115.784 115.946 1.00 53.48 412 GLY B CA 1
ATOM 11127 C C . GLY B 2 412 ? 147.267 116.349 114.713 1.00 53.48 412 GLY B C 1
ATOM 11128 O O . GLY B 2 412 ? 148.195 115.734 114.182 1.00 53.48 412 GLY B O 1
ATOM 11129 N N . ARG B 2 413 ? 146.813 117.502 114.239 1.00 55.33 413 ARG B N 1
ATOM 11130 C CA . ARG B 2 413 ? 147.380 118.161 113.074 1.00 55.33 413 ARG B CA 1
ATOM 11131 C C . ARG B 2 413 ? 148.148 119.404 113.503 1.00 55.33 413 ARG B C 1
ATOM 11132 O O . ARG B 2 413 ? 148.094 119.835 114.657 1.00 55.33 413 ARG B O 1
ATOM 11140 N N . LEU B 2 414 ? 148.874 119.983 112.547 1.00 53.99 414 LEU B N 1
ATOM 11141 C CA . LEU B 2 414 ? 149.624 121.206 112.783 1.00 53.99 414 LEU B CA 1
ATOM 11142 C C . LEU B 2 414 ? 149.045 122.419 112.075 1.00 53.99 414 LEU B C 1
ATOM 11143 O O . LEU B 2 414 ? 149.361 123.547 112.466 1.00 53.99 414 LEU B O 1
ATOM 11148 N N . THR B 2 415 ? 148.213 122.224 111.052 1.00 53.09 415 THR B N 1
ATOM 11149 C CA . THR B 2 415 ? 147.649 123.352 110.321 1.00 53.09 415 THR B CA 1
ATOM 11150 C C . THR B 2 415 ? 146.682 124.199 111.156 1.00 53.09 415 THR B C 1
ATOM 11151 O O . THR B 2 415 ? 146.519 125.384 110.841 1.00 53.09 415 THR B O 1
ATOM 11155 N N . PRO B 2 416 ? 146.025 123.689 112.199 1.00 50.65 416 PRO B N 1
ATOM 11156 C CA . PRO B 2 416 ? 145.357 124.603 113.138 1.00 50.65 416 PRO B CA 1
ATOM 11157 C C . PRO B 2 416 ? 146.238 125.087 114.280 1.00 50.65 416 PRO B C 1
ATOM 11158 O O . PRO B 2 416 ? 145.711 125.669 115.232 1.00 50.65 416 PRO B O 1
ATOM 11162 N N . ALA B 2 417 ? 147.549 124.860 114.210 1.00 50.76 417 ALA B N 1
ATOM 11163 C CA . ALA B 2 417 ? 148.490 125.389 115.184 1.00 50.76 417 ALA B CA 1
ATOM 11164 C C . ALA B 2 417 ? 149.386 126.477 114.613 1.00 50.76 417 ALA B C 1
ATOM 11165 O O . ALA B 2 417 ? 150.023 127.198 115.387 1.00 50.76 417 ALA B O 1
ATOM 11167 N N . ALA B 2 418 ? 149.458 126.606 113.288 1.00 50.16 418 ALA B N 1
ATOM 11168 C CA . ALA B 2 418 ? 150.070 127.783 112.684 1.00 50.16 418 ALA B CA 1
ATOM 11169 C C . ALA B 2 418 ? 149.089 128.944 112.630 1.00 50.16 418 ALA B C 1
ATOM 11170 O O . ALA B 2 418 ? 149.490 130.104 112.781 1.00 50.16 418 ALA B O 1
ATOM 11172 N N . LEU B 2 419 ? 147.804 128.649 112.426 1.00 48.11 419 LEU B N 1
ATOM 11173 C CA . LEU B 2 419 ? 146.787 129.687 112.517 1.00 48.11 419 LEU B CA 1
ATOM 11174 C C . LEU B 2 419 ? 146.676 130.228 113.935 1.00 48.11 419 LEU B C 1
ATOM 11175 O O . LEU B 2 419 ? 146.364 131.408 114.122 1.00 48.11 419 LEU B O 1
ATOM 11180 N N . ALA B 2 420 ? 146.942 129.393 114.941 1.00 47.00 420 ALA B N 1
ATOM 11181 C CA . ALA B 2 420 ? 146.979 129.887 116.313 1.00 47.00 420 ALA B CA 1
ATOM 11182 C C . ALA B 2 420 ? 148.109 130.888 116.506 1.00 47.00 420 ALA B C 1
ATOM 11183 O O . ALA B 2 420 ? 147.937 131.908 117.181 1.00 47.00 420 ALA B O 1
ATOM 11185 N N . ILE B 2 421 ? 149.268 130.626 115.899 1.00 48.04 421 ILE B N 1
ATOM 11186 C CA . ILE B 2 421 ? 150.384 131.561 116.000 1.00 48.04 421 ILE B CA 1
ATOM 11187 C C . ILE B 2 421 ? 150.070 132.843 115.241 1.00 48.04 421 ILE B C 1
ATOM 11188 O O . ILE B 2 421 ? 150.405 133.945 115.692 1.00 48.04 421 ILE B O 1
ATOM 11193 N N . THR B 2 422 ? 149.420 132.720 114.082 1.00 47.29 422 THR B N 1
ATOM 11194 C CA . THR B 2 422 ? 149.002 133.906 113.338 1.00 47.29 422 THR B CA 1
ATOM 11195 C C . THR B 2 422 ? 148.033 134.754 114.155 1.00 47.29 422 THR B C 1
ATOM 11196 O O . THR B 2 422 ? 148.154 135.985 114.199 1.00 47.29 422 THR B O 1
ATOM 11200 N N . THR B 2 423 ? 147.071 134.110 114.818 1.00 46.66 423 THR B N 1
ATOM 11201 C CA . THR B 2 423 ? 146.113 134.842 115.639 1.00 46.66 423 THR B CA 1
ATOM 11202 C C . THR B 2 423 ? 146.796 135.493 116.834 1.00 46.66 423 THR B C 1
ATOM 11203 O O . THR B 2 423 ? 146.481 136.635 117.188 1.00 46.66 423 THR B O 1
ATOM 11207 N N . ALA B 2 424 ? 147.746 134.795 117.459 1.00 48.33 424 ALA B N 1
ATOM 11208 C CA . ALA B 2 424 ? 148.472 135.385 118.579 1.00 48.33 424 ALA B CA 1
ATOM 11209 C C . ALA B 2 424 ? 149.288 136.591 118.133 1.00 48.33 424 ALA B C 1
ATOM 11210 O O . ALA B 2 424 ? 149.355 137.602 118.843 1.00 48.33 424 ALA B O 1
ATOM 11212 N N . ALA B 2 425 ? 149.907 136.511 116.954 1.00 48.96 425 ALA B N 1
ATOM 11213 C CA . ALA B 2 425 ? 150.668 137.643 116.437 1.00 48.96 425 ALA B CA 1
ATOM 11214 C C . ALA B 2 425 ? 149.758 138.828 116.139 1.00 48.96 425 ALA B C 1
ATOM 11215 O O . ALA B 2 425 ? 150.056 139.966 116.520 1.00 48.96 425 ALA B O 1
ATOM 11217 N N . PHE B 2 426 ? 148.637 138.581 115.457 1.00 49.07 426 PHE B N 1
ATOM 11218 C CA . PHE B 2 426 ? 147.723 139.666 115.127 1.00 49.07 426 PHE B CA 1
ATOM 11219 C C . PHE B 2 426 ? 147.001 140.212 116.352 1.00 49.07 426 PHE B C 1
ATOM 11220 O O . PHE B 2 426 ? 146.462 141.321 116.294 1.00 49.07 426 PHE B O 1
ATOM 11228 N N . THR B 2 427 ? 146.974 139.462 117.455 1.00 48.90 427 THR B N 1
ATOM 11229 C CA . THR B 2 427 ? 146.390 139.975 118.688 1.00 48.90 427 THR B CA 1
ATOM 11230 C C . THR B 2 427 ? 147.408 140.777 119.486 1.00 48.90 427 THR B C 1
ATOM 11231 O O . THR B 2 427 ? 147.062 141.790 120.103 1.00 48.90 427 THR B O 1
ATOM 11235 N N . LEU B 2 428 ? 148.672 140.349 119.474 1.00 49.43 428 LEU B N 1
ATOM 11236 C CA . LEU B 2 428 ? 149.726 141.141 120.092 1.00 49.43 428 LEU B CA 1
ATOM 11237 C C . LEU B 2 428 ? 149.994 142.423 119.319 1.00 49.43 428 LEU B C 1
ATOM 11238 O O . LEU B 2 428 ? 150.468 143.399 119.906 1.00 49.43 428 LEU B O 1
ATOM 11243 N N . GLY B 2 429 ? 149.690 142.446 118.022 1.00 48.59 429 GLY B N 1
ATOM 11244 C CA . GLY B 2 429 ? 149.836 143.668 117.256 1.00 48.59 429 GLY B CA 1
ATOM 11245 C C . GLY B 2 429 ? 148.772 144.712 117.505 1.00 48.59 429 GLY B C 1
ATOM 11246 O O . GLY B 2 429 ? 148.887 145.827 116.989 1.00 48.59 429 GLY B O 1
ATOM 11247 N N . ILE B 2 430 ? 147.745 144.384 118.288 1.00 49.24 430 ILE B N 1
ATOM 11248 C CA . ILE B 2 430 ? 146.687 145.345 118.575 1.00 49.24 430 ILE B CA 1
ATOM 11249 C C . ILE B 2 430 ? 147.120 146.309 119.672 1.00 49.24 430 ILE B C 1
ATOM 11250 O O . ILE B 2 430 ? 147.048 147.532 119.508 1.00 49.24 430 ILE B O 1
ATOM 11255 N N . GLN B 2 431 ? 147.577 145.775 120.798 1.00 52.11 431 GLN B N 1
ATOM 11256 C CA . GLN B 2 431 ? 148.004 146.573 121.935 1.00 52.11 431 GLN B CA 1
ATOM 11257 C C . GLN B 2 431 ? 149.081 145.800 122.675 1.00 52.11 431 GLN B C 1
ATOM 11258 O O . GLN B 2 431 ? 149.160 144.572 122.553 1.00 52.11 431 GLN B O 1
ATOM 11264 N N . PRO B 2 432 ? 149.931 146.484 123.446 1.00 53.03 432 PRO B N 1
ATOM 11265 C CA . PRO B 2 432 ? 150.965 145.760 124.204 1.00 53.03 432 PRO B CA 1
ATOM 11266 C C . PRO B 2 432 ? 150.399 144.789 125.217 1.00 53.03 432 PRO B C 1
ATOM 11267 O O . PRO B 2 432 ? 151.094 143.840 125.599 1.00 53.03 432 PRO B O 1
ATOM 11271 N N . THR B 2 433 ? 149.161 144.988 125.661 1.00 51.28 433 THR B N 1
ATOM 11272 C CA . THR B 2 433 ? 148.508 144.087 126.600 1.00 51.28 433 THR B CA 1
ATOM 11273 C C . THR B 2 433 ? 147.976 142.823 125.936 1.00 51.28 433 THR B C 1
ATOM 11274 O O . THR B 2 433 ? 147.218 142.081 126.569 1.00 51.28 433 THR B O 1
ATOM 11278 N N . GLY B 2 434 ? 148.355 142.557 124.689 1.00 52.02 434 GLY B N 1
ATOM 11279 C CA . GLY B 2 434 ? 147.912 141.363 124.001 1.00 52.02 434 GLY B CA 1
ATOM 11280 C C . GLY B 2 434 ? 148.816 140.174 124.247 1.00 52.02 434 GLY B C 1
ATOM 11281 O O . GLY B 2 434 ? 148.846 139.230 123.453 1.00 52.02 434 GLY B O 1
ATOM 11282 N N . LEU B 2 435 ? 149.563 140.209 125.351 1.00 53.76 435 LEU B N 1
ATOM 11283 C CA . LEU B 2 435 ? 150.424 139.099 125.731 1.00 53.76 435 LEU B CA 1
ATOM 11284 C C . LEU B 2 435 ? 149.646 137.898 126.249 1.00 53.76 435 LEU B C 1
ATOM 11285 O O . LEU B 2 435 ? 150.232 136.825 126.422 1.00 53.76 435 LEU B O 1
ATOM 11290 N N . ILE B 2 436 ? 148.344 138.048 126.504 1.00 52.65 436 ILE B N 1
ATOM 11291 C CA . ILE B 2 436 ? 147.526 136.890 126.842 1.00 52.65 436 ILE B CA 1
ATOM 11292 C C . ILE B 2 436 ? 147.456 135.930 125.661 1.00 52.65 436 ILE B C 1
ATOM 11293 O O . ILE B 2 436 ? 147.376 134.708 125.844 1.00 52.65 436 ILE B O 1
ATOM 11298 N N . ALA B 2 437 ? 147.528 136.458 124.436 1.00 51.70 437 ALA B N 1
ATOM 11299 C CA . ALA B 2 437 ? 147.480 135.602 123.257 1.00 51.70 437 ALA B CA 1
ATOM 11300 C C . ALA B 2 437 ? 148.720 134.727 123.139 1.00 51.70 437 ALA B C 1
ATOM 11301 O O . ALA B 2 437 ? 148.644 133.627 122.584 1.00 51.70 437 ALA B O 1
ATOM 11303 N N . VAL B 2 438 ? 149.864 135.187 123.647 1.00 51.55 438 VAL B N 1
ATOM 11304 C CA . VAL B 2 438 ? 151.053 134.343 123.654 1.00 51.55 438 VAL B CA 1
ATOM 11305 C C . VAL B 2 438 ? 151.156 133.513 124.927 1.00 51.55 438 VAL B C 1
ATOM 11306 O O . VAL B 2 438 ? 151.803 132.457 124.917 1.00 51.55 438 VAL B O 1
ATOM 11310 N N . ALA B 2 439 ? 150.532 133.952 126.023 1.00 50.95 439 ALA B N 1
ATOM 11311 C CA . ALA B 2 439 ? 150.391 133.075 127.179 1.00 50.95 439 ALA B CA 1
ATOM 11312 C C . ALA B 2 439 ? 149.559 131.852 126.822 1.00 50.95 439 ALA B C 1
ATOM 11313 O O . ALA B 2 439 ? 149.830 130.743 127.298 1.00 50.95 439 ALA B O 1
ATOM 11315 N N . ALA B 2 440 ? 148.544 132.036 125.974 1.00 49.97 440 ALA B N 1
ATOM 11316 C CA . ALA B 2 440 ? 147.774 130.910 125.460 1.00 49.97 440 ALA B CA 1
ATOM 11317 C C . ALA B 2 440 ? 148.612 129.984 124.590 1.00 49.97 440 ALA B C 1
ATOM 11318 O O . ALA B 2 440 ? 148.252 128.814 124.431 1.00 49.97 440 ALA B O 1
ATOM 11320 N N . LEU B 2 441 ? 149.715 130.476 124.024 1.00 51.27 441 LEU B N 1
ATOM 11321 C CA . LEU B 2 441 ? 150.616 129.616 123.265 1.00 51.27 441 LEU B CA 1
ATOM 11322 C C . LEU B 2 441 ? 151.565 128.867 124.191 1.00 51.27 441 LEU B C 1
ATOM 11323 O O . LEU B 2 441 ? 151.783 127.661 124.028 1.00 51.27 441 LEU B O 1
ATOM 11328 N N . LEU B 2 442 ? 152.149 129.578 125.157 1.00 54.11 442 LEU B N 1
ATOM 11329 C CA . LEU B 2 442 ? 153.015 128.935 126.141 1.00 54.11 442 LEU B CA 1
ATOM 11330 C C . LEU B 2 442 ? 152.280 127.840 126.903 1.00 54.11 442 LEU B C 1
ATOM 11331 O O . LEU B 2 442 ? 152.848 126.775 127.171 1.00 54.11 442 LEU B O 1
ATOM 11336 N N . ALA B 2 443 ? 151.018 128.081 127.266 1.00 53.87 443 ALA B N 1
ATOM 11337 C CA . ALA B 2 443 ? 150.258 127.066 127.989 1.00 53.87 443 ALA B CA 1
ATOM 11338 C C . ALA B 2 443 ? 150.036 125.818 127.145 1.00 53.87 443 ALA B C 1
ATOM 11339 O O . ALA B 2 443 ? 149.987 124.706 127.684 1.00 53.87 443 ALA B O 1
ATOM 11341 N N . GLY B 2 444 ? 149.903 125.974 125.832 1.00 54.80 444 GLY B N 1
ATOM 11342 C CA . GLY B 2 444 ? 149.703 124.840 124.954 1.00 54.80 444 GLY B CA 1
ATOM 11343 C C . GLY B 2 444 ? 150.870 124.585 124.024 1.00 54.80 444 GLY B C 1
ATOM 11344 O O . GLY B 2 444 ? 150.674 124.255 122.851 1.00 54.80 444 GLY B O 1
ATOM 11345 N N . GLY B 2 445 ? 152.090 124.736 124.530 1.00 57.48 445 GLY B N 1
ATOM 11346 C CA . GLY B 2 445 ? 153.270 124.509 123.720 1.00 57.48 445 GLY B CA 1
ATOM 11347 C C . GLY B 2 445 ? 153.789 123.090 123.813 1.00 57.48 445 GLY B C 1
ATOM 11348 O O . GLY B 2 445 ? 154.367 122.568 122.856 1.00 57.48 445 GLY B O 1
ATOM 11349 N N . ARG B 2 446 ? 153.577 122.452 124.967 1.00 60.66 446 ARG B N 1
ATOM 11350 C CA . ARG B 2 446 ? 154.072 121.088 125.153 1.00 60.66 446 ARG B CA 1
ATOM 11351 C C . ARG B 2 446 ? 153.306 120.075 124.307 1.00 60.66 446 ARG B C 1
ATOM 11352 O O . ARG B 2 446 ? 153.954 119.265 123.618 1.00 60.66 446 ARG B O 1
ATOM 11360 N N . PRO B 2 447 ? 151.966 120.054 124.288 1.00 57.07 447 PRO B N 1
ATOM 11361 C CA . PRO B 2 447 ? 151.277 119.102 123.404 1.00 57.07 447 PRO B CA 1
ATOM 11362 C C . PRO B 2 447 ? 151.399 119.438 121.929 1.00 57.07 447 PRO B C 1
ATOM 11363 O O . PRO B 2 447 ? 151.089 118.579 121.096 1.00 57.07 447 PRO B O 1
ATOM 11367 N N . ILE B 2 448 ? 151.834 120.648 121.578 1.00 57.26 448 ILE B N 1
ATOM 11368 C CA . ILE B 2 448 ? 152.099 120.970 120.179 1.00 57.26 448 ILE B CA 1
ATOM 11369 C C . ILE B 2 448 ? 153.484 120.488 119.776 1.00 57.26 448 ILE B C 1
ATOM 11370 O O . ILE B 2 448 ? 153.677 119.950 118.679 1.00 57.26 448 ILE B O 1
ATOM 11375 N N . LEU B 2 449 ? 154.472 120.678 120.654 1.00 59.70 449 LEU B N 1
ATOM 11376 C CA . LEU B 2 449 ? 155.783 120.086 120.427 1.00 59.70 449 LEU B CA 1
ATOM 11377 C C . LEU B 2 449 ? 155.695 118.568 120.358 1.00 59.70 449 LEU B C 1
ATOM 11378 O O . LEU B 2 449 ? 156.461 117.933 119.625 1.00 59.70 449 LEU B O 1
ATOM 11383 N N . ARG B 2 450 ? 154.759 117.973 121.102 1.00 59.40 450 ARG B N 1
ATOM 11384 C CA . ARG B 2 450 ? 154.552 116.531 121.028 1.00 59.40 450 ARG B CA 1
ATOM 11385 C C . ARG B 2 450 ? 154.070 116.079 119.655 1.00 59.40 450 ARG B C 1
ATOM 11386 O O . ARG B 2 450 ? 154.284 114.918 119.291 1.00 59.40 450 ARG B O 1
ATOM 11394 N N . ILE B 2 451 ? 153.430 116.958 118.885 1.00 57.69 451 ILE B N 1
ATOM 11395 C CA . ILE B 2 451 ? 153.039 116.614 117.521 1.00 57.69 451 ILE B CA 1
ATOM 11396 C C . ILE B 2 451 ? 154.126 116.988 116.519 1.00 57.69 451 ILE B C 1
ATOM 11397 O O . ILE B 2 451 ? 154.282 116.313 115.495 1.00 57.69 451 ILE B O 1
ATOM 11402 N N . VAL B 2 452 ? 154.872 118.062 116.783 1.00 58.00 452 VAL B N 1
ATOM 11403 C CA . VAL B 2 452 ? 155.998 118.409 115.921 1.00 58.00 452 VAL B CA 1
ATOM 11404 C C . VAL B 2 452 ? 157.038 117.295 115.931 1.00 58.00 452 VAL B C 1
ATOM 11405 O O . VAL B 2 452 ? 157.581 116.925 114.884 1.00 58.00 452 VAL B O 1
ATOM 11409 N N . MET B 2 453 ? 157.324 116.736 117.106 1.00 62.08 453 MET B N 1
ATOM 11410 C CA . MET B 2 453 ? 158.289 115.650 117.229 1.00 62.08 453 MET B CA 1
ATOM 11411 C C . MET B 2 453 ? 157.686 114.281 116.936 1.00 62.08 453 MET B C 1
ATOM 11412 O O . MET B 2 453 ? 158.356 113.267 117.153 1.00 62.08 453 MET B O 1
ATOM 11417 N N . ARG B 2 454 ? 156.449 114.228 116.453 1.00 61.08 454 ARG B N 1
ATOM 11418 C CA . ARG B 2 454 ? 155.788 112.977 116.114 1.00 61.08 454 ARG B CA 1
ATOM 11419 C C . ARG B 2 454 ? 155.439 112.862 114.640 1.00 61.08 454 ARG B C 1
ATOM 11420 O O . ARG B 2 454 ? 155.471 111.756 114.096 1.00 61.08 454 ARG B O 1
ATOM 11428 N N . ARG B 2 455 ? 155.120 113.975 113.978 1.00 58.68 455 ARG B N 1
ATOM 11429 C CA . ARG B 2 455 ? 154.855 113.945 112.544 1.00 58.68 455 ARG B CA 1
ATOM 11430 C C . ARG B 2 455 ? 156.137 113.891 111.726 1.00 58.68 455 ARG B C 1
ATOM 11431 O O . ARG B 2 455 ? 156.120 113.398 110.594 1.00 58.68 455 ARG B O 1
ATOM 11439 N N . ARG B 2 456 ? 157.249 114.382 112.274 1.00 59.66 456 ARG B N 1
ATOM 11440 C CA . ARG B 2 456 ? 158.497 114.498 111.527 1.00 59.66 456 ARG B CA 1
ATOM 11441 C C . ARG B 2 456 ? 159.105 113.157 111.145 1.00 59.66 456 ARG B C 1
ATOM 11442 O O . ARG B 2 456 ? 160.151 113.145 110.487 1.00 59.66 456 ARG B O 1
ATOM 11450 N N . ARG B 2 457 ? 158.496 112.034 111.531 1.00 62.91 457 ARG B N 1
ATOM 11451 C CA . ARG B 2 457 ? 159.003 110.740 111.090 1.00 62.91 457 ARG B CA 1
ATOM 11452 C C . ARG B 2 457 ? 158.652 110.484 109.631 1.00 62.91 457 ARG B C 1
ATOM 11453 O O . ARG B 2 457 ? 159.259 109.628 108.978 1.00 62.91 457 ARG B O 1
ATOM 11461 N N . LEU B 2 458 ? 157.671 111.214 109.104 1.00 61.60 458 LEU B N 1
ATOM 11462 C CA . LEU B 2 458 ? 157.204 111.003 107.741 1.00 61.60 458 LEU B CA 1
ATOM 11463 C C . LEU B 2 458 ? 157.629 112.119 106.792 1.00 61.60 458 LEU B C 1
ATOM 11464 O O . LEU B 2 458 ? 157.851 111.864 105.603 1.00 61.60 458 LEU B O 1
ATOM 11469 N N . VAL B 2 459 ? 157.748 113.348 107.286 1.00 57.41 459 VAL B N 1
ATOM 11470 C CA . VAL B 2 459 ? 157.953 114.500 106.418 1.00 57.41 459 VAL B CA 1
ATOM 11471 C C . VAL B 2 459 ? 159.257 115.241 106.682 1.00 57.41 459 VAL B C 1
ATOM 11472 O O . VAL B 2 459 ? 159.741 115.942 105.780 1.00 57.41 459 VAL B O 1
ATOM 11476 N N . GLY B 2 460 ? 159.854 115.126 107.862 1.00 58.47 460 GLY B N 1
ATOM 11477 C CA . GLY B 2 460 ? 161.038 115.896 108.192 1.00 58.47 460 GLY B CA 1
ATOM 11478 C C . GLY B 2 460 ? 160.714 117.073 109.092 1.00 58.47 460 GLY B C 1
ATOM 11479 O O . GLY B 2 460 ? 159.567 117.313 109.479 1.00 58.47 460 GLY B O 1
ATOM 11480 N N . THR B 2 461 ? 161.761 117.827 109.424 1.00 58.83 461 THR B N 1
ATOM 11481 C CA . THR B 2 461 ? 161.643 118.927 110.374 1.00 58.83 461 THR B CA 1
ATOM 11482 C C . THR B 2 461 ? 161.435 120.284 109.715 1.00 58.83 461 THR B C 1
ATOM 11483 O O . THR B 2 461 ? 160.683 121.107 110.247 1.00 58.83 461 THR B O 1
ATOM 11487 N N . TRP B 2 462 ? 162.068 120.537 108.566 1.00 60.03 462 TRP B N 1
ATOM 11488 C CA . TRP B 2 462 ? 161.914 121.845 107.928 1.00 60.03 462 TRP B CA 1
ATOM 11489 C C . TRP B 2 462 ? 160.502 122.077 107.403 1.00 60.03 462 TRP B C 1
ATOM 11490 O O . TRP B 2 462 ? 159.947 123.164 107.647 1.00 60.03 462 TRP B O 1
ATOM 11501 N N . PRO B 2 463 ? 159.856 121.132 106.683 1.00 55.94 463 PRO B N 1
ATOM 11502 C CA . PRO B 2 463 ? 158.490 121.396 106.208 1.00 55.94 463 PRO B CA 1
ATOM 11503 C C . PRO B 2 463 ? 157.476 121.551 107.331 1.00 55.94 463 PRO B C 1
ATOM 11504 O O . PRO B 2 463 ? 156.293 121.794 107.072 1.00 55.94 463 PRO B O 1
ATOM 11508 N N . LEU B 2 464 ? 157.920 121.412 108.578 1.00 55.11 464 LEU B N 1
ATOM 11509 C CA . LEU B 2 464 ? 157.083 121.670 109.740 1.00 55.11 464 LEU B CA 1
ATOM 11510 C C . LEU B 2 464 ? 157.484 122.921 110.503 1.00 55.11 464 LEU B C 1
ATOM 11511 O O . LEU B 2 464 ? 156.622 123.557 111.111 1.00 55.11 464 LEU B O 1
ATOM 11516 N N . ILE B 2 465 ? 158.762 123.287 110.488 1.00 57.19 465 ILE B N 1
ATOM 11517 C CA . ILE B 2 465 ? 159.208 124.464 111.225 1.00 57.19 465 ILE B CA 1
ATOM 11518 C C . ILE B 2 465 ? 159.119 125.738 110.385 1.00 57.19 465 ILE B C 1
ATOM 11519 O O . ILE B 2 465 ? 158.845 126.813 110.928 1.00 57.19 465 ILE B O 1
ATOM 11524 N N . ALA B 2 466 ? 159.320 125.644 109.067 1.00 56.30 466 ALA B N 1
ATOM 11525 C CA . ALA B 2 466 ? 159.322 126.846 108.233 1.00 56.30 466 ALA B CA 1
ATOM 11526 C C . ALA B 2 466 ? 157.978 127.568 108.235 1.00 56.30 466 ALA B C 1
ATOM 11527 O O . ALA B 2 466 ? 157.955 128.790 108.473 1.00 56.30 466 ALA B O 1
ATOM 11529 N N . PRO B 2 467 ? 156.840 126.911 107.973 1.00 54.44 467 PRO B N 1
ATOM 11530 C CA . PRO B 2 467 ? 155.567 127.648 108.031 1.00 54.44 467 PRO B CA 1
ATOM 11531 C C . PRO B 2 467 ? 155.244 128.184 109.414 1.00 54.44 467 PRO B C 1
ATOM 11532 O O . PRO B 2 467 ? 154.595 129.230 109.520 1.00 54.44 467 PRO B O 1
ATOM 11536 N N . LEU B 2 468 ? 155.693 127.512 110.478 1.00 54.11 468 LEU B N 1
ATOM 11537 C CA . LEU B 2 468 ? 155.472 128.025 111.825 1.00 54.11 468 LEU B CA 1
ATOM 11538 C C . LEU B 2 468 ? 156.230 129.320 112.077 1.00 54.11 468 LEU B C 1
ATOM 11539 O O . LEU B 2 468 ? 155.861 130.074 112.981 1.00 54.11 468 LEU B O 1
ATOM 11544 N N . LEU B 2 469 ? 157.281 129.590 111.302 1.00 55.09 469 LEU B N 1
ATOM 11545 C CA . LEU B 2 469 ? 157.994 130.858 111.366 1.00 55.09 469 LEU B CA 1
ATOM 11546 C C . LEU B 2 469 ? 157.393 131.891 110.422 1.00 55.09 469 LEU B C 1
ATOM 11547 O O . LEU B 2 469 ? 157.289 133.071 110.776 1.00 55.09 469 LEU B O 1
ATOM 11552 N N . ALA B 2 470 ? 157.007 131.461 109.219 1.00 54.69 470 ALA B N 1
ATOM 11553 C CA . ALA B 2 470 ? 156.411 132.383 108.258 1.00 54.69 470 ALA B CA 1
ATOM 11554 C C . ALA B 2 470 ? 155.091 132.942 108.772 1.00 54.69 470 ALA B C 1
ATOM 11555 O O . ALA B 2 470 ? 154.784 134.121 108.561 1.00 54.69 470 ALA B O 1
ATOM 11557 N N . ALA B 2 471 ? 154.297 132.114 109.455 1.00 53.93 471 ALA B N 1
ATOM 11558 C CA . ALA B 2 471 ? 153.034 132.591 110.005 1.00 53.93 471 ALA B CA 1
ATOM 11559 C C . ALA B 2 471 ? 153.262 133.448 111.242 1.00 53.93 471 ALA B C 1
ATOM 11560 O O . ALA B 2 471 ? 152.514 134.400 111.491 1.00 53.93 471 ALA B O 1
ATOM 11562 N N . GLY B 2 472 ? 154.287 133.123 112.030 1.00 55.51 472 GLY B N 1
ATOM 11563 C CA . GLY B 2 472 ? 154.567 133.899 113.223 1.00 55.51 472 GLY B CA 1
ATOM 11564 C C . GLY B 2 472 ? 155.093 135.288 112.932 1.00 55.51 472 GLY B C 1
ATOM 11565 O O . GLY B 2 472 ? 154.666 136.260 113.561 1.00 55.51 472 GLY B O 1
ATOM 11566 N N . THR B 2 473 ? 156.017 135.409 111.981 1.00 56.87 473 THR B N 1
ATOM 11567 C CA . THR B 2 473 ? 156.646 136.687 111.680 1.00 56.87 473 THR B CA 1
ATOM 11568 C C . THR B 2 473 ? 156.006 137.407 110.502 1.00 56.87 473 THR B C 1
ATOM 11569 O O . THR B 2 473 ? 156.660 138.251 109.883 1.00 56.87 473 THR B O 1
ATOM 11573 N N . VAL B 2 474 ? 154.746 137.102 110.178 1.00 55.08 474 VAL B N 1
ATOM 11574 C CA . VAL B 2 474 ? 154.047 137.829 109.122 1.00 55.08 474 VAL B CA 1
ATOM 11575 C C . VAL B 2 474 ? 153.386 139.092 109.652 1.00 55.08 474 VAL B C 1
ATOM 11576 O O . VAL B 2 474 ? 152.867 139.893 108.857 1.00 55.08 474 VAL B O 1
ATOM 11580 N N . ILE B 2 475 ? 153.400 139.307 110.969 1.00 55.04 475 ILE B N 1
ATOM 11581 C CA . ILE B 2 475 ? 152.797 140.502 111.539 1.00 55.04 475 ILE B CA 1
ATOM 11582 C C . ILE B 2 475 ? 153.634 141.741 111.258 1.00 55.04 475 ILE B C 1
ATOM 11583 O O . ILE B 2 475 ? 153.124 142.861 111.352 1.00 55.04 475 ILE B O 1
ATOM 11588 N N . LEU B 2 476 ? 154.909 141.574 110.900 1.00 54.22 476 LEU B N 1
ATOM 11589 C CA . LEU B 2 476 ? 155.745 142.732 110.598 1.00 54.22 476 LEU B CA 1
ATOM 11590 C C . LEU B 2 476 ? 155.299 143.415 109.313 1.00 54.22 476 LEU B C 1
ATOM 11591 O O . LEU B 2 476 ? 155.300 144.649 109.227 1.00 54.22 476 LEU B O 1
ATOM 11596 N N . ALA B 2 477 ? 154.900 142.632 108.308 1.00 53.54 477 ALA B N 1
ATOM 11597 C CA . ALA B 2 477 ? 154.438 143.192 107.044 1.00 53.54 477 ALA B CA 1
ATOM 11598 C C . ALA B 2 477 ? 153.151 143.990 107.188 1.00 53.54 477 ALA B C 1
ATOM 11599 O O . ALA B 2 477 ? 152.824 144.773 106.290 1.00 53.54 477 ALA B O 1
ATOM 11601 N N . VAL B 2 478 ? 152.419 143.811 108.285 1.00 53.77 478 VAL B N 1
ATOM 11602 C CA . VAL B 2 478 ? 151.224 144.590 108.552 1.00 53.77 478 VAL B CA 1
ATOM 11603 C C . VAL B 2 478 ? 151.482 145.713 109.552 1.00 53.77 478 VAL B C 1
ATOM 11604 O O . VAL B 2 478 ? 150.865 146.779 109.444 1.00 53.77 478 VAL B O 1
ATOM 11608 N N . VAL B 2 479 ? 152.399 145.518 110.499 1.00 53.05 479 VAL B N 1
ATOM 11609 C CA . VAL B 2 479 ? 152.728 146.554 111.469 1.00 53.05 479 VAL B CA 1
ATOM 11610 C C . VAL B 2 479 ? 153.516 147.684 110.819 1.00 53.05 479 VAL B C 1
ATOM 11611 O O . VAL B 2 479 ? 153.235 148.865 111.052 1.00 53.05 479 VAL B O 1
ATOM 11615 N N . PHE B 2 480 ? 154.501 147.350 109.987 1.00 52.21 480 PHE B N 1
ATOM 11616 C CA . PHE B 2 480 ? 155.370 148.340 109.370 1.00 52.21 480 PHE B CA 1
ATOM 11617 C C . PHE B 2 480 ? 154.958 148.676 107.944 1.00 52.21 480 PHE B C 1
ATOM 11618 O O . PHE B 2 480 ? 155.826 148.911 107.097 1.00 52.21 480 PHE B O 1
ATOM 11626 N N . ALA B 2 481 ? 153.655 148.691 107.658 1.00 52.98 481 ALA B N 1
ATOM 11627 C CA . ALA B 2 481 ? 153.192 149.041 106.320 1.00 52.98 481 ALA B CA 1
ATOM 11628 C C . ALA B 2 481 ? 153.513 150.494 105.992 1.00 52.98 481 ALA B C 1
ATOM 11629 O O . ALA B 2 481 ? 154.225 150.784 105.025 1.00 52.98 481 ALA B O 1
ATOM 11631 N N . ASP B 2 482 ? 152.992 151.424 106.791 1.00 52.12 482 ASP B N 1
ATOM 11632 C CA . ASP B 2 482 ? 153.230 152.844 106.564 1.00 52.12 482 ASP B CA 1
ATOM 11633 C C . ASP B 2 482 ? 154.456 153.354 107.310 1.00 52.12 482 ASP B C 1
ATOM 11634 O O . ASP B 2 482 ? 155.248 154.118 106.746 1.00 52.12 482 ASP B O 1
ATOM 11639 N N . GLN B 2 483 ? 154.639 152.942 108.560 1.00 50.15 483 GLN B N 1
ATOM 11640 C CA . GLN B 2 483 ? 155.710 153.472 109.390 1.00 50.15 483 GLN B CA 1
ATOM 11641 C C . GLN B 2 483 ? 157.032 152.788 109.047 1.00 50.15 483 GLN B C 1
ATOM 11642 O O . GLN B 2 483 ? 157.141 152.025 108.083 1.00 50.15 483 GLN B O 1
ATOM 11648 N N . THR B 2 484 ? 158.059 153.065 109.846 1.00 51.03 484 THR B N 1
ATOM 11649 C CA . THR B 2 484 ? 159.394 152.530 109.631 1.00 51.03 484 THR B CA 1
ATOM 11650 C C . THR B 2 484 ? 160.040 152.346 110.999 1.00 51.03 484 THR B C 1
ATOM 11651 O O . THR B 2 484 ? 159.562 152.879 112.002 1.00 51.03 484 THR B O 1
ATOM 11655 N N . ILE B 2 485 ? 161.136 151.583 111.038 1.00 51.22 485 ILE B N 1
ATOM 11656 C CA . ILE B 2 485 ? 161.761 151.272 112.320 1.00 51.22 485 ILE B CA 1
ATOM 11657 C C . ILE B 2 485 ? 162.357 152.522 112.959 1.00 51.22 485 ILE B C 1
ATOM 11658 O O . ILE B 2 485 ? 162.361 152.654 114.190 1.00 51.22 485 ILE B O 1
ATOM 11663 N N . ALA B 2 486 ? 162.834 153.470 112.152 1.00 50.12 486 ALA B N 1
ATOM 11664 C CA . ALA B 2 486 ? 163.386 154.704 112.705 1.00 50.12 486 ALA B CA 1
ATOM 11665 C C . ALA B 2 486 ? 162.299 155.549 113.356 1.00 50.12 486 ALA B C 1
ATOM 11666 O O . ALA B 2 486 ? 162.451 156.006 114.497 1.00 50.12 486 ALA B O 1
ATOM 11668 N N . THR B 2 487 ? 161.192 155.771 112.645 1.00 49.81 487 THR B N 1
ATOM 11669 C CA . THR B 2 487 ? 160.093 156.538 113.220 1.00 49.81 487 THR B CA 1
ATOM 11670 C C . THR B 2 487 ? 159.454 155.805 114.390 1.00 49.81 487 THR B C 1
ATOM 11671 O O . THR B 2 487 ? 158.974 156.445 115.329 1.00 49.81 487 THR B O 1
ATOM 11675 N N . VAL B 2 488 ? 159.459 154.470 114.367 1.00 49.96 488 VAL B N 1
ATOM 11676 C CA . VAL B 2 488 ? 158.939 153.710 115.498 1.00 49.96 488 VAL B CA 1
ATOM 11677 C C . VAL B 2 488 ? 159.818 153.915 116.724 1.00 49.96 488 VAL B C 1
ATOM 11678 O O . VAL B 2 488 ? 159.318 154.126 117.837 1.00 49.96 488 VAL B O 1
ATOM 11682 N N . LEU B 2 489 ? 161.140 153.870 116.543 1.00 50.47 489 LEU B N 1
ATOM 11683 C CA . LEU B 2 489 ? 162.044 154.112 117.661 1.00 50.47 489 LEU B CA 1
ATOM 11684 C C . LEU B 2 489 ? 161.900 155.534 118.186 1.00 50.47 489 LEU B C 1
ATOM 11685 O O . LEU B 2 489 ? 161.947 155.762 119.399 1.00 50.47 489 LEU B O 1
ATOM 11690 N N . GLU B 2 490 ? 161.700 156.503 117.290 1.00 51.41 490 GLU B N 1
ATOM 11691 C CA . GLU B 2 490 ? 161.516 157.884 117.730 1.00 51.41 490 GLU B CA 1
ATOM 11692 C C . GLU B 2 490 ? 160.219 158.049 118.518 1.00 51.41 490 GLU B C 1
ATOM 11693 O O . GLU B 2 490 ? 160.202 158.704 119.570 1.00 51.41 490 GLU B O 1
ATOM 11699 N N . ALA B 2 491 ? 159.127 157.474 118.065 1.00 49.30 491 ALA B N 1
ATOM 11700 C CA . ALA B 2 491 ? 157.882 157.536 118.780 1.00 49.30 491 ALA B CA 1
ATOM 11701 C C . ALA B 2 491 ? 158.017 156.893 120.109 1.00 49.30 491 ALA B C 1
ATOM 11702 O O . ALA B 2 491 ? 157.523 157.420 121.087 1.00 49.30 491 ALA B O 1
ATOM 11704 N N . THR B 2 492 ? 158.645 155.732 120.181 1.00 49.04 492 THR B N 1
ATOM 11705 C CA . THR B 2 492 ? 158.799 155.061 121.467 1.00 49.04 492 THR B CA 1
ATOM 11706 C C . THR B 2 492 ? 159.654 155.886 122.419 1.00 49.04 492 THR B C 1
ATOM 11707 O O . THR B 2 492 ? 159.357 155.964 123.617 1.00 49.04 492 THR B O 1
ATOM 11711 N N . ARG B 2 493 ? 160.714 156.513 121.904 1.00 49.08 493 ARG B N 1
ATOM 11712 C CA . ARG B 2 493 ? 161.523 157.403 122.726 1.00 49.08 493 ARG B CA 1
ATOM 11713 C C . ARG B 2 493 ? 160.677 158.529 123.301 1.00 49.08 493 ARG B C 1
ATOM 11714 O O . ARG B 2 493 ? 160.762 158.837 124.494 1.00 49.08 493 ARG B O 1
ATOM 11722 N N . ILE B 2 494 ? 159.844 159.149 122.464 1.00 46.86 494 ILE B N 1
ATOM 11723 C CA . ILE B 2 494 ? 158.991 160.241 122.933 1.00 46.86 494 ILE B CA 1
ATOM 11724 C C . ILE B 2 494 ? 158.021 159.742 123.997 1.00 46.86 494 ILE B C 1
ATOM 11725 O O . ILE B 2 494 ? 157.874 160.349 125.066 1.00 46.86 494 ILE B O 1
ATOM 11730 N N . ARG B 2 495 ? 157.342 158.626 123.719 1.00 47.04 495 ARG B N 1
ATOM 11731 C CA . ARG B 2 495 ? 156.323 158.122 124.636 1.00 47.04 495 ARG B CA 1
ATOM 11732 C C . ARG B 2 495 ? 156.923 157.716 125.976 1.00 47.04 495 ARG B C 1
ATOM 11733 O O . ARG B 2 495 ? 156.277 157.860 127.020 1.00 47.04 495 ARG B O 1
ATOM 11741 N N . THR B 2 496 ? 158.155 157.203 125.973 1.00 48.83 496 THR B N 1
ATOM 11742 C CA . THR B 2 496 ? 158.776 156.798 127.229 1.00 48.83 496 THR B CA 1
ATOM 11743 C C . THR B 2 496 ? 159.432 157.966 127.952 1.00 48.83 496 THR B C 1
ATOM 11744 O O . THR B 2 496 ? 159.582 157.920 129.178 1.00 48.83 496 THR B O 1
ATOM 11748 N N . ALA B 2 497 ? 159.828 159.014 127.226 1.00 48.11 497 ALA B N 1
ATOM 11749 C CA . ALA B 2 497 ? 160.451 160.158 127.880 1.00 48.11 497 ALA B CA 1
ATOM 11750 C C . ALA B 2 497 ? 159.408 161.120 128.433 1.00 48.11 497 ALA B C 1
ATOM 11751 O O . ALA B 2 497 ? 159.695 161.886 129.360 1.00 48.11 497 ALA B O 1
ATOM 11753 N N . ILE B 2 498 ? 158.196 161.100 127.884 1.00 47.55 498 ILE B N 1
ATOM 11754 C CA . ILE B 2 498 ? 157.153 162.018 128.322 1.00 47.55 498 ILE B CA 1
ATOM 11755 C C . ILE B 2 498 ? 156.011 161.332 129.056 1.00 47.55 498 ILE B C 1
ATOM 11756 O O . ILE B 2 498 ? 155.760 161.667 130.224 1.00 47.55 498 ILE B O 1
ATOM 11761 N N . GLY B 2 499 ? 155.311 160.386 128.435 1.00 50.92 499 GLY B N 1
ATOM 11762 C CA . GLY B 2 499 ? 154.099 159.844 128.997 1.00 50.92 499 GLY B CA 1
ATOM 11763 C C . GLY B 2 499 ? 154.339 158.984 130.218 1.00 50.92 499 GLY B C 1
ATOM 11764 O O . GLY B 2 499 ? 155.464 158.865 130.714 1.00 50.92 499 GLY B O 1
ATOM 11765 N N . PRO B 2 500 ? 153.273 158.377 130.736 1.00 52.97 500 PRO B N 1
ATOM 11766 C CA . PRO B 2 500 ? 153.416 157.473 131.887 1.00 52.97 500 PRO B CA 1
ATOM 11767 C C . PRO B 2 500 ? 154.334 156.305 131.562 1.00 52.97 500 PRO B C 1
ATOM 11768 O O . PRO B 2 500 ? 154.062 155.510 130.659 1.00 52.97 500 PRO B O 1
ATOM 11772 N N . SER B 2 501 ? 155.431 156.206 132.310 1.00 55.60 501 SER B N 1
ATOM 11773 C CA . SER B 2 501 ? 156.410 155.148 132.095 1.00 55.60 501 SER B CA 1
ATOM 11774 C C . SER B 2 501 ? 156.033 153.875 132.845 1.00 55.60 501 SER B C 1
ATOM 11775 O O . SER B 2 501 ? 155.945 152.802 132.241 1.00 55.60 501 SER B O 1
ATOM 11778 N N . GLN B 2 502 ? 155.816 153.978 134.158 1.00 53.16 502 GLN B N 1
ATOM 11779 C CA . GLN B 2 502 ? 155.240 152.895 134.955 1.00 53.16 502 GLN B CA 1
ATOM 11780 C C . GLN B 2 502 ? 156.072 151.614 134.857 1.00 53.16 502 GLN B C 1
ATOM 11781 O O . GLN B 2 502 ? 155.650 150.608 134.282 1.00 53.16 502 GLN B O 1
ATOM 11787 N N . GLU B 2 503 ? 157.285 151.682 135.409 1.00 51.86 503 GLU B N 1
ATOM 11788 C CA . GLU B 2 503 ? 158.187 150.536 135.459 1.00 51.86 503 GLU B CA 1
ATOM 11789 C C . GLU B 2 503 ? 157.500 149.316 136.060 1.00 51.86 503 GLU B C 1
ATOM 11790 O O . GLU B 2 503 ? 156.513 149.447 136.788 1.00 51.86 503 GLU B O 1
ATOM 11796 N N . TRP B 2 504 ? 158.027 148.123 135.769 1.00 50.46 504 TRP B N 1
ATOM 11797 C CA . TRP B 2 504 ? 157.309 146.891 136.085 1.00 50.46 504 TRP B CA 1
ATOM 11798 C C . TRP B 2 504 ? 157.098 146.709 137.583 1.00 50.46 504 TRP B C 1
ATOM 11799 O O . TRP B 2 504 ? 156.123 146.070 137.992 1.00 50.46 504 TRP B O 1
ATOM 11810 N N . TRP B 2 505 ? 157.983 147.250 138.414 1.00 50.13 505 TRP B N 1
ATOM 11811 C CA . TRP B 2 505 ? 157.847 147.091 139.857 1.00 50.13 505 TRP B CA 1
ATOM 11812 C C . TRP B 2 505 ? 156.818 148.036 140.466 1.00 50.13 505 TRP B C 1
ATOM 11813 O O . TRP B 2 505 ? 156.726 148.116 141.695 1.00 50.13 505 TRP B O 1
ATOM 11824 N N . THR B 2 506 ? 156.048 148.746 139.644 1.00 51.25 506 THR B N 1
ATOM 11825 C CA . THR B 2 506 ? 154.938 149.575 140.101 1.00 51.25 506 THR B CA 1
ATOM 11826 C C . THR B 2 506 ? 153.602 148.997 139.649 1.00 51.25 506 THR B C 1
ATOM 11827 O O . THR B 2 506 ? 152.678 149.731 139.293 1.00 51.25 506 THR B O 1
ATOM 11831 N N . GLU B 2 507 ? 153.486 147.670 139.657 1.00 53.25 507 GLU B N 1
ATOM 11832 C CA . GLU B 2 507 ? 152.270 147.025 139.180 1.00 53.25 507 GLU B CA 1
ATOM 11833 C C . GLU B 2 507 ? 151.167 147.011 140.227 1.00 53.25 507 GLU B C 1
ATOM 11834 O O . GLU B 2 507 ? 150.002 146.795 139.876 1.00 53.25 507 GLU B O 1
ATOM 11840 N N . ASN B 2 508 ? 151.496 147.256 141.498 1.00 50.38 508 ASN B N 1
ATOM 11841 C CA . ASN B 2 508 ? 150.466 147.347 142.525 1.00 50.38 508 ASN B CA 1
ATOM 11842 C C . ASN B 2 508 ? 149.539 148.536 142.321 1.00 50.38 508 ASN B C 1
ATOM 11843 O O . ASN B 2 508 ? 148.505 148.613 142.991 1.00 50.38 508 ASN B O 1
ATOM 11848 N N . LEU B 2 509 ? 149.875 149.455 141.414 1.00 49.60 509 LEU B N 1
ATOM 11849 C CA . LEU B 2 509 ? 148.998 150.588 141.142 1.00 49.60 509 LEU B CA 1
ATOM 11850 C C . LEU B 2 509 ? 147.697 150.137 140.489 1.00 49.60 509 LEU B C 1
ATOM 11851 O O . LEU B 2 509 ? 146.633 150.709 140.757 1.00 49.60 509 LEU B O 1
ATOM 11856 N N . ARG B 2 510 ? 147.765 149.123 139.623 1.00 50.00 510 ARG B N 1
ATOM 11857 C CA . ARG B 2 510 ? 146.566 148.644 138.944 1.00 50.00 510 ARG B CA 1
ATOM 11858 C C . ARG B 2 510 ? 145.515 148.159 139.932 1.00 50.00 510 ARG B C 1
ATOM 11859 O O . ARG B 2 510 ? 144.314 148.288 139.674 1.00 50.00 510 ARG B O 1
ATOM 11867 N N . TYR B 2 511 ? 145.943 147.609 141.068 1.00 48.73 511 TYR B N 1
ATOM 11868 C CA . TYR B 2 511 ? 145.014 147.167 142.098 1.00 48.73 511 TYR B CA 1
ATOM 11869 C C . TYR B 2 511 ? 144.775 148.220 143.166 1.00 48.73 511 TYR B C 1
ATOM 11870 O O . TYR B 2 511 ? 143.753 148.161 143.856 1.00 48.73 511 TYR B O 1
ATOM 11879 N N . TYR B 2 512 ? 145.690 149.179 143.321 1.00 50.30 512 TYR B N 1
ATOM 11880 C CA . TYR B 2 512 ? 145.443 150.294 144.227 1.00 50.30 512 TYR B CA 1
ATOM 11881 C C . TYR B 2 512 ? 144.346 151.202 143.691 1.00 50.30 512 TYR B C 1
ATOM 11882 O O . TYR B 2 512 ? 143.533 151.724 144.462 1.00 50.30 512 TYR B O 1
ATOM 11891 N N . TYR B 2 513 ? 144.306 151.405 142.374 1.00 50.31 513 TYR B N 1
ATOM 11892 C CA . TYR B 2 513 ? 143.233 152.184 141.770 1.00 50.31 513 TYR B CA 1
ATOM 11893 C C . TYR B 2 513 ? 141.888 151.479 141.835 1.00 50.31 513 TYR B C 1
ATOM 11894 O O . TYR B 2 513 ? 140.857 152.126 141.622 1.00 50.31 513 TYR B O 1
ATOM 11903 N N . LEU B 2 514 ? 141.869 150.179 142.123 1.00 49.76 514 LEU B N 1
ATOM 11904 C CA . LEU B 2 514 ? 140.633 149.411 142.142 1.00 49.76 514 LEU B CA 1
ATOM 11905 C C . LEU B 2 514 ? 139.903 149.493 143.473 1.00 49.76 514 LEU B C 1
ATOM 11906 O O . LEU B 2 514 ? 138.668 149.445 143.496 1.00 49.76 514 LEU B O 1
ATOM 11911 N N . ILE B 2 515 ? 140.633 149.621 144.585 1.00 49.02 515 ILE B N 1
ATOM 11912 C CA . ILE B 2 515 ? 140.003 149.655 145.901 1.00 49.02 515 ILE B CA 1
ATOM 11913 C C . ILE B 2 515 ? 139.542 151.049 146.301 1.00 49.02 515 ILE B C 1
ATOM 11914 O O . ILE B 2 515 ? 138.825 151.186 147.305 1.00 49.02 515 ILE B O 1
ATOM 11919 N N . LEU B 2 516 ? 139.921 152.081 145.560 1.00 50.98 516 LEU B N 1
ATOM 11920 C CA . LEU B 2 516 ? 139.459 153.421 145.885 1.00 50.98 516 LEU B CA 1
ATOM 11921 C C . LEU B 2 516 ? 138.023 153.614 145.400 1.00 50.98 516 LEU B C 1
ATOM 11922 O O . LEU B 2 516 ? 137.684 153.213 144.285 1.00 50.98 516 LEU B O 1
ATOM 11927 N N . PRO B 2 517 ? 137.163 154.221 146.214 1.00 51.54 517 PRO B N 1
ATOM 11928 C CA . PRO B 2 517 ? 135.756 154.434 145.816 1.00 51.54 517 PRO B CA 1
ATOM 11929 C C . PRO B 2 517 ? 135.571 155.657 144.917 1.00 51.54 517 PRO B C 1
ATOM 11930 O O . PRO B 2 517 ? 135.115 156.727 145.322 1.00 51.54 517 PRO B O 1
ATOM 11934 N N . THR B 2 518 ? 135.938 155.491 143.648 1.00 51.79 518 THR B N 1
ATOM 11935 C CA . THR B 2 518 ? 135.839 156.560 142.665 1.00 51.79 518 THR B CA 1
ATOM 11936 C C . THR B 2 518 ? 135.143 156.018 141.424 1.00 51.79 518 THR B C 1
ATOM 11937 O O . THR B 2 518 ? 134.628 154.897 141.414 1.00 51.79 518 THR B O 1
ATOM 11941 N N . THR B 2 519 ? 135.129 156.832 140.366 1.00 50.49 519 THR B N 1
ATOM 11942 C CA . THR B 2 519 ? 134.526 156.398 139.111 1.00 50.49 519 THR B CA 1
ATOM 11943 C C . THR B 2 519 ? 135.406 155.379 138.398 1.00 50.49 519 THR B C 1
ATOM 11944 O O . THR B 2 519 ? 134.897 154.525 137.662 1.00 50.49 519 THR B O 1
ATOM 11948 N N . ASP B 2 520 ? 136.722 155.443 138.613 1.00 52.21 520 ASP B N 1
ATOM 11949 C CA . ASP B 2 520 ? 137.627 154.467 138.013 1.00 52.21 520 ASP B CA 1
ATOM 11950 C C . ASP B 2 520 ? 137.301 153.058 138.493 1.00 52.21 520 ASP B C 1
ATOM 11951 O O . ASP B 2 520 ? 136.935 152.185 137.699 1.00 52.21 520 ASP B O 1
ATOM 11956 N N . GLY B 2 521 ? 137.431 152.818 139.795 1.00 50.39 521 GLY B N 1
ATOM 11957 C CA . GLY B 2 521 ? 136.962 151.572 140.366 1.00 50.39 521 GLY B CA 1
ATOM 11958 C C . GLY B 2 521 ? 135.594 151.727 140.995 1.00 50.39 521 GLY B C 1
ATOM 11959 O O . GLY B 2 521 ? 135.474 152.201 142.128 1.00 50.39 521 GLY B O 1
ATOM 11960 N N . ALA B 2 522 ? 134.556 151.323 140.275 1.00 47.78 522 ALA B N 1
ATOM 11961 C CA . ALA B 2 522 ? 133.176 151.436 140.718 1.00 47.78 522 ALA B CA 1
ATOM 11962 C C . ALA B 2 522 ? 132.621 150.055 141.039 1.00 47.78 522 ALA B C 1
ATOM 11963 O O . ALA B 2 522 ? 133.339 149.052 141.028 1.00 47.78 522 ALA B O 1
ATOM 11965 N N . ILE B 2 523 ? 131.322 150.012 141.339 1.00 47.76 523 ILE B N 1
ATOM 11966 C CA . ILE B 2 523 ? 130.659 148.743 141.634 1.00 47.76 523 ILE B CA 1
ATOM 11967 C C . ILE B 2 523 ? 130.811 147.775 140.469 1.00 47.76 523 ILE B C 1
ATOM 11968 O O . ILE B 2 523 ? 131.052 146.577 140.662 1.00 47.76 523 ILE B O 1
ATOM 11973 N N . SER B 2 524 ? 130.695 148.280 139.242 1.00 48.22 524 SER B N 1
ATOM 11974 C CA . SER B 2 524 ? 130.712 147.429 138.061 1.00 48.22 524 SER B CA 1
ATOM 11975 C C . SER B 2 524 ? 132.110 147.146 137.534 1.00 48.22 524 SER B C 1
ATOM 11976 O O . SER B 2 524 ? 132.290 146.175 136.793 1.00 48.22 524 SER B O 1
ATOM 11979 N N . ARG B 2 525 ? 133.101 147.958 137.894 1.00 47.27 525 ARG B N 1
ATOM 11980 C CA . ARG B 2 525 ? 134.459 147.790 137.397 1.00 47.27 525 ARG B CA 1
ATOM 11981 C C . ARG B 2 525 ? 135.297 146.853 138.256 1.00 47.27 525 ARG B C 1
ATOM 11982 O O . ARG B 2 525 ? 136.507 146.749 138.036 1.00 47.27 525 ARG B O 1
ATOM 11990 N N . ARG B 2 526 ? 134.687 146.173 139.228 1.00 48.34 526 ARG B N 1
ATOM 11991 C CA . ARG B 2 526 ? 135.393 145.212 140.063 1.00 48.34 526 ARG B CA 1
ATOM 11992 C C . ARG B 2 526 ? 135.027 143.767 139.765 1.00 48.34 526 ARG B C 1
ATOM 11993 O O . ARG B 2 526 ? 135.821 142.872 140.076 1.00 48.34 526 ARG B O 1
ATOM 12001 N N . VAL B 2 527 ? 133.858 143.533 139.164 1.00 50.21 527 VAL B N 1
ATOM 12002 C CA . VAL B 2 527 ? 133.379 142.176 138.916 1.00 50.21 527 VAL B CA 1
ATOM 12003 C C . VAL B 2 527 ? 134.358 141.415 138.034 1.00 50.21 527 VAL B C 1
ATOM 12004 O O . VAL B 2 527 ? 134.722 140.270 138.328 1.00 50.21 527 VAL B O 1
ATOM 12008 N N . ALA B 2 528 ? 134.813 142.048 136.948 1.00 51.54 528 ALA B N 1
ATOM 12009 C CA . ALA B 2 528 ? 135.653 141.366 135.968 1.00 51.54 528 ALA B CA 1
ATOM 12010 C C . ALA B 2 528 ? 136.881 140.731 136.604 1.00 51.54 528 ALA B C 1
ATOM 12011 O O . ALA B 2 528 ? 137.350 139.687 136.135 1.00 51.54 528 ALA B O 1
ATOM 12013 N N . PHE B 2 529 ? 137.414 141.334 137.664 1.00 53.25 529 PHE B N 1
ATOM 12014 C CA . PHE B 2 529 ? 138.591 140.776 138.313 1.00 53.25 529 PHE B CA 1
ATOM 12015 C C . PHE B 2 529 ? 138.246 139.900 139.510 1.00 53.25 529 PHE B C 1
ATOM 12016 O O . PHE B 2 529 ? 138.896 138.868 139.727 1.00 53.25 529 PHE B O 1
ATOM 12024 N N . VAL B 2 530 ? 137.237 140.277 140.301 1.00 51.97 530 VAL B N 1
ATOM 12025 C CA . VAL B 2 530 ? 136.964 139.509 141.511 1.00 51.97 530 VAL B CA 1
ATOM 12026 C C . VAL B 2 530 ? 136.318 138.172 141.169 1.00 51.97 530 VAL B C 1
ATOM 12027 O O . VAL B 2 530 ? 136.627 137.150 141.791 1.00 51.97 530 VAL B O 1
ATOM 12031 N N . PHE B 2 531 ? 135.435 138.138 140.170 1.00 52.09 531 PHE B N 1
ATOM 12032 C CA . PHE B 2 531 ? 134.821 136.880 139.773 1.00 52.09 531 PHE B CA 1
ATOM 12033 C C . PHE B 2 531 ? 135.764 136.006 138.963 1.00 52.09 531 PHE B C 1
ATOM 12034 O O . PHE B 2 531 ? 135.405 134.870 138.637 1.00 52.09 531 PHE B O 1
ATOM 12042 N N . THR B 2 532 ? 136.950 136.509 138.628 1.00 53.73 532 THR B N 1
ATOM 12043 C CA . THR B 2 532 ? 138.004 135.679 138.066 1.00 53.73 532 THR B CA 1
ATOM 12044 C C . THR B 2 532 ? 138.918 135.131 139.152 1.00 53.73 532 THR B C 1
ATOM 12045 O O . THR B 2 532 ? 139.225 133.938 139.156 1.00 53.73 532 THR B O 1
ATOM 12049 N N . ALA B 2 533 ? 139.329 135.977 140.099 1.00 51.84 533 ALA B N 1
ATOM 12050 C CA . ALA B 2 533 ? 140.200 135.510 141.176 1.00 51.84 533 ALA B CA 1
ATOM 12051 C C . ALA B 2 533 ? 139.476 134.528 142.092 1.00 51.84 533 ALA B C 1
ATOM 12052 O O . ALA B 2 533 ? 140.026 133.479 142.456 1.00 51.84 533 ALA B O 1
ATOM 12054 N N . MET B 2 534 ? 138.238 134.855 142.478 1.00 51.06 534 MET B N 1
ATOM 12055 C CA . MET B 2 534 ? 137.478 134.013 143.395 1.00 51.06 534 MET B CA 1
ATOM 12056 C C . MET B 2 534 ? 137.099 132.683 142.760 1.00 51.06 534 MET B C 1
ATOM 12057 O O . MET B 2 534 ? 136.888 131.697 143.473 1.00 51.06 534 MET B O 1
ATOM 12062 N N . CYS B 2 535 ? 137.005 132.629 141.435 1.00 51.89 535 CYS B N 1
ATOM 12063 C CA . CYS B 2 535 ? 136.731 131.373 140.755 1.00 51.89 535 CYS B CA 1
ATOM 12064 C C . CYS B 2 535 ? 137.995 130.635 140.343 1.00 51.89 535 CYS B C 1
ATOM 12065 O O . CYS B 2 535 ? 137.925 129.439 140.040 1.00 51.89 535 CYS B O 1
ATOM 12068 N N . LEU B 2 536 ? 139.142 131.310 140.326 1.00 50.38 536 LEU B N 1
ATOM 12069 C CA . LEU B 2 536 ? 140.387 130.674 139.923 1.00 50.38 536 LEU B CA 1
ATOM 12070 C C . LEU B 2 536 ? 141.149 130.068 141.094 1.00 50.38 536 LEU B C 1
ATOM 12071 O O . LEU B 2 536 ? 141.641 128.939 140.987 1.00 50.38 536 LEU B O 1
ATOM 12076 N N . PHE B 2 537 ? 141.261 130.791 142.216 1.00 50.80 537 PHE B N 1
ATOM 12077 C CA . PHE B 2 537 ? 142.145 130.323 143.285 1.00 50.80 537 PHE B CA 1
ATOM 12078 C C . PHE B 2 537 ? 141.635 129.055 143.963 1.00 50.80 537 PHE B C 1
ATOM 12079 O O . PHE B 2 537 ? 142.405 128.080 144.056 1.00 50.80 537 PHE B O 1
ATOM 12087 N N . PRO B 2 538 ? 140.392 128.981 144.454 1.00 50.11 538 PRO B N 1
ATOM 12088 C CA . PRO B 2 538 ? 139.938 127.712 145.045 1.00 50.11 538 PRO B CA 1
ATOM 12089 C C . PRO B 2 538 ? 139.876 126.576 144.044 1.00 50.11 538 PRO B C 1
ATOM 12090 O O . PRO B 2 538 ? 140.112 125.422 144.420 1.00 50.11 538 PRO B O 1
ATOM 12094 N N . SER B 2 539 ? 139.576 126.861 142.775 1.00 50.79 539 SER B N 1
ATOM 12095 C CA . SER B 2 539 ? 139.628 125.808 141.767 1.00 50.79 539 SER B CA 1
ATOM 12096 C C . SER B 2 539 ? 141.046 125.283 141.587 1.00 50.79 539 SER B C 1
ATOM 12097 O O . SER B 2 539 ? 141.236 124.083 141.376 1.00 50.79 539 SER B O 1
ATOM 12100 N N . LEU B 2 540 ? 142.050 126.155 141.695 1.00 49.02 540 LEU B N 1
ATOM 12101 C CA . LEU B 2 540 ? 143.435 125.697 141.643 1.00 49.02 540 LEU B CA 1
ATOM 12102 C C . LEU B 2 540 ? 143.769 124.829 142.848 1.00 49.02 540 LEU B C 1
ATOM 12103 O O . LEU B 2 540 ? 144.358 123.748 142.709 1.00 49.02 540 LEU B O 1
ATOM 12108 N N . PHE B 2 541 ? 143.405 125.290 144.048 1.00 48.29 541 PHE B N 1
ATOM 12109 C CA . PHE B 2 541 ? 143.686 124.510 145.248 1.00 48.29 541 PHE B CA 1
ATOM 12110 C C . PHE B 2 541 ? 142.910 123.199 145.284 1.00 48.29 541 PHE B C 1
ATOM 12111 O O . PHE B 2 541 ? 143.314 122.276 145.999 1.00 48.29 541 PHE B O 1
ATOM 12119 N N . MET B 2 542 ? 141.812 123.094 144.537 1.00 47.46 542 MET B N 1
ATOM 12120 C CA . MET B 2 542 ? 141.069 121.842 144.464 1.00 47.46 542 MET B CA 1
ATOM 12121 C C . MET B 2 542 ? 141.585 120.919 143.371 1.00 47.46 542 MET B C 1
ATOM 12122 O O . MET B 2 542 ? 141.535 119.695 143.530 1.00 47.46 542 MET B O 1
ATOM 12127 N N . MET B 2 543 ? 142.084 121.473 142.265 1.00 48.38 543 MET B N 1
ATOM 12128 C CA . MET B 2 543 ? 142.746 120.655 141.258 1.00 48.38 543 MET B CA 1
ATOM 12129 C C . MET B 2 543 ? 144.094 120.146 141.743 1.00 48.38 543 MET B C 1
ATOM 12130 O O . MET B 2 543 ? 144.591 119.145 141.219 1.00 48.38 543 MET B O 1
ATOM 12135 N N . LEU B 2 544 ? 144.698 120.817 142.725 1.00 46.54 544 LEU B N 1
ATOM 12136 C CA . LEU B 2 544 ? 145.933 120.306 143.312 1.00 46.54 544 LEU B CA 1
ATOM 12137 C C . LEU B 2 544 ? 145.664 119.075 144.170 1.00 46.54 544 LEU B C 1
ATOM 12138 O O . LEU B 2 544 ? 146.355 118.057 144.046 1.00 46.54 544 LEU B O 1
ATOM 12143 N N . ARG B 2 545 ? 144.666 119.152 145.053 1.00 45.49 545 ARG B N 1
ATOM 12144 C CA . ARG B 2 545 ? 144.323 118.014 145.900 1.00 45.49 545 ARG B CA 1
ATOM 12145 C C . ARG B 2 545 ? 143.859 116.826 145.069 1.00 45.49 545 ARG B C 1
ATOM 12146 O O . ARG B 2 545 ? 144.490 115.763 145.069 1.00 45.49 545 ARG B O 1
ATOM 12154 N N . ARG B 2 546 ? 142.751 116.989 144.354 1.00 47.39 546 ARG B N 1
ATOM 12155 C CA . ARG B 2 546 ? 142.156 115.904 143.590 1.00 47.39 546 ARG B CA 1
ATOM 12156 C C . ARG B 2 546 ? 142.798 115.795 142.216 1.00 47.39 546 ARG B C 1
ATOM 12157 O O . ARG B 2 546 ? 143.037 116.802 141.545 1.00 47.39 546 ARG B O 1
ATOM 12165 N N . LYS B 2 547 ? 143.065 114.560 141.800 1.00 52.64 547 LYS B N 1
ATOM 12166 C CA . LYS B 2 547 ? 143.618 114.283 140.484 1.00 52.64 547 LYS B CA 1
ATOM 12167 C C . LYS B 2 547 ? 142.653 113.512 139.595 1.00 52.64 547 LYS B C 1
ATOM 12168 O O . LYS B 2 547 ? 142.974 113.253 138.431 1.00 52.64 547 LYS B O 1
ATOM 12174 N N . HIS B 2 548 ? 141.481 113.143 140.113 1.00 55.74 548 HIS B N 1
ATOM 12175 C CA . HIS B 2 548 ? 140.436 112.479 139.334 1.00 55.74 548 HIS B CA 1
ATOM 12176 C C . HIS B 2 548 ? 139.099 113.030 139.818 1.00 55.74 548 HIS B C 1
ATOM 12177 O O . HIS B 2 548 ? 138.625 112.658 140.896 1.00 55.74 548 HIS B O 1
ATOM 12184 N N . ILE B 2 549 ? 138.495 113.912 139.026 1.00 50.87 549 ILE B N 1
ATOM 12185 C CA . ILE B 2 549 ? 137.199 114.491 139.352 1.00 50.87 549 ILE B CA 1
ATOM 12186 C C . ILE B 2 549 ? 136.088 113.883 138.500 1.00 50.87 549 ILE B C 1
ATOM 12187 O O . ILE B 2 549 ? 134.957 114.380 138.503 1.00 50.87 549 ILE B O 1
ATOM 12192 N N . ALA B 2 550 ? 136.400 112.827 137.749 1.00 55.65 550 ALA B N 1
ATOM 12193 C CA . ALA B 2 550 ? 135.417 111.922 137.159 1.00 55.65 550 ALA B CA 1
ATOM 12194 C C . ALA B 2 550 ? 134.610 112.541 136.024 1.00 55.65 550 ALA B C 1
ATOM 12195 O O . ALA B 2 550 ? 133.914 111.821 135.301 1.00 55.65 550 ALA B O 1
ATOM 12197 N N . GLY B 2 551 ? 134.681 113.856 135.849 1.00 50.75 551 GLY B N 1
ATOM 12198 C CA . GLY B 2 551 ? 133.973 114.471 134.745 1.00 50.75 551 GLY B CA 1
ATOM 12199 C C . GLY B 2 551 ? 134.701 115.619 134.079 1.00 50.75 551 GLY B C 1
ATOM 12200 O O . GLY B 2 551 ? 134.178 116.222 133.139 1.00 50.75 551 GLY B O 1
ATOM 12201 N N . VAL B 2 552 ? 135.905 115.930 134.545 1.00 48.97 552 VAL B N 1
ATOM 12202 C CA . VAL B 2 552 ? 136.655 117.090 134.082 1.00 48.97 552 VAL B CA 1
ATOM 12203 C C . VAL B 2 552 ? 137.974 116.607 133.501 1.00 48.97 552 VAL B C 1
ATOM 12204 O O . VAL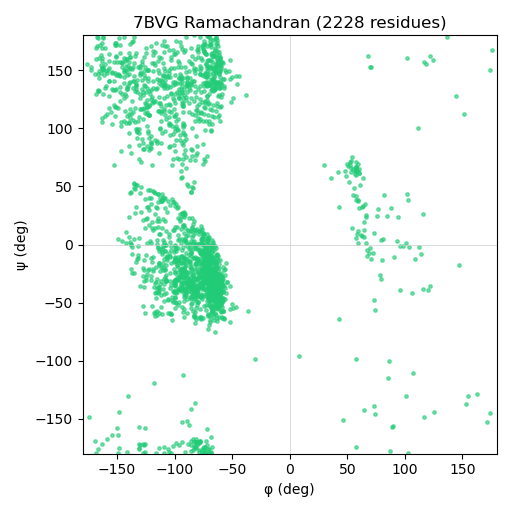 B 2 552 ? 138.731 115.897 134.174 1.00 48.97 552 VAL B O 1
ATOM 12208 N N . ALA B 2 553 ? 138.244 116.986 132.254 1.00 50.81 553 ALA B N 1
ATOM 12209 C CA . ALA B 2 553 ? 139.522 116.666 131.635 1.00 50.81 553 ALA B CA 1
ATOM 12210 C C . ALA B 2 553 ? 140.633 117.487 132.275 1.00 50.81 553 ALA B C 1
ATOM 12211 O O . ALA B 2 553 ? 140.482 118.688 132.507 1.00 50.81 553 ALA B O 1
ATOM 12213 N N . ARG B 2 554 ? 141.782 116.912 132.536 1.00 53.90 554 ARG B N 1
ATOM 12214 C CA . ARG B 2 554 ? 142.800 117.653 133.219 1.00 53.90 554 ARG B CA 1
ATOM 12215 C C . ARG B 2 554 ? 143.649 118.493 132.336 1.00 53.90 554 ARG B C 1
ATOM 12216 O O . ARG B 2 554 ? 144.133 119.530 132.745 1.00 53.90 554 ARG B O 1
ATOM 12224 N N . GLY B 2 555 ? 143.863 118.059 131.126 1.00 50.52 555 GLY B N 1
ATOM 12225 C CA . GLY B 2 555 ? 144.636 118.852 130.198 1.00 50.52 555 GLY B CA 1
ATOM 12226 C C . GLY B 2 555 ? 144.069 120.234 129.940 1.00 50.52 555 GLY B C 1
ATOM 12227 O O . GLY B 2 555 ? 144.716 121.253 130.209 1.00 50.52 555 GLY B O 1
ATOM 12228 N N . PRO B 2 556 ? 142.862 120.293 129.367 1.00 47.57 556 PRO B N 1
ATOM 12229 C CA . PRO B 2 556 ? 142.246 121.605 129.120 1.00 47.57 556 PRO B CA 1
ATOM 12230 C C . PRO B 2 556 ? 142.018 122.414 130.382 1.00 47.57 556 PRO B C 1
ATOM 12231 O O . PRO B 2 556 ? 142.203 123.637 130.369 1.00 47.57 556 PRO B O 1
ATOM 12235 N N . ALA B 2 557 ? 141.625 121.766 131.480 1.00 48.16 557 ALA B N 1
ATOM 12236 C CA . ALA B 2 557 ? 141.367 122.501 132.713 1.00 48.16 557 ALA B CA 1
ATOM 12237 C C . ALA B 2 557 ? 142.643 123.085 133.300 1.00 48.16 557 ALA B C 1
ATOM 12238 O O . ALA B 2 557 ? 142.593 124.114 133.982 1.00 48.16 557 ALA B O 1
ATOM 12240 N N . TRP B 2 558 ? 143.789 122.457 133.046 1.00 50.22 558 TRP B N 1
ATOM 12241 C CA . TRP B 2 558 ? 145.055 123.010 133.511 1.00 50.22 558 TRP B CA 1
ATOM 12242 C C . TRP B 2 558 ? 145.585 124.082 132.571 1.00 50.22 558 TRP B C 1
ATOM 12243 O O . TRP B 2 558 ? 146.172 125.068 133.029 1.00 50.22 558 TRP B O 1
ATOM 12254 N N . ARG B 2 559 ? 145.392 123.910 131.261 1.00 50.12 559 ARG B N 1
ATOM 12255 C CA . ARG B 2 559 ? 145.780 124.960 130.323 1.00 50.12 559 ARG B CA 1
ATOM 12256 C C . ARG B 2 559 ? 144.976 126.232 130.565 1.00 50.12 559 ARG B C 1
ATOM 12257 O O . ARG B 2 559 ? 145.516 127.342 130.495 1.00 50.12 559 ARG B O 1
ATOM 12265 N N . LEU B 2 560 ? 143.682 126.085 130.867 1.00 48.94 560 LEU B N 1
ATOM 12266 C CA . LEU B 2 560 ? 142.828 127.245 131.090 1.00 48.94 560 LEU B CA 1
ATOM 12267 C C . LEU B 2 560 ? 143.255 128.038 132.318 1.00 48.94 560 LEU B C 1
ATOM 12268 O O . LEU B 2 560 ? 143.085 129.261 132.351 1.00 48.94 560 LEU B O 1
ATOM 12273 N N . MET B 2 561 ? 143.813 127.370 133.326 1.00 51.60 561 MET B N 1
ATOM 12274 C CA . MET B 2 561 ? 144.292 128.066 134.513 1.00 51.60 561 MET B CA 1
ATOM 12275 C C . MET B 2 561 ? 145.696 128.620 134.319 1.00 51.60 561 MET B C 1
ATOM 12276 O O . MET B 2 561 ? 146.013 129.700 134.833 1.00 51.60 561 MET B O 1
ATOM 12281 N N . GLY B 2 562 ? 146.545 127.893 133.592 1.00 53.02 562 GLY B N 1
ATOM 12282 C CA . GLY B 2 562 ? 147.858 128.420 133.268 1.00 53.02 562 GLY B CA 1
ATOM 12283 C C . GLY B 2 562 ? 147.778 129.689 132.445 1.00 53.02 562 GLY B C 1
ATOM 12284 O O . GLY B 2 562 ? 148.574 130.610 132.633 1.00 53.02 562 GLY B O 1
ATOM 12285 N N . ILE B 2 563 ? 146.805 129.762 131.535 1.00 50.64 563 ILE B N 1
ATOM 12286 C CA . ILE B 2 563 ? 146.617 130.974 130.743 1.00 50.64 563 ILE B CA 1
ATOM 12287 C C . ILE B 2 563 ? 146.308 132.158 131.651 1.00 50.64 563 ILE B C 1
ATOM 12288 O O . ILE B 2 563 ? 146.913 133.229 131.531 1.00 50.64 563 ILE B O 1
ATOM 12293 N N . ILE B 2 564 ? 145.378 131.975 132.590 1.00 51.85 564 ILE B N 1
ATOM 12294 C CA . ILE B 2 564 ? 144.971 133.077 133.457 1.00 51.85 564 ILE B CA 1
ATOM 12295 C C . ILE B 2 564 ? 146.107 133.482 134.386 1.00 51.85 564 ILE B C 1
ATOM 12296 O O . ILE B 2 564 ? 146.333 134.675 134.625 1.00 51.85 564 ILE B O 1
ATOM 12301 N N . PHE B 2 565 ? 146.843 132.507 134.925 1.00 54.94 565 PHE B N 1
ATOM 12302 C CA . PHE B 2 565 ? 147.958 132.840 135.807 1.00 54.94 565 PHE B CA 1
ATOM 12303 C C . PHE B 2 565 ? 149.061 133.574 135.054 1.00 54.94 565 PHE B C 1
ATOM 12304 O O . PHE B 2 565 ? 149.568 134.597 135.525 1.00 54.94 565 PHE B O 1
ATOM 12312 N N . ALA B 2 566 ? 149.452 133.061 133.884 1.00 53.69 566 ALA B N 1
ATOM 12313 C CA . ALA B 2 566 ? 150.470 133.737 133.092 1.00 53.69 566 ALA B CA 1
ATOM 12314 C C . ALA B 2 566 ? 150.020 135.127 132.673 1.00 53.69 566 ALA B C 1
ATOM 12315 O O . ALA B 2 566 ? 150.841 136.047 132.609 1.00 53.69 566 ALA B O 1
ATOM 12317 N N . THR B 2 567 ? 148.725 135.312 132.409 1.00 54.23 567 THR B N 1
ATOM 12318 C CA . THR B 2 567 ? 148.236 136.631 132.025 1.00 54.23 567 THR B CA 1
ATOM 12319 C C . THR B 2 567 ? 148.292 137.598 133.199 1.00 54.23 567 THR B C 1
ATOM 12320 O O . THR B 2 567 ? 148.781 138.725 133.065 1.00 54.23 567 THR B O 1
ATOM 12324 N N . MET B 2 568 ? 147.793 137.177 134.364 1.00 56.37 568 MET B N 1
ATOM 12325 C CA . MET B 2 568 ? 147.848 138.042 135.537 1.00 56.37 568 MET B CA 1
ATOM 12326 C C . MET B 2 568 ? 149.281 138.338 135.955 1.00 56.37 568 MET B C 1
ATOM 12327 O O . MET B 2 568 ? 149.547 139.386 136.552 1.00 56.37 568 MET B O 1
ATOM 12332 N N . PHE B 2 569 ? 150.216 137.437 135.651 1.00 57.22 569 PHE B N 1
ATOM 12333 C CA . PHE B 2 569 ? 151.611 137.697 135.989 1.00 57.22 569 PHE B CA 1
ATOM 12334 C C . PHE B 2 569 ? 152.252 138.659 134.995 1.00 57.22 569 PHE B C 1
ATOM 12335 O O . PHE B 2 569 ? 152.794 139.694 135.390 1.00 57.22 569 PHE B O 1
ATOM 12343 N N . PHE B 2 570 ? 152.206 138.335 133.706 1.00 57.41 570 PHE B N 1
ATOM 12344 C CA . PHE B 2 570 ? 152.815 139.173 132.683 1.00 57.41 570 PHE B CA 1
ATOM 12345 C C . PHE B 2 570 ? 151.952 140.368 132.299 1.00 57.41 570 PHE B C 1
ATOM 12346 O O . PHE B 2 570 ? 152.225 141.001 131.273 1.00 57.41 570 PHE B O 1
ATOM 12354 N N . LEU B 2 571 ? 150.911 140.680 133.075 1.00 56.52 571 LEU B N 1
ATOM 12355 C CA . LEU B 2 571 ? 150.293 141.993 132.956 1.00 56.52 571 LEU B CA 1
ATOM 12356 C C . LEU B 2 571 ? 151.200 143.088 133.494 1.00 56.52 571 LEU B C 1
ATOM 12357 O O . LEU B 2 571 ? 150.955 144.269 133.224 1.00 56.52 571 LEU B O 1
ATOM 12362 N N . MET B 2 572 ? 152.235 142.723 134.252 1.00 58.50 572 MET B N 1
ATOM 12363 C CA . MET B 2 572 ? 153.361 143.619 134.477 1.00 58.50 572 MET B CA 1
ATOM 12364 C C . MET B 2 572 ? 154.130 143.742 133.169 1.00 58.50 572 MET B C 1
ATOM 12365 O O . MET B 2 572 ? 153.759 143.117 132.171 1.00 58.50 572 MET B O 1
ATOM 12370 N N . PHE B 2 573 ? 155.191 144.541 133.156 1.00 58.11 573 PHE B N 1
ATOM 12371 C CA . PHE B 2 573 ? 155.965 144.844 131.955 1.00 58.11 573 PHE B CA 1
ATOM 12372 C C . PHE B 2 573 ? 155.136 145.542 130.885 1.00 58.11 573 PHE B C 1
ATOM 12373 O O . PHE B 2 573 ? 155.613 145.724 129.759 1.00 58.11 573 PHE B O 1
ATOM 12381 N N . THR B 2 574 ? 153.896 145.936 131.204 1.00 56.83 574 THR B N 1
ATOM 12382 C CA . THR B 2 574 ? 153.132 146.759 130.283 1.00 56.83 574 THR B CA 1
ATOM 12383 C C . THR B 2 574 ? 153.404 148.234 130.562 1.00 56.83 574 THR B C 1
ATOM 12384 O O . THR B 2 574 ? 153.582 148.630 131.717 1.00 56.83 574 THR B O 1
ATOM 12388 N N . PRO B 2 575 ? 153.453 149.061 129.517 1.00 55.47 575 PRO B N 1
ATOM 12389 C CA . PRO B 2 575 ? 153.892 150.453 129.713 1.00 55.47 575 PRO B CA 1
ATOM 12390 C C . PRO B 2 575 ? 152.990 151.264 130.626 1.00 55.47 575 PRO B C 1
ATOM 12391 O O . PRO B 2 575 ? 153.461 152.220 131.254 1.00 55.47 575 PRO B O 1
ATOM 12395 N N . THR B 2 576 ? 151.710 150.923 130.720 1.00 54.21 576 THR B N 1
ATOM 12396 C CA . THR B 2 576 ? 150.763 151.674 131.531 1.00 54.21 576 THR B CA 1
ATOM 12397 C C . THR B 2 576 ? 149.994 150.737 132.448 1.00 54.21 576 THR B C 1
ATOM 12398 O O . THR B 2 576 ? 149.727 149.582 132.102 1.00 54.21 576 THR B O 1
ATOM 12402 N N . LYS B 2 577 ? 149.632 151.246 133.622 1.00 51.47 577 LYS B N 1
ATOM 12403 C CA . LYS B 2 577 ? 148.885 150.489 134.623 1.00 51.47 577 LYS B CA 1
ATOM 12404 C C . LYS B 2 577 ? 147.521 151.148 134.800 1.00 51.47 577 LYS B C 1
ATOM 12405 O O . LYS B 2 577 ? 147.323 151.995 135.672 1.00 51.47 577 LYS B O 1
ATOM 12411 N N . TRP B 2 578 ? 146.571 150.747 133.964 1.00 51.86 578 TRP B N 1
ATOM 12412 C CA . TRP B 2 578 ? 145.193 151.207 134.053 1.00 51.86 578 TRP B CA 1
ATOM 12413 C C . TRP B 2 578 ? 144.296 150.071 134.527 1.00 51.86 578 TRP B C 1
ATOM 12414 O O . TRP B 2 578 ? 144.730 148.929 134.690 1.00 51.86 578 TRP B O 1
ATOM 12425 N N . ILE B 2 579 ? 143.024 150.402 134.743 1.00 49.91 579 ILE B N 1
ATOM 12426 C CA . ILE B 2 579 ? 142.036 149.390 135.095 1.00 49.91 579 ILE B CA 1
ATOM 12427 C C . ILE B 2 579 ? 141.345 148.826 133.859 1.00 49.91 579 ILE B C 1
ATOM 12428 O O . ILE B 2 579 ? 140.842 147.694 133.901 1.00 49.91 579 ILE B O 1
ATOM 12433 N N . HIS B 2 580 ? 141.343 149.562 132.744 1.00 51.58 580 HIS B N 1
ATOM 12434 C CA . HIS B 2 580 ? 140.744 149.066 131.510 1.00 51.58 580 HIS B CA 1
ATOM 12435 C C . HIS B 2 580 ? 141.366 147.755 131.047 1.00 51.58 580 HIS B C 1
ATOM 12436 O O . HIS B 2 580 ? 140.754 147.042 130.244 1.00 51.58 580 HIS B O 1
ATOM 12443 N N . HIS B 2 581 ? 142.562 147.422 131.528 1.00 50.60 581 HIS B N 1
ATOM 12444 C CA . HIS B 2 581 ? 143.218 146.175 131.162 1.00 50.60 581 HIS B CA 1
ATOM 12445 C C . HIS B 2 581 ? 142.626 144.963 131.869 1.00 50.60 581 HIS B C 1
ATOM 12446 O O . HIS B 2 581 ? 143.155 143.858 131.713 1.00 50.60 581 HIS B O 1
ATOM 12453 N N . PHE B 2 582 ? 141.555 145.136 132.639 1.00 48.84 582 PHE B N 1
ATOM 12454 C CA . PHE B 2 582 ? 140.840 144.016 133.234 1.00 48.84 582 PHE B CA 1
ATOM 12455 C C . PHE B 2 582 ? 139.762 143.464 132.315 1.00 48.84 582 PHE B C 1
ATOM 12456 O O . PHE B 2 582 ? 139.120 142.469 132.663 1.00 48.84 582 PHE B O 1
ATOM 12464 N N . GLY B 2 583 ? 139.546 144.084 131.155 1.00 47.79 583 GLY B N 1
ATOM 12465 C CA . GLY B 2 583 ? 138.596 143.567 130.192 1.00 47.79 583 GLY B CA 1
ATOM 12466 C C . GLY B 2 583 ? 139.076 142.351 129.432 1.00 47.79 583 GLY B C 1
ATOM 12467 O O . GLY B 2 583 ? 138.257 141.681 128.795 1.00 47.79 583 GLY B O 1
ATOM 12468 N N . LEU B 2 584 ? 140.379 142.056 129.480 1.00 48.74 584 LEU B N 1
ATOM 12469 C CA . LEU B 2 584 ? 140.896 140.855 128.832 1.00 48.74 584 LEU B CA 1
ATOM 12470 C C . LEU B 2 584 ? 140.284 139.595 129.422 1.00 48.74 584 LEU B C 1
ATOM 12471 O O . LEU B 2 584 ? 140.079 138.608 128.705 1.00 48.74 584 LEU B O 1
ATOM 12476 N N . PHE B 2 585 ? 139.987 139.606 130.717 1.00 50.35 585 PHE B N 1
ATOM 12477 C CA . PHE B 2 585 ? 139.472 138.430 131.401 1.00 50.35 585 PHE B CA 1
ATOM 12478 C C . PHE B 2 585 ? 138.008 138.155 131.099 1.00 50.35 585 PHE B C 1
ATOM 12479 O O . PHE B 2 585 ? 137.471 137.176 131.620 1.00 50.35 585 PHE B O 1
ATOM 12487 N N . ALA B 2 586 ? 137.357 138.968 130.266 1.00 48.42 586 ALA B N 1
ATOM 12488 C CA . ALA B 2 586 ? 135.942 138.752 129.983 1.00 48.42 586 ALA B CA 1
ATOM 12489 C C . ALA B 2 586 ? 135.700 137.381 129.366 1.00 48.42 586 ALA B C 1
ATOM 12490 O O . ALA B 2 586 ? 134.692 136.729 129.661 1.00 48.42 586 ALA B O 1
ATOM 12492 N N . ALA B 2 587 ? 136.618 136.920 128.520 1.00 49.14 587 ALA B N 1
ATOM 12493 C CA . ALA B 2 587 ? 136.454 135.646 127.831 1.00 49.14 587 ALA B CA 1
ATOM 12494 C C . ALA B 2 587 ? 136.948 134.465 128.654 1.00 49.14 587 ALA B C 1
ATOM 12495 O O . ALA B 2 587 ? 136.332 133.395 128.630 1.00 49.14 587 ALA B O 1
ATOM 12497 N N . VAL B 2 588 ? 138.057 134.633 129.384 1.00 50.53 588 VAL B N 1
ATOM 12498 C CA . VAL B 2 588 ? 138.639 133.532 130.143 1.00 50.53 588 VAL B CA 1
ATOM 12499 C C . VAL B 2 588 ? 138.155 133.490 131.585 1.00 50.53 588 VAL B C 1
ATOM 12500 O O . VAL B 2 588 ? 138.640 132.660 132.365 1.00 50.53 588 VAL B O 1
ATOM 12504 N N . GLY B 2 589 ? 137.216 134.351 131.966 1.00 48.45 589 GLY B N 1
ATOM 12505 C CA . GLY B 2 589 ? 136.608 134.252 133.273 1.00 48.45 589 GLY B CA 1
ATOM 12506 C C . GLY B 2 589 ? 135.302 133.499 133.203 1.00 48.45 589 GLY B C 1
ATOM 12507 O O . GLY B 2 589 ? 134.891 132.870 134.178 1.00 48.45 589 GLY B O 1
ATOM 12508 N N . GLY B 2 590 ? 134.645 133.543 132.042 1.00 46.39 590 GLY B N 1
ATOM 12509 C CA . GLY B 2 590 ? 133.460 132.723 131.850 1.00 46.39 590 GLY B CA 1
ATOM 12510 C C . GLY B 2 590 ? 133.763 131.244 131.991 1.00 46.39 590 GLY B C 1
ATOM 12511 O O . GLY B 2 590 ? 133.068 130.519 132.709 1.00 46.39 590 GLY B O 1
ATOM 12512 N N . ALA B 2 591 ? 134.823 130.781 131.325 1.00 45.81 591 ALA B N 1
ATOM 12513 C CA . ALA B 2 591 ? 135.201 129.376 131.422 1.00 45.81 591 ALA B CA 1
ATOM 12514 C C . ALA B 2 591 ? 135.699 129.031 132.819 1.00 45.81 591 ALA B C 1
ATOM 12515 O O . ALA B 2 591 ? 135.423 127.939 133.331 1.00 45.81 591 ALA B O 1
ATOM 12517 N N . MET B 2 592 ? 136.424 129.951 133.459 1.00 48.23 592 MET B N 1
ATOM 12518 C CA . MET B 2 592 ? 136.900 129.694 134.815 1.00 48.23 592 MET B CA 1
ATOM 12519 C C . MET B 2 592 ? 135.740 129.571 135.792 1.00 48.23 592 MET B C 1
ATOM 12520 O O . MET B 2 592 ? 135.749 128.703 136.674 1.00 48.23 592 MET B O 1
ATOM 12525 N N . ALA B 2 593 ? 134.721 130.419 135.647 1.00 44.95 593 ALA B N 1
ATOM 12526 C CA . ALA B 2 593 ? 133.555 130.331 136.516 1.00 44.95 593 ALA B CA 1
ATOM 12527 C C . ALA B 2 593 ? 132.739 129.083 136.216 1.00 44.95 593 ALA B C 1
ATOM 12528 O O . ALA B 2 593 ? 132.191 128.460 137.132 1.00 44.95 593 ALA B O 1
ATOM 12530 N N . ALA B 2 594 ? 132.649 128.695 134.942 1.00 43.62 594 ALA B N 1
ATOM 12531 C CA . ALA B 2 594 ? 131.941 127.469 134.598 1.00 43.62 594 ALA B CA 1
ATOM 12532 C C . ALA B 2 594 ? 132.672 126.228 135.084 1.00 43.62 594 ALA B C 1
ATOM 12533 O O . ALA B 2 594 ? 132.036 125.191 135.297 1.00 43.62 594 ALA B O 1
ATOM 12535 N N . LEU B 2 595 ? 133.991 126.307 135.258 1.00 43.22 595 LEU B N 1
ATOM 12536 C CA . LEU B 2 595 ? 134.732 125.196 135.842 1.00 43.22 595 LEU B CA 1
ATOM 12537 C C . LEU B 2 595 ? 134.614 125.190 137.361 1.00 43.22 595 LEU B C 1
ATOM 12538 O O . LEU B 2 595 ? 134.492 124.123 137.972 1.00 43.22 595 LEU B O 1
ATOM 12543 N N . ALA B 2 596 ? 134.641 126.368 137.986 1.00 42.85 596 ALA B N 1
ATOM 12544 C CA . ALA B 2 596 ? 134.485 126.448 139.433 1.00 42.85 596 ALA B CA 1
ATOM 12545 C C . ALA B 2 596 ? 133.095 126.028 139.890 1.00 42.85 596 ALA B C 1
ATOM 12546 O O . ALA B 2 596 ? 132.974 125.372 140.930 1.00 42.85 596 ALA B O 1
ATOM 12548 N N . THR B 2 597 ? 132.048 126.393 139.146 1.00 43.00 597 THR B N 1
ATOM 12549 C CA . THR B 2 597 ? 130.694 125.969 139.479 1.00 43.00 597 THR B CA 1
ATOM 12550 C C . THR B 2 597 ? 130.552 124.453 139.470 1.00 43.00 597 THR B C 1
ATOM 12551 O O . THR B 2 597 ? 129.704 123.915 140.189 1.00 43.00 597 THR B O 1
ATOM 12555 N N . VAL B 2 598 ? 131.375 123.755 138.696 1.00 43.08 598 VAL B N 1
ATOM 12556 C CA . VAL B 2 598 ? 131.377 122.298 138.702 1.00 43.08 598 VAL B CA 1
ATOM 12557 C C . VAL B 2 598 ? 132.271 121.756 139.808 1.00 43.08 598 VAL B C 1
ATOM 12558 O O . VAL B 2 598 ? 131.940 120.755 140.448 1.00 43.08 598 VAL B O 1
ATOM 12562 N N . LEU B 2 599 ? 133.404 122.417 140.058 1.00 42.39 599 LEU B N 1
ATOM 12563 C CA . LEU B 2 599 ? 134.319 121.971 141.102 1.00 42.39 599 LEU B CA 1
ATOM 12564 C C . LEU B 2 599 ? 133.747 122.145 142.501 1.00 42.39 599 LEU B C 1
ATOM 12565 O O . LEU B 2 599 ? 134.188 121.451 143.422 1.00 42.39 599 LEU B O 1
ATOM 12570 N N . VAL B 2 600 ? 132.790 123.050 142.691 1.00 41.15 600 VAL B N 1
ATOM 12571 C CA . VAL B 2 600 ? 132.214 123.286 144.009 1.00 41.15 600 VAL B CA 1
ATOM 12572 C C . VAL B 2 600 ? 130.782 122.758 144.101 1.00 41.15 600 VAL B C 1
ATOM 12573 O O . VAL B 2 600 ? 130.027 123.159 144.979 1.00 41.15 600 VAL B O 1
ATOM 12577 N N . SER B 2 601 ? 130.407 121.839 143.217 1.00 44.05 601 SER B N 1
ATOM 12578 C CA . SER B 2 601 ? 129.077 121.262 143.255 1.00 44.05 601 SER B CA 1
ATOM 12579 C C . SER B 2 601 ? 128.942 120.321 144.450 1.00 44.05 601 SER B C 1
ATOM 12580 O O . SER B 2 601 ? 129.939 119.821 144.972 1.00 44.05 601 SER B O 1
ATOM 12583 N N . PRO B 2 602 ? 127.708 120.065 144.904 1.00 47.01 602 PRO B N 1
ATOM 12584 C CA . PRO B 2 602 ? 127.516 119.152 146.041 1.00 47.01 602 PRO B CA 1
ATOM 12585 C C . PRO B 2 602 ? 127.917 117.714 145.743 1.00 47.01 602 PRO B C 1
ATOM 12586 O O . PRO B 2 602 ? 127.885 116.861 146.635 1.00 47.01 602 PRO B O 1
ATOM 12590 N N . THR B 2 603 ? 128.293 117.433 144.496 1.00 47.11 603 THR B N 1
ATOM 12591 C CA . THR B 2 603 ? 128.793 116.117 144.123 1.00 47.11 603 THR B CA 1
ATOM 12592 C C . THR B 2 603 ? 130.301 116.090 143.935 1.00 47.11 603 THR B C 1
ATOM 12593 O O . THR B 2 603 ? 130.872 115.003 143.791 1.00 47.11 603 THR B O 1
ATOM 12597 N N . VAL B 2 604 ? 130.952 117.251 143.932 1.00 45.36 604 VAL B N 1
ATOM 12598 C CA . VAL B 2 604 ? 132.399 117.323 143.854 1.00 45.36 604 VAL B CA 1
ATOM 12599 C C . VAL B 2 604 ? 133.024 117.805 145.160 1.00 45.36 604 VAL B C 1
ATOM 12600 O O . VAL B 2 604 ? 134.082 117.298 145.549 1.00 45.36 604 VAL B O 1
ATOM 12604 N N . LEU B 2 605 ? 132.404 118.761 145.850 1.00 44.03 605 LEU B N 1
ATOM 12605 C CA . LEU B 2 605 ? 132.747 119.102 147.228 1.00 44.03 605 LEU B CA 1
ATOM 12606 C C . LEU B 2 605 ? 131.725 118.394 148.110 1.00 44.03 605 LEU B C 1
ATOM 12607 O O . LEU B 2 605 ? 130.586 118.847 148.241 1.00 44.03 605 LEU B O 1
ATOM 12612 N N . ARG B 2 606 ? 132.139 117.282 148.715 1.00 45.76 606 ARG B N 1
ATOM 12613 C CA . ARG B 2 606 ? 131.198 116.419 149.416 1.00 45.76 606 ARG B CA 1
ATOM 12614 C C . ARG B 2 606 ? 130.968 116.831 150.863 1.00 45.76 606 ARG B C 1
ATOM 12615 O O . ARG B 2 606 ? 129.994 116.376 151.471 1.00 45.76 606 ARG B O 1
ATOM 12623 N N . SER B 2 607 ? 131.827 117.675 151.426 1.00 46.06 607 SER B N 1
ATOM 12624 C CA . SER B 2 607 ? 131.722 118.087 152.819 1.00 46.06 607 SER B CA 1
ATOM 12625 C C . SER B 2 607 ? 130.991 119.418 152.908 1.00 46.06 607 SER B C 1
ATOM 12626 O O . SER B 2 607 ? 131.294 120.349 152.155 1.00 46.06 607 SER B O 1
ATOM 12629 N N . ALA B 2 608 ? 130.035 119.506 153.836 1.00 47.35 608 ALA B N 1
ATOM 12630 C CA . ALA B 2 608 ? 129.251 120.728 153.977 1.00 47.35 608 ALA B CA 1
ATOM 12631 C C . ALA B 2 608 ? 130.104 121.895 154.451 1.00 47.35 608 ALA B C 1
ATOM 12632 O O . ALA B 2 608 ? 129.799 123.052 154.138 1.00 47.35 608 ALA B O 1
ATOM 12634 N N . ARG B 2 609 ? 131.170 121.617 155.203 1.00 43.94 609 ARG B N 1
ATOM 12635 C CA . ARG B 2 609 ? 132.022 122.689 155.706 1.00 43.94 609 ARG B CA 1
ATOM 12636 C C . ARG B 2 609 ? 132.697 123.441 154.568 1.00 43.94 609 ARG B C 1
ATOM 12637 O O . ARG B 2 609 ? 132.752 124.676 154.575 1.00 43.94 609 ARG B O 1
ATOM 12645 N N . ASN B 2 610 ? 133.205 122.714 153.570 1.00 44.10 610 ASN B N 1
ATOM 12646 C CA . ASN B 2 610 ? 133.889 123.362 152.459 1.00 44.10 610 ASN B CA 1
ATOM 12647 C C . ASN B 2 610 ? 132.925 124.194 151.622 1.00 44.10 610 ASN B C 1
ATOM 12648 O O . ASN B 2 610 ? 133.251 125.315 151.215 1.00 44.10 610 ASN B O 1
ATOM 12653 N N . ARG B 2 611 ? 131.725 123.668 151.369 1.00 45.48 611 ARG B N 1
ATOM 12654 C CA . ARG B 2 611 ? 130.753 124.414 150.580 1.00 45.48 611 ARG B CA 1
ATOM 12655 C C . ARG B 2 611 ? 130.261 125.645 151.330 1.00 45.48 611 ARG B C 1
ATOM 12656 O O . ARG B 2 611 ? 130.054 126.705 150.726 1.00 45.48 611 ARG B O 1
ATOM 12664 N N . MET B 2 612 ? 130.090 125.538 152.649 1.00 45.67 612 MET B N 1
ATOM 12665 C CA . MET B 2 612 ? 129.702 126.711 153.426 1.00 45.67 612 MET B CA 1
ATOM 12666 C C . MET B 2 612 ? 130.818 127.749 153.449 1.00 45.67 612 MET B C 1
ATOM 12667 O O . MET B 2 612 ? 130.552 128.955 153.390 1.00 45.67 612 MET B O 1
ATOM 12672 N N . ALA B 2 613 ? 132.074 127.302 153.526 1.00 44.11 613 ALA B N 1
ATOM 12673 C CA . ALA B 2 613 ? 133.190 128.239 153.463 1.00 44.11 613 ALA B CA 1
ATOM 12674 C C . ALA B 2 613 ? 133.235 128.948 152.115 1.00 44.11 613 ALA B C 1
ATOM 12675 O O . ALA B 2 613 ? 133.511 130.151 152.046 1.00 44.11 613 ALA B O 1
ATOM 12677 N N . PHE B 2 614 ? 132.951 128.223 151.031 1.00 43.59 614 PHE B N 1
ATOM 12678 C CA . PHE B 2 614 ? 132.942 128.858 149.717 1.00 43.59 614 PHE B CA 1
ATOM 12679 C C . PHE B 2 614 ? 131.785 129.843 149.584 1.00 43.59 614 PHE B C 1
ATOM 12680 O O . PHE B 2 614 ? 131.931 130.897 148.955 1.00 43.59 614 PHE B O 1
ATOM 12688 N N . LEU B 2 615 ? 130.625 129.513 150.154 1.00 43.20 615 LEU B N 1
ATOM 12689 C CA . LEU B 2 615 ? 129.513 130.460 150.151 1.00 43.20 615 LEU B CA 1
ATOM 12690 C C . LEU B 2 615 ? 129.869 131.719 150.933 1.00 43.20 615 LEU B C 1
ATOM 12691 O O . LEU B 2 615 ? 129.534 132.838 150.517 1.00 43.20 615 LEU B O 1
ATOM 12696 N N . SER B 2 616 ? 130.549 131.558 152.070 1.00 43.19 616 SER B N 1
ATOM 12697 C CA . SER B 2 616 ? 131.032 132.714 152.817 1.00 43.19 616 SER B CA 1
ATOM 12698 C C . SER B 2 616 ? 131.991 133.551 151.980 1.00 43.19 616 SER B C 1
ATOM 12699 O O . SER B 2 616 ? 131.933 134.786 152.002 1.00 43.19 616 SER B O 1
ATOM 12702 N N . LEU B 2 617 ? 132.887 132.893 151.243 1.00 42.77 617 LEU B N 1
ATOM 12703 C CA . LEU B 2 617 ? 133.822 133.618 150.389 1.00 42.77 617 LEU B CA 1
ATOM 12704 C C . LEU B 2 617 ? 133.090 134.400 149.304 1.00 42.77 617 LEU B C 1
ATOM 12705 O O . LEU B 2 617 ? 133.445 135.546 149.004 1.00 42.77 617 LEU B O 1
ATOM 12710 N N . VAL B 2 618 ? 132.067 133.792 148.702 1.00 42.09 618 VAL B N 1
ATOM 12711 C CA . VAL B 2 618 ? 131.292 134.475 147.668 1.00 42.09 618 VAL B CA 1
ATOM 12712 C C . VAL B 2 618 ? 130.586 135.695 148.248 1.00 42.09 618 VAL B C 1
ATOM 12713 O O . VAL B 2 618 ? 130.575 136.777 147.642 1.00 42.09 618 VAL B O 1
ATOM 12717 N N . LEU B 2 619 ? 129.986 135.544 149.431 1.00 41.94 619 LEU B N 1
ATOM 12718 C CA . LEU B 2 619 ? 129.307 136.674 150.058 1.00 41.94 619 LEU B CA 1
ATOM 12719 C C . LEU B 2 619 ? 130.292 137.782 150.412 1.00 41.94 619 LEU B C 1
ATOM 12720 O O . LEU B 2 619 ? 129.976 138.970 150.279 1.00 41.94 619 LEU B O 1
ATOM 12725 N N . PHE B 2 620 ? 131.498 137.414 150.845 1.00 44.28 620 PHE B N 1
ATOM 12726 C CA . PHE B 2 620 ? 132.513 138.420 151.148 1.00 44.28 620 PHE B CA 1
ATOM 12727 C C . PHE B 2 620 ? 132.964 139.146 149.885 1.00 44.28 620 PHE B C 1
ATOM 12728 O O . PHE B 2 620 ? 133.213 140.357 149.912 1.00 44.28 620 PHE B O 1
ATOM 12736 N N . VAL B 2 621 ? 133.067 138.424 148.768 1.00 44.32 621 VAL B N 1
ATOM 12737 C CA . VAL B 2 621 ? 133.433 139.064 147.507 1.00 44.32 621 VAL B CA 1
ATOM 12738 C C . VAL B 2 621 ? 132.347 140.040 147.071 1.00 44.32 621 VAL B C 1
ATOM 12739 O O . VAL B 2 621 ? 132.638 141.139 146.585 1.00 44.32 621 VAL B O 1
ATOM 12743 N N . LEU B 2 622 ? 131.079 139.664 147.248 1.00 43.58 622 LEU B N 1
ATOM 12744 C CA . LEU B 2 622 ? 129.989 140.590 146.946 1.00 43.58 622 LEU B CA 1
ATOM 12745 C C . LEU B 2 622 ? 130.041 141.817 147.851 1.00 43.58 622 LEU B C 1
ATOM 12746 O O . LEU B 2 622 ? 129.782 142.944 147.406 1.00 43.58 622 LEU B O 1
ATOM 12751 N N . ALA B 2 623 ? 130.367 141.612 149.130 1.00 44.58 623 ALA B N 1
ATOM 12752 C CA . ALA B 2 623 ? 130.491 142.732 150.057 1.00 44.58 623 ALA B CA 1
ATOM 12753 C C . ALA B 2 623 ? 131.603 143.677 149.631 1.00 44.58 623 ALA B C 1
ATOM 12754 O O . ALA B 2 623 ? 131.479 144.899 149.773 1.00 44.58 623 ALA B O 1
ATOM 12756 N N . PHE B 2 624 ? 132.703 143.130 149.116 1.00 45.05 624 PHE B N 1
ATOM 12757 C CA . PHE B 2 624 ? 133.770 143.984 148.605 1.00 45.05 624 PHE B CA 1
ATOM 12758 C C . PHE B 2 624 ? 133.326 144.716 147.345 1.00 45.05 624 PHE B C 1
ATOM 12759 O O . PHE B 2 624 ? 133.681 145.882 147.142 1.00 45.05 624 PHE B O 1
ATOM 12767 N N . CYS B 2 625 ? 132.557 144.044 146.487 1.00 46.70 625 CYS B N 1
ATOM 12768 C CA . CYS B 2 625 ? 132.088 144.668 145.252 1.00 46.70 625 CYS B CA 1
ATOM 12769 C C . CYS B 2 625 ? 131.191 145.865 145.540 1.00 46.70 625 CYS B C 1
ATOM 12770 O O . CYS B 2 625 ? 131.350 146.933 144.940 1.00 46.70 625 CYS B O 1
ATOM 12773 N N . PHE B 2 626 ? 130.242 145.706 146.460 1.00 46.90 626 PHE B N 1
ATOM 12774 C CA . PHE B 2 626 ? 129.232 146.729 146.697 1.00 46.90 626 PHE B CA 1
ATOM 12775 C C . PHE B 2 626 ? 129.702 147.843 147.625 1.00 46.90 626 PHE B C 1
ATOM 12776 O O . PHE B 2 626 ? 128.862 148.540 148.204 1.00 46.90 626 PHE B O 1
ATOM 12784 N N . ALA B 2 627 ? 131.012 148.030 147.783 1.00 47.63 627 ALA B N 1
ATOM 12785 C CA . ALA B 2 627 ? 131.559 149.039 148.682 1.00 47.63 627 ALA B CA 1
ATOM 12786 C C . ALA B 2 627 ? 132.132 150.236 147.927 1.00 47.63 627 ALA B C 1
ATOM 12787 O O . ALA B 2 627 ? 133.154 150.795 148.329 1.00 47.63 627 ALA B O 1
ATOM 12789 N N . SER B 2 628 ? 131.488 150.640 146.836 1.00 49.58 628 SER B N 1
ATOM 12790 C CA . SER B 2 628 ? 131.950 151.782 146.062 1.00 49.58 628 SER B CA 1
ATOM 12791 C C . SER B 2 628 ? 130.762 152.424 145.363 1.00 49.58 628 SER B C 1
ATOM 12792 O O . SER B 2 628 ? 129.644 151.907 145.393 1.00 49.58 628 SER B O 1
ATOM 12795 N N . THR B 2 629 ? 131.017 153.566 144.729 1.00 49.76 629 THR B N 1
ATOM 12796 C CA . THR B 2 629 ? 129.967 154.297 144.038 1.00 49.76 629 THR B CA 1
ATOM 12797 C C . THR B 2 629 ? 129.503 153.534 142.797 1.00 49.76 629 THR B C 1
ATOM 12798 O O . THR B 2 629 ? 130.091 152.531 142.390 1.00 49.76 629 THR B O 1
ATOM 12802 N N . ASN B 2 630 ? 128.425 154.029 142.196 1.00 48.04 630 ASN B N 1
ATOM 12803 C CA . ASN B 2 630 ? 127.848 153.455 140.984 1.00 48.04 630 ASN B CA 1
ATOM 12804 C C . ASN B 2 630 ? 128.016 154.399 139.798 1.00 48.04 630 ASN B C 1
ATOM 12805 O O . ASN B 2 630 ? 127.132 154.527 138.950 1.00 48.04 630 ASN B O 1
ATOM 12810 N N . GLY B 2 631 ? 129.155 155.081 139.729 1.00 47.47 631 GLY B N 1
ATOM 12811 C CA . GLY B 2 631 ? 129.349 156.096 138.710 1.00 47.47 631 GLY B CA 1
ATOM 12812 C C . GLY B 2 631 ? 129.855 155.515 137.398 1.00 47.47 631 GLY B C 1
ATOM 12813 O O . GLY B 2 631 ? 130.699 154.620 137.371 1.00 47.47 631 GLY B O 1
ATOM 12814 N N . TRP B 2 632 ? 129.318 156.039 136.300 1.00 45.59 632 TRP B N 1
ATOM 12815 C CA . TRP B 2 632 ? 129.827 155.771 134.967 1.00 45.59 632 TRP B CA 1
ATOM 12816 C C . TRP B 2 632 ? 130.621 156.988 134.495 1.00 45.59 632 TRP B C 1
ATOM 12817 O O . TRP B 2 632 ? 130.759 157.981 135.211 1.00 45.59 632 TRP B O 1
ATOM 12828 N N . TRP B 2 633 ? 131.154 156.920 133.275 1.00 47.98 633 TRP B N 1
ATOM 12829 C CA . TRP B 2 633 ? 132.295 157.781 132.989 1.00 47.98 633 TRP B CA 1
ATOM 12830 C C . TRP B 2 633 ? 131.928 159.217 132.618 1.00 47.98 633 TRP B C 1
ATOM 12831 O O . TRP B 2 633 ? 132.224 160.139 133.383 1.00 47.98 633 TRP B O 1
ATOM 12842 N N . TYR B 2 634 ? 131.286 159.443 131.473 1.00 44.23 634 TYR B N 1
ATOM 12843 C CA . TYR B 2 634 ? 131.092 160.833 131.069 1.00 44.23 634 TYR B CA 1
ATOM 12844 C C . TYR B 2 634 ? 129.623 161.227 130.974 1.00 44.23 634 TYR B C 1
ATOM 12845 O O . TYR B 2 634 ? 129.178 162.141 131.673 1.00 44.23 634 TYR B O 1
ATOM 12854 N N . VAL B 2 635 ? 128.861 160.541 130.125 1.00 44.61 635 VAL B N 1
ATOM 12855 C CA . VAL B 2 635 ? 127.436 160.810 129.977 1.00 44.61 635 VAL B CA 1
ATOM 12856 C C . VAL B 2 635 ? 126.577 159.604 130.303 1.00 44.61 635 VAL B C 1
ATOM 12857 O O . VAL B 2 635 ? 125.351 159.749 130.415 1.00 44.61 635 VAL B O 1
ATOM 12861 N N . SER B 2 636 ? 127.167 158.421 130.453 1.00 46.11 636 SER B N 1
ATOM 12862 C CA . SER B 2 636 ? 126.439 157.307 131.034 1.00 46.11 636 SER B CA 1
ATOM 12863 C C . SER B 2 636 ? 126.160 157.540 132.510 1.00 46.11 636 SER B C 1
ATOM 12864 O O . SER B 2 636 ? 125.331 156.836 133.094 1.00 46.11 636 SER B O 1
ATOM 12867 N N . ASN B 2 637 ? 126.831 158.516 133.116 1.00 47.27 637 ASN B N 1
ATOM 12868 C CA . ASN B 2 637 ? 126.611 158.886 134.506 1.00 47.27 637 ASN B CA 1
ATOM 12869 C C . ASN B 2 637 ? 125.400 159.789 134.688 1.00 47.27 637 ASN B C 1
ATOM 12870 O O . ASN B 2 637 ? 125.113 160.189 135.820 1.00 47.27 637 ASN B O 1
ATOM 12875 N N . PHE B 2 638 ? 124.692 160.115 133.611 1.00 47.08 638 PHE B N 1
ATOM 12876 C CA . PHE B 2 638 ? 123.505 160.963 133.670 1.00 47.08 638 PHE B CA 1
ATOM 12877 C C . PHE B 2 638 ? 122.326 160.121 134.143 1.00 47.08 638 PHE B C 1
ATOM 12878 O O . PHE B 2 638 ? 121.801 159.292 133.397 1.00 47.08 638 PHE B O 1
ATOM 12886 N N . GLY B 2 639 ? 121.907 160.324 135.390 1.00 49.03 639 GLY B N 1
ATOM 12887 C CA . GLY B 2 639 ? 120.713 159.686 135.900 1.00 49.03 639 GLY B CA 1
ATOM 12888 C C . GLY B 2 639 ? 120.918 158.371 136.622 1.00 49.03 639 GLY B C 1
ATOM 12889 O O . GLY B 2 639 ? 119.926 157.743 137.012 1.00 49.03 639 GLY B O 1
ATOM 12890 N N . ALA B 2 640 ? 122.160 157.927 136.800 1.00 50.98 640 ALA B N 1
ATOM 12891 C CA . ALA B 2 640 ? 122.404 156.685 137.516 1.00 50.98 640 ALA B CA 1
ATOM 12892 C C . ALA B 2 640 ? 121.890 156.798 138.952 1.00 50.98 640 ALA B C 1
ATOM 12893 O O . ALA B 2 640 ? 121.892 157.886 139.536 1.00 50.98 640 ALA B O 1
ATOM 12895 N N . PRO B 2 641 ? 121.429 155.690 139.539 1.00 49.68 641 PRO B N 1
ATOM 12896 C CA . PRO B 2 641 ? 120.843 155.770 140.890 1.00 49.68 641 PRO B CA 1
ATOM 12897 C C . PRO B 2 641 ? 121.793 156.307 141.948 1.00 49.68 641 PRO B C 1
ATOM 12898 O O . PRO B 2 641 ? 121.482 157.311 142.602 1.00 49.68 641 PRO B O 1
ATOM 12902 N N . PHE B 2 642 ? 122.947 155.671 142.132 1.00 50.96 642 PHE B N 1
ATOM 12903 C CA . PHE B 2 642 ? 123.900 156.046 143.168 1.00 50.96 642 PHE B CA 1
ATOM 12904 C C . PHE B 2 642 ? 125.207 156.560 142.574 1.00 50.96 642 PHE B C 1
ATOM 12905 O O . PHE B 2 642 ? 126.291 156.199 143.036 1.00 50.96 642 PHE B O 1
ATOM 12913 N N . ASN B 2 643 ? 125.110 157.403 141.547 1.00 53.03 643 ASN B N 1
ATOM 12914 C CA . ASN B 2 643 ? 126.255 157.820 140.745 1.00 53.03 643 ASN B CA 1
ATOM 12915 C C . ASN B 2 643 ? 127.306 158.600 141.529 1.00 53.03 643 ASN B C 1
ATOM 12916 O O . ASN B 2 643 ? 128.409 158.827 141.023 1.00 53.03 643 ASN B O 1
ATOM 12921 N N . ASN B 2 644 ? 126.988 159.021 142.754 1.00 54.32 644 ASN B N 1
ATOM 12922 C CA . ASN B 2 644 ? 127.900 159.862 143.515 1.00 54.32 644 ASN B CA 1
ATOM 12923 C C . ASN B 2 644 ? 128.229 159.343 144.907 1.00 54.32 644 ASN B C 1
ATOM 12924 O O . ASN B 2 644 ? 129.173 159.848 145.521 1.00 54.32 644 ASN B O 1
ATOM 12929 N N . SER B 2 645 ? 127.491 158.362 145.420 1.00 54.51 645 SER B N 1
ATOM 12930 C CA . SER B 2 645 ? 127.693 157.900 146.785 1.00 54.51 645 SER B CA 1
ATOM 12931 C C . SER B 2 645 ? 127.598 156.383 146.841 1.00 54.51 645 SER B C 1
ATOM 12932 O O . SER B 2 645 ? 127.066 155.737 145.937 1.00 54.51 645 SER B O 1
ATOM 12935 N N . VAL B 2 646 ? 128.128 155.826 147.923 1.00 52.11 646 VAL B N 1
ATOM 12936 C CA . VAL B 2 646 ? 128.035 154.381 148.163 1.00 52.11 646 VAL B CA 1
ATOM 12937 C C . VAL B 2 646 ? 126.575 154.009 148.386 1.00 52.11 646 VAL B C 1
ATOM 12938 O O . VAL B 2 646 ? 125.866 154.725 149.116 1.00 52.11 646 VAL B O 1
ATOM 12942 N N . PRO B 2 647 ? 126.077 152.929 147.783 1.00 52.13 647 PRO B N 1
ATOM 12943 C CA . PRO B 2 647 ? 124.666 152.570 147.964 1.00 52.13 647 PRO B CA 1
ATOM 12944 C C . PRO B 2 647 ? 124.331 152.294 149.421 1.00 52.13 647 PRO B C 1
ATOM 12945 O O . PRO B 2 647 ? 125.067 151.604 150.130 1.00 52.13 647 PRO B O 1
ATOM 12949 N N . LYS B 2 648 ? 123.202 152.842 149.860 1.00 54.52 648 LYS B N 1
ATOM 12950 C CA . LYS B 2 648 ? 122.715 152.676 151.219 1.00 54.52 648 LYS B CA 1
ATOM 12951 C C . LYS B 2 648 ? 121.235 152.327 151.182 1.00 54.52 648 LYS B C 1
ATOM 12952 O O . LYS B 2 648 ? 120.467 152.929 150.428 1.00 54.52 648 LYS B O 1
ATOM 12958 N N . VAL B 2 649 ? 120.844 151.355 151.999 1.00 57.87 649 VAL B N 1
ATOM 12959 C CA . VAL B 2 649 ? 119.447 150.968 152.133 1.00 57.87 649 VAL B CA 1
ATOM 12960 C C . VAL B 2 649 ? 118.772 151.758 153.258 1.00 57.87 649 VAL B C 1
ATOM 12961 O O . VAL B 2 649 ? 117.672 151.420 153.693 1.00 57.87 649 VAL B O 1
ATOM 12965 N N . GLY B 2 650 ? 119.414 152.826 153.719 1.00 59.74 650 GLY B N 1
ATOM 12966 C CA . GLY B 2 650 ? 118.926 153.615 154.830 1.00 59.74 650 GLY B CA 1
ATOM 12967 C C . GLY B 2 650 ? 119.822 153.464 156.040 1.00 59.74 650 GLY B C 1
ATOM 12968 O O . GLY B 2 650 ? 119.736 152.471 156.766 1.00 59.74 650 GLY B O 1
ATOM 12969 N N . GLY B 2 651 ? 120.691 154.446 156.265 1.00 60.61 651 GLY B N 1
ATOM 12970 C CA . GLY B 2 651 ? 121.626 154.388 157.369 1.00 60.61 651 GLY B CA 1
ATOM 12971 C C . GLY B 2 651 ? 122.764 153.410 157.153 1.00 60.61 651 GLY B C 1
ATOM 12972 O O . GLY B 2 651 ? 123.938 153.789 157.211 1.00 60.61 651 GLY B O 1
ATOM 12973 N N . VAL B 2 652 ? 122.427 152.148 156.899 1.00 58.15 652 VAL B N 1
ATOM 12974 C CA . VAL B 2 652 ? 123.404 151.073 156.775 1.00 58.15 652 VAL B CA 1
ATOM 12975 C C . VAL B 2 652 ? 123.665 150.809 155.297 1.00 58.15 652 VAL B C 1
ATOM 12976 O O . VAL B 2 652 ? 122.734 150.805 154.482 1.00 58.15 652 VAL B O 1
ATOM 12980 N N . GLN B 2 653 ? 124.934 150.601 154.950 1.00 53.12 653 GLN B N 1
ATOM 12981 C CA . GLN B 2 653 ? 125.317 150.336 153.573 1.00 53.12 653 GLN B CA 1
ATOM 12982 C C . GLN B 2 653 ? 124.824 148.956 153.143 1.00 53.12 653 GLN B C 1
ATOM 12983 O O . GLN B 2 653 ? 124.191 148.222 153.907 1.00 53.12 653 GLN B O 1
ATOM 12989 N N . ILE B 2 654 ? 125.123 148.598 151.896 1.00 49.10 654 ILE B N 1
ATOM 12990 C CA . ILE B 2 654 ? 124.758 147.290 151.366 1.00 49.10 654 ILE B CA 1
ATOM 12991 C C . ILE B 2 654 ? 125.954 146.360 151.521 1.00 49.10 654 ILE B C 1
ATOM 12992 O O . ILE B 2 654 ? 125.798 145.144 151.672 1.00 49.10 654 ILE B O 1
ATOM 12997 N N . SER B 2 655 ? 127.160 146.932 151.507 1.00 47.52 655 SER B N 1
ATOM 12998 C CA . SER B 2 655 ? 128.348 146.132 151.774 1.00 47.52 655 SER B CA 1
ATOM 12999 C C . SER B 2 655 ? 128.360 145.618 153.206 1.00 47.52 655 SER B C 1
ATOM 13000 O O . SER B 2 655 ? 128.844 144.510 153.463 1.00 47.52 655 SER B O 1
ATOM 13003 N N . ALA B 2 656 ? 127.823 146.398 154.148 1.00 46.62 656 ALA B N 1
ATOM 13004 C CA . ALA B 2 656 ? 127.728 145.935 155.526 1.00 46.62 656 ALA B CA 1
ATOM 13005 C C . ALA B 2 656 ? 126.767 144.762 155.658 1.00 46.62 656 ALA B C 1
ATOM 13006 O O . ALA B 2 656 ? 127.011 143.854 156.458 1.00 46.62 656 ALA B O 1
ATOM 13008 N N . ILE B 2 657 ? 125.687 144.751 154.876 1.00 45.93 657 ILE B N 1
ATOM 13009 C CA . ILE B 2 657 ? 124.743 143.637 154.925 1.00 45.93 657 ILE B CA 1
ATOM 13010 C C . ILE B 2 657 ? 125.402 142.359 154.420 1.00 45.93 657 ILE B C 1
ATOM 13011 O O . ILE B 2 657 ? 125.295 141.295 155.042 1.00 45.93 657 ILE B O 1
ATOM 13016 N N . PHE B 2 658 ? 126.101 142.446 153.287 1.00 45.19 658 PHE B N 1
ATOM 13017 C CA . PHE B 2 658 ? 126.776 141.268 152.760 1.00 45.19 658 PHE B CA 1
ATOM 13018 C C . PHE B 2 658 ? 127.917 140.825 153.667 1.00 45.19 658 PHE B C 1
ATOM 13019 O O . PHE B 2 658 ? 128.194 139.627 153.764 1.00 45.19 658 PHE B O 1
ATOM 13027 N N . PHE B 2 659 ? 128.567 141.760 154.363 1.00 46.66 659 PHE B N 1
ATOM 13028 C CA . PHE B 2 659 ? 129.606 141.367 155.310 1.00 46.66 659 PHE B CA 1
ATOM 13029 C C . PHE B 2 659 ? 129.009 140.672 156.529 1.00 46.66 659 PHE B C 1
ATOM 13030 O O . PHE B 2 659 ? 129.574 139.694 157.030 1.00 46.66 659 PHE B O 1
ATOM 13038 N N . ALA B 2 660 ? 127.867 141.160 157.018 1.00 44.51 660 ALA B N 1
ATOM 13039 C CA . ALA B 2 660 ? 127.195 140.505 158.131 1.00 44.51 660 ALA B CA 1
ATOM 13040 C C . ALA B 2 660 ? 126.612 139.157 157.734 1.00 44.51 660 ALA B C 1
ATOM 13041 O O . ALA B 2 660 ? 126.380 138.316 158.607 1.00 44.51 660 ALA B O 1
ATOM 13043 N N . LEU B 2 661 ? 126.362 138.938 156.443 1.00 43.75 661 LEU B N 1
ATOM 13044 C CA . LEU B 2 661 ? 125.951 137.612 155.990 1.00 43.75 661 LEU B CA 1
ATOM 13045 C C . LEU B 2 661 ? 127.150 136.684 155.826 1.00 43.75 661 LEU B C 1
ATOM 13046 O O . LEU B 2 661 ? 127.068 135.492 156.146 1.00 43.75 661 LEU B O 1
ATOM 13051 N N . SER B 2 662 ? 128.272 137.216 155.339 1.00 44.09 662 SER B N 1
ATOM 13052 C CA . SER B 2 662 ? 129.480 136.411 155.203 1.00 44.09 662 SER B CA 1
ATOM 13053 C C . SER B 2 662 ? 130.015 135.986 156.563 1.00 44.09 662 SER B C 1
ATOM 13054 O O . SER B 2 662 ? 130.527 134.872 156.712 1.00 44.09 662 SER B O 1
ATOM 13057 N N . ALA B 2 663 ? 129.909 136.858 157.568 1.00 43.87 663 ALA B N 1
ATOM 13058 C CA . ALA B 2 663 ? 130.343 136.487 158.910 1.00 43.87 663 ALA B CA 1
ATOM 13059 C C . ALA B 2 663 ? 129.495 135.351 159.467 1.00 43.87 663 ALA B C 1
ATOM 13060 O O . ALA B 2 663 ? 130.017 134.432 160.109 1.00 43.87 663 ALA B O 1
ATOM 13062 N N . ILE B 2 664 ? 128.186 135.384 159.218 1.00 42.73 664 ILE B N 1
ATOM 13063 C CA . ILE B 2 664 ? 127.314 134.313 159.689 1.00 42.73 664 ILE B CA 1
ATOM 13064 C C . ILE B 2 664 ? 127.611 133.016 158.946 1.00 42.73 664 ILE B C 1
ATOM 13065 O O . ILE B 2 664 ? 127.604 131.930 159.538 1.00 42.73 664 ILE B O 1
ATOM 13070 N N . ALA B 2 665 ? 127.894 133.107 157.644 1.00 44.26 665 ALA B N 1
ATOM 13071 C CA . ALA B 2 665 ? 128.256 131.909 156.892 1.00 44.26 665 ALA B CA 1
ATOM 13072 C C . ALA B 2 665 ? 129.573 131.322 157.388 1.00 44.26 665 ALA B C 1
ATOM 13073 O O . ALA B 2 665 ? 129.721 130.098 157.477 1.00 44.26 665 ALA B O 1
ATOM 13075 N N . ALA B 2 666 ? 130.533 132.180 157.738 1.00 43.82 666 ALA B N 1
ATOM 13076 C CA . ALA B 2 666 ? 131.797 131.693 158.278 1.00 43.82 666 ALA B CA 1
ATOM 13077 C C . ALA B 2 666 ? 131.619 131.082 159.660 1.00 43.82 666 ALA B C 1
ATOM 13078 O O . ALA B 2 666 ? 132.288 130.099 159.990 1.00 43.82 666 ALA B O 1
ATOM 13080 N N . LEU B 2 667 ? 130.721 131.636 160.477 1.00 43.62 667 LEU B N 1
ATOM 13081 C CA . LEU B 2 667 ? 130.431 131.027 161.771 1.00 43.62 667 LEU B CA 1
ATOM 13082 C C . LEU B 2 667 ? 129.767 129.667 161.601 1.00 43.62 667 LEU B C 1
ATOM 13083 O O . LEU B 2 667 ? 130.057 128.728 162.352 1.00 43.62 667 LEU B O 1
ATOM 13088 N N . TRP B 2 668 ? 128.875 129.540 160.618 1.00 45.19 668 TRP B N 1
ATOM 13089 C CA . TRP B 2 668 ? 128.267 128.246 160.328 1.00 45.19 668 TRP B CA 1
ATOM 13090 C C . TRP B 2 668 ? 129.317 127.241 159.867 1.00 45.19 668 TRP B C 1
ATOM 13091 O O . TRP B 2 668 ? 129.295 126.072 160.275 1.00 45.19 668 TRP B O 1
ATOM 13102 N N . ALA B 2 669 ? 130.255 127.684 159.028 1.00 43.53 669 ALA B N 1
ATOM 13103 C CA . ALA B 2 669 ? 131.330 126.800 158.590 1.00 43.53 669 ALA B CA 1
ATOM 13104 C C . ALA B 2 669 ? 132.217 126.384 159.757 1.00 43.53 669 ALA B C 1
ATOM 13105 O O . ALA B 2 669 ? 132.639 125.228 159.841 1.00 43.53 669 ALA B O 1
ATOM 13107 N N . PHE B 2 670 ? 132.496 127.307 160.677 1.00 44.20 670 PHE B N 1
ATOM 13108 C CA . PHE B 2 670 ? 133.313 126.970 161.839 1.00 44.20 670 PHE B CA 1
ATOM 13109 C C . PHE B 2 670 ? 132.591 125.994 162.760 1.00 44.20 670 PHE B C 1
ATOM 13110 O O . PHE B 2 670 ? 133.218 125.097 163.338 1.00 44.20 670 PHE B O 1
ATOM 13118 N N . TRP B 2 671 ? 131.275 126.151 162.914 1.00 45.14 671 TRP B N 1
ATOM 13119 C CA . TRP B 2 671 ? 130.521 125.216 163.740 1.00 45.14 671 TRP B CA 1
ATOM 13120 C C . TRP B 2 671 ? 130.436 123.841 163.095 1.00 45.14 671 TRP B C 1
ATOM 13121 O O . TRP B 2 671 ? 130.413 122.828 163.801 1.00 45.14 671 TRP B O 1
ATOM 13132 N N . LEU B 2 672 ? 130.380 123.779 161.763 1.00 45.04 672 LEU B N 1
ATOM 13133 C CA . LEU B 2 672 ? 130.483 122.488 161.092 1.00 45.04 672 LEU B CA 1
ATOM 13134 C C . LEU B 2 672 ? 131.898 121.931 161.156 1.00 45.04 672 LEU B C 1
ATOM 13135 O O . LEU B 2 672 ? 132.084 120.718 161.021 1.00 45.04 672 LEU B O 1
ATOM 13140 N N . HIS B 2 673 ? 132.892 122.795 161.354 1.00 45.44 673 HIS B N 1
ATOM 13141 C CA . HIS B 2 673 ? 134.269 122.343 161.508 1.00 45.44 673 HIS B CA 1
ATOM 13142 C C . HIS B 2 673 ? 134.482 121.679 162.863 1.00 45.44 673 HIS B C 1
ATOM 13143 O O . HIS B 2 673 ? 135.007 120.563 162.942 1.00 45.44 673 HIS B O 1
ATOM 13150 N N . LEU B 2 674 ? 134.089 122.360 163.942 1.00 44.09 674 LEU B N 1
ATOM 13151 C CA . LEU B 2 674 ? 134.312 121.831 165.285 1.00 44.09 674 LEU B CA 1
ATOM 13152 C C . LEU B 2 674 ? 133.637 120.478 165.478 1.00 44.09 674 LEU B C 1
ATOM 13153 O O . LEU B 2 674 ? 134.280 119.503 165.882 1.00 44.09 674 LEU B O 1
ATOM 13158 N N . THR B 2 675 ? 132.339 120.398 165.194 1.00 46.90 675 THR B N 1
ATOM 13159 C CA . THR B 2 675 ? 131.566 119.201 165.503 1.00 46.90 675 THR B CA 1
ATOM 13160 C C . THR B 2 675 ? 131.742 118.083 164.485 1.00 46.90 675 THR B C 1
ATOM 13161 O O . THR B 2 675 ? 131.182 117.001 164.688 1.00 46.90 675 THR B O 1
ATOM 13165 N N . ARG B 2 676 ? 132.494 118.314 163.408 1.00 50.31 676 ARG B N 1
ATOM 13166 C CA . ARG B 2 676 ? 132.750 117.303 162.382 1.00 50.31 676 ARG B CA 1
ATOM 13167 C C . ARG B 2 676 ? 131.441 116.771 161.791 1.00 50.31 676 ARG B C 1
ATOM 13168 O O . ARG B 2 676 ? 131.108 115.590 161.906 1.00 50.31 676 ARG B O 1
ATOM 13176 N N . ARG B 2 677 ? 130.698 117.672 161.155 1.00 54.25 677 ARG B N 1
ATOM 13177 C CA . ARG B 2 677 ? 129.447 117.336 160.486 1.00 54.25 677 ARG B CA 1
ATOM 13178 C C . ARG B 2 677 ? 129.607 117.604 158.998 1.00 54.25 677 ARG B C 1
ATOM 13179 O O . ARG B 2 677 ? 130.126 118.655 158.607 1.00 54.25 677 ARG B O 1
ATOM 13187 N N . THR B 2 678 ? 129.166 116.654 158.171 1.00 56.70 678 THR B N 1
ATOM 13188 C CA . THR B 2 678 ? 129.308 116.750 156.726 1.00 56.70 678 THR B CA 1
ATOM 13189 C C . THR B 2 678 ? 128.026 116.456 155.960 1.00 56.70 678 THR B C 1
ATOM 13190 O O . THR B 2 678 ? 127.989 116.677 154.745 1.00 56.70 678 THR B O 1
ATOM 13194 N N . GLU B 2 679 ? 126.981 115.967 156.625 1.00 59.80 679 GLU B N 1
ATOM 13195 C CA . GLU B 2 679 ? 125.768 115.519 155.955 1.00 59.80 679 GLU B CA 1
ATOM 13196 C C . GLU B 2 679 ? 124.634 116.534 156.025 1.00 59.80 679 GLU B C 1
ATOM 13197 O O . GLU B 2 679 ? 123.493 116.190 155.702 1.00 59.80 679 GLU B O 1
ATOM 13203 N N . SER B 2 680 ? 124.919 117.770 156.431 1.00 56.41 680 SER B N 1
ATOM 13204 C CA . SER B 2 680 ? 123.874 118.777 156.571 1.00 56.41 680 SER B CA 1
ATOM 13205 C C . SER B 2 680 ? 123.118 118.969 155.261 1.00 56.41 680 SER B C 1
ATOM 13206 O O . SER B 2 680 ? 123.700 118.929 154.175 1.00 56.41 680 SER B O 1
ATOM 13209 N N . ARG B 2 681 ? 121.806 119.176 155.372 1.00 56.22 681 ARG B N 1
ATOM 13210 C CA . ARG B 2 681 ? 120.933 119.285 154.209 1.00 56.22 681 ARG B CA 1
ATOM 13211 C C . ARG B 2 681 ? 120.594 120.721 153.836 1.00 56.22 681 ARG B C 1
ATOM 13212 O O . ARG B 2 681 ? 120.384 121.005 152.652 1.00 56.22 681 ARG B O 1
ATOM 13220 N N . VAL B 2 682 ? 120.532 121.632 154.808 1.00 53.74 682 VAL B N 1
ATOM 13221 C CA . VAL B 2 682 ? 120.245 123.028 154.494 1.00 53.74 682 VAL B CA 1
ATOM 13222 C C . VAL B 2 682 ? 121.367 123.630 153.658 1.00 53.74 682 VAL B C 1
ATOM 13223 O O . VAL B 2 682 ? 121.124 124.435 152.749 1.00 53.74 682 VAL B O 1
ATOM 13227 N N . VAL B 2 683 ? 122.612 123.240 153.940 1.00 52.32 683 VAL B N 1
ATOM 13228 C CA . VAL B 2 683 ? 123.732 123.717 153.137 1.00 52.32 683 VAL B CA 1
ATOM 13229 C C . VAL B 2 683 ? 123.698 123.095 151.747 1.00 52.32 683 VAL B C 1
ATOM 13230 O O . VAL B 2 683 ? 124.289 123.633 150.804 1.00 52.32 683 VAL B O 1
ATOM 13234 N N . ASP B 2 684 ? 122.991 121.975 151.583 1.00 53.87 684 ASP B N 1
ATOM 13235 C CA . ASP B 2 684 ? 122.824 121.412 150.248 1.00 53.87 684 ASP B CA 1
ATOM 13236 C C . ASP B 2 684 ? 121.895 122.269 149.400 1.00 53.87 684 ASP B C 1
ATOM 13237 O O . ASP B 2 684 ? 122.051 122.323 148.175 1.00 53.87 684 ASP B O 1
ATOM 13242 N N . ARG B 2 685 ? 120.926 122.938 150.028 1.00 54.63 685 ARG B N 1
ATOM 13243 C CA . ARG B 2 685 ? 120.077 123.875 149.301 1.00 54.63 685 ARG B CA 1
ATOM 13244 C C . ARG B 2 685 ? 120.776 125.213 149.096 1.00 54.63 685 ARG B C 1
ATOM 13245 O O . ARG B 2 685 ? 120.706 125.792 148.006 1.00 54.63 685 ARG B O 1
ATOM 13253 N N . LEU B 2 686 ? 121.448 125.715 150.133 1.00 51.32 686 LEU B N 1
ATOM 13254 C CA . LEU B 2 686 ? 122.052 127.043 150.055 1.00 51.32 686 LEU B CA 1
ATOM 13255 C C . LEU B 2 686 ? 123.222 127.079 149.078 1.00 51.32 686 LEU B C 1
ATOM 13256 O O . LEU B 2 686 ? 123.379 128.050 148.329 1.00 51.32 686 LEU B O 1
ATOM 13261 N N . THR B 2 687 ? 124.050 126.036 149.063 1.00 51.23 687 THR B N 1
ATOM 13262 C CA . THR B 2 687 ? 125.310 126.049 148.319 1.00 51.23 687 THR B CA 1
ATOM 13263 C C . THR B 2 687 ? 125.216 125.286 147.005 1.00 51.23 687 THR B C 1
ATOM 13264 O O . THR B 2 687 ? 126.173 124.625 146.593 1.00 51.23 687 THR B O 1
ATOM 13268 N N . ALA B 2 688 ? 124.075 125.359 146.328 1.00 51.23 688 ALA B N 1
ATOM 13269 C CA . ALA B 2 688 ? 123.914 124.793 144.995 1.00 51.23 688 ALA B CA 1
ATOM 13270 C C . ALA B 2 688 ? 124.046 125.924 143.982 1.00 51.23 688 ALA B C 1
ATOM 13271 O O . ALA B 2 688 ? 123.171 126.793 143.897 1.00 51.23 688 ALA B O 1
ATOM 13273 N N . ALA B 2 689 ? 125.139 125.906 143.213 1.00 48.17 689 ALA B N 1
ATOM 13274 C CA . ALA B 2 689 ? 125.443 126.927 142.215 1.00 48.17 689 ALA B CA 1
ATOM 13275 C C . ALA B 2 689 ? 125.384 128.329 142.813 1.00 48.17 689 ALA B C 1
ATOM 13276 O O . ALA B 2 689 ? 124.452 129.087 142.519 1.00 48.17 689 ALA B O 1
ATOM 13278 N N . PRO B 2 690 ? 126.347 128.709 143.661 1.00 46.65 690 PRO B N 1
ATOM 13279 C CA . PRO B 2 690 ? 126.300 130.043 144.272 1.00 46.65 690 PRO B CA 1
ATOM 13280 C C . PRO B 2 690 ? 126.966 131.116 143.423 1.00 46.65 690 PRO B C 1
ATOM 13281 O O . PRO B 2 690 ? 126.781 132.311 143.673 1.00 46.65 690 PRO B O 1
ATOM 13285 N N . ILE B 2 691 ? 127.744 130.708 142.425 1.00 45.25 691 ILE B N 1
ATOM 13286 C CA . ILE B 2 691 ? 128.417 131.646 141.528 1.00 45.25 691 ILE B CA 1
ATOM 13287 C C . ILE B 2 691 ? 127.449 132.195 140.480 1.00 45.25 691 ILE B C 1
ATOM 13288 O O . ILE B 2 691 ? 127.488 133.405 140.202 1.00 45.25 691 ILE B O 1
ATOM 13293 N N . PRO B 2 692 ? 126.589 131.374 139.853 1.00 43.73 692 PRO B N 1
ATOM 13294 C CA . PRO B 2 692 ? 125.604 131.953 138.922 1.00 43.73 692 PRO B CA 1
ATOM 13295 C C . PRO B 2 692 ? 124.746 133.038 139.542 1.00 43.73 692 PRO B C 1
ATOM 13296 O O . PRO B 2 692 ? 124.501 134.064 138.901 1.00 43.73 692 PRO B O 1
ATOM 13300 N N . VAL B 2 693 ? 124.288 132.846 140.781 1.00 43.53 693 VAL B N 1
ATOM 13301 C CA . VAL B 2 693 ? 123.448 133.851 141.424 1.00 43.53 693 VAL B CA 1
ATOM 13302 C C . VAL B 2 693 ? 124.258 135.099 141.749 1.00 43.53 693 VAL B C 1
ATOM 13303 O O . VAL B 2 693 ? 123.783 136.229 141.570 1.00 43.53 693 VAL B O 1
ATOM 13307 N N . ALA B 2 694 ? 125.494 134.920 142.221 1.00 45.38 694 ALA B N 1
ATOM 13308 C CA . ALA B 2 694 ? 126.336 136.067 142.544 1.00 45.38 694 ALA B CA 1
ATOM 13309 C C . ALA B 2 694 ? 126.685 136.878 141.305 1.00 45.38 694 ALA B C 1
ATOM 13310 O O . ALA B 2 694 ? 126.925 138.086 141.404 1.00 45.38 694 ALA B O 1
ATOM 13312 N N . ALA B 2 695 ? 126.720 136.240 140.133 1.00 46.14 695 ALA B N 1
ATOM 13313 C CA . ALA B 2 695 ? 126.994 136.982 138.906 1.00 46.14 695 ALA B CA 1
ATOM 13314 C C . ALA B 2 695 ? 125.727 137.611 138.340 1.00 46.14 695 ALA B C 1
ATOM 13315 O O . ALA B 2 695 ? 125.762 138.740 137.831 1.00 46.14 695 ALA B O 1
ATOM 13317 N N . GLY B 2 696 ? 124.603 136.898 138.418 1.00 45.81 696 GLY B N 1
ATOM 13318 C CA . GLY B 2 696 ? 123.345 137.456 137.964 1.00 45.81 696 GLY B CA 1
ATOM 13319 C C . GLY B 2 696 ? 122.913 138.660 138.771 1.00 45.81 696 GLY B C 1
ATOM 13320 O O . GLY B 2 696 ? 122.287 139.575 138.235 1.00 45.81 696 GLY B O 1
ATOM 13321 N N . PHE B 2 697 ? 123.250 138.685 140.063 1.00 48.95 697 PHE B N 1
ATOM 13322 C CA . PHE B 2 697 ? 122.954 139.859 140.877 1.00 48.95 697 PHE B CA 1
ATOM 13323 C C . PHE B 2 697 ? 123.638 141.100 140.316 1.00 48.95 697 PHE B C 1
ATOM 13324 O O . PHE B 2 697 ? 122.998 142.138 140.114 1.00 48.95 697 PHE B O 1
ATOM 13332 N N . MET B 2 698 ? 124.942 141.006 140.044 1.00 47.76 698 MET B N 1
ATOM 13333 C CA . MET B 2 698 ? 125.670 142.151 139.508 1.00 47.76 698 MET B CA 1
ATOM 13334 C C . MET B 2 698 ? 125.193 142.510 138.107 1.00 47.76 698 MET B C 1
ATOM 13335 O O . MET B 2 698 ? 125.104 143.695 137.760 1.00 47.76 698 MET B O 1
ATOM 13340 N N . VAL B 2 699 ? 124.880 141.505 137.285 1.00 44.51 699 VAL B N 1
ATOM 13341 C CA . VAL B 2 699 ? 124.410 141.785 135.931 1.00 44.51 699 VAL B CA 1
ATOM 13342 C C . VAL B 2 699 ? 123.082 142.531 135.971 1.00 44.51 699 VAL B C 1
ATOM 13343 O O . VAL B 2 699 ? 122.878 143.510 135.241 1.00 44.51 699 VAL B O 1
ATOM 13347 N N . VAL B 2 700 ? 122.164 142.094 136.836 1.00 44.45 700 VAL B N 1
ATOM 13348 C CA . VAL B 2 700 ? 120.879 142.770 136.960 1.00 44.45 700 VAL B CA 1
ATOM 13349 C C . VAL B 2 700 ? 121.058 144.160 137.548 1.00 44.45 700 VAL B C 1
ATOM 13350 O O . VAL B 2 700 ? 120.363 145.101 137.150 1.00 44.45 700 VAL B O 1
ATOM 13354 N N . VAL B 2 701 ? 121.999 144.326 138.481 1.00 45.75 701 VAL B N 1
ATOM 13355 C CA . VAL B 2 701 ? 122.271 145.652 139.029 1.00 45.75 701 VAL B CA 1
ATOM 13356 C C . VAL B 2 701 ? 122.734 146.599 137.932 1.00 45.75 701 VAL B C 1
ATOM 13357 O O . VAL B 2 701 ? 122.261 147.736 137.835 1.00 45.75 701 VAL B O 1
ATOM 13361 N N . MET B 2 702 ? 123.645 146.140 137.071 1.00 45.88 702 MET B N 1
ATOM 13362 C CA . MET B 2 702 ? 124.128 146.983 135.979 1.00 45.88 702 MET B CA 1
ATOM 13363 C C . MET B 2 702 ? 123.008 147.310 134.996 1.00 45.88 702 MET B C 1
ATOM 13364 O O . MET B 2 702 ? 122.850 148.465 134.573 1.00 45.88 702 MET B O 1
ATOM 13369 N N . MET B 2 703 ? 122.227 146.299 134.609 1.00 46.08 703 MET B N 1
ATOM 13370 C CA . MET B 2 703 ? 121.152 146.522 133.647 1.00 46.08 703 MET B CA 1
ATOM 13371 C C . MET B 2 703 ? 120.117 147.499 134.188 1.00 46.08 703 MET B C 1
ATOM 13372 O O . MET B 2 703 ? 119.688 148.413 133.478 1.00 46.08 703 MET B O 1
ATOM 13377 N N . ALA B 2 704 ? 119.716 147.338 135.449 1.00 45.32 704 ALA B N 1
ATOM 13378 C CA . ALA B 2 704 ? 118.744 148.236 136.051 1.00 45.32 704 ALA B CA 1
ATOM 13379 C C . ALA B 2 704 ? 119.336 149.586 136.426 1.00 45.32 704 ALA B C 1
ATOM 13380 O O . ALA B 2 704 ? 118.576 150.530 136.660 1.00 45.32 704 ALA B O 1
ATOM 13382 N N . SER B 2 705 ? 120.661 149.705 136.491 1.00 45.35 705 SER B N 1
ATOM 13383 C CA . SER B 2 705 ? 121.269 151.007 136.715 1.00 45.35 705 SER B CA 1
ATOM 13384 C C . SER B 2 705 ? 121.375 151.805 135.426 1.00 45.35 705 SER B C 1
ATOM 13385 O O . SER B 2 705 ? 121.312 153.038 135.458 1.00 45.35 705 SER B O 1
ATOM 13388 N N . MET B 2 706 ? 121.532 151.130 134.289 1.00 45.26 706 MET B N 1
ATOM 13389 C CA . MET B 2 706 ? 121.551 151.839 133.017 1.00 45.26 706 MET B CA 1
ATOM 13390 C C . MET B 2 706 ? 120.182 151.927 132.352 1.00 45.26 706 MET B C 1
ATOM 13391 O O . MET B 2 706 ? 120.036 152.674 131.379 1.00 45.26 706 MET B O 1
ATOM 13396 N N . ALA B 2 707 ? 119.185 151.189 132.837 1.00 45.98 707 ALA B N 1
ATOM 13397 C CA . ALA B 2 707 ? 117.827 151.313 132.327 1.00 45.98 707 ALA B CA 1
ATOM 13398 C C . ALA B 2 707 ? 116.987 152.317 133.102 1.00 45.98 707 ALA B C 1
ATOM 13399 O O . ALA B 2 707 ? 115.893 152.665 132.648 1.00 45.98 707 ALA B O 1
ATOM 13401 N N . ILE B 2 708 ? 117.465 152.781 134.253 1.00 47.31 708 ILE B N 1
ATOM 13402 C CA . ILE B 2 708 ? 116.746 153.794 135.017 1.00 47.31 708 ILE B CA 1
ATOM 13403 C C . ILE B 2 708 ? 117.125 155.205 134.573 1.00 47.31 708 ILE B C 1
ATOM 13404 O O . ILE B 2 708 ? 116.292 156.116 134.633 1.00 47.31 708 ILE B O 1
ATOM 13409 N N . GLY B 2 709 ? 118.360 155.403 134.110 1.00 47.61 709 GLY B N 1
ATOM 13410 C CA . GLY B 2 709 ? 118.744 156.705 133.592 1.00 47.61 709 GLY B CA 1
ATOM 13411 C C . GLY B 2 709 ? 117.955 157.099 132.359 1.00 47.61 709 GLY B C 1
ATOM 13412 O O . GLY B 2 709 ? 117.540 158.250 132.217 1.00 47.61 709 GLY B O 1
ATOM 13413 N N . VAL B 2 710 ? 117.740 156.145 131.448 1.00 46.83 710 VAL B N 1
ATOM 13414 C CA . VAL B 2 710 ? 116.997 156.423 130.222 1.00 46.83 710 VAL B CA 1
ATOM 13415 C C . VAL B 2 710 ? 115.571 156.854 130.537 1.00 46.83 710 VAL B C 1
ATOM 13416 O O . VAL B 2 710 ? 114.971 157.640 129.794 1.00 46.83 710 VAL B O 1
ATOM 13420 N N . VAL B 2 711 ? 115.014 156.372 131.643 1.00 47.83 711 VAL B N 1
ATOM 13421 C CA . VAL B 2 711 ? 113.646 156.715 132.016 1.00 47.83 711 VAL B CA 1
ATOM 13422 C C . VAL B 2 711 ? 113.594 158.023 132.795 1.00 47.83 711 VAL B C 1
ATOM 13423 O O . VAL B 2 711 ? 112.712 158.853 132.565 1.00 47.83 711 VAL B O 1
ATOM 13427 N N . ARG B 2 712 ? 114.542 158.236 133.710 1.00 49.86 712 ARG B N 1
ATOM 13428 C CA . ARG B 2 712 ? 114.551 159.470 134.487 1.00 49.86 712 ARG B CA 1
ATOM 13429 C C . ARG B 2 712 ? 114.927 160.671 133.631 1.00 49.86 712 ARG B C 1
ATOM 13430 O O . ARG B 2 712 ? 114.555 161.804 133.960 1.00 49.86 712 ARG B O 1
ATOM 13438 N N . GLN B 2 713 ? 115.731 160.457 132.606 1.00 50.57 713 GLN B N 1
ATOM 13439 C CA . GLN B 2 713 ? 116.132 161.522 131.670 1.00 50.57 713 GLN B CA 1
ATOM 13440 C C . GLN B 2 713 ? 115.308 161.341 130.407 1.00 50.57 713 GLN B C 1
ATOM 13441 O O . GLN B 2 713 ? 115.831 160.870 129.446 1.00 50.57 713 GLN B O 1
ATOM 13447 N N . TYR B 2 714 ? 114.012 161.565 130.447 1.00 53.24 714 TYR B N 1
ATOM 13448 C CA . TYR B 2 714 ? 113.268 161.424 129.178 1.00 53.24 714 TYR B CA 1
ATOM 13449 C C . TYR B 2 714 ? 112.171 162.477 129.131 1.00 53.24 714 TYR B C 1
ATOM 13450 O O . TYR B 2 714 ? 111.170 162.246 129.768 1.00 53.24 714 TYR B O 1
ATOM 13459 N N . PRO B 2 715 ? 112.306 163.551 128.311 1.00 52.49 715 PRO B N 1
ATOM 13460 C CA . PRO B 2 715 ? 113.300 163.639 127.259 1.00 52.49 715 PRO B CA 1
ATOM 13461 C C . PRO B 2 715 ? 114.609 164.198 127.791 1.00 52.49 715 PRO B C 1
ATOM 13462 O O . PRO B 2 715 ? 114.820 164.170 128.955 1.00 52.49 715 PRO B O 1
ATOM 13466 N N . THR B 2 716 ? 115.369 164.784 126.895 1.00 49.58 716 THR B N 1
ATOM 13467 C CA . THR B 2 716 ? 116.766 165.222 127.112 1.00 49.58 716 THR B CA 1
ATOM 13468 C C . THR B 2 716 ? 117.661 164.048 126.808 1.00 49.58 716 THR B C 1
ATOM 13469 O O . THR B 2 716 ? 117.222 163.010 126.372 1.00 49.58 716 THR B O 1
ATOM 13473 N N . TYR B 2 717 ? 118.917 164.283 127.010 1.00 47.19 717 TYR B N 1
ATOM 13474 C CA . TYR B 2 717 ? 119.924 163.347 126.531 1.00 47.19 717 TYR B CA 1
ATOM 13475 C C . TYR B 2 717 ? 120.101 162.190 127.503 1.00 47.19 717 TYR B C 1
ATOM 13476 O O . TYR B 2 717 ? 120.250 162.393 128.711 1.00 47.19 717 TYR B O 1
ATOM 13485 N N . SER B 2 718 ? 120.087 160.971 126.966 1.00 47.88 718 SER B N 1
ATOM 13486 C CA . SER B 2 718 ? 120.469 159.777 127.702 1.00 47.88 718 SER B CA 1
ATOM 13487 C C . SER B 2 718 ? 121.220 158.854 126.754 1.00 47.88 718 SER B C 1
ATOM 13488 O O . SER B 2 718 ? 121.027 158.904 125.537 1.00 47.88 718 SER B O 1
ATOM 13491 N N . ASN B 2 719 ? 122.084 158.013 127.324 1.00 45.49 719 ASN B N 1
ATOM 13492 C CA . ASN B 2 719 ? 122.974 157.189 126.512 1.00 45.49 719 ASN B CA 1
ATOM 13493 C C . ASN B 2 719 ? 122.226 156.223 125.602 1.00 45.49 719 ASN B C 1
ATOM 13494 O O . ASN B 2 719 ? 122.804 155.749 124.618 1.00 45.49 719 ASN B O 1
ATOM 13499 N N . GLY B 2 720 ? 120.966 155.920 125.899 1.00 45.77 720 GLY B N 1
ATOM 13500 C CA . GLY B 2 720 ? 120.221 154.969 125.100 1.00 45.77 720 GLY B CA 1
ATOM 13501 C C . GLY B 2 720 ? 119.175 155.616 124.219 1.00 45.77 720 GLY B C 1
ATOM 13502 O O . GLY B 2 720 ? 118.610 154.970 123.334 1.00 45.77 720 GLY B O 1
ATOM 13503 N N . TRP B 2 721 ? 118.907 156.898 124.456 1.00 46.92 721 TRP B N 1
ATOM 13504 C CA . TRP B 2 721 ? 118.007 157.662 123.603 1.00 46.92 721 TRP B CA 1
ATOM 13505 C C . TRP B 2 721 ? 118.737 158.293 122.429 1.00 46.92 721 TRP B C 1
ATOM 13506 O O . TRP B 2 721 ? 118.167 158.401 121.337 1.00 46.92 721 TRP B O 1
ATOM 13517 N N . ALA B 2 722 ? 119.997 158.689 122.625 1.00 46.28 722 ALA B N 1
ATOM 13518 C CA . ALA B 2 722 ? 120.787 159.222 121.523 1.00 46.28 722 ALA B CA 1
ATOM 13519 C C . ALA B 2 722 ? 121.015 158.169 120.449 1.00 46.28 722 ALA B C 1
ATOM 13520 O O . ALA B 2 722 ? 120.944 158.468 119.252 1.00 46.28 722 ALA B O 1
ATOM 13522 N N . ASN B 2 723 ? 121.300 156.930 120.854 1.00 44.97 723 ASN B N 1
ATOM 13523 C CA . ASN B 2 723 ? 121.506 155.865 119.879 1.00 44.97 723 ASN B CA 1
ATOM 13524 C C . ASN B 2 723 ? 120.236 155.586 119.085 1.00 44.97 723 ASN B C 1
ATOM 13525 O O . ASN B 2 723 ? 120.295 155.344 117.875 1.00 44.97 723 ASN B O 1
ATOM 13530 N N . ILE B 2 724 ? 119.077 155.609 119.747 1.00 46.96 724 ILE B N 1
ATOM 13531 C CA . ILE B 2 724 ? 117.814 155.418 119.040 1.00 46.96 724 ILE B CA 1
ATOM 13532 C C . ILE B 2 724 ? 117.559 156.569 118.077 1.00 46.96 724 ILE B C 1
ATOM 13533 O O . ILE B 2 724 ? 117.104 156.362 116.945 1.00 46.96 724 ILE B O 1
ATOM 13538 N N . ARG B 2 725 ? 117.855 157.802 118.501 1.00 48.49 725 ARG B N 1
ATOM 13539 C CA . ARG B 2 725 ? 117.682 158.949 117.615 1.00 48.49 725 ARG B CA 1
ATOM 13540 C C . ARG B 2 725 ? 118.669 158.946 116.456 1.00 48.49 725 ARG B C 1
ATOM 13541 O O . ARG B 2 725 ? 118.395 159.574 115.428 1.00 48.49 725 ARG B O 1
ATOM 13549 N N . ALA B 2 726 ? 119.810 158.266 116.603 1.00 48.43 726 ALA B N 1
ATOM 13550 C CA . ALA B 2 726 ? 120.807 158.243 115.535 1.00 48.43 726 ALA B CA 1
ATOM 13551 C C . ALA B 2 726 ? 120.246 157.669 114.240 1.00 48.43 726 ALA B C 1
ATOM 13552 O O . ALA B 2 726 ? 120.723 158.016 113.154 1.00 48.43 726 ALA B O 1
ATOM 13554 N N . PHE B 2 727 ? 119.244 156.792 114.329 1.00 49.09 727 PHE B N 1
ATOM 13555 C CA . PHE B 2 727 ? 118.608 156.278 113.120 1.00 49.09 727 PHE B CA 1
ATOM 13556 C C . PHE B 2 727 ? 117.775 157.338 112.415 1.00 49.09 727 PHE B C 1
ATOM 13557 O O . PHE B 2 727 ? 117.575 157.244 111.200 1.00 49.09 727 PHE B O 1
ATOM 13565 N N . ALA B 2 728 ? 117.286 158.337 113.144 1.00 51.73 728 ALA B N 1
ATOM 13566 C CA . ALA B 2 728 ? 116.486 159.409 112.570 1.00 51.73 728 ALA B CA 1
ATOM 13567 C C . ALA B 2 728 ? 117.323 160.599 112.122 1.00 51.73 728 ALA B C 1
ATOM 13568 O O . ALA B 2 728 ? 116.755 161.611 111.698 1.00 51.73 728 ALA B O 1
ATOM 13570 N N . GLY B 2 729 ? 118.647 160.508 112.206 1.00 52.26 729 GLY B N 1
ATOM 13571 C CA . GLY B 2 729 ? 119.499 161.613 111.823 1.00 52.26 729 GLY B CA 1
ATOM 13572 C C . GLY B 2 729 ? 119.781 162.608 112.922 1.00 52.26 729 GLY B C 1
ATOM 13573 O O . GLY B 2 729 ? 119.959 163.797 112.635 1.00 52.26 729 GLY B O 1
ATOM 13574 N N . GLY B 2 730 ? 119.825 162.165 114.172 1.00 52.80 730 GLY B N 1
ATOM 13575 C CA . GLY B 2 730 ? 120.059 163.043 115.299 1.00 52.80 730 GLY B CA 1
ATOM 13576 C C . GLY B 2 730 ? 121.481 162.941 115.821 1.00 52.80 730 GLY B C 1
ATOM 13577 O O . GLY B 2 730 ? 122.133 161.907 115.697 1.00 52.80 730 GLY B O 1
ATOM 13578 N N . CYS B 2 731 ? 121.950 164.036 116.407 1.00 52.21 731 CYS B N 1
ATOM 13579 C CA . CYS B 2 731 ? 123.294 164.104 116.963 1.00 52.21 731 CYS B CA 1
ATOM 13580 C C . CYS B 2 731 ? 123.286 163.505 118.368 1.00 52.21 731 CYS B C 1
ATOM 13581 O O . CYS B 2 731 ? 122.314 162.883 118.802 1.00 52.21 731 CYS B O 1
ATOM 13584 N N . GLY B 2 732 ? 124.384 163.676 119.095 1.00 48.08 732 GLY B N 1
ATOM 13585 C CA . GLY B 2 732 ? 124.422 163.270 120.484 1.00 48.08 732 GLY B CA 1
ATOM 13586 C C . GLY B 2 732 ? 124.055 164.423 121.391 1.00 48.08 732 GLY B C 1
ATOM 13587 O O . GLY B 2 732 ? 122.907 164.874 121.388 1.00 48.08 732 GLY B O 1
ATOM 13588 N N . LEU B 2 733 ? 125.018 164.913 122.174 1.00 45.14 733 LEU B N 1
ATOM 13589 C CA . LEU B 2 733 ? 124.785 166.109 122.973 1.00 45.14 733 LEU B CA 1
ATOM 13590 C C . LEU B 2 733 ? 124.661 167.371 122.132 1.00 45.14 733 LEU B C 1
ATOM 13591 O O . LEU B 2 733 ? 124.287 168.414 122.674 1.00 45.14 733 LEU B O 1
ATOM 13596 N N . ALA B 2 734 ? 124.962 167.313 120.835 1.00 45.53 734 ALA B N 1
ATOM 13597 C CA . ALA B 2 734 ? 124.859 168.504 120.005 1.00 45.53 734 ALA B CA 1
ATOM 13598 C C . ALA B 2 734 ? 123.419 168.936 119.775 1.00 45.53 734 ALA B C 1
ATOM 13599 O O . ALA B 2 734 ? 123.196 170.037 119.264 1.00 45.53 734 ALA B O 1
ATOM 13601 N N . ASP B 2 735 ? 122.445 168.107 120.144 1.00 49.91 735 ASP B N 1
ATOM 13602 C CA . ASP B 2 735 ? 121.034 168.441 120.008 1.00 49.91 735 ASP B CA 1
ATOM 13603 C C . ASP B 2 735 ? 120.406 168.894 121.316 1.00 49.91 735 ASP B C 1
ATOM 13604 O O . ASP B 2 735 ? 119.613 169.840 121.322 1.00 49.91 735 ASP B O 1
ATOM 13609 N N . ASP B 2 736 ? 120.741 168.239 122.425 1.00 50.21 736 ASP B N 1
ATOM 13610 C CA . ASP B 2 736 ? 120.152 168.534 123.721 1.00 50.21 736 ASP B CA 1
ATOM 13611 C C . ASP B 2 736 ? 120.948 169.562 124.515 1.00 50.21 736 ASP B C 1
ATOM 13612 O O . ASP B 2 736 ? 120.748 169.680 125.728 1.00 50.21 736 ASP B O 1
ATOM 13617 N N . VAL B 2 737 ? 121.837 170.308 123.865 1.00 46.57 737 VAL B N 1
ATOM 13618 C CA . VAL B 2 737 ? 122.616 171.354 124.516 1.00 46.57 737 VAL B CA 1
ATOM 13619 C C . VAL B 2 737 ? 122.331 172.660 123.789 1.00 46.57 737 VAL B C 1
ATOM 13620 O O . VAL B 2 737 ? 122.718 172.831 122.627 1.00 46.57 737 VAL B O 1
ATOM 13624 N N . LEU B 2 738 ? 121.654 173.577 124.470 1.00 47.70 738 LEU B N 1
ATOM 13625 C CA . LEU B 2 738 ? 121.331 174.878 123.909 1.00 47.70 738 LEU B CA 1
ATOM 13626 C C . LEU B 2 738 ? 122.449 175.863 124.205 1.00 47.70 738 LEU B C 1
ATOM 13627 O O . LEU B 2 738 ? 123.019 175.863 125.299 1.00 47.70 738 LEU B O 1
ATOM 13632 N N . VAL B 2 739 ? 122.766 176.698 123.224 1.00 50.56 739 VAL B N 1
ATOM 13633 C CA . VAL B 2 739 ? 123.832 177.681 123.356 1.00 50.56 739 VAL B CA 1
ATOM 13634 C C . VAL B 2 739 ? 123.255 179.061 123.077 1.00 50.56 739 VAL B C 1
ATOM 13635 O O . VAL B 2 739 ? 122.283 179.214 122.331 1.00 50.56 739 VAL B O 1
ATOM 13639 N N . GLU B 2 740 ? 123.851 180.068 123.710 1.00 56.93 740 GLU B N 1
ATOM 13640 C CA . GLU B 2 740 ? 123.418 181.455 123.579 1.00 56.93 740 GLU B CA 1
ATOM 13641 C C . GLU B 2 740 ? 124.399 182.198 122.683 1.00 56.93 740 GLU B C 1
ATOM 13642 O O . GLU B 2 740 ? 125.500 182.552 123.130 1.00 56.93 740 GLU B O 1
ATOM 13648 N N . PRO B 2 741 ? 124.059 182.451 121.416 1.00 57.78 741 PRO B N 1
ATOM 13649 C CA . PRO B 2 741 ? 125.013 183.097 120.505 1.00 57.78 741 PRO B CA 1
ATOM 13650 C C . PRO B 2 741 ? 125.406 184.493 120.962 1.00 57.78 741 PRO B C 1
ATOM 13651 O O . PRO B 2 741 ? 126.593 184.792 121.125 1.00 57.78 741 PRO B O 1
ATOM 13655 N N . ASP B 2 742 ? 124.415 185.353 121.168 1.00 62.71 742 ASP B N 1
ATOM 13656 C CA . ASP B 2 742 ? 124.632 186.695 121.695 1.00 62.71 742 ASP B CA 1
ATOM 13657 C C . ASP B 2 742 ? 124.208 186.688 123.158 1.00 62.71 742 ASP B C 1
ATOM 13658 O O . ASP B 2 742 ? 123.012 186.700 123.465 1.00 62.71 742 ASP B O 1
ATOM 13663 N N . SER B 2 743 ? 125.188 186.669 124.059 1.00 59.73 743 SER B N 1
ATOM 13664 C CA . SER B 2 743 ? 124.913 186.482 125.476 1.00 59.73 743 SER B CA 1
ATOM 13665 C C . SER B 2 743 ? 124.309 187.709 126.145 1.00 59.73 743 SER B C 1
ATOM 13666 O O . SER B 2 743 ? 124.011 187.649 127.342 1.00 59.73 743 SER B O 1
ATOM 13669 N N . ASN B 2 744 ? 124.111 188.806 125.417 1.00 63.41 744 ASN B N 1
ATOM 13670 C CA . ASN B 2 744 ? 123.502 190.005 125.975 1.00 63.41 744 ASN B CA 1
ATOM 13671 C C . ASN B 2 744 ? 122.156 190.318 125.332 1.00 63.41 744 ASN B C 1
ATOM 13672 O O . ASN B 2 744 ? 121.782 191.489 125.220 1.00 63.41 744 ASN B O 1
ATOM 13677 N N . ALA B 2 745 ? 121.425 189.293 124.906 1.00 63.17 745 ALA B N 1
ATOM 13678 C CA . ALA B 2 745 ? 120.087 189.465 124.367 1.00 63.17 745 ALA B CA 1
ATOM 13679 C C . ALA B 2 745 ? 119.050 189.130 125.430 1.00 63.17 745 ALA B C 1
ATOM 13680 O O . ALA B 2 745 ? 119.250 188.244 126.266 1.00 63.17 745 ALA B O 1
ATOM 13682 N N . GLY B 2 746 ? 117.934 189.850 125.392 1.00 63.73 746 GLY B N 1
ATOM 13683 C CA . GLY B 2 746 ? 116.925 189.730 126.425 1.00 63.73 746 GLY B CA 1
ATOM 13684 C C . GLY B 2 746 ? 116.930 190.942 127.330 1.00 63.73 746 GLY B C 1
ATOM 13685 O O . GLY B 2 746 ? 116.561 192.039 126.901 1.00 63.73 746 GLY B O 1
ATOM 13686 N N . PHE B 2 747 ? 117.360 190.757 128.576 1.00 63.61 747 PHE B N 1
ATOM 13687 C CA . PHE B 2 747 ? 117.538 191.849 129.532 1.00 63.61 747 PHE B CA 1
ATOM 13688 C C . PHE B 2 747 ? 116.272 192.694 129.645 1.00 63.61 747 PHE B C 1
ATOM 13689 O O . PHE B 2 747 ? 116.210 193.844 129.206 1.00 63.61 747 PHE B O 1
ATOM 13697 N N . LEU B 2 748 ? 115.241 192.071 130.225 1.00 68.17 748 LEU B N 1
ATOM 13698 C CA . LEU B 2 748 ? 113.900 192.636 130.360 1.00 68.17 748 LEU B CA 1
ATOM 13699 C C . LEU B 2 748 ? 113.923 194.095 130.801 1.00 68.17 748 LEU B C 1
ATOM 13700 O O . LEU B 2 748 ? 114.791 194.502 131.577 1.00 68.17 748 LEU B O 1
ATOM 13705 N N . THR B 2 749 ? 112.978 194.890 130.298 1.00 72.64 749 THR B N 1
ATOM 13706 C CA . THR B 2 749 ? 112.972 196.327 130.525 1.00 72.64 749 THR B CA 1
ATOM 13707 C C . THR B 2 749 ? 112.071 196.676 131.696 1.00 72.64 749 THR B C 1
ATOM 13708 O O . THR B 2 749 ? 110.892 196.283 131.696 1.00 72.64 749 THR B O 1
ATOM 13712 N N . PRO B 2 750 ? 112.563 197.405 132.695 1.00 75.78 750 PRO B N 1
ATOM 13713 C CA . PRO B 2 750 ? 111.689 197.821 133.800 1.00 75.78 750 PRO B CA 1
ATOM 13714 C C . PRO B 2 750 ? 110.715 198.900 133.356 1.00 75.78 750 PRO B C 1
ATOM 13715 O O . PRO B 2 750 ? 111.054 199.767 132.544 1.00 75.78 750 PRO B O 1
ATOM 13719 N N . LEU B 2 751 ? 109.511 198.842 133.900 1.00 81.95 751 LEU B N 1
ATOM 13720 C CA . LEU B 2 751 ? 108.493 199.844 133.597 1.00 81.95 751 LEU B CA 1
ATOM 13721 C C . LEU B 2 751 ? 108.619 201.130 134.422 1.00 81.95 751 LEU B C 1
ATOM 13722 O O . LEU B 2 751 ? 108.473 202.218 133.849 1.00 81.95 751 LEU B O 1
ATOM 13727 N N . PRO B 2 752 ? 108.889 201.084 135.751 1.00 86.62 752 PRO B N 1
ATOM 13728 C CA . PRO B 2 752 ? 108.758 202.314 136.543 1.00 86.62 752 PRO B CA 1
ATOM 13729 C C . PRO B 2 752 ? 109.994 203.198 136.495 1.00 86.62 752 PRO B C 1
ATOM 13730 O O . PRO B 2 752 ? 110.961 202.896 135.785 1.00 86.62 752 PRO B O 1
ATOM 13734 N N . GLY B 2 753 ? 109.969 204.292 137.251 1.00 90.08 753 GLY B N 1
ATOM 13735 C CA . GLY B 2 753 ? 111.088 205.215 137.304 1.00 90.08 753 GLY B CA 1
ATOM 13736 C C . GLY B 2 753 ? 111.507 205.572 138.714 1.00 90.08 753 GLY B C 1
ATOM 13737 O O . GLY B 2 753 ? 111.238 204.821 139.657 1.00 90.08 753 GLY B O 1
ATOM 13738 N N . ALA B 2 754 ? 112.168 206.723 138.866 1.00 90.20 754 ALA B N 1
ATOM 13739 C CA . ALA B 2 754 ? 112.646 207.218 140.159 1.00 90.20 754 ALA B CA 1
ATOM 13740 C C . ALA B 2 754 ? 113.634 206.236 140.794 1.00 90.20 754 ALA B C 1
ATOM 13741 O O . ALA B 2 754 ? 113.411 205.694 141.878 1.00 90.20 754 ALA B O 1
ATOM 13743 N N . TYR B 2 755 ? 114.745 206.016 140.086 1.00 87.77 755 TYR B N 1
ATOM 13744 C CA . TYR B 2 755 ? 115.813 205.115 140.534 1.00 87.77 755 TYR B CA 1
ATOM 13745 C C . TYR B 2 755 ? 117.137 205.855 140.360 1.00 87.77 755 TYR B C 1
ATOM 13746 O O . TYR B 2 755 ? 117.703 205.893 139.264 1.00 87.77 755 TYR B O 1
ATOM 13755 N N . GLY B 2 756 ? 117.624 206.445 141.450 1.00 87.42 756 GLY B N 1
ATOM 13756 C CA . GLY B 2 756 ? 118.799 207.286 141.411 1.00 87.42 756 GLY B CA 1
ATOM 13757 C C . GLY B 2 756 ? 120.115 206.634 141.801 1.00 87.42 756 GLY B C 1
ATOM 13758 O O . GLY B 2 756 ? 121.097 206.714 141.058 1.00 87.42 756 GLY B O 1
ATOM 13759 N N . PRO B 2 757 ? 120.175 205.980 142.970 1.00 86.22 757 PRO B N 1
ATOM 13760 C CA . PRO B 2 757 ? 121.476 205.464 143.432 1.00 86.22 757 PRO B CA 1
ATOM 13761 C C . PRO B 2 757 ? 122.058 204.382 142.540 1.00 86.22 757 PRO B C 1
ATOM 13762 O O . PRO B 2 757 ? 123.201 204.521 142.087 1.00 86.22 757 PRO B O 1
ATOM 13766 N N . LEU B 2 758 ? 121.316 203.314 142.273 1.00 80.83 758 LEU B N 1
ATOM 13767 C CA . LEU B 2 758 ? 121.757 202.275 141.351 1.00 80.83 758 LEU B CA 1
ATOM 13768 C C . LEU B 2 758 ? 120.825 202.320 140.143 1.00 80.83 758 LEU B C 1
ATOM 13769 O O . LEU B 2 758 ? 119.948 203.185 140.023 1.00 80.83 758 LEU B O 1
ATOM 13774 N N . GLY B 2 759 ? 121.003 201.377 139.225 1.00 79.65 759 GLY B N 1
ATOM 13775 C CA . GLY B 2 759 ? 120.114 201.250 138.097 1.00 79.65 759 GLY B CA 1
ATOM 13776 C C . GLY B 2 759 ? 118.739 200.782 138.524 1.00 79.65 759 GLY B C 1
ATOM 13777 O O . GLY B 2 759 ? 118.393 200.791 139.710 1.00 79.65 759 GLY B O 1
ATOM 13778 N N . PRO B 2 760 ? 117.925 200.354 137.567 1.00 77.31 760 PRO B N 1
ATOM 13779 C CA . PRO B 2 760 ? 116.582 199.872 137.913 1.00 77.31 760 PRO B CA 1
ATOM 13780 C C . PRO B 2 760 ? 116.595 198.494 138.556 1.00 77.31 760 PRO B C 1
ATOM 13781 O O . PRO B 2 760 ? 115.537 197.884 138.733 1.00 77.31 760 PRO B O 1
ATOM 13785 N N . LEU B 2 761 ? 117.776 197.984 138.903 1.00 73.33 761 LEU B N 1
ATOM 13786 C CA . LEU B 2 761 ? 117.879 196.780 139.715 1.00 73.33 761 LEU B CA 1
ATOM 13787 C C . LEU B 2 761 ? 118.252 197.091 141.155 1.00 73.33 761 LEU B C 1
ATOM 13788 O O . LEU B 2 761 ? 118.181 196.202 142.007 1.00 73.33 761 LEU B O 1
ATOM 13793 N N . GLY B 2 762 ? 118.654 198.331 141.445 1.00 76.45 762 GLY B N 1
ATOM 13794 C CA . GLY B 2 762 ? 118.787 198.754 142.824 1.00 76.45 762 GLY B CA 1
ATOM 13795 C C . GLY B 2 762 ? 117.466 199.014 143.504 1.00 76.45 762 GLY B C 1
ATOM 13796 O O . GLY B 2 762 ? 117.400 199.005 144.737 1.00 76.45 762 GLY B O 1
ATOM 13797 N N . GLY B 2 763 ? 116.412 199.245 142.724 1.00 80.68 763 GLY B N 1
ATOM 13798 C CA . GLY B 2 763 ? 115.083 199.377 143.291 1.00 80.68 763 GLY B CA 1
ATOM 13799 C C . GLY B 2 763 ? 114.896 200.699 144.006 1.00 80.68 763 GLY B C 1
ATOM 13800 O O . GLY B 2 763 ? 115.452 201.733 143.618 1.00 80.68 763 GLY B O 1
ATOM 13801 N N . GLU B 2 764 ? 114.104 200.665 145.075 1.00 84.29 764 GLU B N 1
ATOM 13802 C CA . GLU B 2 764 ? 113.766 201.868 145.824 1.00 84.29 764 GLU B CA 1
ATOM 13803 C C . GLU B 2 764 ? 114.643 202.039 147.058 1.00 84.29 764 GLU B C 1
ATOM 13804 O O . GLU B 2 764 ? 114.898 203.168 147.487 1.00 84.29 764 GLU B O 1
ATOM 13810 N N . ASP B 2 765 ? 115.111 200.937 147.638 1.00 83.37 765 ASP B N 1
ATOM 13811 C CA . ASP B 2 765 ? 115.930 200.968 148.849 1.00 83.37 765 ASP B CA 1
ATOM 13812 C C . ASP B 2 765 ? 117.077 199.974 148.715 1.00 83.37 765 ASP B C 1
ATOM 13813 O O . ASP B 2 765 ? 117.021 198.861 149.251 1.00 83.37 765 ASP B O 1
ATOM 13818 N N . PRO B 2 766 ? 118.131 200.335 147.981 1.00 82.74 766 PRO B N 1
ATOM 13819 C CA . PRO B 2 766 ? 119.361 199.532 147.994 1.00 82.74 766 PRO B CA 1
ATOM 13820 C C . PRO B 2 766 ? 120.254 199.932 149.159 1.00 82.74 766 PRO B C 1
ATOM 13821 O O . PRO B 2 766 ? 120.796 201.041 149.196 1.00 82.74 766 PRO B O 1
ATOM 13825 N N . GLN B 2 767 ? 120.408 199.025 150.119 1.00 80.92 767 GLN B N 1
ATOM 13826 C CA . GLN B 2 767 ? 121.251 199.253 151.289 1.00 80.92 767 GLN B CA 1
ATOM 13827 C C . GLN B 2 767 ? 122.306 198.156 151.342 1.00 80.92 767 GLN B C 1
ATOM 13828 O O . GLN B 2 767 ? 121.982 196.989 151.580 1.00 80.92 767 GLN B O 1
ATOM 13834 N N . GLY B 2 768 ? 123.562 198.529 151.113 1.00 77.75 768 GLY B N 1
ATOM 13835 C CA . GLY B 2 768 ? 124.659 197.588 151.135 1.00 77.75 768 GLY B CA 1
ATOM 13836 C C . GLY B 2 768 ? 125.058 197.038 149.786 1.00 77.75 768 GLY B C 1
ATOM 13837 O O . GLY B 2 768 ? 126.007 196.246 149.717 1.00 77.75 768 GLY B O 1
ATOM 13838 N N . PHE B 2 769 ? 124.371 197.426 148.715 1.00 74.39 769 PHE B N 1
ATOM 13839 C CA . PHE B 2 769 ? 124.662 196.960 147.363 1.00 74.39 769 PHE B CA 1
ATOM 13840 C C . PHE B 2 769 ? 125.361 198.088 146.616 1.00 74.39 769 PHE B C 1
ATOM 13841 O O . PHE B 2 769 ? 124.737 199.102 146.287 1.00 74.39 769 PHE B O 1
ATOM 13849 N N . SER B 2 770 ? 126.655 197.910 146.350 1.00 74.53 770 SER B N 1
ATOM 13850 C CA . SER B 2 770 ? 127.453 198.914 145.668 1.00 74.53 770 SER B CA 1
ATOM 13851 C C . SER B 2 770 ? 127.794 198.459 144.256 1.00 74.53 770 SER B C 1
ATOM 13852 O O . SER B 2 770 ? 128.004 197.263 144.025 1.00 74.53 770 SER B O 1
ATOM 13855 N N . PRO B 2 771 ? 127.858 199.381 143.291 1.00 73.31 771 PRO B N 1
ATOM 13856 C CA . PRO B 2 771 ? 128.139 198.976 141.905 1.00 73.31 771 PRO B CA 1
ATOM 13857 C C . PRO B 2 771 ? 129.540 198.430 141.694 1.00 73.31 771 PRO B C 1
ATOM 13858 O O . PRO B 2 771 ? 129.781 197.796 140.661 1.00 73.31 771 PRO B O 1
ATOM 13862 N N . ASP B 2 772 ? 130.464 198.642 142.632 1.00 75.41 772 ASP B N 1
ATOM 13863 C CA . ASP B 2 772 ? 131.853 198.238 142.453 1.00 75.41 772 ASP B CA 1
ATOM 13864 C C . ASP B 2 772 ? 132.309 197.238 143.509 1.00 75.41 772 ASP B C 1
ATOM 13865 O O . ASP B 2 772 ? 133.514 197.073 143.718 1.00 75.41 772 ASP B O 1
ATOM 13870 N N . GLY B 2 773 ? 131.378 196.565 144.178 1.00 73.37 773 GLY B N 1
ATOM 13871 C CA . GLY B 2 773 ? 131.782 195.559 145.137 1.00 73.37 773 GLY B CA 1
ATOM 13872 C C . GLY B 2 773 ? 131.896 194.187 144.509 1.00 73.37 773 GLY B C 1
ATOM 13873 O O . GLY B 2 773 ? 130.918 193.437 144.444 1.00 73.37 773 GLY B O 1
ATOM 13874 N N . VAL B 2 774 ? 133.107 193.844 144.080 1.00 72.64 774 VAL B N 1
ATOM 13875 C CA . VAL B 2 774 ? 133.449 192.561 143.469 1.00 72.64 774 VAL B CA 1
ATOM 13876 C C . VAL B 2 774 ? 134.920 192.310 143.777 1.00 72.64 774 VAL B C 1
ATOM 13877 O O . VAL B 2 774 ? 135.747 193.216 143.606 1.00 72.64 774 VAL B O 1
ATOM 13881 N N . PRO B 2 775 ? 135.297 191.115 144.227 1.00 72.44 775 PRO B N 1
ATOM 13882 C CA . PRO B 2 775 ? 136.695 190.880 144.610 1.00 72.44 775 PRO B CA 1
ATOM 13883 C C . PRO B 2 775 ? 137.664 190.902 143.439 1.00 72.44 775 PRO B C 1
ATOM 13884 O O . PRO B 2 775 ? 137.274 191.127 142.289 1.00 72.44 775 PRO B O 1
ATOM 13888 N N . ASP B 2 776 ? 138.941 190.668 143.736 1.00 73.84 776 ASP B N 1
ATOM 13889 C CA . ASP B 2 776 ? 140.008 190.757 142.746 1.00 73.84 776 ASP B CA 1
ATOM 13890 C C . ASP B 2 776 ? 139.881 189.728 141.627 1.00 73.84 776 ASP B C 1
ATOM 13891 O O . ASP B 2 776 ? 139.974 188.519 141.865 1.00 73.84 776 ASP B O 1
ATOM 13896 N N . ARG B 2 777 ? 139.658 190.220 140.403 1.00 71.29 777 ARG B N 1
ATOM 13897 C CA . ARG B 2 777 ? 139.732 189.438 139.159 1.00 71.29 777 ARG B CA 1
ATOM 13898 C C . ARG B 2 777 ? 139.104 188.050 139.285 1.00 71.29 777 ARG B C 1
ATOM 13899 O O . ARG B 2 777 ? 139.772 187.025 139.141 1.00 71.29 777 ARG B O 1
ATOM 13907 N N . ILE B 2 778 ? 137.799 188.014 139.563 1.00 65.34 778 ILE B N 1
ATOM 13908 C CA . ILE B 2 778 ? 137.059 186.767 139.424 1.00 65.34 778 ILE B CA 1
ATOM 13909 C C . ILE B 2 778 ? 136.660 186.591 137.964 1.00 65.34 778 ILE B C 1
ATOM 13910 O O . ILE B 2 778 ? 136.478 187.565 137.221 1.00 65.34 778 ILE B O 1
ATOM 13915 N N . ILE B 2 779 ? 136.521 185.337 137.540 1.00 63.25 779 ILE B N 1
ATOM 13916 C CA . ILE B 2 779 ? 136.334 185.001 136.139 1.00 63.25 779 ILE B CA 1
ATOM 13917 C C . ILE B 2 779 ? 135.077 184.149 135.994 1.00 63.25 779 ILE B C 1
ATOM 13918 O O . ILE B 2 779 ? 134.373 183.873 136.963 1.00 63.25 779 ILE B O 1
ATOM 13923 N N . ALA B 2 780 ? 134.801 183.737 134.760 1.00 60.06 780 ALA B N 1
ATOM 13924 C CA . ALA B 2 780 ? 133.576 183.023 134.427 1.00 60.06 780 ALA B CA 1
ATOM 13925 C C . ALA B 2 780 ? 133.798 181.519 134.511 1.00 60.06 780 ALA B C 1
ATOM 13926 O O . ALA B 2 780 ? 134.631 180.971 133.782 1.00 60.06 780 ALA B O 1
ATOM 13928 N N . GLU B 2 781 ? 133.044 180.858 135.389 1.00 62.37 781 GLU B N 1
ATOM 13929 C CA . GLU B 2 781 ? 132.993 179.396 135.445 1.00 62.37 781 GLU B CA 1
ATOM 13930 C C . GLU B 2 781 ? 134.388 178.804 135.667 1.00 62.37 781 GLU B C 1
ATOM 13931 O O . GLU B 2 781 ? 134.750 177.771 135.100 1.00 62.37 781 GLU B O 1
ATOM 13937 N N . ALA B 2 782 ? 135.184 179.472 136.496 1.00 62.81 782 ALA B N 1
ATOM 13938 C CA . ALA B 2 782 ? 136.522 178.998 136.821 1.00 62.81 782 ALA B CA 1
ATOM 13939 C C . ALA B 2 782 ? 137.022 179.757 138.038 1.00 62.81 782 ALA B C 1
ATOM 13940 O O . ALA B 2 782 ? 136.525 180.839 138.362 1.00 62.81 782 ALA B O 1
ATOM 13942 N N . ILE B 2 783 ? 138.018 179.184 138.702 1.00 64.65 783 ILE B N 1
ATOM 13943 C CA . ILE B 2 783 ? 138.636 179.789 139.875 1.00 64.65 783 ILE B CA 1
ATOM 13944 C C . ILE B 2 783 ? 139.985 180.348 139.445 1.00 64.65 783 ILE B C 1
ATOM 13945 O O . ILE B 2 783 ? 140.881 179.597 139.051 1.00 64.65 783 ILE B O 1
ATOM 13950 N N . ARG B 2 784 ? 140.126 181.669 139.499 1.00 67.24 784 ARG B N 1
ATOM 13951 C CA . ARG B 2 784 ? 141.382 182.308 139.129 1.00 67.24 784 ARG B CA 1
ATOM 13952 C C . ARG B 2 784 ? 142.424 182.068 140.216 1.00 67.24 784 ARG B C 1
ATOM 13953 O O . ARG B 2 784 ? 142.203 182.403 141.384 1.00 67.24 784 ARG B O 1
ATOM 13961 N N . LEU B 2 785 ? 143.553 181.481 139.834 1.00 70.10 785 LEU B N 1
ATOM 13962 C CA . LEU B 2 785 ? 144.664 181.221 140.737 1.00 70.10 785 LEU B CA 1
ATOM 13963 C C . LEU B 2 785 ? 145.753 182.268 140.541 1.00 70.10 785 LEU B C 1
ATOM 13964 O O . LEU B 2 785 ? 145.594 183.242 139.801 1.00 70.10 785 LEU B O 1
ATOM 13969 N N . ASN B 2 786 ? 146.878 182.054 141.225 1.00 74.18 786 ASN B N 1
ATOM 13970 C CA . ASN B 2 786 ? 148.011 182.964 141.091 1.00 74.18 786 ASN B CA 1
ATOM 13971 C C . ASN B 2 786 ? 148.966 182.502 139.995 1.00 74.18 786 ASN B C 1
ATOM 13972 O O . ASN B 2 786 ? 149.269 183.260 139.067 1.00 74.18 786 ASN B O 1
ATOM 13977 N N . ASN B 2 787 ? 149.446 181.263 140.084 1.00 72.28 787 ASN B N 1
ATOM 13978 C CA . ASN B 2 787 ? 150.306 180.712 139.050 1.00 72.28 787 ASN B CA 1
ATOM 13979 C C . ASN B 2 787 ? 149.464 180.194 137.883 1.00 72.28 787 ASN B C 1
ATOM 13980 O O . ASN B 2 787 ? 148.319 179.776 138.076 1.00 72.28 787 ASN B O 1
ATOM 13985 N N . PRO B 2 788 ? 150.004 180.213 136.667 1.00 70.55 788 PRO B N 1
ATOM 13986 C CA . PRO B 2 788 ? 149.200 179.849 135.495 1.00 70.55 788 PRO B CA 1
ATOM 13987 C C . PRO B 2 788 ? 148.847 178.369 135.481 1.00 70.55 788 PRO B C 1
ATOM 13988 O O . PRO B 2 788 ? 149.313 177.569 136.293 1.00 70.55 788 PRO B O 1
ATOM 13992 N N . GLN B 2 789 ? 148.000 178.015 134.524 1.00 66.29 789 GLN B N 1
ATOM 13993 C CA . GLN B 2 789 ? 147.514 176.660 134.324 1.00 66.29 789 GLN B CA 1
ATOM 13994 C C . GLN B 2 789 ? 147.495 176.379 132.831 1.00 66.29 789 GLN B C 1
ATOM 13995 O O . GLN B 2 789 ? 147.536 177.310 132.020 1.00 66.29 789 GLN B O 1
ATOM 14001 N N . PRO B 2 790 ? 147.453 175.096 132.432 1.00 60.39 790 PRO B N 1
ATOM 14002 C CA . PRO B 2 790 ? 147.543 174.767 131.000 1.00 60.39 790 PRO B CA 1
ATOM 14003 C C . PRO B 2 790 ? 146.474 175.398 130.121 1.00 60.39 790 PRO B C 1
ATOM 14004 O O . PRO B 2 790 ? 146.800 176.116 129.172 1.00 60.39 790 PRO B O 1
ATOM 14008 N N . GLY B 2 791 ? 145.201 175.150 130.417 1.00 59.30 791 GLY B N 1
ATOM 14009 C CA . GLY B 2 791 ? 144.143 175.533 129.502 1.00 59.30 791 GLY B CA 1
ATOM 14010 C C . GLY B 2 791 ? 143.240 176.655 129.968 1.00 59.30 791 GLY B C 1
ATOM 14011 O O . GLY B 2 791 ? 142.018 176.577 129.807 1.00 59.30 791 GLY B O 1
ATOM 14012 N N . THR B 2 792 ? 143.821 177.705 130.543 1.00 62.00 792 THR B N 1
ATOM 14013 C CA . THR B 2 792 ? 143.035 178.827 131.031 1.00 62.00 792 THR B CA 1
ATOM 14014 C C . THR B 2 792 ? 142.419 179.606 129.869 1.00 62.00 792 THR B C 1
ATOM 14015 O O . THR B 2 792 ? 142.673 179.337 128.692 1.00 62.00 792 THR B O 1
ATOM 14019 N N . ASP B 2 793 ? 141.598 180.592 130.220 1.00 60.36 793 ASP B N 1
ATOM 14020 C CA . ASP B 2 793 ? 140.962 181.469 129.255 1.00 60.36 793 ASP B CA 1
ATOM 14021 C C . ASP B 2 793 ? 141.773 182.753 129.107 1.00 60.36 793 ASP B C 1
ATOM 14022 O O . ASP B 2 793 ? 142.873 182.893 129.645 1.00 60.36 793 ASP B O 1
ATOM 14027 N N . TYR B 2 794 ? 141.214 183.707 128.362 1.00 61.54 794 TYR B N 1
ATOM 14028 C CA . TYR B 2 794 ? 141.819 185.030 128.283 1.00 61.54 794 TYR B CA 1
ATOM 14029 C C . TYR B 2 794 ? 141.549 185.851 129.535 1.00 61.54 794 TYR B C 1
ATOM 14030 O O . TYR B 2 794 ? 142.309 186.777 129.836 1.00 61.54 794 TYR B O 1
ATOM 14039 N N . ASP B 2 795 ? 140.493 185.518 130.281 1.00 65.63 795 ASP B N 1
ATOM 14040 C CA . ASP B 2 795 ? 140.137 186.277 131.474 1.00 65.63 795 ASP B CA 1
ATOM 14041 C C . ASP B 2 795 ? 141.153 186.113 132.595 1.00 65.63 795 ASP B C 1
ATOM 14042 O O . ASP B 2 795 ? 141.151 186.915 133.534 1.00 65.63 795 ASP B O 1
ATOM 14047 N N . TRP B 2 796 ? 142.011 185.094 132.526 1.00 65.01 796 TRP B N 1
ATOM 14048 C CA . TRP B 2 796 ? 143.016 184.893 133.564 1.00 65.01 796 TRP B CA 1
ATOM 14049 C C . TRP B 2 796 ? 144.035 186.023 133.613 1.00 65.01 796 TRP B C 1
ATOM 14050 O O . TRP B 2 796 ? 144.648 186.242 134.662 1.00 65.01 796 TRP B O 1
ATOM 14061 N N . ASN B 2 797 ? 144.235 186.741 132.508 1.00 67.63 797 ASN B N 1
ATOM 14062 C CA . ASN B 2 797 ? 145.232 187.809 132.422 1.00 67.63 797 ASN B CA 1
ATOM 14063 C C . ASN B 2 797 ? 144.568 189.023 131.780 1.00 67.63 797 ASN B C 1
ATOM 14064 O O . ASN B 2 797 ? 144.562 189.164 130.555 1.00 67.63 797 ASN B O 1
ATOM 14069 N N . ARG B 2 798 ? 144.012 189.897 132.614 1.00 69.92 798 ARG B N 1
ATOM 14070 C CA . ARG B 2 798 ? 143.330 191.098 132.157 1.00 69.92 798 ARG B CA 1
ATOM 14071 C C . ARG B 2 798 ? 143.428 192.148 133.251 1.00 69.92 798 ARG B C 1
ATOM 14072 O O . ARG B 2 798 ? 143.639 191.800 134.419 1.00 69.92 798 ARG B O 1
ATOM 14080 N N . PRO B 2 799 ? 143.303 193.431 132.910 1.00 71.97 799 PRO B N 1
ATOM 14081 C CA . PRO B 2 799 ? 143.308 194.468 133.948 1.00 71.97 799 PRO B CA 1
ATOM 14082 C C . PRO B 2 799 ? 142.199 194.238 134.961 1.00 71.97 799 PRO B C 1
ATOM 14083 O O . PRO B 2 799 ? 141.097 193.807 134.618 1.00 71.97 799 PRO B O 1
ATOM 14087 N N . ILE B 2 800 ? 142.508 194.522 136.228 1.00 73.80 800 ILE B N 1
ATOM 14088 C CA . ILE B 2 800 ? 141.564 194.246 137.308 1.00 73.80 800 ILE B CA 1
ATOM 14089 C C . ILE B 2 800 ? 140.314 195.102 137.158 1.00 73.80 800 ILE B C 1
ATOM 14090 O O . ILE B 2 800 ? 139.184 194.605 137.238 1.00 73.80 800 ILE B O 1
ATOM 14095 N N . LYS B 2 801 ? 140.493 196.401 136.935 1.00 75.55 801 LYS B N 1
ATOM 14096 C CA . LYS B 2 801 ? 139.382 197.344 136.830 1.00 75.55 801 LYS B CA 1
ATOM 14097 C C . LYS B 2 801 ? 139.474 198.061 135.488 1.00 75.55 801 LYS B C 1
ATOM 14098 O O . LYS B 2 801 ? 140.273 198.987 135.324 1.00 75.55 801 LYS B O 1
ATOM 14104 N N . LEU B 2 802 ? 138.653 197.636 134.532 1.00 79.16 802 LEU B N 1
ATOM 14105 C CA . LEU B 2 802 ? 138.563 198.335 133.260 1.00 79.16 802 LEU B CA 1
ATOM 14106 C C . LEU B 2 802 ? 137.967 199.725 133.456 1.00 79.16 802 LEU B C 1
ATOM 14107 O O . LEU B 2 802 ? 137.124 199.947 134.327 1.00 79.16 802 LEU B O 1
ATOM 14112 N N . ASP B 2 803 ? 138.417 200.666 132.631 1.00 85.88 803 ASP B N 1
ATOM 14113 C CA . ASP B 2 803 ? 137.965 202.047 132.723 1.00 85.88 803 ASP B CA 1
ATOM 14114 C C . ASP B 2 803 ? 136.601 202.184 132.050 1.00 85.88 803 ASP B C 1
ATOM 14115 O O . ASP B 2 803 ? 135.959 201.194 131.687 1.00 85.88 803 ASP B O 1
ATOM 14120 N N . GLU B 2 804 ? 136.150 203.428 131.862 1.00 86.56 804 GLU B N 1
ATOM 14121 C CA . GLU B 2 804 ? 134.864 203.739 131.246 1.00 86.56 804 GLU B CA 1
ATOM 14122 C C . GLU B 2 804 ? 133.734 203.008 131.965 1.00 86.56 804 GLU B C 1
ATOM 14123 O O . GLU B 2 804 ? 133.248 201.981 131.473 1.00 86.56 804 GLU B O 1
ATOM 14129 N N . PRO B 2 805 ? 133.338 203.464 133.164 1.00 85.21 805 PRO B N 1
ATOM 14130 C CA . PRO B 2 805 ? 132.155 202.888 133.821 1.00 85.21 805 PRO B CA 1
ATOM 14131 C C . PRO B 2 805 ? 130.957 202.864 132.885 1.00 85.21 805 PRO B C 1
ATOM 14132 O O . PRO B 2 805 ? 130.552 203.906 132.362 1.00 85.21 805 PRO B O 1
ATOM 14136 N N . GLY B 2 806 ? 130.387 201.682 132.664 1.00 81.51 806 GLY B N 1
ATOM 14137 C CA . GLY B 2 806 ? 129.464 201.508 131.561 1.00 81.51 806 GLY B CA 1
ATOM 14138 C C . GLY B 2 806 ? 128.111 202.178 131.681 1.00 81.51 806 GLY B C 1
ATOM 14139 O O . GLY B 2 806 ? 127.853 203.173 130.995 1.00 81.51 806 GLY B O 1
ATOM 14140 N N . ILE B 2 807 ? 127.235 201.655 132.536 1.00 76.84 807 ILE B N 1
ATOM 14141 C CA . ILE B 2 807 ? 125.885 202.197 132.645 1.00 76.84 807 ILE B CA 1
ATOM 14142 C C . ILE B 2 807 ? 125.509 202.392 134.107 1.00 76.84 807 ILE B C 1
ATOM 14143 O O . ILE B 2 807 ? 124.548 203.103 134.426 1.00 76.84 807 ILE B O 1
ATOM 14148 N N . ASN B 2 808 ? 126.274 201.781 135.012 1.00 76.85 808 ASN B N 1
ATOM 14149 C CA . ASN B 2 808 ? 125.953 201.790 136.434 1.00 76.85 808 ASN B CA 1
ATOM 14150 C C . ASN B 2 808 ? 127.105 202.328 137.275 1.00 76.85 808 ASN B C 1
ATOM 14151 O O . ASN B 2 808 ? 127.182 202.040 138.473 1.00 76.85 808 ASN B O 1
ATOM 14156 N N . GLY B 2 809 ? 128.001 203.107 136.674 1.00 79.63 809 GLY B N 1
ATOM 14157 C CA . GLY B 2 809 ? 129.179 203.563 137.381 1.00 79.63 809 GLY B CA 1
ATOM 14158 C C . GLY B 2 809 ? 130.137 202.469 137.782 1.00 79.63 809 GLY B C 1
ATOM 14159 O O . GLY B 2 809 ? 131.044 202.719 138.580 1.00 79.63 809 GLY B O 1
ATOM 14160 N N . SER B 2 810 ? 129.966 201.262 137.252 1.00 78.57 810 SER B N 1
ATOM 14161 C CA . SER B 2 810 ? 130.756 200.106 137.645 1.00 78.57 810 SER B CA 1
ATOM 14162 C C . SER B 2 810 ? 131.937 199.920 136.704 1.00 78.57 810 SER B C 1
ATOM 14163 O O . SER B 2 810 ? 131.822 200.135 135.494 1.00 78.57 810 SER B O 1
ATOM 14166 N N . THR B 2 811 ? 133.071 199.511 137.270 1.00 76.86 811 THR B N 1
ATOM 14167 C CA . THR B 2 811 ? 134.279 199.223 136.511 1.00 76.86 811 THR B CA 1
ATOM 14168 C C . THR B 2 811 ? 134.690 197.758 136.613 1.00 76.86 811 THR B C 1
ATOM 14169 O O . THR B 2 811 ? 135.886 197.451 136.573 1.00 76.86 811 THR B O 1
ATOM 14173 N N . VAL B 2 812 ? 133.724 196.854 136.743 1.00 73.31 812 VAL B N 1
ATOM 14174 C CA . VAL B 2 812 ? 133.991 195.433 136.953 1.00 73.31 812 VAL B CA 1
ATOM 14175 C C . VAL B 2 812 ? 133.987 194.706 135.612 1.00 73.31 812 VAL B C 1
ATOM 14176 O O . VAL B 2 812 ? 133.084 194.927 134.792 1.00 73.31 812 VAL B O 1
ATOM 14180 N N . PRO B 2 813 ? 134.965 193.842 135.344 1.00 68.89 813 PRO B N 1
ATOM 14181 C CA . PRO B 2 813 ? 134.957 193.067 134.092 1.00 68.89 813 PRO B CA 1
ATOM 14182 C C . PRO B 2 813 ? 133.859 192.014 134.115 1.00 68.89 813 PRO B C 1
ATOM 14183 O O . PRO B 2 813 ? 133.833 191.145 134.987 1.00 68.89 813 PRO B O 1
ATOM 14187 N N . LEU B 2 814 ? 132.941 192.098 133.135 1.00 64.96 814 LEU B N 1
ATOM 14188 C CA . LEU B 2 814 ? 131.794 191.209 133.037 1.00 64.96 814 LEU B CA 1
ATOM 14189 C C . LEU B 2 814 ? 132.126 189.981 132.195 1.00 64.96 814 LEU B C 1
ATOM 14190 O O . LEU B 2 814 ? 132.934 190.058 131.264 1.00 64.96 814 LEU B O 1
ATOM 14195 N N . PRO B 2 815 ? 131.512 188.839 132.504 1.00 60.17 815 PRO B N 1
ATOM 14196 C CA . PRO B 2 815 ? 131.805 187.616 131.749 1.00 60.17 815 PRO B CA 1
ATOM 14197 C C . PRO B 2 815 ? 130.899 187.432 130.543 1.00 60.17 815 PRO B C 1
ATOM 14198 O O . PRO B 2 815 ? 130.020 188.259 130.285 1.00 60.17 815 PRO B O 1
ATOM 14202 N N . TYR B 2 816 ? 131.120 186.354 129.793 1.00 56.45 816 TYR B N 1
ATOM 14203 C CA . TYR B 2 816 ? 130.264 185.907 128.699 1.00 56.45 816 TYR B CA 1
ATOM 14204 C C . TYR B 2 816 ? 130.112 186.941 127.591 1.00 56.45 816 TYR B C 1
ATOM 14205 O O . TYR B 2 816 ? 129.255 186.781 126.716 1.00 56.45 816 TYR B O 1
ATOM 14214 N N . GLY B 2 817 ? 130.921 187.994 127.596 1.00 61.56 817 GLY B N 1
ATOM 14215 C CA . GLY B 2 817 ? 130.798 189.022 126.584 1.00 61.56 817 GLY B CA 1
ATOM 14216 C C . GLY B 2 817 ? 129.644 189.971 126.797 1.00 61.56 817 GLY B C 1
ATOM 14217 O O . GLY B 2 817 ? 129.087 190.486 125.822 1.00 61.56 817 GLY B O 1
ATOM 14218 N N . LEU B 2 818 ? 129.264 190.217 128.047 1.00 63.51 818 LEU B N 1
ATOM 14219 C CA . LEU B 2 818 ? 128.239 191.204 128.363 1.00 63.51 818 LEU B CA 1
ATOM 14220 C C . LEU B 2 818 ? 128.891 192.579 128.384 1.00 63.51 818 LEU B C 1
ATOM 14221 O O . LEU B 2 818 ? 129.702 192.874 129.269 1.00 63.51 818 LEU B O 1
ATOM 14226 N N . ASP B 2 819 ? 128.550 193.416 127.415 1.00 71.51 819 ASP B N 1
ATOM 14227 C CA . ASP B 2 819 ? 129.156 194.739 127.315 1.00 71.51 819 ASP B CA 1
ATOM 14228 C C . ASP B 2 819 ? 128.796 195.567 128.541 1.00 71.51 819 ASP B C 1
ATOM 14229 O O . ASP B 2 819 ? 127.606 195.773 128.810 1.00 71.51 819 ASP B O 1
ATOM 14234 N N . PRO B 2 820 ? 129.775 196.053 129.309 1.00 72.63 820 PRO B N 1
ATOM 14235 C CA . PRO B 2 820 ? 129.453 196.766 130.555 1.00 72.63 820 PRO B CA 1
ATOM 14236 C C . PRO B 2 820 ? 128.696 198.064 130.345 1.00 72.63 820 PRO B C 1
ATOM 14237 O O . PRO B 2 820 ? 128.153 198.600 131.319 1.00 72.63 820 PRO B O 1
ATOM 14241 N N . LYS B 2 821 ? 128.635 198.585 129.118 1.00 74.66 821 LYS B N 1
ATOM 14242 C CA . LYS B 2 821 ? 127.857 199.792 128.871 1.00 74.66 821 LYS B CA 1
ATOM 14243 C C . LYS B 2 821 ? 126.378 199.493 128.671 1.00 74.66 821 LYS B C 1
ATOM 14244 O O . LYS B 2 821 ? 125.626 200.388 128.273 1.00 74.66 821 LYS B O 1
ATOM 14250 N N . ARG B 2 822 ? 125.948 198.257 128.932 1.00 73.30 822 ARG B N 1
ATOM 14251 C CA . ARG B 2 822 ? 124.539 197.894 128.892 1.00 73.30 822 ARG B CA 1
ATOM 14252 C C . ARG B 2 822 ? 124.108 196.984 130.032 1.00 73.30 822 ARG B C 1
ATOM 14253 O O . ARG B 2 822 ? 122.936 196.601 130.078 1.00 73.30 822 ARG B O 1
ATOM 14261 N N . VAL B 2 823 ? 125.011 196.625 130.939 1.00 69.89 823 VAL B N 1
ATOM 14262 C CA . VAL B 2 823 ? 124.702 195.669 131.999 1.00 69.89 823 VAL B CA 1
ATOM 14263 C C . VAL B 2 823 ? 125.062 196.266 133.355 1.00 69.89 823 VAL B C 1
ATOM 14264 O O . VAL B 2 823 ? 126.251 196.402 133.678 1.00 69.89 823 VAL B O 1
ATOM 14268 N N . PRO B 2 824 ? 124.078 196.639 134.172 1.00 69.84 824 PRO B N 1
ATOM 14269 C CA . PRO B 2 824 ? 124.324 197.259 135.495 1.00 69.84 824 PRO B CA 1
ATOM 14270 C C . PRO B 2 824 ? 124.559 196.275 136.644 1.00 69.84 824 PRO B C 1
ATOM 14271 O O . PRO B 2 824 ? 123.671 195.944 137.428 1.00 69.84 824 PRO B O 1
ATOM 14275 N N . VAL B 2 825 ? 125.790 195.783 136.752 1.00 67.74 825 VAL B N 1
ATOM 14276 C CA . VAL B 2 825 ? 126.165 194.892 137.846 1.00 67.74 825 VAL B CA 1
ATOM 14277 C C . VAL B 2 825 ? 126.054 195.659 139.160 1.00 67.74 825 VAL B C 1
ATOM 14278 O O . VAL B 2 825 ? 126.273 196.873 139.201 1.00 67.74 825 VAL B O 1
ATOM 14282 N N . ALA B 2 826 ? 125.691 194.954 140.234 1.00 67.96 826 ALA B N 1
ATOM 14283 C CA . ALA B 2 826 ? 125.572 195.539 141.569 1.00 67.96 826 ALA B CA 1
ATOM 14284 C C . ALA B 2 826 ? 125.784 194.443 142.605 1.00 67.96 826 ALA B C 1
ATOM 14285 O O . ALA B 2 826 ? 124.886 193.627 142.838 1.00 67.96 826 ALA B O 1
ATOM 14287 N N . GLY B 2 827 ? 126.963 194.426 143.228 1.00 69.97 827 GLY B N 1
ATOM 14288 C CA . GLY B 2 827 ? 127.317 193.417 144.198 1.00 69.97 827 GLY B CA 1
ATOM 14289 C C . GLY B 2 827 ? 127.537 193.993 145.588 1.00 69.97 827 GLY B C 1
ATOM 14290 O O . GLY B 2 827 ? 127.404 195.196 145.821 1.00 69.97 827 GLY B O 1
ATOM 14291 N N . THR B 2 828 ? 127.871 193.095 146.518 1.00 71.31 828 THR B N 1
ATOM 14292 C CA . THR B 2 828 ? 128.117 193.444 147.919 1.00 71.31 828 THR B CA 1
ATOM 14293 C C . THR B 2 828 ? 129.459 192.858 148.344 1.00 71.31 828 THR B C 1
ATOM 14294 O O . THR B 2 828 ? 129.519 191.723 148.822 1.00 71.31 828 THR B O 1
ATOM 14298 N N . TYR B 2 829 ? 130.529 193.631 148.183 1.00 76.13 829 TYR B N 1
ATOM 14299 C CA . TYR B 2 829 ? 131.845 193.230 148.666 1.00 76.13 829 TYR B CA 1
ATOM 14300 C C . TYR B 2 829 ? 132.537 194.448 149.254 1.00 76.13 829 TYR B C 1
ATOM 14301 O O . TYR B 2 829 ? 132.999 195.321 148.513 1.00 76.13 829 TYR B O 1
ATOM 14310 N N . SER B 2 830 ? 132.609 194.501 150.580 1.00 84.54 830 SER B N 1
ATOM 14311 C CA . SER B 2 830 ? 133.275 195.582 151.289 1.00 84.54 830 SER B CA 1
ATOM 14312 C C . SER B 2 830 ? 134.400 195.006 152.132 1.00 84.54 830 SER B C 1
ATOM 14313 O O . SER B 2 830 ? 134.210 194.016 152.846 1.00 84.54 830 SER B O 1
ATOM 14316 N N . THR B 2 831 ? 135.573 195.628 152.043 1.00 88.98 831 THR B N 1
ATOM 14317 C CA . THR B 2 831 ? 136.744 195.150 152.767 1.00 88.98 831 THR B CA 1
ATOM 14318 C C . THR B 2 831 ? 136.720 195.594 154.226 1.00 88.98 831 THR B C 1
ATOM 14319 O O . THR B 2 831 ? 137.277 194.914 155.092 1.00 88.98 831 THR B O 1
ATOM 14323 N N . GLU B 2 832 ? 136.084 196.733 154.508 1.00 90.40 832 GLU B N 1
ATOM 14324 C CA . GLU B 2 832 ? 136.114 197.295 155.856 1.00 90.40 832 GLU B CA 1
ATOM 14325 C C . GLU B 2 832 ? 134.747 197.248 156.540 1.00 90.40 832 GLU B C 1
ATOM 14326 O O . GLU B 2 832 ? 134.623 196.724 157.652 1.00 90.40 832 GLU B O 1
ATOM 14332 N N . ALA B 2 833 ? 133.715 197.785 155.891 1.00 90.06 833 ALA B N 1
ATOM 14333 C CA . ALA B 2 833 ? 132.406 197.965 156.518 1.00 90.06 833 ALA B CA 1
ATOM 14334 C C . ALA B 2 833 ? 131.472 196.854 156.057 1.00 90.06 833 ALA B C 1
ATOM 14335 O O . ALA B 2 833 ? 130.838 196.941 155.005 1.00 90.06 833 ALA B O 1
ATOM 14337 N N . GLN B 2 834 ? 131.381 195.798 156.860 1.00 86.70 834 GLN B N 1
ATOM 14338 C CA . GLN B 2 834 ? 130.491 194.676 156.567 1.00 86.70 834 GLN B CA 1
ATOM 14339 C C . GLN B 2 834 ? 129.149 194.936 157.240 1.00 86.70 834 GLN B C 1
ATOM 14340 O O . GLN B 2 834 ? 128.925 194.535 158.384 1.00 86.70 834 GLN B O 1
ATOM 14346 N N . GLN B 2 835 ? 128.250 195.607 156.525 1.00 86.07 835 GLN B N 1
ATOM 14347 C CA . GLN B 2 835 ? 126.886 195.809 156.979 1.00 86.07 835 GLN B CA 1
ATOM 14348 C C . GLN B 2 835 ? 125.972 194.849 156.232 1.00 86.07 835 GLN B C 1
ATOM 14349 O O . GLN B 2 835 ? 126.339 194.311 155.183 1.00 86.07 835 GLN B O 1
ATOM 14355 N N . GLU B 2 836 ? 124.781 194.633 156.777 1.00 83.54 836 GLU B N 1
ATOM 14356 C CA . GLU B 2 836 ? 123.874 193.660 156.188 1.00 83.54 836 GLU B CA 1
ATOM 14357 C C . GLU B 2 836 ? 123.052 194.297 155.077 1.00 83.54 836 GLU B C 1
ATOM 14358 O O . GLU B 2 836 ? 122.583 195.432 155.200 1.00 83.54 836 GLU B O 1
ATOM 14364 N N . SER B 2 837 ? 122.882 193.555 153.986 1.00 79.26 837 SER B N 1
ATOM 14365 C CA . SER B 2 837 ? 122.388 194.114 152.740 1.00 79.26 837 SER B CA 1
ATOM 14366 C C . SER B 2 837 ? 121.218 193.302 152.206 1.00 79.26 837 SER B C 1
ATOM 14367 O O . SER B 2 837 ? 121.064 192.114 152.501 1.00 79.26 837 SER B O 1
ATOM 14370 N N . ARG B 2 838 ? 120.391 193.973 151.409 1.00 77.84 838 ARG B N 1
ATOM 14371 C CA . ARG B 2 838 ? 119.281 193.343 150.712 1.00 77.84 838 ARG B CA 1
ATOM 14372 C C . ARG B 2 838 ? 118.932 194.205 149.508 1.00 77.84 838 ARG B C 1
ATOM 14373 O O . ARG B 2 838 ? 119.244 195.398 149.466 1.00 77.84 838 ARG B O 1
ATOM 14381 N N . LEU B 2 839 ? 118.277 193.586 148.529 1.00 72.71 839 LEU B N 1
ATOM 14382 C CA . LEU B 2 839 ? 117.993 194.265 147.274 1.00 72.71 839 LEU B CA 1
ATOM 14383 C C . LEU B 2 839 ? 116.648 193.791 146.748 1.00 72.71 839 LEU B C 1
ATOM 14384 O O . LEU B 2 839 ? 116.209 192.677 147.041 1.00 72.71 839 LEU B O 1
ATOM 14389 N N . SER B 2 840 ? 116.000 194.656 145.971 1.00 71.02 840 SER B N 1
ATOM 14390 C CA . SER B 2 840 ? 114.727 194.348 145.336 1.00 71.02 840 SER B CA 1
ATOM 14391 C C . SER B 2 840 ? 114.617 195.161 144.058 1.00 71.02 840 SER B C 1
ATOM 14392 O O . SER B 2 840 ? 114.606 196.393 144.105 1.00 71.02 840 SER B O 1
ATOM 14395 N N . SER B 2 841 ? 114.530 194.471 142.923 1.00 71.67 841 SER B N 1
ATOM 14396 C CA . SER B 2 841 ? 114.544 195.128 141.626 1.00 71.67 841 SER B CA 1
ATOM 14397 C C . SER B 2 841 ? 113.235 195.883 141.388 1.00 71.67 841 SER B C 1
ATOM 14398 O O . SER B 2 841 ? 112.355 195.953 142.250 1.00 71.67 841 SER B O 1
ATOM 14401 N N . ALA B 2 842 ? 113.112 196.452 140.191 1.00 75.25 842 ALA B N 1
ATOM 14402 C CA . ALA B 2 842 ? 112.010 197.338 139.847 1.00 75.25 842 ALA B CA 1
ATOM 14403 C C . ALA B 2 842 ? 110.947 196.663 138.991 1.00 75.25 842 ALA B C 1
ATOM 14404 O O . ALA B 2 842 ? 110.428 197.291 138.062 1.00 75.25 842 ALA B O 1
ATOM 14406 N N . TRP B 2 843 ? 110.627 195.399 139.272 1.00 75.96 843 TRP B N 1
ATOM 14407 C CA . TRP B 2 843 ? 109.572 194.678 138.569 1.00 75.96 843 TRP B CA 1
ATOM 14408 C C . TRP B 2 843 ? 109.853 194.582 137.075 1.00 75.96 843 TRP B C 1
ATOM 14409 O O . TRP B 2 843 ? 109.128 195.162 136.262 1.00 75.96 843 TRP B O 1
ATOM 14420 N N . TYR B 2 844 ? 110.915 193.866 136.712 1.00 72.47 844 TYR B N 1
ATOM 14421 C CA . TYR B 2 844 ? 111.218 193.623 135.309 1.00 72.47 844 TYR B CA 1
ATOM 14422 C C . TYR B 2 844 ? 110.039 192.944 134.623 1.00 72.47 844 TYR B C 1
ATOM 14423 O O . TYR B 2 844 ? 109.435 192.019 135.173 1.00 72.47 844 TYR B O 1
ATOM 14432 N N . GLU B 2 845 ? 109.713 193.409 133.421 1.00 77.16 845 GLU B N 1
ATOM 14433 C CA . GLU B 2 845 ? 108.556 192.902 132.700 1.00 77.16 845 GLU B CA 1
ATOM 14434 C C . GLU B 2 845 ? 108.815 191.476 132.212 1.00 77.16 845 GLU B C 1
ATOM 14435 O O . GLU B 2 845 ? 109.882 190.897 132.424 1.00 77.16 845 GLU B O 1
ATOM 14441 N N . LEU B 2 846 ? 107.814 190.905 131.541 1.00 79.46 846 LEU B N 1
ATOM 14442 C CA . LEU B 2 846 ? 107.875 189.533 131.067 1.00 79.46 846 LEU B CA 1
ATOM 14443 C C . LEU B 2 846 ? 107.071 189.431 129.776 1.00 79.46 846 LEU B C 1
ATOM 14444 O O . LEU B 2 846 ? 106.062 190.133 129.620 1.00 79.46 846 LEU B O 1
ATOM 14449 N N . PRO B 2 847 ? 107.491 188.579 128.839 1.00 82.63 847 PRO B N 1
ATOM 14450 C CA . PRO B 2 847 ? 106.844 188.547 127.521 1.00 82.63 847 PRO B CA 1
ATOM 14451 C C . PRO B 2 847 ? 105.407 188.041 127.573 1.00 82.63 847 PRO B C 1
ATOM 14452 O O . PRO B 2 847 ? 104.838 187.784 128.636 1.00 82.63 847 PRO B O 1
ATOM 14456 N N . ALA B 2 848 ? 104.828 187.891 126.383 1.00 88.75 848 ALA B N 1
ATOM 14457 C CA . ALA B 2 848 ? 103.391 187.711 126.215 1.00 88.75 848 ALA B CA 1
ATOM 14458 C C . ALA B 2 848 ? 102.973 186.275 126.537 1.00 88.75 848 ALA B C 1
ATOM 14459 O O . ALA B 2 848 ? 103.743 185.476 127.076 1.00 88.75 848 ALA B O 1
ATOM 14461 N N . ARG B 2 849 ? 101.726 185.940 126.198 1.00 91.55 849 ARG B N 1
ATOM 14462 C CA . ARG B 2 849 ? 101.087 184.712 126.655 1.00 91.55 849 ARG B CA 1
ATOM 14463 C C . ARG B 2 849 ? 100.915 183.661 125.566 1.00 91.55 849 ARG B C 1
ATOM 14464 O O . ARG B 2 849 ? 100.475 182.547 125.875 1.00 91.55 849 ARG B O 1
ATOM 14472 N N . ASP B 2 850 ? 101.238 183.974 124.310 1.00 92.87 850 ASP B N 1
ATOM 14473 C CA . ASP B 2 850 ? 100.959 183.089 123.184 1.00 92.87 850 ASP B CA 1
ATOM 14474 C C . ASP B 2 850 ? 101.689 181.749 123.273 1.00 92.87 850 ASP B C 1
ATOM 14475 O O . ASP B 2 850 ? 101.375 180.834 122.502 1.00 92.87 850 ASP B O 1
ATOM 14480 N N . GLU B 2 851 ? 102.673 181.630 124.168 1.00 90.37 851 GLU B N 1
ATOM 14481 C CA . GLU B 2 851 ? 103.366 180.382 124.484 1.00 90.37 851 GLU B CA 1
ATOM 14482 C C . GLU B 2 851 ? 104.228 179.906 123.317 1.00 90.37 851 GLU B C 1
ATOM 14483 O O . GLU B 2 851 ? 105.043 178.992 123.476 1.00 90.37 851 GLU B O 1
ATOM 14489 N N . THR B 2 852 ? 104.124 180.575 122.166 1.00 90.72 852 THR B N 1
ATOM 14490 C CA . THR B 2 852 ? 105.009 180.252 121.053 1.00 90.72 852 THR B CA 1
ATOM 14491 C C . THR B 2 852 ? 106.443 180.651 121.364 1.00 90.72 852 THR B C 1
ATOM 14492 O O . THR B 2 852 ? 107.386 180.044 120.845 1.00 90.72 852 THR B O 1
ATOM 14496 N N . GLU B 2 853 ? 106.624 181.666 122.207 1.00 85.34 853 GLU B N 1
ATOM 14497 C CA . GLU B 2 853 ? 107.938 182.002 122.732 1.00 85.34 853 GLU B CA 1
ATOM 14498 C C . GLU B 2 853 ? 108.225 181.320 124.060 1.00 85.34 853 GLU B C 1
ATOM 14499 O O . GLU B 2 853 ? 109.397 181.106 124.389 1.00 85.34 853 GLU B O 1
ATOM 14505 N N . ARG B 2 854 ? 107.188 180.966 124.825 1.00 84.20 854 ARG B N 1
ATOM 14506 C CA . ARG B 2 854 ? 107.398 180.244 126.074 1.00 84.20 854 ARG B CA 1
ATOM 14507 C C . ARG B 2 854 ? 107.880 178.820 125.838 1.00 84.20 854 ARG B C 1
ATOM 14508 O O . ARG B 2 854 ? 108.510 178.236 126.726 1.00 84.20 854 ARG B O 1
ATOM 14516 N N . ALA B 2 855 ? 107.599 178.250 124.667 1.00 82.58 855 ALA B N 1
ATOM 14517 C CA . ALA B 2 855 ? 108.121 176.927 124.351 1.00 82.58 855 ALA B CA 1
ATOM 14518 C C . ALA B 2 855 ? 109.590 176.978 123.955 1.00 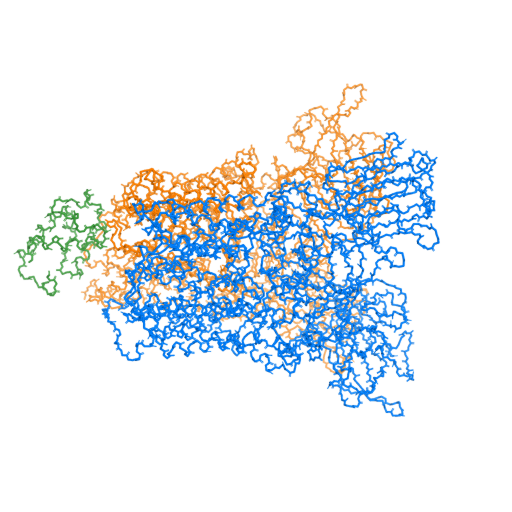82.58 855 ALA B C 1
ATOM 14519 O O . ALA B 2 855 ? 110.315 175.997 124.154 1.00 82.58 855 ALA B O 1
ATOM 14521 N N . ALA B 2 856 ? 110.045 178.103 123.405 1.00 77.66 856 ALA B N 1
ATOM 14522 C CA . ALA B 2 856 ? 111.426 178.262 122.969 1.00 77.66 856 ALA B CA 1
ATOM 14523 C C . ALA B 2 856 ? 112.276 179.047 123.957 1.00 77.66 856 ALA B C 1
ATOM 14524 O O . ALA B 2 856 ? 113.492 179.144 123.764 1.00 77.66 856 ALA B O 1
ATOM 14526 N N . HIS B 2 857 ? 111.676 179.610 125.002 1.00 72.78 857 HIS B N 1
ATOM 14527 C CA . HIS B 2 857 ? 112.411 180.350 126.028 1.00 72.78 857 HIS B CA 1
ATOM 14528 C C . HIS B 2 857 ? 112.194 179.681 127.376 1.00 72.78 857 HIS B C 1
ATOM 14529 O O . HIS B 2 857 ? 111.524 180.255 128.253 1.00 72.78 857 HIS B O 1
ATOM 14536 N N . PRO B 2 858 ? 112.723 178.481 127.600 1.00 64.87 858 PRO B N 1
ATOM 14537 C CA . PRO B 2 858 ? 112.424 177.783 128.854 1.00 64.87 858 PRO B CA 1
ATOM 14538 C C . PRO B 2 858 ? 113.343 178.179 129.997 1.00 64.87 858 PRO B C 1
ATOM 14539 O O . PRO B 2 858 ? 113.796 177.308 130.745 1.00 64.87 858 PRO B O 1
ATOM 14543 N N . LEU B 2 859 ? 113.599 179.474 130.172 1.00 57.82 859 LEU B N 1
ATOM 14544 C CA . LEU B 2 859 ? 114.515 179.929 131.209 1.00 57.82 859 LEU B CA 1
ATOM 14545 C C . LEU B 2 859 ? 114.306 181.407 131.486 1.00 57.82 859 LEU B C 1
ATOM 14546 O O . LEU B 2 859 ? 113.865 182.164 130.617 1.00 57.82 859 LEU B O 1
ATOM 14551 N N . VAL B 2 860 ? 114.626 181.799 132.716 1.00 56.25 860 VAL B N 1
ATOM 14552 C CA . VAL B 2 860 ? 114.937 183.175 133.075 1.00 56.25 860 VAL B CA 1
ATOM 14553 C C . VAL B 2 860 ? 116.251 183.118 133.838 1.00 56.25 860 VAL B C 1
ATOM 14554 O O . VAL B 2 860 ? 116.330 182.485 134.895 1.00 56.25 860 VAL B O 1
ATOM 14558 N N . VAL B 2 861 ? 117.289 183.732 133.287 1.00 55.58 861 VAL B N 1
ATOM 14559 C CA . VAL B 2 861 ? 118.645 183.566 133.791 1.00 55.58 861 VAL B CA 1
ATOM 14560 C C . VAL B 2 861 ? 119.088 184.846 134.478 1.00 55.58 861 VAL B C 1
ATOM 14561 O O . VAL B 2 861 ? 118.766 185.951 134.025 1.00 55.58 861 VAL B O 1
ATOM 14565 N N . ILE B 2 862 ? 119.814 184.695 135.583 1.00 58.59 862 ILE B N 1
ATOM 14566 C CA . ILE B 2 862 ? 120.460 185.816 136.257 1.00 58.59 862 ILE B CA 1
ATOM 14567 C C . ILE B 2 862 ? 121.938 185.490 136.400 1.00 58.59 862 ILE B C 1
ATOM 14568 O O . ILE B 2 862 ? 122.295 184.471 137.000 1.00 58.59 862 ILE B O 1
ATOM 14573 N N . THR B 2 863 ? 122.793 186.342 135.845 1.00 59.12 863 THR B N 1
ATOM 14574 C CA . THR B 2 863 ? 124.236 186.147 135.945 1.00 59.12 863 THR B CA 1
ATOM 14575 C C . THR B 2 863 ? 124.694 186.658 137.304 1.00 59.12 863 THR B C 1
ATOM 14576 O O . THR B 2 863 ? 124.593 187.853 137.591 1.00 59.12 863 THR B O 1
ATOM 14580 N N . ALA B 2 864 ? 125.196 185.758 138.147 1.00 57.87 864 ALA B N 1
ATOM 14581 C CA . ALA B 2 864 ? 125.519 186.126 139.516 1.00 57.87 864 ALA B CA 1
ATOM 14582 C C . ALA B 2 864 ? 126.819 185.467 139.944 1.00 57.87 864 ALA B C 1
ATOM 14583 O O . ALA B 2 864 ? 127.223 184.443 139.393 1.00 57.87 864 ALA B O 1
ATOM 14585 N N . ALA B 2 865 ? 127.466 186.068 140.937 1.00 61.43 865 ALA B N 1
ATOM 14586 C CA . ALA B 2 865 ? 128.673 185.533 141.547 1.00 61.43 865 ALA B CA 1
ATOM 14587 C C . ALA B 2 865 ? 128.467 185.469 143.054 1.00 61.43 865 ALA B C 1
ATOM 14588 O O . ALA B 2 865 ? 127.365 185.686 143.561 1.00 61.43 865 ALA B O 1
ATOM 14590 N N . GLY B 2 866 ? 129.535 185.165 143.774 1.00 64.06 866 GLY B N 1
ATOM 14591 C CA . GLY B 2 866 ? 129.496 185.149 145.226 1.00 64.06 866 GLY B CA 1
ATOM 14592 C C . GLY B 2 866 ? 129.374 183.732 145.769 1.00 64.06 866 GLY B C 1
ATOM 14593 O O . GLY B 2 866 ? 130.124 182.847 145.377 1.00 64.06 866 GLY B O 1
ATOM 14594 N N . THR B 2 867 ? 128.415 183.527 146.676 1.00 66.33 867 THR B N 1
ATOM 14595 C CA . THR B 2 867 ? 128.219 182.243 147.339 1.00 66.33 867 THR B CA 1
ATOM 14596 C C . THR B 2 867 ? 126.738 181.863 147.331 1.00 66.33 867 THR B C 1
ATOM 14597 O O . THR B 2 867 ? 126.150 181.571 148.376 1.00 66.33 867 THR B O 1
ATOM 14601 N N . ILE B 2 868 ? 126.118 181.912 146.154 1.00 65.63 868 ILE B N 1
ATOM 14602 C CA . ILE B 2 868 ? 124.693 181.669 145.954 1.00 65.63 868 ILE B CA 1
ATOM 14603 C C . ILE B 2 868 ? 124.307 180.279 146.452 1.00 65.63 868 ILE B C 1
ATOM 14604 O O . ILE B 2 868 ? 125.151 179.381 146.523 1.00 65.63 868 ILE B O 1
ATOM 14609 N N . THR B 2 869 ? 123.029 180.093 146.799 1.00 70.28 869 THR B N 1
ATOM 14610 C CA . THR B 2 869 ? 122.566 178.802 147.295 1.00 70.28 869 THR B CA 1
ATOM 14611 C C . THR B 2 869 ? 122.380 177.807 146.157 1.00 70.28 869 THR B C 1
ATOM 14612 O O . THR B 2 869 ? 123.089 176.799 146.074 1.00 70.28 869 THR B O 1
ATOM 14616 N N . GLY B 2 870 ? 121.441 178.090 145.257 1.00 68.51 870 GLY B N 1
ATOM 14617 C CA . GLY B 2 870 ? 121.154 177.211 144.140 1.00 68.51 870 GLY B CA 1
ATOM 14618 C C . GLY B 2 870 ? 120.774 175.793 144.520 1.00 68.51 870 GLY B C 1
ATOM 14619 O O . GLY B 2 870 ? 120.600 175.477 145.700 1.00 68.51 870 GLY B O 1
ATOM 14620 N N . GLU B 2 871 ? 120.626 174.933 143.515 1.00 67.13 871 GLU B N 1
ATOM 14621 C CA . GLU B 2 871 ? 120.411 173.509 143.719 1.00 67.13 871 GLU B CA 1
ATOM 14622 C C . GLU B 2 871 ? 120.889 172.758 142.486 1.00 67.13 871 GLU B C 1
ATOM 14623 O O . GLU B 2 871 ? 120.314 172.898 141.403 1.00 67.13 871 GLU B O 1
ATOM 14629 N N . SER B 2 872 ? 121.941 171.965 142.655 1.00 67.31 872 SER B N 1
ATOM 14630 C CA . SER B 2 872 ? 122.570 171.249 141.556 1.00 67.31 872 SER B CA 1
ATOM 14631 C C . SER B 2 872 ? 122.222 169.769 141.622 1.00 67.31 872 SER B C 1
ATOM 14632 O O . SER B 2 872 ? 121.440 169.321 142.465 1.00 67.31 872 SER B O 1
ATOM 14635 N N . VAL B 2 873 ? 122.816 169.009 140.706 1.00 64.47 873 VAL B N 1
ATOM 14636 C CA . VAL B 2 873 ? 122.633 167.563 140.676 1.00 64.47 873 VAL B CA 1
ATOM 14637 C C . VAL B 2 873 ? 123.817 166.844 141.309 1.00 64.47 873 VAL B C 1
ATOM 14638 O O . VAL B 2 873 ? 123.639 165.879 142.056 1.00 64.47 873 VAL B O 1
ATOM 14642 N N . ALA B 2 874 ? 125.038 167.310 141.039 1.00 69.00 874 ALA B N 1
ATOM 14643 C CA . ALA B 2 874 ? 126.221 166.669 141.598 1.00 69.00 874 ALA B CA 1
ATOM 14644 C C . ALA B 2 874 ? 126.409 166.976 143.077 1.00 69.00 874 ALA B C 1
ATOM 14645 O O . ALA B 2 874 ? 127.123 166.236 143.762 1.00 69.00 874 ALA B O 1
ATOM 14647 N N . ASN B 2 875 ? 125.794 168.045 143.585 1.00 70.72 875 ASN B N 1
ATOM 14648 C CA . ASN B 2 875 ? 125.911 168.410 144.988 1.00 70.72 875 ASN B CA 1
ATOM 14649 C C . ASN B 2 875 ? 124.586 168.454 145.733 1.00 70.72 875 ASN B C 1
ATOM 14650 O O . ASN B 2 875 ? 124.581 168.244 146.950 1.00 70.72 875 ASN B O 1
ATOM 14655 N N . GLY B 2 876 ? 123.476 168.716 145.051 1.00 71.31 876 GLY B N 1
ATOM 14656 C CA . GLY B 2 876 ? 122.204 168.846 145.727 1.00 71.31 876 GLY B CA 1
ATOM 14657 C C . GLY B 2 876 ? 121.937 170.278 146.155 1.00 71.31 876 GLY B C 1
ATOM 14658 O O . GLY B 2 876 ? 122.466 171.242 145.592 1.00 71.31 876 GLY B O 1
ATOM 14659 N N . LEU B 2 877 ? 121.095 170.412 147.176 1.00 73.36 877 LEU B N 1
ATOM 14660 C CA . LEU B 2 877 ? 120.746 171.725 147.711 1.00 73.36 877 LEU B CA 1
ATOM 14661 C C . LEU B 2 877 ? 121.948 172.316 148.435 1.00 73.36 877 LEU B C 1
ATOM 14662 O O . LEU B 2 877 ? 122.295 171.882 149.538 1.00 73.36 877 LEU B O 1
ATOM 14667 N N . THR B 2 878 ? 122.587 173.306 147.819 1.00 73.34 878 THR B N 1
ATOM 14668 C CA . THR B 2 878 ? 123.721 174.001 148.408 1.00 73.34 878 THR B CA 1
ATOM 14669 C C . THR B 2 878 ? 123.226 175.259 149.111 1.00 73.34 878 THR B C 1
ATOM 14670 O O . THR B 2 878 ? 122.275 175.901 148.655 1.00 73.34 878 THR B O 1
ATOM 14674 N N . THR B 2 879 ? 123.861 175.601 150.228 1.00 74.00 879 THR B N 1
ATOM 14675 C CA . THR B 2 879 ? 123.458 176.738 151.038 1.00 74.00 879 THR B CA 1
ATOM 14676 C C . THR B 2 879 ? 124.346 177.945 150.757 1.00 74.00 879 THR B C 1
ATOM 14677 O O . THR B 2 879 ? 125.426 177.835 150.172 1.00 74.00 879 THR B O 1
ATOM 14681 N N . GLY B 2 880 ? 123.870 179.112 151.190 1.00 72.19 880 GLY B N 1
ATOM 14682 C CA . GLY B 2 880 ? 124.538 180.367 150.910 1.00 72.19 880 GLY B CA 1
ATOM 14683 C C . GLY B 2 880 ? 123.632 181.564 151.118 1.00 72.19 880 GLY B C 1
ATOM 14684 O O . GLY B 2 880 ? 123.000 181.694 152.171 1.00 72.19 880 GLY B O 1
ATOM 14685 N N . GLN B 2 881 ? 123.555 182.444 150.124 1.00 71.68 881 GLN B N 1
ATOM 14686 C CA . GLN B 2 881 ? 122.738 183.648 150.192 1.00 71.68 881 GLN B CA 1
ATOM 14687 C C . GLN B 2 881 ? 121.576 183.562 149.213 1.00 71.68 881 GLN B C 1
ATOM 14688 O O . GLN B 2 881 ? 121.744 183.124 148.071 1.00 71.68 881 GLN B O 1
ATOM 14694 N N . THR B 2 882 ? 120.400 183.985 149.669 1.00 71.24 882 THR B N 1
ATOM 14695 C CA . THR B 2 882 ? 119.201 183.994 148.841 1.00 71.24 882 THR B CA 1
ATOM 14696 C C . THR B 2 882 ? 119.315 185.059 147.757 1.00 71.24 882 THR B C 1
ATOM 14697 O O . THR B 2 882 ? 119.649 186.212 148.044 1.00 71.24 882 THR B O 1
ATOM 14701 N N . VAL B 2 883 ? 119.053 184.668 146.508 1.00 68.44 883 VAL B N 1
ATOM 14702 C CA . VAL B 2 883 ? 119.163 185.584 145.376 1.00 68.44 883 VAL B CA 1
ATOM 14703 C C . VAL B 2 883 ? 117.950 185.429 144.462 1.00 68.44 883 VAL B C 1
ATOM 14704 O O . VAL B 2 883 ? 117.880 186.048 143.394 1.00 68.44 883 VAL B O 1
ATOM 14708 N N . ASP B 2 884 ? 116.984 184.607 144.872 1.00 68.09 884 ASP B N 1
ATOM 14709 C CA . ASP B 2 884 ? 115.903 184.203 143.980 1.00 68.09 884 ASP B CA 1
ATOM 14710 C C . ASP B 2 884 ? 115.072 185.405 143.524 1.00 68.09 884 ASP B C 1
ATOM 14711 O O . ASP B 2 884 ? 115.223 186.528 144.006 1.00 68.09 884 ASP B O 1
ATOM 14716 N N . LEU B 2 885 ? 114.183 185.149 142.568 1.00 67.43 885 LEU B N 1
ATOM 14717 C CA . LEU B 2 885 ? 113.326 186.180 142.001 1.00 67.43 885 LEU B CA 1
ATOM 14718 C C . LEU B 2 885 ? 111.870 185.883 142.321 1.00 67.43 885 LEU B C 1
ATOM 14719 O O . LEU B 2 885 ? 111.446 184.724 142.326 1.00 67.43 885 LEU B O 1
ATOM 14724 N N . GLU B 2 886 ? 111.112 186.939 142.599 1.00 72.63 886 GLU B N 1
ATOM 14725 C CA . GLU B 2 886 ? 109.687 186.847 142.868 1.00 72.63 886 GLU B CA 1
ATOM 14726 C C . GLU B 2 886 ? 108.905 187.421 141.696 1.00 72.63 886 GLU B C 1
ATOM 14727 O O . GLU B 2 886 ? 109.278 188.456 141.132 1.00 72.63 886 GLU B O 1
ATOM 14733 N N . TYR B 2 887 ? 107.827 186.738 141.327 1.00 77.12 887 TYR B N 1
ATOM 14734 C CA . TYR B 2 887 ? 106.967 187.154 140.235 1.00 77.12 887 TYR B CA 1
ATOM 14735 C C . TYR B 2 887 ? 105.745 187.886 140.783 1.00 77.12 887 TYR B C 1
ATOM 14736 O O . TYR B 2 887 ? 105.538 187.991 141.993 1.00 77.12 887 TYR B O 1
ATOM 14745 N N . ALA B 2 888 ? 104.926 188.402 139.872 1.00 83.85 888 ALA B N 1
ATOM 14746 C CA . ALA B 2 888 ? 103.754 189.172 140.263 1.00 83.85 888 ALA B CA 1
ATOM 14747 C C . ALA B 2 888 ? 102.685 189.031 139.191 1.00 83.85 888 ALA B C 1
ATOM 14748 O O . ALA B 2 888 ? 102.924 188.484 138.113 1.00 83.85 888 ALA B O 1
ATOM 14750 N N . THR B 2 889 ? 101.495 189.539 139.506 1.00 94.53 889 THR B N 1
ATOM 14751 C CA . THR B 2 889 ? 100.361 189.497 138.596 1.00 94.53 889 THR B CA 1
ATOM 14752 C C . THR B 2 889 ? 99.553 190.777 138.744 1.00 94.53 889 THR B C 1
ATOM 14753 O O . THR B 2 889 ? 99.653 191.487 139.747 1.00 94.53 889 THR B O 1
ATOM 14757 N N . ARG B 2 890 ? 98.743 191.064 137.727 1.00 102.47 890 ARG B N 1
ATOM 14758 C CA . ARG B 2 890 ? 97.913 192.266 137.693 1.00 102.47 890 ARG B CA 1
ATOM 14759 C C . ARG B 2 890 ? 96.508 191.883 138.148 1.00 102.47 890 ARG B C 1
ATOM 14760 O O . ARG B 2 890 ? 95.578 191.788 137.346 1.00 102.47 890 ARG B O 1
ATOM 14768 N N . GLY B 2 891 ? 96.359 191.662 139.451 1.00 107.74 891 GLY B N 1
ATOM 14769 C CA . GLY B 2 891 ? 95.079 191.329 140.032 1.00 107.74 891 GLY B CA 1
ATOM 14770 C C . GLY B 2 891 ? 94.217 192.544 140.315 1.00 107.74 891 GLY B C 1
ATOM 14771 O O . GLY B 2 891 ? 93.117 192.690 139.774 1.00 107.74 891 GLY B O 1
ATOM 14772 N N . PRO B 2 892 ? 94.703 193.450 141.176 1.00 110.91 892 PRO B N 1
ATOM 14773 C CA . PRO B 2 892 ? 93.938 194.670 141.470 1.00 110.91 892 PRO B CA 1
ATOM 14774 C C . PRO B 2 892 ? 93.984 195.674 140.330 1.00 110.91 892 PRO B C 1
ATOM 14775 O O . PRO B 2 892 ? 94.520 195.385 139.256 1.00 110.91 892 PRO B O 1
ATOM 14779 N N . ASP B 2 893 ? 93.423 196.861 140.558 1.00 112.59 893 ASP B N 1
ATOM 14780 C CA . ASP B 2 893 ? 93.325 197.880 139.517 1.00 112.59 893 ASP B CA 1
ATOM 14781 C C . ASP B 2 893 ? 94.719 198.404 139.193 1.00 112.59 893 ASP B C 1
ATOM 14782 O O . ASP B 2 893 ? 95.238 199.282 139.890 1.00 112.59 893 ASP B O 1
ATOM 14787 N N . GLY B 2 894 ? 95.314 197.874 138.124 1.00 109.87 894 GLY B N 1
ATOM 14788 C CA . GLY B 2 894 ? 96.625 198.295 137.663 1.00 109.87 894 GLY B CA 1
ATOM 14789 C C . GLY B 2 894 ? 97.700 198.299 138.730 1.00 109.87 894 GLY B C 1
ATOM 14790 O O . GLY B 2 894 ? 98.368 199.316 138.939 1.00 109.87 894 GLY B O 1
ATOM 14791 N N . THR B 2 895 ? 97.881 197.172 139.412 1.00 105.74 895 THR B N 1
ATOM 14792 C CA . THR B 2 895 ? 98.850 197.086 140.494 1.00 105.74 895 THR B CA 1
ATOM 14793 C C . THR B 2 895 ? 99.371 195.660 140.590 1.00 105.74 895 THR B C 1
ATOM 14794 O O . THR B 2 895 ? 98.595 194.702 140.553 1.00 105.74 895 THR B O 1
ATOM 14798 N N . LEU B 2 896 ? 100.690 195.533 140.708 1.00 95.38 896 LEU B N 1
ATOM 14799 C CA . LEU B 2 896 ? 101.330 194.231 140.829 1.00 95.38 896 LEU B CA 1
ATOM 14800 C C . LEU B 2 896 ? 101.388 193.816 142.294 1.00 95.38 896 LEU B C 1
ATOM 14801 O O . LEU B 2 896 ? 101.738 194.621 143.162 1.00 95.38 896 LEU B O 1
ATOM 14806 N N . VAL B 2 897 ? 101.042 192.565 142.569 1.00 90.30 897 VAL B N 1
ATOM 14807 C CA . VAL B 2 897 ? 101.085 192.012 143.920 1.00 90.30 897 VAL B CA 1
ATOM 14808 C C . VAL B 2 897 ? 102.237 191.013 143.993 1.00 90.30 897 VAL B C 1
ATOM 14809 O O . VAL B 2 897 ? 102.328 190.113 143.147 1.00 90.30 897 VAL B O 1
ATOM 14813 N N . PRO B 2 898 ? 103.161 191.159 144.942 1.00 84.52 898 PRO B N 1
ATOM 14814 C CA . PRO B 2 898 ? 104.262 190.195 145.056 1.00 84.52 898 PRO B CA 1
ATOM 14815 C C . PRO B 2 898 ? 103.843 188.915 145.763 1.00 84.52 898 PRO B C 1
ATOM 14816 O O . PRO B 2 898 ? 103.606 188.917 146.974 1.00 84.52 898 PRO B O 1
ATOM 14820 N N . ALA B 2 899 ? 103.749 187.817 145.017 1.00 80.24 899 ALA B N 1
ATOM 14821 C CA . ALA B 2 899 ? 103.328 186.537 145.570 1.00 80.24 899 ALA B CA 1
ATOM 14822 C C . ALA B 2 899 ? 104.048 185.405 144.856 1.00 80.24 899 ALA B C 1
ATOM 14823 O O . ALA B 2 899 ? 103.710 185.076 143.716 1.00 80.24 899 ALA B O 1
ATOM 14825 N N . GLY B 2 900 ? 105.025 184.811 145.525 1.00 74.91 900 GLY B N 1
ATOM 14826 C CA . GLY B 2 900 ? 105.711 183.648 145.007 1.00 74.91 900 GLY B CA 1
ATOM 14827 C C . GLY B 2 900 ? 107.216 183.856 144.929 1.00 74.91 900 GLY B C 1
ATOM 14828 O O . GLY B 2 900 ? 107.725 184.978 144.899 1.00 74.91 900 GLY B O 1
ATOM 14829 N N . ARG B 2 901 ? 107.936 182.734 144.899 1.00 70.71 901 ARG B N 1
ATOM 14830 C CA . ARG B 2 901 ? 109.386 182.726 144.767 1.00 70.71 901 ARG B CA 1
ATOM 14831 C C . ARG B 2 901 ? 109.792 181.553 143.887 1.00 70.71 901 ARG B C 1
ATOM 14832 O O . ARG B 2 901 ? 109.037 180.593 143.714 1.00 70.71 901 ARG B O 1
ATOM 14840 N N . VAL B 2 902 ? 111.000 181.637 143.330 1.00 67.02 902 VAL B N 1
ATOM 14841 C CA . VAL B 2 902 ? 111.532 180.605 142.443 1.00 67.02 902 VAL B CA 1
ATOM 14842 C C . VAL B 2 902 ? 113.000 180.399 142.794 1.00 67.02 902 VAL B C 1
ATOM 14843 O O . VAL B 2 902 ? 113.835 181.259 142.499 1.00 67.02 902 VAL B O 1
ATOM 14847 N N . THR B 2 903 ? 113.318 179.265 143.408 1.00 65.09 903 THR B N 1
ATOM 14848 C CA . THR B 2 903 ? 114.700 178.978 143.763 1.00 65.09 903 THR B CA 1
ATOM 14849 C C . THR B 2 903 ? 115.512 178.666 142.506 1.00 65.09 903 THR B C 1
ATOM 14850 O O . THR B 2 903 ? 115.045 177.928 141.632 1.00 65.09 903 THR B O 1
ATOM 14854 N N . PRO B 2 904 ? 116.719 179.210 142.380 1.00 61.91 904 PRO B N 1
ATOM 14855 C CA . PRO B 2 904 ? 117.515 178.984 141.172 1.00 61.91 904 PRO B CA 1
ATOM 14856 C C . PRO B 2 904 ? 118.316 177.691 141.224 1.00 61.91 904 PRO B C 1
ATOM 14857 O O . PRO B 2 904 ? 118.539 177.099 142.281 1.00 61.91 904 PRO B O 1
ATOM 14861 N N . TYR B 2 905 ? 118.752 177.265 140.042 1.00 59.98 905 TYR B N 1
ATOM 14862 C CA . TYR B 2 905 ? 119.707 176.177 139.890 1.00 59.98 905 TYR B CA 1
ATOM 14863 C C . TYR B 2 905 ? 121.107 176.759 139.750 1.00 59.98 905 TYR B C 1
ATOM 14864 O O . TYR B 2 905 ? 121.294 177.805 139.123 1.00 59.98 905 TYR B O 1
ATOM 14873 N N . ASP B 2 906 ? 122.091 176.076 140.330 1.00 64.80 906 ASP B N 1
ATOM 14874 C CA . ASP B 2 906 ? 123.468 176.567 140.373 1.00 64.80 906 ASP B CA 1
ATOM 14875 C C . ASP B 2 906 ? 124.396 175.395 140.098 1.00 64.80 906 ASP B C 1
ATOM 14876 O O . ASP B 2 906 ? 124.440 174.443 140.882 1.00 64.80 906 ASP B O 1
ATOM 14881 N N . VAL B 2 907 ? 125.143 175.465 138.999 1.00 60.79 907 VAL B N 1
ATOM 14882 C CA . VAL B 2 907 ? 125.926 174.342 138.511 1.00 60.79 907 VAL B CA 1
ATOM 14883 C C . VAL B 2 907 ? 127.408 174.495 138.831 1.00 60.79 907 VAL B C 1
ATOM 14884 O O . VAL B 2 907 ? 127.987 173.649 139.515 1.00 60.79 907 VAL B O 1
ATOM 14888 N N . GLY B 2 908 ? 128.038 175.564 138.343 1.00 62.42 908 GLY B N 1
ATOM 14889 C CA . GLY B 2 908 ? 129.476 175.675 138.376 1.00 62.42 908 GLY B CA 1
ATOM 14890 C C . GLY B 2 908 ? 130.019 175.917 139.766 1.00 62.42 908 GLY B C 1
ATOM 14891 O O . GLY B 2 908 ? 129.286 176.007 140.759 1.00 62.42 908 GLY B O 1
ATOM 14892 N N . PRO B 2 909 ? 131.345 176.021 139.847 1.00 61.84 909 PRO B N 1
ATOM 14893 C CA . PRO B 2 909 ? 131.981 176.330 141.131 1.00 61.84 909 PRO B CA 1
ATOM 14894 C C . PRO B 2 909 ? 131.584 177.717 141.598 1.00 61.84 909 PRO B C 1
ATOM 14895 O O . PRO B 2 909 ? 131.341 178.620 140.795 1.00 61.84 909 PRO B O 1
ATOM 14899 N N . THR B 2 910 ? 131.538 177.892 142.914 1.00 62.95 910 THR B N 1
ATOM 14900 C CA . THR B 2 910 ? 130.887 179.096 143.411 1.00 62.95 910 THR B CA 1
ATOM 14901 C C . THR B 2 910 ? 131.780 180.040 144.214 1.00 62.95 910 THR B C 1
ATOM 14902 O O . THR B 2 910 ? 131.375 180.519 145.281 1.00 62.95 910 THR B O 1
ATOM 14906 N N . PRO B 2 911 ? 132.993 180.352 143.746 1.00 60.91 911 PRO B N 1
ATOM 14907 C CA . PRO B 2 911 ? 133.563 181.673 144.022 1.00 60.91 911 PRO B CA 1
ATOM 14908 C C . PRO B 2 911 ? 133.433 182.652 142.865 1.00 60.91 911 PRO B C 1
ATOM 14909 O O . PRO B 2 911 ? 133.852 183.804 143.005 1.00 60.91 911 PRO B O 1
ATOM 14913 N N . SER B 2 912 ? 132.866 182.232 141.734 1.00 59.77 912 SER B N 1
ATOM 14914 C CA . SER B 2 912 ? 133.054 182.917 140.460 1.00 59.77 912 SER B CA 1
ATOM 14915 C C . SER B 2 912 ? 131.715 183.233 139.807 1.00 59.77 912 SER B C 1
ATOM 14916 O O . SER B 2 912 ? 130.644 182.939 140.344 1.00 59.77 912 SER B O 1
ATOM 14919 N N . TRP B 2 913 ? 131.792 183.844 138.623 1.00 58.79 913 TRP B N 1
ATOM 14920 C CA . TRP B 2 913 ? 130.605 184.175 137.845 1.00 58.79 913 TRP B CA 1
ATOM 14921 C C . TRP B 2 913 ? 129.933 182.907 137.338 1.00 58.79 913 TRP B C 1
ATOM 14922 O O . TRP B 2 913 ? 130.603 181.990 136.855 1.00 58.79 913 TRP B O 1
ATOM 14933 N N . ARG B 2 914 ? 128.607 182.861 137.430 1.00 59.36 914 ARG B N 1
ATOM 14934 C CA . ARG B 2 914 ? 127.824 181.739 136.940 1.00 59.36 914 ARG B CA 1
ATOM 14935 C C . ARG B 2 914 ? 126.484 182.267 136.459 1.00 59.36 914 ARG B C 1
ATOM 14936 O O . ARG B 2 914 ? 126.141 183.435 136.659 1.00 59.36 914 ARG B O 1
ATOM 14944 N N . ASN B 2 915 ? 125.726 181.384 135.824 1.00 56.64 915 ASN B N 1
ATOM 14945 C CA . ASN B 2 915 ? 124.338 181.642 135.490 1.00 56.64 915 ASN B CA 1
ATOM 14946 C C . ASN B 2 915 ? 123.445 180.929 136.493 1.00 56.64 915 ASN B C 1
ATOM 14947 O O . ASN B 2 915 ? 123.727 179.796 136.893 1.00 56.64 915 ASN B O 1
ATOM 14952 N N . LEU B 2 916 ? 122.371 181.597 136.905 1.00 56.45 916 LEU B N 1
ATOM 14953 C CA . LEU B 2 916 ? 121.375 181.022 137.794 1.00 56.45 916 LEU B CA 1
ATOM 14954 C C . LEU B 2 916 ? 120.087 180.877 137.007 1.00 56.45 916 LEU B C 1
ATOM 14955 O O . LEU B 2 916 ? 119.566 181.864 136.471 1.00 56.45 916 LEU B O 1
ATOM 14960 N N . ARG B 2 917 ? 119.592 179.647 136.934 1.00 55.90 917 ARG B N 1
ATOM 14961 C CA . ARG B 2 917 ? 118.498 179.267 136.059 1.00 55.90 917 ARG B CA 1
ATOM 14962 C C . ARG B 2 917 ? 117.197 179.297 136.847 1.00 55.90 917 ARG B C 1
ATOM 14963 O O . ARG B 2 917 ? 117.114 178.719 137.934 1.00 55.90 917 ARG B O 1
ATOM 14971 N N . TYR B 2 918 ? 116.184 179.959 136.300 1.00 61.05 918 TYR B N 1
ATOM 14972 C CA . TYR B 2 918 ? 114.837 179.928 136.863 1.00 61.05 918 TYR B CA 1
ATOM 14973 C C . TYR B 2 918 ? 113.918 179.434 135.761 1.00 61.05 918 TYR B C 1
ATOM 14974 O O . TYR B 2 918 ? 113.524 180.223 134.884 1.00 61.05 918 TYR B O 1
ATOM 14983 N N . PRO B 2 919 ? 113.601 178.143 135.716 1.00 62.77 919 PRO B N 1
ATOM 14984 C CA . PRO B 2 919 ? 112.742 177.640 134.639 1.00 62.77 919 PRO B CA 1
ATOM 14985 C C . PRO B 2 919 ? 111.384 178.319 134.673 1.00 62.77 919 PRO B C 1
ATOM 14986 O O . PRO B 2 919 ? 110.823 178.571 135.740 1.00 62.77 919 PRO B O 1
ATOM 14990 N N . ARG B 2 920 ? 110.862 178.628 133.489 1.00 69.48 920 ARG B N 1
ATOM 14991 C CA . ARG B 2 920 ? 109.580 179.308 133.373 1.00 69.48 920 ARG B CA 1
ATOM 14992 C C . ARG B 2 920 ? 108.398 178.386 133.643 1.00 69.48 920 ARG B C 1
ATOM 14993 O O . ARG B 2 920 ? 107.250 178.790 133.431 1.00 69.48 920 ARG B O 1
ATOM 15001 N N . SER B 2 921 ? 108.656 177.159 134.097 1.00 71.03 921 SER B N 1
ATOM 15002 C CA . SER B 2 921 ? 107.579 176.286 134.543 1.00 71.03 921 SER B CA 1
ATOM 15003 C C . SER B 2 921 ? 107.195 176.583 135.987 1.00 71.03 921 SER B C 1
ATOM 15004 O O . SER B 2 921 ? 106.010 176.557 136.334 1.00 71.03 921 SER B O 1
ATOM 15007 N N . GLU B 2 922 ? 108.183 176.869 136.837 1.00 72.34 922 GLU B N 1
ATOM 15008 C CA . GLU B 2 922 ? 107.914 177.200 138.231 1.00 72.34 922 GLU B CA 1
ATOM 15009 C C . GLU B 2 922 ? 107.157 178.510 138.393 1.00 72.34 922 GLU B C 1
ATOM 15010 O O . GLU B 2 922 ? 106.629 178.766 139.480 1.00 72.34 922 GLU B O 1
ATOM 15016 N N . ILE B 2 923 ? 107.091 179.340 137.357 1.00 74.97 923 ILE B N 1
ATOM 15017 C CA . ILE B 2 923 ? 106.271 180.547 137.403 1.00 74.97 923 ILE B CA 1
ATOM 15018 C C . ILE B 2 923 ? 104.935 180.223 136.745 1.00 74.97 923 ILE B C 1
ATOM 15019 O O . ILE B 2 923 ? 104.892 179.457 135.771 1.00 74.97 923 ILE B O 1
ATOM 15024 N N . PRO B 2 924 ? 103.828 180.760 137.246 1.00 81.60 924 PRO B N 1
ATOM 15025 C CA . PRO B 2 924 ? 102.517 180.417 136.683 1.00 81.60 924 PRO B CA 1
ATOM 15026 C C . PRO B 2 924 ? 102.259 181.096 135.350 1.00 81.60 924 PRO B C 1
ATOM 15027 O O . PRO B 2 924 ? 103.138 181.769 134.803 1.00 81.60 924 PRO B O 1
ATOM 15031 N N . ASP B 2 925 ? 101.053 180.923 134.820 1.00 88.99 925 ASP B N 1
ATOM 15032 C CA . ASP B 2 925 ? 100.663 181.534 133.559 1.00 88.99 925 ASP B CA 1
ATOM 15033 C C . ASP B 2 925 ? 100.140 182.954 133.736 1.00 88.99 925 ASP B C 1
ATOM 15034 O O . ASP B 2 925 ? 99.727 183.575 132.752 1.00 88.99 925 ASP B O 1
ATOM 15039 N N . ASP B 2 926 ? 100.149 183.479 134.961 1.00 89.56 926 ASP B N 1
ATOM 15040 C CA . ASP B 2 926 ? 99.716 184.843 135.235 1.00 89.56 926 ASP B CA 1
ATOM 15041 C C . ASP B 2 926 ? 100.856 185.736 135.705 1.00 89.56 926 ASP B C 1
ATOM 15042 O O . ASP B 2 926 ? 100.609 186.872 136.120 1.00 89.56 926 ASP B O 1
ATOM 15047 N N . ALA B 2 927 ? 102.095 185.256 135.643 1.00 85.28 927 ALA B N 1
ATOM 15048 C CA . ALA B 2 927 ? 103.255 186.047 136.048 1.00 85.28 927 ALA B CA 1
ATOM 15049 C C . ALA B 2 927 ? 103.646 186.955 134.892 1.00 85.28 927 ALA B C 1
ATOM 15050 O O . ALA B 2 927 ? 104.198 186.502 133.888 1.00 85.28 927 ALA B O 1
ATOM 15052 N N . VAL B 2 928 ? 103.353 188.248 135.025 1.00 83.91 928 VAL B N 1
ATOM 15053 C CA . VAL B 2 928 ? 103.654 189.231 133.994 1.00 83.91 928 VAL B CA 1
ATOM 15054 C C . VAL B 2 928 ? 104.799 190.148 134.405 1.00 83.91 928 VAL B C 1
ATOM 15055 O O . VAL B 2 928 ? 105.183 191.035 133.637 1.00 83.91 928 VAL B O 1
ATOM 15059 N N . ALA B 2 929 ? 105.354 189.958 135.599 1.00 77.70 929 ALA B N 1
ATOM 15060 C CA . ALA B 2 929 ? 106.450 190.785 136.078 1.00 77.70 929 ALA B CA 1
ATOM 15061 C C . ALA B 2 929 ? 107.306 189.968 137.030 1.00 77.70 929 ALA B C 1
ATOM 15062 O O . ALA B 2 929 ? 106.790 189.133 137.775 1.00 77.70 929 ALA B O 1
ATOM 15064 N N . VAL B 2 930 ? 108.610 190.225 137.006 1.00 72.91 930 VAL B N 1
ATOM 15065 C CA . VAL B 2 930 ? 109.585 189.482 137.797 1.00 72.91 930 VAL B CA 1
ATOM 15066 C C . VAL B 2 930 ? 110.595 190.472 138.360 1.00 72.91 930 VAL B C 1
ATOM 15067 O O . VAL B 2 930 ? 110.999 191.415 137.672 1.00 72.91 930 VAL B O 1
ATOM 15071 N N . ARG B 2 931 ? 111.002 190.268 139.613 1.00 71.87 931 ARG B N 1
ATOM 15072 C CA . ARG B 2 931 ? 112.020 191.124 140.204 1.00 71.87 931 ARG B CA 1
ATOM 15073 C C . ARG B 2 931 ? 112.862 190.320 141.184 1.00 71.87 931 ARG B C 1
ATOM 15074 O O . ARG B 2 931 ? 112.364 189.427 141.870 1.00 71.87 931 ARG B O 1
ATOM 15082 N N . VAL B 2 932 ? 114.150 190.661 141.243 1.00 69.41 932 VAL B N 1
ATOM 15083 C CA . VAL B 2 932 ? 115.090 189.929 142.082 1.00 69.41 932 VAL B CA 1
ATOM 15084 C C . VAL B 2 932 ? 114.917 190.347 143.538 1.00 69.41 932 VAL B C 1
ATOM 15085 O O . VAL B 2 932 ? 114.594 191.502 143.841 1.00 69.41 932 VAL B O 1
ATOM 15089 N N . VAL B 2 933 ? 115.132 189.402 144.456 1.00 68.49 933 VAL B N 1
ATOM 15090 C CA . VAL B 2 933 ? 115.240 189.722 145.873 1.00 68.49 933 VAL B CA 1
ATOM 15091 C C . VAL B 2 933 ? 116.469 189.020 146.448 1.00 68.49 933 VAL B C 1
ATOM 15092 O O . VAL B 2 933 ? 116.432 187.836 146.800 1.00 68.49 933 VAL B O 1
ATOM 15096 N N . ALA B 2 934 ? 117.574 189.751 146.531 1.00 72.46 934 ALA B N 1
ATOM 15097 C CA . ALA B 2 934 ? 118.831 189.219 147.033 1.00 72.46 934 ALA B CA 1
ATOM 15098 C C . ALA B 2 934 ? 119.075 189.713 148.450 1.00 72.46 934 ALA B C 1
ATOM 15099 O O . ALA B 2 934 ? 118.881 190.895 148.749 1.00 72.46 934 ALA B O 1
ATOM 15101 N N . GLU B 2 935 ? 119.498 188.802 149.322 1.00 75.66 935 GLU B N 1
ATOM 15102 C CA . GLU B 2 935 ? 119.760 189.120 150.722 1.00 75.66 935 GLU B CA 1
ATOM 15103 C C . GLU B 2 935 ? 121.049 188.434 151.143 1.00 75.66 935 GLU B C 1
ATOM 15104 O O . GLU B 2 935 ? 121.164 187.210 151.033 1.00 75.66 935 GLU B O 1
ATOM 15110 N N . ASP B 2 936 ? 122.011 189.221 151.627 1.00 78.44 936 ASP B N 1
ATOM 15111 C CA . ASP B 2 936 ? 123.271 188.658 152.101 1.00 78.44 936 ASP B CA 1
ATOM 15112 C C . ASP B 2 936 ? 123.108 188.043 153.487 1.00 78.44 936 ASP B C 1
ATOM 15113 O O . ASP B 2 936 ? 123.268 186.830 153.662 1.00 78.44 936 ASP B O 1
ATOM 15118 N N . LEU B 2 937 ? 122.774 188.871 154.480 1.00 79.93 937 LEU B N 1
ATOM 15119 C CA . LEU B 2 937 ? 122.499 188.416 155.845 1.00 79.93 937 LEU B CA 1
ATOM 15120 C C . LEU B 2 937 ? 123.654 187.594 156.414 1.00 79.93 937 LEU B C 1
ATOM 15121 O O . LEU B 2 937 ? 123.454 186.568 157.065 1.00 79.93 937 LEU B O 1
ATOM 15126 N N . SER B 2 938 ? 124.879 188.054 156.166 1.00 81.05 938 SER B N 1
ATOM 15127 C CA . SER B 2 938 ? 126.073 187.416 156.703 1.00 81.05 938 SER B CA 1
ATOM 15128 C C . SER B 2 938 ? 127.136 188.473 156.962 1.00 81.05 938 SER B C 1
ATOM 15129 O O . SER B 2 938 ? 127.419 189.304 156.095 1.00 81.05 938 SER B O 1
ATOM 15132 N N . LEU B 2 939 ? 127.724 188.432 158.160 1.00 82.78 939 LEU B N 1
ATOM 15133 C CA . LEU B 2 939 ? 128.727 189.411 158.563 1.00 82.78 939 LEU B CA 1
ATOM 15134 C C . LEU B 2 939 ? 130.108 189.104 157.996 1.00 82.78 939 LEU B C 1
ATOM 15135 O O . LEU B 2 939 ? 130.820 190.020 157.573 1.00 82.78 939 LEU B O 1
ATOM 15140 N N . SER B 2 940 ? 130.496 187.831 157.989 1.00 80.59 940 SER B N 1
ATOM 15141 C CA . SER B 2 940 ? 131.853 187.452 157.619 1.00 80.59 940 SER B CA 1
ATOM 15142 C C . SER B 2 940 ? 132.165 187.853 156.183 1.00 80.59 940 SER B C 1
ATOM 15143 O O . SER B 2 940 ? 131.296 187.851 155.308 1.00 80.59 940 SER B O 1
ATOM 15146 N N . GLN B 2 941 ? 133.428 188.198 155.946 1.00 82.26 941 GLN B N 1
ATOM 15147 C CA . GLN B 2 941 ? 133.902 188.518 154.610 1.00 82.26 941 GLN B CA 1
ATOM 15148 C C . GLN B 2 941 ? 134.535 187.286 153.981 1.00 82.26 941 GLN B C 1
ATOM 15149 O O . GLN B 2 941 ? 135.145 186.464 154.670 1.00 82.26 941 GLN B O 1
ATOM 15155 N N . GLY B 2 942 ? 134.387 187.165 152.667 1.00 79.86 942 GLY B N 1
ATOM 15156 C CA . GLY B 2 942 ? 134.776 185.957 151.970 1.00 79.86 942 GLY B CA 1
ATOM 15157 C C . GLY B 2 942 ? 133.582 185.375 151.248 1.00 79.86 942 GLY B C 1
ATOM 15158 O O . GLY B 2 942 ? 133.708 184.826 150.150 1.00 79.86 942 GLY B O 1
ATOM 15159 N N . ASP B 2 943 ? 132.412 185.495 151.868 1.00 75.69 943 ASP B N 1
ATOM 15160 C CA . ASP B 2 943 ? 131.142 185.188 151.231 1.00 75.69 943 ASP B CA 1
ATOM 15161 C C . ASP B 2 943 ? 130.422 186.489 150.903 1.00 75.69 943 ASP B C 1
ATOM 15162 O O . ASP B 2 943 ? 130.414 187.428 151.703 1.00 75.69 943 ASP B O 1
ATOM 15167 N N . TRP B 2 944 ? 129.857 186.555 149.703 1.00 68.79 944 TRP B N 1
ATOM 15168 C CA . TRP B 2 944 ? 129.305 187.798 149.184 1.00 68.79 944 TRP B CA 1
ATOM 15169 C C . TRP B 2 944 ? 128.292 187.447 148.096 1.00 68.79 944 TRP B C 1
ATOM 15170 O O . TRP B 2 944 ? 127.890 186.286 147.964 1.00 68.79 944 TRP B O 1
ATOM 15181 N N . ILE B 2 945 ? 127.878 188.449 147.323 1.00 65.59 945 ILE B N 1
ATOM 15182 C CA . ILE B 2 945 ? 126.890 188.239 146.274 1.00 65.59 945 ILE B CA 1
ATOM 15183 C C . ILE B 2 945 ? 127.125 189.255 145.163 1.00 65.59 945 ILE B C 1
ATOM 15184 O O . ILE B 2 945 ? 127.806 190.267 145.362 1.00 65.59 945 ILE B O 1
ATOM 15189 N N . ALA B 2 946 ? 126.569 188.988 143.985 1.00 61.18 946 ALA B N 1
ATOM 15190 C CA . ALA B 2 946 ? 126.596 189.917 142.867 1.00 61.18 946 ALA B CA 1
ATOM 15191 C C . ALA B 2 946 ? 125.402 189.597 141.987 1.00 61.18 946 ALA B C 1
ATOM 15192 O O . ALA B 2 946 ? 124.972 188.444 141.909 1.00 61.18 946 ALA B O 1
ATOM 15194 N N . VAL B 2 947 ? 124.860 190.619 141.334 1.00 62.24 947 VAL B N 1
ATOM 15195 C CA . VAL B 2 947 ? 123.584 190.486 140.642 1.00 62.24 947 VAL B CA 1
ATOM 15196 C C . VAL B 2 947 ? 123.629 191.258 139.332 1.00 62.24 947 VAL B C 1
ATOM 15197 O O . VAL B 2 947 ? 124.080 192.407 139.284 1.00 62.24 947 VAL B O 1
ATOM 15201 N N . THR B 2 948 ? 123.158 190.614 138.269 1.00 62.36 948 THR B N 1
ATOM 15202 C CA . THR B 2 948 ? 122.905 191.160 136.952 1.00 62.36 948 THR B CA 1
ATOM 15203 C C . THR B 2 948 ? 121.404 191.132 136.688 1.00 62.36 948 THR B C 1
ATOM 15204 O O . THR B 2 948 ? 120.732 190.183 137.105 1.00 62.36 948 THR B O 1
ATOM 15208 N N . PRO B 2 949 ? 120.844 192.157 136.045 1.00 63.09 949 PRO B N 1
ATOM 15209 C CA . PRO B 2 949 ? 119.407 192.150 135.786 1.00 63.09 949 PRO B CA 1
ATOM 15210 C C . PRO B 2 949 ? 118.998 190.897 135.044 1.00 63.09 949 PRO B C 1
ATOM 15211 O O . PRO B 2 949 ? 119.780 190.336 134.253 1.00 63.09 949 PRO B O 1
ATOM 15215 N N . PRO B 2 950 ? 117.778 190.414 135.268 1.00 61.19 950 PRO B N 1
ATOM 15216 C CA . PRO B 2 950 ? 117.361 189.150 134.657 1.00 61.19 950 PRO B CA 1
ATOM 15217 C C . PRO B 2 950 ? 117.207 189.275 133.152 1.00 61.19 950 PRO B C 1
ATOM 15218 O O . PRO B 2 950 ? 116.927 190.350 132.615 1.00 61.19 950 PRO B O 1
ATOM 15222 N N . ARG B 2 951 ? 117.394 188.149 132.470 1.00 56.36 951 ARG B N 1
ATOM 15223 C CA . ARG B 2 951 ? 117.273 188.094 131.024 1.00 56.36 951 ARG B CA 1
ATOM 15224 C C . ARG B 2 951 ? 116.671 186.760 130.618 1.00 56.36 951 ARG B C 1
ATOM 15225 O O . ARG B 2 951 ? 116.938 185.731 131.244 1.00 56.36 951 ARG B O 1
ATOM 15233 N N . VAL B 2 952 ? 115.843 186.788 129.580 1.00 59.30 952 VAL B N 1
ATOM 15234 C CA . VAL B 2 952 ? 115.305 185.567 128.988 1.00 59.30 952 VAL B CA 1
ATOM 15235 C C . VAL B 2 952 ? 116.124 185.253 127.739 1.00 59.30 952 VAL B C 1
ATOM 15236 O O . VAL B 2 952 ? 115.920 185.866 126.680 1.00 59.30 952 VAL B O 1
ATOM 15240 N N . PRO B 2 953 ? 117.076 184.328 127.824 1.00 57.41 953 PRO B N 1
ATOM 15241 C CA . PRO B 2 953 ? 118.021 184.137 126.720 1.00 57.41 953 PRO B CA 1
ATOM 15242 C C . PRO B 2 953 ? 117.348 183.615 125.464 1.00 57.41 953 PRO B C 1
ATOM 15243 O O . PRO B 2 953 ? 116.331 182.917 125.515 1.00 57.41 953 PRO B O 1
ATOM 15247 N N . GLU B 2 954 ? 117.936 183.966 124.323 1.00 60.82 954 GLU B N 1
ATOM 15248 C CA . GLU B 2 954 ? 117.487 183.494 123.014 1.00 60.82 954 GLU B CA 1
ATOM 15249 C C . GLU B 2 954 ? 118.394 182.330 122.631 1.00 60.82 954 GLU B C 1
ATOM 15250 O O . GLU B 2 954 ? 119.433 182.509 121.994 1.00 60.82 954 GLU B O 1
ATOM 15256 N N . LEU B 2 955 ? 117.992 181.127 123.026 1.00 54.39 955 LEU B N 1
ATOM 15257 C CA . LEU B 2 955 ? 118.845 179.955 122.929 1.00 54.39 955 LEU B CA 1
ATOM 15258 C C . LEU B 2 955 ? 118.851 179.391 121.510 1.00 54.39 955 LEU B C 1
ATOM 15259 O O . LEU B 2 955 ? 118.076 179.794 120.640 1.00 54.39 955 LEU B O 1
ATOM 15264 N N . GLN B 2 956 ? 119.753 178.436 121.291 1.00 50.82 956 GLN B N 1
ATOM 15265 C CA . GLN B 2 956 ? 119.977 177.815 119.994 1.00 50.82 956 GLN B CA 1
ATOM 15266 C C . GLN B 2 956 ? 120.808 176.562 120.211 1.00 50.82 956 GLN B C 1
ATOM 15267 O O . GLN B 2 956 ? 121.695 176.549 121.064 1.00 50.82 956 GLN B O 1
ATOM 15273 N N . SER B 2 957 ? 120.519 175.518 119.442 1.00 47.63 957 SER B N 1
ATOM 15274 C CA . SER B 2 957 ? 121.212 174.253 119.625 1.00 47.63 957 SER B CA 1
ATOM 15275 C C . SER B 2 957 ? 122.656 174.355 119.145 1.00 47.63 957 SER B C 1
ATOM 15276 O O . SER B 2 957 ? 122.976 175.112 118.225 1.00 47.63 957 SER B O 1
ATOM 15279 N N . VAL B 2 958 ? 123.533 173.583 119.790 1.00 45.76 958 VAL B N 1
ATOM 15280 C CA . VAL B 2 958 ? 124.946 173.592 119.419 1.00 45.76 958 VAL B CA 1
ATOM 15281 C C . VAL B 2 958 ? 125.124 173.087 117.992 1.00 45.76 958 VAL B C 1
ATOM 15282 O O . VAL B 2 958 ? 125.938 173.617 117.227 1.00 45.76 958 VAL B O 1
ATOM 15286 N N . GLN B 2 959 ? 124.356 172.065 117.606 1.00 48.30 959 GLN B N 1
ATOM 15287 C CA . GLN B 2 959 ? 124.405 171.579 116.231 1.00 48.30 959 GLN B CA 1
ATOM 15288 C C . GLN B 2 959 ? 123.977 172.657 115.244 1.00 48.30 959 GLN B C 1
ATOM 15289 O O . GLN B 2 959 ? 124.425 172.657 114.092 1.00 48.30 959 GLN B O 1
ATOM 15295 N N . GLU B 2 960 ? 123.137 173.594 115.680 1.00 49.46 960 GLU B N 1
ATOM 15296 C CA . GLU B 2 960 ? 122.682 174.677 114.817 1.00 49.46 960 GLU B CA 1
ATOM 15297 C C . GLU B 2 960 ? 123.621 175.873 114.830 1.00 49.46 960 GLU B C 1
ATOM 15298 O O . GLU B 2 960 ? 123.810 176.512 113.788 1.00 49.46 960 GLU B O 1
ATOM 15304 N N . TYR B 2 961 ? 124.221 176.187 115.978 1.00 48.05 961 TYR B N 1
ATOM 15305 C CA . TYR B 2 961 ? 125.173 177.296 116.048 1.00 48.05 961 TYR B CA 1
ATOM 15306 C C . TYR B 2 961 ? 126.549 176.856 115.557 1.00 48.05 961 TYR B C 1
ATOM 15307 O O . TYR B 2 961 ? 127.066 177.381 114.566 1.00 48.05 961 TYR B O 1
ATOM 15316 N N . VAL B 2 962 ? 127.152 175.889 116.243 1.00 46.29 962 VAL B N 1
ATOM 15317 C CA . VAL B 2 962 ? 128.392 175.283 115.770 1.00 46.29 962 VAL B CA 1
ATOM 15318 C C . VAL B 2 962 ? 128.038 174.348 114.620 1.00 46.29 962 VAL B C 1
ATOM 15319 O O . VAL B 2 962 ? 127.483 173.269 114.839 1.00 46.29 962 VAL B O 1
ATOM 15323 N N . GLY B 2 963 ? 128.351 174.757 113.395 1.00 47.46 963 GLY B N 1
ATOM 15324 C CA . GLY B 2 963 ? 127.980 173.978 112.230 1.00 47.46 963 GLY B CA 1
ATOM 15325 C C . GLY B 2 963 ? 128.638 172.616 112.168 1.00 47.46 963 GLY B C 1
ATOM 15326 O O . GLY B 2 963 ? 129.438 172.261 113.040 1.00 47.46 963 GLY B O 1
ATOM 15327 N N . SER B 2 964 ? 128.310 171.842 111.138 1.00 50.88 964 SER B N 1
ATOM 15328 C CA . SER B 2 964 ? 128.916 170.532 110.945 1.00 50.88 964 SER B CA 1
ATOM 15329 C C . SER B 2 964 ? 130.148 170.579 110.053 1.00 50.88 964 SER B C 1
ATOM 15330 O O . SER B 2 964 ? 130.570 169.532 109.552 1.00 50.88 964 SER B O 1
ATOM 15333 N N . ASP B 2 965 ? 130.730 171.761 109.840 1.00 51.82 965 ASP B N 1
ATOM 15334 C CA . ASP B 2 965 ? 131.914 171.905 109.008 1.00 51.82 965 ASP B CA 1
ATOM 15335 C C . ASP B 2 965 ? 132.970 172.830 109.592 1.00 51.82 965 ASP B C 1
ATOM 15336 O O . ASP B 2 965 ? 134.031 172.988 108.982 1.00 51.82 965 ASP B O 1
ATOM 15341 N N . GLN B 2 966 ? 132.713 173.440 110.746 1.00 48.24 966 GLN B N 1
ATOM 15342 C CA . GLN B 2 966 ? 133.700 174.324 111.351 1.00 48.24 966 GLN B CA 1
ATOM 15343 C C . GLN B 2 966 ? 134.659 173.519 112.227 1.00 48.24 966 GLN B C 1
ATOM 15344 O O . GLN B 2 966 ? 134.228 172.621 112.954 1.00 48.24 966 GLN B O 1
ATOM 15350 N N . PRO B 2 967 ? 135.958 173.814 112.174 1.00 43.86 967 PRO B N 1
ATOM 15351 C CA . PRO B 2 967 ? 136.917 173.061 112.992 1.00 43.86 967 PRO B CA 1
ATOM 15352 C C . PRO B 2 967 ? 136.704 173.338 114.474 1.00 43.86 967 PRO B C 1
ATOM 15353 O O . PRO B 2 967 ? 136.531 174.486 114.887 1.00 43.86 967 PRO B O 1
ATOM 15357 N N . VAL B 2 968 ? 136.716 172.272 115.268 1.00 40.89 968 VAL B N 1
ATOM 15358 C CA . VAL B 2 968 ? 136.451 172.338 116.700 1.00 40.89 968 VAL B CA 1
ATOM 15359 C C . VAL B 2 968 ? 137.522 171.535 117.422 1.00 40.89 968 VAL B C 1
ATOM 15360 O O . VAL B 2 968 ? 137.944 170.478 116.940 1.00 40.89 968 VAL B O 1
ATOM 15364 N N . LEU B 2 969 ? 137.966 172.033 118.573 1.00 40.62 969 LEU B N 1
ATOM 15365 C CA . LEU B 2 969 ? 138.923 171.325 119.417 1.00 40.62 969 LEU B CA 1
ATOM 15366 C C . LEU B 2 969 ? 138.131 170.591 120.491 1.00 40.62 969 LEU B C 1
ATOM 15367 O O . LEU B 2 969 ? 137.726 171.180 121.495 1.00 40.62 969 LEU B O 1
ATOM 15372 N N . MET B 2 970 ? 137.895 169.305 120.269 1.00 41.94 970 MET B N 1
ATOM 15373 C CA . MET B 2 970 ? 137.188 168.472 121.230 1.00 41.94 970 MET B CA 1
ATOM 15374 C C . MET B 2 970 ? 138.201 167.784 122.129 1.00 41.94 970 MET B C 1
ATOM 15375 O O . MET B 2 970 ? 139.171 167.199 121.640 1.00 41.94 970 MET B O 1
ATOM 15380 N N . ASP B 2 971 ? 137.982 167.856 123.439 1.00 43.92 971 ASP B N 1
ATOM 15381 C CA . ASP B 2 971 ? 138.860 167.146 124.353 1.00 43.92 971 ASP B CA 1
ATOM 15382 C C . ASP B 2 971 ? 138.730 165.640 124.135 1.00 43.92 971 ASP B C 1
ATOM 15383 O O . ASP B 2 971 ? 137.817 165.157 123.461 1.00 43.92 971 ASP B O 1
ATOM 15388 N N . TRP B 2 972 ? 139.656 164.885 124.721 1.00 46.51 972 TRP B N 1
ATOM 15389 C CA . TRP B 2 972 ? 139.690 163.449 124.478 1.00 46.51 972 TRP B CA 1
ATOM 15390 C C . TRP B 2 972 ? 138.576 162.699 125.190 1.00 46.51 972 TRP B C 1
ATOM 15391 O O . TRP B 2 972 ? 138.454 161.484 125.005 1.00 46.51 972 TRP B O 1
ATOM 15402 N N . ALA B 2 973 ? 137.762 163.385 125.989 1.00 44.81 973 ALA B N 1
ATOM 15403 C CA . ALA B 2 973 ? 136.591 162.765 126.594 1.00 44.81 973 ALA B CA 1
ATOM 15404 C C . ALA B 2 973 ? 135.339 162.975 125.755 1.00 44.81 973 ALA B C 1
ATOM 15405 O O . ALA B 2 973 ? 134.512 162.066 125.639 1.00 44.81 973 ALA B O 1
ATOM 15407 N N . VAL B 2 974 ? 135.181 164.160 125.166 1.00 43.35 974 VAL B N 1
ATOM 15408 C CA . VAL B 2 974 ? 134.001 164.475 124.372 1.00 43.35 974 VAL B CA 1
ATOM 15409 C C . VAL B 2 974 ? 134.213 164.115 122.903 1.00 43.35 974 VAL B C 1
ATOM 15410 O O . VAL B 2 974 ? 134.515 164.974 122.069 1.00 43.35 974 VAL B O 1
ATOM 15414 N N . GLY B 2 975 ? 134.033 162.842 122.564 1.00 44.72 975 GLY B N 1
ATOM 15415 C CA . GLY B 2 975 ? 134.117 162.452 121.170 1.00 44.72 975 GLY B CA 1
ATOM 15416 C C . GLY B 2 975 ? 132.919 161.684 120.659 1.00 44.72 975 GLY B C 1
ATOM 15417 O O . GLY B 2 975 ? 132.563 161.790 119.482 1.00 44.72 975 GLY B O 1
ATOM 15418 N N . LEU B 2 976 ? 132.281 160.912 121.538 1.00 45.22 976 LEU B N 1
ATOM 15419 C CA . LEU B 2 976 ? 131.107 160.137 121.164 1.00 45.22 976 LEU B CA 1
ATOM 15420 C C . LEU B 2 976 ? 129.805 160.884 121.396 1.00 45.22 976 LEU B C 1
ATOM 15421 O O . LEU B 2 976 ? 128.790 160.530 120.786 1.00 45.22 976 LEU B O 1
ATOM 15426 N N . ALA B 2 977 ? 129.810 161.901 122.256 1.00 43.81 977 ALA B N 1
ATOM 15427 C CA . ALA B 2 977 ? 128.627 162.728 122.438 1.00 43.81 977 ALA B CA 1
ATOM 15428 C C . ALA B 2 977 ? 128.455 163.726 121.304 1.00 43.81 977 ALA B C 1
ATOM 15429 O O . ALA B 2 977 ? 127.334 164.172 121.045 1.00 43.81 977 ALA B O 1
ATOM 15431 N N . PHE B 2 978 ? 129.546 164.096 120.631 1.00 42.66 978 PHE B N 1
ATOM 15432 C CA . PHE B 2 978 ? 129.529 165.045 119.519 1.00 42.66 978 PHE B CA 1
ATOM 15433 C C . PHE B 2 978 ? 130.071 164.341 118.281 1.00 42.66 978 PHE B C 1
ATOM 15434 O O . PHE B 2 978 ? 131.263 164.460 117.959 1.00 42.66 978 PHE B O 1
ATOM 15442 N N . PRO B 2 979 ? 129.233 163.594 117.569 1.00 45.59 979 PRO B N 1
ATOM 15443 C CA . PRO B 2 979 ? 129.721 162.855 116.400 1.00 45.59 979 PRO B CA 1
ATOM 15444 C C . PRO B 2 979 ? 129.675 163.661 115.109 1.00 45.59 979 PRO B C 1
ATOM 15445 O O . PRO B 2 979 ? 130.423 163.373 114.171 1.00 45.59 979 PRO B O 1
ATOM 15449 N N . CYS B 2 980 ? 128.816 164.676 115.046 1.00 49.13 980 CYS B N 1
ATOM 15450 C CA . CYS B 2 980 ? 128.647 165.433 113.813 1.00 49.13 980 CYS B CA 1
ATOM 15451 C C . CYS B 2 980 ? 129.548 166.655 113.723 1.00 49.13 980 CYS B C 1
ATOM 15452 O O . CYS B 2 980 ? 129.656 167.244 112.643 1.00 49.13 980 CYS B O 1
ATOM 15455 N N . GLN B 2 981 ? 130.184 167.055 114.819 1.00 46.32 981 GLN B N 1
ATOM 15456 C CA . GLN B 2 981 ? 131.139 168.149 114.746 1.00 46.32 981 GLN B CA 1
ATOM 15457 C C . GLN B 2 981 ? 132.413 167.687 114.047 1.00 46.32 981 GLN B C 1
ATOM 15458 O O . GLN B 2 981 ? 132.749 166.501 114.025 1.00 46.32 981 GLN B O 1
ATOM 15464 N N . GLN B 2 982 ? 133.126 168.644 113.468 1.00 46.93 982 GLN B N 1
ATOM 15465 C CA . GLN B 2 982 ? 134.343 168.299 112.747 1.00 46.93 982 GLN B CA 1
ATOM 15466 C C . GLN B 2 982 ? 135.560 168.636 113.587 1.00 46.93 982 GLN B C 1
ATOM 15467 O O . GLN B 2 982 ? 135.656 169.759 114.099 1.00 46.93 982 GLN B O 1
ATOM 15473 N N . PRO B 2 983 ? 136.505 167.710 113.753 1.00 44.26 983 PRO B N 1
ATOM 15474 C CA . PRO B 2 983 ? 137.685 168.006 114.571 1.00 44.26 983 PRO B CA 1
ATOM 15475 C C . PRO B 2 983 ? 138.658 168.937 113.870 1.00 44.26 983 PRO B C 1
ATOM 15476 O O . PRO B 2 983 ? 138.405 169.391 112.751 1.00 44.26 983 PRO B O 1
ATOM 15480 N N . MET B 2 984 ? 139.779 169.220 114.524 1.00 44.81 984 MET B N 1
ATOM 15481 C CA . MET B 2 984 ? 140.806 170.103 113.978 1.00 44.81 984 MET B CA 1
ATOM 15482 C C . MET B 2 984 ? 141.812 169.238 113.227 1.00 44.81 984 MET B C 1
ATOM 15483 O O . MET B 2 984 ? 142.739 168.684 113.822 1.00 44.81 984 MET B O 1
ATOM 15488 N N . LEU B 2 985 ? 141.625 169.114 111.918 1.00 45.68 985 LEU B N 1
ATOM 15489 C CA . LEU B 2 985 ? 142.467 168.248 111.108 1.00 45.68 985 LEU B CA 1
ATOM 15490 C C . LEU B 2 985 ? 143.861 168.840 110.943 1.00 45.68 985 LEU B C 1
ATOM 15491 O O . LEU B 2 985 ? 144.052 170.058 110.981 1.00 45.68 985 LEU B O 1
ATOM 15496 N N . HIS B 2 986 ? 144.838 167.958 110.751 1.00 43.55 986 HIS B N 1
ATOM 15497 C CA . HIS B 2 986 ? 146.219 168.354 110.528 1.00 43.55 986 HIS B CA 1
ATOM 15498 C C . HIS B 2 986 ? 146.790 167.530 109.385 1.00 43.55 986 HIS B C 1
ATOM 15499 O O . HIS B 2 986 ? 146.446 166.355 109.230 1.00 43.55 986 HIS B O 1
ATOM 15506 N N . ALA B 2 987 ? 147.655 168.149 108.587 1.00 44.48 987 ALA B N 1
ATOM 15507 C CA . ALA B 2 987 ? 148.246 167.482 107.434 1.00 44.48 987 ALA B CA 1
ATOM 15508 C C . ALA B 2 987 ? 149.586 168.125 107.119 1.00 44.48 987 ALA B C 1
ATOM 15509 O O . ALA B 2 987 ? 149.692 169.354 107.099 1.00 44.48 987 ALA B O 1
ATOM 15511 N N . ASN B 2 988 ? 150.601 167.289 106.887 1.00 47.66 988 ASN B N 1
ATOM 15512 C CA . ASN B 2 988 ? 151.959 167.732 106.575 1.00 47.66 988 ASN B CA 1
ATOM 15513 C C . ASN B 2 988 ? 152.586 168.499 107.733 1.00 47.66 988 ASN B C 1
ATOM 15514 O O . ASN B 2 988 ? 153.370 169.425 107.523 1.00 47.66 988 ASN B O 1
ATOM 15519 N N . GLY B 2 989 ? 152.247 168.119 108.963 1.00 45.22 989 GLY B N 1
ATOM 15520 C CA . GLY B 2 989 ? 152.773 168.775 110.137 1.00 45.22 989 GLY B CA 1
ATOM 15521 C C . GLY B 2 989 ? 152.100 170.076 110.511 1.00 45.22 989 GLY B C 1
ATOM 15522 O O . GLY B 2 989 ? 152.320 170.565 111.625 1.00 45.22 989 GLY B O 1
ATOM 15523 N N . VAL B 2 990 ? 151.287 170.652 109.631 1.00 43.01 990 VAL B N 1
ATOM 15524 C CA . VAL B 2 990 ? 150.619 171.922 109.882 1.00 43.01 990 VAL B CA 1
ATOM 15525 C C . VAL B 2 990 ? 149.179 171.644 110.288 1.00 43.01 990 VAL B C 1
ATOM 15526 O O . VAL B 2 990 ? 148.435 170.982 109.554 1.00 43.01 990 VAL B O 1
ATOM 15530 N N . THR B 2 991 ? 148.785 172.152 111.450 1.00 44.07 991 THR B N 1
ATOM 15531 C CA . THR B 2 991 ? 147.462 171.932 112.009 1.00 44.07 991 THR B CA 1
ATOM 15532 C C . THR B 2 991 ? 146.535 173.082 111.628 1.00 44.07 991 THR B C 1
ATOM 15533 O O . THR B 2 991 ? 146.981 174.203 111.375 1.00 44.07 991 THR B O 1
ATOM 15537 N N . GLU B 2 992 ? 145.239 172.789 111.567 1.00 46.31 992 GLU B N 1
ATOM 15538 C CA . GLU B 2 992 ? 144.246 173.827 111.338 1.00 46.31 992 GLU B CA 1
ATOM 15539 C C . GLU B 2 992 ? 144.058 174.672 112.595 1.00 46.31 992 GLU B C 1
ATOM 15540 O O . GLU B 2 992 ? 144.496 174.313 113.691 1.00 46.31 992 GLU B O 1
ATOM 15546 N N . VAL B 2 993 ? 143.398 175.809 112.423 1.00 45.03 993 VAL B N 1
ATOM 15547 C CA . VAL B 2 993 ? 143.066 176.705 113.527 1.00 45.03 993 VAL B CA 1
ATOM 15548 C C . VAL B 2 993 ? 141.610 176.461 113.914 1.00 45.03 993 VAL B C 1
ATOM 15549 O O . VAL B 2 993 ? 140.723 176.583 113.055 1.00 45.03 993 VAL B O 1
ATOM 15553 N N . PRO B 2 994 ? 141.323 176.088 115.156 1.00 42.78 994 PRO B N 1
ATOM 15554 C CA . PRO B 2 994 ? 139.938 175.820 115.546 1.00 42.78 994 PRO B CA 1
ATOM 15555 C C . PRO B 2 994 ? 139.155 177.111 115.722 1.00 42.78 994 PRO B C 1
ATOM 15556 O O . PRO B 2 994 ? 139.694 178.219 115.698 1.00 42.78 994 PRO B O 1
ATOM 15560 N N . LYS B 2 995 ? 137.850 176.946 115.898 1.00 42.41 995 LYS B N 1
ATOM 15561 C CA . LYS B 2 995 ? 136.958 178.047 116.222 1.00 42.41 995 LYS B CA 1
ATOM 15562 C C . LYS B 2 995 ? 136.330 177.924 117.598 1.00 42.41 995 LYS B C 1
ATOM 15563 O O . LYS B 2 995 ? 136.217 178.930 118.299 1.00 42.41 995 LYS B O 1
ATOM 15569 N N . PHE B 2 996 ? 135.923 176.725 118.002 1.00 40.42 996 PHE B N 1
ATOM 15570 C CA . PHE B 2 996 ? 135.370 176.480 119.322 1.00 40.42 996 PHE B CA 1
ATOM 15571 C C . PHE B 2 996 ? 136.160 175.368 119.993 1.00 40.42 996 PHE B C 1
ATOM 15572 O O . PHE B 2 996 ? 136.909 174.630 119.349 1.00 40.42 996 PHE B O 1
ATOM 15580 N N . ARG B 2 997 ? 135.980 175.246 121.304 1.00 40.93 997 ARG B N 1
ATOM 15581 C CA . ARG B 2 997 ? 136.589 174.168 122.067 1.00 40.93 997 ARG B CA 1
ATOM 15582 C C . ARG B 2 997 ? 135.531 173.553 122.967 1.00 40.93 997 ARG B C 1
ATOM 15583 O O . ARG B 2 997 ? 134.814 174.271 123.668 1.00 40.93 997 ARG B O 1
ATOM 15591 N N . ILE B 2 998 ? 135.440 172.228 122.944 1.00 41.61 998 ILE B N 1
ATOM 15592 C CA . ILE B 2 998 ? 134.475 171.484 123.742 1.00 41.61 998 ILE B CA 1
ATOM 15593 C C . ILE B 2 998 ? 135.242 170.639 124.745 1.00 41.61 998 ILE B C 1
ATOM 15594 O O . ILE B 2 998 ? 136.237 169.994 124.393 1.00 41.61 998 ILE B O 1
ATOM 15599 N N . SER B 2 999 ? 134.789 170.653 125.992 1.00 45.05 999 SER B N 1
ATOM 15600 C CA . SER B 2 999 ? 135.496 170.030 127.098 1.00 45.05 999 SER B CA 1
ATOM 15601 C C . SER B 2 999 ? 134.490 169.458 128.084 1.00 45.05 999 SER B C 1
ATOM 15602 O O . SER B 2 999 ? 133.342 169.908 128.140 1.00 45.05 999 SER B O 1
ATOM 15605 N N . PRO B 2 1000 ? 134.894 168.462 128.876 1.00 48.86 1000 PRO B N 1
ATOM 15606 C CA . PRO B 2 1000 ? 133.979 167.888 129.873 1.00 48.86 1000 PRO B CA 1
ATOM 15607 C C . PRO B 2 1000 ? 133.734 168.811 131.055 1.00 48.86 1000 PRO B C 1
ATOM 15608 O O . PRO B 2 1000 ? 134.108 169.988 131.025 1.00 48.86 1000 PRO B O 1
ATOM 15612 N N . ASP B 2 1001 ? 133.095 168.285 132.102 1.00 54.79 1001 ASP B N 1
ATOM 15613 C CA . ASP B 2 1001 ? 132.717 169.078 133.268 1.00 54.79 1001 ASP B CA 1
ATOM 15614 C C . ASP B 2 1001 ? 133.932 169.635 134.000 1.00 54.79 1001 ASP B C 1
ATOM 15615 O O . ASP B 2 1001 ? 135.075 169.334 133.643 1.00 54.79 1001 ASP B O 1
ATOM 15620 N N . TYR B 2 1002 ? 133.689 170.442 135.036 1.00 56.83 1002 TYR B N 1
ATOM 15621 C CA . TYR B 2 1002 ? 134.765 171.213 135.653 1.00 56.83 1002 TYR B CA 1
ATOM 15622 C C . TYR B 2 1002 ? 135.814 170.309 136.288 1.00 56.83 1002 TYR B C 1
ATOM 15623 O O . TYR B 2 1002 ? 137.008 170.423 135.991 1.00 56.83 1002 TYR B O 1
ATOM 15632 N N . TYR B 2 1003 ? 135.391 169.406 137.171 1.00 57.26 1003 TYR B N 1
ATOM 15633 C CA . TYR B 2 1003 ? 136.358 168.581 137.887 1.00 57.26 1003 TYR B CA 1
ATOM 15634 C C . TYR B 2 1003 ? 136.993 167.513 137.011 1.00 57.26 1003 TYR B C 1
ATOM 15635 O O . TYR B 2 1003 ? 137.884 166.801 137.485 1.00 57.26 1003 TYR B O 1
ATOM 15644 N N . ALA B 2 1004 ? 136.563 167.383 135.759 1.00 54.47 1004 ALA B N 1
ATOM 15645 C CA . ALA B 2 1004 ? 137.252 166.564 134.772 1.00 54.47 1004 ALA B CA 1
ATOM 15646 C C . ALA B 2 1004 ? 138.132 167.404 133.856 1.00 54.47 1004 ALA B C 1
ATOM 15647 O O . ALA B 2 1004 ? 139.309 167.092 133.666 1.00 54.47 1004 ALA B O 1
ATOM 15649 N N . LYS B 2 1005 ? 137.577 168.476 133.285 1.00 51.98 1005 LYS B N 1
ATOM 15650 C CA . LYS B 2 1005 ? 138.369 169.377 132.455 1.00 51.98 1005 LYS B CA 1
ATOM 15651 C C . LYS B 2 1005 ? 139.571 169.930 133.207 1.00 51.98 1005 LYS B C 1
ATOM 15652 O O . LYS B 2 1005 ? 140.585 170.271 132.590 1.00 51.98 1005 LYS B O 1
ATOM 15658 N N . LEU B 2 1006 ? 139.485 170.015 134.534 1.00 55.10 1006 LEU B N 1
ATOM 15659 C CA . LEU B 2 1006 ? 140.561 170.625 135.304 1.00 55.10 1006 LEU B CA 1
ATOM 15660 C C . LEU B 2 1006 ? 141.741 169.674 135.464 1.00 55.10 1006 LEU B C 1
ATOM 15661 O O . LEU B 2 1006 ? 142.898 170.069 135.278 1.00 55.10 1006 LEU B O 1
ATOM 15666 N N . GLN B 2 1007 ? 141.472 168.414 135.805 1.00 56.00 1007 GLN B N 1
ATOM 15667 C CA . GLN B 2 1007 ? 142.537 167.510 136.219 1.00 56.00 1007 GLN B CA 1
ATOM 15668 C C . GLN B 2 1007 ? 142.774 166.341 135.272 1.00 56.00 1007 GLN B C 1
ATOM 15669 O O . GLN B 2 1007 ? 143.675 165.537 135.528 1.00 56.00 1007 GLN B O 1
ATOM 15675 N N . SER B 2 1008 ? 142.003 166.205 134.196 1.00 53.79 1008 SER B N 1
ATOM 15676 C CA . SER B 2 1008 ? 142.232 165.145 133.224 1.00 53.79 1008 SER B CA 1
ATOM 15677 C C . SER B 2 1008 ? 142.539 165.658 131.828 1.00 53.79 1008 SER B C 1
ATOM 15678 O O . SER B 2 1008 ? 143.554 165.273 131.249 1.00 53.79 1008 SER B O 1
ATOM 15681 N N . THR B 2 1009 ? 141.692 166.523 131.267 1.00 50.13 1009 THR B N 1
ATOM 15682 C CA . THR B 2 1009 ? 141.856 166.982 129.894 1.00 50.13 1009 THR B CA 1
ATOM 15683 C C . THR B 2 1009 ? 142.606 168.308 129.809 1.00 50.13 1009 THR B C 1
ATOM 15684 O O . THR B 2 1009 ? 142.478 169.026 128.814 1.00 50.13 1009 THR B O 1
ATOM 15688 N N . ASP B 2 1010 ? 143.384 168.643 130.831 1.00 52.92 1010 ASP B N 1
ATOM 15689 C CA . ASP B 2 1010 ? 144.304 169.771 130.784 1.00 52.92 1010 ASP B CA 1
ATOM 15690 C C . ASP B 2 1010 ? 145.734 169.385 131.114 1.00 52.92 1010 ASP B C 1
ATOM 15691 O O . ASP B 2 1010 ? 146.660 170.009 130.594 1.00 52.92 1010 ASP B O 1
ATOM 15696 N N . THR B 2 1011 ? 145.938 168.379 131.963 1.00 51.06 1011 THR B N 1
ATOM 15697 C CA . THR B 2 1011 ? 147.276 167.847 132.183 1.00 51.06 1011 THR B CA 1
ATOM 15698 C C . THR B 2 1011 ? 147.673 166.859 131.097 1.00 51.06 1011 THR B C 1
ATOM 15699 O O . THR B 2 1011 ? 148.864 166.716 130.800 1.00 51.06 1011 THR B O 1
ATOM 15703 N N . TRP B 2 1012 ? 146.698 166.173 130.497 1.00 48.21 1012 TRP B N 1
ATOM 15704 C CA . TRP B 2 1012 ? 147.006 165.215 129.441 1.00 48.21 1012 TRP B CA 1
ATOM 15705 C C . TRP B 2 1012 ? 147.442 165.924 128.166 1.00 48.21 1012 TRP B C 1
ATOM 15706 O O . TRP B 2 1012 ? 148.575 165.752 127.703 1.00 48.21 1012 TRP B O 1
ATOM 15717 N N . GLN B 2 1013 ? 146.562 166.734 127.589 1.00 46.60 1013 GLN B N 1
ATOM 15718 C CA . GLN B 2 1013 ? 146.852 167.464 126.358 1.00 46.60 1013 GLN B CA 1
ATOM 15719 C C . GLN B 2 1013 ? 147.346 168.856 126.740 1.00 46.60 1013 GLN B C 1
ATOM 15720 O O . GLN B 2 1013 ? 146.720 169.866 126.418 1.00 46.60 1013 GLN B O 1
ATOM 15726 N N . ASP B 2 1014 ? 148.481 168.901 127.427 1.00 49.12 1014 ASP B N 1
ATOM 15727 C CA . ASP B 2 1014 ? 149.120 170.146 127.815 1.00 49.12 1014 ASP B CA 1
ATOM 15728 C C . ASP B 2 1014 ? 150.189 170.507 126.794 1.00 49.12 1014 ASP B C 1
ATOM 15729 O O . ASP B 2 1014 ? 150.721 169.648 126.087 1.00 49.12 1014 ASP B O 1
ATOM 15734 N N . GLY B 2 1015 ? 150.501 171.802 126.721 1.00 46.00 1015 GLY B N 1
ATOM 15735 C CA . GLY B 2 1015 ? 151.462 172.268 125.740 1.00 46.00 1015 GLY B CA 1
ATOM 15736 C C . GLY B 2 1015 ? 152.881 171.805 125.987 1.00 46.00 1015 GLY B C 1
ATOM 15737 O O . GLY B 2 1015 ? 153.655 171.682 125.033 1.00 46.00 1015 GLY B O 1
ATOM 15738 N N . ILE B 2 1016 ? 153.238 171.538 127.244 1.00 45.72 1016 ILE B N 1
ATOM 15739 C CA . ILE B 2 1016 ? 154.617 171.183 127.553 1.00 45.72 1016 ILE B CA 1
ATOM 15740 C C . ILE B 2 1016 ? 154.896 169.717 127.254 1.00 45.72 1016 ILE B C 1
ATOM 15741 O O . ILE B 2 1016 ? 156.059 169.298 127.224 1.00 45.72 1016 ILE B O 1
ATOM 15746 N N . ASN B 2 1017 ? 153.857 168.910 127.039 1.00 45.49 1017 ASN B N 1
ATOM 15747 C CA . ASN B 2 1017 ? 154.061 167.498 126.747 1.00 45.49 1017 ASN B CA 1
ATOM 15748 C C . ASN B 2 1017 ? 153.290 167.058 125.509 1.00 45.49 1017 ASN B C 1
ATOM 15749 O O . ASN B 2 1017 ? 152.653 166.001 125.514 1.00 45.49 1017 ASN B O 1
ATOM 15754 N N . GLY B 2 1018 ? 153.336 167.862 124.448 1.00 44.65 1018 GLY B N 1
ATOM 15755 C CA . GLY B 2 1018 ? 152.847 167.449 123.151 1.00 44.65 1018 GLY B CA 1
ATOM 15756 C C . GLY B 2 1018 ? 151.395 167.747 122.855 1.00 44.65 1018 GLY B C 1
ATOM 15757 O O . GLY B 2 1018 ? 150.978 167.602 121.699 1.00 44.65 1018 GLY B O 1
ATOM 15758 N N . GLY B 2 1019 ? 150.608 168.154 123.844 1.00 45.80 1019 GLY B N 1
ATOM 15759 C CA . GLY B 2 1019 ? 149.187 168.339 123.647 1.00 45.80 1019 GLY B CA 1
ATOM 15760 C C . GLY B 2 1019 ? 148.864 169.445 122.659 1.00 45.80 1019 GLY B C 1
ATOM 15761 O O . GLY B 2 1019 ? 149.722 170.190 122.188 1.00 45.80 1019 GLY B O 1
ATOM 15762 N N . LEU B 2 1020 ? 147.575 169.543 122.342 1.00 44.36 1020 LEU B N 1
ATOM 15763 C CA . LEU B 2 1020 ? 147.073 170.559 121.429 1.00 44.36 1020 LEU B CA 1
ATOM 15764 C C . LEU B 2 1020 ? 146.840 171.900 122.107 1.00 44.36 1020 LEU B C 1
ATOM 15765 O O . LEU B 2 1020 ? 146.457 172.859 121.431 1.00 44.36 1020 LEU B O 1
ATOM 15770 N N . LEU B 2 1021 ? 147.057 171.990 123.419 1.00 45.56 1021 LEU B N 1
ATOM 15771 C CA . LEU B 2 1021 ? 146.926 173.244 124.148 1.00 45.56 1021 LEU B CA 1
ATOM 15772 C C . LEU B 2 1021 ? 148.244 174.001 124.242 1.00 45.56 1021 LEU B C 1
ATOM 15773 O O . LEU B 2 1021 ? 148.432 174.804 125.164 1.00 45.56 1021 LEU B O 1
ATOM 15778 N N . GLY B 2 1022 ? 149.166 173.753 123.320 1.00 46.95 1022 GLY B N 1
ATOM 15779 C CA . GLY B 2 1022 ? 150.379 174.538 123.227 1.00 46.95 1022 GLY B CA 1
ATOM 15780 C C . GLY B 2 1022 ? 150.314 175.429 122.009 1.00 46.95 1022 GLY B C 1
ATOM 15781 O O . GLY B 2 1022 ? 151.143 176.326 121.824 1.00 46.95 1022 GLY B O 1
ATOM 15782 N N . ILE B 2 1023 ? 149.319 175.174 121.168 1.00 46.67 1023 ILE B N 1
ATOM 15783 C CA . ILE B 2 1023 ? 149.054 175.972 119.982 1.00 46.67 1023 ILE B CA 1
ATOM 15784 C C . ILE B 2 1023 ? 147.983 177.020 120.247 1.00 46.67 1023 ILE B C 1
ATOM 15785 O O . ILE B 2 1023 ? 148.159 178.196 119.925 1.00 46.67 1023 ILE B O 1
ATOM 15790 N N . THR B 2 1024 ? 146.864 176.602 120.833 1.00 49.14 1024 THR B N 1
ATOM 15791 C CA . THR B 2 1024 ? 145.742 177.485 121.116 1.00 49.14 1024 THR B CA 1
ATOM 15792 C C . THR B 2 1024 ? 145.976 178.367 122.333 1.00 49.14 1024 THR B C 1
ATOM 15793 O O . THR B 2 1024 ? 145.063 179.095 122.738 1.00 49.14 1024 THR B O 1
ATOM 15797 N N . ASP B 2 1025 ? 147.168 178.316 122.922 1.00 53.02 1025 ASP B N 1
ATOM 15798 C CA . ASP B 2 1025 ? 147.586 179.303 123.908 1.00 53.02 1025 ASP B CA 1
ATOM 15799 C C . ASP B 2 1025 ? 148.508 180.354 123.317 1.00 53.02 1025 ASP B C 1
ATOM 15800 O O . ASP B 2 1025 ? 148.483 181.506 123.759 1.00 53.02 1025 ASP B O 1
ATOM 15805 N N . LEU B 2 1026 ? 149.318 179.980 122.325 1.00 49.90 1026 LEU B N 1
ATOM 15806 C CA . LEU B 2 1026 ? 150.161 180.946 121.635 1.00 49.90 1026 LEU B CA 1
ATOM 15807 C C . LEU B 2 1026 ? 149.394 181.723 120.576 1.00 49.90 1026 LEU B C 1
ATOM 15808 O O . LEU B 2 1026 ? 149.732 182.878 120.298 1.00 49.90 1026 LEU B O 1
ATOM 15813 N N . LEU B 2 1027 ? 148.367 181.121 119.979 1.00 47.73 1027 LEU B N 1
ATOM 15814 C CA . LEU B 2 1027 ? 147.711 181.705 118.818 1.00 47.73 1027 LEU B CA 1
ATOM 15815 C C . LEU B 2 1027 ? 146.330 182.281 119.097 1.00 47.73 1027 LEU B C 1
ATOM 15816 O O . LEU B 2 1027 ? 145.946 183.255 118.447 1.00 47.73 1027 LEU B O 1
ATOM 15821 N N . LEU B 2 1028 ? 145.579 181.728 120.047 1.00 48.10 1028 LEU B N 1
ATOM 15822 C CA . LEU B 2 1028 ? 144.166 182.042 120.186 1.00 48.10 1028 LEU B CA 1
ATOM 15823 C C . LEU B 2 1028 ? 143.847 182.481 121.609 1.00 48.10 1028 LEU B C 1
ATOM 15824 O O . LEU B 2 1028 ? 144.605 182.225 122.548 1.00 48.10 1028 LEU B O 1
ATOM 15829 N N . ARG B 2 1029 ? 142.702 183.146 121.755 1.00 51.82 1029 ARG B N 1
ATOM 15830 C CA . ARG B 2 1029 ? 142.180 183.587 123.041 1.00 51.82 1029 ARG B CA 1
ATOM 15831 C C . ARG B 2 1029 ? 140.834 182.913 123.259 1.00 51.82 1029 ARG B C 1
ATOM 15832 O O . ARG B 2 1029 ? 139.933 183.040 122.422 1.00 51.82 1029 ARG B O 1
ATOM 15840 N N . ALA B 2 1030 ? 140.701 182.198 124.371 1.00 51.88 1030 ALA B N 1
ATOM 15841 C CA . ALA B 2 1030 ? 139.497 181.433 124.659 1.00 51.88 1030 ALA B CA 1
ATOM 15842 C C . ALA B 2 1030 ? 138.558 182.235 125.550 1.00 51.88 1030 ALA B C 1
ATOM 15843 O O . ALA B 2 1030 ? 138.965 182.737 126.601 1.00 51.88 1030 ALA B O 1
ATOM 15845 N N . SER B 2 1031 ? 137.302 182.349 125.126 1.00 48.55 1031 SER B N 1
ATOM 15846 C CA . SER B 2 1031 ? 136.259 182.991 125.918 1.00 48.55 1031 SER B CA 1
ATOM 15847 C C . SER B 2 1031 ? 135.117 182.002 126.086 1.00 48.55 1031 SER B C 1
ATOM 15848 O O . SER B 2 1031 ? 134.591 181.492 125.094 1.00 48.55 1031 SER B O 1
ATOM 15851 N N . VAL B 2 1032 ? 134.742 181.722 127.333 1.00 48.59 1032 VAL B N 1
ATOM 15852 C CA . VAL B 2 1032 ? 133.727 180.708 127.591 1.00 48.59 1032 VAL B CA 1
ATOM 15853 C C . VAL B 2 1032 ? 132.353 181.237 127.202 1.00 48.59 1032 VAL B C 1
ATOM 15854 O O . VAL B 2 1032 ? 132.024 182.408 127.438 1.00 48.59 1032 VAL B O 1
ATOM 15858 N N . MET B 2 1033 ? 131.550 180.381 126.579 1.00 48.49 1033 MET B N 1
ATOM 15859 C CA . MET B 2 1033 ? 130.183 180.725 126.228 1.00 48.49 1033 MET B CA 1
ATOM 15860 C C . MET B 2 1033 ? 129.223 180.239 127.309 1.00 48.49 1033 MET B C 1
ATOM 15861 O O . MET B 2 1033 ? 129.608 179.557 128.260 1.00 48.49 1033 MET B O 1
ATOM 15866 N N . SER B 2 1034 ? 127.953 180.596 127.151 1.00 49.91 1034 SER B N 1
ATOM 15867 C CA . SER B 2 1034 ? 126.909 180.233 128.103 1.00 49.91 1034 SER B CA 1
ATOM 15868 C C . SER B 2 1034 ? 126.026 179.166 127.468 1.00 49.91 1034 SER B C 1
ATOM 15869 O O . SER B 2 1034 ? 125.242 179.461 126.560 1.00 49.91 1034 SER B O 1
ATOM 15872 N N . THR B 2 1035 ? 126.152 177.932 127.949 1.00 49.40 1035 THR B N 1
ATOM 15873 C CA . THR B 2 1035 ? 125.394 176.804 127.433 1.00 49.40 1035 THR B CA 1
ATOM 15874 C C . THR B 2 1035 ? 124.533 176.206 128.536 1.00 49.40 1035 THR B C 1
ATOM 15875 O O . THR B 2 1035 ? 124.814 176.358 129.727 1.00 49.40 1035 THR B O 1
ATOM 15879 N N . TYR B 2 1036 ? 123.469 175.524 128.123 1.00 49.82 1036 TYR B N 1
ATOM 15880 C CA . TYR B 2 1036 ? 122.570 174.854 129.047 1.00 49.82 1036 TYR B CA 1
ATOM 15881 C C . TYR B 2 1036 ? 122.225 173.478 128.500 1.00 49.82 1036 TYR B C 1
ATOM 15882 O O . TYR B 2 1036 ? 122.219 173.256 127.287 1.00 49.82 1036 TYR B O 1
ATOM 15891 N N . LEU B 2 1037 ? 121.952 172.548 129.408 1.00 48.74 1037 LEU B N 1
ATOM 15892 C CA . LEU B 2 1037 ? 121.502 171.215 129.034 1.00 48.74 1037 LEU B CA 1
ATOM 15893 C C . LEU B 2 1037 ? 119.978 171.214 129.031 1.00 48.74 1037 LEU B C 1
ATOM 15894 O O . LEU B 2 1037 ? 119.353 171.480 130.063 1.00 48.74 1037 LEU B O 1
ATOM 15899 N N . SER B 2 1038 ? 119.388 170.927 127.875 1.00 48.70 1038 SER B N 1
ATOM 15900 C CA . SER B 2 1038 ? 117.954 171.109 127.696 1.00 48.70 1038 SER B CA 1
ATOM 15901 C C . SER B 2 1038 ? 117.161 170.221 128.645 1.00 48.70 1038 SER B C 1
ATOM 15902 O O . SER B 2 1038 ? 117.397 169.013 128.728 1.00 48.70 1038 SER B O 1
ATOM 15905 N N . GLN B 2 1039 ? 116.231 170.837 129.377 1.00 51.79 1039 GLN B N 1
ATOM 15906 C CA . GLN B 2 1039 ? 115.273 170.159 130.250 1.00 51.79 1039 GLN B CA 1
ATOM 15907 C C . GLN B 2 1039 ? 115.936 169.431 131.414 1.00 51.79 1039 GLN B C 1
ATOM 15908 O O . GLN B 2 1039 ? 115.262 168.720 132.165 1.00 51.79 1039 GLN B O 1
ATOM 15914 N N . ASP B 2 1040 ? 117.242 169.592 131.591 1.00 53.70 1040 ASP B N 1
ATOM 15915 C CA . ASP B 2 1040 ? 117.958 168.946 132.681 1.00 53.70 1040 ASP B CA 1
ATOM 15916 C C . ASP B 2 1040 ? 118.884 169.969 133.337 1.00 53.70 1040 ASP B C 1
ATOM 15917 O O . ASP B 2 1040 ? 120.067 169.730 133.566 1.00 53.70 1040 ASP B O 1
ATOM 15922 N N . TRP B 2 1041 ? 118.339 171.147 133.633 1.00 53.77 1041 TRP B N 1
ATOM 15923 C CA . TRP B 2 1041 ? 119.118 172.202 134.259 1.00 53.77 1041 TRP B CA 1
ATOM 15924 C C . TRP B 2 1041 ? 119.642 171.745 135.617 1.00 53.77 1041 TRP B C 1
ATOM 15925 O O . TRP B 2 1041 ? 119.105 170.832 136.248 1.00 53.77 1041 TRP B O 1
ATOM 15936 N N . GLY B 2 1042 ? 120.713 172.393 136.062 1.00 56.39 1042 GLY B N 1
ATOM 15937 C CA . GLY B 2 1042 ? 121.418 171.932 137.238 1.00 56.39 1042 GLY B CA 1
ATOM 15938 C C . GLY B 2 1042 ? 122.381 170.797 136.987 1.00 56.39 1042 GLY B C 1
ATOM 15939 O O . GLY B 2 1042 ? 122.963 170.276 137.945 1.00 56.39 1042 GLY B O 1
ATOM 15940 N N . GLN B 2 1043 ? 122.566 170.395 135.733 1.00 54.74 1043 GLN B N 1
ATOM 15941 C CA . GLN B 2 1043 ? 123.492 169.337 135.358 1.00 54.74 1043 GLN B CA 1
ATOM 15942 C C . GLN B 2 1043 ? 124.682 169.935 134.622 1.00 54.74 1043 GLN B C 1
ATOM 15943 O O . GLN B 2 1043 ? 124.518 170.801 133.756 1.00 54.74 1043 GLN B O 1
ATOM 15949 N N . ASP B 2 1044 ? 125.879 169.473 134.970 1.00 54.02 1044 ASP B N 1
ATOM 15950 C CA . ASP B 2 1044 ? 127.116 169.963 134.363 1.00 54.02 1044 ASP B CA 1
ATOM 15951 C C . ASP B 2 1044 ? 127.460 169.064 133.183 1.00 54.02 1044 ASP B C 1
ATOM 15952 O O . ASP B 2 1044 ? 128.067 168.005 133.351 1.00 54.02 1044 ASP B O 1
ATOM 15957 N N . TRP B 2 1045 ? 127.076 169.490 131.980 1.00 49.05 1045 TRP B N 1
ATOM 15958 C CA . TRP B 2 1045 ? 127.404 168.717 130.788 1.00 49.05 1045 TRP B CA 1
ATOM 15959 C C . TRP B 2 1045 ? 128.835 168.955 130.331 1.00 49.05 1045 TRP B C 1
ATOM 15960 O O . TRP B 2 1045 ? 129.444 168.067 129.726 1.00 49.05 1045 TRP B O 1
ATOM 15971 N N . GLY B 2 1046 ? 129.381 170.136 130.605 1.00 49.68 1046 GLY B N 1
ATOM 15972 C CA . GLY B 2 1046 ? 130.726 170.474 130.190 1.00 49.68 1046 GLY B CA 1
ATOM 15973 C C . GLY B 2 1046 ? 130.909 171.971 130.061 1.00 49.68 1046 GLY B C 1
ATOM 15974 O O . GLY B 2 1046 ? 130.552 172.722 130.972 1.00 49.68 1046 GLY B O 1
ATOM 15975 N N . SER B 2 1047 ? 131.448 172.413 128.929 1.00 46.58 1047 SER B N 1
ATOM 15976 C CA . SER B 2 1047 ? 131.634 173.830 128.649 1.00 46.58 1047 SER B CA 1
ATOM 15977 C C . SER B 2 1047 ? 132.021 173.980 127.188 1.00 46.58 1047 SER B C 1
ATOM 15978 O O . SER B 2 1047 ? 132.695 173.120 126.616 1.00 46.58 1047 SER B O 1
ATOM 15981 N N . LEU B 2 1048 ? 131.589 175.087 126.592 1.00 43.29 1048 LEU B N 1
ATOM 15982 C CA . LEU B 2 1048 ? 131.879 175.394 125.198 1.00 43.29 1048 LEU B CA 1
ATOM 15983 C C . LEU B 2 1048 ? 132.544 176.757 125.136 1.00 43.29 1048 LEU B C 1
ATOM 15984 O O . LEU B 2 1048 ? 131.960 177.754 125.573 1.00 43.29 1048 LEU B O 1
ATOM 15989 N N . ARG B 2 1049 ? 133.759 176.802 124.602 1.00 44.09 1049 ARG B N 1
ATOM 15990 C CA . ARG B 2 1049 ? 134.532 178.028 124.503 1.00 44.09 1049 ARG B CA 1
ATOM 15991 C C . ARG B 2 1049 ? 134.617 178.482 123.053 1.00 44.09 1049 ARG B C 1
ATOM 15992 O O . ARG B 2 1049 ? 134.316 177.736 122.119 1.00 44.09 1049 ARG B O 1
ATOM 16000 N N . LYS B 2 1050 ? 135.036 179.730 122.875 1.00 45.51 1050 LYS B N 1
ATOM 16001 C CA . LYS B 2 1050 ? 135.140 180.358 121.568 1.00 45.51 1050 LYS B CA 1
ATOM 16002 C C . LYS B 2 1050 ? 136.544 180.917 121.419 1.00 45.51 1050 LYS B C 1
ATOM 16003 O O . LYS B 2 1050 ? 137.042 181.594 122.323 1.00 45.51 1050 LYS B O 1
ATOM 16009 N N . PHE B 2 1051 ? 137.179 180.623 120.290 1.00 44.82 1051 PHE B N 1
ATOM 16010 C CA . PHE B 2 1051 ? 138.556 181.021 120.034 1.00 44.82 1051 PHE B CA 1
ATOM 16011 C C . PHE B 2 1051 ? 138.568 182.247 119.131 1.00 44.82 1051 PHE B C 1
ATOM 16012 O O . PHE B 2 1051 ? 138.120 182.180 117.982 1.00 44.82 1051 PHE B O 1
ATOM 16020 N N . ASP B 2 1052 ? 139.076 183.360 119.650 1.00 52.06 1052 ASP B N 1
ATOM 16021 C CA . ASP B 2 1052 ? 139.264 184.574 118.871 1.00 52.06 1052 ASP B CA 1
ATOM 16022 C C . ASP B 2 1052 ? 140.751 184.799 118.635 1.00 52.06 1052 ASP B C 1
ATOM 16023 O O . ASP B 2 1052 ? 141.569 184.598 119.536 1.00 52.06 1052 ASP B O 1
ATOM 16028 N N . THR B 2 1053 ? 141.099 185.203 117.418 1.00 56.27 1053 THR B N 1
ATOM 16029 C CA . THR B 2 1053 ? 142.501 185.370 117.071 1.00 56.27 1053 THR B CA 1
ATOM 16030 C C . THR B 2 1053 ? 143.094 186.591 117.765 1.00 56.27 1053 THR B C 1
ATOM 16031 O O . THR B 2 1053 ? 142.425 187.607 117.969 1.00 56.27 1053 THR B O 1
ATOM 16035 N N . VAL B 2 1054 ? 144.370 186.476 118.133 1.00 55.75 1054 VAL B N 1
ATOM 16036 C CA . VAL B 2 1054 ? 145.078 187.602 118.732 1.00 55.75 1054 VAL B CA 1
ATOM 16037 C C . VAL B 2 1054 ? 145.319 188.686 117.689 1.00 55.75 1054 VAL B C 1
ATOM 16038 O O . VAL B 2 1054 ? 145.103 189.877 117.942 1.00 55.75 1054 VAL B O 1
ATOM 16042 N N . VAL B 2 1055 ? 145.769 188.288 116.501 1.00 59.46 1055 VAL B N 1
ATOM 16043 C CA . VAL B 2 1055 ? 145.986 189.203 115.390 1.00 59.46 1055 VAL B CA 1
ATOM 16044 C C . VAL B 2 1055 ? 145.504 188.525 114.115 1.00 59.46 1055 VAL B C 1
ATOM 16045 O O . VAL B 2 1055 ? 145.582 187.301 113.971 1.00 59.46 1055 VAL B O 1
ATOM 16049 N N . GLU B 2 1056 ? 144.980 189.330 113.193 1.00 62.51 1056 GLU B N 1
ATOM 16050 C CA . GLU B 2 1056 ? 144.392 188.797 111.971 1.00 62.51 1056 GLU B CA 1
ATOM 16051 C C . GLU B 2 1056 ? 145.483 188.233 111.069 1.00 62.51 1056 GLU B C 1
ATOM 16052 O O . GLU B 2 1056 ? 146.403 188.955 110.670 1.00 62.51 1056 GLU B O 1
ATOM 16058 N N . ALA B 2 1057 ? 145.378 186.947 110.740 1.00 59.00 1057 ALA B N 1
ATOM 16059 C CA . ALA B 2 1057 ? 146.372 186.271 109.922 1.00 59.00 1057 ALA B CA 1
ATOM 16060 C C . ALA B 2 1057 ? 145.678 185.334 108.946 1.00 59.00 1057 ALA B C 1
ATOM 16061 O O . ALA B 2 1057 ? 144.496 185.015 109.091 1.00 59.00 1057 ALA B O 1
ATOM 16063 N N . THR B 2 1058 ? 146.433 184.895 107.941 1.00 57.35 1058 THR B N 1
ATOM 16064 C CA . THR B 2 1058 ? 145.946 184.016 106.891 1.00 57.35 1058 THR B CA 1
ATOM 16065 C C . THR B 2 1058 ? 146.794 182.751 106.819 1.00 57.35 1058 THR B C 1
ATOM 16066 O O . THR B 2 1058 ? 147.983 182.780 107.151 1.00 57.35 1058 THR B O 1
ATOM 16070 N N . PRO B 2 1059 ? 146.215 181.628 106.399 1.00 55.42 1059 PRO B N 1
ATOM 16071 C CA . PRO B 2 1059 ? 146.997 180.392 106.285 1.00 55.42 1059 PRO B CA 1
ATOM 16072 C C . PRO B 2 1059 ? 148.085 180.502 105.227 1.00 55.42 1059 PRO B C 1
ATOM 16073 O O . PRO B 2 1059 ? 148.068 181.376 104.358 1.00 55.42 1059 PRO B O 1
ATOM 16077 N N . ALA B 2 1060 ? 149.045 179.584 105.314 1.00 58.31 1060 ALA B N 1
ATOM 16078 C CA . ALA B 2 1060 ? 150.236 179.617 104.484 1.00 58.31 1060 ALA B CA 1
ATOM 16079 C C . ALA B 2 1060 ? 150.033 178.825 103.195 1.00 58.31 1060 ALA B C 1
ATOM 16080 O O . ALA B 2 1060 ? 148.964 178.270 102.931 1.00 58.31 1060 ALA B O 1
ATOM 16082 N N . GLU B 2 1061 ? 151.086 178.771 102.377 1.00 63.27 1061 GLU B N 1
ATOM 16083 C CA . GLU B 2 1061 ? 151.091 177.977 101.159 1.00 63.27 1061 GLU B CA 1
ATOM 16084 C C . GLU B 2 1061 ? 151.971 176.740 101.247 1.00 63.27 1061 GLU B C 1
ATOM 16085 O O . GLU B 2 1061 ? 151.688 175.757 100.552 1.00 63.27 1061 GLU B O 1
ATOM 16091 N N . LEU B 2 1062 ? 153.018 176.756 102.071 1.00 57.98 1062 LEU B N 1
ATOM 16092 C CA . LEU B 2 1062 ? 153.701 175.543 102.523 1.00 57.98 1062 LEU B CA 1
ATOM 16093 C C . LEU B 2 1062 ? 154.262 174.734 101.350 1.00 57.98 1062 LEU B C 1
ATOM 16094 O O . LEU B 2 1062 ? 153.764 173.661 101.005 1.00 57.98 1062 LEU B O 1
ATOM 16099 N N . ASP B 2 1063 ? 155.288 175.301 100.703 1.00 58.70 1063 ASP B N 1
ATOM 16100 C CA . ASP B 2 1063 ? 155.941 174.663 99.560 1.00 58.70 1063 ASP B CA 1
ATOM 16101 C C . ASP B 2 1063 ? 156.248 173.196 99.841 1.00 58.70 1063 ASP B C 1
ATOM 16102 O O . ASP B 2 1063 ? 156.577 172.822 100.968 1.00 58.70 1063 ASP B O 1
ATOM 16107 N N . PHE B 2 1064 ? 156.140 172.366 98.807 1.00 58.90 1064 PHE B N 1
ATOM 16108 C CA . PHE B 2 1064 ? 156.199 170.917 98.957 1.00 58.90 1064 PHE B CA 1
ATOM 16109 C C . PHE B 2 1064 ? 157.371 170.323 98.185 1.00 58.90 1064 PHE B C 1
ATOM 16110 O O . PHE B 2 1064 ? 157.950 170.947 97.292 1.00 58.90 1064 PHE B O 1
ATOM 16118 N N . GLY B 2 1065 ? 157.705 169.091 98.552 1.00 59.97 1065 GLY B N 1
ATOM 16119 C CA . GLY B 2 1065 ? 158.709 168.306 97.855 1.00 59.97 1065 GLY B CA 1
ATOM 16120 C C . GLY B 2 1065 ? 158.646 166.875 98.343 1.00 59.97 1065 GLY B C 1
ATOM 16121 O O . GLY B 2 1065 ? 157.836 166.529 99.204 1.00 59.97 1065 GLY B O 1
ATOM 16122 N N . SER B 2 1066 ? 159.531 166.041 97.802 1.00 60.54 1066 SER B N 1
ATOM 16123 C CA . SER B 2 1066 ? 159.545 164.634 98.182 1.00 60.54 1066 SER B CA 1
ATOM 16124 C C . SER B 2 1066 ? 160.963 164.088 98.099 1.00 60.54 1066 SER B C 1
ATOM 16125 O O . SER B 2 1066 ? 161.755 164.507 97.252 1.00 60.54 1066 SER B O 1
ATOM 16128 N N . GLN B 2 1067 ? 161.273 163.145 98.989 1.00 59.43 1067 GLN B N 1
ATOM 16129 C CA . GLN B 2 1067 ? 162.592 162.530 99.019 1.00 59.43 1067 GLN B CA 1
ATOM 16130 C C . GLN B 2 1067 ? 162.478 161.117 99.568 1.00 59.43 1067 GLN B C 1
ATOM 16131 O O . GLN B 2 1067 ? 161.633 160.833 100.419 1.00 59.43 1067 GLN B O 1
ATOM 16137 N N . THR B 2 1068 ? 163.345 160.231 99.084 1.00 55.53 1068 THR B N 1
ATOM 16138 C CA . THR B 2 1068 ? 163.314 158.820 99.457 1.00 55.53 1068 THR B CA 1
ATOM 16139 C C . THR B 2 1068 ? 164.442 158.524 100.442 1.00 55.53 1068 THR B C 1
ATOM 16140 O O . THR B 2 1068 ? 165.619 158.751 100.145 1.00 55.53 1068 THR B O 1
ATOM 16144 N N . HIS B 2 1069 ? 164.075 158.052 101.630 1.00 56.42 1069 HIS B N 1
ATOM 16145 C CA . HIS B 2 1069 ? 165.030 157.662 102.652 1.00 56.42 1069 HIS B CA 1
ATOM 16146 C C . HIS B 2 1069 ? 165.314 156.165 102.547 1.00 56.42 1069 HIS B C 1
ATOM 16147 O O . HIS B 2 1069 ? 164.926 155.500 101.584 1.00 56.42 1069 HIS B O 1
ATOM 16154 N N . SER B 2 1070 ? 166.003 155.624 103.553 1.00 56.34 1070 SER B N 1
ATOM 16155 C CA . SER B 2 1070 ? 166.535 154.268 103.480 1.00 56.34 1070 SER B CA 1
ATOM 16156 C C . SER B 2 1070 ? 166.161 153.423 104.694 1.00 56.34 1070 SER B C 1
ATOM 16157 O O . SER B 2 1070 ? 166.890 152.499 105.059 1.00 56.34 1070 SER B O 1
ATOM 16160 N N . GLY B 2 1071 ? 165.036 153.724 105.334 1.00 54.95 1071 GLY B N 1
ATOM 16161 C CA . GLY B 2 1071 ? 164.526 152.860 106.382 1.00 54.95 1071 GLY B CA 1
ATOM 16162 C C . GLY B 2 1071 ? 165.204 153.005 107.729 1.00 54.95 1071 GLY B C 1
ATOM 16163 O O . GLY B 2 1071 ? 164.584 152.774 108.770 1.00 54.95 1071 GLY B O 1
ATOM 16164 N N . LEU B 2 1072 ? 166.482 153.377 107.724 1.00 57.83 1072 LEU B N 1
ATOM 16165 C CA . LEU B 2 1072 ? 167.227 153.631 108.948 1.00 57.83 1072 LEU B CA 1
ATOM 16166 C C . LEU B 2 1072 ? 167.568 155.101 109.126 1.00 57.83 1072 LEU B C 1
ATOM 16167 O O . LEU B 2 1072 ? 168.140 155.474 110.157 1.00 57.83 1072 LEU B O 1
ATOM 16172 N N . TYR B 2 1073 ? 167.229 155.943 108.155 1.00 58.97 1073 TYR B N 1
ATOM 16173 C CA . TYR B 2 1073 ? 167.537 157.360 108.250 1.00 58.97 1073 TYR B CA 1
ATOM 16174 C C . TYR B 2 1073 ? 166.703 158.018 109.340 1.00 58.97 1073 TYR B C 1
ATOM 16175 O O . TYR B 2 1073 ? 165.529 157.692 109.533 1.00 58.97 1073 TYR B O 1
ATOM 16184 N N . SER B 2 1074 ? 167.320 158.953 110.052 1.00 60.46 1074 SER B N 1
ATOM 16185 C CA . SER B 2 1074 ? 166.646 159.761 111.056 1.00 60.46 1074 SER B CA 1
ATOM 16186 C C . SER B 2 1074 ? 167.325 161.122 111.108 1.00 60.46 1074 SER B C 1
ATOM 16187 O O . SER B 2 1074 ? 168.511 161.213 111.449 1.00 60.46 1074 SER B O 1
ATOM 16190 N N . PRO B 2 1075 ? 166.613 162.202 110.785 1.00 59.07 1075 PRO B N 1
ATOM 16191 C CA . PRO B 2 1075 ? 167.269 163.510 110.663 1.00 59.07 1075 PRO B CA 1
ATOM 16192 C C . PRO B 2 1075 ? 167.623 164.137 112.001 1.00 59.07 1075 PRO B C 1
ATOM 16193 O O . PRO B 2 1075 ? 168.007 165.310 112.055 1.00 59.07 1075 PRO B O 1
ATOM 16197 N N . GLY B 2 1076 ? 167.502 163.376 113.084 1.00 58.09 1076 GLY B N 1
ATOM 16198 C CA . GLY B 2 1076 ? 167.812 163.876 114.400 1.00 58.09 1076 GLY B CA 1
ATOM 16199 C C . GLY B 2 1076 ? 166.630 163.780 115.340 1.00 58.09 1076 GLY B C 1
ATOM 16200 O O . GLY B 2 1076 ? 165.479 163.631 114.916 1.00 58.09 1076 GLY B O 1
ATOM 16201 N N . PRO B 2 1077 ? 166.891 163.860 116.639 1.00 55.51 1077 PRO B N 1
ATOM 16202 C CA . PRO B 2 1077 ? 165.805 163.753 117.616 1.00 55.51 1077 PRO B CA 1
ATOM 16203 C C . PRO B 2 1077 ? 164.938 165.002 117.630 1.00 55.51 1077 PRO B C 1
ATOM 16204 O O . PRO B 2 1077 ? 165.360 166.097 117.256 1.00 55.51 1077 PRO B O 1
ATOM 16208 N N . LEU B 2 1078 ? 163.698 164.816 118.074 1.00 53.65 1078 LEU B N 1
ATOM 16209 C CA . LEU B 2 1078 ? 162.771 165.926 118.206 1.00 53.65 1078 LEU B CA 1
ATOM 16210 C C . LEU B 2 1078 ? 163.115 166.763 119.435 1.00 53.65 1078 LEU B C 1
ATOM 16211 O O . LEU B 2 1078 ? 163.929 166.379 120.280 1.00 53.65 1078 LEU B O 1
ATOM 16216 N N . ARG B 2 1079 ? 162.476 167.928 119.533 1.00 53.13 1079 ARG B N 1
ATOM 16217 C CA . ARG B 2 1079 ? 162.653 168.815 120.682 1.00 53.13 1079 ARG B CA 1
ATOM 16218 C C . ARG B 2 1079 ? 161.564 168.483 121.689 1.00 53.13 1079 ARG B C 1
ATOM 16219 O O . ARG B 2 1079 ? 160.398 168.840 121.520 1.00 53.13 1079 ARG B O 1
ATOM 16227 N N . ILE B 2 1080 ? 161.952 167.792 122.755 1.00 51.70 1080 ILE B N 1
ATOM 16228 C CA . ILE B 2 1080 ? 161.011 167.296 123.749 1.00 51.70 1080 ILE B CA 1
ATOM 16229 C C . ILE B 2 1080 ? 161.028 168.142 125.016 1.00 51.70 1080 ILE B C 1
ATOM 16230 O O . ILE B 2 1080 ? 160.004 168.711 125.394 1.00 51.70 1080 ILE B O 1
ATOM 16235 N N . ARG B 2 1081 ? 162.174 168.234 125.681 1.00 55.53 1081 ARG B N 1
ATOM 16236 C CA . ARG B 2 1081 ? 162.285 168.953 126.942 1.00 55.53 1081 ARG B CA 1
ATOM 16237 C C . ARG B 2 1081 ? 163.610 169.700 126.951 1.00 55.53 1081 ARG B C 1
ATOM 16238 O O . ARG B 2 1081 ? 164.562 169.289 126.277 1.00 55.53 1081 ARG B O 1
ATOM 16246 N N . PRO B 2 1082 ? 163.705 170.806 127.704 1.00 57.35 1082 PRO B N 1
ATOM 16247 C CA . PRO B 2 1082 ? 164.963 171.550 127.810 1.00 57.35 1082 PRO B CA 1
ATOM 16248 C C . PRO B 2 1082 ? 166.013 170.809 128.633 1.00 57.35 1082 PRO B C 1
ATOM 16249 O O . PRO B 2 1082 ? 165.644 169.933 129.415 1.00 57.35 1082 PRO B O 1
ATOM 16253 N N . ALA C 3 2 ? 145.638 89.800 121.195 1.00 93.25 2 ALA P N 1
ATOM 16254 C CA . ALA C 3 2 ? 145.035 90.588 122.263 1.00 93.25 2 ALA P CA 1
ATOM 16255 C C . ALA C 3 2 ? 143.534 90.745 122.047 1.00 93.25 2 ALA P C 1
ATOM 16256 O O . ALA C 3 2 ? 142.994 91.846 122.151 1.00 93.25 2 ALA P O 1
ATOM 16258 N N . ALA C 3 3 ? 142.863 89.635 121.746 1.00 92.75 3 ALA P N 1
ATOM 16259 C CA . ALA C 3 3 ? 141.422 89.624 121.540 1.00 92.75 3 ALA P CA 1
ATOM 16260 C C . ALA C 3 3 ? 140.644 89.462 122.841 1.00 92.75 3 ALA P C 1
ATOM 16261 O O . ALA C 3 3 ? 139.434 89.215 122.798 1.00 92.75 3 ALA P O 1
ATOM 16263 N N . THR C 3 4 ? 141.306 89.592 123.987 1.00 90.63 4 THR P N 1
ATOM 16264 C CA . THR C 3 4 ? 140.635 89.497 125.277 1.00 90.63 4 THR P CA 1
ATOM 16265 C C . THR C 3 4 ? 139.838 90.771 125.526 1.00 90.63 4 THR P C 1
ATOM 16266 O O . THR C 3 4 ? 140.409 91.866 125.588 1.00 90.63 4 THR P O 1
ATOM 16270 N N . GLN C 3 5 ? 138.518 90.626 125.660 1.00 88.23 5 GLN P N 1
ATOM 16271 C CA . GLN C 3 5 ? 137.647 91.787 125.824 1.00 88.23 5 GLN P CA 1
ATOM 16272 C C . GLN C 3 5 ? 138.028 92.604 127.051 1.00 88.23 5 GLN P C 1
ATOM 16273 O O . GLN C 3 5 ? 138.029 93.841 127.007 1.00 88.23 5 GLN P O 1
ATOM 16279 N N . GLU C 3 6 ? 138.361 91.934 128.154 1.00 89.42 6 GLU P N 1
ATOM 16280 C CA . GLU C 3 6 ? 138.719 92.643 129.377 1.00 89.42 6 GLU P CA 1
ATOM 16281 C C . GLU C 3 6 ? 140.053 93.363 129.277 1.00 89.42 6 GLU P C 1
ATOM 16282 O O . GLU C 3 6 ? 140.408 94.101 130.202 1.00 89.42 6 GLU P O 1
ATOM 16288 N N . GLU C 3 7 ? 140.797 93.169 128.189 1.00 87.06 7 GLU P N 1
ATOM 16289 C CA . GLU C 3 7 ? 141.992 93.948 127.901 1.00 87.06 7 GLU P CA 1
ATOM 16290 C C . GLU C 3 7 ? 141.718 95.087 126.932 1.00 87.06 7 GLU P C 1
ATOM 16291 O O . GLU C 3 7 ? 142.224 96.196 127.125 1.00 87.06 7 GLU P O 1
ATOM 16297 N N . ILE C 3 8 ? 140.907 94.838 125.901 1.00 82.67 8 ILE P N 1
ATOM 16298 C CA . ILE C 3 8 ? 140.528 95.899 124.975 1.00 82.67 8 ILE P CA 1
ATOM 16299 C C . ILE C 3 8 ? 139.772 97.000 125.706 1.00 82.67 8 ILE P C 1
ATOM 16300 O O . ILE C 3 8 ? 140.022 98.193 125.494 1.00 82.67 8 ILE P O 1
ATOM 16305 N N . ILE C 3 9 ? 138.848 96.624 126.595 1.00 81.48 9 ILE P N 1
ATOM 16306 C CA . ILE C 3 9 ? 138.096 97.634 127.334 1.00 81.48 9 ILE P CA 1
ATOM 16307 C C . ILE C 3 9 ? 138.995 98.340 128.341 1.00 81.48 9 ILE P C 1
ATOM 16308 O O . ILE C 3 9 ? 138.873 99.552 128.559 1.00 81.48 9 ILE P O 1
ATOM 16313 N N . ALA C 3 10 ? 139.920 97.604 128.961 1.00 78.44 10 ALA P N 1
ATOM 16314 C CA . ALA C 3 10 ? 140.831 98.224 129.916 1.00 78.44 10 ALA P CA 1
ATOM 16315 C C . ALA C 3 10 ? 141.788 99.191 129.234 1.00 78.44 10 ALA P C 1
ATOM 16316 O O . ALA C 3 10 ? 142.268 100.138 129.868 1.00 78.44 10 ALA P O 1
ATOM 16318 N N . GLY C 3 11 ? 142.080 98.971 127.955 1.00 74.73 11 GLY P N 1
ATOM 16319 C CA . GLY C 3 11 ? 142.937 99.877 127.217 1.00 74.73 11 GLY P CA 1
ATOM 16320 C C . GLY C 3 11 ? 142.176 101.043 126.622 1.00 74.73 11 GLY P C 1
ATOM 16321 O O . GLY C 3 11 ? 142.738 102.124 126.428 1.00 74.73 11 GLY P O 1
ATOM 16322 N N . LEU C 3 12 ? 140.892 100.832 126.328 1.00 72.07 12 LEU P N 1
ATOM 16323 C CA . LEU C 3 12 ? 140.060 101.910 125.806 1.00 72.07 12 LEU P CA 1
ATOM 16324 C C . LEU C 3 12 ? 139.651 102.880 126.909 1.00 72.07 12 LEU P C 1
ATOM 16325 O O . LEU C 3 12 ? 139.545 104.089 126.670 1.00 72.07 12 LEU P O 1
ATOM 16330 N N . ALA C 3 13 ? 139.420 102.369 128.121 1.00 70.44 13 ALA P N 1
ATOM 16331 C CA . ALA C 3 13 ? 139.063 103.240 129.231 1.00 70.44 13 ALA P CA 1
ATOM 16332 C C . ALA C 3 13 ? 140.204 104.175 129.600 1.00 70.44 13 ALA P C 1
ATOM 16333 O O . ALA C 3 13 ? 139.959 105.307 130.027 1.00 70.44 13 ALA P O 1
ATOM 16335 N N . GLU C 3 14 ? 141.452 103.737 129.419 1.00 70.42 14 GLU P N 1
ATOM 16336 C CA . GLU C 3 14 ? 142.581 104.598 129.746 1.00 70.42 14 GLU P CA 1
ATOM 16337 C C . GLU C 3 14 ? 142.710 105.753 128.764 1.00 70.42 14 GLU P C 1
ATOM 16338 O O . GLU C 3 14 ? 143.222 106.818 129.125 1.00 70.42 14 GLU P O 1
ATOM 16344 N N . ILE C 3 15 ? 142.258 105.563 127.525 1.00 64.62 15 ILE P N 1
ATOM 16345 C CA . ILE C 3 15 ? 142.236 106.663 126.568 1.00 64.62 15 ILE P CA 1
ATOM 16346 C C . ILE C 3 15 ? 141.032 107.561 126.815 1.00 64.62 15 ILE P C 1
ATOM 16347 O O . ILE C 3 15 ? 141.129 108.789 126.709 1.00 64.62 15 ILE P O 1
ATOM 16352 N N . ILE C 3 16 ? 139.882 106.966 127.141 1.00 63.50 16 ILE P N 1
ATOM 16353 C CA . ILE C 3 16 ? 138.678 107.757 127.383 1.00 63.50 16 ILE P CA 1
ATOM 16354 C C . ILE C 3 16 ? 138.855 108.645 128.610 1.00 63.50 16 ILE P C 1
ATOM 16355 O O . ILE C 3 16 ? 138.393 109.791 128.634 1.00 63.50 16 ILE P O 1
ATOM 16360 N N . GLU C 3 17 ? 139.544 108.140 129.636 1.00 64.15 17 GLU P N 1
ATOM 16361 C CA . GLU C 3 17 ? 139.727 108.915 130.858 1.00 64.15 17 GLU P CA 1
ATOM 16362 C C . GLU C 3 17 ? 140.675 110.088 130.649 1.00 64.15 17 GLU P C 1
ATOM 16363 O O . GLU C 3 17 ? 140.547 111.113 131.326 1.00 64.15 17 GLU P O 1
ATOM 16369 N N . GLU C 3 18 ? 141.630 109.958 129.730 1.00 63.02 18 GLU P N 1
ATOM 16370 C CA . GLU C 3 18 ? 142.552 111.058 129.468 1.00 63.02 18 GLU P CA 1
ATOM 16371 C C . GLU C 3 18 ? 141.952 112.070 128.499 1.00 63.02 18 GLU P C 1
ATOM 16372 O O . GLU C 3 18 ? 142.111 113.281 128.685 1.00 63.02 18 GLU P O 1
ATOM 16378 N N . VAL C 3 19 ? 141.260 111.592 127.464 1.00 60.64 19 VAL P N 1
ATOM 16379 C CA . VAL C 3 19 ? 140.681 112.492 126.472 1.00 60.64 19 VAL P CA 1
ATOM 16380 C C . VAL C 3 19 ? 139.524 113.280 127.074 1.00 60.64 19 VAL P C 1
ATOM 16381 O O . VAL C 3 19 ? 139.482 114.512 126.993 1.00 60.64 19 VAL P O 1
ATOM 16385 N N . THR C 3 20 ? 138.570 112.581 127.687 1.00 59.62 20 THR P N 1
ATOM 16386 C CA . THR C 3 20 ? 137.341 113.193 128.175 1.00 59.62 20 THR P CA 1
ATOM 16387 C C . THR C 3 20 ? 137.335 113.423 129.678 1.00 59.62 20 THR P C 1
ATOM 16388 O O . THR C 3 20 ? 136.935 114.498 130.132 1.00 59.62 20 THR P O 1
ATOM 16392 N N . GLY C 3 21 ? 137.769 112.441 130.463 1.00 59.31 21 GLY P N 1
ATOM 16393 C CA . GLY C 3 21 ? 137.693 112.504 131.907 1.00 59.31 21 GLY P CA 1
ATOM 16394 C C . GLY C 3 21 ? 136.755 111.490 132.519 1.00 59.31 21 GLY P C 1
ATOM 16395 O O . GLY C 3 21 ? 136.718 111.366 133.749 1.00 59.31 21 GLY P O 1
ATOM 16396 N N . ILE C 3 22 ? 135.989 110.768 131.698 1.00 63.80 22 ILE P N 1
ATOM 16397 C CA . ILE C 3 22 ? 135.065 109.763 132.208 1.00 63.80 22 ILE P CA 1
ATOM 16398 C C . ILE C 3 22 ? 135.843 108.683 132.943 1.00 63.80 22 ILE P C 1
ATOM 16399 O O . ILE C 3 22 ? 136.879 108.205 132.463 1.00 63.80 22 ILE P O 1
ATOM 16404 N N . GLU C 3 23 ? 135.349 108.301 134.119 1.00 67.85 23 GLU P N 1
ATOM 16405 C CA . GLU C 3 23 ? 136.024 107.304 134.933 1.00 67.85 23 GLU P CA 1
ATOM 16406 C C . GLU C 3 23 ? 136.137 105.981 134.177 1.00 67.85 23 GLU P C 1
ATOM 16407 O O . GLU C 3 23 ? 135.325 105.687 133.295 1.00 67.85 23 GLU P O 1
ATOM 16413 N N . PRO C 3 24 ? 137.140 105.158 134.501 1.00 69.49 24 PRO P N 1
ATOM 16414 C CA . PRO C 3 24 ? 137.281 103.865 133.820 1.00 69.49 24 PRO P CA 1
ATOM 16415 C C . PRO C 3 24 ? 136.308 102.803 134.301 1.00 69.49 24 PRO P C 1
ATOM 16416 O O . PRO C 3 24 ? 136.247 101.726 133.690 1.00 69.49 24 PRO P O 1
ATOM 16420 N N . SER C 3 25 ? 135.551 103.063 135.364 1.00 73.80 25 SER P N 1
ATOM 16421 C CA . SER C 3 25 ? 134.552 102.122 135.848 1.00 73.80 25 SER P CA 1
ATOM 16422 C C . SER C 3 25 ? 133.205 102.284 135.160 1.00 73.80 25 SER P C 1
ATOM 16423 O O . SER C 3 25 ? 132.357 101.392 135.272 1.00 73.80 25 SER P O 1
ATOM 16426 N N . GLU C 3 26 ? 132.988 103.393 134.455 1.00 76.44 26 GLU P N 1
ATOM 16427 C CA . GLU C 3 26 ? 131.739 103.628 133.745 1.00 76.44 26 GLU P CA 1
ATOM 16428 C C . GLU C 3 26 ? 131.719 103.009 132.354 1.00 76.44 26 GLU P C 1
ATOM 16429 O O . GLU C 3 26 ? 130.635 102.824 131.789 1.00 76.44 26 GLU P O 1
ATOM 16435 N N . VAL C 3 27 ? 132.882 102.677 131.796 1.00 76.88 27 VAL P N 1
ATOM 16436 C CA . VAL C 3 27 ? 132.967 102.141 130.442 1.00 76.88 27 VAL P CA 1
ATOM 16437 C C . VAL C 3 27 ? 132.653 100.652 130.454 1.00 76.88 27 VAL P C 1
ATOM 16438 O O . VAL C 3 27 ? 133.540 99.819 130.668 1.00 76.88 27 VAL P O 1
ATOM 16442 N N . THR C 3 28 ? 131.392 100.311 130.223 1.00 82.35 28 THR P N 1
ATOM 16443 C CA . THR C 3 28 ? 130.928 98.939 130.127 1.00 82.35 28 THR P CA 1
ATOM 16444 C C . THR C 3 28 ? 130.713 98.559 128.668 1.00 82.35 28 THR P C 1
ATOM 16445 O O . THR C 3 28 ? 130.546 99.428 127.808 1.00 82.35 28 THR P O 1
ATOM 16449 N N . PRO C 3 29 ? 130.704 97.258 128.344 1.00 84.60 29 PRO P N 1
ATOM 16450 C CA . PRO C 3 29 ? 130.574 96.856 126.935 1.00 84.60 29 PRO P CA 1
ATOM 16451 C C . PRO C 3 29 ? 129.159 96.994 126.394 1.00 84.60 29 PRO P C 1
ATOM 16452 O O . PRO C 3 29 ? 128.847 96.465 125.322 1.00 84.60 29 PRO P O 1
ATOM 16456 N N . GLU C 3 30 ? 128.294 97.701 127.123 1.00 86.01 30 GLU P N 1
ATOM 16457 C CA . GLU C 3 30 ? 126.920 97.916 126.695 1.00 86.01 30 GLU P CA 1
ATOM 16458 C C . GLU C 3 30 ? 126.568 99.384 126.495 1.00 86.01 30 GLU P C 1
ATOM 16459 O O . GLU C 3 30 ? 125.623 99.675 125.752 1.00 86.01 30 GLU P O 1
ATOM 16465 N N . LYS C 3 31 ? 127.306 100.313 127.098 1.00 83.01 31 LYS P N 1
ATOM 16466 C CA . LYS C 3 31 ? 126.998 101.730 126.980 1.00 83.01 31 LYS P CA 1
ATOM 16467 C C . LYS C 3 31 ? 127.150 102.206 125.537 1.00 83.01 31 LYS P C 1
ATOM 16468 O O . LYS C 3 31 ? 127.782 101.558 124.700 1.00 83.01 31 LYS P O 1
ATOM 16474 N N . SER C 3 32 ? 126.561 103.365 125.256 1.00 79.70 32 SER P N 1
ATOM 16475 C CA . SER C 3 32 ? 126.691 104.028 123.969 1.00 79.70 32 SER P CA 1
ATOM 16476 C C . SER C 3 32 ? 127.561 105.267 124.123 1.00 79.70 32 SER P C 1
ATOM 16477 O O . SER C 3 32 ? 127.586 105.900 125.181 1.00 79.70 32 SER P O 1
ATOM 16480 N N . PHE C 3 33 ? 128.278 105.611 123.052 1.00 77.05 33 PHE P N 1
ATOM 16481 C CA . PHE C 3 33 ? 129.272 106.673 123.132 1.00 77.05 33 PHE P CA 1
ATOM 16482 C C . PHE C 3 33 ? 128.667 108.069 123.170 1.00 77.05 33 PHE P C 1
ATOM 16483 O O . PHE C 3 33 ? 129.387 109.019 123.492 1.00 77.05 33 PHE P O 1
ATOM 16491 N N . VAL C 3 34 ? 127.385 108.226 122.857 1.00 77.09 34 VAL P N 1
ATOM 16492 C CA . VAL C 3 34 ? 126.772 109.547 122.824 1.00 77.09 34 VAL P CA 1
ATOM 16493 C C . VAL C 3 34 ? 125.566 109.674 123.747 1.00 77.09 34 VAL P C 1
ATOM 16494 O O . VAL C 3 34 ? 125.222 110.801 124.139 1.00 77.09 34 VAL P O 1
ATOM 16498 N N . ASP C 3 35 ? 124.914 108.576 124.131 1.00 79.81 35 ASP P N 1
ATOM 16499 C CA . ASP C 3 35 ? 123.776 108.643 125.044 1.00 79.81 35 ASP P CA 1
ATOM 16500 C C . ASP C 3 35 ? 124.207 108.475 126.500 1.00 79.81 35 ASP P C 1
ATOM 16501 O O . ASP C 3 35 ? 123.962 109.353 127.332 1.00 79.81 35 ASP P O 1
ATOM 16506 N N . ASP C 3 36 ? 124.850 107.351 126.817 1.00 79.87 36 ASP P N 1
ATOM 16507 C CA . ASP C 3 36 ? 125.231 107.075 128.197 1.00 79.87 36 ASP P CA 1
ATOM 16508 C C . ASP C 3 36 ? 126.493 107.835 128.583 1.00 79.87 36 ASP P C 1
ATOM 16509 O O . ASP C 3 36 ? 126.538 108.490 129.630 1.00 79.87 36 ASP P O 1
ATOM 16514 N N . LEU C 3 37 ? 127.527 107.757 127.753 1.00 75.56 37 LEU P N 1
ATOM 16515 C CA . LEU C 3 37 ? 128.696 108.616 127.873 1.00 75.56 37 LEU P CA 1
ATOM 16516 C C . LEU C 3 37 ? 128.485 109.829 126.978 1.00 75.56 37 LEU P C 1
ATOM 16517 O O . LEU C 3 37 ? 128.022 109.691 125.842 1.00 75.56 37 LEU P O 1
ATOM 16522 N N . ASP C 3 38 ? 128.811 111.013 127.491 1.00 70.58 38 ASP P N 1
ATOM 16523 C CA . ASP C 3 38 ? 128.611 112.249 126.738 1.00 70.58 38 ASP P CA 1
ATOM 16524 C C . ASP C 3 38 ? 129.883 112.515 125.943 1.00 70.58 38 ASP P C 1
ATOM 16525 O O . ASP C 3 38 ? 130.596 113.491 126.173 1.00 70.58 38 ASP P O 1
ATOM 16530 N N . ILE C 3 39 ? 130.167 111.631 124.989 1.00 69.40 39 ILE P N 1
ATOM 16531 C CA . ILE C 3 39 ? 131.350 111.722 124.144 1.00 69.40 39 ILE P CA 1
ATOM 16532 C C . ILE C 3 39 ? 130.878 112.042 122.734 1.00 69.40 39 ILE P C 1
ATOM 16533 O O . ILE C 3 39 ? 130.318 111.177 122.049 1.00 69.40 39 ILE P O 1
ATOM 16538 N N . ASP C 3 40 ? 131.090 113.281 122.303 1.00 65.72 40 ASP P N 1
ATOM 16539 C CA . ASP C 3 40 ? 130.715 113.707 120.966 1.00 65.72 40 ASP P CA 1
ATOM 16540 C C . ASP C 3 40 ? 131.684 113.130 119.934 1.00 65.72 40 ASP P C 1
ATOM 16541 O O . ASP C 3 40 ? 132.593 112.360 120.253 1.00 65.72 40 ASP P O 1
ATOM 16546 N N . SER C 3 41 ? 131.484 113.510 118.672 1.00 62.64 41 SER P N 1
ATOM 16547 C CA . SER C 3 41 ? 132.347 113.025 117.602 1.00 62.64 41 SER P CA 1
ATOM 16548 C C . SER C 3 41 ? 133.713 113.694 117.613 1.00 62.64 41 SER P C 1
ATOM 16549 O O . SER C 3 41 ? 134.703 113.062 117.225 1.00 62.64 41 SER P O 1
ATOM 16552 N N . LEU C 3 42 ? 133.790 114.953 118.042 1.00 61.17 42 LEU P N 1
ATOM 16553 C CA . LEU C 3 42 ? 135.074 115.628 118.165 1.00 61.17 42 LEU P CA 1
ATOM 16554 C C . LEU C 3 42 ? 135.935 115.047 119.276 1.00 61.17 42 LEU P C 1
ATOM 16555 O O . LEU C 3 42 ? 137.124 115.370 119.349 1.00 61.17 42 LEU P O 1
ATOM 16560 N N . SER C 3 43 ? 135.366 114.210 120.141 1.00 62.11 43 SER P N 1
ATOM 16561 C CA . SER C 3 43 ? 136.150 113.420 121.077 1.00 62.11 43 SER P CA 1
ATOM 16562 C C . SER C 3 43 ? 136.424 112.016 120.566 1.00 62.11 43 SER P C 1
ATOM 16563 O O . SER C 3 43 ? 137.459 111.437 120.904 1.00 62.11 43 SER P O 1
ATOM 16566 N N . MET C 3 44 ? 135.525 111.461 119.750 1.00 64.44 44 MET P N 1
ATOM 16567 C CA . MET C 3 44 ? 135.816 110.191 119.099 1.00 64.44 44 MET P CA 1
ATOM 16568 C C . MET C 3 44 ? 137.002 110.315 118.154 1.00 64.44 44 MET P C 1
ATOM 16569 O O . MET C 3 44 ? 137.819 109.393 118.059 1.00 64.44 44 MET P O 1
ATOM 16574 N N . VAL C 3 45 ? 137.130 111.453 117.467 1.00 61.38 45 VAL P N 1
ATOM 16575 C CA . VAL C 3 45 ? 138.287 111.639 116.596 1.00 61.38 45 VAL P CA 1
ATOM 16576 C C . VAL C 3 45 ? 139.560 111.786 117.422 1.00 61.38 45 VAL P C 1
ATOM 16577 O O . VAL C 3 45 ? 140.623 111.302 117.021 1.00 61.38 45 VAL P O 1
ATOM 16581 N N . GLU C 3 46 ? 139.473 112.405 118.602 1.00 59.26 46 GLU P N 1
ATOM 16582 C CA . GLU C 3 46 ? 140.648 112.507 119.462 1.00 59.26 46 GLU P CA 1
ATOM 16583 C C . GLU C 3 46 ? 141.050 111.143 120.006 1.00 59.26 46 GLU P C 1
ATOM 16584 O O . GLU C 3 46 ? 142.242 110.838 120.121 1.00 59.26 46 GLU P O 1
ATOM 16590 N N . ILE C 3 47 ? 140.067 110.308 120.345 1.00 59.34 47 ILE P N 1
ATOM 16591 C CA . ILE C 3 47 ? 140.363 108.955 120.805 1.00 59.34 47 ILE P CA 1
ATOM 16592 C C . ILE C 3 47 ? 140.996 108.138 119.685 1.00 59.34 47 ILE P C 1
ATOM 16593 O O . ILE C 3 47 ? 141.964 107.401 119.908 1.00 59.34 47 ILE P O 1
ATOM 16598 N N . ALA C 3 48 ? 140.465 108.255 118.466 1.00 60.37 48 ALA P N 1
ATOM 16599 C CA . ALA C 3 48 ? 141.043 107.546 117.331 1.00 60.37 48 ALA P CA 1
ATOM 16600 C C . ALA C 3 48 ? 142.424 108.071 116.963 1.00 60.37 48 ALA P C 1
ATOM 16601 O O . ALA C 3 48 ? 143.212 107.337 116.359 1.00 60.37 48 ALA P O 1
ATOM 16603 N N . VAL C 3 49 ? 142.726 109.325 117.296 1.00 61.41 49 VAL P N 1
ATOM 16604 C CA . VAL C 3 49 ? 144.073 109.842 117.089 1.00 61.41 49 VAL P CA 1
ATOM 16605 C C . VAL C 3 49 ? 145.025 109.308 118.150 1.00 61.41 49 VAL P C 1
ATOM 16606 O O . VAL C 3 49 ? 146.148 108.897 117.843 1.00 61.41 49 VAL P O 1
ATOM 16610 N N . GLN C 3 50 ? 144.594 109.301 119.414 1.00 62.68 50 GLN P N 1
ATOM 16611 C CA . GLN C 3 50 ? 145.475 108.848 120.485 1.00 62.68 50 GLN P CA 1
ATOM 16612 C C . GLN C 3 50 ? 145.724 107.347 120.426 1.00 62.68 50 GLN P C 1
ATOM 16613 O O . GLN C 3 50 ? 146.798 106.887 120.825 1.00 62.68 50 GLN P O 1
ATOM 16619 N N . THR C 3 51 ? 144.756 106.567 119.937 1.00 64.39 51 THR P N 1
ATOM 16620 C CA . THR C 3 51 ? 144.966 105.126 119.868 1.00 64.39 51 THR P CA 1
ATOM 16621 C C . THR C 3 51 ? 145.971 104.741 118.791 1.00 64.39 51 THR P C 1
ATOM 16622 O O . THR C 3 51 ? 146.483 103.619 118.816 1.00 64.39 51 THR P O 1
ATOM 16626 N N . GLU C 3 52 ? 146.268 105.639 117.856 1.00 67.60 52 GLU P N 1
ATOM 16627 C CA . GLU C 3 52 ? 147.276 105.385 116.837 1.00 67.60 52 GLU P CA 1
ATOM 16628 C C . GLU C 3 52 ? 148.651 105.897 117.237 1.00 67.60 52 GLU P C 1
ATOM 16629 O O . GLU C 3 52 ? 149.615 105.693 116.492 1.00 67.60 52 GLU P O 1
ATOM 16635 N N . ASP C 3 53 ? 148.767 106.539 118.399 1.00 66.70 53 ASP P N 1
ATOM 16636 C CA . ASP C 3 53 ? 150.044 106.996 118.933 1.00 66.70 53 ASP P CA 1
ATOM 16637 C C . ASP C 3 53 ? 150.598 106.051 119.991 1.00 66.70 53 ASP P C 1
ATOM 16638 O O . ASP C 3 53 ? 151.784 105.712 119.960 1.00 66.70 53 ASP P O 1
ATOM 16643 N N . LYS C 3 54 ? 149.759 105.618 120.934 1.00 68.58 54 LYS P N 1
ATOM 16644 C CA . LYS C 3 54 ? 150.197 104.639 121.924 1.00 68.58 54 LYS P CA 1
ATOM 16645 C C . LYS C 3 54 ? 150.418 103.279 121.276 1.00 68.58 54 LYS P C 1
ATOM 16646 O O . LYS C 3 54 ? 151.533 102.746 121.281 1.00 68.58 54 LYS P O 1
ATOM 16652 N N . TYR C 3 55 ? 149.365 102.705 120.707 1.00 69.66 55 TYR P N 1
ATOM 16653 C CA . TYR C 3 55 ? 149.449 101.470 119.947 1.00 69.66 55 TYR P CA 1
ATOM 16654 C C . TYR C 3 55 ? 149.460 101.788 118.457 1.00 69.66 55 TYR P C 1
ATOM 16655 O O . TYR C 3 55 ? 149.125 102.896 118.035 1.00 69.66 55 TYR P O 1
ATOM 16664 N N . GLY C 3 56 ? 149.863 100.805 117.659 1.00 73.24 56 GLY P N 1
ATOM 16665 C CA . GLY C 3 56 ? 149.785 100.989 116.224 1.00 73.24 56 GLY P CA 1
ATOM 16666 C C . GLY C 3 56 ? 148.513 100.423 115.630 1.00 73.24 56 GLY P C 1
ATOM 16667 O O . GLY C 3 56 ? 148.456 99.244 115.274 1.00 73.24 56 GLY P O 1
ATOM 16668 N N . VAL C 3 57 ? 147.497 101.274 115.486 1.00 70.69 57 VAL P N 1
ATOM 16669 C CA . VAL C 3 57 ? 146.223 100.908 114.873 1.00 70.69 57 VAL P CA 1
ATOM 16670 C C . VAL C 3 57 ? 145.669 102.125 114.145 1.00 70.69 57 VAL P C 1
ATOM 16671 O O . VAL C 3 57 ? 145.493 103.194 114.740 1.00 70.69 57 VAL P O 1
ATOM 16675 N N . LYS C 3 58 ? 145.411 101.982 112.850 1.00 75.48 58 LYS P N 1
ATOM 16676 C CA . LYS C 3 58 ? 144.847 103.059 112.041 1.00 75.48 58 LYS P CA 1
ATOM 16677 C C . LYS C 3 58 ? 143.365 102.768 111.836 1.00 75.48 58 LYS P C 1
ATOM 16678 O O . LYS C 3 58 ? 142.993 101.937 111.006 1.00 75.48 58 LYS P O 1
ATOM 16684 N N . ILE C 3 59 ? 142.520 103.457 112.597 1.00 79.99 59 ILE P N 1
ATOM 16685 C CA . ILE C 3 59 ? 141.075 103.311 112.468 1.00 79.99 59 ILE P CA 1
ATOM 16686 C C . ILE C 3 59 ? 140.612 104.175 111.301 1.00 79.99 59 ILE P C 1
ATOM 16687 O O . ILE C 3 59 ? 140.740 105.406 111.355 1.00 79.99 59 ILE P O 1
ATOM 16692 N N . PRO C 3 60 ? 140.084 103.581 110.232 1.00 84.97 60 PRO P N 1
ATOM 16693 C CA . PRO C 3 60 ? 139.683 104.380 109.068 1.00 84.97 60 PRO P CA 1
ATOM 16694 C C . PRO C 3 60 ? 138.562 105.347 109.411 1.00 84.97 60 PRO P C 1
ATOM 16695 O O . PRO C 3 60 ? 137.745 105.101 110.300 1.00 84.97 60 PRO P O 1
ATOM 16699 N N . ASP C 3 61 ? 138.536 106.467 108.684 1.00 85.55 61 ASP P N 1
ATOM 16700 C CA . ASP C 3 61 ? 137.543 107.501 108.947 1.00 85.55 61 ASP P CA 1
ATOM 16701 C C . ASP C 3 61 ? 136.134 107.036 108.604 1.00 85.55 61 ASP P C 1
ATOM 16702 O O . ASP C 3 61 ? 135.174 107.428 109.275 1.00 85.55 61 ASP P O 1
ATOM 16707 N N . GLU C 3 62 ? 135.988 106.204 107.570 1.00 89.97 62 GLU P N 1
ATOM 16708 C CA . GLU C 3 62 ? 134.666 105.739 107.170 1.00 89.97 62 GLU P CA 1
ATOM 16709 C C . GLU C 3 62 ? 134.091 104.712 108.136 1.00 89.97 62 GLU P C 1
ATOM 16710 O O . GLU C 3 62 ? 132.868 104.551 108.190 1.00 89.97 62 GLU P O 1
ATOM 16716 N N . ASP C 3 63 ? 134.937 104.016 108.894 1.00 89.74 63 ASP P N 1
ATOM 16717 C CA . ASP C 3 63 ? 134.472 103.014 109.843 1.00 89.74 63 ASP P CA 1
ATOM 16718 C C . ASP C 3 63 ? 134.440 103.518 111.279 1.00 89.74 63 ASP P C 1
ATOM 16719 O O . ASP C 3 63 ? 133.812 102.877 112.128 1.00 89.74 63 ASP P O 1
ATOM 16724 N N . LEU C 3 64 ? 135.100 104.641 111.571 1.00 86.15 64 LEU P N 1
ATOM 16725 C CA . LEU C 3 64 ? 135.034 105.207 112.915 1.00 86.15 64 LEU P CA 1
ATOM 16726 C C . LEU C 3 64 ? 133.633 105.709 113.240 1.00 86.15 64 LEU P C 1
ATOM 16727 O O . LEU C 3 64 ? 133.213 105.663 114.401 1.00 86.15 64 LEU P O 1
ATOM 16732 N N . ALA C 3 65 ? 132.898 106.181 112.233 1.00 88.55 65 ALA P N 1
ATOM 16733 C CA . ALA C 3 65 ? 131.536 106.646 112.456 1.00 88.55 65 ALA P CA 1
ATOM 16734 C C . ALA C 3 65 ? 130.573 105.503 112.749 1.00 88.55 65 ALA P C 1
ATOM 16735 O O . ALA C 3 65 ? 129.477 105.750 113.260 1.00 88.55 65 ALA P O 1
ATOM 16737 N N . GLY C 3 66 ? 130.951 104.267 112.434 1.00 88.41 66 GLY P N 1
ATOM 16738 C CA . GLY C 3 66 ? 130.086 103.129 112.678 1.00 88.41 66 GLY P CA 1
ATOM 16739 C C . GLY C 3 66 ? 130.371 102.421 113.987 1.00 88.41 66 GLY P C 1
ATOM 16740 O O . GLY C 3 66 ? 130.102 101.223 114.120 1.00 88.41 66 GLY P O 1
ATOM 16741 N N . LEU C 3 67 ? 130.913 103.147 114.959 1.00 88.21 67 LEU P N 1
ATOM 16742 C CA . LEU C 3 67 ? 131.236 102.605 116.277 1.00 88.21 67 LEU P CA 1
ATOM 16743 C C . LEU C 3 67 ? 130.355 103.313 117.302 1.00 88.21 67 LEU P C 1
ATOM 16744 O O . LEU C 3 67 ? 130.733 104.340 117.867 1.00 88.21 67 LEU P O 1
ATOM 16749 N N . ARG C 3 68 ? 129.170 102.749 117.542 1.00 87.39 68 ARG P N 1
ATOM 16750 C CA . ARG C 3 68 ? 128.231 103.349 118.481 1.00 87.39 68 ARG P CA 1
ATOM 16751 C C . ARG C 3 68 ? 128.567 102.978 119.921 1.00 87.39 68 ARG P C 1
ATOM 16752 O O . ARG C 3 68 ? 128.792 103.857 120.760 1.00 87.39 68 ARG P O 1
ATOM 16760 N N . THR C 3 69 ? 128.604 101.686 120.223 1.00 85.55 69 THR P N 1
ATOM 16761 C CA . THR C 3 69 ? 128.775 101.190 121.579 1.00 85.55 69 THR P CA 1
ATOM 16762 C C . THR C 3 69 ? 130.210 100.736 121.810 1.00 85.55 69 THR P C 1
ATOM 16763 O O . THR C 3 69 ? 131.003 100.585 120.877 1.00 85.55 69 THR P O 1
ATOM 16767 N N . VAL C 3 70 ? 130.537 100.521 123.087 1.00 84.24 70 VAL P N 1
ATOM 16768 C CA . VAL C 3 70 ? 131.841 99.967 123.441 1.00 84.24 70 VAL P CA 1
ATOM 16769 C C . VAL C 3 70 ? 131.953 98.531 122.945 1.00 84.24 70 VAL P C 1
ATOM 16770 O O . VAL C 3 70 ? 133.024 98.088 122.507 1.00 84.24 70 VAL P O 1
ATOM 16774 N N . GLY C 3 71 ? 130.852 97.780 123.013 1.00 86.68 71 GLY P N 1
ATOM 16775 C CA . GLY C 3 71 ? 130.843 96.445 122.443 1.00 86.68 71 GLY P CA 1
ATOM 16776 C C . GLY C 3 71 ? 131.146 96.452 120.957 1.00 86.68 71 GLY P C 1
ATOM 16777 O O . GLY C 3 71 ? 131.824 95.558 120.447 1.00 86.68 71 GLY P O 1
ATOM 16778 N N . ASP C 3 72 ? 130.660 97.471 120.246 1.00 87.88 72 ASP P N 1
ATOM 16779 C CA . ASP C 3 72 ? 130.998 97.609 118.834 1.00 87.88 72 ASP P CA 1
ATOM 16780 C C . ASP C 3 72 ? 132.495 97.824 118.652 1.00 87.88 72 ASP P C 1
ATOM 16781 O O . ASP C 3 72 ? 133.099 97.277 117.722 1.00 87.88 72 ASP P O 1
ATOM 16786 N N . VAL C 3 73 ? 133.116 98.592 119.548 1.00 85.93 73 VAL P N 1
ATOM 16787 C CA . VAL C 3 73 ? 134.551 98.840 119.451 1.00 85.93 73 VAL P CA 1
ATOM 16788 C C . VAL C 3 73 ? 135.333 97.553 119.687 1.00 85.93 73 VAL P C 1
ATOM 16789 O O . VAL C 3 73 ? 136.274 97.235 118.948 1.00 85.93 73 VAL P O 1
ATOM 16793 N N . VAL C 3 74 ? 134.957 96.793 120.718 1.00 87.66 74 VAL P N 1
ATOM 16794 C CA . VAL C 3 74 ? 135.691 95.565 121.011 1.00 87.66 74 VAL P CA 1
ATOM 16795 C C . VAL C 3 74 ? 135.476 94.536 119.907 1.00 87.66 74 VAL P C 1
ATOM 16796 O O . VAL C 3 74 ? 136.397 93.793 119.549 1.00 87.66 74 VAL P O 1
ATOM 16800 N N . ALA C 3 75 ? 134.278 94.504 119.313 1.00 87.94 75 ALA P N 1
ATOM 16801 C CA . ALA C 3 75 ? 134.036 93.586 118.207 1.00 87.94 75 ALA P CA 1
ATOM 16802 C C . ALA C 3 75 ? 134.838 93.984 116.977 1.00 87.94 75 ALA P C 1
ATOM 16803 O O . ALA C 3 75 ? 135.396 93.122 116.287 1.00 87.94 75 ALA P O 1
ATOM 16805 N N . TYR C 3 76 ? 134.925 95.286 116.694 1.00 87.98 76 TYR P N 1
ATOM 16806 C CA . TYR C 3 76 ? 135.708 95.739 115.551 1.00 87.98 76 TYR P CA 1
ATOM 16807 C C . TYR C 3 76 ? 137.189 95.449 115.746 1.00 87.98 76 TYR P C 1
ATOM 16808 O O . TYR C 3 76 ? 137.880 95.069 114.795 1.00 87.98 76 TYR P O 1
ATOM 16817 N N . ILE C 3 77 ? 137.695 95.610 116.971 1.00 87.97 77 ILE P N 1
ATOM 16818 C CA . ILE C 3 77 ? 139.108 95.332 117.213 1.00 87.97 77 ILE P CA 1
ATOM 16819 C C . ILE C 3 77 ? 139.382 93.835 117.127 1.00 87.97 77 ILE P C 1
ATOM 16820 O O . ILE C 3 77 ? 140.394 93.410 116.555 1.00 87.97 77 ILE P O 1
ATOM 16825 N N . GLN C 3 78 ? 138.481 93.010 117.669 1.00 91.28 78 GLN P N 1
ATOM 16826 C CA . GLN C 3 78 ? 138.629 91.565 117.534 1.00 91.28 78 GLN P CA 1
ATOM 16827 C C . GLN C 3 78 ? 138.610 91.142 116.070 1.00 91.28 78 GLN P C 1
ATOM 16828 O O . GLN C 3 78 ? 139.368 90.254 115.662 1.00 91.28 78 GLN P O 1
ATOM 16834 N N . LYS C 3 79 ? 137.748 91.766 115.263 1.00 92.72 79 LYS P N 1
ATOM 16835 C CA . LYS C 3 79 ? 137.701 91.439 113.843 1.00 92.72 79 LYS P CA 1
ATOM 16836 C C . LYS C 3 79 ? 138.979 91.869 113.135 1.00 92.72 79 LYS P C 1
ATOM 16837 O O . LYS C 3 79 ? 139.542 91.106 112.344 1.00 92.72 79 LYS P O 1
ATOM 16843 N N . LEU C 3 80 ? 139.452 93.088 113.409 1.00 93.36 80 LEU P N 1
ATOM 16844 C CA . LEU C 3 80 ? 140.711 93.548 112.838 1.00 93.36 80 LEU P CA 1
ATOM 16845 C C . LEU C 3 80 ? 141.870 92.643 113.233 1.00 93.36 80 LEU P C 1
ATOM 16846 O O . LEU C 3 80 ? 142.828 92.491 112.467 1.00 93.36 80 LEU P O 1
ATOM 16851 N N . GLU C 3 81 ? 141.801 92.035 114.415 1.00 94.92 81 GLU P N 1
ATOM 16852 C CA . GLU C 3 81 ? 142.898 91.209 114.900 1.00 94.92 81 GLU P CA 1
ATOM 16853 C C . GLU C 3 81 ? 142.850 89.774 114.393 1.00 94.92 81 GLU P C 1
ATOM 16854 O O . GLU C 3 81 ? 143.908 89.173 114.174 1.00 94.92 81 GLU P O 1
ATOM 16860 N N . GLU C 3 82 ? 141.658 89.201 114.201 1.00 96.15 82 GLU P N 1
ATOM 16861 C CA . GLU C 3 82 ? 141.598 87.787 113.840 1.00 96.15 82 GLU P CA 1
ATOM 16862 C C . GLU C 3 82 ? 142.006 87.544 112.390 1.00 96.15 82 GLU P C 1
ATOM 16863 O O . GLU C 3 82 ? 142.585 86.494 112.086 1.00 96.15 82 GLU P O 1
ATOM 16869 N N . GLU C 3 83 ? 141.725 88.482 111.488 1.00 99.15 83 GLU P N 1
ATOM 16870 C CA . GLU C 3 83 ? 142.037 88.302 110.076 1.00 99.15 83 GLU P CA 1
ATOM 16871 C C . GLU C 3 83 ? 143.384 88.892 109.684 1.00 99.15 83 GLU P C 1
ATOM 16872 O O . GLU C 3 83 ? 143.761 88.811 108.511 1.00 99.15 83 GLU P O 1
ATOM 16878 N N . ASN C 3 84 ? 144.121 89.468 110.630 1.00 99.89 84 ASN P N 1
ATOM 16879 C CA . ASN C 3 84 ? 145.458 90.005 110.383 1.00 99.89 84 ASN P CA 1
ATOM 16880 C C . ASN C 3 84 ? 146.410 89.480 111.449 1.00 99.89 84 ASN P C 1
ATOM 16881 O O . ASN C 3 84 ? 146.811 90.214 112.361 1.00 99.89 84 ASN P O 1
ATOM 16886 N N . PRO C 3 85 ? 146.792 88.201 111.366 1.00 101.64 85 PRO P N 1
ATOM 16887 C CA . PRO C 3 85 ? 147.742 87.662 112.350 1.00 101.64 85 PRO P CA 1
ATOM 16888 C C . PRO C 3 85 ? 149.146 88.220 112.202 1.00 101.64 85 PRO P C 1
ATOM 16889 O O . PRO C 3 85 ? 149.957 88.052 113.121 1.00 101.64 85 PRO P O 1
ATOM 16893 N N . GLU C 3 86 ? 149.460 88.878 111.084 1.00 103.16 86 GLU P N 1
ATOM 16894 C CA . GLU C 3 86 ? 150.757 89.529 110.901 1.00 103.16 86 GLU P CA 1
ATOM 16895 C C . GLU C 3 86 ? 150.714 90.914 111.551 1.00 103.16 86 GLU P C 1
ATOM 16896 O O . GLU C 3 86 ? 151.005 91.945 110.940 1.00 103.16 86 GLU P O 1
ATOM 16902 N N . ALA C 3 87 ? 150.339 90.919 112.830 1.00 101.21 87 ALA P N 1
ATOM 16903 C CA . ALA C 3 87 ? 150.207 92.156 113.598 1.00 101.21 87 ALA P CA 1
ATOM 16904 C C . ALA C 3 87 ? 151.570 92.513 114.181 1.00 101.21 87 ALA P C 1
ATOM 16905 O O . ALA C 3 87 ? 151.889 92.230 115.338 1.00 101.21 87 ALA P O 1
ATOM 16907 N N . ALA C 3 88 ? 152.394 93.150 113.345 1.00 99.08 88 ALA P N 1
ATOM 16908 C CA . ALA C 3 88 ? 153.703 93.611 113.785 1.00 99.08 88 ALA P CA 1
ATOM 16909 C C . ALA C 3 88 ? 153.616 94.757 114.782 1.00 99.08 88 ALA P C 1
ATOM 16910 O O . ALA C 3 88 ? 154.640 95.118 115.374 1.00 99.08 88 ALA P O 1
ATOM 16912 N N . ALA C 3 89 ? 152.431 95.331 114.985 1.00 97.80 89 ALA P N 1
ATOM 16913 C CA . ALA C 3 89 ? 152.202 96.380 115.974 1.00 97.80 89 ALA P CA 1
ATOM 16914 C C . ALA C 3 89 ? 152.203 95.857 117.398 1.00 97.80 89 ALA P C 1
ATOM 16915 O O . ALA C 3 89 ? 151.926 96.626 118.327 1.00 97.80 89 ALA P O 1
ATOM 16917 N N . ALA C 3 90 ? 152.507 94.576 117.591 1.00 98.10 90 ALA P N 1
ATOM 16918 C CA . ALA C 3 90 ? 152.569 93.968 118.912 1.00 98.10 90 ALA P CA 1
ATOM 16919 C C . ALA C 3 90 ? 153.891 94.226 119.622 1.00 98.10 90 ALA P C 1
ATOM 16920 O O . ALA C 3 90 ? 154.165 93.584 120.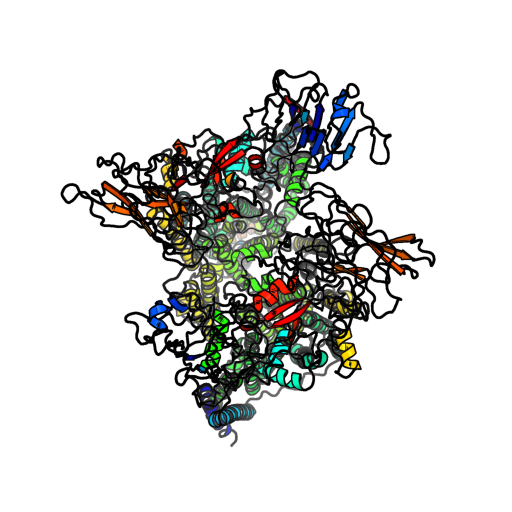641 1.00 98.10 90 ALA P O 1
ATOM 16922 N N . LEU C 3 91 ? 154.710 95.142 119.113 1.00 98.86 91 LEU P N 1
ATOM 16923 C CA . LEU C 3 91 ? 156.020 95.403 119.693 1.00 98.86 91 LEU P CA 1
ATOM 16924 C C . LEU C 3 91 ? 155.874 96.277 120.936 1.00 98.86 91 LEU P C 1
ATOM 16925 O O . LEU C 3 91 ? 155.306 97.373 120.870 1.00 98.86 91 LEU P O 1
ATOM 16930 N N . ARG C 3 92 ? 156.340 95.757 122.076 1.00 97.52 92 ARG P N 1
ATOM 16931 C CA . ARG C 3 92 ? 156.459 96.466 123.351 1.00 97.52 92 ARG P CA 1
ATOM 16932 C C . ARG C 3 92 ? 155.253 97.342 123.679 1.00 97.52 92 ARG P C 1
ATOM 16933 O O . ARG C 3 92 ? 155.397 98.383 124.329 1.00 97.52 92 ARG P O 1
ATOM 16941 N N . GLU C 3 93 ? 154.060 96.924 123.257 1.00 93.83 93 GLU P N 1
ATOM 16942 C CA . GLU C 3 93 ? 152.847 97.698 123.495 1.00 93.83 93 GLU P CA 1
ATOM 16943 C C . GLU C 3 93 ? 151.632 96.867 123.876 1.00 93.83 93 GLU P C 1
ATOM 16944 O O . GLU C 3 93 ? 150.536 97.432 123.968 1.00 93.83 93 GLU P O 1
ATOM 16950 N N . LYS C 3 94 ? 151.776 95.563 124.095 1.00 95.74 94 LYS P N 1
ATOM 16951 C CA . LYS C 3 94 ? 150.647 94.715 124.464 1.00 95.74 94 LYS P CA 1
ATOM 16952 C C . LYS C 3 94 ? 150.053 95.128 125.807 1.00 95.74 94 LYS P C 1
ATOM 16953 O O . LYS C 3 94 ? 148.836 95.107 125.989 1.00 95.74 94 LYS P O 1
#